Protein 6Y06 (pdb70)

Nearest PDB structures (foldseek):
  6y06-assembly1_A  TM=9.045E-01  e=9.200E-12  synthetic construct
  2qup-assembly1_A  TM=9.082E-01  e=1.782E-07  Halalkalibacterium halodurans
  1szi-assembly1_A  TM=5.233E-01  e=1.046E+00  Mus musculus
  6y06-assembly1_A  TM=8.522E-01  e=1.232E-11  synthetic construct
  2qup-assembly1_A  TM=9.115E-01  e=1.710E-07  Halalkalibacterium halodurans

Foldseek 3Di:
DDFDPDPVRRLVVVLVVLVVVLVVLLVVCQVVVAVVSLVVSLVSVVVSLCSVLVVQVVCCVVPNDGPDDSVLLVVLVVVLVVLSVVSVVVSVVVDPGSPVVNVSSVVNVVCSVVSRD

Secondary structure (DSSP, 8-state):
------HHHHHHHHHHHHHHHHHHHHHHHHH---HHHHHHHHHHHHHHHHHHHHHHHHHHHTT---SS-HHHHHHHHHHHHHHHHHHHHHHHSS---HHHHHHHHHHHHHHHHHHH-

Structure (mmCIF, N/CA/C/O backbone):
data_6Y06
#
_entry.id   6Y06
#
loop_
_atom_site.group_PDB
_atom_site.id
_atom_site.type_symbol
_atom_site.label_atom_id
_atom_site.label_alt_id
_atom_site.label_comp_id
_atom_site.label_asym_id
_atom_site.label_entity_id
_atom_site.label_seq_id
_atom_site.pdbx_PDB_ins_code
_atom_site.Cartn_x
_atom_site.Cartn_y
_atom_site.Cartn_z
_atom_site.occupancy
_atom_site.B_iso_or_equiv
_atom_site.auth_seq_id
_atom_site.auth_comp_id
_atom_site.auth_asym_id
_atom_site.auth_atom_id
_atom_site.pdbx_PDB_model_num
ATOM 1 N N . GLU A 1 22 ? 0.318 -8.491 7.112 1.00 0.00 1 GLU A N 1
ATOM 2 C CA . GLU A 1 22 ? 1.274 -7.396 7.221 1.00 0.00 1 GLU A CA 1
ATOM 3 C C . GLU A 1 22 ? 2.528 -7.851 7.958 1.00 0.00 1 GLU A C 1
ATOM 4 O O . GLU A 1 22 ? 2.447 -8.537 8.978 1.00 0.00 1 GLU A O 1
ATOM 16 N N . ALA A 1 23 ? 3.689 -7.464 7.439 1.00 0.00 2 ALA A N 1
ATOM 17 C CA . ALA A 1 23 ? 4.954 -7.835 8.059 1.00 0.00 2 ALA A CA 1
ATOM 18 C C . ALA A 1 23 ? 5.048 -7.259 9.469 1.00 0.00 2 ALA A C 1
ATOM 19 O O . ALA A 1 23 ? 4.532 -6.175 9.741 1.00 0.00 2 ALA A O 1
ATOM 26 N N . ALA A 1 24 ? 5.708 -7.991 10.360 1.00 0.00 3 ALA A N 1
ATOM 27 C CA . ALA A 1 24 ? 5.857 -7.543 11.740 1.00 0.00 3 ALA A CA 1
ATOM 28 C C . ALA A 1 24 ? 6.588 -6.206 11.794 1.00 0.00 3 ALA A C 1
ATOM 29 O O . ALA A 1 24 ? 7.485 -5.945 10.992 1.00 0.00 3 ALA A O 1
ATOM 36 N N . ALA A 1 25 ? 6.198 -5.361 12.744 1.00 0.00 4 ALA A N 1
ATOM 37 C CA . ALA A 1 25 ? 6.810 -4.044 12.887 1.00 0.00 4 ALA A CA 1
ATOM 38 C C . ALA A 1 25 ? 7.769 -4.022 14.071 1.00 0.00 4 ALA A C 1
ATOM 39 O O . ALA A 1 25 ? 7.564 -4.722 15.063 1.00 0.00 4 ALA A O 1
ATOM 46 N N . ALA A 1 26 ? 8.817 -3.210 13.960 1.00 0.00 5 ALA A N 1
ATOM 47 C CA . ALA A 1 26 ? 9.805 -3.094 15.028 1.00 0.00 5 ALA A CA 1
ATOM 48 C C . ALA A 1 26 ? 9.564 -1.827 15.840 1.00 0.00 5 ALA A C 1
ATOM 49 O O . ALA A 1 26 ? 8.951 -0.875 15.355 1.00 0.00 5 ALA A O 1
ATOM 56 N N . ALA A 1 27 ? 10.052 -1.819 17.076 1.00 0.00 6 ALA A N 1
ATOM 57 C CA . ALA A 1 27 ? 9.887 -0.661 17.951 1.00 0.00 6 ALA A CA 1
ATOM 58 C C . ALA A 1 27 ? 10.426 0.602 17.285 1.00 0.00 6 ALA A C 1
ATOM 59 O O . ALA A 1 27 ? 11.344 0.541 16.467 1.00 0.00 6 ALA A O 1
ATOM 66 N N . ARG A 1 28 ? 9.848 1.748 17.641 1.00 0.00 7 ARG A N 1
ATOM 67 C CA . ARG A 1 28 ? 10.238 3.016 17.031 1.00 0.00 7 ARG A CA 1
ATOM 68 C C . ARG A 1 28 ? 11.743 3.246 17.156 1.00 0.00 7 ARG A C 1
ATOM 69 O O . ARG A 1 28 ? 12.385 3.709 16.214 1.00 0.00 7 ARG A O 1
ATOM 90 N N . ASP A 1 29 ? 12.296 2.919 18.319 1.00 0.00 8 ASP A N 1
ATOM 91 C CA . ASP A 1 29 ? 13.726 3.103 18.542 1.00 0.00 8 ASP A CA 1
ATOM 92 C C . ASP A 1 29 ? 14.537 2.230 17.589 1.00 0.00 8 ASP A C 1
ATOM 93 O O . ASP A 1 29 ? 15.559 2.662 17.057 1.00 0.00 8 ASP A O 1
ATOM 102 N N . GLU A 1 30 ? 14.077 0.999 17.380 1.00 0.00 9 GLU A N 1
ATOM 103 C CA . GLU A 1 30 ? 14.756 0.083 16.473 1.00 0.00 9 GLU A CA 1
ATOM 104 C C . GLU A 1 30 ? 14.533 0.482 15.017 1.00 0.00 9 GLU A C 1
ATOM 105 O O . GLU A 1 30 ? 15.446 0.403 14.197 1.00 0.00 9 GLU A O 1
ATOM 117 N N . SER A 1 31 ? 13.315 0.915 14.702 1.00 0.00 10 SER A N 1
ATOM 118 C CA . SER A 1 31 ? 12.974 1.276 13.331 1.00 0.00 10 SER A CA 1
ATOM 119 C C . SER A 1 31 ? 13.842 2.429 12.836 1.00 0.00 10 SER A C 1
ATOM 120 O O . SER A 1 31 ? 14.262 2.447 11.678 1.00 0.00 10 SER A O 1
ATOM 128 N N . ALA A 1 32 ? 14.103 3.391 13.713 1.00 0.00 11 ALA A N 1
ATOM 129 C CA . ALA A 1 32 ? 14.954 4.521 13.359 1.00 0.00 11 ALA A CA 1
ATOM 130 C C . ALA A 1 32 ? 16.402 4.072 13.172 1.00 0.00 11 ALA A C 1
ATOM 131 O O . ALA A 1 32 ? 17.094 4.539 12.269 1.00 0.00 11 ALA A O 1
ATOM 138 N N . TYR A 1 33 ? 16.849 3.158 14.029 1.00 0.00 12 TYR A N 1
ATOM 139 C CA . TYR A 1 33 ? 18.217 2.659 13.962 1.00 0.00 12 TYR A CA 1
ATOM 140 C C . TYR A 1 33 ? 18.497 2.021 12.604 1.00 0.00 12 TYR A C 1
ATOM 141 O O . TYR A 1 33 ? 19.513 2.306 11.974 1.00 0.00 12 TYR A O 1
ATOM 159 N N . LEU A 1 34 ? 17.575 1.179 12.148 1.00 0.00 13 LEU A N 1
ATOM 160 C CA . LEU A 1 34 ? 17.773 0.448 10.900 1.00 0.00 13 LEU A CA 1
ATOM 161 C C . LEU A 1 34 ? 17.942 1.391 9.712 1.00 0.00 13 LEU A C 1
ATOM 162 O O . LEU A 1 34 ? 18.872 1.235 8.920 1.00 0.00 13 LEU A O 1
ATOM 178 N N . LYS A 1 35 ? 17.047 2.368 9.589 1.00 0.00 14 LYS A N 1
ATOM 179 C CA . LYS A 1 35 ? 17.086 3.277 8.447 1.00 0.00 14 LYS A CA 1
ATOM 180 C C . LYS A 1 35 ? 18.363 4.110 8.433 1.00 0.00 14 LYS A C 1
ATOM 181 O O . LYS A 1 35 ? 18.898 4.413 7.364 1.00 0.00 14 LYS A O 1
ATOM 200 N N . LEU A 1 36 ? 18.855 4.479 9.613 1.00 0.00 15 LEU A N 1
ATOM 201 C CA . LEU A 1 36 ? 20.093 5.246 9.703 1.00 0.00 15 LEU A CA 1
ATOM 202 C C . LEU A 1 36 ? 21.239 4.504 9.017 1.00 0.00 15 LEU A C 1
ATOM 203 O O . LEU A 1 36 ? 22.076 5.118 8.355 1.00 0.00 15 LEU A O 1
ATOM 219 N N . GLN A 1 37 ? 21.269 3.184 9.176 1.00 0.00 16 GLN A N 1
ATOM 220 C CA . GLN A 1 37 ? 22.279 2.368 8.512 1.00 0.00 16 GLN A CA 1
ATOM 221 C C . GLN A 1 37 ? 22.204 2.551 6.998 1.00 0.00 16 GLN A C 1
ATOM 222 O O . GLN A 1 37 ? 23.230 2.642 6.324 1.00 0.00 16 GLN A O 1
ATOM 236 N N . GLU A 1 38 ? 20.986 2.599 6.471 1.00 0.00 17 GLU A N 1
ATOM 237 C CA . GLU A 1 38 ? 20.795 2.776 5.036 1.00 0.00 17 GLU A CA 1
ATOM 238 C C . GLU A 1 38 ? 21.336 4.126 4.573 1.00 0.00 17 GLU A C 1
ATOM 239 O O . GLU A 1 38 ? 21.905 4.232 3.486 1.00 0.00 17 GLU A O 1
ATOM 251 N N . GLN A 1 39 ? 21.163 5.156 5.398 1.00 0.00 18 GLN A N 1
ATOM 252 C CA . GLN A 1 39 ? 21.672 6.481 5.062 1.00 0.00 18 GLN A CA 1
ATOM 253 C C . GLN A 1 39 ? 23.184 6.448 4.860 1.00 0.00 18 GLN A C 1
ATOM 254 O O . GLN A 1 39 ? 23.715 7.117 3.974 1.00 0.00 18 GLN A O 1
ATOM 268 N N . MET A 1 40 ? 23.873 5.663 5.682 1.00 0.00 19 MET A N 1
ATOM 269 C CA . MET A 1 40 ? 25.325 5.584 5.611 1.00 0.00 19 MET A CA 1
ATOM 270 C C . MET A 1 40 ? 25.782 5.084 4.244 1.00 0.00 19 MET A C 1
ATOM 271 O O . MET A 1 40 ? 26.778 5.565 3.703 1.00 0.00 19 MET A O 1
ATOM 285 N N . ARG A 1 41 ? 25.052 4.120 3.690 1.00 0.00 20 ARG A N 1
ATOM 286 C CA . ARG A 1 41 ? 25.424 3.548 2.400 1.00 0.00 20 ARG A CA 1
ATOM 287 C C . ARG A 1 41 ? 25.499 4.635 1.332 1.00 0.00 20 ARG A C 1
ATOM 288 O O . ARG A 1 41 ? 26.406 4.638 0.500 1.00 0.00 20 ARG A O 1
ATOM 309 N N . LYS A 1 42 ? 24.538 5.553 1.360 1.00 0.00 21 LYS A N 1
ATOM 310 C CA . LYS A 1 42 ? 24.533 6.659 0.410 1.00 0.00 21 LYS A CA 1
ATOM 311 C C . LYS A 1 42 ? 25.782 7.515 0.590 1.00 0.00 21 LYS A C 1
ATOM 312 O O . LYS A 1 42 ? 26.404 7.936 -0.385 1.00 0.00 21 LYS A O 1
ATOM 331 N N . ILE A 1 43 ? 26.140 7.776 1.845 1.00 0.00 22 ILE A N 1
ATOM 332 C CA . ILE A 1 43 ? 27.352 8.537 2.138 1.00 0.00 22 ILE A CA 1
ATOM 333 C C . ILE A 1 43 ? 28.565 7.775 1.613 1.00 0.00 22 ILE A C 1
ATOM 334 O O . ILE A 1 43 ? 29.464 8.360 1.007 1.00 0.00 22 ILE A O 1
ATOM 350 N N . ASP A 1 44 ? 28.586 6.466 1.852 1.00 0.00 23 ASP A N 1
ATOM 351 C CA . ASP A 1 44 ? 29.667 5.623 1.356 1.00 0.00 23 ASP A CA 1
ATOM 352 C C . ASP A 1 44 ? 29.732 5.682 -0.168 1.00 0.00 23 ASP A C 1
ATOM 353 O O . ASP A 1 44 ? 30.815 5.748 -0.750 1.00 0.00 23 ASP A O 1
ATOM 362 N N . ALA A 1 45 ? 28.566 5.657 -0.808 1.00 0.00 24 ALA A N 1
ATOM 363 C CA . ALA A 1 45 ? 28.504 5.753 -2.261 1.00 0.00 24 ALA A CA 1
ATOM 364 C C . ALA A 1 45 ? 28.984 7.126 -2.719 1.00 0.00 24 ALA A C 1
ATOM 365 O O . ALA A 1 45 ? 29.736 7.243 -3.687 1.00 0.00 24 ALA A O 1
ATOM 372 N N . ASP A 1 46 ? 28.541 8.163 -2.014 1.00 0.00 25 ASP A N 1
ATOM 373 C CA . ASP A 1 46 ? 28.982 9.521 -2.312 1.00 0.00 25 ASP A CA 1
ATOM 374 C C . ASP A 1 46 ? 30.497 9.643 -2.148 1.00 0.00 25 ASP A C 1
ATOM 375 O O . ASP A 1 46 ? 31.161 10.317 -2.935 1.00 0.00 25 ASP A O 1
ATOM 384 N N . ALA A 1 47 ? 31.040 8.979 -1.131 1.00 0.00 26 ALA A N 1
ATOM 385 C CA . ALA A 1 47 ? 32.480 9.013 -0.895 1.00 0.00 26 ALA A CA 1
ATOM 386 C C . ALA A 1 47 ? 33.236 8.493 -2.116 1.00 0.00 26 ALA A C 1
ATOM 387 O O . ALA A 1 47 ? 34.282 9.029 -2.480 1.00 0.00 26 ALA A O 1
ATOM 394 N N . ALA A 1 48 ? 32.703 7.447 -2.743 1.00 0.00 27 ALA A N 1
ATOM 395 C CA . ALA A 1 48 ? 33.303 6.918 -3.962 1.00 0.00 27 ALA A CA 1
ATOM 396 C C . ALA A 1 48 ? 33.218 7.951 -5.083 1.00 0.00 27 ALA A C 1
ATOM 397 O O . ALA A 1 48 ? 34.169 8.132 -5.845 1.00 0.00 27 ALA A O 1
ATOM 404 N N . ALA A 1 49 ? 32.076 8.626 -5.179 1.00 0.00 28 ALA A N 1
ATOM 405 C CA . ALA A 1 49 ? 31.895 9.659 -6.191 1.00 0.00 28 ALA A CA 1
ATOM 406 C C . ALA A 1 49 ? 32.838 10.828 -5.931 1.00 0.00 28 ALA A C 1
ATOM 407 O O . ALA A 1 49 ? 33.454 11.357 -6.855 1.00 0.00 28 ALA A O 1
ATOM 414 N N . LEU A 1 50 ? 32.955 11.221 -4.666 1.00 0.00 29 LEU A N 1
ATOM 415 C CA . LEU A 1 50 ? 33.857 12.309 -4.297 1.00 0.00 29 LEU A CA 1
ATOM 416 C C . LEU A 1 50 ? 35.287 11.977 -4.723 1.00 0.00 29 LEU A C 1
ATOM 417 O O . LEU A 1 50 ? 36.022 12.848 -5.185 1.00 0.00 29 LEU A O 1
ATOM 433 N N . SER A 1 51 ? 35.687 10.723 -4.538 1.00 0.00 30 SER A N 1
ATOM 434 C CA . SER A 1 51 ? 36.987 10.273 -5.023 1.00 0.00 30 SER A CA 1
ATOM 435 C C . SER A 1 51 ? 37.028 10.291 -6.550 1.00 0.00 30 SER A C 1
ATOM 436 O O . SER A 1 51 ? 38.029 10.685 -7.150 1.00 0.00 30 SER A O 1
ATOM 444 N N . GLU A 1 52 ? 35.932 9.864 -7.170 1.00 0.00 31 GLU A N 1
ATOM 445 C CA . GLU A 1 52 ? 35.862 9.767 -8.623 1.00 0.00 31 GLU A CA 1
ATOM 446 C C . GLU A 1 52 ? 35.898 11.139 -9.293 1.00 0.00 31 GLU A C 1
ATOM 447 O O . GLU A 1 52 ? 36.474 11.291 -10.370 1.00 0.00 31 GLU A O 1
ATOM 459 N N . THR A 1 53 ? 35.285 12.140 -8.660 1.00 0.00 32 THR A N 1
ATOM 460 C CA . THR A 1 53 ? 35.179 13.468 -9.268 1.00 0.00 32 THR A CA 1
ATOM 461 C C . THR A 1 53 ? 35.685 14.558 -8.328 1.00 0.00 32 THR A C 1
ATOM 462 O O . THR A 1 53 ? 35.649 14.412 -7.108 1.00 0.00 32 THR A O 1
ATOM 473 N N . ARG A 1 54 ? 36.148 15.660 -8.910 1.00 0.00 33 ARG A N 1
ATOM 474 C CA . ARG A 1 54 ? 36.687 16.769 -8.118 1.00 0.00 33 ARG A CA 1
ATOM 475 C C . ARG A 1 54 ? 35.692 17.928 -7.951 1.00 0.00 33 ARG A C 1
ATOM 476 O O . ARG A 1 54 ? 36.024 18.930 -7.317 1.00 0.00 33 ARG A O 1
ATOM 497 N N . THR A 1 55 ? 34.485 17.808 -8.508 1.00 0.00 34 THR A N 1
ATOM 498 C CA . THR A 1 55 ? 33.518 18.901 -8.462 1.00 0.00 34 THR A CA 1
ATOM 499 C C . THR A 1 55 ? 33.011 19.140 -7.042 1.00 0.00 34 THR A C 1
ATOM 500 O O . THR A 1 55 ? 32.594 18.210 -6.351 1.00 0.00 34 THR A O 1
ATOM 511 N N . ILE A 1 56 ? 33.071 20.396 -6.611 1.00 0.00 35 ILE A N 1
ATOM 512 C CA . ILE A 1 56 ? 32.555 20.778 -5.298 1.00 0.00 35 ILE A CA 1
ATOM 513 C C . ILE A 1 56 ? 31.030 20.650 -5.210 1.00 0.00 35 ILE A C 1
ATOM 514 O O . ILE A 1 56 ? 30.484 20.473 -4.121 1.00 0.00 35 ILE A O 1
ATOM 530 N N . GLU A 1 57 ? 30.341 20.743 -6.347 1.00 0.00 36 GLU A N 1
ATOM 531 C CA . GLU A 1 57 ? 28.882 20.741 -6.349 1.00 0.00 36 GLU A CA 1
ATOM 532 C C . GLU A 1 57 ? 28.335 19.502 -5.645 1.00 0.00 36 GLU A C 1
ATOM 533 O O . GLU A 1 57 ? 27.336 19.579 -4.930 1.00 0.00 36 GLU A O 1
ATOM 545 N N . GLU A 1 58 ? 28.991 18.365 -5.850 1.00 0.00 37 GLU A N 1
ATOM 546 C CA . GLU A 1 58 ? 28.594 17.139 -5.166 1.00 0.00 37 GLU A CA 1
ATOM 547 C C . GLU A 1 58 ? 28.844 17.255 -3.663 1.00 0.00 37 GLU A C 1
ATOM 548 O O . GLU A 1 58 ? 28.046 16.779 -2.855 1.00 0.00 37 GLU A O 1
ATOM 560 N N . LEU A 1 59 ? 29.952 17.893 -3.293 1.00 0.00 38 LEU A N 1
ATOM 561 C CA . LEU A 1 59 ? 30.285 18.083 -1.885 1.00 0.00 38 LEU A CA 1
ATOM 562 C C . LEU A 1 59 ? 29.224 18.926 -1.179 1.00 0.00 38 LEU A C 1
ATOM 563 O O . LEU A 1 59 ? 28.898 18.676 -0.018 1.00 0.00 38 LEU A O 1
ATOM 579 N N . ASP A 1 60 ? 28.688 19.924 -1.877 1.00 0.00 39 ASP A N 1
ATOM 580 C CA . ASP A 1 60 ? 27.699 20.818 -1.281 1.00 0.00 39 ASP A CA 1
ATOM 581 C C . ASP A 1 60 ? 26.522 20.029 -0.717 1.00 0.00 39 ASP A C 1
ATOM 582 O O . ASP A 1 60 ? 26.015 20.339 0.361 1.00 0.00 39 ASP A O 1
ATOM 591 N N . THR A 1 61 ? 26.093 19.010 -1.451 1.00 0.00 40 THR A N 1
ATOM 592 C CA . THR A 1 61 ? 25.010 18.151 -0.983 1.00 0.00 40 THR A CA 1
ATOM 593 C C . THR A 1 61 ? 25.482 17.241 0.148 1.00 0.00 40 THR A C 1
ATOM 594 O O . THR A 1 61 ? 24.738 16.978 1.092 1.00 0.00 40 THR A O 1
ATOM 605 N N . PHE A 1 62 ? 26.722 16.767 0.055 1.00 0.00 41 PHE A N 1
ATOM 606 C CA . PHE A 1 62 ? 27.261 15.865 1.066 1.00 0.00 41 PHE A CA 1
ATOM 607 C C . PHE A 1 62 ? 27.261 16.522 2.440 1.00 0.00 41 PHE A C 1
ATOM 608 O O . PHE A 1 62 ? 26.825 15.917 3.420 1.00 0.00 41 PHE A O 1
ATOM 625 N N . LYS A 1 63 ? 27.744 17.758 2.511 1.00 0.00 42 LYS A N 1
ATOM 626 C CA . LYS A 1 63 ? 27.809 18.461 3.787 1.00 0.00 42 LYS A CA 1
ATOM 627 C C . LYS A 1 63 ? 26.419 18.577 4.404 1.00 0.00 42 LYS A C 1
ATOM 628 O O . LYS A 1 63 ? 26.248 18.390 5.609 1.00 0.00 42 LYS A O 1
ATOM 647 N N . LEU A 1 64 ? 25.430 18.883 3.571 1.00 0.00 43 LEU A N 1
ATOM 648 C CA . LEU A 1 64 ? 24.055 18.995 4.042 1.00 0.00 43 LEU A CA 1
ATOM 649 C C . LEU A 1 64 ? 23.492 17.626 4.416 1.00 0.00 43 LEU A C 1
ATOM 650 O O . LEU A 1 64 ? 22.776 17.489 5.408 1.00 0.00 43 LEU A O 1
ATOM 666 N N . ASP A 1 65 ? 23.818 16.614 3.615 1.00 0.00 44 ASP A N 1
ATOM 667 C CA . ASP A 1 65 ? 23.303 15.268 3.847 1.00 0.00 44 ASP A CA 1
ATOM 668 C C . ASP A 1 65 ? 23.711 14.756 5.224 1.00 0.00 44 ASP A C 1
ATOM 669 O O . ASP A 1 65 ? 22.917 14.121 5.919 1.00 0.00 44 ASP A O 1
ATOM 678 N N . VAL A 1 66 ? 24.951 15.030 5.613 1.00 0.00 45 VAL A N 1
ATOM 679 C CA . VAL A 1 66 ? 25.436 14.607 6.924 1.00 0.00 45 VAL A CA 1
ATOM 680 C C . VAL A 1 66 ? 24.616 15.278 8.028 1.00 0.00 45 VAL A C 1
ATOM 681 O O . VAL A 1 66 ? 24.297 14.650 9.038 1.00 0.00 45 VAL A O 1
ATOM 694 N N . ALA A 1 67 ? 24.270 16.548 7.831 1.00 0.00 46 ALA A N 1
ATOM 695 C CA . ALA A 1 67 ? 23.487 17.276 8.822 1.00 0.00 46 ALA A CA 1
ATOM 696 C C . ALA A 1 67 ? 22.171 16.556 9.100 1.00 0.00 46 ALA A C 1
ATOM 697 O O . ALA A 1 67 ? 21.736 16.468 10.247 1.00 0.00 46 ALA A O 1
ATOM 704 N N . ASP A 1 68 ? 21.544 16.038 8.048 1.00 0.00 47 ASP A N 1
ATOM 705 C CA . ASP A 1 68 ? 20.304 15.290 8.210 1.00 0.00 47 ASP A CA 1
ATOM 706 C C . ASP A 1 68 ? 20.546 14.040 9.050 1.00 0.00 47 ASP A C 1
ATOM 707 O O . ASP A 1 68 ? 19.762 13.717 9.942 1.00 0.00 47 ASP A O 1
ATOM 716 N N . PHE A 1 69 ? 21.643 13.346 8.763 1.00 0.00 48 PHE A N 1
ATOM 717 C CA . PHE A 1 69 ? 22.010 12.163 9.531 1.00 0.00 48 PHE A CA 1
ATOM 718 C C . PHE A 1 69 ? 22.310 12.539 10.978 1.00 0.00 48 PHE A C 1
ATOM 719 O O . PHE A 1 69 ? 21.847 11.880 11.910 1.00 0.00 48 PHE A O 1
ATOM 736 N N . VAL A 1 70 ? 23.088 13.602 11.159 1.00 0.00 49 VAL A N 1
ATOM 737 C CA . VAL A 1 70 ? 23.448 14.050 12.500 1.00 0.00 49 VAL A CA 1
ATOM 738 C C . VAL A 1 70 ? 22.197 14.503 13.252 1.00 0.00 49 VAL A C 1
ATOM 739 O O . VAL A 1 70 ? 21.988 14.122 14.404 1.00 0.00 49 VAL A O 1
ATOM 752 N N . THR A 1 71 ? 21.362 15.304 12.596 1.00 0.00 50 THR A N 1
ATOM 753 C CA . THR A 1 71 ? 20.157 15.819 13.238 1.00 0.00 50 THR A CA 1
ATOM 754 C C . THR A 1 71 ? 19.260 14.670 13.686 1.00 0.00 50 THR A C 1
ATOM 755 O O . THR A 1 71 ? 18.700 14.702 14.781 1.00 0.00 50 THR A O 1
ATOM 766 N N . THR A 1 72 ? 19.124 13.659 12.835 1.00 0.00 51 THR A N 1
ATOM 767 C CA . THR A 1 72 ? 18.298 12.505 13.167 1.00 0.00 51 THR A CA 1
ATOM 768 C C . THR A 1 72 ? 18.870 11.766 14.374 1.00 0.00 51 THR A C 1
ATOM 769 O O . THR A 1 72 ? 18.133 11.374 15.277 1.00 0.00 51 THR A O 1
ATOM 780 N N . VAL A 1 73 ? 20.187 11.581 14.380 1.00 0.00 52 VAL A N 1
ATOM 781 C CA . VAL A 1 73 ? 20.844 10.884 15.483 1.00 0.00 52 VAL A CA 1
ATOM 782 C C . VAL A 1 73 ? 20.765 11.729 16.754 1.00 0.00 52 VAL A C 1
ATOM 783 O O . VAL A 1 73 ? 20.453 11.217 17.830 1.00 0.00 52 VAL A O 1
ATOM 796 N N . VAL A 1 74 ? 21.049 13.022 16.626 1.00 0.00 53 VAL A N 1
ATOM 797 C CA . VAL A 1 74 ? 21.002 13.917 17.778 1.00 0.00 53 VAL A CA 1
ATOM 798 C C . VAL A 1 74 ? 19.569 14.009 18.294 1.00 0.00 53 VAL A C 1
ATOM 799 O O . VAL A 1 74 ? 19.325 13.906 19.497 1.00 0.00 53 VAL A O 1
ATOM 812 N N . GLN A 1 75 ? 18.623 14.201 17.379 1.00 0.00 54 GLN A N 1
ATOM 813 C CA . GLN A 1 75 ? 17.215 14.249 17.756 1.00 0.00 54 GLN A CA 1
ATOM 814 C C . GLN A 1 75 ? 16.788 12.917 18.363 1.00 0.00 54 GLN A C 1
ATOM 815 O O . GLN A 1 75 ? 16.076 12.884 19.367 1.00 0.00 54 GLN A O 1
ATOM 829 N N . LEU A 1 76 ? 17.230 11.822 17.752 1.00 0.00 55 LEU A N 1
ATOM 830 C CA . LEU A 1 76 ? 16.932 10.497 18.280 1.00 0.00 55 LEU A CA 1
ATOM 831 C C . LEU A 1 76 ? 17.478 10.363 19.698 1.00 0.00 55 LEU A C 1
ATOM 832 O O . LEU A 1 76 ? 16.813 9.823 20.580 1.00 0.00 55 LEU A O 1
ATOM 848 N N . ALA A 1 77 ? 18.689 10.868 19.913 1.00 0.00 56 ALA A N 1
ATOM 849 C CA . ALA A 1 77 ? 19.296 10.829 21.239 1.00 0.00 56 ALA A CA 1
ATOM 850 C C . ALA A 1 77 ? 18.461 11.630 22.236 1.00 0.00 56 ALA A C 1
ATOM 851 O O . ALA A 1 77 ? 18.285 11.217 23.382 1.00 0.00 56 ALA A O 1
ATOM 858 N N . GLU A 1 78 ? 17.949 12.774 21.790 1.00 0.00 57 GLU A N 1
ATOM 859 C CA . GLU A 1 78 ? 17.124 13.618 22.645 1.00 0.00 57 GLU A CA 1
ATOM 860 C C . GLU A 1 78 ? 15.842 12.895 23.048 1.00 0.00 57 GLU A C 1
ATOM 861 O O . GLU A 1 78 ? 15.399 12.990 24.193 1.00 0.00 57 GLU A O 1
ATOM 873 N N . GLU A 1 79 ? 15.249 12.173 22.102 1.00 0.00 58 GLU A N 1
ATOM 874 C CA . GLU A 1 79 ? 14.012 11.450 22.372 1.00 0.00 58 GLU A CA 1
ATOM 875 C C . GLU A 1 79 ? 14.238 10.309 23.361 1.00 0.00 58 GLU A C 1
ATOM 876 O O . GLU A 1 79 ? 13.373 10.022 24.187 1.00 0.00 58 GLU A O 1
ATOM 888 N N . LEU A 1 80 ? 15.398 9.661 23.278 1.00 0.00 59 LEU A N 1
ATOM 889 C CA . LEU A 1 80 ? 15.689 8.532 24.157 1.00 0.00 59 LEU A CA 1
ATOM 890 C C . LEU A 1 80 ? 15.567 8.931 25.624 1.00 0.00 59 LEU A C 1
ATOM 891 O O . LEU A 1 80 ? 14.997 8.191 26.424 1.00 0.00 59 LEU A O 1
ATOM 907 N N . GLU A 1 81 ? 16.103 10.096 25.975 1.00 0.00 60 GLU A N 1
ATOM 908 C CA . GLU A 1 81 ? 16.027 10.569 27.353 1.00 0.00 60 GLU A CA 1
ATOM 909 C C . GLU A 1 81 ? 14.599 10.960 27.722 1.00 0.00 60 GLU A C 1
ATOM 910 O O . GLU A 1 81 ? 14.131 10.666 28.822 1.00 0.00 60 GLU A O 1
ATOM 922 N N . HIS A 1 82 ? 13.912 11.618 26.795 1.00 0.00 61 HIS A N 1
ATOM 923 C CA . HIS A 1 82 ? 12.573 12.130 27.069 1.00 0.00 61 HIS A CA 1
ATOM 924 C C . HIS A 1 82 ? 11.529 11.017 27.109 1.00 0.00 61 HIS A C 1
ATOM 925 O O . HIS A 1 82 ? 10.674 10.993 27.995 1.00 0.00 61 HIS A O 1
ATOM 939 N N . ARG A 1 83 ? 11.597 10.097 26.149 1.00 0.00 62 ARG A N 1
ATOM 940 C CA . ARG A 1 83 ? 10.527 9.117 25.975 1.00 0.00 62 ARG A CA 1
ATOM 941 C C . ARG A 1 83 ? 10.828 7.811 26.725 1.00 0.00 62 ARG A C 1
ATOM 942 O O . ARG A 1 83 ? 10.318 7.601 27.825 1.00 0.00 62 ARG A O 1
ATOM 963 N N . PHE A 1 84 ? 11.650 6.939 26.142 1.00 0.00 63 PHE A N 1
ATOM 964 C CA . PHE A 1 84 ? 11.919 5.634 26.742 1.00 0.00 63 PHE A CA 1
ATOM 965 C C . PHE A 1 84 ? 12.701 5.753 28.048 1.00 0.00 63 PHE A C 1
ATOM 966 O O . PHE A 1 84 ? 12.510 4.957 28.968 1.00 0.00 63 PHE A O 1
ATOM 983 N N . GLY A 1 85 ? 13.582 6.744 28.124 1.00 0.00 64 GLY A N 1
ATOM 984 C CA . GLY A 1 85 ? 14.444 6.906 29.292 1.00 0.00 64 GLY A CA 1
ATOM 985 C C . GLY A 1 85 ? 15.691 6.020 29.218 1.00 0.00 64 GLY A C 1
ATOM 986 O O . GLY A 1 85 ? 16.258 5.659 30.250 1.00 0.00 64 GLY A O 1
ATOM 990 N N . ARG A 1 86 ? 16.124 5.672 28.005 1.00 0.00 65 ARG A N 1
ATOM 991 C CA . ARG A 1 86 ? 17.326 4.862 27.826 1.00 0.00 65 ARG A CA 1
ATOM 992 C C . ARG A 1 86 ? 18.304 5.562 26.888 1.00 0.00 65 ARG A C 1
ATOM 993 O O . ARG A 1 86 ? 18.220 5.411 25.669 1.00 0.00 65 ARG A O 1
ATOM 1014 N N . ASN A 1 87 ? 19.233 6.326 27.457 1.00 0.00 66 ASN A N 1
ATOM 1015 C CA . ASN A 1 87 ? 20.251 7.005 26.658 1.00 0.00 66 ASN A CA 1
ATOM 1016 C C . ASN A 1 87 ? 21.638 6.473 27.004 1.00 0.00 66 ASN A C 1
ATOM 1017 O O . ASN A 1 87 ? 22.070 6.533 28.156 1.00 0.00 66 ASN A O 1
ATOM 1028 N N . ARG A 1 88 ? 22.328 5.952 25.995 1.00 0.00 67 ARG A N 1
ATOM 1029 C CA . ARG A 1 88 ? 23.641 5.348 26.200 1.00 0.00 67 ARG A CA 1
ATOM 1030 C C . ARG A 1 88 ? 24.637 6.346 26.787 1.00 0.00 67 ARG A C 1
ATOM 1031 O O . ARG A 1 88 ? 25.492 5.972 27.590 1.00 0.00 67 ARG A O 1
ATOM 1052 N N . ARG A 1 89 ? 24.524 7.613 26.395 1.00 0.00 68 ARG A N 1
ATOM 1053 C CA . ARG A 1 89 ? 25.475 8.624 26.849 1.00 0.00 68 ARG A CA 1
ATOM 1054 C C . ARG A 1 89 ? 24.803 9.986 27.002 1.00 0.00 68 ARG A C 1
ATOM 1055 O O . ARG A 1 89 ? 23.691 10.198 26.520 1.00 0.00 68 ARG A O 1
ATOM 1076 N N . GLY A 1 90 ? 25.490 10.903 27.676 1.00 0.00 69 GLY A N 1
ATOM 1077 C CA . GLY A 1 90 ? 24.939 12.230 27.933 1.00 0.00 69 GLY A CA 1
ATOM 1078 C C . GLY A 1 90 ? 24.987 13.108 26.687 1.00 0.00 69 GLY A C 1
ATOM 1079 O O . GLY A 1 90 ? 25.666 12.788 25.711 1.00 0.00 69 GLY A O 1
ATOM 1083 N N . ARG A 1 91 ? 24.261 14.219 26.734 1.00 0.00 70 ARG A N 1
ATOM 1084 C CA . ARG A 1 91 ? 24.191 15.135 25.599 1.00 0.00 70 ARG A CA 1
ATOM 1085 C C . ARG A 1 91 ? 25.561 15.727 25.276 1.00 0.00 70 ARG A C 1
ATOM 1086 O O . ARG A 1 91 ? 25.899 15.924 24.109 1.00 0.00 70 ARG A O 1
ATOM 1107 N N . THR A 1 92 ? 26.348 16.009 26.312 1.00 0.00 71 THR A N 1
ATOM 1108 C CA . THR A 1 92 ? 27.629 16.680 26.121 1.00 0.00 71 THR A CA 1
ATOM 1109 C C . THR A 1 92 ? 28.568 15.852 25.251 1.00 0.00 71 THR A C 1
ATOM 1110 O O . THR A 1 92 ? 29.244 16.390 24.374 1.00 0.00 71 THR A O 1
ATOM 1121 N N . GLU A 1 93 ? 28.606 14.546 25.494 1.00 0.00 72 GLU A N 1
ATOM 1122 C CA . GLU A 1 93 ? 29.472 13.666 24.716 1.00 0.00 72 GLU A CA 1
ATOM 1123 C C . GLU A 1 93 ? 29.041 13.630 23.251 1.00 0.00 72 GLU A C 1
ATOM 1124 O O . GLU A 1 93 ? 29.881 13.579 22.353 1.00 0.00 72 GLU A O 1
ATOM 1136 N N . ILE A 1 94 ? 27.733 13.655 23.015 1.00 0.00 73 ILE A N 1
ATOM 1137 C CA . ILE A 1 94 ? 27.213 13.634 21.653 1.00 0.00 73 ILE A CA 1
ATOM 1138 C C . ILE A 1 94 ? 27.628 14.904 20.911 1.00 0.00 73 ILE A C 1
ATOM 1139 O O . ILE A 1 94 ? 28.027 14.849 19.749 1.00 0.00 73 ILE A O 1
ATOM 1155 N N . TYR A 1 95 ? 27.537 16.044 21.592 1.00 0.00 74 TYR A N 1
ATOM 1156 C CA . TYR A 1 95 ? 27.863 17.322 20.968 1.00 0.00 74 TYR A CA 1
ATOM 1157 C C . TYR A 1 95 ? 29.333 17.383 20.573 1.00 0.00 74 TYR A C 1
ATOM 1158 O O . TYR A 1 95 ? 29.674 17.898 19.507 1.00 0.00 74 TYR A O 1
ATOM 1176 N N . LYS A 1 96 ? 30.201 16.842 21.421 1.00 0.00 75 LYS A N 1
ATOM 1177 C CA . LYS A 1 96 ? 31.635 16.853 21.145 1.00 0.00 75 LYS A CA 1
ATOM 1178 C C . LYS A 1 96 ? 31.929 16.198 19.796 1.00 0.00 75 LYS A C 1
ATOM 1179 O O . LYS A 1 96 ? 32.755 16.682 19.021 1.00 0.00 75 LYS A O 1
ATOM 1198 N N . ILE A 1 97 ? 31.241 15.094 19.531 1.00 0.00 76 ILE A N 1
ATOM 1199 C CA . ILE A 1 97 ? 31.434 14.350 18.293 1.00 0.00 76 ILE A CA 1
ATOM 1200 C C . ILE A 1 97 ? 30.978 15.177 17.090 1.00 0.00 76 ILE A C 1
ATOM 1201 O O . ILE A 1 97 ? 31.627 15.177 16.044 1.00 0.00 76 ILE A O 1
ATOM 1217 N N . VAL A 1 98 ? 29.863 15.887 17.246 1.00 0.00 77 VAL A N 1
ATOM 1218 C CA . VAL A 1 98 ? 29.293 16.652 16.140 1.00 0.00 77 VAL A CA 1
ATOM 1219 C C . VAL A 1 98 ? 30.265 17.737 15.678 1.00 0.00 77 VAL A C 1
ATOM 1220 O O . VAL A 1 98 ? 30.470 17.922 14.479 1.00 0.00 77 VAL A O 1
ATOM 1233 N N . LYS A 1 99 ? 30.861 18.450 16.630 1.00 0.00 78 LYS A N 1
ATOM 1234 C CA . LYS A 1 99 ? 31.774 19.537 16.290 1.00 0.00 78 LYS A CA 1
ATOM 1235 C C . LYS A 1 99 ? 32.944 19.026 15.453 1.00 0.00 78 LYS A C 1
ATOM 1236 O O . LYS A 1 99 ? 33.387 19.697 14.521 1.00 0.00 78 LYS A O 1
ATOM 1255 N N . GLU A 1 100 ? 33.442 17.840 15.789 1.00 0.00 79 GLU A N 1
ATOM 1256 C CA . GLU A 1 100 ? 34.559 17.259 15.051 1.00 0.00 79 GLU A CA 1
ATOM 1257 C C . GLU A 1 100 ? 34.161 16.929 13.613 1.00 0.00 79 GLU A C 1
ATOM 1258 O O . GLU A 1 100 ? 34.961 17.086 12.692 1.00 0.00 79 GLU A O 1
ATOM 1270 N N . VAL A 1 101 ? 32.925 16.473 13.426 1.00 0.00 80 VAL A N 1
ATOM 1271 C CA . VAL A 1 101 ? 32.448 16.098 12.098 1.00 0.00 80 VAL A CA 1
ATOM 1272 C C . VAL A 1 101 ? 32.437 17.321 11.181 1.00 0.00 80 VAL A C 1
ATOM 1273 O O . VAL A 1 101 ? 32.840 17.242 10.021 1.00 0.00 80 VAL A O 1
ATOM 1286 N N . ASP A 1 102 ? 31.972 18.446 11.711 1.00 0.00 81 ASP A N 1
ATOM 1287 C CA . ASP A 1 102 ? 31.834 19.654 10.907 1.00 0.00 81 ASP A CA 1
ATOM 1288 C C . ASP A 1 102 ? 33.178 20.088 10.335 1.00 0.00 81 ASP A C 1
ATOM 1289 O O . ASP A 1 102 ? 33.267 20.495 9.177 1.00 0.00 81 ASP A O 1
ATOM 1298 N N . ARG A 1 103 ? 34.223 20.004 11.153 1.00 0.00 82 ARG A N 1
ATOM 1299 C CA . ARG A 1 103 ? 35.546 20.444 10.727 1.00 0.00 82 ARG A CA 1
ATOM 1300 C C . ARG A 1 103 ? 36.044 19.624 9.538 1.00 0.00 82 ARG A C 1
ATOM 1301 O O . ARG A 1 103 ? 36.636 20.168 8.606 1.00 0.00 82 ARG A O 1
ATOM 1322 N N . LYS A 1 104 ? 35.803 18.315 9.573 1.00 0.00 83 LYS A N 1
ATOM 1323 C CA . LYS A 1 104 ? 36.274 17.438 8.503 1.00 0.00 83 LYS A CA 1
ATOM 1324 C C . LYS A 1 104 ? 35.662 17.825 7.160 1.00 0.00 83 LYS A C 1
ATOM 1325 O O . LYS A 1 104 ? 36.371 17.930 6.159 1.00 0.00 83 LYS A O 1
ATOM 1344 N N . LEU A 1 105 ? 34.349 18.032 7.140 1.00 0.00 84 LEU A N 1
ATOM 1345 C CA . LEU A 1 105 ? 33.677 18.443 5.912 1.00 0.00 84 LEU A CA 1
ATOM 1346 C C . LEU A 1 105 ? 34.161 19.821 5.468 1.00 0.00 84 LEU A C 1
ATOM 1347 O O . LEU A 1 105 ? 34.341 20.071 4.276 1.00 0.00 84 LEU A O 1
ATOM 1363 N N . LEU A 1 106 ? 34.368 20.715 6.432 1.00 0.00 85 LEU A N 1
ATOM 1364 C CA . LEU A 1 106 ? 34.865 22.052 6.129 1.00 0.00 85 LEU A CA 1
ATOM 1365 C C . LEU A 1 106 ? 36.272 21.975 5.547 1.00 0.00 85 LEU A C 1
ATOM 1366 O O . LEU A 1 106 ? 36.592 22.668 4.581 1.00 0.00 85 LEU A O 1
ATOM 1382 N N . ASP A 1 107 ? 37.112 21.131 6.142 1.00 0.00 86 ASP A N 1
ATOM 1383 C CA . ASP A 1 107 ? 38.475 20.961 5.648 1.00 0.00 86 ASP A CA 1
ATOM 1384 C C . ASP A 1 107 ? 38.468 20.385 4.236 1.00 0.00 86 ASP A C 1
ATOM 1385 O O . ASP A 1 107 ? 39.247 20.804 3.380 1.00 0.00 86 ASP A O 1
ATOM 1394 N N . LEU A 1 108 ? 37.584 19.420 4.001 1.00 0.00 87 LEU A N 1
ATOM 1395 C CA . LEU A 1 108 ? 37.478 18.801 2.686 1.00 0.00 87 LEU A CA 1
ATOM 1396 C C . LEU A 1 108 ? 37.111 19.840 1.629 1.00 0.00 87 LEU A C 1
ATOM 1397 O O . LEU A 1 108 ? 37.627 19.804 0.512 1.00 0.00 87 LEU A O 1
ATOM 1413 N N . THR A 1 109 ? 36.225 20.765 1.986 1.00 0.00 88 THR A N 1
ATOM 1414 C CA . THR A 1 109 ? 35.829 21.820 1.060 1.00 0.00 88 THR A CA 1
ATOM 1415 C C . THR A 1 109 ? 37.048 22.624 0.616 1.00 0.00 88 THR A C 1
ATOM 1416 O O . THR A 1 109 ? 37.181 22.968 -0.558 1.00 0.00 88 THR A O 1
ATOM 1427 N N . ASP A 1 110 ? 37.936 22.914 1.562 1.00 0.00 89 ASP A N 1
ATOM 1428 C CA . ASP A 1 110 ? 39.152 23.658 1.255 1.00 0.00 89 ASP A CA 1
ATOM 1429 C C . ASP A 1 110 ? 40.009 22.905 0.242 1.00 0.00 89 ASP A C 1
ATOM 1430 O O . ASP A 1 110 ? 40.599 23.509 -0.655 1.00 0.00 89 ASP A O 1
ATOM 1439 N N . ALA A 1 111 ? 40.078 21.585 0.388 1.00 0.00 90 ALA A N 1
ATOM 1440 C CA . ALA A 1 111 ? 40.874 20.768 -0.521 1.00 0.00 90 ALA A CA 1
ATOM 1441 C C . ALA A 1 111 ? 40.329 20.856 -1.944 1.00 0.00 90 ALA A C 1
ATOM 1442 O O . ALA A 1 111 ? 41.095 20.924 -2.905 1.00 0.00 90 ALA A O 1
ATOM 1449 N N . VAL A 1 112 ? 39.006 20.855 -2.071 1.00 0.00 91 VAL A N 1
ATOM 1450 C CA . VAL A 1 112 ? 38.377 20.941 -3.386 1.00 0.00 91 VAL A CA 1
ATOM 1451 C C . VAL A 1 112 ? 38.726 22.277 -4.039 1.00 0.00 91 VAL A C 1
ATOM 1452 O O . VAL A 1 112 ? 39.037 22.339 -5.227 1.00 0.00 91 VAL A O 1
ATOM 1465 N N . LEU A 1 113 ? 38.654 23.348 -3.255 1.00 0.00 92 LEU A N 1
ATOM 1466 C CA . LEU A 1 113 ? 39.024 24.672 -3.747 1.00 0.00 92 LEU A CA 1
ATOM 1467 C C . LEU A 1 113 ? 40.517 24.747 -4.075 1.00 0.00 92 LEU A C 1
ATOM 1468 O O . LEU A 1 113 ? 40.918 25.465 -4.992 1.00 0.00 92 LEU A O 1
ATOM 1484 N N . ALA A 1 114 ? 41.339 24.013 -3.327 1.00 0.00 93 ALA A N 1
ATOM 1485 C CA . ALA A 1 114 ? 42.785 24.051 -3.527 1.00 0.00 93 ALA A CA 1
ATOM 1486 C C . ALA A 1 114 ? 43.142 23.711 -4.971 1.00 0.00 93 ALA A C 1
ATOM 1487 O O . ALA A 1 114 ? 42.499 22.871 -5.600 1.00 0.00 93 ALA A O 1
ATOM 1494 N N . LYS A 1 115 ? 44.175 24.370 -5.482 1.00 0.00 94 LYS A N 1
ATOM 1495 C CA . LYS A 1 115 ? 44.590 24.181 -6.869 1.00 0.00 94 LYS A CA 1
ATOM 1496 C C . LYS A 1 115 ? 44.981 22.731 -7.139 1.00 0.00 94 LYS A C 1
ATOM 1497 O O . LYS A 1 115 ? 44.680 22.193 -8.203 1.00 0.00 94 LYS A O 1
ATOM 1516 N N . GLU A 1 116 ? 45.650 22.100 -6.177 1.00 0.00 95 GLU A N 1
ATOM 1517 C CA . GLU A 1 116 ? 46.106 20.721 -6.352 1.00 0.00 95 GLU A CA 1
ATOM 1518 C C . GLU A 1 116 ? 45.288 19.762 -5.493 1.00 0.00 95 GLU A C 1
ATOM 1519 O O . GLU A 1 116 ? 44.933 20.080 -4.357 1.00 0.00 95 GLU A O 1
ATOM 1531 N N . LYS A 1 117 ? 45.006 18.582 -6.039 1.00 0.00 96 LYS A N 1
ATOM 1532 C CA . LYS A 1 117 ? 44.231 17.576 -5.320 1.00 0.00 96 LYS A CA 1
ATOM 1533 C C . LYS A 1 117 ? 44.218 16.256 -6.088 1.00 0.00 96 LYS A C 1
ATOM 1534 O O . LYS A 1 117 ? 44.319 16.245 -7.315 1.00 0.00 96 LYS A O 1
ATOM 1553 N N . LYS A 1 118 ? 44.094 15.144 -5.365 1.00 0.00 97 LYS A N 1
ATOM 1554 C CA . LYS A 1 118 ? 44.006 13.832 -6.001 1.00 0.00 97 LYS A CA 1
ATOM 1555 C C . LYS A 1 118 ? 42.939 12.968 -5.328 1.00 0.00 97 LYS A C 1
ATOM 1556 O O . LYS A 1 118 ? 42.512 13.249 -4.209 1.00 0.00 97 LYS A O 1
ATOM 1575 N N . GLY A 1 119 ? 42.519 11.915 -6.022 1.00 0.00 98 GLY A N 1
ATOM 1576 C CA . GLY A 1 119 ? 41.398 11.101 -5.564 1.00 0.00 98 GLY A CA 1
ATOM 1577 C C . GLY A 1 119 ? 41.605 10.570 -4.149 1.00 0.00 98 GLY A C 1
ATOM 1578 O O . GLY A 1 119 ? 40.678 10.591 -3.338 1.00 0.00 98 GLY A O 1
ATOM 1582 N N . GLU A 1 120 ? 42.813 10.099 -3.849 1.00 0.00 99 GLU A N 1
ATOM 1583 C CA . GLU A 1 120 ? 43.075 9.496 -2.546 1.00 0.00 99 GLU A CA 1
ATOM 1584 C C . GLU A 1 120 ? 42.925 10.516 -1.420 1.00 0.00 99 GLU A C 1
ATOM 1585 O O . GLU A 1 120 ? 42.428 10.185 -0.344 1.00 0.00 99 GLU A O 1
ATOM 1597 N N . ASP A 1 121 ? 43.352 11.751 -1.668 1.00 0.00 100 ASP A N 1
ATOM 1598 C CA . ASP A 1 121 ? 43.223 12.803 -0.662 1.00 0.00 100 ASP A CA 1
ATOM 1599 C C . ASP A 1 121 ? 41.759 13.020 -0.292 1.00 0.00 100 ASP A C 1
ATOM 1600 O O . ASP A 1 121 ? 41.427 13.214 0.877 1.00 0.00 100 ASP A O 1
ATOM 1609 N N . ILE A 1 122 ? 40.890 12.991 -1.296 1.00 0.00 101 ILE A N 1
ATOM 1610 C CA . ILE A 1 122 ? 39.467 13.211 -1.067 1.00 0.00 101 ILE A CA 1
ATOM 1611 C C . ILE A 1 122 ? 38.886 12.100 -0.194 1.00 0.00 101 ILE A C 1
ATOM 1612 O O . ILE A 1 122 ? 38.201 12.365 0.794 1.00 0.00 101 ILE A O 1
ATOM 1628 N N . LEU A 1 123 ? 39.166 10.856 -0.570 1.00 0.00 102 LEU A N 1
ATOM 1629 C CA . LEU A 1 123 ? 38.587 9.709 0.120 1.00 0.00 102 LEU A CA 1
ATOM 1630 C C . LEU A 1 123 ? 39.085 9.609 1.559 1.00 0.00 102 LEU A C 1
ATOM 1631 O O . LEU A 1 123 ? 38.315 9.289 2.464 1.00 0.00 102 LEU A O 1
ATOM 1647 N N . ASN A 1 124 ? 40.371 9.881 1.767 1.00 0.00 103 ASN A N 1
ATOM 1648 C CA . ASN A 1 124 ? 40.952 9.766 3.102 1.00 0.00 103 ASN A CA 1
ATOM 1649 C C . ASN A 1 124 ? 40.208 10.650 4.097 1.00 0.00 103 ASN A C 1
ATOM 1650 O O . ASN A 1 124 ? 39.969 10.251 5.236 1.00 0.00 103 ASN A O 1
ATOM 1661 N N . MET A 1 125 ? 39.844 11.851 3.661 1.00 0.00 104 MET A N 1
ATOM 1662 C CA . MET A 1 125 ? 39.108 12.770 4.522 1.00 0.00 104 MET A CA 1
ATOM 1663 C C . MET A 1 125 ? 37.732 12.200 4.856 1.00 0.00 104 MET A C 1
ATOM 1664 O O . MET A 1 125 ? 37.275 12.285 5.994 1.00 0.00 104 MET A O 1
ATOM 1678 N N . VAL A 1 126 ? 37.081 11.612 3.856 1.00 0.00 105 VAL A N 1
ATOM 1679 C CA . VAL A 1 126 ? 35.739 11.063 4.041 1.00 0.00 105 VAL A CA 1
ATOM 1680 C C . VAL A 1 126 ? 35.771 9.834 4.950 1.00 0.00 105 VAL A C 1
ATOM 1681 O O . VAL A 1 126 ? 34.864 9.629 5.757 1.00 0.00 105 VAL A O 1
ATOM 1694 N N . ALA A 1 127 ? 36.813 9.020 4.816 1.00 0.00 106 ALA A N 1
ATOM 1695 C CA . ALA A 1 127 ? 36.905 7.780 5.580 1.00 0.00 106 ALA A CA 1
ATOM 1696 C C . ALA A 1 127 ? 36.802 8.046 7.080 1.00 0.00 106 ALA A C 1
ATOM 1697 O O . ALA A 1 127 ? 36.212 7.251 7.813 1.00 0.00 106 ALA A O 1
ATOM 1704 N N . GLU A 1 128 ? 37.376 9.158 7.533 1.00 0.00 107 GLU A N 1
ATOM 1705 C CA . GLU A 1 128 ? 37.327 9.493 8.957 1.00 0.00 107 GLU A CA 1
ATOM 1706 C C . GLU A 1 128 ? 35.977 10.092 9.354 1.00 0.00 107 GLU A C 1
ATOM 1707 O O . GLU A 1 128 ? 35.556 9.953 10.503 1.00 0.00 107 GLU A O 1
ATOM 1719 N N . ILE A 1 129 ? 35.294 10.759 8.422 1.00 0.00 108 ILE A N 1
ATOM 1720 C CA . ILE A 1 129 ? 33.945 11.257 8.690 1.00 0.00 108 ILE A CA 1
ATOM 1721 C C . ILE A 1 129 ? 33.031 10.096 9.088 1.00 0.00 108 ILE A C 1
ATOM 1722 O O . ILE A 1 129 ? 32.225 10.220 10.008 1.00 0.00 108 ILE A O 1
ATOM 1738 N N . LYS A 1 130 ? 33.174 8.969 8.399 1.00 0.00 109 LYS A N 1
ATOM 1739 C CA . LYS A 1 130 ? 32.346 7.804 8.686 1.00 0.00 109 LYS A CA 1
ATOM 1740 C C . LYS A 1 130 ? 32.520 7.366 10.136 1.00 0.00 109 LYS A C 1
ATOM 1741 O O . LYS A 1 130 ? 31.544 7.081 10.828 1.00 0.00 109 LYS A O 1
ATOM 1760 N N . ALA A 1 131 ? 33.764 7.356 10.605 1.00 0.00 110 ALA A N 1
ATOM 1761 C CA . ALA A 1 131 ? 34.054 6.878 11.953 1.00 0.00 110 ALA A CA 1
ATOM 1762 C C . ALA A 1 131 ? 33.294 7.696 12.991 1.00 0.00 110 ALA A C 1
ATOM 1763 O O . ALA A 1 131 ? 32.759 7.150 13.955 1.00 0.00 110 ALA A O 1
ATOM 1770 N N . LEU A 1 132 ? 33.244 9.006 12.783 1.00 0.00 111 LEU A N 1
ATOM 1771 C CA . LEU A 1 132 ? 32.535 9.892 13.701 1.00 0.00 111 LEU A CA 1
ATOM 1772 C C . LEU A 1 132 ? 31.035 9.593 13.711 1.00 0.00 111 LEU A C 1
ATOM 1773 O O . LEU A 1 132 ? 30.375 9.719 14.742 1.00 0.00 111 LEU A O 1
ATOM 1789 N N . LEU A 1 133 ? 30.490 9.230 12.553 1.00 0.00 112 LEU A N 1
ATOM 1790 C CA . LEU A 1 133 ? 29.070 8.906 12.449 1.00 0.00 112 LEU A CA 1
ATOM 1791 C C . LEU A 1 133 ? 28.740 7.562 13.104 1.00 0.00 112 LEU A C 1
ATOM 1792 O O . LEU A 1 133 ? 27.623 7.364 13.582 1.00 0.00 112 LEU A O 1
ATOM 1808 N N . ILE A 1 134 ? 29.689 6.626 13.097 1.00 0.00 113 ILE A N 1
ATOM 1809 C CA . ILE A 1 134 ? 29.442 5.301 13.664 1.00 0.00 113 ILE A CA 1
ATOM 1810 C C . ILE A 1 134 ? 29.229 5.415 15.181 1.00 0.00 113 ILE A C 1
ATOM 1811 O O . ILE A 1 134 ? 28.219 4.936 15.696 1.00 0.00 113 ILE A O 1
ATOM 1827 N N . ASN A 1 135 ? 30.172 6.030 15.892 1.00 0.00 114 ASN A N 1
ATOM 1828 C CA . ASN A 1 135 ? 30.100 6.047 17.354 1.00 0.00 114 ASN A CA 1
ATOM 1829 C C . ASN A 1 135 ? 28.876 6.812 17.875 1.00 0.00 114 ASN A C 1
ATOM 1830 O O . ASN A 1 135 ? 28.483 6.619 19.027 1.00 0.00 114 ASN A O 1
ATOM 1841 N N . ILE A 1 136 ? 28.277 7.680 17.055 1.00 0.00 115 ILE A N 1
ATOM 1842 C CA . ILE A 1 136 ? 26.995 8.289 17.421 1.00 0.00 115 ILE A CA 1
ATOM 1843 C C . ILE A 1 136 ? 25.818 7.375 17.061 1.00 0.00 115 ILE A C 1
ATOM 1844 O O . ILE A 1 136 ? 24.782 7.404 17.726 1.00 0.00 115 ILE A O 1
ATOM 1860 N N . TYR A 1 137 ? 25.973 6.568 16.012 1.00 0.00 116 TYR A N 1
ATOM 1861 C CA . TYR A 1 137 ? 24.936 5.615 15.620 1.00 0.00 116 TYR A CA 1
ATOM 1862 C C . TYR A 1 137 ? 24.655 4.631 16.754 1.00 0.00 116 TYR A C 1
ATOM 1863 O O . TYR A 1 137 ? 23.506 4.267 17.001 1.00 0.00 116 TYR A O 1
ATOM 1881 N N . LYS A 1 138 ? 25.713 4.202 17.439 1.00 0.00 117 LYS A N 1
ATOM 1882 C CA . LYS A 1 138 ? 25.577 3.296 18.578 1.00 0.00 117 LYS A CA 1
ATOM 1883 C C . LYS A 1 138 ? 26.220 3.894 19.827 1.00 0.00 117 LYS A C 1
ATOM 1884 O O . LYS A 1 138 ? 26.632 5.042 19.771 1.00 0.00 117 LYS A O 1
ATOM 1904 N N . GLU A 1 22 ? -1.338 -5.207 10.210 1.00 0.00 1 GLU A N 2
ATOM 1905 C CA . GLU A 1 22 ? -0.764 -6.489 9.816 1.00 0.00 1 GLU A CA 2
ATOM 1906 C C . GLU A 1 22 ? 0.583 -6.705 10.499 1.00 0.00 1 GLU A C 2
ATOM 1907 O O . GLU A 1 22 ? 0.820 -7.748 11.108 1.00 0.00 1 GLU A O 2
ATOM 1919 N N . ALA A 1 23 ? 1.460 -5.713 10.392 1.00 0.00 2 ALA A N 2
ATOM 1920 C CA . ALA A 1 23 ? 2.781 -5.801 11.005 1.00 0.00 2 ALA A CA 2
ATOM 1921 C C . ALA A 1 23 ? 2.817 -5.008 12.308 1.00 0.00 2 ALA A C 2
ATOM 1922 O O . ALA A 1 23 ? 2.183 -3.959 12.424 1.00 0.00 2 ALA A O 2
ATOM 1929 N N . ALA A 1 24 ? 3.561 -5.515 13.285 1.00 0.00 3 ALA A N 2
ATOM 1930 C CA . ALA A 1 24 ? 3.662 -4.848 14.577 1.00 0.00 3 ALA A CA 2
ATOM 1931 C C . ALA A 1 24 ? 4.272 -3.459 14.416 1.00 0.00 3 ALA A C 2
ATOM 1932 O O . ALA A 1 24 ? 5.179 -3.259 13.608 1.00 0.00 3 ALA A O 2
ATOM 1939 N N . ALA A 1 25 ? 3.768 -2.504 15.191 1.00 0.00 4 ALA A N 2
ATOM 1940 C CA . ALA A 1 25 ? 4.279 -1.139 15.132 1.00 0.00 4 ALA A CA 2
ATOM 1941 C C . ALA A 1 25 ? 5.728 -1.092 15.604 1.00 0.00 4 ALA A C 2
ATOM 1942 O O . ALA A 1 25 ? 6.125 -1.843 16.495 1.00 0.00 4 ALA A O 2
ATOM 1949 N N . ALA A 1 26 ? 6.514 -0.206 15.002 1.00 0.00 5 ALA A N 2
ATOM 1950 C CA . ALA A 1 26 ? 7.921 -0.076 15.368 1.00 0.00 5 ALA A CA 2
ATOM 1951 C C . ALA A 1 26 ? 8.122 1.096 16.322 1.00 0.00 5 ALA A C 2
ATOM 1952 O O . ALA A 1 26 ? 7.533 2.163 16.144 1.00 0.00 5 ALA A O 2
ATOM 1959 N N . ALA A 1 27 ? 8.955 0.890 17.336 1.00 0.00 6 ALA A N 2
ATOM 1960 C CA . ALA A 1 27 ? 9.239 1.940 18.307 1.00 0.00 6 ALA A CA 2
ATOM 1961 C C . ALA A 1 27 ? 9.978 3.094 17.639 1.00 0.00 6 ALA A C 2
ATOM 1962 O O . ALA A 1 27 ? 10.711 2.896 16.670 1.00 0.00 6 ALA A O 2
ATOM 1969 N N . ARG A 1 28 ? 9.785 4.300 18.164 1.00 0.00 7 ARG A N 2
ATOM 1970 C CA . ARG A 1 28 ? 10.416 5.481 17.586 1.00 0.00 7 ARG A CA 2
ATOM 1971 C C . ARG A 1 28 ? 11.931 5.317 17.531 1.00 0.00 7 ARG A C 2
ATOM 1972 O O . ARG A 1 28 ? 12.570 5.695 16.549 1.00 0.00 7 ARG A O 2
ATOM 1993 N N . ASP A 1 29 ? 12.502 4.752 18.589 1.00 0.00 8 ASP A N 2
ATOM 1994 C CA . ASP A 1 29 ? 13.945 4.549 18.645 1.00 0.00 8 ASP A CA 2
ATOM 1995 C C . ASP A 1 29 ? 14.394 3.505 17.624 1.00 0.00 8 ASP A C 2
ATOM 1996 O O . ASP A 1 29 ? 15.432 3.660 16.981 1.00 0.00 8 ASP A O 2
ATOM 2005 N N . GLU A 1 30 ? 13.607 2.443 17.479 1.00 0.00 9 GLU A N 2
ATOM 2006 C CA . GLU A 1 30 ? 13.956 1.371 16.553 1.00 0.00 9 GLU A CA 2
ATOM 2007 C C . GLU A 1 30 ? 13.838 1.837 15.105 1.00 0.00 9 GLU A C 2
ATOM 2008 O O . GLU A 1 30 ? 14.672 1.499 14.266 1.00 0.00 9 GLU A O 2
ATOM 2020 N N . SER A 1 31 ? 12.802 2.618 14.820 1.00 0.00 10 SER A N 2
ATOM 2021 C CA . SER A 1 31 ? 12.567 3.088 13.459 1.00 0.00 10 SER A CA 2
ATOM 2022 C C . SER A 1 31 ? 13.733 3.938 12.967 1.00 0.00 10 SER A C 2
ATOM 2023 O O . SER A 1 31 ? 14.149 3.831 11.814 1.00 0.00 10 SER A O 2
ATOM 2031 N N . ALA A 1 32 ? 14.254 4.785 13.849 1.00 0.00 11 ALA A N 2
ATOM 2032 C CA . ALA A 1 32 ? 15.344 5.680 13.479 1.00 0.00 11 ALA A CA 2
ATOM 2033 C C . ALA A 1 32 ? 16.659 4.920 13.332 1.00 0.00 11 ALA A C 2
ATOM 2034 O O . ALA A 1 32 ? 17.414 5.151 12.389 1.00 0.00 11 ALA A O 2
ATOM 2041 N N . TYR A 1 33 ? 16.925 4.010 14.264 1.00 0.00 12 TYR A N 2
ATOM 2042 C CA . TYR A 1 33 ? 18.189 3.282 14.262 1.00 0.00 12 TYR A CA 2
ATOM 2043 C C . TYR A 1 33 ? 18.387 2.525 12.953 1.00 0.00 12 TYR A C 2
ATOM 2044 O O . TYR A 1 33 ? 19.451 2.602 12.339 1.00 0.00 12 TYR A O 2
ATOM 2062 N N . LEU A 1 34 ? 17.357 1.804 12.524 1.00 0.00 13 LEU A N 2
ATOM 2063 C CA . LEU A 1 34 ? 17.446 1.026 11.291 1.00 0.00 13 LEU A CA 2
ATOM 2064 C C . LEU A 1 34 ? 17.684 1.932 10.084 1.00 0.00 13 LEU A C 2
ATOM 2065 O O . LEU A 1 34 ? 18.420 1.573 9.165 1.00 0.00 13 LEU A O 2
ATOM 2081 N N . LYS A 1 35 ? 17.058 3.105 10.091 1.00 0.00 14 LYS A N 2
ATOM 2082 C CA . LYS A 1 35 ? 17.187 4.036 8.978 1.00 0.00 14 LYS A CA 2
ATOM 2083 C C . LYS A 1 35 ? 18.647 4.417 8.755 1.00 0.00 14 LYS A C 2
ATOM 2084 O O . LYS A 1 35 ? 19.104 4.512 7.616 1.00 0.00 14 LYS A O 2
ATOM 2103 N N . LEU A 1 36 ? 19.373 4.634 9.847 1.00 0.00 15 LEU A N 2
ATOM 2104 C CA . LEU A 1 36 ? 20.758 5.080 9.745 1.00 0.00 15 LEU A CA 2
ATOM 2105 C C . LEU A 1 36 ? 21.613 4.063 8.997 1.00 0.00 15 LEU A C 2
ATOM 2106 O O . LEU A 1 36 ? 22.341 4.427 8.073 1.00 0.00 15 LEU A O 2
ATOM 2122 N N . GLN A 1 37 ? 21.499 2.790 9.366 1.00 0.00 16 GLN A N 2
ATOM 2123 C CA . GLN A 1 37 ? 22.323 1.757 8.744 1.00 0.00 16 GLN A CA 2
ATOM 2124 C C . GLN A 1 37 ? 22.110 1.729 7.235 1.00 0.00 16 GLN A C 2
ATOM 2125 O O . GLN A 1 37 ? 23.060 1.561 6.469 1.00 0.00 16 GLN A O 2
ATOM 2139 N N . GLU A 1 38 ? 20.863 1.894 6.812 1.00 0.00 17 GLU A N 2
ATOM 2140 C CA . GLU A 1 38 ? 20.549 1.917 5.387 1.00 0.00 17 GLU A CA 2
ATOM 2141 C C . GLU A 1 38 ? 21.210 3.107 4.691 1.00 0.00 17 GLU A C 2
ATOM 2142 O O . GLU A 1 38 ? 21.594 3.015 3.527 1.00 0.00 17 GLU A O 2
ATOM 2154 N N . GLN A 1 39 ? 21.313 4.231 5.395 1.00 0.00 18 GLN A N 2
ATOM 2155 C CA . GLN A 1 39 ? 21.890 5.440 4.819 1.00 0.00 18 GLN A CA 2
ATOM 2156 C C . GLN A 1 39 ? 23.404 5.329 4.641 1.00 0.00 18 GLN A C 2
ATOM 2157 O O . GLN A 1 39 ? 23.940 5.733 3.609 1.00 0.00 18 GLN A O 2
ATOM 2171 N N . MET A 1 40 ? 24.088 4.752 5.627 1.00 0.00 19 MET A N 2
ATOM 2172 C CA . MET A 1 40 ? 25.550 4.804 5.664 1.00 0.00 19 MET A CA 2
ATOM 2173 C C . MET A 1 40 ? 26.177 4.329 4.356 1.00 0.00 19 MET A C 2
ATOM 2174 O O . MET A 1 40 ? 27.134 4.937 3.876 1.00 0.00 19 MET A O 2
ATOM 2188 N N . ARG A 1 41 ? 25.646 3.253 3.782 1.00 0.00 20 ARG A N 2
ATOM 2189 C CA . ARG A 1 41 ? 26.198 2.726 2.538 1.00 0.00 20 ARG A CA 2
ATOM 2190 C C . ARG A 1 41 ? 26.101 3.768 1.424 1.00 0.00 20 ARG A C 2
ATOM 2191 O O . ARG A 1 41 ? 27.028 3.931 0.632 1.00 0.00 20 ARG A O 2
ATOM 2212 N N . LYS A 1 42 ? 24.974 4.472 1.374 1.00 0.00 21 LYS A N 2
ATOM 2213 C CA . LYS A 1 42 ? 24.773 5.506 0.365 1.00 0.00 21 LYS A CA 2
ATOM 2214 C C . LYS A 1 42 ? 25.779 6.640 0.542 1.00 0.00 21 LYS A C 2
ATOM 2215 O O . LYS A 1 42 ? 26.299 7.174 -0.438 1.00 0.00 21 LYS A O 2
ATOM 2234 N N . ILE A 1 43 ? 26.053 7.007 1.793 1.00 0.00 22 ILE A N 2
ATOM 2235 C CA . ILE A 1 43 ? 26.987 8.096 2.066 1.00 0.00 22 ILE A CA 2
ATOM 2236 C C . ILE A 1 43 ? 28.354 7.772 1.472 1.00 0.00 22 ILE A C 2
ATOM 2237 O O . ILE A 1 43 ? 28.966 8.607 0.806 1.00 0.00 22 ILE A O 2
ATOM 2253 N N . ASP A 1 44 ? 28.826 6.554 1.716 1.00 0.00 23 ASP A N 2
ATOM 2254 C CA . ASP A 1 44 ? 30.123 6.133 1.200 1.00 0.00 23 ASP A CA 2
ATOM 2255 C C . ASP A 1 44 ? 30.144 6.195 -0.324 1.00 0.00 23 ASP A C 2
ATOM 2256 O O . ASP A 1 44 ? 31.132 6.619 -0.924 1.00 0.00 23 ASP A O 2
ATOM 2265 N N . ALA A 1 45 ? 29.046 5.776 -0.945 1.00 0.00 24 ALA A N 2
ATOM 2266 C CA . ALA A 1 45 ? 28.958 5.781 -2.400 1.00 0.00 24 ALA A CA 2
ATOM 2267 C C . ALA A 1 45 ? 28.994 7.208 -2.934 1.00 0.00 24 ALA A C 2
ATOM 2268 O O . ALA A 1 45 ? 29.701 7.503 -3.897 1.00 0.00 24 ALA A O 2
ATOM 2275 N N . ASP A 1 46 ? 28.228 8.092 -2.302 1.00 0.00 25 ASP A N 2
ATOM 2276 C CA . ASP A 1 46 ? 28.193 9.489 -2.718 1.00 0.00 25 ASP A CA 2
ATOM 2277 C C . ASP A 1 46 ? 29.562 10.139 -2.545 1.00 0.00 25 ASP A C 2
ATOM 2278 O O . ASP A 1 46 ? 30.007 10.907 -3.398 1.00 0.00 25 ASP A O 2
ATOM 2287 N N . ALA A 1 47 ? 30.225 9.826 -1.436 1.00 0.00 26 ALA A N 2
ATOM 2288 C CA . ALA A 1 47 ? 31.541 10.391 -1.158 1.00 0.00 26 ALA A CA 2
ATOM 2289 C C . ALA A 1 47 ? 32.568 9.904 -2.175 1.00 0.00 26 ALA A C 2
ATOM 2290 O O . ALA A 1 47 ? 33.429 10.666 -2.614 1.00 0.00 26 ALA A O 2
ATOM 2297 N N . ALA A 1 48 ? 32.480 8.629 -2.537 1.00 0.00 27 ALA A N 2
ATOM 2298 C CA . ALA A 1 48 ? 33.401 8.057 -3.511 1.00 0.00 27 ALA A CA 2
ATOM 2299 C C . ALA A 1 48 ? 33.191 8.671 -4.894 1.00 0.00 27 ALA A C 2
ATOM 2300 O O . ALA A 1 48 ? 34.150 8.910 -5.627 1.00 0.00 27 ALA A O 2
ATOM 2307 N N . ALA A 1 49 ? 31.934 8.926 -5.245 1.00 0.00 28 ALA A N 2
ATOM 2308 C CA . ALA A 1 49 ? 31.612 9.444 -6.570 1.00 0.00 28 ALA A CA 2
ATOM 2309 C C . ALA A 1 49 ? 32.177 10.847 -6.770 1.00 0.00 28 ALA A C 2
ATOM 2310 O O . ALA A 1 49 ? 32.801 11.132 -7.792 1.00 0.00 28 ALA A O 2
ATOM 2317 N N . LEU A 1 50 ? 31.960 11.721 -5.791 1.00 0.00 29 LEU A N 2
ATOM 2318 C CA . LEU A 1 50 ? 32.418 13.103 -5.904 1.00 0.00 29 LEU A CA 2
ATOM 2319 C C . LEU A 1 50 ? 33.935 13.216 -5.740 1.00 0.00 29 LEU A C 2
ATOM 2320 O O . LEU A 1 50 ? 34.559 14.098 -6.328 1.00 0.00 29 LEU A O 2
ATOM 2336 N N . SER A 1 51 ? 34.526 12.331 -4.941 1.00 0.00 30 SER A N 2
ATOM 2337 C CA . SER A 1 51 ? 35.961 12.392 -4.679 1.00 0.00 30 SER A CA 2
ATOM 2338 C C . SER A 1 51 ? 36.773 12.212 -5.961 1.00 0.00 30 SER A C 2
ATOM 2339 O O . SER A 1 51 ? 37.830 12.823 -6.120 1.00 0.00 30 SER A O 2
ATOM 2347 N N . GLU A 1 52 ? 36.282 11.374 -6.871 1.00 0.00 31 GLU A N 2
ATOM 2348 C CA . GLU A 1 52 ? 36.996 11.117 -8.118 1.00 0.00 31 GLU A CA 2
ATOM 2349 C C . GLU A 1 52 ? 37.035 12.366 -8.994 1.00 0.00 31 GLU A C 2
ATOM 2350 O O . GLU A 1 52 ? 38.053 12.666 -9.617 1.00 0.00 31 GLU A O 2
ATOM 2362 N N . THR A 1 53 ? 35.921 13.090 -9.036 1.00 0.00 32 THR A N 2
ATOM 2363 C CA . THR A 1 53 ? 35.835 14.302 -9.852 1.00 0.00 32 THR A CA 2
ATOM 2364 C C . THR A 1 53 ? 36.246 15.567 -9.089 1.00 0.00 32 THR A C 2
ATOM 2365 O O . THR A 1 53 ? 36.520 16.595 -9.707 1.00 0.00 32 THR A O 2
ATOM 2376 N N . ARG A 1 54 ? 36.283 15.505 -7.758 1.00 0.00 33 ARG A N 2
ATOM 2377 C CA . ARG A 1 54 ? 36.645 16.668 -6.954 1.00 0.00 33 ARG A CA 2
ATOM 2378 C C . ARG A 1 54 ? 35.720 17.847 -7.261 1.00 0.00 33 ARG A C 2
ATOM 2379 O O . ARG A 1 54 ? 36.156 18.998 -7.317 1.00 0.00 33 ARG A O 2
ATOM 2400 N N . THR A 1 55 ? 34.434 17.557 -7.443 1.00 0.00 34 THR A N 2
ATOM 2401 C CA . THR A 1 55 ? 33.467 18.602 -7.765 1.00 0.00 34 THR A CA 2
ATOM 2402 C C . THR A 1 55 ? 32.825 19.162 -6.498 1.00 0.00 34 THR A C 2
ATOM 2403 O O . THR A 1 55 ? 32.378 18.417 -5.627 1.00 0.00 34 THR A O 2
ATOM 2414 N N . ILE A 1 56 ? 32.820 20.487 -6.387 1.00 0.00 35 ILE A N 2
ATOM 2415 C CA . ILE A 1 56 ? 32.226 21.148 -5.229 1.00 0.00 35 ILE A CA 2
ATOM 2416 C C . ILE A 1 56 ? 30.696 21.177 -5.305 1.00 0.00 35 ILE A C 2
ATOM 2417 O O . ILE A 1 56 ? 30.024 21.163 -4.274 1.00 0.00 35 ILE A O 2
ATOM 2433 N N . GLU A 1 57 ? 30.149 21.220 -6.519 1.00 0.00 36 GLU A N 2
ATOM 2434 C CA . GLU A 1 57 ? 28.703 21.331 -6.686 1.00 0.00 36 GLU A CA 2
ATOM 2435 C C . GLU A 1 57 ? 27.989 20.178 -5.987 1.00 0.00 36 GLU A C 2
ATOM 2436 O O . GLU A 1 57 ? 26.945 20.372 -5.362 1.00 0.00 36 GLU A O 2
ATOM 2448 N N . GLU A 1 58 ? 28.554 18.981 -6.096 1.00 0.00 37 GLU A N 2
ATOM 2449 C CA . GLU A 1 58 ? 27.994 17.819 -5.413 1.00 0.00 37 GLU A CA 2
ATOM 2450 C C . GLU A 1 58 ? 28.178 17.929 -3.899 1.00 0.00 37 GLU A C 2
ATOM 2451 O O . GLU A 1 58 ? 27.311 17.514 -3.131 1.00 0.00 37 GLU A O 2
ATOM 2463 N N . LEU A 1 59 ? 29.306 18.494 -3.476 1.00 0.00 38 LEU A N 2
ATOM 2464 C CA . LEU A 1 59 ? 29.600 18.631 -2.055 1.00 0.00 38 LEU A CA 2
ATOM 2465 C C . LEU A 1 59 ? 28.491 19.399 -1.340 1.00 0.00 38 LEU A C 2
ATOM 2466 O O . LEU A 1 59 ? 28.135 19.073 -0.208 1.00 0.00 38 LEU A O 2
ATOM 2482 N N . ASP A 1 60 ? 27.952 20.421 -1.999 1.00 0.00 39 ASP A N 2
ATOM 2483 C CA . ASP A 1 60 ? 26.871 21.205 -1.410 1.00 0.00 39 ASP A CA 2
ATOM 2484 C C . ASP A 1 60 ? 25.684 20.305 -1.082 1.00 0.00 39 ASP A C 2
ATOM 2485 O O . ASP A 1 60 ? 25.076 20.425 -0.019 1.00 0.00 39 ASP A O 2
ATOM 2494 N N . THR A 1 61 ? 25.364 19.401 -2.003 1.00 0.00 40 THR A N 2
ATOM 2495 C CA . THR A 1 61 ? 24.294 18.436 -1.776 1.00 0.00 40 THR A CA 2
ATOM 2496 C C . THR A 1 61 ? 24.665 17.473 -0.650 1.00 0.00 40 THR A C 2
ATOM 2497 O O . THR A 1 61 ? 23.822 17.111 0.172 1.00 0.00 40 THR A O 2
ATOM 2508 N N . PHE A 1 62 ? 25.929 17.061 -0.618 1.00 0.00 41 PHE A N 2
ATOM 2509 C CA . PHE A 1 62 ? 26.401 16.136 0.406 1.00 0.00 41 PHE A CA 2
ATOM 2510 C C . PHE A 1 62 ? 26.140 16.695 1.802 1.00 0.00 41 PHE A C 2
ATOM 2511 O O . PHE A 1 62 ? 25.643 15.984 2.676 1.00 0.00 41 PHE A O 2
ATOM 2528 N N . LYS A 1 63 ? 26.471 17.966 2.005 1.00 0.00 42 LYS A N 2
ATOM 2529 C CA . LYS A 1 63 ? 26.263 18.593 3.306 1.00 0.00 42 LYS A CA 2
ATOM 2530 C C . LYS A 1 63 ? 24.794 18.518 3.709 1.00 0.00 42 LYS A C 2
ATOM 2531 O O . LYS A 1 63 ? 24.473 18.268 4.871 1.00 0.00 42 LYS A O 2
ATOM 2550 N N . LEU A 1 64 ? 23.905 18.734 2.744 1.00 0.00 43 LEU A N 2
ATOM 2551 C CA . LEU A 1 64 ? 22.474 18.636 3.007 1.00 0.00 43 LEU A CA 2
ATOM 2552 C C . LEU A 1 64 ? 22.100 17.208 3.395 1.00 0.00 43 LEU A C 2
ATOM 2553 O O . LEU A 1 64 ? 21.303 16.992 4.308 1.00 0.00 43 LEU A O 2
ATOM 2569 N N . ASP A 1 65 ? 22.678 16.237 2.694 1.00 0.00 44 ASP A N 2
ATOM 2570 C CA . ASP A 1 65 ? 22.419 14.834 2.994 1.00 0.00 44 ASP A CA 2
ATOM 2571 C C . ASP A 1 65 ? 22.950 14.478 4.379 1.00 0.00 44 ASP A C 2
ATOM 2572 O O . ASP A 1 65 ? 22.292 13.774 5.146 1.00 0.00 44 ASP A O 2
ATOM 2581 N N . VAL A 1 66 ? 24.146 14.968 4.690 1.00 0.00 45 VAL A N 2
ATOM 2582 C CA . VAL A 1 66 ? 24.741 14.732 6.001 1.00 0.00 45 VAL A CA 2
ATOM 2583 C C . VAL A 1 66 ? 23.921 15.437 7.084 1.00 0.00 45 VAL A C 2
ATOM 2584 O O . VAL A 1 66 ? 23.708 14.887 8.164 1.00 0.00 45 VAL A O 2
ATOM 2597 N N . ALA A 1 67 ? 23.458 16.649 6.788 1.00 0.00 46 ALA A N 2
ATOM 2598 C CA . ALA A 1 67 ? 22.674 17.409 7.755 1.00 0.00 46 ALA A CA 2
ATOM 2599 C C . ALA A 1 67 ? 21.435 16.623 8.168 1.00 0.00 46 ALA A C 2
ATOM 2600 O O . ALA A 1 67 ? 21.084 16.579 9.347 1.00 0.00 46 ALA A O 2
ATOM 2607 N N . ASP A 1 68 ? 20.778 16.001 7.195 1.00 0.00 47 ASP A N 2
ATOM 2608 C CA . ASP A 1 68 ? 19.638 15.142 7.494 1.00 0.00 47 ASP A CA 2
ATOM 2609 C C . ASP A 1 68 ? 20.072 13.978 8.381 1.00 0.00 47 ASP A C 2
ATOM 2610 O O . ASP A 1 68 ? 19.376 13.613 9.329 1.00 0.00 47 ASP A O 2
ATOM 2619 N N . PHE A 1 69 ? 21.230 13.403 8.068 1.00 0.00 48 PHE A N 2
ATOM 2620 C CA . PHE A 1 69 ? 21.759 12.291 8.847 1.00 0.00 48 PHE A CA 2
ATOM 2621 C C . PHE A 1 69 ? 22.052 12.727 10.279 1.00 0.00 48 PHE A C 2
ATOM 2622 O O . PHE A 1 69 ? 21.695 12.037 11.234 1.00 0.00 48 PHE A O 2
ATOM 2639 N N . VAL A 1 70 ? 22.706 13.876 10.422 1.00 0.00 49 VAL A N 2
ATOM 2640 C CA . VAL A 1 70 ? 23.059 14.382 11.744 1.00 0.00 49 VAL A CA 2
ATOM 2641 C C . VAL A 1 70 ? 21.790 14.666 12.545 1.00 0.00 49 VAL A C 2
ATOM 2642 O O . VAL A 1 70 ? 21.699 14.310 13.719 1.00 0.00 49 VAL A O 2
ATOM 2655 N N . THR A 1 71 ? 20.810 15.294 11.904 1.00 0.00 50 THR A N 2
ATOM 2656 C CA . THR A 1 71 ? 19.558 15.614 12.582 1.00 0.00 50 THR A CA 2
ATOM 2657 C C . THR A 1 71 ? 18.849 14.344 13.045 1.00 0.00 50 THR A C 2
ATOM 2658 O O . THR A 1 71 ? 18.263 14.313 14.127 1.00 0.00 50 THR A O 2
ATOM 2669 N N . THR A 1 72 ? 18.908 13.297 12.228 1.00 0.00 51 THR A N 2
ATOM 2670 C CA . THR A 1 72 ? 18.234 12.047 12.558 1.00 0.00 51 THR A CA 2
ATOM 2671 C C . THR A 1 72 ? 18.834 11.408 13.808 1.00 0.00 51 THR A C 2
ATOM 2672 O O . THR A 1 72 ? 18.105 11.001 14.712 1.00 0.00 51 THR A O 2
ATOM 2683 N N . VAL A 1 73 ? 20.162 11.326 13.860 1.00 0.00 52 VAL A N 2
ATOM 2684 C CA . VAL A 1 73 ? 20.827 10.691 14.993 1.00 0.00 52 VAL A CA 2
ATOM 2685 C C . VAL A 1 73 ? 20.718 11.544 16.256 1.00 0.00 52 VAL A C 2
ATOM 2686 O O . VAL A 1 73 ? 20.618 11.009 17.360 1.00 0.00 52 VAL A O 2
ATOM 2699 N N . VAL A 1 74 ? 20.754 12.866 16.099 1.00 0.00 53 VAL A N 2
ATOM 2700 C CA . VAL A 1 74 ? 20.562 13.756 17.240 1.00 0.00 53 VAL A CA 2
ATOM 2701 C C . VAL A 1 74 ? 19.176 13.514 17.843 1.00 0.00 53 VAL A C 2
ATOM 2702 O O . VAL A 1 74 ? 19.023 13.463 19.063 1.00 0.00 53 VAL A O 2
ATOM 2715 N N . GLN A 1 75 ? 18.173 13.363 16.981 1.00 0.00 54 GLN A N 2
ATOM 2716 C CA . GLN A 1 75 ? 16.829 13.028 17.440 1.00 0.00 54 GLN A CA 2
ATOM 2717 C C . GLN A 1 75 ? 16.828 11.661 18.128 1.00 0.00 54 GLN A C 2
ATOM 2718 O O . GLN A 1 75 ? 16.133 11.466 19.125 1.00 0.00 54 GLN A O 2
ATOM 2732 N N . LEU A 1 76 ? 17.605 10.718 17.596 1.00 0.00 55 LEU A N 2
ATOM 2733 C CA . LEU A 1 76 ? 17.709 9.396 18.207 1.00 0.00 55 LEU A CA 2
ATOM 2734 C C . LEU A 1 76 ? 18.207 9.510 19.646 1.00 0.00 55 LEU A C 2
ATOM 2735 O O . LEU A 1 76 ? 17.739 8.790 20.528 1.00 0.00 55 LEU A O 2
ATOM 2751 N N . ALA A 1 77 ? 19.150 10.419 19.882 1.00 0.00 56 ALA A N 2
ATOM 2752 C CA . ALA A 1 77 ? 19.670 10.629 21.229 1.00 0.00 56 ALA A CA 2
ATOM 2753 C C . ALA A 1 77 ? 18.536 10.992 22.186 1.00 0.00 56 ALA A C 2
ATOM 2754 O O . ALA A 1 77 ? 18.499 10.523 23.324 1.00 0.00 56 ALA A O 2
ATOM 2761 N N . GLU A 1 78 ? 17.615 11.830 21.718 1.00 0.00 57 GLU A N 2
ATOM 2762 C CA . GLU A 1 78 ? 16.439 12.179 22.509 1.00 0.00 57 GLU A CA 2
ATOM 2763 C C . GLU A 1 78 ? 15.561 10.953 22.746 1.00 0.00 57 GLU A C 2
ATOM 2764 O O . GLU A 1 78 ? 15.002 10.782 23.829 1.00 0.00 57 GLU A O 2
ATOM 2776 N N . GLU A 1 79 ? 15.441 10.102 21.729 1.00 0.00 58 GLU A N 2
ATOM 2777 C CA . GLU A 1 79 ? 14.618 8.903 21.844 1.00 0.00 58 GLU A CA 2
ATOM 2778 C C . GLU A 1 79 ? 15.174 7.968 22.913 1.00 0.00 58 GLU A C 2
ATOM 2779 O O . GLU A 1 79 ? 14.420 7.372 23.682 1.00 0.00 58 GLU A O 2
ATOM 2791 N N . LEU A 1 80 ? 16.497 7.841 22.957 1.00 0.00 59 LEU A N 2
ATOM 2792 C CA . LEU A 1 80 ? 17.140 7.008 23.967 1.00 0.00 59 LEU A CA 2
ATOM 2793 C C . LEU A 1 80 ? 16.904 7.571 25.367 1.00 0.00 59 LEU A C 2
ATOM 2794 O O . LEU A 1 80 ? 16.705 6.820 26.321 1.00 0.00 59 LEU A O 2
ATOM 2810 N N . GLU A 1 81 ? 16.926 8.897 25.486 1.00 0.00 60 GLU A N 2
ATOM 2811 C CA . GLU A 1 81 ? 16.721 9.540 26.779 1.00 0.00 60 GLU A CA 2
ATOM 2812 C C . GLU A 1 81 ? 15.346 9.193 27.340 1.00 0.00 60 GLU A C 2
ATOM 2813 O O . GLU A 1 81 ? 15.201 8.930 28.533 1.00 0.00 60 GLU A O 2
ATOM 2825 N N . HIS A 1 82 ? 14.337 9.202 26.475 1.00 0.00 61 HIS A N 2
ATOM 2826 C CA . HIS A 1 82 ? 12.980 8.883 26.900 1.00 0.00 61 HIS A CA 2
ATOM 2827 C C . HIS A 1 82 ? 12.877 7.427 27.343 1.00 0.00 61 HIS A C 2
ATOM 2828 O O . HIS A 1 82 ? 12.317 7.126 28.396 1.00 0.00 61 HIS A O 2
ATOM 2842 N N . ARG A 1 83 ? 13.421 6.529 26.528 1.00 0.00 62 ARG A N 2
ATOM 2843 C CA . ARG A 1 83 ? 13.343 5.101 26.814 1.00 0.00 62 ARG A CA 2
ATOM 2844 C C . ARG A 1 83 ? 14.013 4.767 28.144 1.00 0.00 62 ARG A C 2
ATOM 2845 O O . ARG A 1 83 ? 13.480 3.992 28.938 1.00 0.00 62 ARG A O 2
ATOM 2866 N N . PHE A 1 84 ? 15.183 5.353 28.381 1.00 0.00 63 PHE A N 2
ATOM 2867 C CA . PHE A 1 84 ? 15.948 5.059 29.595 1.00 0.00 63 PHE A CA 2
ATOM 2868 C C . PHE A 1 84 ? 15.835 6.156 30.662 1.00 0.00 63 PHE A C 2
ATOM 2869 O O . PHE A 1 84 ? 16.547 6.105 31.666 1.00 0.00 63 PHE A O 2
ATOM 2886 N N . GLY A 1 85 ? 14.956 7.138 30.465 1.00 0.00 64 GLY A N 2
ATOM 2887 C CA . GLY A 1 85 ? 14.878 8.274 31.378 1.00 0.00 64 GLY A CA 2
ATOM 2888 C C . GLY A 1 85 ? 16.046 9.219 31.120 1.00 0.00 64 GLY A C 2
ATOM 2889 O O . GLY A 1 85 ? 15.856 10.400 30.830 1.00 0.00 64 GLY A O 2
ATOM 2893 N N . ARG A 1 86 ? 17.257 8.681 31.230 1.00 0.00 65 ARG A N 2
ATOM 2894 C CA . ARG A 1 86 ? 18.462 9.418 30.866 1.00 0.00 65 ARG A CA 2
ATOM 2895 C C . ARG A 1 86 ? 19.262 8.611 29.850 1.00 0.00 65 ARG A C 2
ATOM 2896 O O . ARG A 1 86 ? 19.331 7.385 29.939 1.00 0.00 65 ARG A O 2
ATOM 2917 N N . ASN A 1 87 ? 19.862 9.300 28.886 1.00 0.00 66 ASN A N 2
ATOM 2918 C CA . ASN A 1 87 ? 20.626 8.622 27.846 1.00 0.00 66 ASN A CA 2
ATOM 2919 C C . ASN A 1 87 ? 21.997 8.210 28.373 1.00 0.00 66 ASN A C 2
ATOM 2920 O O . ASN A 1 87 ? 22.728 9.026 28.935 1.00 0.00 66 ASN A O 2
ATOM 2931 N N . ARG A 1 88 ? 22.342 6.939 28.185 1.00 0.00 67 ARG A N 2
ATOM 2932 C CA . ARG A 1 88 ? 23.627 6.425 28.654 1.00 0.00 67 ARG A CA 2
ATOM 2933 C C . ARG A 1 88 ? 24.796 7.277 28.155 1.00 0.00 67 ARG A C 2
ATOM 2934 O O . ARG A 1 88 ? 25.819 7.387 28.832 1.00 0.00 67 ARG A O 2
ATOM 2955 N N . ARG A 1 89 ? 24.654 7.874 26.972 1.00 0.00 68 ARG A N 2
ATOM 2956 C CA . ARG A 1 89 ? 25.608 8.887 26.514 1.00 0.00 68 ARG A CA 2
ATOM 2957 C C . ARG A 1 89 ? 24.933 10.255 26.534 1.00 0.00 68 ARG A C 2
ATOM 2958 O O . ARG A 1 89 ? 23.857 10.435 25.965 1.00 0.00 68 ARG A O 2
ATOM 2979 N N . GLY A 1 90 ? 25.576 11.217 27.189 1.00 0.00 69 GLY A N 2
ATOM 2980 C CA . GLY A 1 90 ? 24.960 12.520 27.413 1.00 0.00 69 GLY A CA 2
ATOM 2981 C C . GLY A 1 90 ? 24.924 13.362 26.142 1.00 0.00 69 GLY A C 2
ATOM 2982 O O . GLY A 1 90 ? 25.539 13.018 25.134 1.00 0.00 69 GLY A O 2
ATOM 2986 N N . ARG A 1 91 ? 24.196 14.472 26.211 1.00 0.00 70 ARG A N 2
ATOM 2987 C CA . ARG A 1 91 ? 24.062 15.372 25.070 1.00 0.00 70 ARG A CA 2
ATOM 2988 C C . ARG A 1 91 ? 25.422 15.902 24.626 1.00 0.00 70 ARG A C 2
ATOM 2989 O O . ARG A 1 91 ? 25.681 16.047 23.431 1.00 0.00 70 ARG A O 2
ATOM 3010 N N . THR A 1 92 ? 26.288 16.190 25.592 1.00 0.00 71 THR A N 2
ATOM 3011 C CA . THR A 1 92 ? 27.599 16.751 25.289 1.00 0.00 71 THR A CA 2
ATOM 3012 C C . THR A 1 92 ? 28.378 15.842 24.344 1.00 0.00 71 THR A C 2
ATOM 3013 O O . THR A 1 92 ? 28.995 16.313 23.389 1.00 0.00 71 THR A O 2
ATOM 3024 N N . GLU A 1 93 ? 28.338 14.540 24.606 1.00 0.00 72 GLU A N 2
ATOM 3025 C CA . GLU A 1 93 ? 29.064 13.587 23.776 1.00 0.00 72 GLU A CA 2
ATOM 3026 C C . GLU A 1 93 ? 28.510 13.578 22.353 1.00 0.00 72 GLU A C 2
ATOM 3027 O O . GLU A 1 93 ? 29.268 13.503 21.388 1.00 0.00 72 GLU A O 2
ATOM 3039 N N . ILE A 1 94 ? 27.189 13.670 22.228 1.00 0.00 73 ILE A N 2
ATOM 3040 C CA . ILE A 1 94 ? 26.554 13.646 20.913 1.00 0.00 73 ILE A CA 2
ATOM 3041 C C . ILE A 1 94 ? 26.955 14.873 20.097 1.00 0.00 73 ILE A C 2
ATOM 3042 O O . ILE A 1 94 ? 27.291 14.759 18.918 1.00 0.00 73 ILE A O 2
ATOM 3058 N N . TYR A 1 95 ? 26.922 16.043 20.728 1.00 0.00 74 TYR A N 2
ATOM 3059 C CA . TYR A 1 95 ? 27.219 17.285 20.020 1.00 0.00 74 TYR A CA 2
ATOM 3060 C C . TYR A 1 95 ? 28.675 17.331 19.565 1.00 0.00 74 TYR A C 2
ATOM 3061 O O . TYR A 1 95 ? 28.973 17.799 18.466 1.00 0.00 74 TYR A O 2
ATOM 3079 N N . LYS A 1 96 ? 29.577 16.842 20.411 1.00 0.00 75 LYS A N 2
ATOM 3080 C CA . LYS A 1 96 ? 31.002 16.926 20.112 1.00 0.00 75 LYS A CA 2
ATOM 3081 C C . LYS A 1 96 ? 31.325 16.218 18.800 1.00 0.00 75 LYS A C 2
ATOM 3082 O O . LYS A 1 96 ? 32.090 16.734 17.985 1.00 0.00 75 LYS A O 2
ATOM 3101 N N . ILE A 1 97 ? 30.734 15.044 18.592 1.00 0.00 76 ILE A N 2
ATOM 3102 C CA . ILE A 1 97 ? 30.964 14.300 17.359 1.00 0.00 76 ILE A CA 2
ATOM 3103 C C . ILE A 1 97 ? 30.507 15.122 16.158 1.00 0.00 76 ILE A C 2
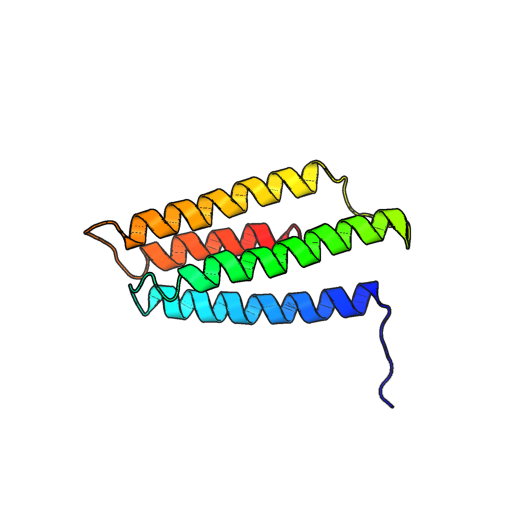ATOM 3104 O O . ILE A 1 97 ? 31.197 15.190 15.142 1.00 0.00 76 ILE A O 2
ATOM 3120 N N . VAL A 1 98 ? 29.347 15.758 16.287 1.00 0.00 77 VAL A N 2
ATOM 3121 C CA . VAL A 1 98 ? 28.819 16.583 15.206 1.00 0.00 77 VAL A CA 2
ATOM 3122 C C . VAL A 1 98 ? 29.795 17.715 14.890 1.00 0.00 77 VAL A C 2
ATOM 3123 O O . VAL A 1 98 ? 30.042 18.027 13.726 1.00 0.00 77 VAL A O 2
ATOM 3136 N N . LYS A 1 99 ? 30.346 18.326 15.935 1.00 0.00 78 LYS A N 2
ATOM 3137 C CA . LYS A 1 99 ? 31.309 19.405 15.754 1.00 0.00 78 LYS A CA 2
ATOM 3138 C C . LYS A 1 99 ? 32.517 18.911 14.965 1.00 0.00 78 LYS A C 2
ATOM 3139 O O . LYS A 1 99 ? 33.007 19.600 14.070 1.00 0.00 78 LYS A O 2
ATOM 3158 N N . GLU A 1 100 ? 32.992 17.713 15.296 1.00 0.00 79 GLU A N 2
ATOM 3159 C CA . GLU A 1 100 ? 34.149 17.149 14.609 1.00 0.00 79 GLU A CA 2
ATOM 3160 C C . GLU A 1 100 ? 33.831 16.881 13.141 1.00 0.00 79 GLU A C 2
ATOM 3161 O O . GLU A 1 100 ? 34.662 17.120 12.266 1.00 0.00 79 GLU A O 2
ATOM 3173 N N . VAL A 1 101 ? 32.621 16.399 12.874 1.00 0.00 80 VAL A N 2
ATOM 3174 C CA . VAL A 1 101 ? 32.213 16.108 11.503 1.00 0.00 80 VAL A CA 2
ATOM 3175 C C . VAL A 1 101 ? 32.245 17.390 10.670 1.00 0.00 80 VAL A C 2
ATOM 3176 O O . VAL A 1 101 ? 32.692 17.382 9.523 1.00 0.00 80 VAL A O 2
ATOM 3189 N N . ASP A 1 102 ? 31.768 18.488 11.250 1.00 0.00 81 ASP A N 2
ATOM 3190 C CA . ASP A 1 102 ? 31.752 19.763 10.544 1.00 0.00 81 ASP A CA 2
ATOM 3191 C C . ASP A 1 102 ? 33.165 20.178 10.148 1.00 0.00 81 ASP A C 2
ATOM 3192 O O . ASP A 1 102 ? 33.386 20.678 9.045 1.00 0.00 81 ASP A O 2
ATOM 3201 N N . ARG A 1 103 ? 34.118 19.974 11.053 1.00 0.00 82 ARG A N 2
ATOM 3202 C CA . ARG A 1 103 ? 35.500 20.352 10.784 1.00 0.00 82 ARG A CA 2
ATOM 3203 C C . ARG A 1 103 ? 36.075 19.533 9.633 1.00 0.00 82 ARG A C 2
ATOM 3204 O O . ARG A 1 103 ? 36.697 20.081 8.724 1.00 0.00 82 ARG A O 2
ATOM 3225 N N . LYS A 1 104 ? 35.859 18.222 9.673 1.00 0.00 83 LYS A N 2
ATOM 3226 C CA . LYS A 1 104 ? 36.359 17.348 8.618 1.00 0.00 83 LYS A CA 2
ATOM 3227 C C . LYS A 1 104 ? 35.683 17.667 7.289 1.00 0.00 83 LYS A C 2
ATOM 3228 O O . LYS A 1 104 ? 36.342 17.732 6.251 1.00 0.00 83 LYS A O 2
ATOM 3247 N N . LEU A 1 105 ? 34.369 17.866 7.323 1.00 0.00 84 LEU A N 2
ATOM 3248 C CA . LEU A 1 105 ? 33.638 18.241 6.117 1.00 0.00 84 LEU A CA 2
ATOM 3249 C C . LEU A 1 105 ? 34.089 19.614 5.626 1.00 0.00 84 LEU A C 2
ATOM 3250 O O . LEU A 1 105 ? 34.231 19.836 4.424 1.00 0.00 84 LEU A O 2
ATOM 3266 N N . LEU A 1 106 ? 34.306 20.535 6.561 1.00 0.00 85 LEU A N 2
ATOM 3267 C CA . LEU A 1 106 ? 34.798 21.862 6.210 1.00 0.00 85 LEU A CA 2
ATOM 3268 C C . LEU A 1 106 ? 36.204 21.767 5.625 1.00 0.00 85 LEU A C 2
ATOM 3269 O O . LEU A 1 106 ? 36.524 22.432 4.640 1.00 0.00 85 LEU A O 2
ATOM 3285 N N . ASP A 1 107 ? 37.040 20.935 6.240 1.00 0.00 86 ASP A N 2
ATOM 3286 C CA . ASP A 1 107 ? 38.397 20.731 5.746 1.00 0.00 86 ASP A CA 2
ATOM 3287 C C . ASP A 1 107 ? 38.372 20.135 4.342 1.00 0.00 86 ASP A C 2
ATOM 3288 O O . ASP A 1 107 ? 39.157 20.524 3.478 1.00 0.00 86 ASP A O 2
ATOM 3297 N N . LEU A 1 108 ? 37.465 19.188 4.122 1.00 0.00 87 LEU A N 2
ATOM 3298 C CA . LEU A 1 108 ? 37.317 18.574 2.807 1.00 0.00 87 LEU A CA 2
ATOM 3299 C C . LEU A 1 108 ? 36.933 19.624 1.768 1.00 0.00 87 LEU A C 2
ATOM 3300 O O . LEU A 1 108 ? 37.430 19.604 0.642 1.00 0.00 87 LEU A O 2
ATOM 3316 N N . THR A 1 109 ? 36.051 20.543 2.152 1.00 0.00 88 THR A N 2
ATOM 3317 C CA . THR A 1 109 ? 35.626 21.603 1.246 1.00 0.00 88 THR A CA 2
ATOM 3318 C C . THR A 1 109 ? 36.829 22.417 0.781 1.00 0.00 88 THR A C 2
ATOM 3319 O O . THR A 1 109 ? 36.938 22.764 -0.395 1.00 0.00 88 THR A O 2
ATOM 3330 N N . ASP A 1 110 ? 37.728 22.718 1.712 1.00 0.00 89 ASP A N 2
ATOM 3331 C CA . ASP A 1 110 ? 38.939 23.460 1.379 1.00 0.00 89 ASP A CA 2
ATOM 3332 C C . ASP A 1 110 ? 39.764 22.706 0.339 1.00 0.00 89 ASP A C 2
ATOM 3333 O O . ASP A 1 110 ? 40.327 23.308 -0.574 1.00 0.00 89 ASP A O 2
ATOM 3342 N N . ALA A 1 111 ? 39.834 21.386 0.487 1.00 0.00 90 ALA A N 2
ATOM 3343 C CA . ALA A 1 111 ? 40.579 20.559 -0.456 1.00 0.00 90 ALA A CA 2
ATOM 3344 C C . ALA A 1 111 ? 39.930 20.597 -1.837 1.00 0.00 90 ALA A C 2
ATOM 3345 O O . ALA A 1 111 ? 40.620 20.656 -2.854 1.00 0.00 90 ALA A O 2
ATOM 3352 N N . VAL A 1 112 ? 38.600 20.562 -1.866 1.00 0.00 91 VAL A N 2
ATOM 3353 C CA . VAL A 1 112 ? 37.878 20.593 -3.133 1.00 0.00 91 VAL A CA 2
ATOM 3354 C C . VAL A 1 112 ? 38.154 21.913 -3.851 1.00 0.00 91 VAL A C 2
ATOM 3355 O O . VAL A 1 112 ? 38.393 21.932 -5.058 1.00 0.00 91 VAL A O 2
ATOM 3368 N N . LEU A 1 113 ? 38.118 23.014 -3.105 1.00 0.00 92 LEU A N 2
ATOM 3369 C CA . LEU A 1 113 ? 38.415 24.321 -3.684 1.00 0.00 92 LEU A CA 2
ATOM 3370 C C . LEU A 1 113 ? 39.850 24.358 -4.203 1.00 0.00 92 LEU A C 2
ATOM 3371 O O . LEU A 1 113 ? 40.119 24.886 -5.283 1.00 0.00 92 LEU A O 2
ATOM 3387 N N . ALA A 1 114 ? 40.767 23.791 -3.425 1.00 0.00 93 ALA A N 2
ATOM 3388 C CA . ALA A 1 114 ? 42.175 23.748 -3.814 1.00 0.00 93 ALA A CA 2
ATOM 3389 C C . ALA A 1 114 ? 42.464 22.695 -4.892 1.00 0.00 93 ALA A C 2
ATOM 3390 O O . ALA A 1 114 ? 43.528 22.730 -5.509 1.00 0.00 93 ALA A O 2
ATOM 3397 N N . LYS A 1 115 ? 41.543 21.751 -5.104 1.00 0.00 94 LYS A N 2
ATOM 3398 C CA . LYS A 1 115 ? 41.763 20.677 -6.068 1.00 0.00 94 LYS A CA 2
ATOM 3399 C C . LYS A 1 115 ? 42.974 19.845 -5.647 1.00 0.00 94 LYS A C 2
ATOM 3400 O O . LYS A 1 115 ? 43.922 19.653 -6.411 1.00 0.00 94 LYS A O 2
ATOM 3419 N N . GLU A 1 116 ? 42.931 19.345 -4.415 1.00 0.00 95 GLU A N 2
ATOM 3420 C CA . GLU A 1 116 ? 44.054 18.597 -3.856 1.00 0.00 95 GLU A CA 2
ATOM 3421 C C . GLU A 1 116 ? 44.452 17.439 -4.767 1.00 0.00 95 GLU A C 2
ATOM 3422 O O . GLU A 1 116 ? 43.752 16.430 -4.854 1.00 0.00 95 GLU A O 2
ATOM 3434 N N . LYS A 1 117 ? 45.585 17.599 -5.444 1.00 0.00 96 LYS A N 2
ATOM 3435 C CA . LYS A 1 117 ? 46.093 16.559 -6.333 1.00 0.00 96 LYS A CA 2
ATOM 3436 C C . LYS A 1 117 ? 46.355 15.260 -5.574 1.00 0.00 96 LYS A C 2
ATOM 3437 O O . LYS A 1 117 ? 46.143 14.170 -6.106 1.00 0.00 96 LYS A O 2
ATOM 3456 N N . LYS A 1 118 ? 46.817 15.377 -4.332 1.00 0.00 97 LYS A N 2
ATOM 3457 C CA . LYS A 1 118 ? 47.128 14.200 -3.530 1.00 0.00 97 LYS A CA 2
ATOM 3458 C C . LYS A 1 118 ? 45.868 13.380 -3.274 1.00 0.00 97 LYS A C 2
ATOM 3459 O O . LYS A 1 118 ? 45.029 13.749 -2.453 1.00 0.00 97 LYS A O 2
ATOM 3478 N N . GLY A 1 119 ? 45.746 12.263 -3.984 1.00 0.00 98 GLY A N 2
ATOM 3479 C CA . GLY A 1 119 ? 44.591 11.386 -3.824 1.00 0.00 98 GLY A CA 2
ATOM 3480 C C . GLY A 1 119 ? 44.475 10.864 -2.394 1.00 0.00 98 GLY A C 2
ATOM 3481 O O . GLY A 1 119 ? 43.373 10.705 -1.871 1.00 0.00 98 GLY A O 2
ATOM 3485 N N . GLU A 1 120 ? 45.617 10.598 -1.765 1.00 0.00 99 GLU A N 2
ATOM 3486 C CA . GLU A 1 120 ? 45.624 10.045 -0.416 1.00 0.00 99 GLU A CA 2
ATOM 3487 C C . GLU A 1 120 ? 44.951 10.989 0.577 1.00 0.00 99 GLU A C 2
ATOM 3488 O O . GLU A 1 120 ? 44.275 10.539 1.502 1.00 0.00 99 GLU A O 2
ATOM 3500 N N . ASP A 1 121 ? 45.136 12.293 0.385 1.00 0.00 100 ASP A N 2
ATOM 3501 C CA . ASP A 1 121 ? 44.564 13.270 1.304 1.00 0.00 100 ASP A CA 2
ATOM 3502 C C . ASP A 1 121 ? 43.046 13.135 1.363 1.00 0.00 100 ASP A C 2
ATOM 3503 O O . ASP A 1 121 ? 42.457 13.144 2.442 1.00 0.00 100 ASP A O 2
ATOM 3512 N N . ILE A 1 122 ? 42.419 12.997 0.201 1.00 0.00 101 ILE A N 2
ATOM 3513 C CA . ILE A 1 122 ? 40.967 12.849 0.142 1.00 0.00 101 ILE A CA 2
ATOM 3514 C C . ILE A 1 122 ? 40.531 11.532 0.784 1.00 0.00 101 ILE A C 2
ATOM 3515 O O . ILE A 1 122 ? 39.506 11.474 1.464 1.00 0.00 101 ILE A O 2
ATOM 3531 N N . LEU A 1 123 ? 41.311 10.477 0.565 1.00 0.00 102 LEU A N 2
ATOM 3532 C CA . LEU A 1 123 ? 40.940 9.150 1.045 1.00 0.00 102 LEU A CA 2
ATOM 3533 C C . LEU A 1 123 ? 40.807 9.115 2.566 1.00 0.00 102 LEU A C 2
ATOM 3534 O O . LEU A 1 123 ? 39.884 8.492 3.092 1.00 0.00 102 LEU A O 2
ATOM 3550 N N . ASN A 1 124 ? 41.721 9.782 3.270 1.00 0.00 103 ASN A N 2
ATOM 3551 C CA . ASN A 1 124 ? 41.722 9.722 4.729 1.00 0.00 103 ASN A CA 2
ATOM 3552 C C . ASN A 1 124 ? 40.707 10.693 5.331 1.00 0.00 103 ASN A C 2
ATOM 3553 O O . ASN A 1 124 ? 40.090 10.392 6.354 1.00 0.00 103 ASN A O 2
ATOM 3564 N N . MET A 1 125 ? 40.533 11.852 4.699 1.00 0.00 104 MET A N 2
ATOM 3565 C CA . MET A 1 125 ? 39.569 12.832 5.190 1.00 0.00 104 MET A CA 2
ATOM 3566 C C . MET A 1 125 ? 38.158 12.256 5.161 1.00 0.00 104 MET A C 2
ATOM 3567 O O . MET A 1 125 ? 37.378 12.465 6.088 1.00 0.00 104 MET A O 2
ATOM 3581 N N . VAL A 1 126 ? 37.837 11.522 4.101 1.00 0.00 105 VAL A N 2
ATOM 3582 C CA . VAL A 1 126 ? 36.530 10.880 3.999 1.00 0.00 105 VAL A CA 2
ATOM 3583 C C . VAL A 1 126 ? 36.393 9.787 5.061 1.00 0.00 105 VAL A C 2
ATOM 3584 O O . VAL A 1 126 ? 35.332 9.628 5.663 1.00 0.00 105 VAL A O 2
ATOM 3597 N N . ALA A 1 127 ? 37.471 9.042 5.291 1.00 0.00 106 ALA A N 2
ATOM 3598 C CA . ALA A 1 127 ? 37.435 7.935 6.240 1.00 0.00 106 ALA A CA 2
ATOM 3599 C C . ALA A 1 127 ? 37.141 8.433 7.651 1.00 0.00 106 ALA A C 2
ATOM 3600 O O . ALA A 1 127 ? 36.374 7.811 8.387 1.00 0.00 106 ALA A O 2
ATOM 3607 N N . GLU A 1 128 ? 37.757 9.550 8.028 1.00 0.00 107 GLU A N 2
ATOM 3608 C CA . GLU A 1 128 ? 37.540 10.111 9.357 1.00 0.00 107 GLU A CA 2
ATOM 3609 C C . GLU A 1 128 ? 36.091 10.561 9.523 1.00 0.00 107 GLU A C 2
ATOM 3610 O O . GLU A 1 128 ? 35.495 10.373 10.583 1.00 0.00 107 GLU A O 2
ATOM 3622 N N . ILE A 1 129 ? 35.529 11.153 8.473 1.00 0.00 108 ILE A N 2
ATOM 3623 C CA . ILE A 1 129 ? 34.136 11.583 8.513 1.00 0.00 108 ILE A CA 2
ATOM 3624 C C . ILE A 1 129 ? 33.230 10.374 8.732 1.00 0.00 108 ILE A C 2
ATOM 3625 O O . ILE A 1 129 ? 32.326 10.409 9.567 1.00 0.00 108 ILE A O 2
ATOM 3641 N N . LYS A 1 130 ? 33.487 9.302 7.991 1.00 0.00 109 LYS A N 2
ATOM 3642 C CA . LYS A 1 130 ? 32.681 8.093 8.114 1.00 0.00 109 LYS A CA 2
ATOM 3643 C C . LYS A 1 130 ? 32.737 7.543 9.535 1.00 0.00 109 LYS A C 2
ATOM 3644 O O . LYS A 1 130 ? 31.727 7.094 10.074 1.00 0.00 109 LYS A O 2
ATOM 3663 N N . ALA A 1 131 ? 33.916 7.596 10.146 1.00 0.00 110 ALA A N 2
ATOM 3664 C CA . ALA A 1 131 ? 34.096 7.040 11.482 1.00 0.00 110 ALA A CA 2
ATOM 3665 C C . ALA A 1 131 ? 33.186 7.736 12.489 1.00 0.00 110 ALA A C 2
ATOM 3666 O O . ALA A 1 131 ? 32.595 7.090 13.354 1.00 0.00 110 ALA A O 2
ATOM 3673 N N . LEU A 1 132 ? 33.078 9.055 12.373 1.00 0.00 111 LEU A N 2
ATOM 3674 C CA . LEU A 1 132 ? 32.253 9.826 13.296 1.00 0.00 111 LEU A CA 2
ATOM 3675 C C . LEU A 1 132 ? 30.775 9.483 13.130 1.00 0.00 111 LEU A C 2
ATOM 3676 O O . LEU A 1 132 ? 30.038 9.396 14.112 1.00 0.00 111 LEU A O 2
ATOM 3692 N N . LEU A 1 133 ? 30.347 9.289 11.886 1.00 0.00 112 LEU A N 2
ATOM 3693 C CA . LEU A 1 133 ? 28.946 8.980 11.615 1.00 0.00 112 LEU A CA 2
ATOM 3694 C C . LEU A 1 133 ? 28.562 7.626 12.204 1.00 0.00 112 LEU A C 2
ATOM 3695 O O . LEU A 1 133 ? 27.459 7.458 12.722 1.00 0.00 112 LEU A O 2
ATOM 3711 N N . ILE A 1 134 ? 29.470 6.658 12.112 1.00 0.00 113 ILE A N 2
ATOM 3712 C CA . ILE A 1 134 ? 29.208 5.330 12.656 1.00 0.00 113 ILE A CA 2
ATOM 3713 C C . ILE A 1 134 ? 29.122 5.389 14.181 1.00 0.00 113 ILE A C 2
ATOM 3714 O O . ILE A 1 134 ? 28.172 4.885 14.780 1.00 0.00 113 ILE A O 2
ATOM 3730 N N . ASN A 1 135 ? 30.119 6.015 14.796 1.00 0.00 114 ASN A N 2
ATOM 3731 C CA . ASN A 1 135 ? 30.216 6.055 16.252 1.00 0.00 114 ASN A CA 2
ATOM 3732 C C . ASN A 1 135 ? 29.047 6.807 16.887 1.00 0.00 114 ASN A C 2
ATOM 3733 O O . ASN A 1 135 ? 28.599 6.460 17.980 1.00 0.00 114 ASN A O 2
ATOM 3744 N N . ILE A 1 136 ? 28.556 7.834 16.203 1.00 0.00 115 ILE A N 2
ATOM 3745 C CA . ILE A 1 136 ? 27.568 8.729 16.798 1.00 0.00 115 ILE A CA 2
ATOM 3746 C C . ILE A 1 136 ? 26.297 7.996 17.231 1.00 0.00 115 ILE A C 2
ATOM 3747 O O . ILE A 1 136 ? 25.615 8.443 18.154 1.00 0.00 115 ILE A O 2
ATOM 3763 N N . TYR A 1 137 ? 25.970 6.880 16.579 1.00 0.00 116 TYR A N 2
ATOM 3764 C CA . TYR A 1 137 ? 24.763 6.123 16.935 1.00 0.00 116 TYR A CA 2
ATOM 3765 C C . TYR A 1 137 ? 25.077 4.803 17.645 1.00 0.00 116 TYR A C 2
ATOM 3766 O O . TYR A 1 137 ? 24.234 3.906 17.676 1.00 0.00 116 TYR A O 2
ATOM 3784 N N . LYS A 1 138 ? 26.268 4.683 18.231 1.00 0.00 117 LYS A N 2
ATOM 3785 C CA . LYS A 1 138 ? 26.624 3.476 18.973 1.00 0.00 117 LYS A CA 2
ATOM 3786 C C . LYS A 1 138 ? 26.194 3.597 20.432 1.00 0.00 117 LYS A C 2
ATOM 3787 O O . LYS A 1 138 ? 25.423 4.495 20.730 1.00 0.00 117 LYS A O 2
ATOM 3807 N N . GLU A 1 22 ? 1.096 3.813 5.880 1.00 0.00 1 GLU A N 3
ATOM 3808 C CA . GLU A 1 22 ? 1.216 5.262 6.011 1.00 0.00 1 GLU A CA 3
ATOM 3809 C C . GLU A 1 22 ? 1.938 5.623 7.306 1.00 0.00 1 GLU A C 3
ATOM 3810 O O . GLU A 1 22 ? 2.956 6.316 7.287 1.00 0.00 1 GLU A O 3
ATOM 3822 N N . ALA A 1 23 ? 1.403 5.152 8.429 1.00 0.00 2 ALA A N 3
ATOM 3823 C CA . ALA A 1 23 ? 2.002 5.431 9.729 1.00 0.00 2 ALA A CA 3
ATOM 3824 C C . ALA A 1 23 ? 2.782 4.219 10.231 1.00 0.00 2 ALA A C 3
ATOM 3825 O O . ALA A 1 23 ? 2.369 3.077 10.034 1.00 0.00 2 ALA A O 3
ATOM 3832 N N . ALA A 1 24 ? 3.912 4.479 10.880 1.00 0.00 3 ALA A N 3
ATOM 3833 C CA . ALA A 1 24 ? 4.741 3.403 11.413 1.00 0.00 3 ALA A CA 3
ATOM 3834 C C . ALA A 1 24 ? 4.025 2.688 12.554 1.00 0.00 3 ALA A C 3
ATOM 3835 O O . ALA A 1 24 ? 3.301 3.309 13.331 1.00 0.00 3 ALA A O 3
ATOM 3842 N N . ALA A 1 25 ? 4.232 1.377 12.647 1.00 0.00 4 ALA A N 3
ATOM 3843 C CA . ALA A 1 25 ? 3.609 0.582 13.703 1.00 0.00 4 ALA A CA 3
ATOM 3844 C C . ALA A 1 25 ? 4.612 0.229 14.804 1.00 0.00 4 ALA A C 3
ATOM 3845 O O . ALA A 1 25 ? 4.530 -0.839 15.411 1.00 0.00 4 ALA A O 3
ATOM 3852 N N . ALA A 1 26 ? 5.555 1.131 15.067 1.00 0.00 5 ALA A N 3
ATOM 3853 C CA . ALA A 1 26 ? 6.566 0.892 16.090 1.00 0.00 5 ALA A CA 3
ATOM 3854 C C . ALA A 1 26 ? 6.994 2.207 16.734 1.00 0.00 5 ALA A C 3
ATOM 3855 O O . ALA A 1 26 ? 6.762 3.283 16.182 1.00 0.00 5 ALA A O 3
ATOM 3862 N N . ALA A 1 27 ? 7.620 2.114 17.902 1.00 0.00 6 ALA A N 3
ATOM 3863 C CA . ALA A 1 27 ? 8.084 3.305 18.609 1.00 0.00 6 ALA A CA 3
ATOM 3864 C C . ALA A 1 27 ? 9.020 4.123 17.723 1.00 0.00 6 ALA A C 3
ATOM 3865 O O . ALA A 1 27 ? 9.763 3.568 16.914 1.00 0.00 6 ALA A O 3
ATOM 3872 N N . ARG A 1 28 ? 8.978 5.442 17.881 1.00 0.00 7 ARG A N 3
ATOM 3873 C CA . ARG A 1 28 ? 9.794 6.324 17.054 1.00 0.00 7 ARG A CA 3
ATOM 3874 C C . ARG A 1 28 ? 11.272 5.961 17.154 1.00 0.00 7 ARG A C 3
ATOM 3875 O O . ARG A 1 28 ? 12.000 6.019 16.162 1.00 0.00 7 ARG A O 3
ATOM 3896 N N . ASP A 1 29 ? 11.714 5.587 18.352 1.00 0.00 8 ASP A N 3
ATOM 3897 C CA . ASP A 1 29 ? 13.110 5.214 18.551 1.00 0.00 8 ASP A CA 3
ATOM 3898 C C . ASP A 1 29 ? 13.468 3.999 17.700 1.00 0.00 8 ASP A C 3
ATOM 3899 O O . ASP A 1 29 ? 14.550 3.940 17.116 1.00 0.00 8 ASP A O 3
ATOM 3908 N N . GLU A 1 30 ? 12.555 3.036 17.631 1.00 0.00 9 GLU A N 3
ATOM 3909 C CA . GLU A 1 30 ? 12.776 1.851 16.810 1.00 0.00 9 GLU A CA 3
ATOM 3910 C C . GLU A 1 30 ? 12.731 2.208 15.327 1.00 0.00 9 GLU A C 3
ATOM 3911 O O . GLU A 1 30 ? 13.532 1.714 14.535 1.00 0.00 9 GLU A O 3
ATOM 3923 N N . SER A 1 31 ? 11.787 3.070 14.961 1.00 0.00 10 SER A N 3
ATOM 3924 C CA . SER A 1 31 ? 11.634 3.476 13.569 1.00 0.00 10 SER A CA 3
ATOM 3925 C C . SER A 1 31 ? 12.870 4.224 13.081 1.00 0.00 10 SER A C 3
ATOM 3926 O O . SER A 1 31 ? 13.329 4.015 11.958 1.00 0.00 10 SER A O 3
ATOM 3934 N N . ALA A 1 32 ? 13.413 5.086 13.934 1.00 0.00 11 ALA A N 3
ATOM 3935 C CA . ALA A 1 32 ? 14.569 5.890 13.557 1.00 0.00 11 ALA A CA 3
ATOM 3936 C C . ALA A 1 32 ? 15.774 5.008 13.242 1.00 0.00 11 ALA A C 3
ATOM 3937 O O . ALA A 1 32 ? 16.538 5.295 12.321 1.00 0.00 11 ALA A O 3
ATOM 3944 N N . TYR A 1 33 ? 15.941 3.935 14.010 1.00 0.00 12 TYR A N 3
ATOM 3945 C CA . TYR A 1 33 ? 17.064 3.030 13.801 1.00 0.00 12 TYR A CA 3
ATOM 3946 C C . TYR A 1 33 ? 17.014 2.427 12.400 1.00 0.00 12 TYR A C 3
ATOM 3947 O O . TYR A 1 33 ? 18.037 2.332 11.720 1.00 0.00 12 TYR A O 3
ATOM 3965 N N . LEU A 1 34 ? 15.821 2.028 11.971 1.00 0.00 13 LEU A N 3
ATOM 3966 C CA . LEU A 1 34 ? 15.660 1.407 10.661 1.00 0.00 13 LEU A CA 3
ATOM 3967 C C . LEU A 1 34 ? 16.017 2.387 9.546 1.00 0.00 13 LEU A C 3
ATOM 3968 O O . LEU A 1 34 ? 16.714 2.030 8.596 1.00 0.00 13 LEU A O 3
ATOM 3984 N N . LYS A 1 35 ? 15.533 3.619 9.663 1.00 0.00 14 LYS A N 3
ATOM 3985 C CA . LYS A 1 35 ? 15.809 4.634 8.649 1.00 0.00 14 LYS A CA 3
ATOM 3986 C C . LYS A 1 35 ? 17.304 4.937 8.569 1.00 0.00 14 LYS A C 3
ATOM 3987 O O . LYS A 1 35 ? 17.842 5.151 7.484 1.00 0.00 14 LYS A O 3
ATOM 4006 N N . LEU A 1 36 ? 17.970 4.950 9.719 1.00 0.00 15 LEU A N 3
ATOM 4007 C CA . LEU A 1 36 ? 19.391 5.273 9.762 1.00 0.00 15 LEU A CA 3
ATOM 4008 C C . LEU A 1 36 ? 20.195 4.312 8.891 1.00 0.00 15 LEU A C 3
ATOM 4009 O O . LEU A 1 36 ? 21.140 4.719 8.216 1.00 0.00 15 LEU A O 3
ATOM 4025 N N . GLN A 1 37 ? 19.817 3.037 8.909 1.00 0.00 16 GLN A N 3
ATOM 4026 C CA . GLN A 1 37 ? 20.536 2.031 8.136 1.00 0.00 16 GLN A CA 3
ATOM 4027 C C . GLN A 1 37 ? 20.476 2.340 6.645 1.00 0.00 16 GLN A C 3
ATOM 4028 O O . GLN A 1 37 ? 21.475 2.211 5.938 1.00 0.00 16 GLN A O 3
ATOM 4042 N N . GLU A 1 38 ? 19.302 2.743 6.169 1.00 0.00 17 GLU A N 3
ATOM 4043 C CA . GLU A 1 38 ? 19.141 3.077 4.758 1.00 0.00 17 GLU A CA 3
ATOM 4044 C C . GLU A 1 38 ? 19.879 4.370 4.424 1.00 0.00 17 GLU A C 3
ATOM 4045 O O . GLU A 1 38 ? 20.528 4.476 3.384 1.00 0.00 17 GLU A O 3
ATOM 4057 N N . GLN A 1 39 ? 19.773 5.350 5.317 1.00 0.00 18 GLN A N 3
ATOM 4058 C CA . GLN A 1 39 ? 20.424 6.639 5.108 1.00 0.00 18 GLN A CA 3
ATOM 4059 C C . GLN A 1 39 ? 21.940 6.478 5.013 1.00 0.00 18 GLN A C 3
ATOM 4060 O O . GLN A 1 39 ? 22.593 7.142 4.208 1.00 0.00 18 GLN A O 3
ATOM 4074 N N . MET A 1 40 ? 22.491 5.593 5.838 1.00 0.00 19 MET A N 3
ATOM 4075 C CA . MET A 1 40 ? 23.933 5.369 5.859 1.00 0.00 19 MET A CA 3
ATOM 4076 C C . MET A 1 40 ? 24.445 4.947 4.483 1.00 0.00 19 MET A C 3
ATOM 4077 O O . MET A 1 40 ? 25.526 5.358 4.062 1.00 0.00 19 MET A O 3
ATOM 4091 N N . ARG A 1 41 ? 23.664 4.126 3.787 1.00 0.00 20 ARG A N 3
ATOM 4092 C CA . ARG A 1 41 ? 24.084 3.611 2.489 1.00 0.00 20 ARG A CA 3
ATOM 4093 C C . ARG A 1 41 ? 24.342 4.751 1.505 1.00 0.00 20 ARG A C 3
ATOM 4094 O O . ARG A 1 41 ? 25.284 4.695 0.716 1.00 0.00 20 ARG A O 3
ATOM 4115 N N . LYS A 1 42 ? 23.504 5.783 1.559 1.00 0.00 21 LYS A N 3
ATOM 4116 C CA . LYS A 1 42 ? 23.652 6.914 0.650 1.00 0.00 21 LYS A CA 3
ATOM 4117 C C . LYS A 1 42 ? 25.013 7.576 0.837 1.00 0.00 21 LYS A C 3
ATOM 4118 O O . LYS A 1 42 ? 25.706 7.878 -0.134 1.00 0.00 21 LYS A O 3
ATOM 4137 N N . ILE A 1 43 ? 25.392 7.796 2.092 1.00 0.00 22 ILE A N 3
ATOM 4138 C CA . ILE A 1 43 ? 26.682 8.407 2.394 1.00 0.00 22 ILE A CA 3
ATOM 4139 C C . ILE A 1 43 ? 27.814 7.477 1.964 1.00 0.00 22 ILE A C 3
ATOM 4140 O O . ILE A 1 43 ? 28.801 7.913 1.372 1.00 0.00 22 ILE A O 3
ATOM 4156 N N . ASP A 1 44 ? 27.660 6.193 2.270 1.00 0.00 23 ASP A N 3
ATOM 4157 C CA . ASP A 1 44 ? 28.675 5.205 1.923 1.00 0.00 23 ASP A CA 3
ATOM 4158 C C . ASP A 1 44 ? 28.902 5.164 0.415 1.00 0.00 23 ASP A C 3
ATOM 4159 O O . ASP A 1 44 ? 30.035 5.029 -0.046 1.00 0.00 23 ASP A O 3
ATOM 4168 N N . ALA A 1 45 ? 27.821 5.279 -0.351 1.00 0.00 24 ALA A N 3
ATOM 4169 C CA . ALA A 1 45 ? 27.925 5.252 -1.806 1.00 0.00 24 ALA A CA 3
ATOM 4170 C C . ALA A 1 45 ? 28.713 6.457 -2.310 1.00 0.00 24 ALA A C 3
ATOM 4171 O O . ALA A 1 45 ? 29.584 6.327 -3.169 1.00 0.00 24 ALA A O 3
ATOM 4178 N N . ASP A 1 46 ? 28.399 7.630 -1.768 1.00 0.00 25 ASP A N 3
ATOM 4179 C CA . ASP A 1 46 ? 29.098 8.851 -2.155 1.00 0.00 25 ASP A CA 3
ATOM 4180 C C . ASP A 1 46 ? 30.576 8.773 -1.782 1.00 0.00 25 ASP A C 3
ATOM 4181 O O . ASP A 1 46 ? 31.440 9.220 -2.537 1.00 0.00 25 ASP A O 3
ATOM 4190 N N . ALA A 1 47 ? 30.861 8.201 -0.615 1.00 0.00 26 ALA A N 3
ATOM 4191 C CA . ALA A 1 47 ? 32.239 8.080 -0.148 1.00 0.00 26 ALA A CA 3
ATOM 4192 C C . ALA A 1 47 ? 33.076 7.211 -1.088 1.00 0.00 26 ALA A C 3
ATOM 4193 O O . ALA A 1 47 ? 34.270 7.452 -1.264 1.00 0.00 26 ALA A O 3
ATOM 4200 N N . ALA A 1 48 ? 32.450 6.202 -1.690 1.00 0.00 27 ALA A N 3
ATOM 4201 C CA . ALA A 1 48 ? 33.167 5.294 -2.578 1.00 0.00 27 ALA A CA 3
ATOM 4202 C C . ALA A 1 48 ? 33.796 6.052 -3.745 1.00 0.00 27 ALA A C 3
ATOM 4203 O O . ALA A 1 48 ? 34.906 5.736 -4.171 1.00 0.00 27 ALA A O 3
ATOM 4210 N N . ALA A 1 49 ? 33.085 7.052 -4.260 1.00 0.00 28 ALA A N 3
ATOM 4211 C CA . ALA A 1 49 ? 33.589 7.848 -5.380 1.00 0.00 28 ALA A CA 3
ATOM 4212 C C . ALA A 1 49 ? 33.909 9.288 -4.969 1.00 0.00 28 ALA A C 3
ATOM 4213 O O . ALA A 1 49 ? 33.872 10.191 -5.806 1.00 0.00 28 ALA A O 3
ATOM 4220 N N . LEU A 1 50 ? 34.221 9.507 -3.692 1.00 0.00 29 LEU A N 3
ATOM 4221 C CA . LEU A 1 50 ? 34.568 10.846 -3.223 1.00 0.00 29 LEU A CA 3
ATOM 4222 C C . LEU A 1 50 ? 35.834 11.341 -3.924 1.00 0.00 29 LEU A C 3
ATOM 4223 O O . LEU A 1 50 ? 35.930 12.508 -4.302 1.00 0.00 29 LEU A O 3
ATOM 4239 N N . SER A 1 51 ? 36.799 10.443 -4.110 1.00 0.00 30 SER A N 3
ATOM 4240 C CA . SER A 1 51 ? 38.042 10.794 -4.786 1.00 0.00 30 SER A CA 3
ATOM 4241 C C . SER A 1 51 ? 37.769 11.314 -6.197 1.00 0.00 30 SER A C 3
ATOM 4242 O O . SER A 1 51 ? 38.435 12.238 -6.664 1.00 0.00 30 SER A O 3
ATOM 4250 N N . GLU A 1 52 ? 36.791 10.715 -6.870 1.00 0.00 31 GLU A N 3
ATOM 4251 C CA . GLU A 1 52 ? 36.445 11.127 -8.227 1.00 0.00 31 GLU A CA 3
ATOM 4252 C C . GLU A 1 52 ? 35.964 12.578 -8.260 1.00 0.00 31 GLU A C 3
ATOM 4253 O O . GLU A 1 52 ? 36.241 13.306 -9.213 1.00 0.00 31 GLU A O 3
ATOM 4265 N N . THR A 1 53 ? 35.247 12.994 -7.220 1.00 0.00 32 THR A N 3
ATOM 4266 C CA . THR A 1 53 ? 34.724 14.355 -7.161 1.00 0.00 32 THR A CA 3
ATOM 4267 C C . THR A 1 53 ? 35.808 15.326 -6.704 1.00 0.00 32 THR A C 3
ATOM 4268 O O . THR A 1 53 ? 36.524 15.061 -5.738 1.00 0.00 32 THR A O 3
ATOM 4279 N N . ARG A 1 54 ? 35.924 16.453 -7.402 1.00 0.00 33 ARG A N 3
ATOM 4280 C CA . ARG A 1 54 ? 36.915 17.470 -7.051 1.00 0.00 33 ARG A CA 3
ATOM 4281 C C . ARG A 1 54 ? 36.310 18.877 -7.086 1.00 0.00 33 ARG A C 3
ATOM 4282 O O . ARG A 1 54 ? 37.007 19.848 -7.383 1.00 0.00 33 ARG A O 3
ATOM 4303 N N . THR A 1 55 ? 35.020 18.994 -6.775 1.00 0.00 34 THR A N 3
ATOM 4304 C CA . THR A 1 55 ? 34.348 20.292 -6.807 1.00 0.00 34 THR A CA 3
ATOM 4305 C C . THR A 1 55 ? 33.460 20.483 -5.577 1.00 0.00 34 THR A C 3
ATOM 4306 O O . THR A 1 55 ? 33.003 19.514 -4.973 1.00 0.00 34 THR A O 3
ATOM 4317 N N . ILE A 1 56 ? 33.221 21.742 -5.218 1.00 0.00 35 ILE A N 3
ATOM 4318 C CA . ILE A 1 56 ? 32.423 22.057 -4.034 1.00 0.00 35 ILE A CA 3
ATOM 4319 C C . ILE A 1 56 ? 30.918 22.029 -4.315 1.00 0.00 35 ILE A C 3
ATOM 4320 O O . ILE A 1 56 ? 30.123 21.793 -3.406 1.00 0.00 35 ILE A O 3
ATOM 4336 N N . GLU A 1 57 ? 30.525 22.268 -5.565 1.00 0.00 36 GLU A N 3
ATOM 4337 C CA . GLU A 1 57 ? 29.110 22.320 -5.914 1.00 0.00 36 GLU A CA 3
ATOM 4338 C C . GLU A 1 57 ? 28.432 20.970 -5.693 1.00 0.00 36 GLU A C 3
ATOM 4339 O O . GLU A 1 57 ? 27.279 20.911 -5.267 1.00 0.00 36 GLU A O 3
ATOM 4351 N N . GLU A 1 58 ? 29.146 19.887 -5.983 1.00 0.00 37 GLU A N 3
ATOM 4352 C CA . GLU A 1 58 ? 28.602 18.547 -5.774 1.00 0.00 37 GLU A CA 3
ATOM 4353 C C . GLU A 1 58 ? 28.434 18.231 -4.287 1.00 0.00 37 GLU A C 3
ATOM 4354 O O . GLU A 1 58 ? 27.502 17.527 -3.899 1.00 0.00 37 GLU A O 3
ATOM 4366 N N . LEU A 1 59 ? 29.335 18.755 -3.458 1.00 0.00 38 LEU A N 3
ATOM 4367 C CA . LEU A 1 59 ? 29.296 18.485 -2.023 1.00 0.00 38 LEU A CA 3
ATOM 4368 C C . LEU A 1 59 ? 27.957 18.885 -1.402 1.00 0.00 38 LEU A C 3
ATOM 4369 O O . LEU A 1 59 ? 27.529 18.289 -0.412 1.00 0.00 38 LEU A O 3
ATOM 4385 N N . ASP A 1 60 ? 27.293 19.890 -1.971 1.00 0.00 39 ASP A N 3
ATOM 4386 C CA . ASP A 1 60 ? 26.032 20.382 -1.417 1.00 0.00 39 ASP A CA 3
ATOM 4387 C C . ASP A 1 60 ? 25.033 19.244 -1.216 1.00 0.00 39 ASP A C 3
ATOM 4388 O O . ASP A 1 60 ? 24.298 19.223 -0.228 1.00 0.00 39 ASP A O 3
ATOM 4397 N N . THR A 1 61 ? 25.008 18.303 -2.154 1.00 0.00 40 THR A N 3
ATOM 4398 C CA . THR A 1 61 ? 24.131 17.142 -2.029 1.00 0.00 40 THR A CA 3
ATOM 4399 C C . THR A 1 61 ? 24.577 16.251 -0.872 1.00 0.00 40 THR A C 3
ATOM 4400 O O . THR A 1 61 ? 23.750 15.713 -0.136 1.00 0.00 40 THR A O 3
ATOM 4411 N N . PHE A 1 62 ? 25.890 16.096 -0.721 1.00 0.00 41 PHE A N 3
ATOM 4412 C CA . PHE A 1 62 ? 26.442 15.292 0.363 1.00 0.00 41 PHE A CA 3
ATOM 4413 C C . PHE A 1 62 ? 26.078 15.881 1.724 1.00 0.00 41 PHE A C 3
ATOM 4414 O O . PHE A 1 62 ? 25.674 15.156 2.633 1.00 0.00 41 PHE A O 3
ATOM 4431 N N . LYS A 1 63 ? 26.219 17.196 1.857 1.00 0.00 42 LYS A N 3
ATOM 4432 C CA . LYS A 1 63 ? 25.987 17.847 3.141 1.00 0.00 42 LYS A CA 3
ATOM 4433 C C . LYS A 1 63 ? 24.583 17.554 3.658 1.00 0.00 42 LYS A C 3
ATOM 4434 O O . LYS A 1 63 ? 24.390 17.331 4.855 1.00 0.00 42 LYS A O 3
ATOM 4453 N N . LEU A 1 64 ? 23.605 17.556 2.758 1.00 0.00 43 LEU A N 3
ATOM 4454 C CA . LEU A 1 64 ? 22.229 17.269 3.146 1.00 0.00 43 LEU A CA 3
ATOM 4455 C C . LEU A 1 64 ? 22.092 15.828 3.633 1.00 0.00 43 LEU A C 3
ATOM 4456 O O . LEU A 1 64 ? 21.374 15.557 4.595 1.00 0.00 43 LEU A O 3
ATOM 4472 N N . ASP A 1 65 ? 22.782 14.908 2.966 1.00 0.00 44 ASP A N 3
ATOM 4473 C CA . ASP A 1 65 ? 22.735 13.504 3.356 1.00 0.00 44 ASP A CA 3
ATOM 4474 C C . ASP A 1 65 ? 23.269 13.321 4.774 1.00 0.00 44 ASP A C 3
ATOM 4475 O O . ASP A 1 65 ? 22.715 12.552 5.559 1.00 0.00 44 ASP A O 3
ATOM 4484 N N . VAL A 1 66 ? 24.344 14.033 5.093 1.00 0.00 45 VAL A N 3
ATOM 4485 C CA . VAL A 1 66 ? 24.927 13.962 6.431 1.00 0.00 45 VAL A CA 3
ATOM 4486 C C . VAL A 1 66 ? 23.944 14.510 7.464 1.00 0.00 45 VAL A C 3
ATOM 4487 O O . VAL A 1 66 ? 23.808 13.957 8.555 1.00 0.00 45 VAL A O 3
ATOM 4500 N N . ALA A 1 67 ? 23.261 15.598 7.116 1.00 0.00 46 ALA A N 3
ATOM 4501 C CA . ALA A 1 67 ? 22.303 16.207 8.030 1.00 0.00 46 ALA A CA 3
ATOM 4502 C C . ALA A 1 67 ? 21.226 15.202 8.423 1.00 0.00 46 ALA A C 3
ATOM 4503 O O . ALA A 1 67 ? 20.825 15.133 9.585 1.00 0.00 46 ALA A O 3
ATOM 4510 N N . ASP A 1 68 ? 20.763 14.423 7.451 1.00 0.00 47 ASP A N 3
ATOM 4511 C CA . ASP A 1 68 ? 19.770 13.392 7.727 1.00 0.00 47 ASP A CA 3
ATOM 4512 C C . ASP A 1 68 ? 20.323 12.372 8.717 1.00 0.00 47 ASP A C 3
ATOM 4513 O O . ASP A 1 68 ? 19.624 11.941 9.635 1.00 0.00 47 ASP A O 3
ATOM 4522 N N . PHE A 1 69 ? 21.583 11.994 8.530 1.00 0.00 48 PHE A N 3
ATOM 4523 C CA . PHE A 1 69 ? 22.230 11.049 9.432 1.00 0.00 48 PHE A CA 3
ATOM 4524 C C . PHE A 1 69 ? 22.333 11.631 10.837 1.00 0.00 48 PHE A C 3
ATOM 4525 O O . PHE A 1 69 ? 22.018 10.960 11.819 1.00 0.00 48 PHE A O 3
ATOM 4542 N N . VAL A 1 70 ? 22.776 12.882 10.926 1.00 0.00 49 VAL A N 3
ATOM 4543 C CA . VAL A 1 70 ? 22.907 13.547 12.218 1.00 0.00 49 VAL A CA 3
ATOM 4544 C C . VAL A 1 70 ? 21.530 13.734 12.852 1.00 0.00 49 VAL A C 3
ATOM 4545 O O . VAL A 1 70 ? 21.359 13.535 14.055 1.00 0.00 49 VAL A O 3
ATOM 4558 N N . THR A 1 71 ? 20.555 14.135 12.042 1.00 0.00 50 THR A N 3
ATOM 4559 C CA . THR A 1 71 ? 19.200 14.330 12.541 1.00 0.00 50 THR A CA 3
ATOM 4560 C C . THR A 1 71 ? 18.619 13.012 13.045 1.00 0.00 50 THR A C 3
ATOM 4561 O O . THR A 1 71 ? 17.978 12.966 14.095 1.00 0.00 50 THR A O 3
ATOM 4572 N N . THR A 1 72 ? 18.845 11.944 12.287 1.00 0.00 51 THR A N 3
ATOM 4573 C CA . THR A 1 72 ? 18.299 10.638 12.641 1.00 0.00 51 THR A CA 3
ATOM 4574 C C . THR A 1 72 ? 18.968 10.071 13.892 1.00 0.00 51 THR A C 3
ATOM 4575 O O . THR A 1 72 ? 18.286 9.598 14.802 1.00 0.00 51 THR A O 3
ATOM 4586 N N . VAL A 1 73 ? 20.298 10.116 13.935 1.00 0.00 52 VAL A N 3
ATOM 4587 C CA . VAL A 1 73 ? 21.026 9.535 15.058 1.00 0.00 52 VAL A CA 3
ATOM 4588 C C . VAL A 1 73 ? 20.745 10.300 16.351 1.00 0.00 52 VAL A C 3
ATOM 4589 O O . VAL A 1 73 ? 20.555 9.697 17.407 1.00 0.00 52 VAL A O 3
ATOM 4602 N N . VAL A 1 74 ? 20.720 11.627 16.263 1.00 0.00 53 VAL A N 3
ATOM 4603 C CA . VAL A 1 74 ? 20.417 12.451 17.429 1.00 0.00 53 VAL A CA 3
ATOM 4604 C C . VAL A 1 74 ? 18.976 12.205 17.877 1.00 0.00 53 VAL A C 3
ATOM 4605 O O . VAL A 1 74 ? 18.698 12.098 19.071 1.00 0.00 53 VAL A O 3
ATOM 4618 N N . GLN A 1 75 ? 18.064 12.111 16.911 1.00 0.00 54 GLN A N 3
ATOM 4619 C CA . GLN A 1 75 ? 16.661 11.850 17.219 1.00 0.00 54 GLN A CA 3
ATOM 4620 C C . GLN A 1 75 ? 16.516 10.565 18.029 1.00 0.00 54 GLN A C 3
ATOM 4621 O O . GLN A 1 75 ? 15.715 10.494 18.961 1.00 0.00 54 GLN A O 3
ATOM 4635 N N . LEU A 1 76 ? 17.294 9.550 17.665 1.00 0.00 55 LEU A N 3
ATOM 4636 C CA . LEU A 1 76 ? 17.290 8.292 18.404 1.00 0.00 55 LEU A CA 3
ATOM 4637 C C . LEU A 1 76 ? 17.686 8.524 19.861 1.00 0.00 55 LEU A C 3
ATOM 4638 O O . LEU A 1 76 ? 17.122 7.915 20.770 1.00 0.00 55 LEU A O 3
ATOM 4654 N N . ALA A 1 77 ? 18.661 9.402 20.075 1.00 0.00 56 ALA A N 3
ATOM 4655 C CA . ALA A 1 77 ? 19.132 9.700 21.422 1.00 0.00 56 ALA A CA 3
ATOM 4656 C C . ALA A 1 77 ? 18.029 10.342 22.262 1.00 0.00 56 ALA A C 3
ATOM 4657 O O . ALA A 1 77 ? 17.896 10.054 23.449 1.00 0.00 56 ALA A O 3
ATOM 4664 N N . GLU A 1 78 ? 17.234 11.206 21.638 1.00 0.00 57 GLU A N 3
ATOM 4665 C CA . GLU A 1 78 ? 16.207 11.945 22.365 1.00 0.00 57 GLU A CA 3
ATOM 4666 C C . GLU A 1 78 ? 15.153 11.010 22.952 1.00 0.00 57 GLU A C 3
ATOM 4667 O O . GLU A 1 78 ? 14.719 11.191 24.089 1.00 0.00 57 GLU A O 3
ATOM 4679 N N . GLU A 1 79 ? 14.747 10.012 22.175 1.00 0.00 58 GLU A N 3
ATOM 4680 C CA . GLU A 1 79 ? 13.684 9.109 22.604 1.00 0.00 58 GLU A CA 3
ATOM 4681 C C . GLU A 1 79 ? 14.151 8.179 23.720 1.00 0.00 58 GLU A C 3
ATOM 4682 O O . GLU A 1 79 ? 13.413 7.916 24.669 1.00 0.00 58 GLU A O 3
ATOM 4694 N N . LEU A 1 80 ? 15.378 7.680 23.602 1.00 0.00 59 LEU A N 3
ATOM 4695 C CA . LEU A 1 80 ? 15.893 6.709 24.561 1.00 0.00 59 LEU A CA 3
ATOM 4696 C C . LEU A 1 80 ? 16.089 7.329 25.942 1.00 0.00 59 LEU A C 3
ATOM 4697 O O . LEU A 1 80 ? 15.794 6.697 26.957 1.00 0.00 59 LEU A O 3
ATOM 4713 N N . GLU A 1 81 ? 16.585 8.562 25.982 1.00 0.00 60 GLU A N 3
ATOM 4714 C CA . GLU A 1 81 ? 16.837 9.228 27.257 1.00 0.00 60 GLU A CA 3
ATOM 4715 C C . GLU A 1 81 ? 15.544 9.476 28.033 1.00 0.00 60 GLU A C 3
ATOM 4716 O O . GLU A 1 81 ? 15.543 9.451 29.263 1.00 0.00 60 GLU A O 3
ATOM 4728 N N . HIS A 1 82 ? 14.445 9.710 27.321 1.00 0.00 61 HIS A N 3
ATOM 4729 C CA . HIS A 1 82 ? 13.165 9.976 27.973 1.00 0.00 61 HIS A CA 3
ATOM 4730 C C . HIS A 1 82 ? 12.805 8.849 28.941 1.00 0.00 61 HIS A C 3
ATOM 4731 O O . HIS A 1 82 ? 12.309 9.097 30.040 1.00 0.00 61 HIS A O 3
ATOM 4745 N N . ARG A 1 83 ? 13.065 7.614 28.525 1.00 0.00 62 ARG A N 3
ATOM 4746 C CA . ARG A 1 83 ? 12.784 6.457 29.368 1.00 0.00 62 ARG A CA 3
ATOM 4747 C C . ARG A 1 83 ? 14.044 5.977 30.083 1.00 0.00 62 ARG A C 3
ATOM 4748 O O . ARG A 1 83 ? 14.156 6.090 31.303 1.00 0.00 62 ARG A O 3
ATOM 4769 N N . PHE A 1 84 ? 14.989 5.439 29.318 1.00 0.00 63 PHE A N 3
ATOM 4770 C CA . PHE A 1 84 ? 16.218 4.902 29.897 1.00 0.00 63 PHE A CA 3
ATOM 4771 C C . PHE A 1 84 ? 16.975 5.963 30.695 1.00 0.00 63 PHE A C 3
ATOM 4772 O O . PHE A 1 84 ? 17.609 5.651 31.703 1.00 0.00 63 PHE A O 3
ATOM 4789 N N . GLY A 1 85 ? 16.910 7.214 30.247 1.00 0.00 64 GLY A N 3
ATOM 4790 C CA . GLY A 1 85 ? 17.637 8.292 30.909 1.00 0.00 64 GLY A CA 3
ATOM 4791 C C . GLY A 1 85 ? 18.851 8.707 30.086 1.00 0.00 64 GLY A C 3
ATOM 4792 O O . GLY A 1 85 ? 18.842 9.745 29.425 1.00 0.00 64 GLY A O 3
ATOM 4796 N N . ARG A 1 86 ? 19.902 7.895 30.137 1.00 0.00 65 ARG A N 3
ATOM 4797 C CA . ARG A 1 86 ? 21.120 8.176 29.383 1.00 0.00 65 ARG A CA 3
ATOM 4798 C C . ARG A 1 86 ? 21.582 6.929 28.634 1.00 0.00 65 ARG A C 3
ATOM 4799 O O . ARG A 1 86 ? 21.385 5.806 29.098 1.00 0.00 65 ARG A O 3
ATOM 4820 N N . ASN A 1 87 ? 22.207 7.135 27.477 1.00 0.00 66 ASN A N 3
ATOM 4821 C CA . ASN A 1 87 ? 22.646 6.024 26.634 1.00 0.00 66 ASN A CA 3
ATOM 4822 C C . ASN A 1 87 ? 24.162 6.038 26.468 1.00 0.00 66 ASN A C 3
ATOM 4823 O O . ASN A 1 87 ? 24.852 6.876 27.050 1.00 0.00 66 ASN A O 3
ATOM 4834 N N . ARG A 1 88 ? 24.678 5.107 25.667 1.00 0.00 67 ARG A N 3
ATOM 4835 C CA . ARG A 1 88 ? 26.111 5.066 25.370 1.00 0.00 67 ARG A CA 3
ATOM 4836 C C . ARG A 1 88 ? 26.589 6.414 24.824 1.00 0.00 67 ARG A C 3
ATOM 4837 O O . ARG A 1 88 ? 27.703 6.851 25.113 1.00 0.00 67 ARG A O 3
ATOM 4858 N N . ARG A 1 89 ? 25.743 7.060 24.024 1.00 0.00 68 ARG A N 3
ATOM 4859 C CA . ARG A 1 89 ? 26.016 8.412 23.546 1.00 0.00 68 ARG A CA 3
ATOM 4860 C C . ARG A 1 89 ? 24.900 9.346 24.007 1.00 0.00 68 ARG A C 3
ATOM 4861 O O . ARG A 1 89 ? 23.734 9.147 23.664 1.00 0.00 68 ARG A O 3
ATOM 4882 N N . GLY A 1 90 ? 25.258 10.365 24.782 1.00 0.00 69 GLY A N 3
ATOM 4883 C CA . GLY A 1 90 ? 24.269 11.318 25.278 1.00 0.00 69 GLY A CA 3
ATOM 4884 C C . GLY A 1 90 ? 23.857 12.286 24.177 1.00 0.00 69 GLY A C 3
ATOM 4885 O O . GLY A 1 90 ? 24.646 12.587 23.283 1.00 0.00 69 GLY A O 3
ATOM 4889 N N . ARG A 1 91 ? 22.627 12.793 24.252 1.00 0.00 70 ARG A N 3
ATOM 4890 C CA . ARG A 1 91 ? 22.126 13.707 23.226 1.00 0.00 70 ARG A CA 3
ATOM 4891 C C . ARG A 1 91 ? 23.067 14.893 23.035 1.00 0.00 70 ARG A C 3
ATOM 4892 O O . ARG A 1 91 ? 23.320 15.318 21.908 1.00 0.00 70 ARG A O 3
ATOM 4913 N N . THR A 1 92 ? 23.584 15.419 24.140 1.00 0.00 71 THR A N 3
ATOM 4914 C CA . THR A 1 92 ? 24.523 16.532 24.072 1.00 0.00 71 THR A CA 3
ATOM 4915 C C . THR A 1 92 ? 25.840 16.087 23.443 1.00 0.00 71 THR A C 3
ATOM 4916 O O . THR A 1 92 ? 26.416 16.798 22.621 1.00 0.00 71 THR A O 3
ATOM 4927 N N . GLU A 1 93 ? 26.297 14.895 23.817 1.00 0.00 72 GLU A N 3
ATOM 4928 C CA . GLU A 1 93 ? 27.580 14.393 23.341 1.00 0.00 72 GLU A CA 3
ATOM 4929 C C . GLU A 1 93 ? 27.614 14.315 21.818 1.00 0.00 72 GLU A C 3
ATOM 4930 O O . GLU A 1 93 ? 28.639 14.604 21.200 1.00 0.00 72 GLU A O 3
ATOM 4942 N N . ILE A 1 94 ? 26.494 13.925 21.215 1.00 0.00 73 ILE A N 3
ATOM 4943 C CA . ILE A 1 94 ? 26.432 13.800 19.762 1.00 0.00 73 ILE A CA 3
ATOM 4944 C C . ILE A 1 94 ? 26.729 15.146 19.104 1.00 0.00 73 ILE A C 3
ATOM 4945 O O . ILE A 1 94 ? 27.484 15.217 18.136 1.00 0.00 73 ILE A O 3
ATOM 4961 N N . TYR A 1 95 ? 26.143 16.214 19.638 1.00 0.00 74 TYR A N 3
ATOM 4962 C CA . TYR A 1 95 ? 26.347 17.542 19.070 1.00 0.00 74 TYR A CA 3
ATOM 4963 C C . TYR A 1 95 ? 27.815 17.955 19.148 1.00 0.00 74 TYR A C 3
ATOM 4964 O O . TYR A 1 95 ? 28.331 18.600 18.234 1.00 0.00 74 TYR A O 3
ATOM 4982 N N . LYS A 1 96 ? 28.486 17.585 20.236 1.00 0.00 75 LYS A N 3
ATOM 4983 C CA . LYS A 1 96 ? 29.889 17.949 20.413 1.00 0.00 75 LYS A CA 3
ATOM 4984 C C . LYS A 1 96 ? 30.761 17.326 19.325 1.00 0.00 75 LYS A C 3
ATOM 4985 O O . LYS A 1 96 ? 31.576 18.015 18.708 1.00 0.00 75 LYS A O 3
ATOM 5004 N N . ILE A 1 97 ? 30.592 16.026 19.091 1.00 0.00 76 ILE A N 3
ATOM 5005 C CA . ILE A 1 97 ? 31.428 15.327 18.119 1.00 0.00 76 ILE A CA 3
ATOM 5006 C C . ILE A 1 97 ? 31.075 15.721 16.684 1.00 0.00 76 ILE A C 3
ATOM 5007 O O . ILE A 1 97 ? 31.961 15.820 15.835 1.00 0.00 76 ILE A O 3
ATOM 5023 N N . VAL A 1 98 ? 29.793 15.965 16.418 1.00 0.00 77 VAL A N 3
ATOM 5024 C CA . VAL A 1 98 ? 29.366 16.340 15.072 1.00 0.00 77 VAL A CA 3
ATOM 5025 C C . VAL A 1 98 ? 30.075 17.625 14.641 1.00 0.00 77 VAL A C 3
ATOM 5026 O O . VAL A 1 98 ? 30.482 17.750 13.485 1.00 0.00 77 VAL A O 3
ATOM 5039 N N . LYS A 1 99 ? 30.218 18.574 15.563 1.00 0.00 78 LYS A N 3
ATOM 5040 C CA . LYS A 1 99 ? 30.930 19.811 15.253 1.00 0.00 78 LYS A CA 3
ATOM 5041 C C . LYS A 1 99 ? 32.353 19.512 14.785 1.00 0.00 78 LYS A C 3
ATOM 5042 O O . LYS A 1 99 ? 32.866 20.175 13.884 1.00 0.00 78 LYS A O 3
ATOM 5061 N N . GLU A 1 100 ? 32.990 18.519 15.401 1.00 0.00 79 GLU A N 3
ATOM 5062 C CA . GLU A 1 100 ? 34.330 18.116 14.985 1.00 0.00 79 GLU A CA 3
ATOM 5063 C C . GLU A 1 100 ? 34.299 17.512 13.583 1.00 0.00 79 GLU A C 3
ATOM 5064 O O . GLU A 1 100 ? 35.193 17.758 12.773 1.00 0.00 79 GLU A O 3
ATOM 5076 N N . VAL A 1 101 ? 33.270 16.717 13.305 1.00 0.00 80 VAL A N 3
ATOM 5077 C CA . VAL A 1 101 ? 33.101 16.137 11.977 1.00 0.00 80 VAL A CA 3
ATOM 5078 C C . VAL A 1 101 ? 32.838 17.237 10.948 1.00 0.00 80 VAL A C 3
ATOM 5079 O O . VAL A 1 101 ? 33.341 17.180 9.827 1.00 0.00 80 VAL A O 3
ATOM 5092 N N . ASP A 1 102 ? 32.049 18.238 11.333 1.00 0.00 81 ASP A N 3
ATOM 5093 C CA . ASP A 1 102 ? 31.730 19.336 10.427 1.00 0.00 81 ASP A CA 3
ATOM 5094 C C . ASP A 1 102 ? 33.004 20.004 9.920 1.00 0.00 81 ASP A C 3
ATOM 5095 O O . ASP A 1 102 ? 33.116 20.327 8.738 1.00 0.00 81 ASP A O 3
ATOM 5104 N N . ARG A 1 103 ? 33.967 20.194 10.817 1.00 0.00 82 ARG A N 3
ATOM 5105 C CA . ARG A 1 103 ? 35.248 20.770 10.427 1.00 0.00 82 ARG A CA 3
ATOM 5106 C C . ARG A 1 103 ? 35.926 19.895 9.375 1.00 0.00 82 ARG A C 3
ATOM 5107 O O . ARG A 1 103 ? 36.545 20.409 8.444 1.00 0.00 82 ARG A O 3
ATOM 5128 N N . LYS A 1 104 ? 35.823 18.577 9.530 1.00 0.00 83 LYS A N 3
ATOM 5129 C CA . LYS A 1 104 ? 36.399 17.661 8.552 1.00 0.00 83 LYS A CA 3
ATOM 5130 C C . LYS A 1 104 ? 35.748 17.861 7.187 1.00 0.00 83 LYS A C 3
ATOM 5131 O O . LYS A 1 104 ? 36.426 17.854 6.159 1.00 0.00 83 LYS A O 3
ATOM 5150 N N . LEU A 1 105 ? 34.430 18.038 7.183 1.00 0.00 84 LEU A N 3
ATOM 5151 C CA . LEU A 1 105 ? 33.703 18.245 5.935 1.00 0.00 84 LEU A CA 3
ATOM 5152 C C . LEU A 1 105 ? 34.050 19.600 5.324 1.00 0.00 84 LEU A C 3
ATOM 5153 O O . LEU A 1 105 ? 34.249 19.710 4.113 1.00 0.00 84 LEU A O 3
ATOM 5169 N N . LEU A 1 106 ? 34.120 20.631 6.163 1.00 0.00 85 LEU A N 3
ATOM 5170 C CA . LEU A 1 106 ? 34.484 21.961 5.687 1.00 0.00 85 LEU A CA 3
ATOM 5171 C C . LEU A 1 106 ? 35.936 21.983 5.221 1.00 0.00 85 LEU A C 3
ATOM 5172 O O . LEU A 1 106 ? 36.257 22.587 4.198 1.00 0.00 85 LEU A O 3
ATOM 5188 N N . ASP A 1 107 ? 36.810 21.327 5.979 1.00 0.00 86 ASP A N 3
ATOM 5189 C CA . ASP A 1 107 ? 38.201 21.189 5.563 1.00 0.00 86 ASP A CA 3
ATOM 5190 C C . ASP A 1 107 ? 38.276 20.450 4.231 1.00 0.00 86 ASP A C 3
ATOM 5191 O O . ASP A 1 107 ? 39.053 20.819 3.349 1.00 0.00 86 ASP A O 3
ATOM 5200 N N . LEU A 1 108 ? 37.464 19.406 4.092 1.00 0.00 87 LEU A N 3
ATOM 5201 C CA . LEU A 1 108 ? 37.375 18.682 2.832 1.00 0.00 87 LEU A CA 3
ATOM 5202 C C . LEU A 1 108 ? 36.928 19.629 1.724 1.00 0.00 87 LEU A C 3
ATOM 5203 O O . LEU A 1 108 ? 37.499 19.640 0.635 1.00 0.00 87 LEU A O 3
ATOM 5219 N N . THR A 1 109 ? 35.925 20.451 2.022 1.00 0.00 88 THR A N 3
ATOM 5220 C CA . THR A 1 109 ? 35.444 21.430 1.054 1.00 0.00 88 THR A CA 3
ATOM 5221 C C . THR A 1 109 ? 36.579 22.364 0.642 1.00 0.00 88 THR A C 3
ATOM 5222 O O . THR A 1 109 ? 36.733 22.690 -0.535 1.00 0.00 88 THR A O 3
ATOM 5233 N N . ASP A 1 110 ? 37.367 22.792 1.622 1.00 0.00 89 ASP A N 3
ATOM 5234 C CA . ASP A 1 110 ? 38.514 23.650 1.352 1.00 0.00 89 ASP A CA 3
ATOM 5235 C C . ASP A 1 110 ? 39.560 22.906 0.527 1.00 0.00 89 ASP A C 3
ATOM 5236 O O . ASP A 1 110 ? 40.159 23.471 -0.387 1.00 0.00 89 ASP A O 3
ATOM 5245 N N . ALA A 1 111 ? 39.777 21.636 0.857 1.00 0.00 90 ALA A N 3
ATOM 5246 C CA . ALA A 1 111 ? 40.771 20.833 0.152 1.00 0.00 90 ALA A CA 3
ATOM 5247 C C . ALA A 1 111 ? 40.347 20.583 -1.292 1.00 0.00 90 ALA A C 3
ATOM 5248 O O . ALA A 1 111 ? 41.165 20.645 -2.207 1.00 0.00 90 ALA A O 3
ATOM 5255 N N . VAL A 1 112 ? 39.062 20.309 -1.491 1.00 0.00 91 VAL A N 3
ATOM 5256 C CA . VAL A 1 112 ? 38.545 20.056 -2.832 1.00 0.00 91 VAL A CA 3
ATOM 5257 C C . VAL A 1 112 ? 38.805 21.273 -3.723 1.00 0.00 91 VAL A C 3
ATOM 5258 O O . VAL A 1 112 ? 39.275 21.136 -4.853 1.00 0.00 91 VAL A O 3
ATOM 5271 N N . LEU A 1 113 ? 38.497 22.457 -3.208 1.00 0.00 92 LEU A N 3
ATOM 5272 C CA . LEU A 1 113 ? 38.725 23.687 -3.959 1.00 0.00 92 LEU A CA 3
ATOM 5273 C C . LEU A 1 113 ? 40.213 24.018 -4.026 1.00 0.00 92 LEU A C 3
ATOM 5274 O O . LEU A 1 113 ? 40.724 24.426 -5.068 1.00 0.00 92 LEU A O 3
ATOM 5290 N N . ALA A 1 114 ? 40.901 23.833 -2.903 1.00 0.00 93 ALA A N 3
ATOM 5291 C CA . ALA A 1 114 ? 42.301 24.231 -2.788 1.00 0.00 93 ALA A CA 3
ATOM 5292 C C . ALA A 1 114 ? 43.224 23.338 -3.612 1.00 0.00 93 ALA A C 3
ATOM 5293 O O . ALA A 1 114 ? 44.174 23.823 -4.228 1.00 0.00 93 ALA A O 3
ATOM 5300 N N . LYS A 1 115 ? 42.949 22.037 -3.622 1.00 0.00 94 LYS A N 3
ATOM 5301 C CA . LYS A 1 115 ? 43.848 21.089 -4.274 1.00 0.00 94 LYS A CA 3
ATOM 5302 C C . LYS A 1 115 ? 43.517 20.935 -5.754 1.00 0.00 94 LYS A C 3
ATOM 5303 O O . LYS A 1 115 ? 42.540 20.282 -6.121 1.00 0.00 94 LYS A O 3
ATOM 5322 N N . GLU A 1 116 ? 44.341 21.547 -6.597 1.00 0.00 95 GLU A N 3
ATOM 5323 C CA . GLU A 1 116 ? 44.194 21.399 -8.041 1.00 0.00 95 GLU A CA 3
ATOM 5324 C C . GLU A 1 116 ? 44.619 20.002 -8.496 1.00 0.00 95 GLU A C 3
ATOM 5325 O O . GLU A 1 116 ? 44.016 19.428 -9.403 1.00 0.00 95 GLU A O 3
ATOM 5337 N N . LYS A 1 117 ? 45.657 19.459 -7.862 1.00 0.00 96 LYS A N 3
ATOM 5338 C CA . LYS A 1 117 ? 46.160 18.135 -8.216 1.00 0.00 96 LYS A CA 3
ATOM 5339 C C . LYS A 1 117 ? 45.656 17.086 -7.230 1.00 0.00 96 LYS A C 3
ATOM 5340 O O . LYS A 1 117 ? 45.491 17.366 -6.043 1.00 0.00 96 LYS A O 3
ATOM 5359 N N . LYS A 1 118 ? 45.415 15.877 -7.728 1.00 0.00 97 LYS A N 3
ATOM 5360 C CA . LYS A 1 118 ? 44.935 14.792 -6.878 1.00 0.00 97 LYS A CA 3
ATOM 5361 C C . LYS A 1 118 ? 46.065 14.267 -6.000 1.00 0.00 97 LYS A C 3
ATOM 5362 O O . LYS A 1 118 ? 47.218 14.204 -6.428 1.00 0.00 97 LYS A O 3
ATOM 5381 N N . GLY A 1 119 ? 45.731 13.889 -4.769 1.00 0.00 98 GLY A N 3
ATOM 5382 C CA . GLY A 1 119 ? 46.734 13.368 -3.846 1.00 0.00 98 GLY A CA 3
ATOM 5383 C C . GLY A 1 119 ? 46.088 12.614 -2.688 1.00 0.00 98 GLY A C 3
ATOM 5384 O O . GLY A 1 119 ? 44.864 12.545 -2.580 1.00 0.00 98 GLY A O 3
ATOM 5388 N N . GLU A 1 120 ? 46.928 12.052 -1.825 1.00 0.00 99 GLU A N 3
ATOM 5389 C CA . GLU A 1 120 ? 46.450 11.291 -0.673 1.00 0.00 99 GLU A CA 3
ATOM 5390 C C . GLU A 1 120 ? 45.685 12.166 0.323 1.00 0.00 99 GLU A C 3
ATOM 5391 O O . GLU A 1 120 ? 44.816 11.674 1.041 1.00 0.00 99 GLU A O 3
ATOM 5403 N N . ASP A 1 121 ? 46.007 13.458 0.372 1.00 0.00 100 ASP A N 3
ATOM 5404 C CA . ASP A 1 121 ? 45.410 14.351 1.362 1.00 0.00 100 ASP A CA 3
ATOM 5405 C C . ASP A 1 121 ? 43.885 14.285 1.331 1.00 0.00 100 ASP A C 3
ATOM 5406 O O . ASP A 1 121 ? 43.244 14.274 2.382 1.00 0.00 100 ASP A O 3
ATOM 5415 N N . ILE A 1 122 ? 43.308 14.241 0.131 1.00 0.00 101 ILE A N 3
ATOM 5416 C CA . ILE A 1 122 ? 41.858 14.129 0.009 1.00 0.00 101 ILE A CA 3
ATOM 5417 C C . ILE A 1 122 ? 41.393 12.777 0.548 1.00 0.00 101 ILE A C 3
ATOM 5418 O O . ILE A 1 122 ? 40.471 12.708 1.359 1.00 0.00 101 ILE A O 3
ATOM 5434 N N . LEU A 1 123 ? 42.052 11.709 0.110 1.00 0.00 102 LEU A N 3
ATOM 5435 C CA . LEU A 1 123 ? 41.644 10.361 0.490 1.00 0.00 102 LEU A CA 3
ATOM 5436 C C . LEU A 1 123 ? 41.746 10.150 1.998 1.00 0.00 102 LEU A C 3
ATOM 5437 O O . LEU A 1 123 ? 40.880 9.516 2.601 1.00 0.00 102 LEU A O 3
ATOM 5453 N N . ASN A 1 124 ? 42.803 10.683 2.603 1.00 0.00 103 ASN A N 3
ATOM 5454 C CA . ASN A 1 124 ? 43.027 10.488 4.031 1.00 0.00 103 ASN A CA 3
ATOM 5455 C C . ASN A 1 124 ? 41.860 11.035 4.846 1.00 0.00 103 ASN A C 3
ATOM 5456 O O . ASN A 1 124 ? 41.406 10.403 5.801 1.00 0.00 103 ASN A O 3
ATOM 5467 N N . MET A 1 125 ? 41.381 12.214 4.466 1.00 0.00 104 MET A N 3
ATOM 5468 C CA . MET A 1 125 ? 40.288 12.849 5.192 1.00 0.00 104 MET A CA 3
ATOM 5469 C C . MET A 1 125 ? 38.978 12.092 4.996 1.00 0.00 104 MET A C 3
ATOM 5470 O O . MET A 1 125 ? 38.205 11.926 5.938 1.00 0.00 104 MET A O 3
ATOM 5484 N N . VAL A 1 126 ? 38.744 11.608 3.779 1.00 0.00 105 VAL A N 3
ATOM 5485 C CA . VAL A 1 126 ? 37.497 10.911 3.475 1.00 0.00 105 VAL A CA 3
ATOM 5486 C C . VAL A 1 126 ? 37.334 9.703 4.399 1.00 0.00 105 VAL A C 3
ATOM 5487 O O . VAL A 1 126 ? 36.233 9.424 4.874 1.00 0.00 105 VAL A O 3
ATOM 5500 N N . ALA A 1 127 ? 38.428 8.988 4.645 1.00 0.00 106 ALA A N 3
ATOM 5501 C CA . ALA A 1 127 ? 38.384 7.835 5.536 1.00 0.00 106 ALA A CA 3
ATOM 5502 C C . ALA A 1 127 ? 38.014 8.266 6.952 1.00 0.00 106 ALA A C 3
ATOM 5503 O O . ALA A 1 127 ? 37.239 7.593 7.631 1.00 0.00 106 ALA A O 3
ATOM 5510 N N . GLU A 1 128 ? 38.568 9.393 7.393 1.00 0.00 107 GLU A N 3
ATOM 5511 C CA . GLU A 1 128 ? 38.296 9.886 8.739 1.00 0.00 107 GLU A CA 3
ATOM 5512 C C . GLU A 1 128 ? 36.843 10.333 8.875 1.00 0.00 107 GLU A C 3
ATOM 5513 O O . GLU A 1 128 ? 36.192 10.046 9.880 1.00 0.00 107 GLU A O 3
ATOM 5525 N N . ILE A 1 129 ? 36.336 11.029 7.861 1.00 0.00 108 ILE A N 3
ATOM 5526 C CA . ILE A 1 129 ? 34.948 11.481 7.882 1.00 0.00 108 ILE A CA 3
ATOM 5527 C C . ILE A 1 129 ? 34.018 10.275 7.990 1.00 0.00 108 ILE A C 3
ATOM 5528 O O . ILE A 1 129 ? 33.095 10.261 8.804 1.00 0.00 108 ILE A O 3
ATOM 5544 N N . LYS A 1 130 ? 34.270 9.267 7.164 1.00 0.00 109 LYS A N 3
ATOM 5545 C CA . LYS A 1 130 ? 33.476 8.044 7.198 1.00 0.00 109 LYS A CA 3
ATOM 5546 C C . LYS A 1 130 ? 33.593 7.362 8.559 1.00 0.00 109 LYS A C 3
ATOM 5547 O O . LYS A 1 130 ? 32.610 6.852 9.095 1.00 0.00 109 LYS A O 3
ATOM 5566 N N . ALA A 1 131 ? 34.802 7.360 9.115 1.00 0.00 110 ALA A N 3
ATOM 5567 C CA . ALA A 1 131 ? 35.051 6.696 10.389 1.00 0.00 110 ALA A CA 3
ATOM 5568 C C . ALA A 1 131 ? 34.311 7.387 11.531 1.00 0.00 110 ALA A C 3
ATOM 5569 O O . ALA A 1 131 ? 33.759 6.726 12.411 1.00 0.00 110 ALA A O 3
ATOM 5576 N N . LEU A 1 132 ? 34.302 8.717 11.517 1.00 0.00 111 LEU A N 3
ATOM 5577 C CA . LEU A 1 132 ? 33.662 9.474 12.586 1.00 0.00 111 LEU A CA 3
ATOM 5578 C C . LEU A 1 132 ? 32.175 9.146 12.671 1.00 0.00 111 LEU A C 3
ATOM 5579 O O . LEU A 1 132 ? 31.622 9.023 13.764 1.00 0.00 111 LEU A O 3
ATOM 5595 N N . LEU A 1 133 ? 31.533 9.000 11.516 1.00 0.00 112 LEU A N 3
ATOM 5596 C CA . LEU A 1 133 ? 30.118 8.646 11.487 1.00 0.00 112 LEU A CA 3
ATOM 5597 C C . LEU A 1 133 ? 29.891 7.302 12.173 1.00 0.00 112 LEU A C 3
ATOM 5598 O O . LEU A 1 133 ? 28.915 7.126 12.904 1.00 0.00 112 LEU A O 3
ATOM 5614 N N . ILE A 1 134 ? 30.794 6.355 11.933 1.00 0.00 113 ILE A N 3
ATOM 5615 C CA . ILE A 1 134 ? 30.706 5.046 12.571 1.00 0.00 113 ILE A CA 3
ATOM 5616 C C . ILE A 1 134 ? 30.844 5.192 14.086 1.00 0.00 113 ILE A C 3
ATOM 5617 O O . ILE A 1 134 ? 30.129 4.541 14.848 1.00 0.00 113 ILE A O 3
ATOM 5633 N N . ASN A 1 135 ? 31.769 6.047 14.515 1.00 0.00 114 ASN A N 3
ATOM 5634 C CA . ASN A 1 135 ? 31.984 6.276 15.940 1.00 0.00 114 ASN A CA 3
ATOM 5635 C C . ASN A 1 135 ? 30.689 6.721 16.614 1.00 0.00 114 ASN A C 3
ATOM 5636 O O . ASN A 1 135 ? 30.366 6.273 17.714 1.00 0.00 114 ASN A O 3
ATOM 5647 N N . ILE A 1 136 ? 29.953 7.602 15.947 1.00 0.00 115 ILE A N 3
ATOM 5648 C CA . ILE A 1 136 ? 28.667 8.054 16.470 1.00 0.00 115 ILE A CA 3
ATOM 5649 C C . ILE A 1 136 ? 27.686 6.884 16.546 1.00 0.00 115 ILE A C 3
ATOM 5650 O O . ILE A 1 136 ? 26.919 6.769 17.502 1.00 0.00 115 ILE A O 3
ATOM 5666 N N . TYR A 1 137 ? 27.709 6.019 15.534 1.00 0.00 116 TYR A N 3
ATOM 5667 C CA . TYR A 1 137 ? 26.821 4.862 15.513 1.00 0.00 116 TYR A CA 3
ATOM 5668 C C . TYR A 1 137 ? 27.051 3.998 16.750 1.00 0.00 116 TYR A C 3
ATOM 5669 O O . TYR A 1 137 ? 26.101 3.516 17.367 1.00 0.00 116 TYR A O 3
ATOM 5687 N N . LYS A 1 138 ? 28.317 3.804 17.107 1.00 0.00 117 LYS A N 3
ATOM 5688 C CA . LYS A 1 138 ? 28.655 3.113 18.347 1.00 0.00 117 LYS A CA 3
ATOM 5689 C C . LYS A 1 138 ? 28.483 4.053 19.535 1.00 0.00 117 LYS A C 3
ATOM 5690 O O . LYS A 1 138 ? 29.409 4.797 19.818 1.00 0.00 117 LYS A O 3
ATOM 5710 N N . GLU A 1 22 ? -3.018 -9.505 20.253 1.00 0.00 1 GLU A N 4
ATOM 5711 C CA . GLU A 1 22 ? -2.211 -8.388 20.732 1.00 0.00 1 GLU A CA 4
ATOM 5712 C C . GLU A 1 22 ? -0.726 -8.676 20.533 1.00 0.00 1 GLU A C 4
ATOM 5713 O O . GLU A 1 22 ? -0.301 -9.832 20.540 1.00 0.00 1 GLU A O 4
ATOM 5725 N N . ALA A 1 23 ? 0.058 -7.617 20.359 1.00 0.00 2 ALA A N 4
ATOM 5726 C CA . ALA A 1 23 ? 1.494 -7.765 20.158 1.00 0.00 2 ALA A CA 4
ATOM 5727 C C . ALA A 1 23 ? 2.245 -6.616 20.823 1.00 0.00 2 ALA A C 4
ATOM 5728 O O . ALA A 1 23 ? 1.680 -5.549 21.061 1.00 0.00 2 ALA A O 4
ATOM 5735 N N . ALA A 1 24 ? 3.521 -6.841 21.120 1.00 0.00 3 ALA A N 4
ATOM 5736 C CA . ALA A 1 24 ? 4.334 -5.813 21.760 1.00 0.00 3 ALA A CA 4
ATOM 5737 C C . ALA A 1 24 ? 4.370 -4.553 20.903 1.00 0.00 3 ALA A C 4
ATOM 5738 O O . ALA A 1 24 ? 4.388 -4.626 19.674 1.00 0.00 3 ALA A O 4
ATOM 5745 N N . ALA A 1 25 ? 4.377 -3.397 21.559 1.00 0.00 4 ALA A N 4
ATOM 5746 C CA . ALA A 1 25 ? 4.400 -2.126 20.844 1.00 0.00 4 ALA A CA 4
ATOM 5747 C C . ALA A 1 25 ? 5.690 -1.985 20.043 1.00 0.00 4 ALA A C 4
ATOM 5748 O O . ALA A 1 25 ? 6.763 -2.376 20.500 1.00 0.00 4 ALA A O 4
ATOM 5755 N N . ALA A 1 26 ? 5.574 -1.423 18.844 1.00 0.00 5 ALA A N 4
ATOM 5756 C CA . ALA A 1 26 ? 6.739 -1.226 17.989 1.00 0.00 5 ALA A CA 4
ATOM 5757 C C . ALA A 1 26 ? 7.670 -0.177 18.586 1.00 0.00 5 ALA A C 4
ATOM 5758 O O . ALA A 1 26 ? 7.219 0.785 19.207 1.00 0.00 5 ALA A O 4
ATOM 5765 N N . ALA A 1 27 ? 8.971 -0.369 18.396 1.00 0.00 6 ALA A N 4
ATOM 5766 C CA . ALA A 1 27 ? 9.954 0.578 18.910 1.00 0.00 6 ALA A CA 4
ATOM 5767 C C . ALA A 1 27 ? 10.090 1.767 17.962 1.00 0.00 6 ALA A C 4
ATOM 5768 O O . ALA A 1 27 ? 10.622 1.635 16.860 1.00 0.00 6 ALA A O 4
ATOM 5775 N N . ARG A 1 28 ? 9.605 2.924 18.400 1.00 0.00 7 ARG A N 4
ATOM 5776 C CA . ARG A 1 28 ? 9.653 4.122 17.570 1.00 0.00 7 ARG A CA 4
ATOM 5777 C C . ARG A 1 28 ? 11.092 4.460 17.192 1.00 0.00 7 ARG A C 4
ATOM 5778 O O . ARG A 1 28 ? 11.374 4.814 16.047 1.00 0.00 7 ARG A O 4
ATOM 5799 N N . ASP A 1 29 ? 11.998 4.352 18.158 1.00 0.00 8 ASP A N 4
ATOM 5800 C CA . ASP A 1 29 ? 13.406 4.641 17.903 1.00 0.00 8 ASP A CA 4
ATOM 5801 C C . ASP A 1 29 ? 14.005 3.640 16.916 1.00 0.00 8 ASP A C 4
ATOM 5802 O O . ASP A 1 29 ? 14.832 4.004 16.079 1.00 0.00 8 ASP A O 4
ATOM 5811 N N . GLU A 1 30 ? 13.586 2.382 17.014 1.00 0.00 9 GLU A N 4
ATOM 5812 C CA . GLU A 1 30 ? 14.104 1.345 16.129 1.00 0.00 9 GLU A CA 4
ATOM 5813 C C . GLU A 1 30 ? 13.803 1.672 14.670 1.00 0.00 9 GLU A C 4
ATOM 5814 O O . GLU A 1 30 ? 14.632 1.434 13.791 1.00 0.00 9 GLU A O 4
ATOM 5826 N N . SER A 1 31 ? 12.618 2.220 14.414 1.00 0.00 10 SER A N 4
ATOM 5827 C CA . SER A 1 31 ? 12.228 2.561 13.049 1.00 0.00 10 SER A CA 4
ATOM 5828 C C . SER A 1 31 ? 13.167 3.607 12.458 1.00 0.00 10 SER A C 4
ATOM 5829 O O . SER A 1 31 ? 13.506 3.550 11.275 1.00 0.00 10 SER A O 4
ATOM 5837 N N . ALA A 1 32 ? 13.585 4.565 13.281 1.00 0.00 11 ALA A N 4
ATOM 5838 C CA . ALA A 1 32 ? 14.506 5.600 12.827 1.00 0.00 11 ALA A CA 4
ATOM 5839 C C . ALA A 1 32 ? 15.892 5.018 12.565 1.00 0.00 11 ALA A C 4
ATOM 5840 O O . ALA A 1 32 ? 16.556 5.384 11.596 1.00 0.00 11 ALA A O 4
ATOM 5847 N N . TYR A 1 33 ? 16.323 4.108 13.435 1.00 0.00 12 TYR A N 4
ATOM 5848 C CA . TYR A 1 33 ? 17.637 3.491 13.297 1.00 0.00 12 TYR A CA 4
ATOM 5849 C C . TYR A 1 33 ? 17.756 2.762 11.963 1.00 0.00 12 TYR A C 4
ATOM 5850 O O . TYR A 1 33 ? 18.774 2.864 11.279 1.00 0.00 12 TYR A O 4
ATOM 5868 N N . LEU A 1 34 ? 16.710 2.027 11.599 1.00 0.00 13 LEU A N 4
ATOM 5869 C CA . LEU A 1 34 ? 16.715 1.282 10.345 1.00 0.00 13 LEU A CA 4
ATOM 5870 C C . LEU A 1 34 ? 16.812 2.231 9.154 1.00 0.00 13 LEU A C 4
ATOM 5871 O O . LEU A 1 34 ? 17.528 1.961 8.190 1.00 0.00 13 LEU A O 4
ATOM 5887 N N . LYS A 1 35 ? 16.087 3.342 9.228 1.00 0.00 14 LYS A N 4
ATOM 5888 C CA . LYS A 1 35 ? 16.083 4.312 8.139 1.00 0.00 14 LYS A CA 4
ATOM 5889 C C . LYS A 1 35 ? 17.479 4.886 7.919 1.00 0.00 14 LYS A C 4
ATOM 5890 O O . LYS A 1 35 ? 17.916 5.055 6.781 1.00 0.00 14 LYS A O 4
ATOM 5909 N N . LEU A 1 36 ? 18.172 5.187 9.012 1.00 0.00 15 LEU A N 4
ATOM 5910 C CA . LEU A 1 36 ? 19.505 5.771 8.917 1.00 0.00 15 LEU A CA 4
ATOM 5911 C C . LEU A 1 36 ? 20.458 4.829 8.185 1.00 0.00 15 LEU A C 4
ATOM 5912 O O . LEU A 1 36 ? 21.290 5.272 7.394 1.00 0.00 15 LEU A O 4
ATOM 5928 N N . GLN A 1 37 ? 20.335 3.531 8.454 1.00 0.00 16 GLN A N 4
ATOM 5929 C CA . GLN A 1 37 ? 21.172 2.546 7.779 1.00 0.00 16 GLN A CA 4
ATOM 5930 C C . GLN A 1 37 ? 20.920 2.574 6.275 1.00 0.00 16 GLN A C 4
ATOM 5931 O O . GLN A 1 37 ? 21.855 2.486 5.478 1.00 0.00 16 GLN A O 4
ATOM 5945 N N . GLU A 1 38 ? 19.652 2.695 5.891 1.00 0.00 17 GLU A N 4
ATOM 5946 C CA . GLU A 1 38 ? 19.302 2.815 4.481 1.00 0.00 17 GLU A CA 4
ATOM 5947 C C . GLU A 1 38 ? 19.818 4.137 3.918 1.00 0.00 17 GLU A C 4
ATOM 5948 O O . GLU A 1 38 ? 20.338 4.188 2.804 1.00 0.00 17 GLU A O 4
ATOM 5960 N N . GLN A 1 39 ? 19.670 5.203 4.700 1.00 0.00 18 GLN A N 4
ATOM 5961 C CA . GLN A 1 39 ? 20.184 6.511 4.306 1.00 0.00 18 GLN A CA 4
ATOM 5962 C C . GLN A 1 39 ? 21.700 6.466 4.115 1.00 0.00 18 GLN A C 4
ATOM 5963 O O . GLN A 1 39 ? 22.239 7.116 3.219 1.00 0.00 18 GLN A O 4
ATOM 5977 N N . MET A 1 40 ? 22.384 5.699 4.962 1.00 0.00 19 MET A N 4
ATOM 5978 C CA . MET A 1 40 ? 23.837 5.585 4.881 1.00 0.00 19 MET A CA 4
ATOM 5979 C C . MET A 1 40 ? 24.276 5.149 3.485 1.00 0.00 19 MET A C 4
ATOM 5980 O O . MET A 1 40 ? 25.294 5.617 2.975 1.00 0.00 19 MET A O 4
ATOM 5994 N N . ARG A 1 41 ? 23.508 4.254 2.872 1.00 0.00 20 ARG A N 4
ATOM 5995 C CA . ARG A 1 41 ? 23.817 3.801 1.519 1.00 0.00 20 ARG A CA 4
ATOM 5996 C C . ARG A 1 41 ? 23.870 4.984 0.557 1.00 0.00 20 ARG A C 4
ATOM 5997 O O . ARG A 1 41 ? 24.723 5.035 -0.330 1.00 0.00 20 ARG A O 4
ATOM 6018 N N . LYS A 1 42 ? 22.955 5.933 0.734 1.00 0.00 21 LYS A N 4
ATOM 6019 C CA . LYS A 1 42 ? 22.931 7.124 -0.105 1.00 0.00 21 LYS A CA 4
ATOM 6020 C C . LYS A 1 42 ? 24.222 7.915 0.083 1.00 0.00 21 LYS A C 4
ATOM 6021 O O . LYS A 1 42 ? 24.865 8.316 -0.887 1.00 0.00 21 LYS A O 4
ATOM 6040 N N . ILE A 1 43 ? 24.607 8.120 1.339 1.00 0.00 22 ILE A N 4
ATOM 6041 C CA . ILE A 1 43 ? 25.843 8.836 1.638 1.00 0.00 22 ILE A CA 4
ATOM 6042 C C . ILE A 1 43 ? 27.038 8.061 1.090 1.00 0.00 22 ILE A C 4
ATOM 6043 O O . ILE A 1 43 ? 27.950 8.641 0.502 1.00 0.00 22 ILE A O 4
ATOM 6059 N N . ASP A 1 44 ? 27.023 6.747 1.292 1.00 0.00 23 ASP A N 4
ATOM 6060 C CA . ASP A 1 44 ? 28.102 5.895 0.809 1.00 0.00 23 ASP A CA 4
ATOM 6061 C C . ASP A 1 44 ? 28.242 6.009 -0.706 1.00 0.00 23 ASP A C 4
ATOM 6062 O O . ASP A 1 44 ? 29.354 6.051 -1.232 1.00 0.00 23 ASP A O 4
ATOM 6071 N N . ALA A 1 45 ? 27.111 6.059 -1.402 1.00 0.00 24 ALA A N 4
ATOM 6072 C CA . ALA A 1 45 ? 27.129 6.179 -2.855 1.00 0.00 24 ALA A CA 4
ATOM 6073 C C . ALA A 1 45 ? 27.738 7.513 -3.269 1.00 0.00 24 ALA A C 4
ATOM 6074 O O . ALA A 1 45 ? 28.589 7.570 -4.157 1.00 0.00 24 ALA A O 4
ATOM 6081 N N . ASP A 1 46 ? 27.295 8.585 -2.619 1.00 0.00 25 ASP A N 4
ATOM 6082 C CA . ASP A 1 46 ? 27.842 9.909 -2.891 1.00 0.00 25 ASP A CA 4
ATOM 6083 C C . ASP A 1 46 ? 29.322 9.962 -2.525 1.00 0.00 25 ASP A C 4
ATOM 6084 O O . ASP A 1 46 ? 30.129 10.544 -3.249 1.00 0.00 25 ASP A O 4
ATOM 6093 N N . ALA A 1 47 ? 29.671 9.350 -1.396 1.00 0.00 26 ALA A N 4
ATOM 6094 C CA . ALA A 1 47 ? 31.062 9.306 -0.961 1.00 0.00 26 ALA A CA 4
ATOM 6095 C C . ALA A 1 47 ? 31.906 8.489 -1.934 1.00 0.00 26 ALA A C 4
ATOM 6096 O O . ALA A 1 47 ? 33.040 8.854 -2.245 1.00 0.00 26 ALA A O 4
ATOM 6103 N N . ALA A 1 48 ? 31.347 7.381 -2.413 1.00 0.00 27 ALA A N 4
ATOM 6104 C CA . ALA A 1 48 ? 32.052 6.533 -3.367 1.00 0.00 27 ALA A CA 4
ATOM 6105 C C . ALA A 1 48 ? 32.317 7.290 -4.667 1.00 0.00 27 ALA A C 4
ATOM 6106 O O . ALA A 1 48 ? 33.386 7.158 -5.263 1.00 0.00 27 ALA A O 4
ATOM 6113 N N . ALA A 1 49 ? 31.341 8.081 -5.102 1.00 0.00 28 ALA A N 4
ATOM 6114 C CA . ALA A 1 49 ? 31.496 8.867 -6.319 1.00 0.00 28 ALA A CA 4
ATOM 6115 C C . ALA A 1 49 ? 32.595 9.909 -6.143 1.00 0.00 28 ALA A C 4
ATOM 6116 O O . ALA A 1 49 ? 33.407 10.126 -7.042 1.00 0.00 28 ALA A O 4
ATOM 6123 N N . LEU A 1 50 ? 32.614 10.553 -4.980 1.00 0.00 29 LEU A N 4
ATOM 6124 C CA . LEU A 1 50 ? 33.633 11.554 -4.690 1.00 0.00 29 LEU A CA 4
ATOM 6125 C C . LEU A 1 50 ? 35.019 10.917 -4.704 1.00 0.00 29 LEU A C 4
ATOM 6126 O O . LEU A 1 50 ? 35.964 11.483 -5.251 1.00 0.00 29 LEU A O 4
ATOM 6142 N N . SER A 1 51 ? 35.133 9.738 -4.101 1.00 0.00 30 SER A N 4
ATOM 6143 C CA . SER A 1 51 ? 36.418 9.051 -4.034 1.00 0.00 30 SER A CA 4
ATOM 6144 C C . SER A 1 51 ? 36.786 8.424 -5.376 1.00 0.00 30 SER A C 4
ATOM 6145 O O . SER A 1 51 ? 37.955 8.410 -5.762 1.00 0.00 30 SER A O 4
ATOM 6153 N N . GLU A 1 52 ? 35.788 7.908 -6.088 1.00 0.00 31 GLU A N 4
ATOM 6154 C CA . GLU A 1 52 ? 36.037 7.239 -7.359 1.00 0.00 31 GLU A CA 4
ATOM 6155 C C . GLU A 1 52 ? 36.534 8.225 -8.412 1.00 0.00 31 GLU A C 4
ATOM 6156 O O . GLU A 1 52 ? 37.489 7.943 -9.137 1.00 0.00 31 GLU A O 4
ATOM 6168 N N . THR A 1 53 ? 35.882 9.380 -8.493 1.00 0.00 32 THR A N 4
ATOM 6169 C CA . THR A 1 53 ? 36.245 10.385 -9.490 1.00 0.00 32 THR A CA 4
ATOM 6170 C C . THR A 1 53 ? 37.163 11.473 -8.923 1.00 0.00 32 THR A C 4
ATOM 6171 O O . THR A 1 53 ? 37.861 12.145 -9.684 1.00 0.00 32 THR A O 4
ATOM 6182 N N . ARG A 1 54 ? 37.169 11.654 -7.603 1.00 0.00 33 ARG A N 4
ATOM 6183 C CA . ARG A 1 54 ? 37.980 12.701 -6.988 1.00 0.00 33 ARG A CA 4
ATOM 6184 C C . ARG A 1 54 ? 37.620 14.066 -7.574 1.00 0.00 33 ARG A C 4
ATOM 6185 O O . ARG A 1 54 ? 38.491 14.889 -7.857 1.00 0.00 33 ARG A O 4
ATOM 6206 N N . THR A 1 55 ? 36.320 14.296 -7.746 1.00 0.00 34 THR A N 4
ATOM 6207 C CA . THR A 1 55 ? 35.840 15.554 -8.306 1.00 0.00 34 THR A CA 4
ATOM 6208 C C . THR A 1 55 ? 35.619 16.586 -7.204 1.00 0.00 34 THR A C 4
ATOM 6209 O O . THR A 1 55 ? 35.626 16.254 -6.018 1.00 0.00 34 THR A O 4
ATOM 6220 N N . ILE A 1 56 ? 35.426 17.838 -7.605 1.00 0.00 35 ILE A N 4
ATOM 6221 C CA . ILE A 1 56 ? 35.273 18.938 -6.649 1.00 0.00 35 ILE A CA 4
ATOM 6222 C C . ILE A 1 56 ? 33.916 19.643 -6.766 1.00 0.00 35 ILE A C 4
ATOM 6223 O O . ILE A 1 56 ? 33.468 20.289 -5.819 1.00 0.00 35 ILE A O 4
ATOM 6239 N N . GLU A 1 57 ? 33.264 19.522 -7.921 1.00 0.00 36 GLU A N 4
ATOM 6240 C CA . GLU A 1 57 ? 32.029 20.253 -8.182 1.00 0.00 36 GLU A CA 4
ATOM 6241 C C . GLU A 1 57 ? 30.894 19.833 -7.248 1.00 0.00 36 GLU A C 4
ATOM 6242 O O . GLU A 1 57 ? 30.118 20.675 -6.795 1.00 0.00 36 GLU A O 4
ATOM 6254 N N . GLU A 1 58 ? 30.797 18.539 -6.958 1.00 0.00 37 GLU A N 4
ATOM 6255 C CA . GLU A 1 58 ? 29.650 18.022 -6.209 1.00 0.00 37 GLU A CA 4
ATOM 6256 C C . GLU A 1 58 ? 29.860 18.017 -4.691 1.00 0.00 37 GLU A C 4
ATOM 6257 O O . GLU A 1 58 ? 29.094 17.375 -3.971 1.00 0.00 37 GLU A O 4
ATOM 6269 N N . LEU A 1 59 ? 30.888 18.707 -4.199 1.00 0.00 38 LEU A N 4
ATOM 6270 C CA . LEU A 1 59 ? 31.131 18.770 -2.760 1.00 0.00 38 LEU A CA 4
ATOM 6271 C C . LEU A 1 59 ? 30.012 19.526 -2.045 1.00 0.00 38 LEU A C 4
ATOM 6272 O O . LEU A 1 59 ? 29.612 19.158 -0.941 1.00 0.00 38 LEU A O 4
ATOM 6288 N N . ASP A 1 60 ? 29.512 20.582 -2.679 1.00 0.00 39 ASP A N 4
ATOM 6289 C CA . ASP A 1 60 ? 28.533 21.459 -2.042 1.00 0.00 39 ASP A CA 4
ATOM 6290 C C . ASP A 1 60 ? 27.256 20.713 -1.662 1.00 0.00 39 ASP A C 4
ATOM 6291 O O . ASP A 1 60 ? 26.672 20.975 -0.610 1.00 0.00 39 ASP A O 4
ATOM 6300 N N . THR A 1 61 ? 26.825 19.787 -2.512 1.00 0.00 40 THR A N 4
ATOM 6301 C CA . THR A 1 61 ? 25.582 19.059 -2.262 1.00 0.00 40 THR A CA 4
ATOM 6302 C C . THR A 1 61 ? 25.723 18.076 -1.099 1.00 0.00 40 THR A C 4
ATOM 6303 O O . THR A 1 61 ? 24.760 17.833 -0.371 1.00 0.00 40 THR A O 4
ATOM 6314 N N . PHE A 1 62 ? 26.915 17.512 -0.924 1.00 0.00 41 PHE A N 4
ATOM 6315 C CA . PHE A 1 62 ? 27.135 16.529 0.131 1.00 0.00 41 PHE A CA 4
ATOM 6316 C C . PHE A 1 62 ? 26.865 17.127 1.510 1.00 0.00 41 PHE A C 4
ATOM 6317 O O . PHE A 1 62 ? 26.215 16.499 2.347 1.00 0.00 41 PHE A O 4
ATOM 6334 N N . LYS A 1 63 ? 27.364 18.336 1.744 1.00 0.00 42 LYS A N 4
ATOM 6335 C CA . LYS A 1 63 ? 27.239 18.956 3.059 1.00 0.00 42 LYS A CA 4
ATOM 6336 C C . LYS A 1 63 ? 25.776 19.057 3.479 1.00 0.00 42 LYS A C 4
ATOM 6337 O O . LYS A 1 63 ? 25.442 18.843 4.645 1.00 0.00 42 LYS A O 4
ATOM 6356 N N . LEU A 1 64 ? 24.907 19.383 2.527 1.00 0.00 43 LEU A N 4
ATOM 6357 C CA . LEU A 1 64 ? 23.485 19.517 2.825 1.00 0.00 43 LEU A CA 4
ATOM 6358 C C . LEU A 1 64 ? 22.887 18.176 3.239 1.00 0.00 43 LEU A C 4
ATOM 6359 O O . LEU A 1 64 ? 22.064 18.111 4.153 1.00 0.00 43 LEU A O 4
ATOM 6375 N N . ASP A 1 65 ? 23.304 17.108 2.566 1.00 0.00 44 ASP A N 4
ATOM 6376 C CA . ASP A 1 65 ? 22.786 15.779 2.869 1.00 0.00 44 ASP A CA 4
ATOM 6377 C C . ASP A 1 65 ? 23.153 15.365 4.289 1.00 0.00 44 ASP A C 4
ATOM 6378 O O . ASP A 1 65 ? 22.335 14.792 5.009 1.00 0.00 44 ASP A O 4
ATOM 6387 N N . VAL A 1 66 ? 24.386 15.656 4.687 1.00 0.00 45 VAL A N 4
ATOM 6388 C CA . VAL A 1 66 ? 24.847 15.312 6.028 1.00 0.00 45 VAL A CA 4
ATOM 6389 C C . VAL A 1 66 ? 24.085 16.120 7.080 1.00 0.00 45 VAL A C 4
ATOM 6390 O O . VAL A 1 66 ? 23.763 15.604 8.149 1.00 0.00 45 VAL A O 4
ATOM 6403 N N . ALA A 1 67 ? 23.798 17.385 6.777 1.00 0.00 46 ALA A N 4
ATOM 6404 C CA . ALA A 1 67 ? 23.077 18.237 7.717 1.00 0.00 46 ALA A CA 4
ATOM 6405 C C . ALA A 1 67 ? 21.730 17.614 8.069 1.00 0.00 46 ALA A C 4
ATOM 6406 O O . ALA A 1 67 ? 21.326 17.601 9.232 1.00 0.00 46 ALA A O 4
ATOM 6413 N N . ASP A 1 68 ? 21.042 17.097 7.057 1.00 0.00 47 ASP A N 4
ATOM 6414 C CA . ASP A 1 68 ? 19.786 16.389 7.285 1.00 0.00 47 ASP A CA 4
ATOM 6415 C C . ASP A 1 68 ? 20.026 15.115 8.093 1.00 0.00 47 ASP A C 4
ATOM 6416 O O . ASP A 1 68 ? 19.241 14.774 8.978 1.00 0.00 47 ASP A O 4
ATOM 6425 N N . PHE A 1 69 ? 21.115 14.417 7.782 1.00 0.00 48 PHE A N 4
ATOM 6426 C CA . PHE A 1 69 ? 21.456 13.185 8.485 1.00 0.00 48 PHE A CA 4
ATOM 6427 C C . PHE A 1 69 ? 21.638 13.447 9.977 1.00 0.00 48 PHE A C 4
ATOM 6428 O O . PHE A 1 69 ? 21.112 12.714 10.814 1.00 0.00 48 PHE A O 4
ATOM 6445 N N . VAL A 1 70 ? 22.380 14.500 10.302 1.00 0.00 49 VAL A N 4
ATOM 6446 C CA . VAL A 1 70 ? 22.663 14.827 11.695 1.00 0.00 49 VAL A CA 4
ATOM 6447 C C . VAL A 1 70 ? 21.370 15.173 12.434 1.00 0.00 49 VAL A C 4
ATOM 6448 O O . VAL A 1 70 ? 21.177 14.773 13.580 1.00 0.00 49 VAL A O 4
ATOM 6461 N N . THR A 1 71 ? 20.482 15.909 11.769 1.00 0.00 50 THR A N 4
ATOM 6462 C CA . THR A 1 71 ? 19.243 16.355 12.399 1.00 0.00 50 THR A CA 4
ATOM 6463 C C . THR A 1 71 ? 18.463 15.175 12.972 1.00 0.00 50 THR A C 4
ATOM 6464 O O . THR A 1 71 ? 17.939 15.246 14.083 1.00 0.00 50 THR A O 4
ATOM 6475 N N . THR A 1 72 ? 18.392 14.092 12.206 1.00 0.00 51 THR A N 4
ATOM 6476 C CA . THR A 1 72 ? 17.710 12.888 12.665 1.00 0.00 51 THR A CA 4
ATOM 6477 C C . THR A 1 72 ? 18.428 12.280 13.868 1.00 0.00 51 THR A C 4
ATOM 6478 O O . THR A 1 72 ? 17.789 11.799 14.804 1.00 0.00 51 THR A O 4
ATOM 6489 N N . VAL A 1 73 ? 19.757 12.302 13.835 1.00 0.00 52 VAL A N 4
ATOM 6490 C CA . VAL A 1 73 ? 20.553 11.693 14.894 1.00 0.00 52 VAL A CA 4
ATOM 6491 C C . VAL A 1 73 ? 20.289 12.390 16.229 1.00 0.00 52 VAL A C 4
ATOM 6492 O O . VAL A 1 73 ? 20.189 11.732 17.266 1.00 0.00 52 VAL A O 4
ATOM 6505 N N . VAL A 1 74 ? 20.179 13.716 16.204 1.00 0.00 53 VAL A N 4
ATOM 6506 C CA . VAL A 1 74 ? 19.967 14.473 17.435 1.00 0.00 53 VAL A CA 4
ATOM 6507 C C . VAL A 1 74 ? 18.686 14.005 18.124 1.00 0.00 53 VAL A C 4
ATOM 6508 O O . VAL A 1 74 ? 18.669 13.795 19.338 1.00 0.00 53 VAL A O 4
ATOM 6521 N N . GLN A 1 75 ? 17.618 13.849 17.349 1.00 0.00 54 GLN A N 4
ATOM 6522 C CA . GLN A 1 75 ? 16.356 13.366 17.902 1.00 0.00 54 GLN A CA 4
ATOM 6523 C C . GLN A 1 75 ? 16.522 11.956 18.462 1.00 0.00 54 GLN A C 4
ATOM 6524 O O . GLN A 1 75 ? 15.997 11.635 19.529 1.00 0.00 54 GLN A O 4
ATOM 6538 N N . LEU A 1 76 ? 17.256 11.120 17.734 1.00 0.00 55 LEU A N 4
ATOM 6539 C CA . LEU A 1 76 ? 17.491 9.743 18.157 1.00 0.00 55 LEU A CA 4
ATOM 6540 C C . LEU A 1 76 ? 18.342 9.688 19.423 1.00 0.00 55 LEU A C 4
ATOM 6541 O O . LEU A 1 76 ? 18.113 8.851 20.296 1.00 0.00 55 LEU A O 4
ATOM 6557 N N . ALA A 1 77 ? 19.314 10.588 19.525 1.00 0.00 56 ALA A N 4
ATOM 6558 C CA . ALA A 1 77 ? 20.261 10.551 20.635 1.00 0.00 56 ALA A CA 4
ATOM 6559 C C . ALA A 1 77 ? 19.541 10.582 21.979 1.00 0.00 56 ALA A C 4
ATOM 6560 O O . ALA A 1 77 ? 19.889 9.836 22.895 1.00 0.00 56 ALA A O 4
ATOM 6567 N N . GLU A 1 78 ? 18.538 11.445 22.093 1.00 0.00 57 GLU A N 4
ATOM 6568 C CA . GLU A 1 78 ? 17.789 11.563 23.340 1.00 0.00 57 GLU A CA 4
ATOM 6569 C C . GLU A 1 78 ? 16.997 10.290 23.630 1.00 0.00 57 GLU A C 4
ATOM 6570 O O . GLU A 1 78 ? 16.890 9.866 24.781 1.00 0.00 57 GLU A O 4
ATOM 6582 N N . GLU A 1 79 ? 16.444 9.683 22.584 1.00 0.00 58 GLU A N 4
ATOM 6583 C CA . GLU A 1 79 ? 15.601 8.504 22.752 1.00 0.00 58 GLU A CA 4
ATOM 6584 C C . GLU A 1 79 ? 16.398 7.312 23.277 1.00 0.00 58 GLU A C 4
ATOM 6585 O O . GLU A 1 79 ? 15.912 6.557 24.120 1.00 0.00 58 GLU A O 4
ATOM 6597 N N . LEU A 1 80 ? 17.618 7.145 22.779 1.00 0.00 59 LEU A N 4
ATOM 6598 C CA . LEU A 1 80 ? 18.439 6.000 23.167 1.00 0.00 59 LEU A CA 4
ATOM 6599 C C . LEU A 1 80 ? 18.789 6.045 24.651 1.00 0.00 59 LEU A C 4
ATOM 6600 O O . LEU A 1 80 ? 18.829 5.010 25.317 1.00 0.00 59 LEU A O 4
ATOM 6616 N N . GLU A 1 81 ? 19.042 7.244 25.167 1.00 0.00 60 GLU A N 4
ATOM 6617 C CA . GLU A 1 81 ? 19.436 7.392 26.564 1.00 0.00 60 GLU A CA 4
ATOM 6618 C C . GLU A 1 81 ? 18.326 6.923 27.500 1.00 0.00 60 GLU A C 4
ATOM 6619 O O . GLU A 1 81 ? 18.593 6.309 28.533 1.00 0.00 60 GLU A O 4
ATOM 6631 N N . HIS A 1 82 ? 17.081 7.215 27.138 1.00 0.00 61 HIS A N 4
ATOM 6632 C CA . HIS A 1 82 ? 15.945 6.825 27.966 1.00 0.00 61 HIS A CA 4
ATOM 6633 C C . HIS A 1 82 ? 15.885 5.309 28.133 1.00 0.00 61 HIS A C 4
ATOM 6634 O O . HIS A 1 82 ? 15.610 4.808 29.223 1.00 0.00 61 HIS A O 4
ATOM 6648 N N . ARG A 1 83 ? 16.145 4.585 27.050 1.00 0.00 62 ARG A N 4
ATOM 6649 C CA . ARG A 1 83 ? 16.077 3.127 27.087 1.00 0.00 62 ARG A CA 4
ATOM 6650 C C . ARG A 1 83 ? 17.066 2.568 28.108 1.00 0.00 62 ARG A C 4
ATOM 6651 O O . ARG A 1 83 ? 16.748 1.635 28.846 1.00 0.00 62 ARG A O 4
ATOM 6672 N N . PHE A 1 84 ? 18.262 3.144 28.144 1.00 0.00 63 PHE A N 4
ATOM 6673 C CA . PHE A 1 84 ? 19.291 2.699 29.079 1.00 0.00 63 PHE A CA 4
ATOM 6674 C C . PHE A 1 84 ? 18.855 2.874 30.534 1.00 0.00 63 PHE A C 4
ATOM 6675 O O . PHE A 1 84 ? 19.240 2.089 31.401 1.00 0.00 63 PHE A O 4
ATOM 6692 N N . GLY A 1 85 ? 18.054 3.902 30.800 1.00 0.00 64 GLY A N 4
ATOM 6693 C CA . GLY A 1 85 ? 17.685 4.240 32.176 1.00 0.00 64 GLY A CA 4
ATOM 6694 C C . GLY A 1 85 ? 18.538 5.375 32.766 1.00 0.00 64 GLY A C 4
ATOM 6695 O O . GLY A 1 85 ? 18.316 5.782 33.906 1.00 0.00 64 GLY A O 4
ATOM 6699 N N . ARG A 1 86 ? 19.507 5.886 32.004 1.00 0.00 65 ARG A N 4
ATOM 6700 C CA . ARG A 1 86 ? 20.348 6.987 32.458 1.00 0.00 65 ARG A CA 4
ATOM 6701 C C . ARG A 1 86 ? 20.738 7.871 31.276 1.00 0.00 65 ARG A C 4
ATOM 6702 O O . ARG A 1 86 ? 20.756 7.415 30.132 1.00 0.00 65 ARG A O 4
ATOM 6723 N N . ASN A 1 87 ? 21.053 9.134 31.553 1.00 0.00 66 ASN A N 4
ATOM 6724 C CA . ASN A 1 87 ? 21.371 10.089 30.491 1.00 0.00 66 ASN A CA 4
ATOM 6725 C C . ASN A 1 87 ? 22.868 10.397 30.482 1.00 0.00 66 ASN A C 4
ATOM 6726 O O . ASN A 1 87 ? 23.339 11.256 31.228 1.00 0.00 66 ASN A O 4
ATOM 6737 N N . ARG A 1 88 ? 23.610 9.691 29.633 1.00 0.00 67 ARG A N 4
ATOM 6738 C CA . ARG A 1 88 ? 25.052 9.893 29.542 1.00 0.00 67 ARG A CA 4
ATOM 6739 C C . ARG A 1 88 ? 25.383 11.304 29.060 1.00 0.00 67 ARG A C 4
ATOM 6740 O O . ARG A 1 88 ? 26.332 11.924 29.539 1.00 0.00 67 ARG A O 4
ATOM 6761 N N . ARG A 1 89 ? 24.596 11.808 28.112 1.00 0.00 68 ARG A N 4
ATOM 6762 C CA . ARG A 1 89 ? 24.841 13.133 27.546 1.00 0.00 68 ARG A CA 4
ATOM 6763 C C . ARG A 1 89 ? 23.574 13.979 27.599 1.00 0.00 68 ARG A C 4
ATOM 6764 O O . ARG A 1 89 ? 22.468 13.469 27.427 1.00 0.00 68 ARG A O 4
ATOM 6785 N N . GLY A 1 90 ? 23.739 15.279 27.825 1.00 0.00 69 GLY A N 4
ATOM 6786 C CA . GLY A 1 90 ? 22.597 16.183 27.884 1.00 0.00 69 GLY A CA 4
ATOM 6787 C C . GLY A 1 90 ? 22.224 16.685 26.492 1.00 0.00 69 GLY A C 4
ATOM 6788 O O . GLY A 1 90 ? 22.935 16.430 25.519 1.00 0.00 69 GLY A O 4
ATOM 6792 N N . ARG A 1 91 ? 21.107 17.401 26.404 1.00 0.00 70 ARG A N 4
ATOM 6793 C CA . ARG A 1 91 ? 20.658 17.947 25.125 1.00 0.00 70 ARG A CA 4
ATOM 6794 C C . ARG A 1 91 ? 21.687 18.908 24.535 1.00 0.00 70 ARG A C 4
ATOM 6795 O O . ARG A 1 91 ? 21.836 18.991 23.318 1.00 0.00 70 ARG A O 4
ATOM 6816 N N . THR A 1 92 ? 22.368 19.659 25.395 1.00 0.00 71 THR A N 4
ATOM 6817 C CA . THR A 1 92 ? 23.388 20.596 24.934 1.00 0.00 71 THR A CA 4
ATOM 6818 C C . THR A 1 92 ? 24.671 19.870 24.531 1.00 0.00 71 THR A C 4
ATOM 6819 O O . THR A 1 92 ? 25.348 20.272 23.584 1.00 0.00 71 THR A O 4
ATOM 6830 N N . GLU A 1 93 ? 25.001 18.799 25.248 1.00 0.00 72 GLU A N 4
ATOM 6831 C CA . GLU A 1 93 ? 26.251 18.084 25.013 1.00 0.00 72 GLU A CA 4
ATOM 6832 C C . GLU A 1 93 ? 26.273 17.403 23.648 1.00 0.00 72 GLU A C 4
ATOM 6833 O O . GLU A 1 93 ? 27.330 17.288 23.032 1.00 0.00 72 GLU A O 4
ATOM 6845 N N . ILE A 1 94 ? 25.118 16.935 23.184 1.00 0.00 73 ILE A N 4
ATOM 6846 C CA . ILE A 1 94 ? 25.061 16.199 21.922 1.00 0.00 73 ILE A CA 4
ATOM 6847 C C . ILE A 1 94 ? 25.465 17.072 20.726 1.00 0.00 73 ILE A C 4
ATOM 6848 O O . ILE A 1 94 ? 26.024 16.573 19.749 1.00 0.00 73 ILE A O 4
ATOM 6864 N N . TYR A 1 95 ? 25.183 18.369 20.810 1.00 0.00 74 TYR A N 4
ATOM 6865 C CA . TYR A 1 95 ? 25.394 19.268 19.678 1.00 0.00 74 TYR A CA 4
ATOM 6866 C C . TYR A 1 95 ? 26.869 19.399 19.300 1.00 0.00 74 TYR A C 4
ATOM 6867 O O . TYR A 1 95 ? 27.200 19.385 18.114 1.00 0.00 74 TYR A O 4
ATOM 6885 N N . LYS A 1 96 ? 27.750 19.543 20.290 1.00 0.00 75 LYS A N 4
ATOM 6886 C CA . LYS A 1 96 ? 29.172 19.713 19.996 1.00 0.00 75 LYS A CA 4
ATOM 6887 C C . LYS A 1 96 ? 29.777 18.427 19.429 1.00 0.00 75 LYS A C 4
ATOM 6888 O O . LYS A 1 96 ? 30.637 18.473 18.550 1.00 0.00 75 LYS A O 4
ATOM 6907 N N . ILE A 1 97 ? 29.325 17.282 19.935 1.00 0.00 76 ILE A N 4
ATOM 6908 C CA . ILE A 1 97 ? 29.820 15.998 19.450 1.00 0.00 76 ILE A CA 4
ATOM 6909 C C . ILE A 1 97 ? 29.520 15.845 17.960 1.00 0.00 76 ILE A C 4
ATOM 6910 O O . ILE A 1 97 ? 30.392 15.456 17.183 1.00 0.00 76 ILE A O 4
ATOM 6926 N N . VAL A 1 98 ? 28.287 16.151 17.568 1.00 0.00 77 VAL A N 4
ATOM 6927 C CA . VAL A 1 98 ? 27.914 16.088 16.156 1.00 0.00 77 VAL A CA 4
ATOM 6928 C C . VAL A 1 98 ? 28.560 17.221 15.352 1.00 0.00 77 VAL A C 4
ATOM 6929 O O . VAL A 1 98 ? 28.823 17.064 14.160 1.00 0.00 77 VAL A O 4
ATOM 6942 N N . LYS A 1 99 ? 28.818 18.357 15.998 1.00 0.00 78 LYS A N 4
ATOM 6943 C CA . LYS A 1 99 ? 29.490 19.473 15.336 1.00 0.00 78 LYS A CA 4
ATOM 6944 C C . LYS A 1 99 ? 30.825 19.026 14.740 1.00 0.00 78 LYS A C 4
ATOM 6945 O O . LYS A 1 99 ? 31.216 19.486 13.666 1.00 0.00 78 LYS A O 4
ATOM 6964 N N . GLU A 1 100 ? 31.522 18.132 15.438 1.00 0.00 79 GLU A N 4
ATOM 6965 C CA . GLU A 1 100 ? 32.786 17.599 14.937 1.00 0.00 79 GLU A CA 4
ATOM 6966 C C . GLU A 1 100 ? 32.611 16.954 13.561 1.00 0.00 79 GLU A C 4
ATOM 6967 O O . GLU A 1 100 ? 33.524 16.993 12.736 1.00 0.00 79 GLU A O 4
ATOM 6979 N N . VAL A 1 101 ? 31.443 16.363 13.311 1.00 0.00 80 VAL A N 4
ATOM 6980 C CA . VAL A 1 101 ? 31.166 15.746 12.015 1.00 0.00 80 VAL A CA 4
ATOM 6981 C C . VAL A 1 101 ? 31.324 16.783 10.906 1.00 0.00 80 VAL A C 4
ATOM 6982 O O . VAL A 1 101 ? 31.939 16.517 9.873 1.00 0.00 80 VAL A O 4
ATOM 6995 N N . ASP A 1 102 ? 30.761 17.965 11.130 1.00 0.00 81 ASP A N 4
ATOM 6996 C CA . ASP A 1 102 ? 30.913 19.068 10.187 1.00 0.00 81 ASP A CA 4
ATOM 6997 C C . ASP A 1 102 ? 32.375 19.504 10.093 1.00 0.00 81 ASP A C 4
ATOM 6998 O O . ASP A 1 102 ? 32.869 19.822 9.012 1.00 0.00 81 ASP A O 4
ATOM 7007 N N . ARG A 1 103 ? 33.061 19.517 11.235 1.00 0.00 82 ARG A N 4
ATOM 7008 C CA . ARG A 1 103 ? 34.450 19.959 11.280 1.00 0.00 82 ARG A CA 4
ATOM 7009 C C . ARG A 1 103 ? 35.305 19.149 10.312 1.00 0.00 82 ARG A C 4
ATOM 7010 O O . ARG A 1 103 ? 36.128 19.706 9.585 1.00 0.00 82 ARG A O 4
ATOM 7031 N N . LYS A 1 104 ? 35.108 17.834 10.304 1.00 0.00 83 LYS A N 4
ATOM 7032 C CA . LYS A 1 104 ? 35.848 16.970 9.391 1.00 0.00 83 LYS A CA 4
ATOM 7033 C C . LYS A 1 104 ? 35.508 17.313 7.944 1.00 0.00 83 LYS A C 4
ATOM 7034 O O . LYS A 1 104 ? 36.388 17.368 7.087 1.00 0.00 83 LYS A O 4
ATOM 7053 N N . LEU A 1 105 ? 34.224 17.542 7.681 1.00 0.00 84 LEU A N 4
ATOM 7054 C CA . LEU A 1 105 ? 33.793 17.948 6.347 1.00 0.00 84 LEU A CA 4
ATOM 7055 C C . LEU A 1 105 ? 34.402 19.299 5.973 1.00 0.00 84 LEU A C 4
ATOM 7056 O O . LEU A 1 105 ? 34.794 19.513 4.826 1.00 0.00 84 LEU A O 4
ATOM 7072 N N . LEU A 1 106 ? 34.478 20.206 6.943 1.00 0.00 85 LEU A N 4
ATOM 7073 C CA . LEU A 1 106 ? 35.083 21.511 6.706 1.00 0.00 85 LEU A CA 4
ATOM 7074 C C . LEU A 1 106 ? 36.528 21.346 6.241 1.00 0.00 85 LEU A C 4
ATOM 7075 O O . LEU A 1 106 ? 36.980 22.040 5.331 1.00 0.00 85 LEU A O 4
ATOM 7091 N N . ASP A 1 107 ? 37.247 20.423 6.873 1.00 0.00 86 ASP A N 4
ATOM 7092 C CA . ASP A 1 107 ? 38.620 20.135 6.474 1.00 0.00 86 ASP A CA 4
ATOM 7093 C C . ASP A 1 107 ? 38.662 19.622 5.037 1.00 0.00 86 ASP A C 4
ATOM 7094 O O . ASP A 1 107 ? 39.546 19.988 4.263 1.00 0.00 86 ASP A O 4
ATOM 7103 N N . LEU A 1 108 ? 37.702 18.769 4.689 1.00 0.00 87 LEU A N 4
ATOM 7104 C CA . LEU A 1 108 ? 37.609 18.247 3.329 1.00 0.00 87 LEU A CA 4
ATOM 7105 C C . LEU A 1 108 ? 37.448 19.387 2.327 1.00 0.00 87 LEU A C 4
ATOM 7106 O O . LEU A 1 108 ? 38.031 19.359 1.243 1.00 0.00 87 LEU A O 4
ATOM 7122 N N . THR A 1 109 ? 36.656 20.391 2.695 1.00 0.00 88 THR A N 4
ATOM 7123 C CA . THR A 1 109 ? 36.442 21.542 1.827 1.00 0.00 88 THR A CA 4
ATOM 7124 C C . THR A 1 109 ? 37.768 22.219 1.497 1.00 0.00 88 THR A C 4
ATOM 7125 O O . THR A 1 109 ? 37.999 22.628 0.359 1.00 0.00 88 THR A O 4
ATOM 7136 N N . ASP A 1 110 ? 38.639 22.331 2.495 1.00 0.00 89 ASP A N 4
ATOM 7137 C CA . ASP A 1 110 ? 39.942 22.953 2.289 1.00 0.00 89 ASP A CA 4
ATOM 7138 C C . ASP A 1 110 ? 40.730 22.209 1.215 1.00 0.00 89 ASP A C 4
ATOM 7139 O O . ASP A 1 110 ? 41.394 22.825 0.382 1.00 0.00 89 ASP A O 4
ATOM 7148 N N . ALA A 1 111 ? 40.655 20.882 1.241 1.00 0.00 90 ALA A N 4
ATOM 7149 C CA . ALA A 1 111 ? 41.354 20.069 0.252 1.00 0.00 90 ALA A CA 4
ATOM 7150 C C . ALA A 1 111 ? 40.737 20.259 -1.129 1.00 0.00 90 ALA A C 4
ATOM 7151 O O . ALA A 1 111 ? 41.446 20.385 -2.127 1.00 0.00 90 ALA A O 4
ATOM 7158 N N . VAL A 1 112 ? 39.409 20.281 -1.177 1.00 0.00 91 VAL A N 4
ATOM 7159 C CA . VAL A 1 112 ? 38.700 20.471 -2.439 1.00 0.00 91 VAL A CA 4
ATOM 7160 C C . VAL A 1 112 ? 38.997 21.862 -3.001 1.00 0.00 91 VAL A C 4
ATOM 7161 O O . VAL A 1 112 ? 39.178 22.023 -4.207 1.00 0.00 91 VAL A O 4
ATOM 7174 N N . LEU A 1 113 ? 39.036 22.864 -2.129 1.00 0.00 92 LEU A N 4
ATOM 7175 C CA . LEU A 1 113 ? 39.298 24.237 -2.571 1.00 0.00 92 LEU A CA 4
ATOM 7176 C C . LEU A 1 113 ? 40.794 24.571 -2.653 1.00 0.00 92 LEU A C 4
ATOM 7177 O O . LEU A 1 113 ? 41.150 25.692 -3.018 1.00 0.00 92 LEU A O 4
ATOM 7193 N N . ALA A 1 114 ? 41.671 23.620 -2.329 1.00 0.00 93 ALA A N 4
ATOM 7194 C CA . ALA A 1 114 ? 43.109 23.866 -2.379 1.00 0.00 93 ALA A CA 4
ATOM 7195 C C . ALA A 1 114 ? 43.526 24.311 -3.777 1.00 0.00 93 ALA A C 4
ATOM 7196 O O . ALA A 1 114 ? 42.919 23.911 -4.771 1.00 0.00 93 ALA A O 4
ATOM 7203 N N . LYS A 1 115 ? 44.563 25.142 -3.849 1.00 0.00 94 LYS A N 4
ATOM 7204 C CA . LYS A 1 115 ? 45.046 25.633 -5.137 1.00 0.00 94 LYS A CA 4
ATOM 7205 C C . LYS A 1 115 ? 45.405 24.471 -6.058 1.00 0.00 94 LYS A C 4
ATOM 7206 O O . LYS A 1 115 ? 45.127 24.508 -7.257 1.00 0.00 94 LYS A O 4
ATOM 7225 N N . GLU A 1 116 ? 46.022 23.438 -5.489 1.00 0.00 95 GLU A N 4
ATOM 7226 C CA . GLU A 1 116 ? 46.361 22.238 -6.246 1.00 0.00 95 GLU A CA 4
ATOM 7227 C C . GLU A 1 116 ? 45.570 21.048 -5.717 1.00 0.00 95 GLU A C 4
ATOM 7228 O O . GLU A 1 116 ? 45.311 20.947 -4.518 1.00 0.00 95 GLU A O 4
ATOM 7240 N N . LYS A 1 117 ? 45.191 20.148 -6.616 1.00 0.00 96 LYS A N 4
ATOM 7241 C CA . LYS A 1 117 ? 44.434 18.966 -6.223 1.00 0.00 96 LYS A CA 4
ATOM 7242 C C . LYS A 1 117 ? 45.380 17.801 -5.959 1.00 0.00 96 LYS A C 4
ATOM 7243 O O . LYS A 1 117 ? 46.252 17.500 -6.775 1.00 0.00 96 LYS A O 4
ATOM 7262 N N . LYS A 1 118 ? 45.199 17.144 -4.817 1.00 0.00 97 LYS A N 4
ATOM 7263 C CA . LYS A 1 118 ? 46.051 16.019 -4.443 1.00 0.00 97 LYS A CA 4
ATOM 7264 C C . LYS A 1 118 ? 45.196 14.822 -4.039 1.00 0.00 97 LYS A C 4
ATOM 7265 O O . LYS A 1 118 ? 44.304 14.937 -3.198 1.00 0.00 97 LYS A O 4
ATOM 7284 N N . GLY A 1 119 ? 45.480 13.676 -4.646 1.00 0.00 98 GLY A N 4
ATOM 7285 C CA . GLY A 1 119 ? 44.689 12.474 -4.413 1.00 0.00 98 GLY A CA 4
ATOM 7286 C C . GLY A 1 119 ? 44.716 12.041 -2.950 1.00 0.00 98 GLY A C 4
ATOM 7287 O O . GLY A 1 119 ? 43.705 11.590 -2.411 1.00 0.00 98 GLY A O 4
ATOM 7291 N N . GLU A 1 120 ? 45.872 12.180 -2.308 1.00 0.00 99 GLU A N 4
ATOM 7292 C CA . GLU A 1 120 ? 46.032 11.700 -0.939 1.00 0.00 99 GLU A CA 4
ATOM 7293 C C . GLU A 1 120 ? 45.062 12.396 0.010 1.00 0.00 99 GLU A C 4
AT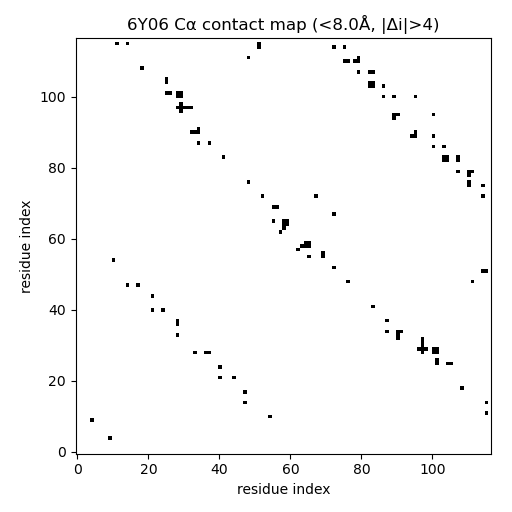OM 7294 O O . GLU A 1 120 ? 44.516 11.772 0.921 1.00 0.00 99 GLU A O 4
ATOM 7306 N N . ASP A 1 121 ? 44.847 13.689 -0.206 1.00 0.00 100 ASP A N 4
ATOM 7307 C CA . ASP A 1 121 ? 43.969 14.463 0.666 1.00 0.00 100 ASP A CA 4
ATOM 7308 C C . ASP A 1 121 ? 42.531 13.956 0.600 1.00 0.00 100 ASP A C 4
ATOM 7309 O O . ASP A 1 121 ? 41.841 13.889 1.617 1.00 0.00 100 ASP A O 4
ATOM 7318 N N . ILE A 1 122 ? 42.085 13.602 -0.600 1.00 0.00 101 ILE A N 4
ATOM 7319 C CA . ILE A 1 122 ? 40.696 13.198 -0.801 1.00 0.00 101 ILE A CA 4
ATOM 7320 C C . ILE A 1 122 ? 40.375 11.915 -0.035 1.00 0.00 101 ILE A C 4
ATOM 7321 O O . ILE A 1 122 ? 39.447 11.881 0.772 1.00 0.00 101 ILE A O 4
ATOM 7337 N N . LEU A 1 123 ? 41.151 10.866 -0.285 1.00 0.00 102 LEU A N 4
ATOM 7338 C CA . LEU A 1 123 ? 40.831 9.546 0.249 1.00 0.00 102 LEU A CA 4
ATOM 7339 C C . LEU A 1 123 ? 40.861 9.538 1.776 1.00 0.00 102 LEU A C 4
ATOM 7340 O O . LEU A 1 123 ? 39.981 8.960 2.415 1.00 0.00 102 LEU A O 4
ATOM 7356 N N . ASN A 1 124 ? 41.868 10.179 2.359 1.00 0.00 103 ASN A N 4
ATOM 7357 C CA . ASN A 1 124 ? 42.062 10.113 3.805 1.00 0.00 103 ASN A CA 4
ATOM 7358 C C . ASN A 1 124 ? 40.897 10.740 4.566 1.00 0.00 103 ASN A C 4
ATOM 7359 O O . ASN A 1 124 ? 40.395 10.162 5.531 1.00 0.00 103 ASN A O 4
ATOM 7370 N N . MET A 1 125 ? 40.470 11.920 4.133 1.00 0.00 104 MET A N 4
ATOM 7371 C CA . MET A 1 125 ? 39.423 12.650 4.843 1.00 0.00 104 MET A CA 4
ATOM 7372 C C . MET A 1 125 ? 38.069 11.957 4.707 1.00 0.00 104 MET A C 4
ATOM 7373 O O . MET A 1 125 ? 37.281 11.931 5.651 1.00 0.00 104 MET A O 4
ATOM 7387 N N . VAL A 1 126 ? 37.803 11.397 3.532 1.00 0.00 105 VAL A N 4
ATOM 7388 C CA . VAL A 1 126 ? 36.511 10.766 3.271 1.00 0.00 105 VAL A CA 4
ATOM 7389 C C . VAL A 1 126 ? 36.291 9.579 4.214 1.00 0.00 105 VAL A C 4
ATOM 7390 O O . VAL A 1 126 ? 35.167 9.327 4.648 1.00 0.00 105 VAL A O 4
ATOM 7403 N N . ALA A 1 127 ? 37.355 8.836 4.506 1.00 0.00 106 ALA A N 4
ATOM 7404 C CA . ALA A 1 127 ? 37.244 7.677 5.385 1.00 0.00 106 ALA A CA 4
ATOM 7405 C C . ALA A 1 127 ? 36.849 8.088 6.802 1.00 0.00 106 ALA A C 4
ATOM 7406 O O . ALA A 1 127 ? 36.091 7.384 7.470 1.00 0.00 106 ALA A O 4
ATOM 7413 N N . GLU A 1 128 ? 37.359 9.229 7.258 1.00 0.00 107 GLU A N 4
ATOM 7414 C CA . GLU A 1 128 ? 37.131 9.661 8.632 1.00 0.00 107 GLU A CA 4
ATOM 7415 C C . GLU A 1 128 ? 35.666 10.014 8.887 1.00 0.00 107 GLU A C 4
ATOM 7416 O O . GLU A 1 128 ? 35.093 9.603 9.896 1.00 0.00 107 GLU A O 4
ATOM 7428 N N . ILE A 1 129 ? 35.063 10.771 7.975 1.00 0.00 108 ILE A N 4
ATOM 7429 C CA . ILE A 1 129 ? 33.686 11.219 8.165 1.00 0.00 108 ILE A CA 4
ATOM 7430 C C . ILE A 1 129 ? 32.701 10.051 8.125 1.00 0.00 108 ILE A C 4
ATOM 7431 O O . ILE A 1 129 ? 31.699 10.056 8.839 1.00 0.00 108 ILE A O 4
ATOM 7447 N N . LYS A 1 130 ? 32.987 9.052 7.296 1.00 0.00 109 LYS A N 4
ATOM 7448 C CA . LYS A 1 130 ? 32.068 7.932 7.124 1.00 0.00 109 LYS A CA 4
ATOM 7449 C C . LYS A 1 130 ? 31.882 7.161 8.428 1.00 0.00 109 LYS A C 4
ATOM 7450 O O . LYS A 1 130 ? 30.760 6.826 8.808 1.00 0.00 109 LYS A O 4
ATOM 7469 N N . ALA A 1 131 ? 32.988 6.885 9.112 1.00 0.00 110 ALA A N 4
ATOM 7470 C CA . ALA A 1 131 ? 32.944 6.094 10.339 1.00 0.00 110 ALA A CA 4
ATOM 7471 C C . ALA A 1 131 ? 32.376 6.886 11.517 1.00 0.00 110 ALA A C 4
ATOM 7472 O O . ALA A 1 131 ? 31.733 6.319 12.399 1.00 0.00 110 ALA A O 4
ATOM 7479 N N . LEU A 1 132 ? 32.627 8.191 11.540 1.00 0.00 111 LEU A N 4
ATOM 7480 C CA . LEU A 1 132 ? 32.229 9.014 12.678 1.00 0.00 111 LEU A CA 4
ATOM 7481 C C . LEU A 1 132 ? 30.715 9.018 12.877 1.00 0.00 111 LEU A C 4
ATOM 7482 O O . LEU A 1 132 ? 30.236 8.989 14.011 1.00 0.00 111 LEU A O 4
ATOM 7498 N N . LEU A 1 133 ? 29.964 9.052 11.780 1.00 0.00 112 LEU A N 4
ATOM 7499 C CA . LEU A 1 133 ? 28.511 9.176 11.869 1.00 0.00 112 LEU A CA 4
ATOM 7500 C C . LEU A 1 133 ? 27.905 8.084 12.746 1.00 0.00 112 LEU A C 4
ATOM 7501 O O . LEU A 1 133 ? 27.146 8.377 13.671 1.00 0.00 112 LEU A O 4
ATOM 7517 N N . ILE A 1 134 ? 28.237 6.831 12.456 1.00 0.00 113 ILE A N 4
ATOM 7518 C CA . ILE A 1 134 ? 27.676 5.714 13.212 1.00 0.00 113 ILE A CA 4
ATOM 7519 C C . ILE A 1 134 ? 28.166 5.703 14.664 1.00 0.00 113 ILE A C 4
ATOM 7520 O O . ILE A 1 134 ? 27.445 5.267 15.561 1.00 0.00 113 ILE A O 4
ATOM 7536 N N . ASN A 1 135 ? 29.386 6.180 14.892 1.00 0.00 114 ASN A N 4
ATOM 7537 C CA . ASN A 1 135 ? 29.955 6.191 16.238 1.00 0.00 114 ASN A CA 4
ATOM 7538 C C . ASN A 1 135 ? 29.082 6.980 17.211 1.00 0.00 114 ASN A C 4
ATOM 7539 O O . ASN A 1 135 ? 28.975 6.624 18.385 1.00 0.00 114 ASN A O 4
ATOM 7550 N N . ILE A 1 136 ? 28.459 8.049 16.724 1.00 0.00 115 ILE A N 4
ATOM 7551 C CA . ILE A 1 136 ? 27.656 8.913 17.584 1.00 0.00 115 ILE A CA 4
ATOM 7552 C C . ILE A 1 136 ? 26.565 8.112 18.291 1.00 0.00 115 ILE A C 4
ATOM 7553 O O . ILE A 1 136 ? 26.311 8.313 19.478 1.00 0.00 115 ILE A O 4
ATOM 7569 N N . TYR A 1 137 ? 25.919 7.204 17.561 1.00 0.00 116 TYR A N 4
ATOM 7570 C CA . TYR A 1 137 ? 24.828 6.408 18.123 1.00 0.00 116 TYR A CA 4
ATOM 7571 C C . TYR A 1 137 ? 25.172 4.919 18.141 1.00 0.00 116 TYR A C 4
ATOM 7572 O O . TYR A 1 137 ? 24.306 4.067 17.938 1.00 0.00 116 TYR A O 4
ATOM 7590 N N . LYS A 1 138 ? 26.440 4.605 18.400 1.00 0.00 117 LYS A N 4
ATOM 7591 C CA . LYS A 1 138 ? 26.878 3.214 18.492 1.00 0.00 117 LYS A CA 4
ATOM 7592 C C . LYS A 1 138 ? 27.618 2.978 19.806 1.00 0.00 117 LYS A C 4
ATOM 7593 O O . LYS A 1 138 ? 28.630 3.626 20.017 1.00 0.00 117 LYS A O 4
ATOM 7613 N N . GLU A 1 22 ? -0.609 -4.281 13.557 1.00 0.00 1 GLU A N 5
ATOM 7614 C CA . GLU A 1 22 ? -0.670 -3.973 14.981 1.00 0.00 1 GLU A CA 5
ATOM 7615 C C . GLU A 1 22 ? -1.080 -2.520 15.198 1.00 0.00 1 GLU A C 5
ATOM 7616 O O . GLU A 1 22 ? -2.155 -2.241 15.727 1.00 0.00 1 GLU A O 5
ATOM 7628 N N . ALA A 1 23 ? -0.217 -1.597 14.784 1.00 0.00 2 ALA A N 5
ATOM 7629 C CA . ALA A 1 23 ? -0.507 -0.175 14.932 1.00 0.00 2 ALA A CA 5
ATOM 7630 C C . ALA A 1 23 ? -1.042 0.400 13.625 1.00 0.00 2 ALA A C 5
ATOM 7631 O O . ALA A 1 23 ? -0.515 0.118 12.549 1.00 0.00 2 ALA A O 5
ATOM 7638 N N . ALA A 1 24 ? -2.092 1.209 13.726 1.00 0.00 3 ALA A N 5
ATOM 7639 C CA . ALA A 1 24 ? -2.698 1.806 12.541 1.00 0.00 3 ALA A CA 5
ATOM 7640 C C . ALA A 1 24 ? -1.726 2.763 11.857 1.00 0.00 3 ALA A C 5
ATOM 7641 O O . ALA A 1 24 ? -1.644 2.804 10.629 1.00 0.00 3 ALA A O 5
ATOM 7648 N N . ALA A 1 25 ? -0.991 3.531 12.657 1.00 0.00 4 ALA A N 5
ATOM 7649 C CA . ALA A 1 25 ? -0.030 4.491 12.119 1.00 0.00 4 ALA A CA 5
ATOM 7650 C C . ALA A 1 25 ? 1.398 4.026 12.379 1.00 0.00 4 ALA A C 5
ATOM 7651 O O . ALA A 1 25 ? 1.688 3.429 13.416 1.00 0.00 4 ALA A O 5
ATOM 7658 N N . ALA A 1 26 ? 2.287 4.300 11.428 1.00 0.00 5 ALA A N 5
ATOM 7659 C CA . ALA A 1 26 ? 3.687 3.919 11.573 1.00 0.00 5 ALA A CA 5
ATOM 7660 C C . ALA A 1 26 ? 4.413 4.886 12.501 1.00 0.00 5 ALA A C 5
ATOM 7661 O O . ALA A 1 26 ? 4.192 6.097 12.450 1.00 0.00 5 ALA A O 5
ATOM 7668 N N . ALA A 1 27 ? 5.280 4.345 13.351 1.00 0.00 6 ALA A N 5
ATOM 7669 C CA . ALA A 1 27 ? 6.041 5.168 14.283 1.00 0.00 6 ALA A CA 5
ATOM 7670 C C . ALA A 1 27 ? 7.379 5.574 13.668 1.00 0.00 6 ALA A C 5
ATOM 7671 O O . ALA A 1 27 ? 8.210 4.721 13.354 1.00 0.00 6 ALA A O 5
ATOM 7678 N N . ARG A 1 28 ? 7.580 6.877 13.498 1.00 0.00 7 ARG A N 5
ATOM 7679 C CA . ARG A 1 28 ? 8.811 7.377 12.894 1.00 0.00 7 ARG A CA 5
ATOM 7680 C C . ARG A 1 28 ? 10.026 7.057 13.760 1.00 0.00 7 ARG A C 5
ATOM 7681 O O . ARG A 1 28 ? 11.074 6.665 13.247 1.00 0.00 7 ARG A O 5
ATOM 7702 N N . ASP A 1 29 ? 9.884 7.225 15.072 1.00 0.00 8 ASP A N 5
ATOM 7703 C CA . ASP A 1 29 ? 11.003 6.993 15.981 1.00 0.00 8 ASP A CA 5
ATOM 7704 C C . ASP A 1 29 ? 11.437 5.530 15.947 1.00 0.00 8 ASP A C 5
ATOM 7705 O O . ASP A 1 29 ? 12.629 5.228 15.987 1.00 0.00 8 ASP A O 5
ATOM 7714 N N . GLU A 1 30 ? 10.465 4.626 15.876 1.00 0.00 9 GLU A N 5
ATOM 7715 C CA . GLU A 1 30 ? 10.766 3.201 15.796 1.00 0.00 9 GLU A CA 5
ATOM 7716 C C . GLU A 1 30 ? 11.352 2.851 14.432 1.00 0.00 9 GLU A C 5
ATOM 7717 O O . GLU A 1 30 ? 12.300 2.072 14.333 1.00 0.00 9 GLU A O 5
ATOM 7729 N N . SER A 1 31 ? 10.778 3.432 13.384 1.00 0.00 10 SER A N 5
ATOM 7730 C CA . SER A 1 31 ? 11.248 3.183 12.024 1.00 0.00 10 SER A CA 5
ATOM 7731 C C . SER A 1 31 ? 12.642 3.763 11.782 1.00 0.00 10 SER A C 5
ATOM 7732 O O . SER A 1 31 ? 13.398 3.239 10.966 1.00 0.00 10 SER A O 5
ATOM 7740 N N . ALA A 1 32 ? 12.987 4.836 12.493 1.00 0.00 11 ALA A N 5
ATOM 7741 C CA . ALA A 1 32 ? 14.268 5.502 12.277 1.00 0.00 11 ALA A CA 5
ATOM 7742 C C . ALA A 1 32 ? 15.432 4.542 12.506 1.00 0.00 11 ALA A C 5
ATOM 7743 O O . ALA A 1 32 ? 16.374 4.506 11.716 1.00 0.00 11 ALA A O 5
ATOM 7750 N N . TYR A 1 33 ? 15.353 3.752 13.573 1.00 0.00 12 TYR A N 5
ATOM 7751 C CA . TYR A 1 33 ? 16.432 2.827 13.898 1.00 0.00 12 TYR A CA 5
ATOM 7752 C C . TYR A 1 33 ? 16.639 1.811 12.779 1.00 0.00 12 TYR A C 5
ATOM 7753 O O . TYR A 1 33 ? 17.771 1.468 12.438 1.00 0.00 12 TYR A O 5
ATOM 7771 N N . LEU A 1 34 ? 15.538 1.331 12.212 1.00 0.00 13 LEU A N 5
ATOM 7772 C CA . LEU A 1 34 ? 15.611 0.325 11.160 1.00 0.00 13 LEU A CA 5
ATOM 7773 C C . LEU A 1 34 ? 16.274 0.884 9.903 1.00 0.00 13 LEU A C 5
ATOM 7774 O O . LEU A 1 34 ? 17.021 0.182 9.223 1.00 0.00 13 LEU A O 5
ATOM 7790 N N . LYS A 1 35 ? 15.982 2.142 9.585 1.00 0.00 14 LYS A N 5
ATOM 7791 C CA . LYS A 1 35 ? 16.558 2.775 8.401 1.00 0.00 14 LYS A CA 5
ATOM 7792 C C . LYS A 1 35 ? 18.048 3.073 8.570 1.00 0.00 14 LYS A C 5
ATOM 7793 O O . LYS A 1 35 ? 18.802 3.016 7.600 1.00 0.00 14 LYS A O 5
ATOM 7812 N N . LEU A 1 36 ? 18.472 3.397 9.789 1.00 0.00 15 LEU A N 5
ATOM 7813 C CA . LEU A 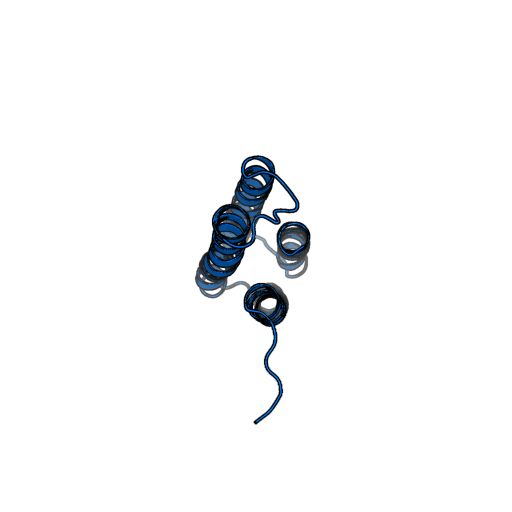1 36 ? 19.845 3.847 10.009 1.00 0.00 15 LEU A CA 5
ATOM 7814 C C . LEU A 1 36 ? 20.884 2.827 9.546 1.00 0.00 15 LEU A C 5
ATOM 7815 O O . LEU A 1 36 ? 21.872 3.205 8.913 1.00 0.00 15 LEU A O 5
ATOM 7831 N N . GLN A 1 37 ? 20.674 1.549 9.854 1.00 0.00 16 GLN A N 5
ATOM 7832 C CA . GLN A 1 37 ? 21.653 0.528 9.489 1.00 0.00 16 GLN A CA 5
ATOM 7833 C C . GLN A 1 37 ? 21.836 0.474 7.973 1.00 0.00 16 GLN A C 5
ATOM 7834 O O . GLN A 1 37 ? 22.960 0.374 7.481 1.00 0.00 16 GLN A O 5
ATOM 7848 N N . GLU A 1 38 ? 20.732 0.550 7.236 1.00 0.00 17 GLU A N 5
ATOM 7849 C CA . GLU A 1 38 ? 20.799 0.554 5.778 1.00 0.00 17 GLU A CA 5
ATOM 7850 C C . GLU A 1 38 ? 21.287 1.903 5.256 1.00 0.00 17 GLU A C 5
ATOM 7851 O O . GLU A 1 38 ? 22.076 1.970 4.314 1.00 0.00 17 GLU A O 5
ATOM 7863 N N . GLN A 1 39 ? 20.809 2.975 5.881 1.00 0.00 18 GLN A N 5
ATOM 7864 C CA . GLN A 1 39 ? 21.169 4.328 5.470 1.00 0.00 18 GLN A CA 5
ATOM 7865 C C . GLN A 1 39 ? 22.677 4.550 5.556 1.00 0.00 18 GLN A C 5
ATOM 7866 O O . GLN A 1 39 ? 23.259 5.222 4.704 1.00 0.00 18 GLN A O 5
ATOM 7880 N N . MET A 1 40 ? 23.307 3.974 6.578 1.00 0.00 19 MET A N 5
ATOM 7881 C CA . MET A 1 40 ? 24.746 4.145 6.784 1.00 0.00 19 MET A CA 5
ATOM 7882 C C . MET A 1 40 ? 25.520 3.739 5.528 1.00 0.00 19 MET A C 5
ATOM 7883 O O . MET A 1 40 ? 26.483 4.400 5.140 1.00 0.00 19 MET A O 5
ATOM 7897 N N . ARG A 1 41 ? 25.088 2.654 4.898 1.00 0.00 20 ARG A N 5
ATOM 7898 C CA . ARG A 1 41 ? 25.741 2.183 3.681 1.00 0.00 20 ARG A CA 5
ATOM 7899 C C . ARG A 1 41 ? 25.658 3.229 2.571 1.00 0.00 20 ARG A C 5
ATOM 7900 O O . ARG A 1 41 ? 26.595 3.381 1.786 1.00 0.00 20 ARG A O 5
ATOM 7921 N N . LYS A 1 42 ? 24.540 3.949 2.504 1.00 0.00 21 LYS A N 5
ATOM 7922 C CA . LYS A 1 42 ? 24.339 4.925 1.441 1.00 0.00 21 LYS A CA 5
ATOM 7923 C C . LYS A 1 42 ? 25.435 5.989 1.466 1.00 0.00 21 LYS A C 5
ATOM 7924 O O . LYS A 1 42 ? 25.991 6.337 0.425 1.00 0.00 21 LYS A O 5
ATOM 7943 N N . ILE A 1 43 ? 25.740 6.501 2.656 1.00 0.00 22 ILE A N 5
ATOM 7944 C CA . ILE A 1 43 ? 26.806 7.491 2.792 1.00 0.00 22 ILE A CA 5
ATOM 7945 C C . ILE A 1 43 ? 28.147 6.868 2.404 1.00 0.00 22 ILE A C 5
ATOM 7946 O O . ILE A 1 43 ? 28.967 7.507 1.745 1.00 0.00 22 ILE A O 5
ATOM 7962 N N . ASP A 1 44 ? 28.370 5.621 2.818 1.00 0.00 23 ASP A N 5
ATOM 7963 C CA . ASP A 1 44 ? 29.603 4.923 2.467 1.00 0.00 23 ASP A CA 5
ATOM 7964 C C . ASP A 1 44 ? 29.767 4.859 0.952 1.00 0.00 23 ASP A C 5
ATOM 7965 O O . ASP A 1 44 ? 30.867 5.046 0.430 1.00 0.00 23 ASP A O 5
ATOM 7974 N N . ALA A 1 45 ? 28.670 4.591 0.251 1.00 0.00 24 ALA A N 5
ATOM 7975 C CA . ALA A 1 45 ? 28.701 4.533 -1.205 1.00 0.00 24 ALA A CA 5
ATOM 7976 C C . ALA A 1 45 ? 28.898 5.927 -1.792 1.00 0.00 24 ALA A C 5
ATOM 7977 O O . ALA A 1 45 ? 29.717 6.124 -2.691 1.00 0.00 24 ALA A O 5
ATOM 7984 N N . ASP A 1 46 ? 28.139 6.890 -1.280 1.00 0.00 25 ASP A N 5
ATOM 7985 C CA . ASP A 1 46 ? 28.233 8.265 -1.758 1.00 0.00 25 ASP A CA 5
ATOM 7986 C C . ASP A 1 46 ? 29.632 8.828 -1.522 1.00 0.00 25 ASP A C 5
ATOM 7987 O O . ASP A 1 46 ? 30.173 9.542 -2.366 1.00 0.00 25 ASP A O 5
ATOM 7996 N N . ALA A 1 47 ? 30.210 8.505 -0.370 1.00 0.00 26 ALA A N 5
ATOM 7997 C CA . ALA A 1 47 ? 31.544 8.990 -0.033 1.00 0.00 26 ALA A CA 5
ATOM 7998 C C . ALA A 1 47 ? 32.581 8.467 -1.022 1.00 0.00 26 ALA A C 5
ATOM 7999 O O . ALA A 1 47 ? 33.504 9.186 -1.406 1.00 0.00 26 ALA A O 5
ATOM 8006 N N . ALA A 1 48 ? 32.427 7.212 -1.433 1.00 0.00 27 ALA A N 5
ATOM 8007 C CA . ALA A 1 48 ? 33.358 6.611 -2.381 1.00 0.00 27 ALA A CA 5
ATOM 8008 C C . ALA A 1 48 ? 33.316 7.340 -3.722 1.00 0.00 27 ALA A C 5
ATOM 8009 O O . ALA A 1 48 ? 34.350 7.539 -4.360 1.00 0.00 27 ALA A O 5
ATOM 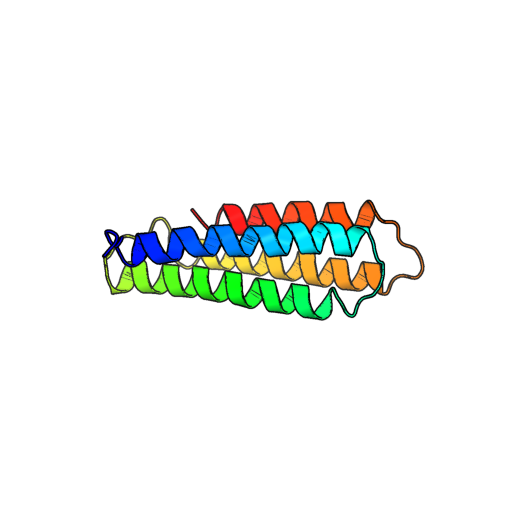8016 N N . ALA A 1 49 ? 32.120 7.744 -4.143 1.00 0.00 28 ALA A N 5
ATOM 8017 C CA . ALA A 1 49 ? 31.966 8.430 -5.420 1.00 0.00 28 ALA A CA 5
ATOM 8018 C C . ALA A 1 49 ? 32.677 9.779 -5.403 1.00 0.00 28 ALA A C 5
ATOM 8019 O O . ALA A 1 49 ? 33.357 10.143 -6.362 1.00 0.00 28 ALA A O 5
ATOM 8026 N N . LEU A 1 50 ? 32.527 10.513 -4.304 1.00 0.00 29 LEU A N 5
ATOM 8027 C CA . LEU A 1 50 ? 33.144 11.831 -4.193 1.00 0.00 29 LEU A CA 5
ATOM 8028 C C . LEU A 1 50 ? 34.656 11.726 -4.358 1.00 0.00 29 LEU A C 5
ATOM 8029 O O . LEU A 1 50 ? 35.272 12.546 -5.040 1.00 0.00 29 LEU A O 5
ATOM 8045 N N . SER A 1 51 ? 35.249 10.713 -3.735 1.00 0.00 30 SER A N 5
ATOM 8046 C CA . SER A 1 51 ? 36.691 10.521 -3.821 1.00 0.00 30 SER A CA 5
ATOM 8047 C C . SER A 1 51 ? 37.116 10.272 -5.265 1.00 0.00 30 SER A C 5
ATOM 8048 O O . SER A 1 51 ? 38.139 10.785 -5.717 1.00 0.00 30 SER A O 5
ATOM 8056 N N . GLU A 1 52 ? 36.326 9.483 -5.986 1.00 0.00 31 GLU A N 5
ATOM 8057 C CA . GLU A 1 52 ? 36.653 9.154 -7.369 1.00 0.00 31 GLU A CA 5
ATOM 8058 C C . GLU A 1 52 ? 36.431 10.351 -8.288 1.00 0.00 31 GLU A C 5
ATOM 8059 O O . GLU A 1 52 ? 37.253 10.632 -9.161 1.00 0.00 31 GLU A O 5
ATOM 8071 N N . THR A 1 53 ? 35.321 11.056 -8.089 1.00 0.00 32 THR A N 5
ATOM 8072 C CA . THR A 1 53 ? 34.975 12.173 -8.962 1.00 0.00 32 THR A CA 5
ATOM 8073 C C . THR A 1 53 ? 35.790 13.418 -8.624 1.00 0.00 32 THR A C 5
ATOM 8074 O O . THR A 1 53 ? 36.202 14.158 -9.517 1.00 0.00 32 THR A O 5
ATOM 8085 N N . ARG A 1 54 ? 36.025 13.646 -7.335 1.00 0.00 33 ARG A N 5
ATOM 8086 C CA . ARG A 1 54 ? 36.750 14.836 -6.902 1.00 0.00 33 ARG A CA 5
ATOM 8087 C C . ARG A 1 54 ? 36.068 16.105 -7.421 1.00 0.00 33 ARG A C 5
ATOM 8088 O O . ARG A 1 54 ? 36.722 17.025 -7.915 1.00 0.00 33 ARG A O 5
ATOM 8109 N N . THR A 1 55 ? 34.741 16.158 -7.301 1.00 0.00 34 THR A N 5
ATOM 8110 C CA . THR A 1 55 ? 33.980 17.311 -7.779 1.00 0.00 34 THR A CA 5
ATOM 8111 C C . THR A 1 55 ? 33.059 17.855 -6.688 1.00 0.00 34 THR A C 5
ATOM 8112 O O . THR A 1 55 ? 32.501 17.100 -5.892 1.00 0.00 34 THR A O 5
ATOM 8123 N N . ILE A 1 56 ? 32.907 19.175 -6.668 1.00 0.00 35 ILE A N 5
ATOM 8124 C CA . ILE A 1 56 ? 32.067 19.833 -5.673 1.00 0.00 35 ILE A CA 5
ATOM 8125 C C . ILE A 1 56 ? 30.582 19.504 -5.860 1.00 0.00 35 ILE A C 5
ATOM 8126 O O . ILE A 1 56 ? 29.824 19.500 -4.890 1.00 0.00 35 ILE A O 5
ATOM 8142 N N . GLU A 1 57 ? 30.168 19.231 -7.096 1.00 0.00 36 GLU A N 5
ATOM 8143 C CA . GLU A 1 57 ? 28.755 18.985 -7.376 1.00 0.00 36 GLU A CA 5
ATOM 8144 C C . GLU A 1 57 ? 28.228 17.834 -6.526 1.00 0.00 36 GLU A C 5
ATOM 8145 O O . GLU A 1 57 ? 27.108 17.888 -6.019 1.00 0.00 36 GLU A O 5
ATOM 8157 N N . GLU A 1 58 ? 29.040 16.793 -6.373 1.00 0.00 37 GLU A N 5
ATOM 8158 C CA . GLU A 1 58 ? 28.668 15.671 -5.520 1.00 0.00 37 GLU A CA 5
ATOM 8159 C C . GLU A 1 58 ? 28.665 16.085 -4.050 1.00 0.00 37 GLU A C 5
ATOM 8160 O O . GLU A 1 58 ? 27.803 15.660 -3.280 1.00 0.00 37 GLU A O 5
ATOM 8172 N N . LEU A 1 59 ? 29.630 16.917 -3.667 1.00 0.00 38 LEU A N 5
ATOM 8173 C CA . LEU A 1 59 ? 29.742 17.360 -2.282 1.00 0.00 38 LEU A CA 5
ATOM 8174 C C . LEU A 1 59 ? 28.513 18.164 -1.868 1.00 0.00 38 LEU A C 5
ATOM 8175 O O . LEU A 1 59 ? 28.019 18.021 -0.750 1.00 0.00 38 LEU A O 5
ATOM 8191 N N . ASP A 1 60 ? 28.017 19.002 -2.774 1.00 0.00 39 ASP A N 5
ATOM 8192 C CA . ASP A 1 60 ? 26.866 19.842 -2.467 1.00 0.00 39 ASP A CA 5
ATOM 8193 C C . ASP A 1 60 ? 25.666 18.983 -2.083 1.00 0.00 39 ASP A C 5
ATOM 8194 O O . ASP A 1 60 ? 24.988 19.254 -1.092 1.00 0.00 39 ASP A O 5
ATOM 8203 N N . THR A 1 61 ? 25.409 17.944 -2.871 1.00 0.00 40 THR A N 5
ATOM 8204 C CA . THR A 1 61 ? 24.333 17.007 -2.563 1.00 0.00 40 THR A CA 5
ATOM 8205 C C . THR A 1 61 ? 24.654 16.200 -1.304 1.00 0.00 40 THR A C 5
ATOM 8206 O O . THR A 1 61 ? 23.768 15.908 -0.499 1.00 0.00 40 THR A O 5
ATOM 8217 N N . PHE A 1 62 ? 25.925 15.841 -1.142 1.00 0.00 41 PHE A N 5
ATOM 8218 C CA . PHE A 1 62 ? 26.354 15.032 -0.009 1.00 0.00 41 PHE A CA 5
ATOM 8219 C C . PHE A 1 62 ? 25.967 15.678 1.321 1.00 0.00 41 PHE A C 5
ATOM 8220 O O . PHE A 1 62 ? 25.424 15.010 2.201 1.00 0.00 41 PHE A O 5
ATOM 8237 N N . LYS A 1 63 ? 26.238 16.973 1.465 1.00 0.00 42 LYS A N 5
ATOM 8238 C CA . LYS A 1 63 ? 25.975 17.654 2.729 1.00 0.00 42 LYS A CA 5
ATOM 8239 C C . LYS A 1 63 ? 24.510 17.524 3.133 1.00 0.00 42 LYS A C 5
ATOM 8240 O O . LYS A 1 63 ? 24.199 17.371 4.315 1.00 0.00 42 LYS A O 5
ATOM 8259 N N . LEU A 1 64 ? 23.613 17.581 2.153 1.00 0.00 43 LEU A N 5
ATOM 8260 C CA . LEU A 1 64 ? 22.187 17.475 2.436 1.00 0.00 43 LEU A CA 5
ATOM 8261 C C . LEU A 1 64 ? 21.867 16.141 3.105 1.00 0.00 43 LEU A C 5
ATOM 8262 O O . LEU A 1 64 ? 21.092 16.085 4.059 1.00 0.00 43 LEU A O 5
ATOM 8278 N N . ASP A 1 65 ? 22.466 15.069 2.596 1.00 0.00 44 ASP A N 5
ATOM 8279 C CA . ASP A 1 65 ? 22.241 13.741 3.156 1.00 0.00 44 ASP A CA 5
ATOM 8280 C C . ASP A 1 65 ? 22.860 13.621 4.546 1.00 0.00 44 ASP A C 5
ATOM 8281 O O . ASP A 1 65 ? 22.272 13.024 5.449 1.00 0.00 44 ASP A O 5
ATOM 8290 N N . VAL A 1 66 ? 24.049 14.192 4.710 1.00 0.00 45 VAL A N 5
ATOM 8291 C CA . VAL A 1 66 ? 24.755 14.114 5.986 1.00 0.00 45 VAL A CA 5
ATOM 8292 C C . VAL A 1 66 ? 23.947 14.811 7.081 1.00 0.00 45 VAL A C 5
ATOM 8293 O O . VAL A 1 66 ? 23.857 14.318 8.205 1.00 0.00 45 VAL A O 5
ATOM 8306 N N . ALA A 1 67 ? 23.354 15.953 6.745 1.00 0.00 46 ALA A N 5
ATOM 8307 C CA . ALA A 1 67 ? 22.603 16.726 7.726 1.00 0.00 46 ALA A CA 5
ATOM 8308 C C . ALA A 1 67 ? 21.482 15.885 8.329 1.00 0.00 46 ALA A C 5
ATOM 8309 O O . ALA A 1 67 ? 21.245 15.922 9.536 1.00 0.00 46 ALA A O 5
ATOM 8316 N N . ASP A 1 68 ? 20.797 15.124 7.481 1.00 0.00 47 ASP A N 5
ATOM 8317 C CA . ASP A 1 68 ? 19.716 14.263 7.949 1.00 0.00 47 ASP A CA 5
ATOM 8318 C C . ASP A 1 68 ? 20.245 13.201 8.908 1.00 0.00 47 ASP A C 5
ATOM 8319 O O . ASP A 1 68 ? 19.606 12.887 9.913 1.00 0.00 47 ASP A O 5
ATOM 8328 N N . PHE A 1 69 ? 21.413 12.649 8.594 1.00 0.00 48 PHE A N 5
ATOM 8329 C CA . PHE A 1 69 ? 22.008 11.613 9.431 1.00 0.00 48 PHE A CA 5
ATOM 8330 C C . PHE A 1 69 ? 22.296 12.147 10.830 1.00 0.00 48 PHE A C 5
ATOM 8331 O O . PHE A 1 69 ? 21.986 11.495 11.826 1.00 0.00 48 PHE A O 5
ATOM 8348 N N . VAL A 1 70 ? 22.889 13.335 10.898 1.00 0.00 49 VAL A N 5
ATOM 8349 C CA . VAL A 1 70 ? 23.223 13.934 12.185 1.00 0.00 49 VAL A CA 5
ATOM 8350 C C . VAL A 1 70 ? 21.949 14.236 12.972 1.00 0.00 49 VAL A C 5
ATOM 8351 O O . VAL A 1 70 ? 21.852 13.925 14.158 1.00 0.00 49 VAL A O 5
ATOM 8364 N N . THR A 1 71 ? 20.974 14.840 12.301 1.00 0.00 50 THR A N 5
ATOM 8365 C CA . THR A 1 71 ? 19.720 15.195 12.956 1.00 0.00 50 THR A CA 5
ATOM 8366 C C . THR A 1 71 ? 19.017 13.945 13.478 1.00 0.00 50 THR A C 5
ATOM 8367 O O . THR A 1 71 ? 18.485 13.938 14.588 1.00 0.00 50 THR A O 5
ATOM 8378 N N . THR A 1 72 ? 19.016 12.893 12.667 1.00 0.00 51 THR A N 5
ATOM 8379 C CA . THR A 1 72 ? 18.328 11.661 13.029 1.00 0.00 51 THR A CA 5
ATOM 8380 C C . THR A 1 72 ? 19.018 10.952 14.191 1.00 0.00 51 THR A C 5
ATOM 8381 O O . THR A 1 72 ? 18.363 10.519 15.138 1.00 0.00 51 THR A O 5
ATOM 8392 N N . VAL A 1 73 ? 20.341 10.838 14.118 1.00 0.00 52 VAL A N 5
ATOM 8393 C CA . VAL A 1 73 ? 21.086 10.075 15.117 1.00 0.00 52 VAL A CA 5
ATOM 8394 C C . VAL A 1 73 ? 21.219 10.833 16.439 1.00 0.00 52 VAL A C 5
ATOM 8395 O O . VAL A 1 73 ? 21.060 10.247 17.510 1.00 0.00 52 VAL A O 5
ATOM 8408 N N . VAL A 1 74 ? 21.511 12.128 16.364 1.00 0.00 53 VAL A N 5
ATOM 8409 C CA . VAL A 1 74 ? 21.735 12.916 17.571 1.00 0.00 53 VAL A CA 5
ATOM 8410 C C . VAL A 1 74 ? 20.452 12.986 18.399 1.00 0.00 53 VAL A C 5
ATOM 8411 O O . VAL A 1 74 ? 20.485 12.848 19.622 1.00 0.00 53 VAL A O 5
ATOM 8424 N N . GLN A 1 75 ? 19.325 13.191 17.726 1.00 0.00 54 GLN A N 5
ATOM 8425 C CA . GLN A 1 75 ? 18.055 13.356 18.423 1.00 0.00 54 GLN A CA 5
ATOM 8426 C C . GLN A 1 75 ? 17.753 12.131 19.283 1.00 0.00 54 GLN A C 5
ATOM 8427 O O . GLN A 1 75 ? 17.281 12.257 20.414 1.00 0.00 54 GLN A O 5
ATOM 8441 N N . LEU A 1 76 ? 18.031 10.946 18.743 1.00 0.00 55 LEU A N 5
ATOM 8442 C CA . LEU A 1 76 ? 17.771 9.703 19.464 1.00 0.00 55 LEU A CA 5
ATOM 8443 C C . LEU A 1 76 ? 18.660 9.586 20.699 1.00 0.00 55 LEU A C 5
ATOM 8444 O O . LEU A 1 76 ? 18.217 9.136 21.755 1.00 0.00 55 LEU A O 5
ATOM 8460 N N . ALA A 1 77 ? 19.915 9.999 20.559 1.00 0.00 56 ALA A N 5
ATOM 8461 C CA . ALA A 1 77 ? 20.869 9.917 21.660 1.00 0.00 56 ALA A CA 5
ATOM 8462 C C . ALA A 1 77 ? 20.404 10.748 22.853 1.00 0.00 56 ALA A C 5
ATOM 8463 O O . ALA A 1 77 ? 20.554 10.339 24.004 1.00 0.00 56 ALA A O 5
ATOM 8470 N N . GLU A 1 78 ? 19.846 11.919 22.567 1.00 0.00 57 GLU A N 5
ATOM 8471 C CA . GLU A 1 78 ? 19.468 12.855 23.618 1.00 0.00 57 GLU A CA 5
ATOM 8472 C C . GLU A 1 78 ? 18.218 12.410 24.373 1.00 0.00 57 GLU A C 5
ATOM 8473 O O . GLU A 1 78 ? 18.168 12.507 25.600 1.00 0.00 57 GLU A O 5
ATOM 8485 N N . GLU A 1 79 ? 17.208 11.919 23.655 1.00 0.00 58 GLU A N 5
ATOM 8486 C CA . GLU A 1 79 ? 15.907 11.657 24.273 1.00 0.00 58 GLU A CA 5
ATOM 8487 C C . GLU A 1 79 ? 15.685 10.171 24.581 1.00 0.00 58 GLU A C 5
ATOM 8488 O O . GLU A 1 79 ? 15.847 9.751 25.725 1.00 0.00 58 GLU A O 5
ATOM 8500 N N . LEU A 1 80 ? 15.345 9.371 23.571 1.00 0.00 59 LEU A N 5
ATOM 8501 C CA . LEU A 1 80 ? 14.914 7.998 23.815 1.00 0.00 59 LEU A CA 5
ATOM 8502 C C . LEU A 1 80 ? 15.987 7.192 24.537 1.00 0.00 59 LEU A C 5
ATOM 8503 O O . LEU A 1 80 ? 15.696 6.472 25.493 1.00 0.00 59 LEU A O 5
ATOM 8519 N N . GLU A 1 81 ? 17.227 7.317 24.082 1.00 0.00 60 GLU A N 5
ATOM 8520 C CA . GLU A 1 81 ? 18.326 6.565 24.678 1.00 0.00 60 GLU A CA 5
ATOM 8521 C C . GLU A 1 81 ? 18.615 7.034 26.104 1.00 0.00 60 GLU A C 5
ATOM 8522 O O . GLU A 1 81 ? 18.967 6.231 26.969 1.00 0.00 60 GLU A O 5
ATOM 8534 N N . HIS A 1 82 ? 18.467 8.335 26.343 1.00 0.00 61 HIS A N 5
ATOM 8535 C CA . HIS A 1 82 ? 18.792 8.911 27.644 1.00 0.00 61 HIS A CA 5
ATOM 8536 C C . HIS A 1 82 ? 17.905 8.356 28.755 1.00 0.00 61 HIS A C 5
ATOM 8537 O O . HIS A 1 82 ? 18.398 8.012 29.830 1.00 0.00 61 HIS A O 5
ATOM 8551 N N . ARG A 1 83 ? 16.603 8.262 28.499 1.00 0.00 62 ARG A N 5
ATOM 8552 C CA . ARG A 1 83 ? 15.660 7.884 29.550 1.00 0.00 62 ARG A CA 5
ATOM 8553 C C . ARG A 1 83 ? 16.047 6.548 30.180 1.00 0.00 62 ARG A C 5
ATOM 8554 O O . ARG A 1 83 ? 16.190 6.449 31.399 1.00 0.00 62 ARG A O 5
ATOM 8575 N N . PHE A 1 84 ? 16.218 5.527 29.349 1.00 0.00 63 PHE A N 5
ATOM 8576 C CA . PHE A 1 84 ? 16.614 4.213 29.847 1.00 0.00 63 PHE A CA 5
ATOM 8577 C C . PHE A 1 84 ? 18.073 4.202 30.306 1.00 0.00 63 PHE A C 5
ATOM 8578 O O . PHE A 1 84 ? 18.421 3.514 31.265 1.00 0.00 63 PHE A O 5
ATOM 8595 N N . GLY A 1 85 ? 18.920 4.963 29.619 1.00 0.00 64 GLY A N 5
ATOM 8596 C CA . GLY A 1 85 ? 20.347 4.992 29.938 1.00 0.00 64 GLY A CA 5
ATOM 8597 C C . GLY A 1 85 ? 21.162 3.963 29.140 1.00 0.00 64 GLY A C 5
ATOM 8598 O O . GLY A 1 85 ? 22.312 3.689 29.482 1.00 0.00 64 GLY A O 5
ATOM 8602 N N . ARG A 1 86 ? 20.579 3.393 28.086 1.00 0.00 65 ARG A N 5
ATOM 8603 C CA . ARG A 1 86 ? 21.281 2.416 27.256 1.00 0.00 65 ARG A CA 5
ATOM 8604 C C . ARG A 1 86 ? 22.533 3.017 26.618 1.00 0.00 65 ARG A C 5
ATOM 8605 O O . ARG A 1 86 ? 23.527 2.320 26.414 1.00 0.00 65 ARG A O 5
ATOM 8626 N N . ASN A 1 87 ? 22.481 4.306 26.296 1.00 0.00 66 ASN A N 5
ATOM 8627 C CA . ASN A 1 87 ? 23.595 4.968 25.627 1.00 0.00 66 ASN A CA 5
ATOM 8628 C C . ASN A 1 87 ? 24.890 4.797 26.414 1.00 0.00 66 ASN A C 5
ATOM 8629 O O . ASN A 1 87 ? 24.947 5.092 27.608 1.00 0.00 66 ASN A O 5
ATOM 8640 N N . ARG A 1 88 ? 25.925 4.315 25.734 1.00 0.00 67 ARG A N 5
ATOM 8641 C CA . ARG A 1 88 ? 27.248 4.199 26.348 1.00 0.00 67 ARG A CA 5
ATOM 8642 C C . ARG A 1 88 ? 28.164 5.386 26.010 1.00 0.00 67 ARG A C 5
ATOM 8643 O O . ARG A 1 88 ? 29.363 5.335 26.281 1.00 0.00 67 ARG A O 5
ATOM 8664 N N . ARG A 1 89 ? 27.614 6.452 25.423 1.00 0.00 68 ARG A N 5
ATOM 8665 C CA . ARG A 1 89 ? 28.392 7.647 25.119 1.00 0.00 68 ARG A CA 5
ATOM 8666 C C . ARG A 1 89 ? 27.903 8.813 25.969 1.00 0.00 68 ARG A C 5
ATOM 8667 O O . ARG A 1 89 ? 26.697 9.018 26.118 1.00 0.00 68 ARG A O 5
ATOM 8688 N N . GLY A 1 90 ? 28.839 9.574 26.523 1.00 0.00 69 GLY A N 5
ATOM 8689 C CA . GLY A 1 90 ? 28.480 10.729 27.337 1.00 0.00 69 GLY A CA 5
ATOM 8690 C C . GLY A 1 90 ? 27.709 11.747 26.504 1.00 0.00 69 GLY A C 5
ATOM 8691 O O . GLY A 1 90 ? 27.988 11.927 25.319 1.00 0.00 69 GLY A O 5
ATOM 8695 N N . ARG A 1 91 ? 26.740 12.412 27.126 1.00 0.00 70 ARG A N 5
ATOM 8696 C CA . ARG A 1 91 ? 25.939 13.407 26.418 1.00 0.00 70 ARG A CA 5
ATOM 8697 C C . ARG A 1 91 ? 26.830 14.483 25.800 1.00 0.00 70 ARG A C 5
ATOM 8698 O O . ARG A 1 91 ? 26.575 14.946 24.688 1.00 0.00 70 ARG A O 5
ATOM 8719 N N . THR A 1 92 ? 27.876 14.873 26.523 1.00 0.00 71 THR A N 5
ATOM 8720 C CA . THR A 1 92 ? 28.828 15.847 26.004 1.00 0.00 71 THR A CA 5
ATOM 8721 C C . THR A 1 92 ? 29.468 15.334 24.717 1.00 0.00 71 THR A C 5
ATOM 8722 O O . THR A 1 92 ? 29.666 16.092 23.767 1.00 0.00 71 THR A O 5
ATOM 8733 N N . GLU A 1 93 ? 29.794 14.044 24.693 1.00 0.00 72 GLU A N 5
ATOM 8734 C CA . GLU A 1 93 ? 30.403 13.443 23.511 1.00 0.00 72 GLU A CA 5
ATOM 8735 C C . GLU A 1 93 ? 29.457 13.513 22.313 1.00 0.00 72 GLU A C 5
ATOM 8736 O O . GLU A 1 93 ? 29.896 13.730 21.185 1.00 0.00 72 GLU A O 5
ATOM 8748 N N . ILE A 1 94 ? 28.159 13.344 22.560 1.00 0.00 73 ILE A N 5
ATOM 8749 C CA . ILE A 1 94 ? 27.172 13.395 21.484 1.00 0.00 73 ILE A CA 5
ATOM 8750 C C . ILE A 1 94 ? 27.270 14.728 20.741 1.00 0.00 73 ILE A C 5
ATOM 8751 O O . ILE A 1 94 ? 27.341 14.761 19.513 1.00 0.00 73 ILE A O 5
ATOM 8767 N N . TYR A 1 95 ? 27.283 15.821 21.498 1.00 0.00 74 TYR A N 5
ATOM 8768 C CA . TYR A 1 95 ? 27.359 17.152 20.903 1.00 0.00 74 TYR A CA 5
ATOM 8769 C C . TYR A 1 95 ? 28.713 17.392 20.242 1.00 0.00 74 TYR A C 5
ATOM 8770 O O . TYR A 1 95 ? 28.794 18.036 19.196 1.00 0.00 74 TYR A O 5
ATOM 8788 N N . LYS A 1 96 ? 29.774 16.871 20.852 1.00 0.00 75 LYS A N 5
ATOM 8789 C CA . LYS A 1 96 ? 31.119 17.086 20.331 1.00 0.00 75 LYS A CA 5
ATOM 8790 C C . LYS A 1 96 ? 31.226 16.590 18.893 1.00 0.00 75 LYS A C 5
ATOM 8791 O O . LYS A 1 96 ? 31.800 17.264 18.037 1.00 0.00 75 LYS A O 5
ATOM 8810 N N . ILE A 1 97 ? 30.661 15.417 18.630 1.00 0.00 76 ILE A N 5
ATOM 8811 C CA . ILE A 1 97 ? 30.710 14.844 17.290 1.00 0.00 76 ILE A CA 5
ATOM 8812 C C . ILE A 1 97 ? 30.023 15.775 16.292 1.00 0.00 76 ILE A C 5
ATOM 8813 O O . ILE A 1 97 ? 30.551 16.029 15.210 1.00 0.00 76 ILE A O 5
ATOM 8829 N N . VAL A 1 98 ? 28.867 16.314 16.673 1.00 0.00 77 VAL A N 5
ATOM 8830 C CA . VAL A 1 98 ? 28.100 17.170 15.770 1.00 0.00 77 VAL A CA 5
ATOM 8831 C C . VAL A 1 98 ? 28.958 18.344 15.299 1.00 0.00 77 VAL A C 5
ATOM 8832 O O . VAL A 1 98 ? 28.948 18.699 14.120 1.00 0.00 77 VAL A O 5
ATOM 8845 N N . LYS A 1 99 ? 29.697 18.939 16.228 1.00 0.00 78 LYS A N 5
ATOM 8846 C CA . LYS A 1 99 ? 30.611 20.019 15.878 1.00 0.00 78 LYS A CA 5
ATOM 8847 C C . LYS A 1 99 ? 31.664 19.522 14.890 1.00 0.00 78 LYS A C 5
ATOM 8848 O O . LYS A 1 99 ? 32.008 20.215 13.933 1.00 0.00 78 LYS A O 5
ATOM 8867 N N . GLU A 1 100 ? 32.173 18.314 15.129 1.00 0.00 79 GLU A N 5
ATOM 8868 C CA . GLU A 1 100 ? 33.196 17.744 14.261 1.00 0.00 79 GLU A CA 5
ATOM 8869 C C . GLU A 1 100 ? 32.644 17.452 12.870 1.00 0.00 79 GLU A C 5
ATOM 8870 O O . GLU A 1 100 ? 33.331 17.667 11.871 1.00 0.00 79 GLU A O 5
ATOM 8882 N N . VAL A 1 101 ? 31.401 16.980 12.800 1.00 0.00 80 VAL A N 5
ATOM 8883 C CA . VAL A 1 101 ? 30.797 16.654 11.510 1.00 0.00 80 VAL A CA 5
ATOM 8884 C C . VAL A 1 101 ? 30.788 17.891 10.614 1.00 0.00 80 VAL A C 5
ATOM 8885 O O . VAL A 1 101 ? 31.280 17.848 9.490 1.00 0.00 80 VAL A O 5
ATOM 8898 N N . ASP A 1 102 ? 30.261 18.996 11.129 1.00 0.00 81 ASP A N 5
ATOM 8899 C CA . ASP A 1 102 ? 30.242 20.242 10.370 1.00 0.00 81 ASP A CA 5
ATOM 8900 C C . ASP A 1 102 ? 31.662 20.723 10.076 1.00 0.00 81 ASP A C 5
ATOM 8901 O O . ASP A 1 102 ? 31.945 21.221 8.987 1.00 0.00 81 ASP A O 5
ATOM 8910 N N . ARG A 1 103 ? 32.550 20.568 11.053 1.00 0.00 82 ARG A N 5
ATOM 8911 C CA . ARG A 1 103 ? 33.917 21.060 10.922 1.00 0.00 82 ARG A CA 5
ATOM 8912 C C . ARG A 1 103 ? 34.650 20.376 9.770 1.00 0.00 82 ARG A C 5
ATOM 8913 O O . ARG A 1 103 ? 35.215 21.042 8.903 1.00 0.00 82 ARG A O 5
ATOM 8934 N N . LYS A 1 104 ? 34.634 19.045 9.760 1.00 0.00 83 LYS A N 5
ATOM 8935 C CA . LYS A 1 104 ? 35.386 18.287 8.762 1.00 0.00 83 LYS A CA 5
ATOM 8936 C C . LYS A 1 104 ? 34.766 18.398 7.371 1.00 0.00 83 LYS A C 5
ATOM 8937 O O . LYS A 1 104 ? 35.481 18.572 6.385 1.00 0.00 83 LYS A O 5
ATOM 8956 N N . LEU A 1 105 ? 33.442 18.294 7.290 1.00 0.00 84 LEU A N 5
ATOM 8957 C CA . LEU A 1 105 ? 32.763 18.356 5.996 1.00 0.00 84 LEU A CA 5
ATOM 8958 C C . LEU A 1 105 ? 33.082 19.682 5.304 1.00 0.00 84 LEU A C 5
ATOM 8959 O O . LEU A 1 105 ? 33.330 19.719 4.100 1.00 0.00 84 LEU A O 5
ATOM 8975 N N . LEU A 1 106 ? 33.076 20.766 6.073 1.00 0.00 85 LEU A N 5
ATOM 8976 C CA . LEU A 1 106 ? 33.444 22.071 5.535 1.00 0.00 85 LEU A CA 5
ATOM 8977 C C . LEU A 1 106 ? 34.897 22.062 5.067 1.00 0.00 85 LEU A C 5
ATOM 8978 O O . LEU A 1 106 ? 35.226 22.622 4.022 1.00 0.00 85 LEU A O 5
ATOM 8994 N N . ASP A 1 107 ? 35.765 21.425 5.852 1.00 0.00 86 ASP A N 5
ATOM 8995 C CA . ASP A 1 107 ? 37.174 21.317 5.489 1.00 0.00 86 ASP A CA 5
ATOM 8996 C C . ASP A 1 107 ? 37.336 20.552 4.179 1.00 0.00 86 ASP A C 5
ATOM 8997 O O . ASP A 1 107 ? 38.153 20.916 3.334 1.00 0.00 86 ASP A O 5
ATOM 9006 N N . LEU A 1 108 ? 36.550 19.490 4.016 1.00 0.00 87 LEU A N 5
ATOM 9007 C CA . LEU A 1 108 ? 36.594 18.705 2.789 1.00 0.00 87 LEU A CA 5
ATOM 9008 C C . LEU A 1 108 ? 36.279 19.582 1.580 1.00 0.00 87 LEU A C 5
ATOM 9009 O O . LEU A 1 108 ? 36.895 19.442 0.523 1.00 0.00 87 LEU A O 5
ATOM 9025 N N . THR A 1 109 ? 35.317 20.488 1.740 1.00 0.00 88 THR A N 5
ATOM 9026 C CA . THR A 1 109 ? 34.967 21.409 0.665 1.00 0.00 88 THR A CA 5
ATOM 9027 C C . THR A 1 109 ? 36.178 22.251 0.276 1.00 0.00 88 THR A C 5
ATOM 9028 O O . THR A 1 109 ? 36.442 22.468 -0.906 1.00 0.00 88 THR A O 5
ATOM 9039 N N . ASP A 1 110 ? 36.909 22.722 1.281 1.00 0.00 89 ASP A N 5
ATOM 9040 C CA . ASP A 1 110 ? 38.107 23.517 1.033 1.00 0.00 89 ASP A CA 5
ATOM 9041 C C . ASP A 1 110 ? 39.131 22.723 0.226 1.00 0.00 89 ASP A C 5
ATOM 9042 O O . ASP A 1 110 ? 39.800 23.271 -0.651 1.00 0.00 89 ASP A O 5
ATOM 9051 N N . ALA A 1 111 ? 39.252 21.434 0.526 1.00 0.00 90 ALA A N 5
ATOM 9052 C CA . ALA A 1 111 ? 40.204 20.582 -0.177 1.00 0.00 90 ALA A CA 5
ATOM 9053 C C . ALA A 1 111 ? 39.871 20.515 -1.665 1.00 0.00 90 ALA A C 5
ATOM 9054 O O . ALA A 1 111 ? 40.764 20.547 -2.512 1.00 0.00 90 ALA A O 5
ATOM 9061 N N . VAL A 1 112 ? 38.582 20.422 -1.977 1.00 0.00 91 VAL A N 5
ATOM 9062 C CA . VAL A 1 112 ? 38.145 20.383 -3.369 1.00 0.00 91 VAL A CA 5
ATOM 9063 C C . VAL A 1 112 ? 38.478 21.704 -4.061 1.00 0.00 91 VAL A C 5
ATOM 9064 O O . VAL A 1 112 ? 38.940 21.720 -5.201 1.00 0.00 91 VAL A O 5
ATOM 9077 N N . LEU A 1 113 ? 38.245 22.809 -3.359 1.00 0.00 92 LEU A N 5
ATOM 9078 C CA . LEU A 1 113 ? 38.526 24.137 -3.910 1.00 0.00 92 LEU A CA 5
ATOM 9079 C C . LEU A 1 113 ? 39.936 24.640 -3.565 1.00 0.00 92 LEU A C 5
ATOM 9080 O O . LEU A 1 113 ? 40.229 25.819 -3.763 1.00 0.00 92 LEU A O 5
ATOM 9096 N N . ALA A 1 114 ? 40.806 23.768 -3.053 1.00 0.00 93 ALA A N 5
ATOM 9097 C CA . ALA A 1 114 ? 42.152 24.177 -2.670 1.00 0.00 93 ALA A CA 5
ATOM 9098 C C . ALA A 1 114 ? 42.900 24.762 -3.864 1.00 0.00 93 ALA A C 5
ATOM 9099 O O . ALA A 1 114 ? 42.730 24.311 -4.998 1.00 0.00 93 ALA A O 5
ATOM 9106 N N . LYS A 1 115 ? 43.726 25.768 -3.601 1.00 0.00 94 LYS A N 5
ATOM 9107 C CA . LYS A 1 115 ? 44.501 26.409 -4.660 1.00 0.00 94 LYS A CA 5
ATOM 9108 C C . LYS A 1 115 ? 45.395 25.398 -5.373 1.00 0.00 94 LYS A C 5
ATOM 9109 O O . LYS A 1 115 ? 45.571 25.464 -6.591 1.00 0.00 94 LYS A O 5
ATOM 9128 N N . GLU A 1 116 ? 45.955 24.461 -4.613 1.00 0.00 95 GLU A N 5
ATOM 9129 C CA . GLU A 1 116 ? 46.834 23.446 -5.183 1.00 0.00 95 GLU A CA 5
ATOM 9130 C C . GLU A 1 116 ? 46.088 22.126 -5.346 1.00 0.00 95 GLU A C 5
ATOM 9131 O O . GLU A 1 116 ? 45.053 21.907 -4.716 1.00 0.00 95 GLU A O 5
ATOM 9143 N N . LYS A 1 117 ? 46.619 21.248 -6.190 1.00 0.00 96 LYS A N 5
ATOM 9144 C CA . LYS A 1 117 ? 45.982 19.960 -6.437 1.00 0.00 96 LYS A CA 5
ATOM 9145 C C . LYS A 1 117 ? 46.157 19.042 -5.234 1.00 0.00 96 LYS A C 5
ATOM 9146 O O . LYS A 1 117 ? 47.238 18.964 -4.650 1.00 0.00 96 LYS A O 5
ATOM 9165 N N . LYS A 1 118 ? 45.085 18.342 -4.872 1.00 0.00 97 LYS A N 5
ATOM 9166 C CA . LYS A 1 118 ? 45.110 17.437 -3.725 1.00 0.00 97 LYS A CA 5
ATOM 9167 C C . LYS A 1 118 ? 44.872 16.000 -4.177 1.00 0.00 97 LYS A C 5
ATOM 9168 O O . LYS A 1 118 ? 44.190 15.756 -5.173 1.00 0.00 97 LYS A O 5
ATOM 9187 N N . GLY A 1 119 ? 45.440 15.051 -3.438 1.00 0.00 98 GLY A N 5
ATOM 9188 C CA . GLY A 1 119 ? 45.291 13.637 -3.773 1.00 0.00 98 GLY A CA 5
ATOM 9189 C C . GLY A 1 119 ? 44.938 12.819 -2.535 1.00 0.00 98 GLY A C 5
ATOM 9190 O O . GLY A 1 119 ? 43.769 12.703 -2.166 1.00 0.00 98 GLY A O 5
ATOM 9194 N N . GLU A 1 120 ? 45.958 12.251 -1.898 1.00 0.00 99 GLU A N 5
ATOM 9195 C CA . GLU A 1 120 ? 45.748 11.441 -0.701 1.00 0.00 99 GLU A CA 5
ATOM 9196 C C . GLU A 1 120 ? 45.105 12.251 0.425 1.00 0.00 99 GLU A C 5
ATOM 9197 O O . GLU A 1 120 ? 44.346 11.707 1.228 1.00 0.00 99 GLU A O 5
ATOM 9209 N N . ASP A 1 121 ? 45.404 13.547 0.486 1.00 0.00 100 ASP A N 5
ATOM 9210 C CA . ASP A 1 121 ? 44.880 14.396 1.551 1.00 0.00 100 ASP A CA 5
ATOM 9211 C C . ASP A 1 121 ? 43.356 14.322 1.611 1.00 0.00 100 ASP A C 5
ATOM 9212 O O . ASP A 1 121 ? 42.776 14.248 2.694 1.00 0.00 100 ASP A O 5
ATOM 9221 N N . ILE A 1 122 ? 42.713 14.341 0.447 1.00 0.00 101 ILE A N 5
ATOM 9222 C CA . ILE A 1 122 ? 41.258 14.247 0.394 1.00 0.00 101 ILE A CA 5
ATOM 9223 C C . ILE A 1 122 ? 40.805 12.904 0.959 1.00 0.00 101 ILE A C 5
ATOM 9224 O O . ILE A 1 122 ? 39.867 12.837 1.751 1.00 0.00 101 ILE A O 5
ATOM 9240 N N . LEU A 1 123 ? 41.486 11.838 0.548 1.00 0.00 102 LEU A N 5
ATOM 9241 C CA . LEU A 1 123 ? 41.138 10.499 1.010 1.00 0.00 102 LEU A CA 5
ATOM 9242 C C . LEU A 1 123 ? 41.246 10.408 2.529 1.00 0.00 102 LEU A C 5
ATOM 9243 O O . LEU A 1 123 ? 40.414 9.777 3.181 1.00 0.00 102 LEU A O 5
ATOM 9259 N N . ASN A 1 124 ? 42.274 11.041 3.090 1.00 0.00 103 ASN A N 5
ATOM 9260 C CA . ASN A 1 124 ? 42.459 11.034 4.537 1.00 0.00 103 ASN A CA 5
ATOM 9261 C C . ASN A 1 124 ? 41.256 11.662 5.234 1.00 0.00 103 ASN A C 5
ATOM 9262 O O . ASN A 1 124 ? 40.797 11.165 6.263 1.00 0.00 103 ASN A O 5
ATOM 9273 N N . MET A 1 125 ? 40.750 12.754 4.669 1.00 0.00 104 MET A N 5
ATOM 9274 C CA . MET A 1 125 ? 39.589 13.425 5.241 1.00 0.00 104 MET A CA 5
ATOM 9275 C C . MET A 1 125 ? 38.364 12.517 5.174 1.00 0.00 104 MET A C 5
ATOM 9276 O O . MET A 1 125 ? 37.593 12.430 6.129 1.00 0.00 104 MET A O 5
ATOM 9290 N N . VAL A 1 126 ? 38.200 11.826 4.050 1.00 0.00 105 VAL A N 5
ATOM 9291 C CA . VAL A 1 126 ? 37.056 10.938 3.876 1.00 0.00 105 VAL A CA 5
ATOM 9292 C C . VAL A 1 126 ? 37.081 9.844 4.943 1.00 0.00 105 VAL A C 5
ATOM 9293 O O . VAL A 1 126 ? 36.046 9.499 5.515 1.00 0.00 105 VAL A O 5
ATOM 9306 N N . ALA A 1 127 ? 38.266 9.301 5.206 1.00 0.00 106 ALA A N 5
ATOM 9307 C CA . ALA A 1 127 ? 38.404 8.243 6.197 1.00 0.00 106 ALA A CA 5
ATOM 9308 C C . ALA A 1 127 ? 38.042 8.752 7.589 1.00 0.00 106 ALA A C 5
ATOM 9309 O O . ALA A 1 127 ? 37.359 8.064 8.348 1.00 0.00 106 ALA A O 5
ATOM 9316 N N . GLU A 1 128 ? 38.499 9.957 7.918 1.00 0.00 107 GLU A N 5
ATOM 9317 C CA . GLU A 1 128 ? 38.239 10.518 9.240 1.00 0.00 107 GLU A CA 5
ATOM 9318 C C . GLU A 1 128 ? 36.761 10.857 9.406 1.00 0.00 107 GLU A C 5
ATOM 9319 O O . GLU A 1 128 ? 36.149 10.502 10.412 1.00 0.00 107 GLU A O 5
ATOM 9331 N N . ILE A 1 129 ? 36.189 11.534 8.414 1.00 0.00 108 ILE A N 5
ATOM 9332 C CA . ILE A 1 129 ? 34.768 11.873 8.457 1.00 0.00 108 ILE A CA 5
ATOM 9333 C C . ILE A 1 129 ? 33.930 10.598 8.576 1.00 0.00 108 ILE A C 5
ATOM 9334 O O . ILE A 1 129 ? 32.952 10.558 9.321 1.00 0.00 108 ILE A O 5
ATOM 9350 N N . LYS A 1 130 ? 34.320 9.564 7.839 1.00 0.00 109 LYS A N 5
ATOM 9351 C CA . LYS A 1 130 ? 33.611 8.291 7.890 1.00 0.00 109 LYS A CA 5
ATOM 9352 C C . LYS A 1 130 ? 33.590 7.752 9.318 1.00 0.00 109 LYS A C 5
ATOM 9353 O O . LYS A 1 130 ? 32.568 7.255 9.786 1.00 0.00 109 LYS A O 5
ATOM 9372 N N . ALA A 1 131 ? 34.720 7.871 10.009 1.00 0.00 110 ALA A N 5
ATOM 9373 C CA . ALA A 1 131 ? 34.828 7.366 11.374 1.00 0.00 110 ALA A CA 5
ATOM 9374 C C . ALA A 1 131 ? 33.861 8.089 12.309 1.00 0.00 110 ALA A C 5
ATOM 9375 O O . ALA A 1 131 ? 33.295 7.479 13.217 1.00 0.00 110 ALA A O 5
ATOM 9382 N N . LEU A 1 132 ? 33.673 9.387 12.087 1.00 0.00 111 LEU A N 5
ATOM 9383 C CA . LEU A 1 132 ? 32.790 10.176 12.938 1.00 0.00 111 LEU A CA 5
ATOM 9384 C C . LEU A 1 132 ? 31.368 9.623 12.922 1.00 0.00 111 LEU A C 5
ATOM 9385 O O . LEU A 1 132 ? 30.684 9.625 13.946 1.00 0.00 111 LEU A O 5
ATOM 9401 N N . LEU A 1 133 ? 30.921 9.162 11.760 1.00 0.00 112 LEU A N 5
ATOM 9402 C CA . LEU A 1 133 ? 29.554 8.671 11.619 1.00 0.00 112 LEU A CA 5
ATOM 9403 C C . LEU A 1 133 ? 29.351 7.337 12.339 1.00 0.00 112 LEU A C 5
ATOM 9404 O O . LEU A 1 133 ? 28.274 7.074 12.874 1.00 0.00 112 LEU A O 5
ATOM 9420 N N . ILE A 1 134 ? 30.377 6.490 12.333 1.00 0.00 113 ILE A N 5
ATOM 9421 C CA . ILE A 1 134 ? 30.248 5.151 12.906 1.00 0.00 113 ILE A CA 5
ATOM 9422 C C . ILE A 1 134 ? 30.144 5.189 14.431 1.00 0.00 113 ILE A C 5
ATOM 9423 O O . ILE A 1 134 ? 29.261 4.549 15.002 1.00 0.00 113 ILE A O 5
ATOM 9439 N N . ASN A 1 135 ? 31.049 5.910 15.093 1.00 0.00 114 ASN A N 5
ATOM 9440 C CA . ASN A 1 135 ? 31.053 5.928 16.556 1.00 0.00 114 ASN A CA 5
ATOM 9441 C C . ASN A 1 135 ? 29.740 6.489 17.094 1.00 0.00 114 ASN A C 5
ATOM 9442 O O . ASN A 1 135 ? 29.216 6.000 18.096 1.00 0.00 114 ASN A O 5
ATOM 9453 N N . ILE A 1 136 ? 29.211 7.514 16.433 1.00 0.00 115 ILE A N 5
ATOM 9454 C CA . ILE A 1 136 ? 27.930 8.087 16.840 1.00 0.00 115 ILE A CA 5
ATOM 9455 C C . ILE A 1 136 ? 26.762 7.136 16.552 1.00 0.00 115 ILE A C 5
ATOM 9456 O O . ILE A 1 136 ? 25.770 7.128 17.283 1.00 0.00 115 ILE A O 5
ATOM 9472 N N . TYR A 1 137 ? 26.884 6.330 15.499 1.00 0.00 116 TYR A N 5
ATOM 9473 C CA . TYR A 1 137 ? 25.814 5.415 15.111 1.00 0.00 116 TYR A CA 5
ATOM 9474 C C . TYR A 1 137 ? 25.417 4.508 16.274 1.00 0.00 116 TYR A C 5
ATOM 9475 O O . TYR A 1 137 ? 24.233 4.250 16.490 1.00 0.00 116 TYR A O 5
ATOM 9493 N N . LYS A 1 138 ? 26.409 4.020 17.011 1.00 0.00 117 LYS A N 5
ATOM 9494 C CA . LYS A 1 138 ? 26.137 3.141 18.142 1.00 0.00 117 LYS A CA 5
ATOM 9495 C C . LYS A 1 138 ? 27.384 2.974 19.005 1.00 0.00 117 LYS A C 5
ATOM 9496 O O . LYS A 1 138 ? 28.418 2.633 18.456 1.00 0.00 117 LYS A O 5
ATOM 9516 N N . GLU A 1 22 ? 3.750 2.410 22.168 1.00 0.00 1 GLU A N 6
ATOM 9517 C CA . GLU A 1 22 ? 3.286 1.846 20.905 1.00 0.00 1 GLU A CA 6
ATOM 9518 C C . GLU A 1 22 ? 2.958 0.366 21.069 1.00 0.00 1 GLU A C 6
ATOM 9519 O O . GLU A 1 22 ? 3.487 -0.304 21.956 1.00 0.00 1 GLU A O 6
ATOM 9531 N N . ALA A 1 23 ? 2.081 -0.140 20.207 1.00 0.00 2 ALA A N 6
ATOM 9532 C CA . ALA A 1 23 ? 1.677 -1.542 20.271 1.00 0.00 2 ALA A CA 6
ATOM 9533 C C . ALA A 1 23 ? 2.409 -2.389 19.228 1.00 0.00 2 ALA A C 6
ATOM 9534 O O . ALA A 1 23 ? 1.858 -3.363 18.712 1.00 0.00 2 ALA A O 6
ATOM 9541 N N . ALA A 1 24 ? 3.651 -2.023 18.918 1.00 0.00 3 ALA A N 6
ATOM 9542 C CA . ALA A 1 24 ? 4.440 -2.773 17.946 1.00 0.00 3 ALA A CA 6
ATOM 9543 C C . ALA A 1 24 ? 5.456 -3.662 18.656 1.00 0.00 3 ALA A C 6
ATOM 9544 O O . ALA A 1 24 ? 6.042 -3.267 19.663 1.00 0.00 3 ALA A O 6
ATOM 9551 N N . ALA A 1 25 ? 5.657 -4.865 18.128 1.00 0.00 4 ALA A N 6
ATOM 9552 C CA . ALA A 1 25 ? 6.599 -5.804 18.727 1.00 0.00 4 ALA A CA 6
ATOM 9553 C C . ALA A 1 25 ? 8.019 -5.244 18.685 1.00 0.00 4 ALA A C 6
ATOM 9554 O O . ALA A 1 25 ? 8.780 -5.388 19.641 1.00 0.00 4 ALA A O 6
ATOM 9561 N N . ALA A 1 26 ? 8.369 -4.609 17.572 1.00 0.00 5 ALA A N 6
ATOM 9562 C CA . ALA A 1 26 ? 9.695 -4.020 17.424 1.00 0.00 5 ALA A CA 6
ATOM 9563 C C . ALA A 1 26 ? 9.818 -2.757 18.270 1.00 0.00 5 ALA A C 6
ATOM 9564 O O . ALA A 1 26 ? 8.847 -2.023 18.451 1.00 0.00 5 ALA A O 6
ATOM 9571 N N . ALA A 1 27 ? 11.017 -2.511 18.786 1.00 0.00 6 ALA A N 6
ATOM 9572 C CA . ALA A 1 27 ? 11.261 -1.319 19.591 1.00 0.00 6 ALA A CA 6
ATOM 9573 C C . ALA A 1 27 ? 11.805 -0.194 18.717 1.00 0.00 6 ALA A C 6
ATOM 9574 O O . ALA A 1 27 ? 12.603 -0.432 17.810 1.00 0.00 6 ALA A O 6
ATOM 9581 N N . ARG A 1 28 ? 11.371 1.031 18.995 1.00 0.00 7 ARG A N 6
ATOM 9582 C CA . ARG A 1 28 ? 11.768 2.174 18.180 1.00 0.00 7 ARG A CA 6
ATOM 9583 C C . ARG A 1 28 ? 13.288 2.298 18.105 1.00 0.00 7 ARG A C 6
ATOM 9584 O O . ARG A 1 28 ? 13.833 2.628 17.052 1.00 0.00 7 ARG A O 6
ATOM 9605 N N . ASP A 1 29 ? 13.967 2.034 19.218 1.00 0.00 8 ASP A N 6
ATOM 9606 C CA . ASP A 1 29 ? 15.420 2.165 19.254 1.00 0.00 8 ASP A CA 6
ATOM 9607 C C . ASP A 1 29 ? 16.069 1.268 18.202 1.00 0.00 8 ASP A C 6
ATOM 9608 O O . ASP A 1 29 ? 17.033 1.663 17.548 1.00 0.00 8 ASP A O 6
ATOM 9617 N N . GLU A 1 30 ? 15.536 0.062 18.043 1.00 0.00 9 GLU A N 6
ATOM 9618 C CA . GLU A 1 30 ? 16.038 -0.854 17.026 1.00 0.00 9 GLU A CA 6
ATOM 9619 C C . GLU A 1 30 ? 15.578 -0.423 15.635 1.00 0.00 9 GLU A C 6
ATOM 9620 O O . GLU A 1 30 ? 16.339 -0.492 14.671 1.00 0.00 9 GLU A O 6
ATOM 9632 N N . SER A 1 31 ? 14.328 0.025 15.540 1.00 0.00 10 SER A N 6
ATOM 9633 C CA . SER A 1 31 ? 13.761 0.427 14.257 1.00 0.00 10 SER A CA 6
ATOM 9634 C C . SER A 1 31 ? 14.535 1.596 13.657 1.00 0.00 10 SER A C 6
ATOM 9635 O O . SER A 1 31 ? 14.767 1.642 12.448 1.00 0.00 10 SER A O 6
ATOM 9643 N N . ALA A 1 32 ? 14.932 2.541 14.503 1.00 0.00 11 ALA A N 6
ATOM 9644 C CA . ALA A 1 32 ? 15.675 3.707 14.036 1.00 0.00 11 ALA A CA 6
ATOM 9645 C C . ALA A 1 32 ? 17.040 3.302 13.483 1.00 0.00 11 ALA A C 6
ATOM 9646 O O . ALA A 1 32 ? 17.507 3.864 12.492 1.00 0.00 11 ALA A O 6
ATOM 9653 N N . TYR A 1 33 ? 17.674 2.328 14.127 1.00 0.00 12 TYR A N 6
ATOM 9654 C CA . TYR A 1 33 ? 18.988 1.863 13.699 1.00 0.00 12 TYR A CA 6
ATOM 9655 C C . TYR A 1 33 ? 18.949 1.356 12.260 1.00 0.00 12 TYR A C 6
ATOM 9656 O O . TYR A 1 33 ? 19.858 1.624 11.473 1.00 0.00 12 TYR A O 6
ATOM 9674 N N . LEU A 1 34 ? 17.890 0.629 11.920 1.00 0.00 13 LEU A N 6
ATOM 9675 C CA . LEU A 1 34 ? 17.782 0.017 10.599 1.00 0.00 13 LEU A CA 6
ATOM 9676 C C . LEU A 1 34 ? 17.777 1.067 9.491 1.00 0.00 13 LEU A C 6
ATOM 9677 O O . LEU A 1 34 ? 18.360 0.851 8.429 1.00 0.00 13 LEU A O 6
ATOM 9693 N N . LYS A 1 35 ? 17.094 2.184 9.722 1.00 0.00 14 LYS A N 6
ATOM 9694 C CA . LYS A 1 35 ? 16.986 3.220 8.698 1.00 0.00 14 LYS A CA 6
ATOM 9695 C C . LYS A 1 35 ? 18.288 4.002 8.549 1.00 0.00 14 LYS A C 6
ATOM 9696 O O . LYS A 1 35 ? 18.726 4.280 7.432 1.00 0.00 14 LYS A O 6
ATOM 9715 N N . LEU A 1 36 ? 18.905 4.354 9.672 1.00 0.00 15 LEU A N 6
ATOM 9716 C CA . LEU A 1 36 ? 20.089 5.207 9.642 1.00 0.00 15 LEU A CA 6
ATOM 9717 C C . LEU A 1 36 ? 21.245 4.542 8.899 1.00 0.00 15 LEU A C 6
ATOM 9718 O O . LEU A 1 36 ? 21.952 5.201 8.135 1.00 0.00 15 LEU A O 6
ATOM 9734 N N . GLN A 1 37 ? 21.436 3.245 9.119 1.00 0.00 16 GLN A N 6
ATOM 9735 C CA . GLN A 1 37 ? 22.525 2.530 8.460 1.00 0.00 16 GLN A CA 6
ATOM 9736 C C . GLN A 1 37 ? 22.323 2.497 6.944 1.00 0.00 16 GLN A C 6
ATOM 9737 O O . GLN A 1 37 ? 23.288 2.589 6.186 1.00 0.00 16 GLN A O 6
ATOM 9751 N N . GLU A 1 38 ? 21.074 2.365 6.506 1.00 0.00 17 GLU A N 6
ATOM 9752 C CA . GLU A 1 38 ? 20.772 2.387 5.077 1.00 0.00 17 GLU A CA 6
ATOM 9753 C C . GLU A 1 38 ? 21.069 3.761 4.484 1.00 0.00 17 GLU A C 6
ATOM 9754 O O . GLU A 1 38 ? 21.592 3.870 3.375 1.00 0.00 17 GLU A O 6
ATOM 9766 N N . GLN A 1 39 ? 20.728 4.808 5.231 1.00 0.00 18 GLN A N 6
ATOM 9767 C CA . GLN A 1 39 ? 21.017 6.172 4.801 1.00 0.00 18 GLN A CA 6
ATOM 9768 C C . GLN A 1 39 ? 22.518 6.384 4.629 1.00 0.00 18 GLN A C 6
ATOM 9769 O O . GLN A 1 39 ? 22.952 7.063 3.699 1.00 0.00 18 GLN A O 6
ATOM 9783 N N . MET A 1 40 ? 23.310 5.792 5.518 1.00 0.00 19 MET A N 6
ATOM 9784 C CA . MET A 1 40 ? 24.759 5.951 5.459 1.00 0.00 19 MET A CA 6
ATOM 9785 C C . MET A 1 40 ? 25.300 5.514 4.101 1.00 0.00 19 MET A C 6
ATOM 9786 O O . MET A 1 40 ? 26.214 6.140 3.563 1.00 0.00 19 MET A O 6
ATOM 9800 N N . ARG A 1 41 ? 24.740 4.440 3.552 1.00 0.00 20 ARG A N 6
ATOM 9801 C CA . ARG A 1 41 ? 25.161 3.964 2.240 1.00 0.00 20 ARG A CA 6
ATOM 9802 C C . ARG A 1 41 ? 24.952 5.049 1.187 1.00 0.00 20 ARG A C 6
ATOM 9803 O O . ARG A 1 41 ? 25.789 5.235 0.304 1.00 0.00 20 ARG A O 6
ATOM 9824 N N . LYS A 1 42 ? 23.833 5.763 1.283 1.00 0.00 21 LYS A N 6
ATOM 9825 C CA . LYS A 1 42 ? 23.570 6.867 0.368 1.00 0.00 21 LYS A CA 6
ATOM 9826 C C . LYS A 1 42 ? 24.647 7.938 0.517 1.00 0.00 21 LYS A C 6
ATOM 9827 O O . LYS A 1 42 ? 25.131 8.486 -0.473 1.00 0.00 21 LYS A O 6
ATOM 9846 N N . ILE A 1 43 ? 25.014 8.233 1.762 1.00 0.00 22 ILE A N 6
ATOM 9847 C CA . ILE A 1 43 ? 26.074 9.199 2.024 1.00 0.00 22 ILE A CA 6
ATOM 9848 C C . ILE A 1 43 ? 27.385 8.701 1.429 1.00 0.00 22 ILE A C 6
ATOM 9849 O O . ILE A 1 43 ? 28.103 9.447 0.763 1.00 0.00 22 ILE A O 6
ATOM 9865 N N . ASP A 1 44 ? 27.688 7.430 1.674 1.00 0.00 23 ASP A N 6
ATOM 9866 C CA . ASP A 1 44 ? 28.916 6.832 1.166 1.00 0.00 23 ASP A CA 6
ATOM 9867 C C . ASP A 1 44 ? 28.938 6.857 -0.359 1.00 0.00 23 ASP A C 6
ATOM 9868 O O . ASP A 1 44 ? 29.971 7.130 -0.968 1.00 0.00 23 ASP A O 6
ATOM 9877 N N . ALA A 1 45 ? 27.791 6.575 -0.971 1.00 0.00 24 ALA A N 6
ATOM 9878 C CA . ALA A 1 45 ? 27.700 6.569 -2.426 1.00 0.00 24 ALA A CA 6
ATOM 9879 C C . ALA A 1 45 ? 27.978 7.962 -2.977 1.00 0.00 24 ALA A C 6
ATOM 9880 O O . ALA A 1 45 ? 28.737 8.124 -3.933 1.00 0.00 24 ALA A O 6
ATOM 9887 N N . ASP A 1 46 ? 27.356 8.967 -2.368 1.00 0.00 25 ASP A N 6
ATOM 9888 C CA . ASP A 1 46 ? 27.583 10.349 -2.772 1.00 0.00 25 ASP A CA 6
ATOM 9889 C C . ASP A 1 46 ? 29.031 10.757 -2.515 1.00 0.00 25 ASP A C 6
ATOM 9890 O O . ASP A 1 46 ? 29.647 11.444 -3.330 1.00 0.00 25 ASP A O 6
ATOM 9899 N N . ALA A 1 47 ? 29.572 10.322 -1.380 1.00 0.00 26 ALA A N 6
ATOM 9900 C CA . ALA A 1 47 ? 30.946 10.654 -1.020 1.00 0.00 26 ALA A CA 6
ATOM 9901 C C . ALA A 1 47 ? 31.923 10.082 -2.041 1.00 0.00 26 ALA A C 6
ATOM 9902 O O . ALA A 1 47 ? 32.894 10.735 -2.421 1.00 0.00 26 ALA A O 6
ATOM 9909 N N . ALA A 1 48 ? 31.664 8.853 -2.477 1.00 0.00 27 ALA A N 6
ATOM 9910 C CA . ALA A 1 48 ? 32.512 8.215 -3.476 1.00 0.00 27 ALA A CA 6
ATOM 9911 C C . ALA A 1 48 ? 32.411 8.933 -4.820 1.00 0.00 27 ALA A C 6
ATOM 9912 O O . ALA A 1 48 ? 33.408 9.081 -5.528 1.00 0.00 27 ALA A O 6
ATOM 9919 N N . ALA A 1 49 ? 31.207 9.379 -5.166 1.00 0.00 28 ALA A N 6
ATOM 9920 C CA . ALA A 1 49 ? 30.982 10.027 -6.453 1.00 0.00 28 ALA A CA 6
ATOM 9921 C C . ALA A 1 49 ? 31.710 11.364 -6.538 1.00 0.00 28 ALA A C 6
ATOM 9922 O O . ALA A 1 49 ? 32.390 11.644 -7.526 1.00 0.00 28 ALA A O 6
ATOM 9929 N N . LEU A 1 50 ? 31.568 12.188 -5.503 1.00 0.00 29 LEU A N 6
ATOM 9930 C CA . LEU A 1 50 ? 32.203 13.504 -5.502 1.00 0.00 29 LEU A CA 6
ATOM 9931 C C . LEU A 1 50 ? 33.721 13.400 -5.342 1.00 0.00 29 LEU A C 6
ATOM 9932 O O . LEU A 1 50 ? 34.461 14.230 -5.869 1.00 0.00 29 LEU A O 6
ATOM 9948 N N . SER A 1 51 ? 34.187 12.384 -4.616 1.00 0.00 30 SER A N 6
ATOM 9949 C CA . SER A 1 51 ? 35.618 12.220 -4.381 1.00 0.00 30 SER A CA 6
ATOM 9950 C C . SER A 1 51 ? 36.387 12.164 -5.700 1.00 0.00 30 SER A C 6
ATOM 9951 O O . SER A 1 51 ? 37.486 12.707 -5.809 1.00 0.00 30 SER A O 6
ATOM 9959 N N . GLU A 1 52 ? 35.804 11.508 -6.699 1.00 0.00 31 GLU A N 6
ATOM 9960 C CA . GLU A 1 52 ? 36.430 11.435 -8.015 1.00 0.00 31 GLU A CA 6
ATOM 9961 C C . GLU A 1 52 ? 36.389 12.794 -8.711 1.00 0.00 31 GLU A C 6
ATOM 9962 O O . GLU A 1 52 ? 37.352 13.196 -9.363 1.00 0.00 31 GLU A O 6
ATOM 9974 N N . THR A 1 53 ? 35.268 13.497 -8.563 1.00 0.00 32 THR A N 6
ATOM 9975 C CA . THR A 1 53 ? 35.098 14.799 -9.202 1.00 0.00 32 THR A CA 6
ATOM 9976 C C . THR A 1 53 ? 35.980 15.857 -8.544 1.00 0.00 32 THR A C 6
ATOM 9977 O O . THR A 1 53 ? 36.511 16.736 -9.221 1.00 0.00 32 THR A O 6
ATOM 9988 N N . ARG A 1 54 ? 36.130 15.773 -7.225 1.00 0.00 33 ARG A N 6
ATOM 9989 C CA . ARG A 1 54 ? 36.941 16.742 -6.496 1.00 0.00 33 ARG A CA 6
ATOM 9990 C C . ARG A 1 54 ? 36.434 18.164 -6.746 1.00 0.00 33 ARG A C 6
ATOM 9991 O O . ARG A 1 54 ? 37.216 19.098 -6.928 1.00 0.00 33 ARG A O 6
ATOM 10012 N N . THR A 1 55 ? 35.110 18.328 -6.751 1.00 0.00 34 THR A N 6
ATOM 10013 C CA . THR A 1 55 ? 34.504 19.631 -7.026 1.00 0.00 34 THR A CA 6
ATOM 10014 C C . THR A 1 55 ? 33.530 20.030 -5.922 1.00 0.00 34 THR A C 6
ATOM 10015 O O . THR A 1 55 ? 32.872 19.184 -5.315 1.00 0.00 34 THR A O 6
ATOM 10026 N N . ILE A 1 56 ? 33.451 21.333 -5.667 1.00 0.00 35 ILE A N 6
ATOM 10027 C CA . ILE A 1 56 ? 32.600 21.855 -4.603 1.00 0.00 35 ILE A CA 6
ATOM 10028 C C . ILE A 1 56 ? 31.113 21.791 -4.962 1.00 0.00 35 ILE A C 6
ATOM 10029 O O . ILE A 1 56 ? 30.268 21.656 -4.078 1.00 0.00 35 ILE A O 6
ATOM 10045 N N . GLU A 1 57 ? 30.794 21.886 -6.253 1.00 0.00 36 GLU A N 6
ATOM 10046 C CA . GLU A 1 57 ? 29.397 21.949 -6.675 1.00 0.00 36 GLU A CA 6
ATOM 10047 C C . GLU A 1 57 ? 28.625 20.734 -6.174 1.00 0.00 36 GLU A C 6
ATOM 10048 O O . GLU A 1 57 ? 27.496 20.857 -5.700 1.00 0.00 36 GLU A O 6
ATOM 10060 N N . GLU A 1 58 ? 29.237 19.559 -6.283 1.00 0.00 37 GLU A N 6
ATOM 10061 C CA . GLU A 1 58 ? 28.627 18.344 -5.755 1.00 0.00 37 GLU A CA 6
ATOM 10062 C C . GLU A 1 58 ? 28.677 18.324 -4.228 1.00 0.00 37 GLU A C 6
ATOM 10063 O O . GLU A 1 58 ? 27.743 17.860 -3.575 1.00 0.00 37 GLU A O 6
ATOM 10075 N N . LEU A 1 59 ? 29.771 18.831 -3.664 1.00 0.00 38 LEU A N 6
ATOM 10076 C CA . LEU A 1 59 ? 29.931 18.873 -2.214 1.00 0.00 38 LEU A CA 6
ATOM 10077 C C . LEU A 1 59 ? 28.810 19.677 -1.558 1.00 0.00 38 LEU A C 6
ATOM 10078 O O . LEU A 1 59 ? 28.346 19.330 -0.472 1.00 0.00 38 LEU A O 6
ATOM 10094 N N . ASP A 1 60 ? 28.375 20.749 -2.219 1.00 0.00 39 ASP A N 6
ATOM 10095 C CA . ASP A 1 60 ? 27.332 21.609 -1.663 1.00 0.00 39 ASP A CA 6
ATOM 10096 C C . ASP A 1 60 ? 26.086 20.799 -1.315 1.00 0.00 39 ASP A C 6
ATOM 10097 O O . ASP A 1 60 ? 25.473 21.008 -0.270 1.00 0.00 39 ASP A O 6
ATOM 10106 N N . THR A 1 61 ? 25.720 19.874 -2.196 1.00 0.00 40 THR A N 6
ATOM 10107 C CA . THR A 1 61 ? 24.584 18.994 -1.936 1.00 0.00 40 THR A CA 6
ATOM 10108 C C . THR A 1 61 ? 24.916 17.976 -0.843 1.00 0.00 40 THR A C 6
ATOM 10109 O O . THR A 1 61 ? 24.059 17.625 -0.033 1.00 0.00 40 THR A O 6
ATOM 10120 N N . PHE A 1 62 ? 26.161 17.508 -0.825 1.00 0.00 41 PHE A N 6
ATOM 10121 C CA . PHE A 1 62 ? 26.593 16.529 0.164 1.00 0.00 41 PHE A CA 6
ATOM 10122 C C . PHE A 1 62 ? 26.432 17.074 1.582 1.00 0.00 41 PHE A C 6
ATOM 10123 O O . PHE A 1 62 ? 25.843 16.417 2.440 1.00 0.00 41 PHE A O 6
ATOM 10140 N N . LYS A 1 63 ? 26.946 18.277 1.821 1.00 0.00 42 LYS A N 6
ATOM 10141 C CA . LYS A 1 63 ? 26.895 18.857 3.159 1.00 0.00 42 LYS A CA 6
ATOM 10142 C C . LYS A 1 63 ? 25.454 18.972 3.646 1.00 0.00 42 LYS A C 6
ATOM 10143 O O . LYS A 1 63 ? 25.167 18.718 4.816 1.00 0.00 42 LYS A O 6
ATOM 10162 N N . LEU A 1 64 ? 24.552 19.353 2.747 1.00 0.00 43 LEU A N 6
ATOM 10163 C CA . LEU A 1 64 ? 23.138 19.432 3.095 1.00 0.00 43 LEU A CA 6
ATOM 10164 C C . LEU A 1 64 ? 22.598 18.046 3.439 1.00 0.00 43 LEU A C 6
ATOM 10165 O O . LEU A 1 64 ? 21.828 17.888 4.386 1.00 0.00 43 LEU A O 6
ATOM 10181 N N . ASP A 1 65 ? 23.005 17.046 2.662 1.00 0.00 44 ASP A N 6
ATOM 10182 C CA . ASP A 1 65 ? 22.597 15.671 2.927 1.00 0.00 44 ASP A CA 6
ATOM 10183 C C . ASP A 1 65 ? 23.149 15.200 4.269 1.00 0.00 44 ASP A C 6
ATOM 10184 O O . ASP A 1 65 ? 22.457 14.532 5.038 1.00 0.00 44 ASP A O 6
ATOM 10193 N N . VAL A 1 66 ? 24.403 15.551 4.543 1.00 0.00 45 VAL A N 6
ATOM 10194 C CA . VAL A 1 66 ? 25.024 15.196 5.814 1.00 0.00 45 VAL A CA 6
ATOM 10195 C C . VAL A 1 66 ? 24.292 15.894 6.962 1.00 0.00 45 VAL A C 6
ATOM 10196 O O . VAL A 1 66 ? 24.056 15.293 8.010 1.00 0.00 45 VAL A O 6
ATOM 10209 N N . ALA A 1 67 ? 23.928 17.157 6.757 1.00 0.00 46 ALA A N 6
ATOM 10210 C CA . ALA A 1 67 ? 23.235 17.915 7.794 1.00 0.00 46 ALA A CA 6
ATOM 10211 C C . ALA A 1 67 ? 21.943 17.209 8.192 1.00 0.00 46 ALA A C 6
ATOM 10212 O O . ALA A 1 67 ? 21.695 16.975 9.375 1.00 0.00 46 ALA A O 6
ATOM 10219 N N . ASP A 1 68 ? 21.132 16.862 7.200 1.00 0.00 47 ASP A N 6
ATOM 10220 C CA . ASP A 1 68 ? 19.906 16.114 7.459 1.00 0.00 47 ASP A CA 6
ATOM 10221 C C . ASP A 1 68 ? 20.227 14.758 8.083 1.00 0.00 47 ASP A C 6
ATOM 10222 O O . ASP A 1 68 ? 19.540 14.306 8.997 1.00 0.00 47 ASP A O 6
ATOM 10231 N N . PHE A 1 69 ? 21.280 14.117 7.581 1.00 0.00 48 PHE A N 6
ATOM 10232 C CA . PHE A 1 69 ? 21.714 12.830 8.114 1.00 0.00 48 PHE A CA 6
ATOM 10233 C C . PHE A 1 69 ? 22.047 12.954 9.597 1.00 0.00 48 PHE A C 6
ATOM 10234 O O . PHE A 1 69 ? 21.716 12.076 10.393 1.00 0.00 48 PHE A O 6
ATOM 10251 N N . VAL A 1 70 ? 22.723 14.040 9.960 1.00 0.00 49 VAL A N 6
ATOM 10252 C CA . VAL A 1 70 ? 23.043 14.300 11.360 1.00 0.00 49 VAL A CA 6
ATOM 10253 C C . VAL A 1 70 ? 21.777 14.688 12.130 1.00 0.00 49 VAL A C 6
ATOM 10254 O O . VAL A 1 70 ? 21.589 14.273 13.273 1.00 0.00 49 VAL A O 6
ATOM 10267 N N . THR A 1 71 ? 20.912 15.479 11.498 1.00 0.00 50 THR A N 6
ATOM 10268 C CA . THR A 1 71 ? 19.726 15.996 12.177 1.00 0.00 50 THR A CA 6
ATOM 10269 C C . THR A 1 71 ? 18.894 14.867 12.780 1.00 0.00 50 THR A C 6
ATOM 10270 O O . THR A 1 71 ? 18.441 14.967 13.921 1.00 0.00 50 THR A O 6
ATOM 10281 N N . THR A 1 72 ? 18.700 13.793 12.020 1.00 0.00 51 THR A N 6
ATOM 10282 C CA . THR A 1 72 ? 17.910 12.664 12.509 1.00 0.00 51 THR A CA 6
ATOM 10283 C C . THR A 1 72 ? 18.569 12.027 13.729 1.00 0.00 51 THR A C 6
ATOM 10284 O O . THR A 1 72 ? 17.884 11.609 14.663 1.00 0.00 51 THR A O 6
ATOM 10295 N N . VAL A 1 73 ? 19.897 11.950 13.722 1.00 0.00 52 VAL A N 6
ATOM 10296 C CA . VAL A 1 73 ? 20.624 11.371 14.845 1.00 0.00 52 VAL A CA 6
ATOM 10297 C C . VAL A 1 73 ? 20.465 12.252 16.084 1.00 0.00 52 VAL A C 6
ATOM 10298 O O . VAL A 1 73 ? 20.236 11.752 17.185 1.00 0.00 52 VAL A O 6
ATOM 10311 N N . VAL A 1 74 ? 20.587 13.563 15.896 1.00 0.00 53 VAL A N 6
ATOM 10312 C CA . VAL A 1 74 ? 20.469 14.494 17.013 1.00 0.00 53 VAL A CA 6
ATOM 10313 C C . VAL A 1 74 ? 19.063 14.420 17.608 1.00 0.00 53 VAL A C 6
ATOM 10314 O O . VAL A 1 74 ? 18.900 14.330 18.824 1.00 0.00 53 VAL A O 6
ATOM 10327 N N . GLN A 1 75 ? 18.054 14.457 16.743 1.00 0.00 54 GLN A N 6
ATOM 10328 C CA . GLN A 1 75 ? 16.671 14.360 17.200 1.00 0.00 54 GLN A CA 6
ATOM 10329 C C . GLN A 1 75 ? 16.427 13.031 17.910 1.00 0.00 54 GLN A C 6
ATOM 10330 O O . GLN A 1 75 ? 15.717 12.977 18.915 1.00 0.00 54 GLN A O 6
ATOM 10344 N N . LEU A 1 76 ? 17.015 11.963 17.380 1.00 0.00 55 LEU A N 6
ATOM 10345 C CA . LEU A 1 76 ? 16.875 10.644 17.988 1.00 0.00 55 LEU A CA 6
ATOM 10346 C C . LEU A 1 76 ? 17.455 10.629 19.402 1.00 0.00 55 LEU A C 6
ATOM 10347 O O . LEU A 1 76 ? 16.911 9.980 20.295 1.00 0.00 55 LEU A O 6
ATOM 10363 N N . ALA A 1 77 ? 18.557 11.346 19.602 1.00 0.00 56 ALA A N 6
ATOM 10364 C CA . ALA A 1 77 ? 19.196 11.398 20.913 1.00 0.00 56 ALA A CA 6
ATOM 10365 C C . ALA A 1 77 ? 18.218 11.911 21.965 1.00 0.00 56 ALA A C 6
ATOM 10366 O O . ALA A 1 77 ? 18.135 11.370 23.066 1.00 0.00 56 ALA A O 6
ATOM 10373 N N . GLU A 1 78 ? 17.485 12.963 21.616 1.00 0.00 57 GLU A N 6
ATOM 10374 C CA . GLU A 1 78 ? 16.523 13.554 22.539 1.00 0.00 57 GLU A CA 6
ATOM 10375 C C . GLU A 1 78 ? 15.290 12.667 22.698 1.00 0.00 57 GLU A C 6
ATOM 10376 O O . GLU A 1 78 ? 14.757 12.526 23.798 1.00 0.00 57 GLU A O 6
ATOM 10388 N N . GLU A 1 79 ? 14.839 12.074 21.596 1.00 0.00 58 GLU A N 6
ATOM 10389 C CA . GLU A 1 79 ? 13.613 11.284 21.619 1.00 0.00 58 GLU A CA 6
ATOM 10390 C C . GLU A 1 79 ? 13.768 10.036 22.482 1.00 0.00 58 GLU A C 6
ATOM 10391 O O . GLU A 1 79 ? 12.888 9.716 23.282 1.00 0.00 58 GLU A O 6
ATOM 10403 N N . LEU A 1 80 ? 14.885 9.332 22.320 1.00 0.00 59 LEU A N 6
ATOM 10404 C CA . LEU A 1 80 ? 15.133 8.128 23.109 1.00 0.00 59 LEU A CA 6
ATOM 10405 C C . LEU A 1 80 ? 15.226 8.464 24.596 1.00 0.00 59 LEU A C 6
ATOM 10406 O O . LEU A 1 80 ? 14.732 7.719 25.441 1.00 0.00 59 LEU A O 6
ATOM 10422 N N . GLU A 1 81 ? 15.861 9.590 24.908 1.00 0.00 60 GLU A N 6
ATOM 10423 C CA . GLU A 1 81 ? 15.996 10.023 26.294 1.00 0.00 60 GLU A CA 6
ATOM 10424 C C . GLU A 1 81 ? 14.631 10.285 26.929 1.00 0.00 60 GLU A C 6
ATOM 10425 O O . GLU A 1 81 ? 14.434 10.030 28.115 1.00 0.00 60 GLU A O 6
ATOM 10437 N N . HIS A 1 82 ? 13.696 10.810 26.142 1.00 0.00 61 HIS A N 6
ATOM 10438 C CA . HIS A 1 82 ? 12.370 11.138 26.654 1.00 0.00 61 HIS A CA 6
ATOM 10439 C C . HIS A 1 82 ? 11.605 9.888 27.083 1.00 0.00 61 HIS A C 6
ATOM 10440 O O . HIS A 1 82 ? 11.024 9.849 28.168 1.00 0.00 61 HIS A O 6
ATOM 10454 N N . ARG A 1 83 ? 11.605 8.868 26.229 1.00 0.00 62 ARG A N 6
ATOM 10455 C CA . ARG A 1 83 ? 10.807 7.671 26.484 1.00 0.00 62 ARG A CA 6
ATOM 10456 C C . ARG A 1 83 ? 11.221 6.985 27.783 1.00 0.00 62 ARG A C 6
ATOM 10457 O O . ARG A 1 83 ? 10.374 6.615 28.594 1.00 0.00 62 ARG A O 6
ATOM 10478 N N . PHE A 1 84 ? 12.524 6.815 27.977 1.00 0.00 63 PHE A N 6
ATOM 10479 C CA . PHE A 1 84 ? 13.024 6.120 29.165 1.00 0.00 63 PHE A CA 6
ATOM 10480 C C . PHE A 1 84 ? 13.455 7.072 30.286 1.00 0.00 63 PHE A C 6
ATOM 10481 O O . PHE A 1 84 ? 13.661 6.634 31.419 1.00 0.00 63 PHE A O 6
ATOM 10498 N N . GLY A 1 85 ? 13.594 8.362 29.987 1.00 0.00 64 GLY A N 6
ATOM 10499 C CA . GLY A 1 85 ? 14.121 9.314 30.965 1.00 0.00 64 GLY A CA 6
ATOM 10500 C C . GLY A 1 85 ? 15.658 9.313 31.030 1.00 0.00 64 GLY A C 6
ATOM 10501 O O . GLY A 1 85 ? 16.237 9.965 31.897 1.00 0.00 64 GLY A O 6
ATOM 10505 N N . ARG A 1 86 ? 16.319 8.589 30.123 1.00 0.00 65 ARG A N 6
ATOM 10506 C CA . ARG A 1 86 ? 17.774 8.525 30.105 1.00 0.00 65 ARG A CA 6
ATOM 10507 C C . ARG A 1 86 ? 18.276 8.094 28.728 1.00 0.00 65 ARG A C 6
ATOM 10508 O O . ARG A 1 86 ? 17.537 7.488 27.951 1.00 0.00 65 ARG A O 6
ATOM 10529 N N . ASN A 1 87 ? 19.532 8.410 28.431 1.00 0.00 66 ASN A N 6
ATOM 10530 C CA . ASN A 1 87 ? 20.133 8.023 27.157 1.00 0.00 66 ASN A CA 6
ATOM 10531 C C . ASN A 1 87 ? 21.507 7.403 27.386 1.00 0.00 66 ASN A C 6
ATOM 10532 O O . ASN A 1 87 ? 22.338 7.963 28.102 1.00 0.00 66 ASN A O 6
ATOM 10543 N N . ARG A 1 88 ? 21.744 6.247 26.772 1.00 0.00 67 ARG A N 6
ATOM 10544 C CA . ARG A 1 88 ? 23.033 5.571 26.906 1.00 0.00 67 ARG A CA 6
ATOM 10545 C C . ARG A 1 88 ? 24.192 6.501 26.532 1.00 0.00 67 ARG A C 6
ATOM 10546 O O . ARG A 1 88 ? 25.280 6.397 27.098 1.00 0.00 67 ARG A O 6
ATOM 10567 N N . ARG A 1 89 ? 23.961 7.408 25.582 1.00 0.00 68 ARG A N 6
ATOM 10568 C CA . ARG A 1 89 ? 24.936 8.455 25.282 1.00 0.00 68 ARG A CA 6
ATOM 10569 C C . ARG A 1 89 ? 24.438 9.788 25.834 1.00 0.00 68 ARG A C 6
ATOM 10570 O O . ARG A 1 89 ? 23.260 10.121 25.700 1.00 0.00 68 ARG A O 6
ATOM 10591 N N . GLY A 1 90 ? 25.337 10.548 26.452 1.00 0.00 69 GLY A N 6
ATOM 10592 C CA . GLY A 1 90 ? 24.968 11.842 27.013 1.00 0.00 69 GLY A CA 6
ATOM 10593 C C . GLY A 1 90 ? 24.848 12.892 25.914 1.00 0.00 69 GLY A C 6
ATOM 10594 O O . GLY A 1 90 ? 25.495 12.786 24.873 1.00 0.00 69 GLY A O 6
ATOM 10598 N N . ARG A 1 91 ? 24.034 13.916 26.159 1.00 0.00 70 ARG A N 6
ATOM 10599 C CA . ARG A 1 91 ? 23.826 14.966 25.165 1.00 0.00 70 ARG A CA 6
ATOM 10600 C C . ARG A 1 91 ? 25.152 15.586 24.729 1.00 0.00 70 ARG A C 6
ATOM 10601 O O . ARG A 1 91 ? 25.333 15.921 23.557 1.00 0.00 70 ARG A O 6
ATOM 10622 N N . THR A 1 92 ? 26.075 15.734 25.673 1.00 0.00 71 THR A N 6
ATOM 10623 C CA . THR A 1 92 ? 27.376 16.320 25.371 1.00 0.00 71 THR A CA 6
ATOM 10624 C C . THR A 1 92 ? 28.133 15.489 24.338 1.00 0.00 71 THR A C 6
ATOM 10625 O O . THR A 1 92 ? 28.834 16.037 23.486 1.00 0.00 71 THR A O 6
ATOM 10636 N N . GLU A 1 93 ? 27.988 14.169 24.411 1.00 0.00 72 GLU A N 6
ATOM 10637 C CA . GLU A 1 93 ? 28.714 13.282 23.509 1.00 0.00 72 GLU A CA 6
ATOM 10638 C C . GLU A 1 93 ? 28.275 13.480 22.060 1.00 0.00 72 GLU A C 6
ATOM 10639 O O . GLU A 1 93 ? 29.114 13.525 21.161 1.00 0.00 72 GLU A O 6
ATOM 10651 N N . ILE A 1 94 ? 26.969 13.607 21.833 1.00 0.00 73 ILE A N 6
ATOM 10652 C CA . ILE A 1 94 ? 26.468 13.823 20.478 1.00 0.00 73 ILE A CA 6
ATOM 10653 C C . ILE A 1 94 ? 26.959 15.168 19.940 1.00 0.00 73 ILE A C 6
ATOM 10654 O O . ILE A 1 94 ? 27.325 15.274 18.771 1.00 0.00 73 ILE A O 6
ATOM 10670 N N . TYR A 1 95 ? 26.972 16.188 20.794 1.00 0.00 74 TYR A N 6
ATOM 10671 C CA . TYR A 1 95 ? 27.387 17.520 20.363 1.00 0.00 74 TYR A CA 6
ATOM 10672 C C . TYR A 1 95 ? 28.854 17.531 19.938 1.00 0.00 74 TYR A C 6
ATOM 10673 O O . TYR A 1 95 ? 29.209 18.133 18.925 1.00 0.00 74 TYR A O 6
ATOM 10691 N N . LYS A 1 96 ? 29.701 16.863 20.715 1.00 0.00 75 LYS A N 6
ATOM 10692 C CA . LYS A 1 96 ? 31.136 16.874 20.452 1.00 0.00 75 LYS A CA 6
ATOM 10693 C C . LYS A 1 96 ? 31.475 16.164 19.142 1.00 0.00 75 LYS A C 6
ATOM 10694 O O . LYS A 1 96 ? 32.208 16.698 18.310 1.00 0.00 75 LYS A O 6
ATOM 10713 N N . ILE A 1 97 ? 30.935 14.962 18.963 1.00 0.00 76 ILE A N 6
ATOM 10714 C CA . ILE A 1 97 ? 31.272 14.149 17.797 1.00 0.00 76 ILE A CA 6
ATOM 10715 C C . ILE A 1 97 ? 30.858 14.851 16.503 1.00 0.00 76 ILE A C 6
ATOM 10716 O O . ILE A 1 97 ? 31.579 14.798 15.507 1.00 0.00 76 ILE A O 6
ATOM 10732 N N . VAL A 1 98 ? 29.704 15.510 16.521 1.00 0.00 77 VAL A N 6
ATOM 10733 C CA . VAL A 1 98 ? 29.212 16.197 15.330 1.00 0.00 77 VAL A CA 6
ATOM 10734 C C . VAL A 1 98 ? 30.237 17.235 14.863 1.00 0.00 77 VAL A C 6
ATOM 10735 O O . VAL A 1 98 ? 30.461 17.397 13.664 1.00 0.00 77 VAL A O 6
ATOM 10748 N N . LYS A 1 99 ? 30.836 17.948 15.812 1.00 0.00 78 LYS A N 6
ATOM 10749 C CA . LYS A 1 99 ? 31.872 18.917 15.476 1.00 0.00 78 LYS A CA 6
ATOM 10750 C C . LYS A 1 99 ? 33.090 18.221 14.875 1.00 0.00 78 LYS A C 6
ATOM 10751 O O . LYS A 1 99 ? 33.698 18.725 13.929 1.00 0.00 78 LYS A O 6
ATOM 10770 N N . GLU A 1 100 ? 33.445 17.062 15.425 1.00 0.00 79 GLU A N 6
ATOM 10771 C CA . GLU A 1 100 ? 34.626 16.342 14.960 1.00 0.00 79 GLU A CA 6
ATOM 10772 C C . GLU A 1 100 ? 34.469 15.921 13.502 1.00 0.00 79 GLU A C 6
ATOM 10773 O O . GLU A 1 100 ? 35.386 16.093 12.699 1.00 0.00 79 GLU A O 6
ATOM 10785 N N . VAL A 1 101 ? 33.306 15.373 13.167 1.00 0.00 80 VAL A N 6
ATOM 10786 C CA . VAL A 1 101 ? 33.029 14.998 11.784 1.00 0.00 80 VAL A CA 6
ATOM 10787 C C . VAL A 1 101 ? 32.829 16.243 10.917 1.00 0.00 80 VAL A C 6
ATOM 10788 O O . VAL A 1 101 ? 33.241 16.268 9.758 1.00 0.00 80 VAL A O 6
ATOM 10801 N N . ASP A 1 102 ? 32.195 17.269 11.479 1.00 0.00 81 ASP A N 6
ATOM 10802 C CA . ASP A 1 102 ? 31.993 18.516 10.754 1.00 0.00 81 ASP A CA 6
ATOM 10803 C C . ASP A 1 102 ? 33.333 19.125 10.349 1.00 0.00 81 ASP A C 6
ATOM 10804 O O . ASP A 1 102 ? 33.478 19.641 9.241 1.00 0.00 81 ASP A O 6
ATOM 10813 N N . ARG A 1 103 ? 34.305 19.064 11.252 1.00 0.00 82 ARG A N 6
ATOM 10814 C CA . ARG A 1 103 ? 35.626 19.614 10.971 1.00 0.00 82 ARG A CA 6
ATOM 10815 C C . ARG A 1 103 ? 36.227 18.937 9.745 1.00 0.00 82 ARG A C 6
ATOM 10816 O O . ARG A 1 103 ? 36.813 19.596 8.886 1.00 0.00 82 ARG A O 6
ATOM 10837 N N . LYS A 1 104 ? 36.078 17.618 9.666 1.00 0.00 83 LYS A N 6
ATOM 10838 C CA . LYS A 1 104 ? 36.583 16.874 8.518 1.00 0.00 83 LYS A CA 6
ATOM 10839 C C . LYS A 1 104 ? 35.864 17.308 7.244 1.00 0.00 83 LYS A C 6
ATOM 10840 O O . LYS A 1 104 ? 36.484 17.445 6.189 1.00 0.00 83 LYS A O 6
ATOM 10859 N N . LEU A 1 105 ? 34.554 17.522 7.343 1.00 0.00 84 LEU A N 6
ATOM 10860 C CA . LEU A 1 105 ? 33.781 17.986 6.195 1.00 0.00 84 LEU A CA 6
ATOM 10861 C C . LEU A 1 105 ? 34.295 19.343 5.723 1.00 0.00 84 LEU A C 6
ATOM 10862 O O . LEU A 1 105 ? 34.409 19.589 4.522 1.00 0.00 84 LEU A O 6
ATOM 10878 N N . LEU A 1 106 ? 34.602 20.220 6.673 1.00 0.00 85 LEU A N 6
ATOM 10879 C CA . LEU A 1 106 ? 35.176 21.520 6.339 1.00 0.00 85 LEU A CA 6
ATOM 10880 C C . LEU A 1 106 ? 36.579 21.353 5.766 1.00 0.00 85 LEU A C 6
ATOM 10881 O O . LEU A 1 106 ? 36.954 22.037 4.814 1.00 0.00 85 LEU A O 6
ATOM 10897 N N . ASP A 1 107 ? 37.352 20.441 6.349 1.00 0.00 86 ASP A N 6
ATOM 10898 C CA . ASP A 1 107 ? 38.695 20.167 5.853 1.00 0.00 86 ASP A CA 6
ATOM 10899 C C . ASP A 1 107 ? 38.640 19.690 4.404 1.00 0.00 86 ASP A C 6
ATOM 10900 O O . ASP A 1 107 ? 39.461 20.088 3.578 1.00 0.00 86 ASP A O 6
ATOM 10909 N N . LEU A 1 108 ? 37.665 18.835 4.105 1.00 0.00 87 LEU A N 6
ATOM 10910 C CA . LEU A 1 108 ? 37.471 18.362 2.739 1.00 0.00 87 LEU A CA 6
ATOM 10911 C C . LEU A 1 108 ? 37.143 19.531 1.814 1.00 0.00 87 LEU A C 6
ATOM 10912 O O . LEU A 1 108 ? 37.640 19.600 0.690 1.00 0.00 87 LEU A O 6
ATOM 10928 N N . THR A 1 109 ? 36.315 20.455 2.296 1.00 0.00 88 THR A N 6
ATOM 10929 C CA . THR A 1 109 ? 35.935 21.616 1.500 1.00 0.00 88 THR A CA 6
ATOM 10930 C C . THR A 1 109 ? 37.175 22.399 1.081 1.00 0.00 88 THR A C 6
ATOM 10931 O O . THR A 1 109 ? 37.288 22.835 -0.064 1.00 0.00 88 THR A O 6
ATOM 10942 N N . ASP A 1 110 ? 38.103 22.569 2.016 1.00 0.00 89 ASP A N 6
ATOM 10943 C CA . ASP A 1 110 ? 39.357 23.249 1.715 1.00 0.00 89 ASP A CA 6
ATOM 10944 C C . ASP A 1 110 ? 40.127 22.495 0.634 1.00 0.00 89 ASP A C 6
ATOM 10945 O O . ASP A 1 110 ? 40.711 23.102 -0.264 1.00 0.00 89 ASP A O 6
ATOM 10954 N N . ALA A 1 111 ? 40.124 21.168 0.727 1.00 0.00 90 ALA A N 6
ATOM 10955 C CA . ALA A 1 111 ? 40.803 20.339 -0.262 1.00 0.00 90 ALA A CA 6
ATOM 10956 C C . ALA A 1 111 ? 40.134 20.474 -1.629 1.00 0.00 90 ALA A C 6
ATOM 10957 O O . ALA A 1 111 ? 40.810 20.524 -2.656 1.00 0.00 90 ALA A O 6
ATOM 10964 N N . VAL A 1 112 ? 38.805 20.526 -1.635 1.00 0.00 91 VAL A N 6
ATOM 10965 C CA . VAL A 1 112 ? 38.066 20.664 -2.886 1.00 0.00 91 VAL A CA 6
ATOM 10966 C C . VAL A 1 112 ? 38.398 22.008 -3.533 1.00 0.00 91 VAL A C 6
ATOM 10967 O O . VAL A 1 112 ? 38.671 22.075 -4.732 1.00 0.00 91 VAL A O 6
ATOM 10980 N N . LEU A 1 113 ? 38.371 23.075 -2.739 1.00 0.00 92 LEU A N 6
ATOM 10981 C CA . LEU A 1 113 ? 38.741 24.393 -3.243 1.00 0.00 92 LEU A CA 6
ATOM 10982 C C . LEU A 1 113 ? 40.208 24.412 -3.664 1.00 0.00 92 LEU A C 6
ATOM 10983 O O . LEU A 1 113 ? 40.563 24.979 -4.698 1.00 0.00 92 LEU A O 6
ATOM 10999 N N . ALA A 1 114 ? 41.052 23.785 -2.852 1.00 0.00 93 ALA A N 6
ATOM 11000 C CA . ALA A 1 114 ? 42.485 23.724 -3.136 1.00 0.00 93 ALA A CA 6
ATOM 11001 C C . ALA A 1 114 ? 42.816 22.799 -4.314 1.00 0.00 93 ALA A C 6
ATOM 11002 O O . ALA A 1 114 ? 43.895 22.911 -4.894 1.00 0.00 93 ALA A O 6
ATOM 11009 N N . LYS A 1 115 ? 41.912 21.876 -4.651 1.00 0.00 94 LYS A N 6
ATOM 11010 C CA . LYS A 1 115 ? 42.175 20.906 -5.709 1.00 0.00 94 LYS A CA 6
ATOM 11011 C C . LYS A 1 115 ? 43.377 20.043 -5.319 1.00 0.00 94 LYS A C 6
ATOM 11012 O O . LYS A 1 115 ? 44.378 19.969 -6.035 1.00 0.00 94 LYS A O 6
ATOM 11031 N N . GLU A 1 116 ? 43.264 19.386 -4.167 1.00 0.00 95 GLU A N 6
ATOM 11032 C CA . GLU A 1 116 ? 44.375 18.616 -3.615 1.00 0.00 95 GLU A CA 6
ATOM 11033 C C . GLU A 1 116 ? 44.913 17.611 -4.630 1.00 0.00 95 GLU A C 6
ATOM 11034 O O . GLU A 1 116 ? 44.187 16.739 -5.106 1.00 0.00 95 GLU A O 6
ATOM 11046 N N . LYS A 1 117 ? 46.195 17.749 -4.956 1.00 0.00 96 LYS A N 6
ATOM 11047 C CA . LYS A 1 117 ? 46.840 16.852 -5.910 1.00 0.00 96 LYS A CA 6
ATOM 11048 C C . LYS A 1 117 ? 46.876 15.419 -5.382 1.00 0.00 96 LYS A C 6
ATOM 11049 O O . LYS A 1 117 ? 46.723 14.466 -6.146 1.00 0.00 96 LYS A O 6
ATOM 11068 N N . LYS A 1 118 ? 47.082 15.271 -4.077 1.00 0.00 97 LYS A N 6
ATOM 11069 C CA . LYS A 1 118 ? 47.197 13.947 -3.476 1.00 0.00 97 LYS A CA 6
ATOM 11070 C C . LYS A 1 118 ? 45.843 13.246 -3.436 1.00 0.00 97 LYS A C 6
ATOM 11071 O O . LYS A 1 118 ? 44.969 13.605 -2.648 1.00 0.00 97 LYS A O 6
ATOM 11090 N N . GLY A 1 119 ? 45.679 12.244 -4.294 1.00 0.00 98 GLY A N 6
ATOM 11091 C CA . GLY A 1 119 ? 44.451 11.455 -4.308 1.00 0.00 98 GLY A CA 6
ATOM 11092 C C . GLY A 1 119 ? 44.281 10.667 -3.011 1.00 0.00 98 GLY A C 6
ATOM 11093 O O . GLY A 1 119 ? 43.165 10.507 -2.516 1.00 0.00 98 GLY A O 6
ATOM 11097 N N . GLU A 1 120 ? 45.391 10.176 -2.465 1.00 0.00 99 GLU A N 6
ATOM 11098 C CA . GLU A 1 120 ? 45.345 9.367 -1.252 1.00 0.00 99 GLU A CA 6
ATOM 11099 C C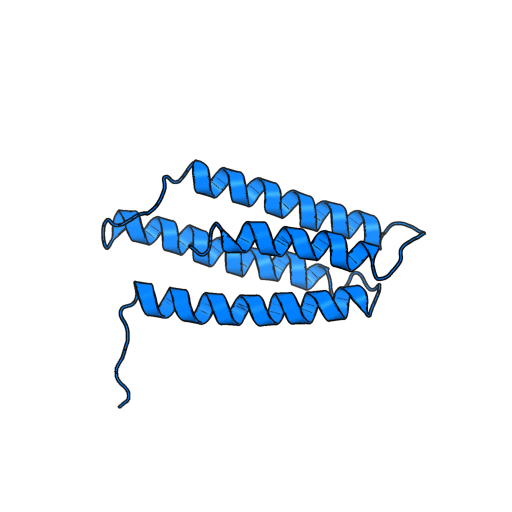 . GLU A 1 120 ? 44.653 10.117 -0.116 1.00 0.00 99 GLU A C 6
ATOM 11100 O O . GLU A 1 120 ? 43.914 9.520 0.667 1.00 0.00 99 GLU A O 6
ATOM 11112 N N . ASP A 1 121 ? 44.893 11.422 -0.029 1.00 0.00 100 ASP A N 6
ATOM 11113 C CA . ASP A 1 121 ? 44.270 12.231 1.014 1.00 0.00 100 ASP A CA 6
ATOM 11114 C C . ASP A 1 121 ? 42.750 12.162 0.917 1.00 0.00 100 ASP A C 6
ATOM 11115 O O . ASP A 1 121 ? 42.059 12.093 1.934 1.00 0.00 100 ASP A O 6
ATOM 11124 N N . ILE A 1 122 ? 42.231 12.177 -0.308 1.00 0.00 101 ILE A N 6
ATOM 11125 C CA . ILE A 1 122 ? 40.790 12.093 -0.513 1.00 0.00 101 ILE A CA 6
ATOM 11126 C C . ILE A 1 122 ? 40.247 10.804 0.102 1.00 0.00 101 ILE A C 6
ATOM 11127 O O . ILE A 1 122 ? 39.291 10.831 0.876 1.00 0.00 101 ILE A O 6
ATOM 11143 N N . LEU A 1 123 ? 40.867 9.680 -0.240 1.00 0.00 102 LEU A N 6
ATOM 11144 C CA . LEU A 1 123 ? 40.395 8.385 0.239 1.00 0.00 102 LEU A CA 6
ATOM 11145 C C . LEU A 1 123 ? 40.486 8.294 1.760 1.00 0.00 102 LEU A C 6
ATOM 11146 O O . LEU A 1 123 ? 39.547 7.847 2.419 1.00 0.00 102 LEU A O 6
ATOM 11162 N N . ASN A 1 124 ? 41.619 8.720 2.313 1.00 0.00 103 ASN A N 6
ATOM 11163 C CA . ASN A 1 124 ? 41.819 8.654 3.757 1.00 0.00 103 ASN A CA 6
ATOM 11164 C C . ASN A 1 124 ? 40.868 9.596 4.489 1.00 0.00 103 ASN A C 6
ATOM 11165 O O . ASN A 1 124 ? 40.311 9.243 5.528 1.00 0.00 103 ASN A O 6
ATOM 11176 N N . MET A 1 125 ? 40.687 10.794 3.942 1.00 0.00 104 MET A N 6
ATOM 11177 C CA . MET A 1 125 ? 39.845 11.793 4.589 1.00 0.00 104 MET A CA 6
ATOM 11178 C C . MET A 1 125 ? 38.388 11.343 4.625 1.00 0.00 104 MET A C 6
ATOM 11179 O O . MET A 1 125 ? 37.726 11.444 5.657 1.00 0.00 104 MET A O 6
ATOM 11193 N N . VAL A 1 126 ? 37.898 10.824 3.504 1.00 0.00 105 VAL A N 6
ATOM 11194 C CA . VAL A 1 126 ? 36.505 10.392 3.417 1.00 0.00 105 VAL A CA 6
ATOM 11195 C C . VAL A 1 126 ? 36.230 9.292 4.444 1.00 0.00 105 VAL A C 6
ATOM 11196 O O . VAL A 1 126 ? 35.176 9.278 5.081 1.00 0.00 105 VAL A O 6
ATOM 11209 N N . ALA A 1 127 ? 37.179 8.375 4.602 1.00 0.00 106 ALA A N 6
ATOM 11210 C CA . ALA A 1 127 ? 37.006 7.264 5.531 1.00 0.00 106 ALA A CA 6
ATOM 11211 C C . ALA A 1 127 ? 36.797 7.772 6.954 1.00 0.00 106 ALA A C 6
ATOM 11212 O O . ALA A 1 127 ? 35.980 7.232 7.700 1.00 0.00 106 ALA A O 6
ATOM 11219 N N . GLU A 1 128 ? 37.536 8.812 7.327 1.00 0.00 107 GLU A N 6
ATOM 11220 C CA . GLU A 1 128 ? 37.417 9.374 8.668 1.00 0.00 107 GLU A CA 6
ATOM 11221 C C . GLU A 1 128 ? 36.034 9.983 8.884 1.00 0.00 107 GLU A C 6
ATOM 11222 O O . GLU A 1 128 ? 35.455 9.861 9.962 1.00 0.00 107 GLU A O 6
ATOM 11234 N N . ILE A 1 129 ? 35.504 10.632 7.852 1.00 0.00 108 ILE A N 6
ATOM 11235 C CA . ILE A 1 129 ? 34.191 11.259 7.950 1.00 0.00 108 ILE A CA 6
ATOM 11236 C C . ILE A 1 129 ? 33.138 10.210 8.299 1.00 0.00 108 ILE A C 6
ATOM 11237 O O . ILE A 1 129 ? 32.333 10.402 9.210 1.00 0.00 108 ILE A O 6
ATOM 11253 N N . LYS A 1 130 ? 33.149 9.103 7.564 1.00 0.00 109 LYS A N 6
ATOM 11254 C CA . LYS A 1 130 ? 32.197 8.025 7.807 1.00 0.00 109 LYS A CA 6
ATOM 11255 C C . LYS A 1 130 ? 32.398 7.413 9.192 1.00 0.00 109 LYS A C 6
ATOM 11256 O O . LYS A 1 130 ? 31.432 7.072 9.875 1.00 0.00 109 LYS A O 6
ATOM 11275 N N . ALA A 1 131 ? 33.656 7.279 9.600 1.00 0.00 110 ALA A N 6
ATOM 11276 C CA . ALA A 1 131 ? 33.979 6.620 10.862 1.00 0.00 110 ALA A CA 6
ATOM 11277 C C . ALA A 1 131 ? 33.481 7.428 12.058 1.00 0.00 110 ALA A C 6
ATOM 11278 O O . ALA A 1 131 ? 32.937 6.870 13.011 1.00 0.00 110 ALA A O 6
ATOM 11285 N N . LEU A 1 132 ? 33.690 8.738 12.017 1.00 0.00 111 LEU A N 6
ATOM 11286 C CA . LEU A 1 132 ? 33.282 9.601 13.120 1.00 0.00 111 LEU A CA 6
ATOM 11287 C C . LEU A 1 132 ? 31.763 9.735 13.189 1.00 0.00 111 LEU A C 6
ATOM 11288 O O . LEU A 1 132 ? 31.184 9.771 14.274 1.00 0.00 111 LEU A O 6
ATOM 11304 N N . LEU A 1 133 ? 31.123 9.814 12.027 1.00 0.00 112 LEU A N 6
ATOM 11305 C CA . LEU A 1 133 ? 29.684 10.047 11.973 1.00 0.00 112 LEU A CA 6
ATOM 11306 C C . LEU A 1 133 ? 28.904 8.802 12.387 1.00 0.00 112 LEU A C 6
ATOM 11307 O O . LEU A 1 133 ? 27.909 8.896 13.107 1.00 0.00 112 LEU A O 6
ATOM 11323 N N . ILE A 1 134 ? 29.354 7.637 11.931 1.00 0.00 113 ILE A N 6
ATOM 11324 C CA . ILE A 1 134 ? 28.611 6.401 12.159 1.00 0.00 113 ILE A CA 6
ATOM 11325 C C . ILE A 1 134 ? 28.476 6.068 13.646 1.00 0.00 113 ILE A C 6
ATOM 11326 O O . ILE A 1 134 ? 27.488 5.464 14.059 1.00 0.00 113 ILE A O 6
ATOM 11342 N N . ASN A 1 135 ? 29.460 6.468 14.449 1.00 0.00 114 ASN A N 6
ATOM 11343 C CA . ASN A 1 135 ? 29.473 6.090 15.863 1.00 0.00 114 ASN A CA 6
ATOM 11344 C C . ASN A 1 135 ? 28.641 7.016 16.758 1.00 0.00 114 ASN A C 6
ATOM 11345 O O . ASN A 1 135 ? 28.579 6.797 17.968 1.00 0.00 114 ASN A O 6
ATOM 11356 N N . ILE A 1 136 ? 28.004 8.039 16.187 1.00 0.00 115 ILE A N 6
ATOM 11357 C CA . ILE A 1 136 ? 27.180 8.949 16.979 1.00 0.00 115 ILE A CA 6
ATOM 11358 C C . ILE A 1 136 ? 25.988 8.201 17.570 1.00 0.00 115 ILE A C 6
ATOM 11359 O O . ILE A 1 136 ? 25.650 8.378 18.740 1.00 0.00 115 ILE A O 6
ATOM 11375 N N . TYR A 1 137 ? 25.350 7.368 16.753 1.00 0.00 116 TYR A N 6
ATOM 11376 C CA . TYR A 1 137 ? 24.171 6.628 17.198 1.00 0.00 116 TYR A CA 6
ATOM 11377 C C . TYR A 1 137 ? 24.515 5.250 17.776 1.00 0.00 116 TYR A C 6
ATOM 11378 O O . TYR A 1 137 ? 23.705 4.666 18.495 1.00 0.00 116 TYR A O 6
ATOM 11396 N N . LYS A 1 138 ? 25.704 4.723 17.473 1.00 0.00 117 LYS A N 6
ATOM 11397 C CA . LYS A 1 138 ? 26.119 3.429 18.010 1.00 0.00 117 LYS A CA 6
ATOM 11398 C C . LYS A 1 138 ? 27.528 3.515 18.592 1.00 0.00 117 LYS A C 6
ATOM 11399 O O . LYS A 1 138 ? 27.771 2.872 19.600 1.00 0.00 117 LYS A O 6
ATOM 11419 N N . GLU A 1 22 ? 4.200 -10.177 12.151 1.00 0.00 1 GLU A N 7
ATOM 11420 C CA . GLU A 1 22 ? 5.383 -9.501 12.673 1.00 0.00 1 GLU A CA 7
ATOM 11421 C C . GLU A 1 22 ? 6.270 -9.019 11.529 1.00 0.00 1 GLU A C 7
ATOM 11422 O O . GLU A 1 22 ? 6.081 -9.412 10.378 1.00 0.00 1 GLU A O 7
ATOM 11434 N N . ALA A 1 23 ? 7.236 -8.166 11.852 1.00 0.00 2 ALA A N 7
ATOM 11435 C CA . ALA A 1 23 ? 8.145 -7.639 10.840 1.00 0.00 2 ALA A CA 7
ATOM 11436 C C . ALA A 1 23 ? 9.549 -7.475 11.413 1.00 0.00 2 ALA A C 7
ATOM 11437 O O . ALA A 1 23 ? 9.718 -7.246 12.611 1.00 0.00 2 ALA A O 7
ATOM 11444 N N . ALA A 1 24 ? 10.553 -7.593 10.550 1.00 0.00 3 ALA A N 7
ATOM 11445 C CA . ALA A 1 24 ? 11.937 -7.448 10.980 1.00 0.00 3 ALA A CA 7
ATOM 11446 C C . ALA A 1 24 ? 12.234 -5.997 11.342 1.00 0.00 3 ALA A C 7
ATOM 11447 O O . ALA A 1 24 ? 11.736 -5.073 10.698 1.00 0.00 3 ALA A O 7
ATOM 11454 N N . ALA A 1 25 ? 13.048 -5.803 12.375 1.00 0.00 4 ALA A N 7
ATOM 11455 C CA . ALA A 1 25 ? 13.410 -4.456 12.809 1.00 0.00 4 ALA A CA 7
ATOM 11456 C C . ALA A 1 25 ? 12.175 -3.662 13.235 1.00 0.00 4 ALA A C 7
ATOM 11457 O O . ALA A 1 25 ? 12.100 -2.452 13.020 1.00 0.00 4 ALA A O 7
ATOM 11464 N N . ALA A 1 26 ? 11.212 -4.341 13.853 1.00 0.00 5 ALA A N 7
ATOM 11465 C CA . ALA A 1 26 ? 9.985 -3.683 14.288 1.00 0.00 5 ALA A CA 7
ATOM 11466 C C . ALA A 1 26 ? 10.276 -2.599 15.323 1.00 0.00 5 ALA A C 7
ATOM 11467 O O . ALA A 1 26 ? 9.631 -1.550 15.329 1.00 0.00 5 ALA A O 7
ATOM 11474 N N . ALA A 1 27 ? 11.246 -2.851 16.196 1.00 0.00 6 ALA A N 7
ATOM 11475 C CA . ALA A 1 27 ? 11.597 -1.887 17.232 1.00 0.00 6 ALA A CA 7
ATOM 11476 C C . ALA A 1 27 ? 12.055 -0.573 16.609 1.00 0.00 6 ALA A C 7
ATOM 11477 O O . ALA A 1 27 ? 12.742 -0.565 15.588 1.00 0.00 6 ALA A O 7
ATOM 11484 N N . ARG A 1 28 ? 11.670 0.537 17.231 1.00 0.00 7 ARG A N 7
ATOM 11485 C CA . ARG A 1 28 ? 12.015 1.857 16.710 1.00 0.00 7 ARG A CA 7
ATOM 11486 C C . ARG A 1 28 ? 13.526 2.018 16.580 1.00 0.00 7 ARG A C 7
ATOM 11487 O O . ARG A 1 28 ? 14.013 2.589 15.604 1.00 0.00 7 ARG A O 7
ATOM 11508 N N . ASP A 1 29 ? 14.267 1.514 17.565 1.00 0.00 8 ASP A N 7
ATOM 11509 C CA . ASP A 1 29 ? 15.719 1.661 17.556 1.00 0.00 8 ASP A CA 7
ATOM 11510 C C . ASP A 1 29 ? 16.321 0.993 16.323 1.00 0.00 8 ASP A C 7
ATOM 11511 O O . ASP A 1 29 ? 17.242 1.528 15.707 1.00 0.00 8 ASP A O 7
ATOM 11520 N N . GLU A 1 30 ? 15.798 -0.175 15.968 1.00 0.00 9 GLU A N 7
ATOM 11521 C CA . GLU A 1 30 ? 16.266 -0.878 14.779 1.00 0.00 9 GLU A CA 7
ATOM 11522 C C . GLU A 1 30 ? 15.661 -0.265 13.519 1.00 0.00 9 GLU A C 7
ATOM 11523 O O . GLU A 1 30 ? 16.342 -0.097 12.509 1.00 0.00 9 GLU A O 7
ATOM 11535 N N . SER A 1 31 ? 14.374 0.065 13.589 1.00 0.00 10 SER A N 7
ATOM 11536 C CA . SER A 1 31 ? 13.677 0.631 12.438 1.00 0.00 10 SER A CA 7
ATOM 11537 C C . SER A 1 31 ? 14.293 1.966 12.033 1.00 0.00 10 SER A C 7
ATOM 11538 O O . SER A 1 31 ? 14.545 2.210 10.852 1.00 0.00 10 SER A O 7
ATOM 11546 N N . ALA A 1 32 ? 14.534 2.826 13.017 1.00 0.00 11 ALA A N 7
ATOM 11547 C CA . ALA A 1 32 ? 15.133 4.127 12.749 1.00 0.00 11 ALA A CA 7
ATOM 11548 C C . ALA A 1 32 ? 16.579 3.961 12.298 1.00 0.00 11 ALA A C 7
ATOM 11549 O O . ALA A 1 32 ? 17.026 4.613 11.355 1.00 0.00 11 ALA A O 7
ATOM 11556 N N . TYR A 1 33 ? 17.305 3.086 12.986 1.00 0.00 12 TYR A N 7
ATOM 11557 C CA . TYR A 1 33 ? 18.696 2.826 12.638 1.00 0.00 12 TYR A CA 7
ATOM 11558 C C . TYR A 1 33 ? 18.794 2.249 11.231 1.00 0.00 12 TYR A C 7
ATOM 11559 O O . TYR A 1 33 ? 19.673 2.627 10.457 1.00 0.00 12 TYR A O 7
ATOM 11577 N N . LEU A 1 34 ? 17.887 1.332 10.902 1.00 0.00 13 LEU A N 7
ATOM 11578 C CA . LEU A 1 34 ? 17.875 0.728 9.574 1.00 0.00 13 LEU A CA 7
ATOM 11579 C C . LEU A 1 34 ? 17.722 1.810 8.510 1.00 0.00 13 LEU A C 7
ATOM 11580 O O . LEU A 1 34 ? 18.454 1.829 7.521 1.00 0.00 13 LEU A O 7
ATOM 11596 N N . LYS A 1 35 ? 16.771 2.712 8.725 1.00 0.00 14 LYS A N 7
ATOM 11597 C CA . LYS A 1 35 ? 16.586 3.842 7.822 1.00 0.00 14 LYS A CA 7
ATOM 11598 C C . LYS A 1 35 ? 17.808 4.756 7.849 1.00 0.00 14 LYS A C 7
ATOM 11599 O O . LYS A 1 35 ? 18.237 5.263 6.813 1.00 0.00 14 LYS A O 7
ATOM 11618 N N . LEU A 1 36 ? 18.368 4.960 9.039 1.00 0.00 15 LEU A N 7
ATOM 11619 C CA . LEU A 1 36 ? 19.547 5.807 9.178 1.00 0.00 15 LEU A CA 7
ATOM 11620 C C . LEU A 1 36 ? 20.721 5.219 8.402 1.00 0.00 15 LEU A C 7
ATOM 11621 O O . LEU A 1 36 ? 21.475 5.946 7.756 1.00 0.00 15 LEU A O 7
ATOM 11637 N N . GLN A 1 37 ? 20.873 3.899 8.468 1.00 0.00 16 GLN A N 7
ATOM 11638 C CA . GLN A 1 37 ? 21.960 3.229 7.762 1.00 0.00 16 GLN A CA 7
ATOM 11639 C C . GLN A 1 37 ? 21.861 3.472 6.260 1.00 0.00 16 GLN A C 7
ATOM 11640 O O . GLN A 1 37 ? 22.875 3.678 5.593 1.00 0.00 16 GLN A O 7
ATOM 11654 N N . GLU A 1 38 ? 20.640 3.454 5.732 1.00 0.00 17 GLU A N 7
ATOM 11655 C CA . GLU A 1 38 ? 20.437 3.730 4.313 1.00 0.00 17 GLU A CA 7
ATOM 11656 C C . GLU A 1 38 ? 20.937 5.130 3.966 1.00 0.00 17 GLU A C 7
ATOM 11657 O O . GLU A 1 38 ? 21.538 5.341 2.913 1.00 0.00 17 GLU A O 7
ATOM 11669 N N . GLN A 1 39 ? 20.692 6.084 4.861 1.00 0.00 18 GLN A N 7
ATOM 11670 C CA . GLN A 1 39 ? 21.202 7.437 4.678 1.00 0.00 18 GLN A CA 7
ATOM 11671 C C . GLN A 1 39 ? 22.726 7.425 4.601 1.00 0.00 18 GLN A C 7
ATOM 11672 O O . GLN A 1 39 ? 23.318 8.158 3.808 1.00 0.00 18 GLN A O 7
ATOM 11686 N N . MET A 1 40 ? 23.360 6.596 5.428 1.00 0.00 19 MET A N 7
ATOM 11687 C CA . MET A 1 40 ? 24.816 6.507 5.431 1.00 0.00 19 MET A CA 7
ATOM 11688 C C . MET A 1 40 ? 25.320 6.015 4.078 1.00 0.00 19 MET A C 7
ATOM 11689 O O . MET A 1 40 ? 26.313 6.523 3.557 1.00 0.00 19 MET A O 7
ATOM 11703 N N . ARG A 1 41 ? 24.628 5.032 3.507 1.00 0.00 20 ARG A N 7
ATOM 11704 C CA . ARG A 1 41 ? 25.011 4.512 2.197 1.00 0.00 20 ARG A CA 7
ATOM 11705 C C . ARG A 1 41 ? 24.978 5.619 1.148 1.00 0.00 20 ARG A C 7
ATOM 11706 O O . ARG A 1 41 ? 25.828 5.666 0.260 1.00 0.00 20 ARG A O 7
ATOM 11727 N N . LYS A 1 42 ? 23.992 6.506 1.247 1.00 0.00 21 LYS A N 7
ATOM 11728 C CA . LYS A 1 42 ? 23.915 7.649 0.344 1.00 0.00 21 LYS A CA 7
ATOM 11729 C C . LYS A 1 42 ? 25.182 8.493 0.463 1.00 0.00 21 LYS A C 7
ATOM 11730 O O . LYS A 1 42 ? 25.739 8.940 -0.539 1.00 0.00 21 LYS A O 7
ATOM 11749 N N . ILE A 1 43 ? 25.627 8.707 1.699 1.00 0.00 22 ILE A N 7
ATOM 11750 C CA . ILE A 1 43 ? 26.858 9.450 1.943 1.00 0.00 22 ILE A CA 7
ATOM 11751 C C . ILE A 1 43 ? 28.045 8.683 1.367 1.00 0.00 22 ILE A C 7
ATOM 11752 O O . ILE A 1 43 ? 28.919 9.263 0.722 1.00 0.00 22 ILE A O 7
ATOM 11768 N N . ASP A 1 44 ? 28.070 7.377 1.611 1.00 0.00 23 ASP A N 7
ATOM 11769 C CA . ASP A 1 44 ? 29.146 6.535 1.101 1.00 0.00 23 ASP A CA 7
ATOM 11770 C C . ASP A 1 44 ? 29.167 6.555 -0.424 1.00 0.00 23 ASP A C 7
ATOM 11771 O O . ASP A 1 44 ? 30.230 6.616 -1.039 1.00 0.00 23 ASP A O 7
ATOM 11780 N N . ALA A 1 45 ? 27.983 6.501 -1.028 1.00 0.00 24 ALA A N 7
ATOM 11781 C CA . ALA A 1 45 ? 27.879 6.547 -2.482 1.00 0.00 24 ALA A CA 7
ATOM 11782 C C . ALA A 1 45 ? 28.326 7.909 -3.000 1.00 0.00 24 ALA A C 7
ATOM 11783 O O . ALA A 1 45 ? 29.053 7.999 -3.989 1.00 0.00 24 ALA A O 7
ATOM 11790 N N . ASP A 1 46 ? 27.889 8.964 -2.321 1.00 0.00 25 ASP A N 7
ATOM 11791 C CA . ASP A 1 46 ? 28.295 10.316 -2.686 1.00 0.00 25 ASP A CA 7
ATOM 11792 C C . ASP A 1 46 ? 29.809 10.474 -2.563 1.00 0.00 25 ASP A C 7
ATOM 11793 O O . ASP A 1 46 ? 30.443 11.117 -3.398 1.00 0.00 25 ASP A O 7
ATOM 11802 N N . ALA A 1 47 ? 30.385 9.879 -1.521 1.00 0.00 26 ALA A N 7
ATOM 11803 C CA . ALA A 1 47 ? 31.824 9.958 -1.310 1.00 0.00 26 ALA A CA 7
ATOM 11804 C C . ALA A 1 47 ? 32.570 9.315 -2.474 1.00 0.00 26 ALA A C 7
ATOM 11805 O O . ALA A 1 47 ? 33.538 9.875 -2.988 1.00 0.00 26 ALA A O 7
ATOM 11812 N N . ALA A 1 48 ? 32.107 8.142 -2.892 1.00 0.00 27 ALA A N 7
ATOM 11813 C CA . ALA A 1 48 ? 32.721 7.450 -4.020 1.00 0.00 27 ALA A CA 7
ATOM 11814 C C . ALA A 1 48 ? 32.506 8.233 -5.313 1.00 0.00 27 ALA A C 7
ATOM 11815 O O . ALA A 1 48 ? 33.405 8.332 -6.147 1.00 0.00 27 ALA A O 7
ATOM 11822 N N . ALA A 1 49 ? 31.305 8.781 -5.476 1.00 0.00 28 ALA A N 7
ATOM 11823 C CA . ALA A 1 49 ? 30.979 9.535 -6.679 1.00 0.00 28 ALA A CA 7
ATOM 11824 C C . ALA A 1 49 ? 31.764 10.843 -6.738 1.00 0.00 28 ALA A C 7
ATOM 11825 O O . ALA A 1 49 ? 32.330 11.186 -7.776 1.00 0.00 28 ALA A O 7
ATOM 11832 N N . LEU A 1 50 ? 31.799 11.567 -5.624 1.00 0.00 29 LEU A N 7
ATOM 11833 C CA . LEU A 1 50 ? 32.494 12.852 -5.589 1.00 0.00 29 LEU A CA 7
ATOM 11834 C C . LEU A 1 50 ? 34.017 12.681 -5.596 1.00 0.00 29 LEU A C 7
ATOM 11835 O O . LEU A 1 50 ? 34.735 13.563 -6.063 1.00 0.00 29 LEU A O 7
ATOM 11851 N N . SER A 1 51 ? 34.511 11.558 -5.077 1.00 0.00 30 SER A N 7
ATOM 11852 C CA . SER A 1 51 ? 35.951 11.313 -5.042 1.00 0.00 30 SER A CA 7
ATOM 11853 C C . SER A 1 51 ? 36.574 11.409 -6.436 1.00 0.00 30 SER A C 7
ATOM 11854 O O . SER A 1 51 ? 37.744 11.771 -6.567 1.00 0.00 30 SER A O 7
ATOM 11862 N N . GLU A 1 52 ? 35.810 11.061 -7.470 1.00 0.00 31 GLU A N 7
ATOM 11863 C CA . GLU A 1 52 ? 36.323 11.110 -8.835 1.00 0.00 31 GLU A CA 7
ATOM 11864 C C . GLU A 1 52 ? 36.363 12.542 -9.364 1.00 0.00 31 GLU A C 7
ATOM 11865 O O . GLU A 1 52 ? 37.382 12.990 -9.891 1.00 0.00 31 GLU A O 7
ATOM 11877 N N . THR A 1 53 ? 35.251 13.260 -9.221 1.00 0.00 32 THR A N 7
ATOM 11878 C CA . THR A 1 53 ? 35.155 14.619 -9.747 1.00 0.00 32 THR A CA 7
ATOM 11879 C C . THR A 1 53 ? 35.936 15.603 -8.883 1.00 0.00 32 THR A C 7
ATOM 11880 O O . THR A 1 53 ? 36.591 16.510 -9.395 1.00 0.00 32 THR A O 7
ATOM 11891 N N . ARG A 1 54 ? 35.858 15.416 -7.570 1.00 0.00 33 ARG A N 7
ATOM 11892 C CA . ARG A 1 54 ? 36.546 16.293 -6.629 1.00 0.00 33 ARG A CA 7
ATOM 11893 C C . ARG A 1 54 ? 36.160 17.755 -6.866 1.00 0.00 33 ARG A C 7
ATOM 11894 O O . ARG A 1 54 ? 37.007 18.609 -7.142 1.00 0.00 33 ARG A O 7
ATOM 11915 N N . THR A 1 55 ? 34.862 18.041 -6.778 1.00 0.00 34 THR A N 7
ATOM 11916 C CA . THR A 1 55 ? 34.373 19.400 -7.004 1.00 0.00 34 THR A CA 7
ATOM 11917 C C . THR A 1 55 ? 33.306 19.787 -5.981 1.00 0.00 34 THR A C 7
ATOM 11918 O O . THR A 1 55 ? 32.590 18.933 -5.456 1.00 0.00 34 THR A O 7
ATOM 11929 N N . ILE A 1 56 ? 33.208 21.086 -5.715 1.00 0.00 35 ILE A N 7
ATOM 11930 C CA . ILE A 1 56 ? 32.236 21.601 -4.752 1.00 0.00 35 ILE A CA 7
ATOM 11931 C C . ILE A 1 56 ? 30.803 21.493 -5.294 1.00 0.00 35 ILE A C 7
ATOM 11932 O O . ILE A 1 56 ? 29.860 21.375 -4.511 1.00 0.00 35 ILE A O 7
ATOM 11948 N N . GLU A 1 57 ? 30.632 21.532 -6.617 1.00 0.00 36 GLU A N 7
ATOM 11949 C CA . GLU A 1 57 ? 29.294 21.491 -7.203 1.00 0.00 36 GLU A CA 7
ATOM 11950 C C . GLU A 1 57 ? 28.540 20.251 -6.734 1.00 0.00 36 GLU A C 7
ATOM 11951 O O . GLU A 1 57 ? 27.357 20.322 -6.402 1.00 0.00 36 GLU A O 7
ATOM 11963 N N . GLU A 1 58 ? 29.228 19.114 -6.714 1.00 0.00 37 GLU A N 7
ATOM 11964 C CA . GLU A 1 58 ? 28.643 17.888 -6.175 1.00 0.00 37 GLU A CA 7
ATOM 11965 C C . GLU A 1 58 ? 28.630 17.907 -4.644 1.00 0.00 37 GLU A C 7
ATOM 11966 O O . GLU A 1 58 ? 27.713 17.374 -4.019 1.00 0.00 37 GLU A O 7
ATOM 11978 N N . LEU A 1 59 ? 29.647 18.525 -4.045 1.00 0.00 38 LEU A N 7
ATOM 11979 C CA . LEU A 1 59 ? 29.764 18.572 -2.591 1.00 0.00 38 LEU A CA 7
ATOM 11980 C C . LEU A 1 59 ? 28.502 19.139 -1.944 1.00 0.00 38 LEU A C 7
ATOM 11981 O O . LEU A 1 59 ? 28.126 18.729 -0.847 1.00 0.00 38 LEU A O 7
ATOM 11997 N N . ASP A 1 60 ? 27.848 20.084 -2.617 1.00 0.00 39 ASP A N 7
ATOM 11998 C CA . ASP A 1 60 ? 26.661 20.727 -2.058 1.00 0.00 39 ASP A CA 7
ATOM 11999 C C . ASP A 1 60 ? 25.621 19.693 -1.632 1.00 0.00 39 ASP A C 7
ATOM 12000 O O . ASP A 1 60 ? 24.963 19.849 -0.605 1.00 0.00 39 ASP A O 7
ATOM 12009 N N . THR A 1 61 ? 25.475 18.639 -2.430 1.00 0.00 40 THR A N 7
ATOM 12010 C CA . THR A 1 61 ? 24.555 17.560 -2.089 1.00 0.00 40 THR A CA 7
ATOM 12011 C C . THR A 1 61 ? 25.006 16.847 -0.816 1.00 0.00 40 THR A C 7
ATOM 12012 O O . THR A 1 61 ? 24.185 16.493 0.031 1.00 0.00 40 THR A O 7
ATOM 12023 N N . PHE A 1 62 ? 26.314 16.639 -0.690 1.00 0.00 41 PHE A N 7
ATOM 12024 C CA . PHE A 1 62 ? 26.861 15.945 0.471 1.00 0.00 41 PHE A CA 7
ATOM 12025 C C . PHE A 1 62 ? 26.508 16.675 1.762 1.00 0.00 41 PHE A C 7
ATOM 12026 O O . PHE A 1 62 ? 26.042 16.063 2.722 1.00 0.00 41 PHE A O 7
ATOM 12043 N N . LYS A 1 63 ? 26.718 17.988 1.775 1.00 0.00 42 LYS A N 7
ATOM 12044 C CA . LYS A 1 63 ? 26.481 18.774 2.982 1.00 0.00 42 LYS A CA 7
ATOM 12045 C C . LYS A 1 63 ? 25.032 18.645 3.440 1.00 0.00 42 LYS A C 7
ATOM 12046 O O . LYS A 1 63 ? 24.760 18.523 4.635 1.00 0.00 42 LYS A O 7
ATOM 12065 N N . LEU A 1 64 ? 24.104 18.670 2.489 1.00 0.00 43 LEU A N 7
ATOM 12066 C CA . LEU A 1 64 ? 22.689 18.539 2.819 1.00 0.00 43 LEU A CA 7
ATOM 12067 C C . LEU A 1 64 ? 22.400 17.170 3.430 1.00 0.00 43 LEU A C 7
ATOM 12068 O O . LEU A 1 64 ? 21.611 17.055 4.368 1.00 0.00 43 LEU A O 7
ATOM 12084 N N . ASP A 1 65 ? 23.041 16.135 2.895 1.00 0.00 44 ASP A N 7
ATOM 12085 C CA . ASP A 1 65 ? 22.850 14.784 3.409 1.00 0.00 44 ASP A CA 7
ATOM 12086 C C . ASP A 1 65 ? 23.312 14.689 4.860 1.00 0.00 44 ASP A C 7
ATOM 12087 O O . ASP A 1 65 ? 22.638 14.088 5.697 1.00 0.00 44 ASP A O 7
ATOM 12096 N N . VAL A 1 66 ? 24.463 15.285 5.152 1.00 0.00 45 VAL A N 7
ATOM 12097 C CA . VAL A 1 66 ? 24.998 15.268 6.510 1.00 0.00 45 VAL A CA 7
ATOM 12098 C C . VAL A 1 66 ? 24.120 16.116 7.427 1.00 0.00 45 VAL A C 7
ATOM 12099 O O . VAL A 1 66 ? 23.809 15.718 8.550 1.00 0.00 45 VAL A O 7
ATOM 12112 N N . ALA A 1 67 ? 23.711 17.282 6.937 1.00 0.00 46 ALA A N 7
ATOM 12113 C CA . ALA A 1 67 ? 22.914 18.199 7.742 1.00 0.00 46 ALA A CA 7
ATOM 12114 C C . ALA A 1 67 ? 21.631 17.521 8.211 1.00 0.00 46 ALA A C 7
ATOM 12115 O O . ALA A 1 67 ? 21.220 17.678 9.360 1.00 0.00 46 ALA A O 7
ATOM 12122 N N . ASP A 1 68 ? 21.001 16.773 7.313 1.00 0.00 47 ASP A N 7
ATOM 12123 C CA . ASP A 1 68 ? 19.811 16.011 7.672 1.00 0.00 47 ASP A CA 7
ATOM 12124 C C . ASP A 1 68 ? 20.148 14.945 8.714 1.00 0.00 47 ASP A C 7
ATOM 12125 O O . ASP A 1 68 ? 19.368 14.698 9.634 1.00 0.00 47 ASP A O 7
ATOM 12134 N N . PHE A 1 69 ? 21.311 14.315 8.563 1.00 0.00 48 PHE A N 7
ATOM 12135 C CA . PHE A 1 69 ? 21.734 13.277 9.496 1.00 0.00 48 PHE A CA 7
ATOM 12136 C C . PHE A 1 69 ? 21.857 13.833 10.910 1.00 0.00 48 PHE A C 7
ATOM 12137 O O . PHE A 1 69 ? 21.375 13.223 11.863 1.00 0.00 48 PHE A O 7
ATOM 12154 N N . VAL A 1 70 ? 22.496 14.993 11.043 1.00 0.00 49 VAL A N 7
ATOM 12155 C CA . VAL A 1 70 ? 22.707 15.586 12.360 1.00 0.00 49 VAL A CA 7
ATOM 12156 C C . VAL A 1 70 ? 21.363 15.857 13.036 1.00 0.00 49 VAL A C 7
ATOM 12157 O O . VAL A 1 70 ? 21.185 15.561 14.216 1.00 0.00 49 VAL A O 7
ATOM 12170 N N . THR A 1 71 ? 20.424 16.421 12.284 1.00 0.00 50 THR A N 7
ATOM 12171 C CA . THR A 1 71 ? 19.109 16.725 12.834 1.00 0.00 50 THR A CA 7
ATOM 12172 C C . THR A 1 71 ? 18.414 15.448 13.298 1.00 0.00 50 THR A C 7
ATOM 12173 O O . THR A 1 71 ? 17.807 15.415 14.367 1.00 0.00 50 THR A O 7
ATOM 12184 N N . THR A 1 72 ? 18.508 14.400 12.487 1.00 0.00 51 THR A N 7
ATOM 12185 C CA . THR A 1 72 ? 17.845 13.141 12.802 1.00 0.00 51 THR A CA 7
ATOM 12186 C C . THR A 1 72 ? 18.555 12.393 13.930 1.00 0.00 51 THR A C 7
ATOM 12187 O O . THR A 1 72 ? 17.914 11.922 14.868 1.00 0.00 51 THR A O 7
ATOM 12198 N N . VAL A 1 73 ? 19.878 12.287 13.838 1.00 0.00 52 VAL A N 7
ATOM 12199 C CA . VAL A 1 73 ? 20.637 11.500 14.806 1.00 0.00 52 VAL A CA 7
ATOM 12200 C C . VAL A 1 73 ? 20.593 12.129 16.200 1.00 0.00 52 VAL A C 7
ATOM 12201 O O . VAL A 1 73 ? 20.420 11.426 17.195 1.00 0.00 52 VAL A O 7
ATOM 12214 N N . VAL A 1 74 ? 20.741 13.451 16.270 1.00 0.00 53 VAL A N 7
ATOM 12215 C CA . VAL A 1 74 ? 20.707 14.141 17.555 1.00 0.00 53 VAL A CA 7
ATOM 12216 C C . VAL A 1 74 ? 19.340 13.939 18.211 1.00 0.00 53 VAL A C 7
ATOM 12217 O O . VAL A 1 74 ? 19.252 13.706 19.416 1.00 0.00 53 VAL A O 7
ATOM 12230 N N . GLN A 1 75 ? 18.279 14.033 17.414 1.00 0.00 54 GLN A N 7
ATOM 12231 C CA . GLN A 1 75 ? 16.938 13.763 17.919 1.00 0.00 54 GLN A CA 7
ATOM 12232 C C . GLN A 1 75 ? 16.860 12.329 18.441 1.00 0.00 54 GLN A C 7
ATOM 12233 O O . GLN A 1 75 ? 16.254 12.072 19.479 1.00 0.00 54 GLN A O 7
ATOM 12247 N N . LEU A 1 76 ? 17.468 11.397 17.711 1.00 0.00 55 LEU A N 7
ATOM 12248 C CA . LEU A 1 76 ? 17.545 10.015 18.168 1.00 0.00 55 LEU A CA 7
ATOM 12249 C C . LEU A 1 76 ? 18.336 9.932 19.473 1.00 0.00 55 LEU A C 7
ATOM 12250 O O . LEU A 1 76 ? 17.972 9.186 20.382 1.00 0.00 55 LEU A O 7
ATOM 12266 N N . ALA A 1 77 ? 19.418 10.703 19.559 1.00 0.00 56 ALA A N 7
ATOM 12267 C CA . ALA A 1 77 ? 20.218 10.751 20.777 1.00 0.00 56 ALA A CA 7
ATOM 12268 C C . ALA A 1 77 ? 19.372 11.254 21.943 1.00 0.00 56 ALA A C 7
ATOM 12269 O O . ALA A 1 77 ? 19.436 10.716 23.049 1.00 0.00 56 ALA A O 7
ATOM 12276 N N . GLU A 1 78 ? 18.579 12.289 21.685 1.00 0.00 57 GLU A N 7
ATOM 12277 C CA . GLU A 1 78 ? 17.704 12.847 22.710 1.00 0.00 57 GLU A CA 7
ATOM 12278 C C . GLU A 1 78 ? 16.566 11.886 23.038 1.00 0.00 57 GLU A C 7
ATOM 12279 O O . GLU A 1 78 ? 16.238 11.669 24.203 1.00 0.00 57 GLU A O 7
ATOM 12291 N N . GLU A 1 79 ? 15.965 11.313 21.999 1.00 0.00 58 GLU A N 7
ATOM 12292 C CA . GLU A 1 79 ? 14.859 10.379 22.183 1.00 0.00 58 GLU A CA 7
ATOM 12293 C C . GLU A 1 79 ? 15.324 9.117 22.903 1.00 0.00 58 GLU A C 7
ATOM 12294 O O . GLU A 1 79 ? 14.616 8.584 23.758 1.00 0.00 58 GLU A O 7
ATOM 12306 N N . LEU A 1 80 ? 16.513 8.643 22.551 1.00 0.00 59 LEU A N 7
ATOM 12307 C CA . LEU A 1 80 ? 17.035 7.414 23.136 1.00 0.00 59 LEU A CA 7
ATOM 12308 C C . LEU A 1 80 ? 17.124 7.540 24.654 1.00 0.00 59 LEU A C 7
ATOM 12309 O O . LEU A 1 80 ? 16.809 6.597 25.377 1.00 0.00 59 LEU A O 7
ATOM 12325 N N . GLU A 1 81 ? 17.545 8.708 25.134 1.00 0.00 60 GLU A N 7
ATOM 12326 C CA . GLU A 1 81 ? 17.641 8.939 26.573 1.00 0.00 60 GLU A CA 7
ATOM 12327 C C . GLU A 1 81 ? 16.260 8.994 27.215 1.00 0.00 60 GLU A C 7
ATOM 12328 O O . GLU A 1 81 ? 16.035 8.416 28.279 1.00 0.00 60 GLU A O 7
ATOM 12340 N N . HIS A 1 82 ? 15.338 9.693 26.563 1.00 0.00 61 HIS A N 7
ATOM 12341 C CA . HIS A 1 82 ? 14.005 9.885 27.117 1.00 0.00 61 HIS A CA 7
ATOM 12342 C C . HIS A 1 82 ? 13.259 8.562 27.254 1.00 0.00 61 HIS A C 7
ATOM 12343 O O . HIS A 1 82 ? 12.591 8.323 28.261 1.00 0.00 61 HIS A O 7
ATOM 12357 N N . ARG A 1 83 ? 13.369 7.703 26.242 1.00 0.00 62 ARG A N 7
ATOM 12358 C CA . ARG A 1 83 ? 12.571 6.479 26.213 1.00 0.00 62 ARG A CA 7
ATOM 12359 C C . ARG A 1 83 ? 13.344 5.295 26.802 1.00 0.00 62 ARG A C 7
ATOM 12360 O O . ARG A 1 83 ? 13.098 4.902 27.941 1.00 0.00 62 ARG A O 7
ATOM 12381 N N . PHE A 1 84 ? 14.272 4.725 26.034 1.00 0.00 63 PHE A N 7
ATOM 12382 C CA . PHE A 1 84 ? 15.004 3.545 26.484 1.00 0.00 63 PHE A CA 7
ATOM 12383 C C . PHE A 1 84 ? 15.979 3.882 27.609 1.00 0.00 63 PHE A C 7
ATOM 12384 O O . PHE A 1 84 ? 16.133 3.115 28.559 1.00 0.00 63 PHE A O 7
ATOM 12401 N N . GLY A 1 85 ? 16.633 5.035 27.500 1.00 0.00 64 GLY A N 7
ATOM 12402 C CA . GLY A 1 85 ? 17.634 5.438 28.484 1.00 0.00 64 GLY A CA 7
ATOM 12403 C C . GLY A 1 85 ? 18.936 4.661 28.294 1.00 0.00 64 GLY A C 7
ATOM 12404 O O . GLY A 1 85 ? 19.595 4.295 29.268 1.00 0.00 64 GLY A O 7
ATOM 12408 N N . ARG A 1 86 ? 19.304 4.413 27.038 1.00 0.00 65 ARG A N 7
ATOM 12409 C CA . ARG A 1 86 ? 20.492 3.613 26.732 1.00 0.00 65 ARG A CA 7
ATOM 12410 C C . ARG A 1 86 ? 21.642 4.440 26.143 1.00 0.00 65 ARG A C 7
ATOM 12411 O O . ARG A 1 86 ? 22.576 3.868 25.580 1.00 0.00 65 ARG A O 7
ATOM 12432 N N . ASN A 1 87 ? 21.585 5.766 26.262 1.00 0.00 66 ASN A N 7
ATOM 12433 C CA . ASN A 1 87 ? 22.636 6.615 25.705 1.00 0.00 66 ASN A CA 7
ATOM 12434 C C . ASN A 1 87 ? 23.725 6.874 26.743 1.00 0.00 66 ASN A C 7
ATOM 12435 O O . ASN A 1 87 ? 23.439 7.302 27.862 1.00 0.00 66 ASN A O 7
ATOM 12446 N N . ARG A 1 88 ? 24.971 6.617 26.363 1.00 0.00 67 ARG A N 7
ATOM 12447 C CA . ARG A 1 88 ? 26.100 6.854 27.262 1.00 0.00 67 ARG A CA 7
ATOM 12448 C C . ARG A 1 88 ? 26.743 8.232 27.046 1.00 0.00 67 ARG A C 7
ATOM 12449 O O . ARG A 1 88 ? 27.894 8.443 27.426 1.00 0.00 67 ARG A O 7
ATOM 12470 N N . ARG A 1 89 ? 26.007 9.170 26.447 1.00 0.00 68 ARG A N 7
ATOM 12471 C CA . ARG A 1 89 ? 26.552 10.494 26.151 1.00 0.00 68 ARG A CA 7
ATOM 12472 C C . ARG A 1 89 ? 25.673 11.585 26.755 1.00 0.00 68 ARG A C 7
ATOM 12473 O O . ARG A 1 89 ? 24.446 11.492 26.729 1.00 0.00 68 ARG A O 7
ATOM 12494 N N . GLY A 1 90 ? 26.308 12.620 27.297 1.00 0.00 69 GLY A N 7
ATOM 12495 C CA . GLY A 1 90 ? 25.570 13.758 27.835 1.00 0.00 69 GLY A CA 7
ATOM 12496 C C . GLY A 1 90 ? 25.240 14.751 26.726 1.00 0.00 69 GLY A C 7
ATOM 12497 O O . GLY A 1 90 ? 25.894 14.760 25.684 1.00 0.00 69 GLY A O 7
ATOM 12501 N N . ARG A 1 91 ? 24.244 15.601 26.959 1.00 0.00 70 ARG A N 7
ATOM 12502 C CA . ARG A 1 91 ? 23.817 16.557 25.940 1.00 0.00 70 ARG A CA 7
ATOM 12503 C C . ARG A 1 91 ? 24.987 17.422 25.474 1.00 0.00 70 ARG A C 7
ATOM 12504 O O . ARG A 1 91 ? 25.089 17.749 24.292 1.00 0.00 70 ARG A O 7
ATOM 12525 N N . THR A 1 92 ? 25.861 17.794 26.404 1.00 0.00 71 THR A N 7
ATOM 12526 C CA . THR A 1 92 ? 27.051 18.558 26.048 1.00 0.00 71 THR A CA 7
ATOM 12527 C C . THR A 1 92 ? 27.950 17.744 25.121 1.00 0.00 71 THR A C 7
ATOM 12528 O O . THR A 1 92 ? 28.517 18.277 24.167 1.00 0.00 71 THR A O 7
ATOM 12539 N N . GLU A 1 93 ? 28.076 16.450 25.405 1.00 0.00 72 GLU A N 7
ATOM 12540 C CA . GLU A 1 93 ? 28.915 15.579 24.591 1.00 0.00 72 GLU A CA 7
ATOM 12541 C C . GLU A 1 93 ? 28.360 15.452 23.176 1.00 0.00 72 GLU A C 7
ATOM 12542 O O . GLU A 1 93 ? 29.122 15.424 22.210 1.00 0.00 72 GLU A O 7
ATOM 12554 N N . ILE A 1 94 ? 27.036 15.389 23.048 1.00 0.00 73 ILE A N 7
ATOM 12555 C CA . ILE A 1 94 ? 26.411 15.305 21.728 1.00 0.00 73 ILE A CA 7
ATOM 12556 C C . ILE A 1 94 ? 26.822 16.510 20.882 1.00 0.00 73 ILE A C 7
ATOM 12557 O O . ILE A 1 94 ? 27.206 16.361 19.722 1.00 0.00 73 ILE A O 7
ATOM 12573 N N . TYR A 1 95 ? 26.752 17.695 21.478 1.00 0.00 74 TYR A N 7
ATOM 12574 C CA . TYR A 1 95 ? 27.038 18.928 20.753 1.00 0.00 74 TYR A CA 7
ATOM 12575 C C . TYR A 1 95 ? 28.508 19.020 20.358 1.00 0.00 74 TYR A C 7
ATOM 12576 O O . TYR A 1 95 ? 28.832 19.458 19.254 1.00 0.00 74 TYR A O 7
ATOM 12594 N N . LYS A 1 96 ? 29.396 18.605 21.257 1.00 0.00 75 LYS A N 7
ATOM 12595 C CA . LYS A 1 96 ? 30.828 18.731 21.008 1.00 0.00 75 LYS A CA 7
ATOM 12596 C C . LYS A 1 96 ? 31.223 17.980 19.742 1.00 0.00 75 LYS A C 7
ATOM 12597 O O . LYS A 1 96 ? 31.997 18.484 18.928 1.00 0.00 75 LYS A O 7
ATOM 12616 N N . ILE A 1 97 ? 30.686 16.775 19.578 1.00 0.00 76 ILE A N 7
ATOM 12617 C CA . ILE A 1 97 ? 30.983 15.976 18.394 1.00 0.00 76 ILE A CA 7
ATOM 12618 C C . ILE A 1 97 ? 30.490 16.669 17.121 1.00 0.00 76 ILE A C 7
ATOM 12619 O O . ILE A 1 97 ? 31.101 16.519 16.062 1.00 0.00 76 ILE A O 7
ATOM 12635 N N . VAL A 1 98 ? 29.393 17.425 17.213 1.00 0.00 77 VAL A N 7
ATOM 12636 C CA . VAL A 1 98 ? 28.886 18.151 16.049 1.00 0.00 77 VAL A CA 7
ATOM 12637 C C . VAL A 1 98 ? 29.962 19.102 15.529 1.00 0.00 77 VAL A C 7
ATOM 12638 O O . VAL A 1 98 ? 30.204 19.187 14.325 1.00 0.00 77 VAL A O 7
ATOM 12651 N N . LYS A 1 99 ? 30.605 19.811 16.451 1.00 0.00 78 LYS A N 7
ATOM 12652 C CA . LYS A 1 99 ? 31.714 20.686 16.089 1.00 0.00 78 LYS A CA 7
ATOM 12653 C C . LYS A 1 99 ? 32.866 19.877 15.497 1.00 0.00 78 LYS A C 7
ATOM 12654 O O . LYS A 1 99 ? 33.515 20.313 14.546 1.00 0.00 78 LYS A O 7
ATOM 12673 N N . GLU A 1 100 ? 33.119 18.698 16.065 1.00 0.00 79 GLU A N 7
ATOM 12674 C CA . GLU A 1 100 ? 34.170 17.828 15.550 1.00 0.00 79 GLU A CA 7
ATOM 12675 C C . GLU A 1 100 ? 33.867 17.422 14.112 1.00 0.00 79 GLU A C 7
ATOM 12676 O O . GLU A 1 100 ? 34.756 17.400 13.266 1.00 0.00 79 GLU A O 7
ATOM 12688 N N . VAL A 1 101 ? 32.604 17.111 13.839 1.00 0.00 80 VAL A N 7
ATOM 12689 C CA . VAL A 1 101 ? 32.199 16.719 12.494 1.00 0.00 80 VAL A CA 7
ATOM 12690 C C . VAL A 1 101 ? 32.340 17.907 11.541 1.00 0.00 80 VAL A C 7
ATOM 12691 O O . VAL A 1 101 ? 32.816 17.758 10.416 1.00 0.00 80 VAL A O 7
ATOM 12704 N N . ASP A 1 102 ? 31.924 19.084 12.000 1.00 0.00 81 ASP A N 7
ATOM 12705 C CA . ASP A 1 102 ? 31.907 20.262 11.141 1.00 0.00 81 ASP A CA 7
ATOM 12706 C C . ASP A 1 102 ? 33.302 20.605 10.627 1.00 0.00 81 ASP A C 7
ATOM 12707 O O . ASP A 1 102 ? 33.485 20.836 9.431 1.00 0.00 81 ASP A O 7
ATOM 12716 N N . ARG A 1 103 ? 34.283 20.635 11.526 1.00 0.00 82 ARG A N 7
ATOM 12717 C CA . ARG A 1 103 ? 35.635 21.023 11.141 1.00 0.00 82 ARG A CA 7
ATOM 12718 C C . ARG A 1 103 ? 36.256 20.018 10.177 1.00 0.00 82 ARG A C 7
ATOM 12719 O O . ARG A 1 103 ? 36.925 20.407 9.219 1.00 0.00 82 ARG A O 7
ATOM 12740 N N . LYS A 1 104 ? 36.042 18.728 10.428 1.00 0.00 83 LYS A N 7
ATOM 12741 C CA . LYS A 1 104 ? 36.520 17.700 9.509 1.00 0.00 83 LYS A CA 7
ATOM 12742 C C . LYS A 1 104 ? 35.867 17.867 8.139 1.00 0.00 83 LYS A C 7
ATOM 12743 O O . LYS A 1 104 ? 36.519 17.697 7.109 1.00 0.00 83 LYS A O 7
ATOM 12762 N N . LEU A 1 105 ? 34.576 18.195 8.129 1.00 0.00 84 LEU A N 7
ATOM 12763 C CA . LEU A 1 105 ? 33.887 18.480 6.874 1.00 0.00 84 LEU A CA 7
ATOM 12764 C C . LEU A 1 105 ? 34.467 19.730 6.217 1.00 0.00 84 LEU A C 7
ATOM 12765 O O . LEU A 1 105 ? 34.593 19.792 4.994 1.00 0.00 84 LEU A O 7
ATOM 12781 N N . LEU A 1 106 ? 34.810 20.729 7.028 1.00 0.00 85 LEU A N 7
ATOM 12782 C CA . LEU A 1 106 ? 35.475 21.919 6.507 1.00 0.00 85 LEU A CA 7
ATOM 12783 C C . LEU A 1 106 ? 36.794 21.531 5.844 1.00 0.00 85 LEU A C 7
ATOM 12784 O O . LEU A 1 106 ? 37.136 22.040 4.777 1.00 0.00 85 LEU A O 7
ATOM 12800 N N . ASP A 1 107 ? 37.529 20.623 6.484 1.00 0.00 86 ASP A N 7
ATOM 12801 C CA . ASP A 1 107 ? 38.772 20.119 5.911 1.00 0.00 86 ASP A CA 7
ATOM 12802 C C . ASP A 1 107 ? 38.503 19.429 4.575 1.00 0.00 86 ASP A C 7
ATOM 12803 O O . ASP A 1 107 ? 39.281 19.564 3.630 1.00 0.00 86 ASP A O 7
ATOM 12812 N N . LEU A 1 108 ? 37.401 18.686 4.503 1.00 0.00 87 LEU A N 7
ATOM 12813 C CA . LEU A 1 108 ? 37.019 18.018 3.264 1.00 0.00 87 LEU A CA 7
ATOM 12814 C C . LEU A 1 108 ? 36.853 19.039 2.145 1.00 0.00 87 LEU A C 7
ATOM 12815 O O . LEU A 1 108 ? 37.286 18.812 1.014 1.00 0.00 87 LEU A O 7
ATOM 12831 N N . THR A 1 109 ? 36.223 20.167 2.463 1.00 0.00 88 THR A N 7
ATOM 12832 C CA . THR A 1 109 ? 36.095 21.251 1.497 1.00 0.00 88 THR A CA 7
ATOM 12833 C C . THR A 1 109 ? 37.476 21.778 1.117 1.00 0.00 88 THR A C 7
ATOM 12834 O O . THR A 1 109 ? 37.760 22.018 -0.056 1.00 0.00 88 THR A O 7
ATOM 12845 N N . ASP A 1 110 ? 38.331 21.945 2.121 1.00 0.00 89 ASP A N 7
ATOM 12846 C CA . ASP A 1 110 ? 39.694 22.412 1.893 1.00 0.00 89 ASP A CA 7
ATOM 12847 C C . ASP A 1 110 ? 40.463 21.442 0.998 1.00 0.00 89 ASP A C 7
ATOM 12848 O O . ASP A 1 110 ? 41.264 21.863 0.163 1.00 0.00 89 ASP A O 7
ATOM 12857 N N . ALA A 1 111 ? 40.221 20.146 1.176 1.00 0.00 90 ALA A N 7
ATOM 12858 C CA . ALA A 1 111 ? 40.924 19.134 0.395 1.00 0.00 90 ALA A CA 7
ATOM 12859 C C . ALA A 1 111 ? 40.622 19.290 -1.092 1.00 0.00 90 ALA A C 7
ATOM 12860 O O . ALA A 1 111 ? 41.525 19.211 -1.925 1.00 0.00 90 ALA A O 7
ATOM 12867 N N . VAL A 1 112 ? 39.352 19.509 -1.421 1.00 0.00 91 VAL A N 7
ATOM 12868 C CA . VAL A 1 112 ? 38.963 19.703 -2.813 1.00 0.00 91 VAL A CA 7
ATOM 12869 C C . VAL A 1 112 ? 39.580 20.993 -3.348 1.00 0.00 91 VAL A C 7
ATOM 12870 O O . VAL A 1 112 ? 40.086 21.031 -4.470 1.00 0.00 91 VAL A O 7
ATOM 12883 N N . LEU A 1 113 ? 39.535 22.049 -2.539 1.00 0.00 92 LEU A N 7
ATOM 12884 C CA . LEU A 1 113 ? 40.171 23.310 -2.909 1.00 0.00 92 LEU A CA 7
ATOM 12885 C C . LEU A 1 113 ? 41.679 23.124 -3.087 1.00 0.00 92 LEU A C 7
ATOM 12886 O O . LEU A 1 113 ? 42.286 23.737 -3.964 1.00 0.00 92 LEU A O 7
ATOM 12902 N N . ALA A 1 114 ? 42.279 22.283 -2.247 1.00 0.00 93 ALA A N 7
ATOM 12903 C CA . ALA A 1 114 ? 43.699 21.956 -2.379 1.00 0.00 93 ALA A CA 7
ATOM 12904 C C . ALA A 1 114 ? 44.019 21.237 -3.698 1.00 0.00 93 ALA A C 7
ATOM 12905 O O . ALA A 1 114 ? 45.182 21.174 -4.095 1.00 0.00 93 ALA A O 7
ATOM 12912 N N . LYS A 1 115 ? 43.000 20.677 -4.354 1.00 0.00 94 LYS A N 7
ATOM 12913 C CA . LYS A 1 115 ? 43.172 19.973 -5.622 1.00 0.00 94 LYS A CA 7
ATOM 12914 C C . LYS A 1 115 ? 43.937 18.665 -5.413 1.00 0.00 94 LYS A C 7
ATOM 12915 O O . LYS A 1 115 ? 44.893 18.357 -6.129 1.00 0.00 94 LYS A O 7
ATOM 12934 N N . GLU A 1 116 ? 43.500 17.890 -4.424 1.00 0.00 95 GLU A N 7
ATOM 12935 C CA . GLU A 1 116 ? 44.106 16.590 -4.167 1.00 0.00 95 GLU A CA 7
ATOM 12936 C C . GLU A 1 116 ? 43.808 15.642 -5.326 1.00 0.00 95 GLU A C 7
ATOM 12937 O O . GLU A 1 116 ? 42.669 15.221 -5.519 1.00 0.00 95 GLU A O 7
ATOM 12949 N N . LYS A 1 117 ? 44.841 15.310 -6.093 1.00 0.00 96 LYS A N 7
ATOM 12950 C CA . LYS A 1 117 ? 44.666 14.500 -7.295 1.00 0.00 96 LYS A CA 7
ATOM 12951 C C . LYS A 1 117 ? 44.178 13.092 -6.962 1.00 0.00 96 LYS A C 7
ATOM 12952 O O . LYS A 1 117 ? 43.370 12.522 -7.693 1.00 0.00 96 LYS A O 7
ATOM 12971 N N . LYS A 1 118 ? 44.673 12.533 -5.861 1.00 0.00 97 LYS A N 7
ATOM 12972 C CA . LYS A 1 118 ? 44.353 11.151 -5.516 1.00 0.00 97 LYS A CA 7
ATOM 12973 C C . LYS A 1 118 ? 42.977 11.057 -4.862 1.00 0.00 97 LYS A C 7
ATOM 12974 O O . LYS A 1 118 ? 42.704 11.727 -3.866 1.00 0.00 97 LYS A O 7
ATOM 12993 N N . GLY A 1 119 ? 42.114 10.221 -5.433 1.00 0.00 98 GLY A N 7
ATOM 12994 C CA . GLY A 1 119 ? 40.759 10.050 -4.916 1.00 0.00 98 GLY A CA 7
ATOM 12995 C C . GLY A 1 119 ? 40.761 9.478 -3.500 1.00 0.00 98 GLY A C 7
ATOM 12996 O O . GLY A 1 119 ? 39.916 9.833 -2.678 1.00 0.00 98 GLY A O 7
ATOM 13000 N N . GLU A 1 120 ? 41.708 8.588 -3.224 1.00 0.00 99 GLU A N 7
ATOM 13001 C CA . GLU A 1 120 ? 41.795 7.955 -1.911 1.00 0.00 99 GLU A CA 7
ATOM 13002 C C . GLU A 1 120 ? 41.871 8.990 -0.789 1.00 0.00 99 GLU A C 7
ATOM 13003 O O . GLU A 1 120 ? 41.389 8.744 0.316 1.00 0.00 99 GLU A O 7
ATOM 13015 N N . ASP A 1 121 ? 42.479 10.144 -1.065 1.00 0.00 100 ASP A N 7
ATOM 13016 C CA . ASP A 1 121 ? 42.604 11.191 -0.055 1.00 0.00 100 ASP A CA 7
ATOM 13017 C C . ASP A 1 121 ? 41.236 11.571 0.505 1.00 0.00 100 ASP A C 7
ATOM 13018 O O . ASP A 1 121 ? 41.089 11.776 1.711 1.00 0.00 100 ASP A O 7
ATOM 13027 N N . ILE A 1 122 ? 40.238 11.663 -0.371 1.00 0.00 101 ILE A N 7
ATOM 13028 C CA . ILE A 1 122 ? 38.880 11.952 0.075 1.00 0.00 101 ILE A CA 7
ATOM 13029 C C . ILE A 1 122 ? 38.351 10.789 0.913 1.00 0.00 101 ILE A C 7
ATOM 13030 O O . ILE A 1 122 ? 37.890 10.984 2.037 1.00 0.00 101 ILE A O 7
ATOM 13046 N N . LEU A 1 123 ? 38.451 9.577 0.375 1.00 0.00 102 LEU A N 7
ATOM 13047 C CA . LEU A 1 123 ? 37.891 8.408 1.046 1.00 0.00 102 LEU A CA 7
ATOM 13048 C C . LEU A 1 123 ? 38.458 8.263 2.455 1.00 0.00 102 LEU A C 7
ATOM 13049 O O . LEU A 1 123 ? 37.730 7.941 3.393 1.00 0.00 102 LEU A O 7
ATOM 13065 N N . ASN A 1 124 ? 39.757 8.504 2.595 1.00 0.00 103 ASN A N 7
ATOM 13066 C CA . ASN A 1 124 ? 40.403 8.386 3.898 1.00 0.00 103 ASN A CA 7
ATOM 13067 C C . ASN A 1 124 ? 39.807 9.380 4.890 1.00 0.00 103 ASN A C 7
ATOM 13068 O O . ASN A 1 124 ? 39.577 9.045 6.052 1.00 0.00 103 ASN A O 7
ATOM 13079 N N . MET A 1 125 ? 39.557 10.604 4.431 1.00 0.00 104 MET A N 7
ATOM 13080 C CA . MET A 1 125 ? 38.991 11.631 5.299 1.00 0.00 104 MET A CA 7
ATOM 13081 C C . MET A 1 125 ? 37.532 11.326 5.626 1.00 0.00 104 MET A C 7
ATOM 13082 O O . MET A 1 125 ? 37.088 11.526 6.757 1.00 0.00 104 MET A O 7
ATOM 13096 N N . VAL A 1 126 ? 36.791 10.837 4.636 1.00 0.00 105 VAL A N 7
ATOM 13097 C CA . VAL A 1 126 ? 35.379 10.516 4.838 1.00 0.00 105 VAL A CA 7
ATOM 13098 C C . VAL A 1 126 ? 35.228 9.497 5.971 1.00 0.00 105 VAL A C 7
ATOM 13099 O O . VAL A 1 126 ? 34.289 9.580 6.762 1.00 0.00 105 VAL A O 7
ATOM 13112 N N . ALA A 1 127 ? 36.149 8.539 6.046 1.00 0.00 106 ALA A N 7
ATOM 13113 C CA . ALA A 1 127 ? 36.111 7.540 7.108 1.00 0.00 106 ALA A CA 7
ATOM 13114 C C . ALA A 1 127 ? 36.118 8.210 8.480 1.00 0.00 106 ALA A C 7
ATOM 13115 O O . ALA A 1 127 ? 35.424 7.770 9.397 1.00 0.00 106 ALA A O 7
ATOM 13122 N N . GLU A 1 128 ? 36.904 9.273 8.616 1.00 0.00 107 GLU A N 7
ATOM 13123 C CA . GLU A 1 128 ? 36.943 10.029 9.864 1.00 0.00 107 GLU A CA 7
ATOM 13124 C C . GLU A 1 128 ? 35.595 10.690 10.142 1.00 0.00 107 GLU A C 7
ATOM 13125 O O . GLU A 1 128 ? 35.145 10.742 11.287 1.00 0.00 107 GLU A O 7
ATOM 13137 N N . ILE A 1 129 ? 34.955 11.195 9.090 1.00 0.00 108 ILE A N 7
ATOM 13138 C CA . ILE A 1 129 ? 33.658 11.846 9.235 1.00 0.00 108 ILE A CA 7
ATOM 13139 C C . ILE A 1 129 ? 32.638 10.862 9.803 1.00 0.00 108 ILE A C 7
ATOM 13140 O O . ILE A 1 129 ? 31.935 11.168 10.765 1.00 0.00 108 ILE A O 7
ATOM 13156 N N . LYS A 1 130 ? 32.571 9.677 9.205 1.00 0.00 109 LYS A N 7
ATOM 13157 C CA . LYS A 1 130 ? 31.633 8.654 9.658 1.00 0.00 109 LYS A CA 7
ATOM 13158 C C . LYS A 1 130 ? 31.912 8.248 11.104 1.00 0.00 109 LYS A C 7
ATOM 13159 O O . LYS A 1 130 ? 30.984 7.980 11.868 1.00 0.00 109 LYS A O 7
ATOM 13178 N N . ALA A 1 131 ? 33.187 8.204 11.476 1.00 0.00 110 ALA A N 7
ATOM 13179 C CA . ALA A 1 131 ? 33.561 7.834 12.837 1.00 0.00 110 ALA A CA 7
ATOM 13180 C C . ALA A 1 131 ? 32.951 8.801 13.848 1.00 0.00 110 ALA A C 7
ATOM 13181 O O . ALA A 1 131 ? 32.512 8.393 14.923 1.00 0.00 110 ALA A O 7
ATOM 13188 N N . LEU A 1 132 ? 32.941 10.085 13.505 1.00 0.00 111 LEU A N 7
ATOM 13189 C CA . LEU A 1 132 ? 32.351 11.095 14.377 1.00 0.00 111 LEU A CA 7
ATOM 13190 C C . LEU A 1 132 ? 30.830 10.959 14.423 1.00 0.00 111 LEU A C 7
ATOM 13191 O O . LEU A 1 132 ? 30.215 11.140 15.474 1.00 0.00 111 LEU A O 7
ATOM 13207 N N . LEU A 1 133 ? 30.227 10.644 13.279 1.00 0.00 112 LEU A N 7
ATOM 13208 C CA . LEU A 1 133 ? 28.775 10.529 13.195 1.00 0.00 112 LEU A CA 7
ATOM 13209 C C . LEU A 1 133 ? 28.260 9.369 14.041 1.00 0.00 112 LEU A C 7
ATOM 13210 O O . LEU A 1 133 ? 27.275 9.510 14.766 1.00 0.00 112 LEU A O 7
ATOM 13226 N N . ILE A 1 134 ? 28.927 8.223 13.944 1.00 0.00 113 ILE A N 7
ATOM 13227 C CA . ILE A 1 134 ? 28.517 7.049 14.712 1.00 0.00 113 ILE A CA 7
ATOM 13228 C C . ILE A 1 134 ? 28.655 7.280 16.219 1.00 0.00 113 ILE A C 7
ATOM 13229 O O . ILE A 1 134 ? 27.901 6.706 17.005 1.00 0.00 113 ILE A O 7
ATOM 13245 N N . ASN A 1 135 ? 29.609 8.116 16.623 1.00 0.00 114 ASN A N 7
ATOM 13246 C CA . ASN A 1 135 ? 29.779 8.437 18.037 1.00 0.00 114 ASN A CA 7
ATOM 13247 C C . ASN A 1 135 ? 28.491 9.006 18.630 1.00 0.00 114 ASN A C 7
ATOM 13248 O O . ASN A 1 135 ? 28.174 8.753 19.792 1.00 0.00 114 ASN A O 7
ATOM 13259 N N . ILE A 1 136 ? 27.752 9.779 17.835 1.00 0.00 115 ILE A N 7
ATOM 13260 C CA . ILE A 1 136 ? 26.508 10.376 18.312 1.00 0.00 115 ILE A CA 7
ATOM 13261 C C . ILE A 1 136 ? 25.547 9.283 18.770 1.00 0.00 115 ILE A C 7
ATOM 13262 O O . ILE A 1 136 ? 25.004 9.338 19.874 1.00 0.00 115 ILE A O 7
ATOM 13278 N N . TYR A 1 137 ? 25.348 8.293 17.908 1.00 0.00 116 TYR A N 7
ATOM 13279 C CA . TYR A 1 137 ? 24.452 7.185 18.216 1.00 0.00 116 TYR A CA 7
ATOM 13280 C C . TYR A 1 137 ? 24.945 6.413 19.436 1.00 0.00 116 TYR A C 7
ATOM 13281 O O . TYR A 1 137 ? 24.155 6.003 20.285 1.00 0.00 116 TYR A O 7
ATOM 13299 N N . LYS A 1 138 ? 26.259 6.216 19.515 1.00 0.00 117 LYS A N 7
ATOM 13300 C CA . LYS A 1 138 ? 26.853 5.460 20.614 1.00 0.00 117 LYS A CA 7
ATOM 13301 C C . LYS A 1 138 ? 27.984 6.255 21.261 1.00 0.00 117 LYS A C 7
ATOM 13302 O O . LYS A 1 138 ? 27.813 6.674 22.393 1.00 0.00 117 LYS A O 7
ATOM 13322 N N . GLU A 1 22 ? 10.433 -1.606 1.089 1.00 0.00 1 GLU A N 8
ATOM 13323 C CA . GLU A 1 22 ? 9.297 -2.125 1.841 1.00 0.00 1 GLU A CA 8
ATOM 13324 C C . GLU A 1 22 ? 9.179 -1.424 3.190 1.00 0.00 1 GLU A C 8
ATOM 13325 O O . GLU A 1 22 ? 10.133 -0.809 3.667 1.00 0.00 1 GLU A O 8
ATOM 13337 N N . ALA A 1 23 ? 8.002 -1.521 3.800 1.00 0.00 2 ALA A N 8
ATOM 13338 C CA . ALA A 1 23 ? 7.766 -0.897 5.098 1.00 0.00 2 ALA A CA 8
ATOM 13339 C C . ALA A 1 23 ? 7.812 -1.942 6.208 1.00 0.00 2 ALA A C 8
ATOM 13340 O O . ALA A 1 23 ? 7.437 -3.095 6.003 1.00 0.00 2 ALA A O 8
ATOM 13347 N N . ALA A 1 24 ? 8.273 -1.529 7.385 1.00 0.00 3 ALA A N 8
ATOM 13348 C CA . ALA A 1 24 ? 8.370 -2.440 8.521 1.00 0.00 3 ALA A CA 8
ATOM 13349 C C . ALA A 1 24 ? 7.935 -1.742 9.805 1.00 0.00 3 ALA A C 8
ATOM 13350 O O . ALA A 1 24 ? 8.041 -0.522 9.926 1.00 0.00 3 ALA A O 8
ATOM 13357 N N . ALA A 1 25 ? 7.449 -2.524 10.763 1.00 0.00 4 ALA A N 8
ATOM 13358 C CA . ALA A 1 25 ? 6.989 -1.971 12.033 1.00 0.00 4 ALA A CA 8
ATOM 13359 C C . ALA A 1 25 ? 8.023 -2.204 13.129 1.00 0.00 4 ALA A C 8
ATOM 13360 O O . ALA A 1 25 ? 8.642 -3.265 13.199 1.00 0.00 4 ALA A O 8
ATOM 13367 N N . ALA A 1 26 ? 8.202 -1.202 13.983 1.00 0.00 5 ALA A N 8
ATOM 13368 C CA . ALA A 1 26 ? 9.157 -1.305 15.080 1.00 0.00 5 ALA A CA 8
ATOM 13369 C C . ALA A 1 26 ? 8.866 -0.246 16.139 1.00 0.00 5 ALA A C 8
ATOM 13370 O O . ALA A 1 26 ? 8.098 0.688 15.901 1.00 0.00 5 ALA A O 8
ATOM 13377 N N . ALA A 1 27 ? 9.481 -0.394 17.310 1.00 0.00 6 ALA A N 8
ATOM 13378 C CA . ALA A 1 27 ? 9.320 0.587 18.380 1.00 0.00 6 ALA A CA 8
ATOM 13379 C C . ALA A 1 27 ? 9.730 1.972 17.891 1.00 0.00 6 ALA A C 8
ATOM 13380 O O . ALA A 1 27 ? 10.497 2.093 16.939 1.00 0.00 6 ALA A O 8
ATOM 13387 N N . ARG A 1 28 ? 9.222 3.016 18.540 1.00 0.00 7 ARG A N 8
ATOM 13388 C CA . ARG A 1 28 ? 9.502 4.385 18.106 1.00 0.00 7 ARG A CA 8
ATOM 13389 C C . ARG A 1 28 ? 11.005 4.633 17.996 1.00 0.00 7 ARG A C 8
ATOM 13390 O O . ARG A 1 28 ? 11.462 5.331 17.092 1.00 0.00 7 ARG A O 8
ATOM 13411 N N . ASP A 1 29 ? 11.768 4.068 18.926 1.00 0.00 8 ASP A N 8
ATOM 13412 C CA . ASP A 1 29 ? 13.220 4.184 18.876 1.00 0.00 8 ASP A CA 8
ATOM 13413 C C . ASP A 1 29 ? 13.773 3.448 17.659 1.00 0.00 8 ASP A C 8
ATOM 13414 O O . ASP A 1 29 ? 14.663 3.946 16.970 1.00 0.00 8 ASP A O 8
ATOM 13423 N N . GLU A 1 30 ? 13.238 2.257 17.405 1.00 0.00 9 GLU A N 8
ATOM 13424 C CA . GLU A 1 30 ? 13.715 1.433 16.301 1.00 0.00 9 GLU A CA 8
ATOM 13425 C C . GLU A 1 30 ? 13.305 2.014 14.951 1.00 0.00 9 GLU A C 8
ATOM 13426 O O . GLU A 1 30 ? 14.090 2.004 14.002 1.00 0.00 9 GLU A O 8
ATOM 13438 N N . SER A 1 31 ? 12.081 2.526 14.869 1.00 0.00 10 SER A N 8
ATOM 13439 C CA . SER A 1 31 ? 11.565 3.030 13.601 1.00 0.00 10 SER A CA 8
ATOM 13440 C C . SER A 1 31 ? 12.431 4.173 13.091 1.00 0.00 10 SER A C 8
ATOM 13441 O O . SER A 1 31 ? 12.732 4.245 11.901 1.00 0.00 10 SER A O 8
ATOM 13449 N N . ALA A 1 32 ? 12.842 5.058 13.994 1.00 0.00 11 ALA A N 8
ATOM 13450 C CA . ALA A 1 32 ? 13.758 6.132 13.628 1.00 0.00 11 ALA A CA 8
ATOM 13451 C C . ALA A 1 32 ? 15.143 5.572 13.305 1.00 0.00 11 ALA A C 8
ATOM 13452 O O . ALA A 1 32 ? 15.801 6.017 12.366 1.00 0.00 11 ALA A O 8
ATOM 13459 N N . TYR A 1 33 ? 15.573 4.590 14.093 1.00 0.00 12 TYR A N 8
ATOM 13460 C CA . TYR A 1 33 ? 16.882 3.976 13.905 1.00 0.00 12 TYR A CA 8
ATOM 13461 C C . TYR A 1 33 ? 16.989 3.339 12.521 1.00 0.00 12 TYR A C 8
ATOM 13462 O O . TYR A 1 33 ? 18.030 3.425 11.870 1.00 0.00 12 TYR A O 8
ATOM 13480 N N . LEU A 1 34 ? 15.910 2.702 12.076 1.00 0.00 13 LEU A N 8
ATOM 13481 C CA . LEU A 1 34 ? 15.900 2.057 10.766 1.00 0.00 13 LEU A CA 8
ATOM 13482 C C . LEU A 1 34 ? 16.143 3.073 9.653 1.00 0.00 13 LEU A C 8
ATOM 13483 O O . LEU A 1 34 ? 16.856 2.788 8.691 1.00 0.00 13 LEU A O 8
ATOM 13499 N N . LYS A 1 35 ? 15.547 4.254 9.785 1.00 0.00 14 LYS A N 8
ATOM 13500 C CA . LYS A 1 35 ? 15.742 5.307 8.793 1.00 0.00 14 LYS A CA 8
ATOM 13501 C C . LYS A 1 35 ? 17.219 5.668 8.669 1.00 0.00 14 LYS A C 8
ATOM 13502 O O . LYS A 1 35 ? 17.715 5.914 7.570 1.00 0.00 14 LYS A O 8
ATOM 13521 N N . LEU A 1 36 ? 17.914 5.706 9.800 1.00 0.00 15 LEU A N 8
ATOM 13522 C CA . LEU A 1 36 ? 19.328 6.061 9.800 1.00 0.00 15 LEU A CA 8
ATOM 13523 C C . LEU A 1 36 ? 20.135 5.051 8.986 1.00 0.00 15 LEU A C 8
ATOM 13524 O O . LEU A 1 36 ? 21.047 5.423 8.248 1.00 0.00 15 LEU A O 8
ATOM 13540 N N . GLN A 1 37 ? 19.787 3.773 9.122 1.00 0.00 16 GLN A N 8
ATOM 13541 C CA . GLN A 1 37 ? 20.527 2.708 8.453 1.00 0.00 16 GLN A CA 8
ATOM 13542 C C . GLN A 1 37 ? 20.438 2.828 6.935 1.00 0.00 16 GLN A C 8
ATOM 13543 O O . GLN A 1 37 ? 21.442 2.693 6.237 1.00 0.00 16 GLN A O 8
ATOM 13557 N N . GLU A 1 38 ? 19.235 3.081 6.430 1.00 0.00 17 GLU A N 8
ATOM 13558 C CA . GLU A 1 38 ? 19.027 3.140 4.988 1.00 0.00 17 GLU A CA 8
ATOM 13559 C C . GLU A 1 38 ? 19.777 4.318 4.377 1.00 0.00 17 GLU A C 8
ATOM 13560 O O . GLU A 1 38 ? 20.388 4.193 3.316 1.00 0.00 17 GLU A O 8
ATOM 13572 N N . GLN A 1 39 ? 19.726 5.460 5.053 1.00 0.00 18 GLN A N 8
ATOM 13573 C CA . GLN A 1 39 ? 20.407 6.651 4.562 1.00 0.00 18 GLN A CA 8
ATOM 13574 C C . GLN A 1 39 ? 21.921 6.488 4.642 1.00 0.00 18 GLN A C 8
ATOM 13575 O O . GLN A 1 39 ? 22.648 6.900 3.739 1.00 0.00 18 GLN A O 8
ATOM 13589 N N . MET A 1 40 ? 22.392 5.883 5.730 1.00 0.00 19 MET A N 8
ATOM 13590 C CA . MET A 1 40 ? 23.827 5.717 5.933 1.00 0.00 19 MET A CA 8
ATOM 13591 C C . MET A 1 40 ? 24.452 4.931 4.785 1.00 0.00 19 MET A C 8
ATOM 13592 O O . MET A 1 40 ? 25.556 5.244 4.338 1.00 0.00 19 MET A O 8
ATOM 13606 N N . ARG A 1 41 ? 23.743 3.911 4.307 1.00 0.00 20 ARG A N 8
ATOM 13607 C CA . ARG A 1 41 ? 24.233 3.118 3.184 1.00 0.00 20 ARG A CA 8
ATOM 13608 C C . ARG A 1 41 ? 24.463 4.016 1.970 1.00 0.00 20 ARG A C 8
ATOM 13609 O O . ARG A 1 41 ? 25.478 3.901 1.283 1.00 0.00 20 ARG A O 8
ATOM 13630 N N . LYS A 1 42 ? 23.523 4.925 1.730 1.00 0.00 21 LYS A N 8
ATOM 13631 C CA . LYS A 1 42 ? 23.643 5.864 0.622 1.00 0.00 21 LYS A CA 8
ATOM 13632 C C . LYS A 1 42 ? 24.900 6.713 0.780 1.00 0.00 21 LYS A C 8
ATOM 13633 O O . LYS A 1 42 ? 25.624 6.953 -0.186 1.00 0.00 21 LYS A O 8
ATOM 13652 N N . ILE A 1 43 ? 25.152 7.165 2.005 1.00 0.00 22 ILE A N 8
ATOM 13653 C CA . ILE A 1 43 ? 26.347 7.951 2.288 1.00 0.00 22 ILE A CA 8
ATOM 13654 C C . ILE A 1 43 ? 27.599 7.121 2.012 1.00 0.00 22 ILE A C 8
ATOM 13655 O O . ILE A 1 43 ? 28.566 7.616 1.431 1.00 0.00 22 ILE A O 8
ATOM 13671 N N . ASP A 1 44 ? 27.575 5.860 2.431 1.00 0.00 23 ASP A N 8
ATOM 13672 C CA . ASP A 1 44 ? 28.723 4.983 2.236 1.00 0.00 23 ASP A CA 8
ATOM 13673 C C . ASP A 1 44 ? 29.060 4.862 0.753 1.00 0.00 23 ASP A C 8
ATOM 13674 O O . ASP A 1 44 ? 30.230 4.866 0.372 1.00 0.00 23 ASP A O 8
ATOM 13683 N N . ALA A 1 45 ? 28.029 4.752 -0.078 1.00 0.00 24 ALA A N 8
ATOM 13684 C CA . ALA A 1 45 ? 28.229 4.662 -1.520 1.00 0.00 24 ALA A CA 8
ATOM 13685 C C . ALA A 1 45 ? 28.693 6.003 -2.082 1.00 0.00 24 ALA A C 8
ATOM 13686 O O . ALA A 1 45 ? 29.637 6.066 -2.869 1.00 0.00 24 ALA A O 8
ATOM 13693 N N . ASP A 1 46 ? 28.021 7.073 -1.671 1.00 0.00 25 ASP A N 8
ATOM 13694 C CA . ASP A 1 46 ? 28.367 8.410 -2.140 1.00 0.00 25 ASP A CA 8
ATOM 13695 C C . ASP A 1 46 ? 29.791 8.783 -1.737 1.00 0.00 25 ASP A C 8
ATOM 13696 O O . ASP A 1 46 ? 30.513 9.423 -2.502 1.00 0.00 25 ASP A O 8
ATOM 13705 N N . ALA A 1 47 ? 30.192 8.383 -0.534 1.00 0.00 26 ALA A N 8
ATOM 13706 C CA . ALA A 1 47 ? 31.524 8.713 -0.038 1.00 0.00 26 ALA A CA 8
ATOM 13707 C C . ALA A 1 47 ? 32.597 8.136 -0.955 1.00 0.00 26 ALA A C 8
ATOM 13708 O O . ALA A 1 47 ? 33.605 8.788 -1.231 1.00 0.00 26 ALA A O 8
ATOM 13715 N N . ALA A 1 48 ? 32.378 6.912 -1.425 1.00 0.00 27 ALA A N 8
ATOM 13716 C CA . ALA A 1 48 ? 33.320 6.280 -2.341 1.00 0.00 27 ALA A CA 8
ATOM 13717 C C . ALA A 1 48 ? 33.354 7.021 -3.675 1.00 0.00 27 ALA A C 8
ATOM 13718 O O . ALA A 1 48 ? 34.419 7.219 -4.260 1.00 0.00 27 ALA A O 8
ATOM 13725 N N . ALA A 1 49 ? 32.181 7.428 -4.150 1.00 0.00 28 ALA A N 8
ATOM 13726 C CA . ALA A 1 49 ? 32.084 8.141 -5.420 1.00 0.00 28 ALA A CA 8
ATOM 13727 C C . ALA A 1 49 ? 32.768 9.503 -5.341 1.00 0.00 28 ALA A C 8
ATOM 13728 O O . ALA A 1 49 ? 33.405 9.940 -6.299 1.00 0.00 28 ALA A O 8
ATOM 13735 N N . LEU A 1 50 ? 32.635 10.170 -4.198 1.00 0.00 29 LEU A N 8
ATOM 13736 C CA . LEU A 1 50 ? 33.209 11.503 -4.036 1.00 0.00 29 LEU A CA 8
ATOM 13737 C C . LEU A 1 50 ? 34.717 11.462 -4.267 1.00 0.00 29 LEU A C 8
ATOM 13738 O O . LEU A 1 50 ? 35.277 12.350 -4.910 1.00 0.00 29 LEU A O 8
ATOM 13754 N N . SER A 1 51 ? 35.369 10.426 -3.749 1.00 0.00 30 SER A N 8
ATOM 13755 C CA . SER A 1 51 ? 36.813 10.291 -3.912 1.00 0.00 30 SER A CA 8
ATOM 13756 C C . SER A 1 51 ? 37.181 10.109 -5.382 1.00 0.00 30 SER A C 8
ATOM 13757 O O . SER A 1 51 ? 38.178 10.655 -5.853 1.00 0.00 30 SER A O 8
ATOM 13765 N N . GLU A 1 52 ? 36.371 9.338 -6.103 1.00 0.00 31 GLU A N 8
ATOM 13766 C CA . GLU A 1 52 ? 36.632 9.087 -7.516 1.00 0.00 31 GLU A CA 8
ATOM 13767 C C . GLU A 1 52 ? 36.335 10.322 -8.361 1.00 0.00 31 GLU A C 8
ATOM 13768 O O . GLU A 1 52 ? 37.108 10.677 -9.250 1.00 0.00 31 GLU A O 8
ATOM 13780 N N . THR A 1 53 ? 35.211 10.973 -8.078 1.00 0.00 32 THR A N 8
ATOM 13781 C CA . THR A 1 53 ? 34.783 12.121 -8.871 1.00 0.00 32 THR A CA 8
ATOM 13782 C C . THR A 1 53 ? 35.605 13.365 -8.548 1.00 0.00 32 THR A C 8
ATOM 13783 O O . THR A 1 53 ? 35.900 14.165 -9.434 1.00 0.00 32 THR A O 8
ATOM 13794 N N . ARG A 1 54 ? 35.974 13.528 -7.279 1.00 0.00 33 ARG A N 8
ATOM 13795 C CA . ARG A 1 54 ? 36.702 14.723 -6.853 1.00 0.00 33 ARG A CA 8
ATOM 13796 C C . ARG A 1 54 ? 35.924 15.988 -7.225 1.00 0.00 33 ARG A C 8
ATOM 13797 O O . ARG A 1 54 ? 36.501 16.990 -7.654 1.00 0.00 33 ARG A O 8
ATOM 13818 N N . THR A 1 55 ? 34.608 15.941 -7.047 1.00 0.00 34 THR A N 8
ATOM 13819 C CA . THR A 1 55 ? 33.754 17.056 -7.441 1.00 0.00 34 THR A CA 8
ATOM 13820 C C . THR A 1 55 ? 33.478 17.980 -6.258 1.00 0.00 34 THR A C 8
ATOM 13821 O O . THR A 1 55 ? 33.741 17.629 -5.108 1.00 0.00 34 THR A O 8
ATOM 13832 N N . ILE A 1 56 ? 32.941 19.163 -6.552 1.00 0.00 35 ILE A N 8
ATOM 13833 C CA . ILE A 1 56 ? 32.675 20.162 -5.519 1.00 0.00 35 ILE A CA 8
ATOM 13834 C C . ILE A 1 56 ? 31.225 20.646 -5.582 1.00 0.00 35 ILE A C 8
ATOM 13835 O O . ILE A 1 56 ? 30.584 20.833 -4.548 1.00 0.00 35 ILE A O 8
ATOM 13851 N N . GLU A 1 57 ? 30.713 20.851 -6.794 1.00 0.00 36 GLU A N 8
ATOM 13852 C CA . GLU A 1 57 ? 29.346 21.335 -6.958 1.00 0.00 36 GLU A CA 8
ATOM 13853 C C . GLU A 1 57 ? 28.349 20.321 -6.406 1.00 0.00 36 GLU A C 8
ATOM 13854 O O . GLU A 1 57 ? 27.372 20.687 -5.752 1.00 0.00 36 GLU A O 8
ATOM 13866 N N . GLU A 1 58 ? 28.602 19.045 -6.677 1.00 0.00 37 GLU A N 8
ATOM 13867 C CA . GLU A 1 58 ? 27.764 17.975 -6.141 1.00 0.00 37 GLU A CA 8
ATOM 13868 C C . GLU A 1 58 ? 27.878 17.880 -4.617 1.00 0.00 37 GLU A C 8
ATOM 13869 O O . GLU A 1 58 ? 26.922 17.503 -3.940 1.00 0.00 37 GLU A O 8
ATOM 13881 N N . LEU A 1 59 ? 29.049 18.224 -4.079 1.00 0.00 38 LEU A N 8
ATOM 13882 C CA . LEU A 1 59 ? 29.297 18.125 -2.644 1.00 0.00 38 LEU A CA 8
ATOM 13883 C C . LEU A 1 59 ? 28.208 18.828 -1.834 1.00 0.00 38 LEU A C 8
ATOM 13884 O O . LEU A 1 59 ? 27.879 18.401 -0.727 1.00 0.00 38 LEU A O 8
ATOM 13900 N N . ASP A 1 60 ? 27.656 19.913 -2.374 1.00 0.00 39 ASP A N 8
ATOM 13901 C CA . ASP A 1 60 ? 26.608 20.655 -1.676 1.00 0.00 39 ASP A CA 8
ATOM 13902 C C . ASP A 1 60 ? 25.448 19.735 -1.298 1.00 0.00 39 ASP A C 8
ATOM 13903 O O . ASP A 1 60 ? 24.885 19.849 -0.210 1.00 0.00 39 ASP A O 8
ATOM 13912 N N . THR A 1 61 ? 25.098 18.826 -2.203 1.00 0.00 40 THR A N 8
ATOM 13913 C CA . THR A 1 61 ? 24.042 17.858 -1.928 1.00 0.00 40 THR A CA 8
ATOM 13914 C C . THR A 1 61 ? 24.444 16.932 -0.783 1.00 0.00 40 THR A C 8
ATOM 13915 O O . THR A 1 61 ? 23.630 16.607 0.081 1.00 0.00 40 THR A O 8
ATOM 13926 N N . PHE A 1 62 ? 25.707 16.514 -0.784 1.00 0.00 41 PHE A N 8
ATOM 13927 C CA . PHE A 1 62 ? 26.213 15.621 0.253 1.00 0.00 41 PHE A CA 8
ATOM 13928 C C . PHE A 1 62 ? 26.061 16.250 1.635 1.00 0.00 41 PHE A C 8
ATOM 13929 O O . PHE A 1 62 ? 25.666 15.580 2.589 1.00 0.00 41 PHE A O 8
ATOM 13946 N N . LYS A 1 63 ? 26.371 17.539 1.738 1.00 0.00 42 LYS A N 8
ATOM 13947 C CA . LYS A 1 63 ? 26.316 18.221 3.026 1.00 0.00 42 LYS A CA 8
ATOM 13948 C C . LYS A 1 63 ? 24.924 18.112 3.640 1.00 0.00 42 LYS A C 8
ATOM 13949 O O . LYS A 1 63 ? 24.784 17.925 4.848 1.00 0.00 42 LYS A O 8
ATOM 13968 N N . LEU A 1 64 ? 23.897 18.234 2.804 1.00 0.00 43 LEU A N 8
ATOM 13969 C CA . LEU A 1 64 ? 22.524 18.134 3.283 1.00 0.00 43 LEU A CA 8
ATOM 13970 C C . LEU A 1 64 ? 22.224 16.724 3.784 1.00 0.00 43 LEU A C 8
ATOM 13971 O O . LEU A 1 64 ? 21.553 16.547 4.801 1.00 0.00 43 LEU A O 8
ATOM 13987 N N . ASP A 1 65 ? 22.723 15.725 3.065 1.00 0.00 44 ASP A N 8
ATOM 13988 C CA . ASP A 1 65 ? 22.483 14.336 3.437 1.00 0.00 44 ASP A CA 8
ATOM 13989 C C . ASP A 1 65 ? 23.125 14.011 4.781 1.00 0.00 44 ASP A C 8
ATOM 13990 O O . ASP A 1 65 ? 22.517 13.357 5.629 1.00 0.00 44 ASP A O 8
ATOM 13999 N N . VAL A 1 66 ? 24.358 14.470 4.969 1.00 0.00 45 VAL A N 8
ATOM 14000 C CA . VAL A 1 66 ? 25.077 14.210 6.212 1.00 0.00 45 VAL A CA 8
ATOM 14001 C C . VAL A 1 66 ? 24.433 14.976 7.366 1.00 0.00 45 VAL A C 8
ATOM 14002 O O . VAL A 1 66 ? 24.296 14.449 8.470 1.00 0.00 45 VAL A O 8
ATOM 14015 N N . ALA A 1 67 ? 24.038 16.219 7.105 1.00 0.00 46 ALA A N 8
ATOM 14016 C CA . ALA A 1 67 ? 23.461 17.057 8.149 1.00 0.00 46 ALA A CA 8
ATOM 14017 C C . ALA A 1 67 ? 22.232 16.388 8.754 1.00 0.00 46 ALA A C 8
ATOM 14018 O O . ALA A 1 67 ? 22.039 16.406 9.970 1.00 0.00 46 ALA A O 8
ATOM 14025 N N . ASP A 1 68 ? 21.403 15.798 7.900 1.00 0.00 47 ASP A N 8
ATOM 14026 C CA . ASP A 1 68 ? 20.231 15.073 8.373 1.00 0.00 47 ASP A CA 8
ATOM 14027 C C . ASP A 1 68 ? 20.653 13.878 9.220 1.00 0.00 47 ASP A C 8
ATOM 14028 O O . ASP A 1 68 ? 20.062 13.612 10.266 1.00 0.00 47 ASP A O 8
ATOM 14037 N N . PHE A 1 69 ? 21.689 13.169 8.777 1.00 0.00 48 PHE A N 8
ATOM 14038 C CA . PHE A 1 69 ? 22.207 12.039 9.543 1.00 0.00 48 PHE A CA 8
ATOM 14039 C C . PHE A 1 69 ? 22.636 12.500 10.931 1.00 0.00 48 PHE A C 8
ATOM 14040 O O . PHE A 1 69 ? 22.346 11.845 11.931 1.00 0.00 48 PHE A O 8
ATOM 14057 N N . VAL A 1 70 ? 23.329 13.634 10.977 1.00 0.00 49 VAL A N 8
ATOM 14058 C CA . VAL A 1 70 ? 23.741 14.219 12.248 1.00 0.00 49 VAL A CA 8
ATOM 14059 C C . VAL A 1 70 ? 22.510 14.611 13.068 1.00 0.00 49 VAL A C 8
ATOM 14060 O O . VAL A 1 70 ? 22.491 14.453 14.288 1.00 0.00 49 VAL A O 8
ATOM 14073 N N . THR A 1 71 ? 21.493 15.147 12.399 1.00 0.00 50 THR A N 8
ATOM 14074 C CA . THR A 1 71 ? 20.261 15.530 13.078 1.00 0.00 50 THR A CA 8
ATOM 14075 C C . THR A 1 71 ? 19.551 14.304 13.649 1.00 0.00 50 THR A C 8
ATOM 14076 O O . THR A 1 71 ? 19.060 14.330 14.777 1.00 0.00 50 THR A O 8
ATOM 14087 N N . THR A 1 72 ? 19.503 13.231 12.864 1.00 0.00 51 THR A N 8
ATOM 14088 C CA . THR A 1 72 ? 18.800 12.021 13.279 1.00 0.00 51 THR A CA 8
ATOM 14089 C C . THR A 1 72 ? 19.445 11.403 14.519 1.00 0.00 51 THR A C 8
ATOM 14090 O O . THR A 1 72 ? 18.744 10.978 15.438 1.00 0.00 51 THR A O 8
ATOM 14101 N N . VAL A 1 73 ? 20.776 11.355 14.543 1.00 0.00 52 VAL A N 8
ATOM 14102 C CA . VAL A 1 73 ? 21.477 10.736 15.665 1.00 0.00 52 VAL A CA 8
ATOM 14103 C C . VAL A 1 73 ? 21.304 11.549 16.950 1.00 0.00 52 VAL A C 8
ATOM 14104 O O . VAL A 1 73 ? 21.257 10.981 18.041 1.00 0.00 52 VAL A O 8
ATOM 14117 N N . VAL A 1 74 ? 21.214 12.872 16.825 1.00 0.00 53 VAL A N 8
ATOM 14118 C CA . VAL A 1 74 ? 21.018 13.726 17.992 1.00 0.00 53 VAL A CA 8
ATOM 14119 C C . VAL A 1 74 ? 19.649 13.445 18.616 1.00 0.00 53 VAL A C 8
ATOM 14120 O O . VAL A 1 74 ? 19.524 13.360 19.838 1.00 0.00 53 VAL A O 8
ATOM 14133 N N . GLN A 1 75 ? 18.628 13.306 17.775 1.00 0.00 54 GLN A N 8
ATOM 14134 C CA . GLN A 1 75 ? 17.284 13.019 18.270 1.00 0.00 54 GLN A CA 8
ATOM 14135 C C . GLN A 1 75 ? 17.268 11.715 19.063 1.00 0.00 54 GLN A C 8
ATOM 14136 O O . GLN A 1 75 ? 16.589 11.609 20.084 1.00 0.00 54 GLN A O 8
ATOM 14150 N N . LEU A 1 76 ? 18.011 10.720 18.584 1.00 0.00 55 LEU A N 8
ATOM 14151 C CA . LEU A 1 76 ? 18.099 9.445 19.285 1.00 0.00 55 LEU A CA 8
ATOM 14152 C C . LEU A 1 76 ? 18.716 9.637 20.666 1.00 0.00 55 LEU A C 8
ATOM 14153 O O . LEU A 1 76 ? 18.227 9.091 21.653 1.00 0.00 55 LEU A O 8
ATOM 14169 N N . ALA A 1 77 ? 19.775 10.437 20.727 1.00 0.00 56 ALA A N 8
ATOM 14170 C CA . ALA A 1 77 ? 20.492 10.659 21.979 1.00 0.00 56 ALA A CA 8
ATOM 14171 C C . ALA A 1 77 ? 19.656 11.470 22.965 1.00 0.00 56 ALA A C 8
ATOM 14172 O O . ALA A 1 77 ? 19.421 11.045 24.096 1.00 0.00 56 ALA A O 8
ATOM 14179 N N . GLU A 1 78 ? 19.210 12.642 22.525 1.00 0.00 57 GLU A N 8
ATOM 14180 C CA . GLU A 1 78 ? 18.540 13.580 23.416 1.00 0.00 57 GLU A CA 8
ATOM 14181 C C . GLU A 1 78 ? 17.110 13.161 23.754 1.00 0.00 57 GLU A C 8
ATOM 14182 O O . GLU A 1 78 ? 16.687 13.281 24.903 1.00 0.00 57 GLU A O 8
ATOM 14194 N N . GLU A 1 79 ? 16.361 12.677 22.763 1.00 0.00 58 GLU A N 8
ATOM 14195 C CA . GLU A 1 79 ? 14.925 12.454 22.950 1.00 0.00 58 GLU A CA 8
ATOM 14196 C C . GLU A 1 79 ? 14.571 10.970 23.088 1.00 0.00 58 GLU A C 8
ATOM 14197 O O . GLU A 1 79 ? 14.327 10.493 24.194 1.00 0.00 58 GLU A O 8
ATOM 14209 N N . LEU A 1 80 ? 14.563 10.235 21.978 1.00 0.00 59 LEU A N 8
ATOM 14210 C CA . LEU A 1 80 ? 14.003 8.886 21.975 1.00 0.00 59 LEU A CA 8
ATOM 14211 C C . LEU A 1 80 ? 14.645 7.985 23.026 1.00 0.00 59 LEU A C 8
ATOM 14212 O O . LEU A 1 80 ? 13.943 7.407 23.858 1.00 0.00 59 LEU A O 8
ATOM 14228 N N . GLU A 1 81 ? 15.968 7.859 22.992 1.00 0.00 60 GLU A N 8
ATOM 14229 C CA . GLU A 1 81 ? 16.661 6.991 23.943 1.00 0.00 60 GLU A CA 8
ATOM 14230 C C . GLU A 1 81 ? 16.603 7.554 25.363 1.00 0.00 60 GLU A C 8
ATOM 14231 O O . GLU A 1 81 ? 16.525 6.800 26.333 1.00 0.00 60 GLU A O 8
ATOM 14243 N N . HIS A 1 82 ? 16.644 8.878 25.482 1.00 0.00 61 HIS A N 8
ATOM 14244 C CA . HIS A 1 82 ? 16.697 9.521 26.790 1.00 0.00 61 HIS A CA 8
ATOM 14245 C C . HIS A 1 82 ? 15.468 9.185 27.633 1.00 0.00 61 HIS A C 8
ATOM 14246 O O . HIS A 1 82 ? 15.596 8.832 28.806 1.00 0.00 61 HIS A O 8
ATOM 14260 N N . ARG A 1 83 ? 14.282 9.295 27.038 1.00 0.00 62 ARG A N 8
ATOM 14261 C CA . ARG A 1 83 ? 13.049 9.035 27.777 1.00 0.00 62 ARG A CA 8
ATOM 14262 C C . ARG A 1 83 ? 13.040 7.604 28.307 1.00 0.00 62 ARG A C 8
ATOM 14263 O O . ARG A 1 83 ? 12.715 7.365 29.470 1.00 0.00 62 ARG A O 8
ATOM 14284 N N . PHE A 1 84 ? 13.400 6.658 27.448 1.00 0.00 63 PHE A N 8
ATOM 14285 C CA . PHE A 1 84 ? 13.510 5.263 27.867 1.00 0.00 63 PHE A CA 8
ATOM 14286 C C . PHE A 1 84 ? 14.614 5.067 28.909 1.00 0.00 63 PHE A C 8
ATOM 14287 O O . PHE A 1 84 ? 14.525 4.173 29.751 1.00 0.00 63 PHE A O 8
ATOM 14304 N N . GLY A 1 85 ? 15.650 5.901 28.857 1.00 0.00 64 GLY A N 8
ATOM 14305 C CA . GLY A 1 85 ? 16.804 5.741 29.738 1.00 0.00 64 GLY A CA 8
ATOM 14306 C C . GLY A 1 85 ? 17.916 4.929 29.069 1.00 0.00 64 GLY A C 8
ATOM 14307 O O . GLY A 1 85 ? 18.656 4.211 29.742 1.00 0.00 64 GLY A O 8
ATOM 14311 N N . ARG A 1 86 ? 18.031 5.043 27.746 1.00 0.00 65 ARG A N 8
ATOM 14312 C CA . ARG A 1 86 ? 19.067 4.325 27.000 1.00 0.00 65 ARG A CA 8
ATOM 14313 C C . ARG A 1 86 ? 20.149 5.277 26.476 1.00 0.00 65 ARG A C 8
ATOM 14314 O O . ARG A 1 86 ? 20.790 4.990 25.464 1.00 0.00 65 ARG A O 8
ATOM 14335 N N . ASN A 1 87 ? 20.356 6.405 27.156 1.00 0.00 66 ASN A N 8
ATOM 14336 C CA . ASN A 1 87 ? 21.314 7.404 26.694 1.00 0.00 66 ASN A CA 8
ATOM 14337 C C . ASN A 1 87 ? 22.728 7.048 27.144 1.00 0.00 66 ASN A C 8
ATOM 14338 O O . ASN A 1 87 ? 23.153 7.409 28.242 1.00 0.00 66 ASN A O 8
ATOM 14349 N N . ARG A 1 88 ? 23.449 6.335 26.283 1.00 0.00 67 ARG A N 8
ATOM 14350 C CA . ARG A 1 88 ? 24.811 5.911 26.594 1.00 0.00 67 ARG A CA 8
ATOM 14351 C C . ARG A 1 88 ? 25.757 7.102 26.718 1.00 0.00 67 ARG A C 8
ATOM 14352 O O . ARG A 1 88 ? 26.668 7.094 27.546 1.00 0.00 67 ARG A O 8
ATOM 14373 N N . ARG A 1 89 ? 25.540 8.127 25.895 1.00 0.00 68 ARG A N 8
ATOM 14374 C CA . ARG A 1 89 ? 26.449 9.273 25.849 1.00 0.00 68 ARG A CA 8
ATOM 14375 C C . ARG A 1 89 ? 25.719 10.542 26.284 1.00 0.00 68 ARG A C 8
ATOM 14376 O O . ARG A 1 89 ? 24.552 10.738 25.949 1.00 0.00 68 ARG A O 8
ATOM 14397 N N . GLY A 1 90 ? 26.416 11.407 27.015 1.00 0.00 69 GLY A N 8
ATOM 14398 C CA . GLY A 1 90 ? 25.806 12.634 27.521 1.00 0.00 69 GLY A CA 8
ATOM 14399 C C . GLY A 1 90 ? 25.579 13.646 26.402 1.00 0.00 69 GLY A C 8
ATOM 14400 O O . GLY A 1 90 ? 26.239 13.595 25.364 1.00 0.00 69 GLY A O 8
ATOM 14404 N N . ARG A 1 91 ? 24.662 14.584 26.634 1.00 0.00 70 ARG A N 8
ATOM 14405 C CA . ARG A 1 91 ? 24.302 15.573 25.618 1.00 0.00 70 ARG A CA 8
ATOM 14406 C C . ARG A 1 91 ? 25.538 16.303 25.099 1.00 0.00 70 ARG A C 8
ATOM 14407 O O . ARG A 1 91 ? 25.671 16.539 23.899 1.00 0.00 70 ARG A O 8
ATOM 14428 N N . THR A 1 92 ? 26.434 16.666 26.010 1.00 0.00 71 THR A N 8
ATOM 14429 C CA . THR A 1 92 ? 27.634 17.402 25.629 1.00 0.00 71 THR A CA 8
ATOM 14430 C C . THR A 1 92 ? 28.450 16.620 24.604 1.00 0.00 71 THR A C 8
ATOM 14431 O O . THR A 1 92 ? 29.002 17.195 23.665 1.00 0.00 71 THR A O 8
ATOM 14442 N N . GLU A 1 93 ? 28.523 15.305 24.787 1.00 0.00 72 GLU A N 8
ATOM 14443 C CA . GLU A 1 93 ? 29.326 14.465 23.909 1.00 0.00 72 GLU A CA 8
ATOM 14444 C C . GLU A 1 93 ? 28.789 14.467 22.480 1.00 0.00 72 GLU A C 8
ATOM 14445 O O . GLU A 1 93 ? 29.569 14.507 21.529 1.00 0.00 72 GLU A O 8
ATOM 14457 N N . ILE A 1 94 ? 27.464 14.432 22.325 1.00 0.00 73 ILE A N 8
ATOM 14458 C CA . ILE A 1 94 ? 26.870 14.495 20.991 1.00 0.00 73 ILE A CA 8
ATOM 14459 C C . ILE A 1 94 ? 27.271 15.811 20.314 1.00 0.00 73 ILE A C 8
ATOM 14460 O O . ILE A 1 94 ? 27.604 15.821 19.129 1.00 0.00 73 ILE A O 8
ATOM 14476 N N . TYR A 1 95 ? 27.256 16.908 21.068 1.00 0.00 74 TYR A N 8
ATOM 14477 C CA . TYR A 1 95 ? 27.583 18.211 20.494 1.00 0.00 74 TYR A CA 8
ATOM 14478 C C . TYR A 1 95 ? 28.989 18.212 19.904 1.00 0.00 74 TYR A C 8
ATOM 14479 O O . TYR A 1 95 ? 29.227 18.825 18.862 1.00 0.00 74 TYR A O 8
ATOM 14497 N N . LYS A 1 96 ? 29.918 17.530 20.568 1.00 0.00 75 LYS A N 8
ATOM 14498 C CA . LYS A 1 96 ? 31.275 17.417 20.048 1.00 0.00 75 LYS A CA 8
ATOM 14499 C C . LYS A 1 96 ? 31.264 16.715 18.693 1.00 0.00 75 LYS A C 8
ATOM 14500 O O . LYS A 1 96 ? 31.954 17.131 17.764 1.00 0.00 75 LYS A O 8
ATOM 14519 N N . ILE A 1 97 ? 30.471 15.653 18.583 1.00 0.00 76 ILE A N 8
ATOM 14520 C CA . ILE A 1 97 ? 30.375 14.913 17.330 1.00 0.00 76 ILE A CA 8
ATOM 14521 C C . ILE A 1 97 ? 29.776 15.791 16.234 1.00 0.00 76 ILE A C 8
ATOM 14522 O O . ILE A 1 97 ? 30.275 15.822 15.110 1.00 0.00 76 ILE A O 8
ATOM 14538 N N . VAL A 1 98 ? 28.716 16.518 16.571 1.00 0.00 77 VAL A N 8
ATOM 14539 C CA . VAL A 1 98 ? 28.023 17.337 15.583 1.00 0.00 77 VAL A CA 8
ATOM 14540 C C . VAL A 1 98 ? 28.987 18.358 14.978 1.00 0.00 77 VAL A C 8
ATOM 14541 O O . VAL A 1 98 ? 29.046 18.523 13.760 1.00 0.00 77 VAL A O 8
ATOM 14554 N N . LYS A 1 99 ? 29.743 19.037 15.835 1.00 0.00 78 LYS A N 8
ATOM 14555 C CA . LYS A 1 99 ? 30.665 20.068 15.371 1.00 0.00 78 LYS A CA 8
ATOM 14556 C C . LYS A 1 99 ? 31.815 19.471 14.562 1.00 0.00 78 LYS A C 8
ATOM 14557 O O . LYS A 1 99 ? 32.153 19.973 13.490 1.00 0.00 78 LYS A O 8
ATOM 14576 N N . GLU A 1 100 ? 32.416 18.402 15.078 1.00 0.00 79 GLU A N 8
ATOM 14577 C CA . GLU A 1 100 ? 33.579 17.807 14.426 1.00 0.00 79 GLU A CA 8
ATOM 14578 C C . GLU A 1 100 ? 33.225 17.199 13.072 1.00 0.00 79 GLU A C 8
ATOM 14579 O O . GLU A 1 100 ? 33.989 17.331 12.115 1.00 0.00 79 GLU A O 8
ATOM 14591 N N . VAL A 1 101 ? 32.066 16.548 12.984 1.00 0.00 80 VAL A N 8
ATOM 14592 C CA . VAL A 1 101 ? 31.642 15.949 11.723 1.00 0.00 80 VAL A CA 8
ATOM 14593 C C . VAL A 1 101 ? 31.514 17.041 10.660 1.00 0.00 80 VAL A C 8
ATOM 14594 O O . VAL A 1 101 ? 31.959 16.866 9.527 1.00 0.00 80 VAL A O 8
ATOM 14607 N N . ASP A 1 102 ? 30.912 18.165 11.035 1.00 0.00 81 ASP A N 8
ATOM 14608 C CA . ASP A 1 102 ? 30.845 19.313 10.137 1.00 0.00 81 ASP A CA 8
ATOM 14609 C C . ASP A 1 102 ? 32.251 19.792 9.771 1.00 0.00 81 ASP A C 8
ATOM 14610 O O . ASP A 1 102 ? 32.509 20.171 8.629 1.00 0.00 81 ASP A O 8
ATOM 14619 N N . ARG A 1 103 ? 33.155 19.761 10.750 1.00 0.00 82 ARG A N 8
ATOM 14620 C CA . ARG A 1 103 ? 34.538 20.171 10.532 1.00 0.00 82 ARG A CA 8
ATOM 14621 C C . ARG A 1 103 ? 35.156 19.355 9.398 1.00 0.00 82 ARG A C 8
ATOM 14622 O O . ARG A 1 103 ? 35.710 19.910 8.448 1.00 0.00 82 ARG A O 8
ATOM 14643 N N . LYS A 1 104 ? 35.026 18.034 9.483 1.00 0.00 83 LYS A N 8
ATOM 14644 C CA . LYS A 1 104 ? 35.578 17.156 8.456 1.00 0.00 83 LYS A CA 8
ATOM 14645 C C . LYS A 1 104 ? 34.941 17.446 7.100 1.00 0.00 83 LYS A C 8
ATOM 14646 O O . LYS A 1 104 ? 35.632 17.515 6.083 1.00 0.00 83 LYS A O 8
ATOM 14665 N N . LEU A 1 105 ? 33.623 17.617 7.091 1.00 0.00 84 LEU A N 8
ATOM 14666 C CA . LEU A 1 105 ? 32.913 17.905 5.848 1.00 0.00 84 LEU A CA 8
ATOM 14667 C C . LEU A 1 105 ? 33.366 19.242 5.269 1.00 0.00 84 LEU A C 8
ATOM 14668 O O . LEU A 1 105 ? 33.545 19.373 4.057 1.00 0.00 84 LEU A O 8
ATOM 14684 N N . LEU A 1 106 ? 33.549 20.230 6.139 1.00 0.00 85 LEU A N 8
ATOM 14685 C CA . LEU A 1 106 ? 33.995 21.548 5.700 1.00 0.00 85 LEU A CA 8
ATOM 14686 C C . LEU A 1 106 ? 35.401 21.473 5.111 1.00 0.00 85 LEU A C 8
ATOM 14687 O O . LEU A 1 106 ? 35.695 22.111 4.100 1.00 0.00 85 LEU A O 8
ATOM 14703 N N . ASP A 1 107 ? 36.264 20.691 5.751 1.00 0.00 86 ASP A N 8
ATOM 14704 C CA . ASP A 1 107 ? 37.630 20.518 5.269 1.00 0.00 86 ASP A CA 8
ATOM 14705 C C . ASP A 1 107 ? 37.639 19.905 3.870 1.00 0.00 86 ASP A C 8
ATOM 14706 O O . ASP A 1 107 ? 38.449 20.284 3.024 1.00 0.00 86 ASP A O 8
ATOM 14715 N N . LEU A 1 108 ? 36.734 18.960 3.631 1.00 0.00 87 LEU A N 8
ATOM 14716 C CA . LEU A 1 108 ? 36.654 18.301 2.332 1.00 0.00 87 LEU A CA 8
ATOM 14717 C C . LEU A 1 108 ? 36.448 19.328 1.223 1.00 0.00 87 LEU A C 8
ATOM 14718 O O . LEU A 1 108 ? 37.048 19.228 0.153 1.00 0.00 87 LEU A O 8
ATOM 14734 N N . THR A 1 109 ? 35.594 20.314 1.483 1.00 0.00 88 THR A N 8
ATOM 14735 C CA . THR A 1 109 ? 35.366 21.383 0.518 1.00 0.00 88 THR A CA 8
ATOM 14736 C C . THR A 1 109 ? 36.651 22.173 0.293 1.00 0.00 88 THR A C 8
ATOM 14737 O O . THR A 1 109 ? 37.003 22.501 -0.840 1.00 0.00 88 THR A O 8
ATOM 14748 N N . ASP A 1 110 ? 37.352 22.467 1.384 1.00 0.00 89 ASP A N 8
ATOM 14749 C CA . ASP A 1 110 ? 38.599 23.221 1.308 1.00 0.00 89 ASP A CA 8
ATOM 14750 C C . ASP A 1 110 ? 39.652 22.469 0.499 1.00 0.00 89 ASP A C 8
ATOM 14751 O O . ASP A 1 110 ? 40.424 23.075 -0.244 1.00 0.00 89 ASP A O 8
ATOM 14760 N N . ALA A 1 111 ? 39.687 21.148 0.649 1.00 0.00 90 ALA A N 8
ATOM 14761 C CA . ALA A 1 111 ? 40.696 20.340 -0.024 1.00 0.00 90 ALA A CA 8
ATOM 14762 C C . ALA A 1 111 ? 40.563 20.446 -1.540 1.00 0.00 90 ALA A C 8
ATOM 14763 O O . ALA A 1 111 ? 41.554 20.627 -2.247 1.00 0.00 90 ALA A O 8
ATOM 14770 N N . VAL A 1 112 ? 39.334 20.332 -2.035 1.00 0.00 91 VAL A N 8
ATOM 14771 C CA . VAL A 1 112 ? 39.093 20.423 -3.472 1.00 0.00 91 VAL A CA 8
ATOM 14772 C C . VAL A 1 112 ? 39.423 21.829 -3.969 1.00 0.00 91 VAL A C 8
ATOM 14773 O O . VAL A 1 112 ? 40.080 21.999 -4.996 1.00 0.00 91 VAL A O 8
ATOM 14786 N N . LEU A 1 113 ? 38.955 22.831 -3.232 1.00 0.00 92 LEU A N 8
ATOM 14787 C CA . LEU A 1 113 ? 39.208 24.227 -3.587 1.00 0.00 92 LEU A CA 8
ATOM 14788 C C . LEU A 1 113 ? 40.688 24.596 -3.454 1.00 0.00 92 LEU A C 8
ATOM 14789 O O . LEU A 1 113 ? 41.173 25.481 -4.161 1.00 0.00 92 LEU A O 8
ATOM 14805 N N . ALA A 1 114 ? 41.405 23.925 -2.552 1.00 0.00 93 ALA A N 8
ATOM 14806 C CA . ALA A 1 114 ? 42.800 24.260 -2.275 1.00 0.00 93 ALA A CA 8
ATOM 14807 C C . ALA A 1 114 ? 43.628 24.339 -3.556 1.00 0.00 93 ALA A C 8
ATOM 14808 O O . ALA A 1 114 ? 43.423 23.566 -4.491 1.00 0.00 93 ALA A O 8
ATOM 14815 N N . LYS A 1 115 ? 44.563 25.283 -3.581 1.00 0.00 94 LYS A N 8
ATOM 14816 C CA . LYS A 1 115 ? 45.413 25.486 -4.752 1.00 0.00 94 LYS A CA 8
ATOM 14817 C C . LYS A 1 115 ? 46.226 24.232 -5.063 1.00 0.00 94 LYS A C 8
ATOM 14818 O O . LYS A 1 115 ? 46.429 23.886 -6.228 1.00 0.00 94 LYS A O 8
ATOM 14837 N N . GLU A 1 116 ? 46.693 23.556 -4.017 1.00 0.00 95 GLU A N 8
ATOM 14838 C CA . GLU A 1 116 ? 47.532 22.374 -4.185 1.00 0.00 95 GLU A CA 8
ATOM 14839 C C . GLU A 1 116 ? 46.713 21.097 -3.996 1.00 0.00 95 GLU A C 8
ATOM 14840 O O . GLU A 1 116 ? 47.127 20.168 -3.299 1.00 0.00 95 GLU A O 8
ATOM 14852 N N . LYS A 1 117 ? 45.542 21.052 -4.627 1.00 0.00 96 LYS A N 8
ATOM 14853 C CA . LYS A 1 117 ? 44.666 19.890 -4.510 1.00 0.00 96 LYS A CA 8
ATOM 14854 C C . LYS A 1 117 ? 45.396 18.599 -4.888 1.00 0.00 96 LYS A C 8
ATOM 14855 O O . LYS A 1 117 ? 46.071 18.534 -5.915 1.00 0.00 96 LYS A O 8
ATOM 14874 N N . LYS A 1 118 ? 45.254 17.579 -4.047 1.00 0.00 97 LYS A N 8
ATOM 14875 C CA . LYS A 1 118 ? 45.877 16.285 -4.304 1.00 0.00 97 LYS A CA 8
ATOM 14876 C C . LYS A 1 118 ? 44.883 15.156 -4.038 1.00 0.00 97 LYS A C 8
ATOM 14877 O O . LYS A 1 118 ? 44.222 15.131 -3.001 1.00 0.00 97 LYS A O 8
ATOM 14896 N N . GLY A 1 119 ? 44.789 14.221 -4.981 1.00 0.00 98 GLY A N 8
ATOM 14897 C CA . GLY A 1 119 ? 43.799 13.152 -4.894 1.00 0.00 98 GLY A CA 8
ATOM 14898 C C . GLY A 1 119 ? 43.880 12.410 -3.563 1.00 0.00 98 GLY A C 8
ATOM 14899 O O . GLY A 1 119 ? 42.855 12.052 -2.983 1.00 0.00 98 GLY A O 8
ATOM 14903 N N . GLU A 1 120 ? 45.097 12.181 -3.081 1.00 0.00 99 GLU A N 8
ATOM 14904 C CA . GLU A 1 120 ? 45.285 11.460 -1.825 1.00 0.00 99 GLU A CA 8
ATOM 14905 C C . GLU A 1 120 ? 44.616 12.186 -0.657 1.00 0.00 99 GLU A C 8
ATOM 14906 O O . GLU A 1 120 ? 44.120 11.547 0.271 1.00 0.00 99 GLU A O 8
ATOM 14918 N N . ASP A 1 121 ? 44.602 13.516 -0.700 1.00 0.00 100 ASP A N 8
ATOM 14919 C CA . ASP A 1 121 ? 44.037 14.298 0.394 1.00 0.00 100 ASP A CA 8
ATOM 14920 C C . ASP A 1 121 ? 42.587 13.906 0.667 1.00 0.00 100 ASP A C 8
ATOM 14921 O O . ASP A 1 121 ? 42.174 13.815 1.822 1.00 0.00 100 ASP A O 8
ATOM 14930 N N . ILE A 1 122 ? 41.819 13.677 -0.396 1.00 0.00 101 ILE A N 8
ATOM 14931 C CA . ILE A 1 122 ? 40.416 13.304 -0.236 1.00 0.00 101 ILE A CA 8
ATOM 14932 C C . ILE A 1 122 ? 40.309 11.959 0.479 1.00 0.00 101 ILE A C 8
ATOM 14933 O O . ILE A 1 122 ? 39.512 11.802 1.404 1.00 0.00 101 ILE A O 8
ATOM 14949 N N . LEU A 1 123 ? 41.126 10.997 0.062 1.00 0.00 102 LEU A N 8
ATOM 14950 C CA . LEU A 1 123 ? 41.067 9.660 0.641 1.00 0.00 102 LEU A CA 8
ATOM 14951 C C . LEU A 1 123 ? 41.299 9.710 2.149 1.00 0.00 102 LEU A C 8
ATOM 14952 O O . LEU A 1 123 ? 40.618 9.023 2.912 1.00 0.00 102 LEU A O 8
ATOM 14968 N N . ASN A 1 124 ? 42.257 10.526 2.574 1.00 0.00 103 ASN A N 8
ATOM 14969 C CA . ASN A 1 124 ? 42.585 10.623 3.992 1.00 0.00 103 ASN A CA 8
ATOM 14970 C C . ASN A 1 124 ? 41.420 11.207 4.787 1.00 0.00 103 ASN A C 8
ATOM 14971 O O . ASN A 1 124 ? 41.084 10.713 5.864 1.00 0.00 103 ASN A O 8
ATOM 14982 N N . MET A 1 125 ? 40.815 12.264 4.256 1.00 0.00 104 MET A N 8
ATOM 14983 C CA . MET A 1 125 ? 39.730 12.938 4.959 1.00 0.00 104 MET A CA 8
ATOM 14984 C C . MET A 1 125 ? 38.457 12.098 4.949 1.00 0.00 104 MET A C 8
ATOM 14985 O O . MET A 1 125 ? 37.817 11.925 5.985 1.00 0.00 104 MET A O 8
ATOM 14999 N N . VAL A 1 126 ? 38.113 11.547 3.789 1.00 0.00 105 VAL A N 8
ATOM 15000 C CA . VAL A 1 126 ? 36.860 10.811 3.650 1.00 0.00 105 VAL A CA 8
ATOM 15001 C C . VAL A 1 126 ? 36.817 9.649 4.644 1.00 0.00 105 VAL A C 8
ATOM 15002 O O . VAL A 1 126 ? 35.769 9.367 5.226 1.00 0.00 105 VAL A O 8
ATOM 15015 N N . ALA A 1 127 ? 37.950 8.978 4.834 1.00 0.00 106 ALA A N 8
ATOM 15016 C CA . ALA A 1 127 ? 38.011 7.863 5.773 1.00 0.00 106 ALA A CA 8
ATOM 15017 C C . ALA A 1 127 ? 37.653 8.330 7.183 1.00 0.00 106 ALA A C 8
ATOM 15018 O O . ALA A 1 127 ? 36.951 7.633 7.916 1.00 0.00 106 ALA A O 8
ATOM 15025 N N . GLU A 1 128 ? 38.134 9.512 7.555 1.00 0.00 107 GLU A N 8
ATOM 15026 C CA . GLU A 1 128 ? 37.867 10.052 8.884 1.00 0.00 107 GLU A CA 8
ATOM 15027 C C . GLU A 1 128 ? 36.389 10.386 9.063 1.00 0.00 107 GLU A C 8
ATOM 15028 O O . GLU A 1 128 ? 35.831 10.193 10.144 1.00 0.00 107 GLU A O 8
ATOM 15040 N N . ILE A 1 129 ? 35.757 10.889 8.006 1.00 0.00 108 ILE A N 8
ATOM 15041 C CA . ILE A 1 129 ? 34.349 11.269 8.086 1.00 0.00 108 ILE A CA 8
ATOM 15042 C C . ILE A 1 129 ? 33.503 10.062 8.489 1.00 0.00 108 ILE A C 8
ATOM 15043 O O . ILE A 1 129 ? 32.740 10.126 9.452 1.00 0.00 108 ILE A O 8
ATOM 15059 N N . LYS A 1 130 ? 33.653 8.961 7.759 1.00 0.00 109 LYS A N 8
ATOM 15060 C CA . LYS A 1 130 ? 32.887 7.754 8.056 1.00 0.00 109 LYS A CA 8
ATOM 15061 C C . LYS A 1 130 ? 33.177 7.248 9.467 1.00 0.00 109 LYS A C 8
ATOM 15062 O O . LYS A 1 130 ? 32.278 6.772 10.158 1.00 0.00 109 LYS A O 8
ATOM 15081 N N . ALA A 1 131 ? 34.432 7.357 9.890 1.00 0.00 110 ALA A N 8
ATOM 15082 C CA . ALA A 1 131 ? 34.835 6.842 11.194 1.00 0.00 110 ALA A CA 8
ATOM 15083 C C . ALA A 1 131 ? 34.032 7.495 12.315 1.00 0.00 110 ALA A C 8
ATOM 15084 O O . ALA A 1 131 ? 33.673 6.839 13.293 1.00 0.00 110 ALA A O 8
ATOM 15091 N N . LEU A 1 132 ? 33.770 8.791 12.181 1.00 0.00 111 LEU A N 8
ATOM 15092 C CA . LEU A 1 132 ? 32.993 9.507 13.186 1.00 0.00 111 LEU A CA 8
ATOM 15093 C C . LEU A 1 132 ? 31.531 9.074 13.152 1.00 0.00 111 LEU A C 8
ATOM 15094 O O . LEU A 1 132 ? 30.896 8.918 14.195 1.00 0.00 111 LEU A O 8
ATOM 15110 N N . LEU A 1 133 ? 30.999 8.889 11.947 1.00 0.00 112 LEU A N 8
ATOM 15111 C CA . LEU A 1 133 ? 29.593 8.534 11.789 1.00 0.00 112 LEU A CA 8
ATOM 15112 C C . LEU A 1 133 ? 29.330 7.105 12.254 1.00 0.00 112 LEU A C 8
ATOM 15113 O O . LEU A 1 133 ? 28.310 6.828 12.886 1.00 0.00 112 LEU A O 8
ATOM 15129 N N . ILE A 1 134 ? 30.244 6.197 11.928 1.00 0.00 113 ILE A N 8
ATOM 15130 C CA . ILE A 1 134 ? 30.080 4.796 12.307 1.00 0.00 113 ILE A CA 8
ATOM 15131 C C . ILE A 1 134 ? 30.227 4.593 13.818 1.00 0.00 113 ILE A C 8
ATOM 15132 O O . ILE A 1 134 ? 29.593 3.707 14.392 1.00 0.00 113 ILE A O 8
ATOM 15148 N N . ASN A 1 135 ? 31.070 5.403 14.456 1.00 0.00 114 ASN A N 8
ATOM 15149 C CA . ASN A 1 135 ? 31.291 5.272 15.894 1.00 0.00 114 ASN A CA 8
ATOM 15150 C C . ASN A 1 135 ? 29.975 5.418 16.653 1.00 0.00 114 ASN A C 8
ATOM 15151 O O . ASN A 1 135 ? 29.659 4.612 17.528 1.00 0.00 114 ASN A O 8
ATOM 15162 N N . ILE A 1 136 ? 29.211 6.451 16.310 1.00 0.00 115 ILE A N 8
ATOM 15163 C CA . ILE A 1 136 ? 27.899 6.652 16.918 1.00 0.00 115 ILE A CA 8
ATOM 15164 C C . ILE A 1 136 ? 26.873 5.629 16.419 1.00 0.00 115 ILE A C 8
ATOM 15165 O O . ILE A 1 136 ? 25.944 5.272 17.143 1.00 0.00 115 ILE A O 8
ATOM 15181 N N . TYR A 1 137 ? 27.041 5.159 15.184 1.00 0.00 116 TYR A N 8
ATOM 15182 C CA . TYR A 1 137 ? 26.114 4.192 14.605 1.00 0.00 116 TYR A CA 8
ATOM 15183 C C . TYR A 1 137 ? 25.992 2.955 15.490 1.00 0.00 116 TYR A C 8
ATOM 15184 O O . TYR A 1 137 ? 24.898 2.421 15.674 1.00 0.00 116 TYR A O 8
ATOM 15202 N N . LYS A 1 138 ? 27.116 2.502 16.035 1.00 0.00 117 LYS A N 8
ATOM 15203 C CA . LYS A 1 138 ? 27.114 1.313 16.878 1.00 0.00 117 LYS A CA 8
ATOM 15204 C C . LYS A 1 138 ? 26.857 1.689 18.333 1.00 0.00 117 LYS A C 8
ATOM 15205 O O . LYS A 1 138 ? 27.760 2.225 18.955 1.00 0.00 117 LYS A O 8
ATOM 15225 N N . GLU A 1 22 ? 6.126 11.768 20.451 1.00 0.00 1 GLU A N 9
ATOM 15226 C CA . GLU A 1 22 ? 5.097 10.824 20.035 1.00 0.00 1 GLU A CA 9
ATOM 15227 C C . GLU A 1 22 ? 5.117 9.586 20.926 1.00 0.00 1 GLU A C 9
ATOM 15228 O O . GLU A 1 22 ? 6.064 9.372 21.684 1.00 0.00 1 GLU A O 9
ATOM 15240 N N . ALA A 1 23 ? 4.069 8.774 20.831 1.00 0.00 2 ALA A N 9
ATOM 15241 C CA . ALA A 1 23 ? 3.990 7.553 21.623 1.00 0.00 2 ALA A CA 9
ATOM 15242 C C . ALA A 1 23 ? 5.162 6.632 21.299 1.00 0.00 2 ALA A C 9
ATOM 15243 O O . ALA A 1 23 ? 5.622 6.578 20.158 1.00 0.00 2 ALA A O 9
ATOM 15250 N N . ALA A 1 24 ? 5.643 5.914 22.306 1.00 0.00 3 ALA A N 9
ATOM 15251 C CA . ALA A 1 24 ? 6.769 5.007 22.113 1.00 0.00 3 ALA A CA 9
ATOM 15252 C C . ALA A 1 24 ? 6.290 3.644 21.626 1.00 0.00 3 ALA A C 9
ATOM 15253 O O . ALA A 1 24 ? 5.322 3.092 22.148 1.00 0.00 3 ALA A O 9
ATOM 15260 N N . ALA A 1 25 ? 6.974 3.107 20.620 1.00 0.00 4 ALA A N 9
ATOM 15261 C CA . ALA A 1 25 ? 6.632 1.791 20.092 1.00 0.00 4 ALA A CA 9
ATOM 15262 C C . ALA A 1 25 ? 7.879 1.090 19.563 1.00 0.00 4 ALA A C 9
ATOM 15263 O O . ALA A 1 25 ? 8.809 1.737 19.082 1.00 0.00 4 ALA A O 9
ATOM 15270 N N . ALA A 1 26 ? 7.893 -0.235 19.661 1.00 0.00 5 ALA A N 9
ATOM 15271 C CA . ALA A 1 26 ? 9.035 -1.015 19.196 1.00 0.00 5 ALA A CA 9
ATOM 15272 C C . ALA A 1 26 ? 9.191 -0.920 17.680 1.00 0.00 5 ALA A C 9
ATOM 15273 O O . ALA A 1 26 ? 10.309 -0.872 17.166 1.00 0.00 5 ALA A O 9
ATOM 15280 N N . ALA A 1 27 ? 8.069 -0.893 16.967 1.00 0.00 6 ALA A N 9
ATOM 15281 C CA . ALA A 1 27 ? 8.102 -0.874 15.510 1.00 0.00 6 ALA A CA 9
ATOM 15282 C C . ALA A 1 27 ? 8.727 0.415 14.986 1.00 0.00 6 ALA A C 9
ATOM 15283 O O . ALA A 1 27 ? 9.630 0.378 14.151 1.00 0.00 6 ALA A O 9
ATOM 15290 N N . ARG A 1 28 ? 8.243 1.551 15.477 1.00 0.00 7 ARG A N 9
ATOM 15291 C CA . ARG A 1 28 ? 8.749 2.841 15.017 1.00 0.00 7 ARG A CA 9
ATOM 15292 C C . ARG A 1 28 ? 10.215 3.028 15.402 1.00 0.00 7 ARG A C 9
ATOM 15293 O O . ARG A 1 28 ? 10.992 3.608 14.643 1.00 0.00 7 ARG A O 9
ATOM 15314 N N . ASP A 1 29 ? 10.588 2.550 16.586 1.00 0.00 8 ASP A N 9
ATOM 15315 C CA . ASP A 1 29 ? 11.972 2.655 17.035 1.00 0.00 8 ASP A CA 9
ATOM 15316 C C . ASP A 1 29 ? 12.908 1.933 16.069 1.00 0.00 8 ASP A C 9
ATOM 15317 O O . ASP A 1 29 ? 13.991 2.425 15.755 1.00 0.00 8 ASP A O 9
ATOM 15326 N N . GLU A 1 30 ? 12.481 0.764 15.602 1.00 0.00 9 GLU A N 9
ATOM 15327 C CA . GLU A 1 30 ? 13.294 -0.025 14.683 1.00 0.00 9 GLU A CA 9
ATOM 15328 C C . GLU A 1 30 ? 13.492 0.701 13.355 1.00 0.00 9 GLU A C 9
ATOM 15329 O O . GLU A 1 30 ? 14.570 0.639 12.763 1.00 0.00 9 GLU A O 9
ATOM 15341 N N . SER A 1 31 ? 12.455 1.393 12.892 1.00 0.00 10 SER A N 9
ATOM 15342 C CA . SER A 1 31 ? 12.534 2.097 11.615 1.00 0.00 10 SER A CA 9
ATOM 15343 C C . SER A 1 31 ? 13.641 3.151 11.634 1.00 0.00 10 SER A C 9
ATOM 15344 O O . SER A 1 31 ? 14.304 3.377 10.622 1.00 0.00 10 SER A O 9
ATOM 15352 N N . ALA A 1 32 ? 13.839 3.793 12.783 1.00 0.00 11 ALA A N 9
ATOM 15353 C CA . ALA A 1 32 ? 14.905 4.779 12.918 1.00 0.00 11 ALA A CA 9
ATOM 15354 C C . ALA A 1 32 ? 16.270 4.118 12.744 1.00 0.00 11 ALA A C 9
ATOM 15355 O O . ALA A 1 32 ? 17.163 4.674 12.104 1.00 0.00 11 ALA A O 9
ATOM 15362 N N . TYR A 1 33 ? 16.423 2.929 13.319 1.00 0.00 12 TYR A N 9
ATOM 15363 C CA . TYR A 1 33 ? 17.672 2.185 13.200 1.00 0.00 12 TYR A CA 9
ATOM 15364 C C . TYR A 1 33 ? 17.963 1.860 11.737 1.00 0.00 12 TYR A C 9
ATOM 15365 O O . TYR A 1 33 ? 19.097 1.988 11.275 1.00 0.00 12 TYR A O 9
ATOM 15383 N N . LEU A 1 34 ? 16.929 1.439 11.015 1.00 0.00 13 LEU A N 9
ATOM 15384 C CA . LEU A 1 34 ? 17.076 1.116 9.598 1.00 0.00 13 LEU A CA 9
ATOM 15385 C C . LEU A 1 34 ? 17.490 2.346 8.795 1.00 0.00 13 LEU A C 9
ATOM 15386 O O . LEU A 1 34 ? 18.284 2.247 7.860 1.00 0.00 13 LEU A O 9
ATOM 15402 N N . LYS A 1 35 ? 16.949 3.505 9.161 1.00 0.00 14 LYS A N 9
ATOM 15403 C CA . LYS A 1 35 ? 17.286 4.744 8.470 1.00 0.00 14 LYS A CA 9
ATOM 15404 C C . LYS A 1 35 ? 18.791 4.991 8.515 1.00 0.00 14 LYS A C 9
ATOM 15405 O O . LYS A 1 35 ? 19.389 5.426 7.530 1.00 0.00 14 LYS A O 9
ATOM 15424 N N . LEU A 1 36 ? 19.397 4.717 9.666 1.00 0.00 15 LEU A N 9
ATOM 15425 C CA . LEU A 1 36 ? 20.839 4.884 9.818 1.00 0.00 15 LEU A CA 9
ATOM 15426 C C . LEU A 1 36 ? 21.605 3.926 8.905 1.00 0.00 15 LEU A C 9
ATOM 15427 O O . LEU A 1 36 ? 22.669 4.273 8.393 1.00 0.00 15 LEU A O 9
ATOM 15443 N N . GLN A 1 37 ? 21.065 2.725 8.695 1.00 0.00 16 GLN A N 9
ATOM 15444 C CA . GLN A 1 37 ? 21.728 1.737 7.847 1.00 0.00 16 GLN A CA 9
ATOM 15445 C C . GLN A 1 37 ? 21.889 2.259 6.422 1.00 0.00 16 GLN A C 9
ATOM 15446 O O . GLN A 1 37 ? 22.936 2.077 5.802 1.00 0.00 16 GLN A O 9
ATOM 15460 N N . GLU A 1 38 ? 20.846 2.901 5.908 1.00 0.00 17 GLU A N 9
ATOM 15461 C CA . GLU A 1 38 ? 20.903 3.466 4.563 1.00 0.00 17 GLU A CA 9
ATOM 15462 C C . GLU A 1 38 ? 22.031 4.488 4.456 1.00 0.00 17 GLU A C 9
ATOM 15463 O O . GLU A 1 38 ? 22.767 4.523 3.471 1.00 0.00 17 GLU A O 9
ATOM 15475 N N . GLN A 1 39 ? 22.158 5.306 5.494 1.00 0.00 18 GLN A N 9
ATOM 15476 C CA . GLN A 1 39 ? 23.157 6.362 5.534 1.00 0.00 18 GLN A CA 9
ATOM 15477 C C . GLN A 1 39 ? 24.575 5.806 5.454 1.00 0.00 18 GLN A C 9
ATOM 15478 O O . GLN A 1 39 ? 25.441 6.391 4.801 1.00 0.00 18 GLN A O 9
ATOM 15492 N N . MET A 1 40 ? 24.810 4.675 6.112 1.00 0.00 19 MET A N 9
ATOM 15493 C CA . MET A 1 40 ? 26.150 4.100 6.159 1.00 0.00 19 MET A CA 9
ATOM 15494 C C . MET A 1 40 ? 26.684 3.847 4.753 1.00 0.00 19 MET A C 9
ATOM 15495 O O . MET A 1 40 ? 27.863 4.072 4.481 1.00 0.00 19 MET A O 9
ATOM 15509 N N . ARG A 1 41 ? 25.813 3.382 3.864 1.00 0.00 20 ARG A N 9
ATOM 15510 C CA . ARG A 1 41 ? 26.230 3.053 2.506 1.00 0.00 20 ARG A CA 9
ATOM 15511 C C . ARG A 1 41 ? 25.946 4.209 1.548 1.00 0.00 20 ARG A C 9
ATOM 15512 O O . ARG A 1 41 ? 26.751 4.509 0.665 1.00 0.00 20 ARG A O 9
ATOM 15533 N N . LYS A 1 42 ? 24.798 4.855 1.730 1.00 0.00 21 LYS A N 9
ATOM 15534 C CA . LYS A 1 42 ? 24.419 5.975 0.877 1.00 0.00 21 LYS A CA 9
ATOM 15535 C C . LYS A 1 42 ? 25.479 7.071 0.945 1.00 0.00 21 LYS A C 9
ATOM 15536 O O . LYS A 1 42 ? 25.890 7.619 -0.077 1.00 0.00 21 LYS A O 9
ATOM 15555 N N . ILE A 1 43 ? 25.914 7.384 2.161 1.00 0.00 22 ILE A N 9
ATOM 15556 C CA . ILE A 1 43 ? 26.948 8.396 2.365 1.00 0.00 22 ILE A CA 9
ATOM 15557 C C . ILE A 1 43 ? 28.296 7.910 1.824 1.00 0.00 22 ILE A C 9
ATOM 15558 O O . ILE A 1 43 ? 29.086 8.704 1.318 1.00 0.00 22 ILE A O 9
ATOM 15574 N N . ASP A 1 44 ? 28.563 6.610 1.943 1.00 0.00 23 ASP A N 9
ATOM 15575 C CA . ASP A 1 44 ? 29.811 6.047 1.438 1.00 0.00 23 ASP A CA 9
ATOM 15576 C C . ASP A 1 44 ? 29.889 6.154 -0.083 1.00 0.00 23 ASP A C 9
ATOM 15577 O O . ASP A 1 44 ? 30.923 6.534 -0.634 1.00 0.00 23 ASP A O 9
ATOM 15586 N N . ALA A 1 45 ? 28.793 5.821 -0.760 1.00 0.00 24 ALA A N 9
ATOM 15587 C CA . ALA A 1 45 ? 28.780 5.830 -2.219 1.00 0.00 24 ALA A CA 9
ATOM 15588 C C . ALA A 1 45 ? 28.910 7.252 -2.758 1.00 0.00 24 ALA A C 9
ATOM 15589 O O . ALA A 1 45 ? 29.683 7.509 -3.681 1.00 0.00 24 ALA A O 9
ATOM 15596 N N . ASP A 1 46 ? 28.145 8.169 -2.177 1.00 0.00 25 ASP A N 9
ATOM 15597 C CA . ASP A 1 46 ? 28.164 9.559 -2.619 1.00 0.00 25 ASP A CA 9
ATOM 15598 C C . ASP A 1 46 ? 29.548 10.177 -2.431 1.00 0.00 25 ASP A C 9
ATOM 15599 O O . ASP A 1 46 ? 30.015 10.941 -3.275 1.00 0.00 25 ASP A O 9
ATOM 15608 N N . ALA A 1 47 ? 30.199 9.840 -1.322 1.00 0.00 26 ALA A N 9
ATOM 15609 C CA . ALA A 1 47 ? 31.505 10.409 -1.010 1.00 0.00 26 ALA A CA 9
ATOM 15610 C C . ALA A 1 47 ? 32.549 9.988 -2.040 1.00 0.00 26 ALA A C 9
ATOM 15611 O O . ALA A 1 47 ? 33.376 10.796 -2.463 1.00 0.00 26 ALA A O 9
ATOM 15618 N N . ALA A 1 48 ? 32.516 8.720 -2.430 1.00 0.00 27 ALA A N 9
ATOM 15619 C CA . ALA A 1 48 ? 33.472 8.207 -3.406 1.00 0.00 27 ALA A CA 9
ATOM 15620 C C . ALA A 1 48 ? 33.202 8.766 -4.802 1.00 0.00 27 ALA A C 9
ATOM 15621 O O . ALA A 1 48 ? 34.133 9.028 -5.563 1.00 0.00 27 ALA A O 9
ATOM 15628 N N . ALA A 1 49 ? 31.926 8.947 -5.133 1.00 0.00 28 ALA A N 9
ATOM 15629 C CA . ALA A 1 49 ? 31.548 9.384 -6.474 1.00 0.00 28 ALA A CA 9
ATOM 15630 C C . ALA A 1 49 ? 32.071 10.784 -6.779 1.00 0.00 28 ALA A C 9
ATOM 15631 O O . ALA A 1 49 ? 32.597 11.031 -7.865 1.00 0.00 28 ALA A O 9
ATOM 15638 N N . LEU A 1 50 ? 31.925 11.698 -5.825 1.00 0.00 29 LEU A N 9
ATOM 15639 C CA . LEU A 1 50 ? 32.336 13.083 -6.045 1.00 0.00 29 LEU A CA 9
ATOM 15640 C C . LEU A 1 50 ? 33.859 13.221 -6.087 1.00 0.00 29 LEU A C 9
ATOM 15641 O O . LEU A 1 50 ? 34.391 14.046 -6.829 1.00 0.00 29 LEU A O 9
ATOM 15657 N N . SER A 1 51 ? 34.554 12.415 -5.291 1.00 0.00 30 SER A N 9
ATOM 15658 C CA . SER A 1 51 ? 36.008 12.498 -5.219 1.00 0.00 30 SER A CA 9
ATOM 15659 C C . SER A 1 51 ? 36.652 12.238 -6.579 1.00 0.00 30 SER A C 9
ATOM 15660 O O . SER A 1 51 ? 37.672 12.840 -6.912 1.00 0.00 30 SER A O 9
ATOM 15668 N N . GLU A 1 52 ? 36.055 11.343 -7.367 1.00 0.00 31 GLU A N 9
ATOM 15669 C CA . GLU A 1 52 ? 36.608 11.009 -8.675 1.00 0.00 31 GLU A CA 9
ATOM 15670 C C . GLU A 1 52 ? 36.552 12.213 -9.613 1.00 0.00 31 GLU A C 9
ATOM 15671 O O . GLU A 1 52 ? 37.508 12.492 -10.336 1.00 0.00 31 GLU A O 9
ATOM 15683 N N . THR A 1 53 ? 35.428 12.922 -9.589 1.00 0.00 32 THR A N 9
ATOM 15684 C CA . THR A 1 53 ? 35.248 14.088 -10.453 1.00 0.00 32 THR A CA 9
ATOM 15685 C C . THR A 1 53 ? 35.840 15.360 -9.842 1.00 0.00 32 THR A C 9
ATOM 15686 O O . THR A 1 53 ? 36.236 16.270 -10.570 1.00 0.00 32 THR A O 9
ATOM 15697 N N . ARG A 1 54 ? 35.898 15.428 -8.513 1.00 0.00 33 ARG A N 9
ATOM 15698 C CA . ARG A 1 54 ? 36.401 16.616 -7.834 1.00 0.00 33 ARG A CA 9
ATOM 15699 C C . ARG A 1 54 ? 35.591 17.850 -8.233 1.00 0.00 33 ARG A C 9
ATOM 15700 O O . ARG A 1 54 ? 36.075 18.736 -8.941 1.00 0.00 33 ARG A O 9
ATOM 15721 N N . THR A 1 55 ? 34.341 17.896 -7.778 1.00 0.00 34 THR A N 9
ATOM 15722 C CA . THR A 1 55 ? 33.477 19.045 -8.033 1.00 0.00 34 THR A CA 9
ATOM 15723 C C . THR A 1 55 ? 32.759 19.468 -6.754 1.00 0.00 34 THR A C 9
ATOM 15724 O O . THR A 1 55 ? 32.305 18.626 -5.980 1.00 0.00 34 THR A O 9
ATOM 15735 N N . ILE A 1 56 ? 32.661 20.776 -6.541 1.00 0.00 35 ILE A N 9
ATOM 15736 C CA . ILE A 1 56 ? 32.032 21.304 -5.334 1.00 0.00 35 ILE A CA 9
ATOM 15737 C C . ILE A 1 56 ? 30.512 21.108 -5.341 1.00 0.00 35 ILE A C 9
ATOM 15738 O O . ILE A 1 56 ? 29.902 20.949 -4.284 1.00 0.00 35 ILE A O 9
ATOM 15754 N N . GLU A 1 57 ? 29.905 21.114 -6.526 1.00 0.00 36 GLU A N 9
ATOM 15755 C CA . GLU A 1 57 ? 28.450 21.041 -6.623 1.00 0.00 36 GLU A CA 9
ATOM 15756 C C . GLU A 1 57 ? 27.911 19.806 -5.908 1.00 0.00 36 GLU A C 9
ATOM 15757 O O . GLU A 1 57 ? 26.944 19.894 -5.151 1.00 0.00 36 GLU A O 9
ATOM 15769 N N . GLU A 1 58 ? 28.537 18.658 -6.146 1.00 0.00 37 GLU A N 9
ATOM 15770 C CA . GLU A 1 58 ? 28.107 17.420 -5.502 1.00 0.00 37 GLU A CA 9
ATOM 15771 C C . GLU A 1 58 ? 28.361 17.457 -3.994 1.00 0.00 37 GLU A C 9
ATOM 15772 O O . GLU A 1 58 ? 27.594 16.891 -3.216 1.00 0.00 37 GLU A O 9
ATOM 15784 N N . LEU A 1 59 ? 29.441 18.113 -3.585 1.00 0.00 38 LEU A N 9
ATOM 15785 C CA . LEU A 1 59 ? 29.765 18.223 -2.166 1.00 0.00 38 LEU A CA 9
ATOM 15786 C C . LEU A 1 59 ? 28.609 18.847 -1.385 1.00 0.00 38 LEU A C 9
ATOM 15787 O O . LEU A 1 59 ? 28.340 18.460 -0.249 1.00 0.00 38 LEU A O 9
ATOM 15803 N N . ASP A 1 60 ? 27.926 19.811 -1.998 1.00 0.00 39 ASP A N 9
ATOM 15804 C CA . ASP A 1 60 ? 26.847 20.521 -1.321 1.00 0.00 39 ASP A CA 9
ATOM 15805 C C . ASP A 1 60 ? 25.787 19.551 -0.807 1.00 0.00 39 ASP A C 9
ATOM 15806 O O . ASP A 1 60 ? 25.275 19.717 0.300 1.00 0.00 39 ASP A O 9
ATOM 15815 N N . THR A 1 61 ? 25.458 18.542 -1.610 1.00 0.00 40 THR A N 9
ATOM 15816 C CA . THR A 1 61 ? 24.455 17.561 -1.204 1.00 0.00 40 THR A CA 9
ATOM 15817 C C . THR A 1 61 ? 24.975 16.659 -0.084 1.00 0.00 40 THR A C 9
ATOM 15818 O O . THR A 1 61 ? 24.201 16.222 0.769 1.00 0.00 40 THR A O 9
ATOM 15829 N N . PHE A 1 62 ? 26.277 16.379 -0.086 1.00 0.00 41 PHE A N 9
ATOM 15830 C CA . PHE A 1 62 ? 26.859 15.516 0.936 1.00 0.00 41 PHE A CA 9
ATOM 15831 C C . PHE A 1 62 ? 26.597 16.078 2.330 1.00 0.00 41 PHE A C 9
ATOM 15832 O O . PHE A 1 62 ? 26.214 15.344 3.240 1.00 0.00 41 PHE A O 9
ATOM 15849 N N . LYS A 1 63 ? 26.782 17.386 2.488 1.00 0.00 42 LYS A N 9
ATOM 15850 C CA . LYS A 1 63 ? 26.547 18.023 3.780 1.00 0.00 42 LYS A CA 9
ATOM 15851 C C . LYS A 1 63 ? 25.116 17.776 4.250 1.00 0.00 42 LYS A C 9
ATOM 15852 O O . LYS A 1 63 ? 24.877 17.533 5.434 1.00 0.00 42 LYS A O 9
ATOM 15871 N N . LEU A 1 64 ? 24.170 17.837 3.319 1.00 0.00 43 LEU A N 9
ATOM 15872 C CA . LEU A 1 64 ? 22.774 17.568 3.647 1.00 0.00 43 LEU A CA 9
ATOM 15873 C C . LEU A 1 64 ? 22.603 16.130 4.124 1.00 0.00 43 LEU A C 9
ATOM 15874 O O . LEU A 1 64 ? 21.861 15.864 5.070 1.00 0.00 43 LEU A O 9
ATOM 15890 N N . ASP A 1 65 ? 23.293 15.204 3.465 1.00 0.00 44 ASP A N 9
ATOM 15891 C CA . ASP A 1 65 ? 23.234 13.800 3.852 1.00 0.00 44 ASP A CA 9
ATOM 15892 C C . ASP A 1 65 ? 23.777 13.613 5.266 1.00 0.00 44 ASP A C 9
ATOM 15893 O O . ASP A 1 65 ? 23.219 12.857 6.060 1.00 0.00 44 ASP A O 9
ATOM 15902 N N . VAL A 1 66 ? 24.869 14.308 5.573 1.00 0.00 45 VAL A N 9
ATOM 15903 C CA . VAL A 1 66 ? 25.453 14.242 6.906 1.00 0.00 45 VAL A CA 9
ATOM 15904 C C . VAL A 1 66 ? 24.493 14.859 7.920 1.00 0.00 45 VAL A C 9
ATOM 15905 O O . VAL A 1 66 ? 24.288 14.312 9.004 1.00 0.00 45 VAL A O 9
ATOM 15918 N N . ALA A 1 67 ? 23.902 15.995 7.560 1.00 0.00 46 ALA A N 9
ATOM 15919 C CA . ALA A 1 67 ? 22.965 16.667 8.454 1.00 0.00 46 ALA A CA 9
ATOM 15920 C C . ALA A 1 67 ? 21.798 15.742 8.771 1.00 0.00 46 ALA A C 9
ATOM 15921 O O . ALA A 1 67 ? 21.440 15.556 9.933 1.00 0.00 46 ALA A O 9
ATOM 15928 N N . ASP A 1 68 ? 21.222 15.144 7.732 1.00 0.00 47 ASP A N 9
ATOM 15929 C CA . ASP A 1 68 ? 20.169 14.155 7.928 1.00 0.00 47 ASP A CA 9
ATOM 15930 C C . ASP A 1 68 ? 20.688 12.991 8.771 1.00 0.00 47 ASP A C 9
ATOM 15931 O O . ASP A 1 68 ? 19.985 12.485 9.646 1.00 0.00 47 ASP A O 9
ATOM 15940 N N . PHE A 1 69 ? 21.922 12.572 8.502 1.00 0.00 48 PHE A N 9
ATOM 15941 C CA . PHE A 1 69 ? 22.517 11.465 9.240 1.00 0.00 48 PHE A CA 9
ATOM 15942 C C . PHE A 1 69 ? 22.644 11.819 10.719 1.00 0.00 48 PHE A C 9
ATOM 15943 O O . PHE A 1 69 ? 22.385 10.988 11.588 1.00 0.00 48 PHE A O 9
ATOM 15960 N N . VAL A 1 70 ? 23.060 13.051 10.995 1.00 0.00 49 VAL A N 9
ATOM 15961 C CA . VAL A 1 70 ? 23.188 13.512 12.372 1.00 0.00 49 VAL A CA 9
ATOM 15962 C C . VAL A 1 70 ? 21.804 13.707 12.995 1.00 0.00 49 VAL A C 9
ATOM 15963 O O . VAL A 1 70 ? 21.579 13.345 14.149 1.00 0.00 49 VAL A O 9
ATOM 15976 N N . THR A 1 71 ? 20.878 14.272 12.221 1.00 0.00 50 THR A N 9
ATOM 15977 C CA . THR A 1 71 ? 19.544 14.575 12.732 1.00 0.00 50 THR A CA 9
ATOM 15978 C C . THR A 1 71 ? 18.886 13.328 13.317 1.00 0.00 50 THR A C 9
ATOM 15979 O O . THR A 1 71 ? 18.243 13.389 14.366 1.00 0.00 50 THR A O 9
ATOM 15990 N N . THR A 1 72 ? 19.045 12.201 12.633 1.00 0.00 51 THR A N 9
ATOM 15991 C CA . THR A 1 72 ? 18.459 10.950 13.099 1.00 0.00 51 THR A CA 9
ATOM 15992 C C . THR A 1 72 ? 19.081 10.524 14.426 1.00 0.00 51 THR A C 9
ATOM 15993 O O . THR A 1 72 ? 18.383 10.058 15.326 1.00 0.00 51 THR A O 9
ATOM 16004 N N . VAL A 1 73 ? 20.395 10.689 14.541 1.00 0.00 52 VAL A N 9
ATOM 16005 C CA . VAL A 1 73 ? 21.106 10.272 15.745 1.00 0.00 52 VAL A CA 9
ATOM 16006 C C . VAL A 1 73 ? 20.657 11.112 16.941 1.00 0.00 52 VAL A C 9
ATOM 16007 O O . VAL A 1 73 ? 20.362 10.575 18.010 1.00 0.00 52 VAL A O 9
ATOM 16020 N N . VAL A 1 74 ? 20.610 12.428 16.757 1.00 0.00 53 VAL A N 9
ATOM 16021 C CA . VAL A 1 74 ? 20.231 13.324 17.847 1.00 0.00 53 VAL A CA 9
ATOM 16022 C C . VAL A 1 74 ? 18.762 13.149 18.230 1.00 0.00 53 VAL A C 9
ATOM 16023 O O . VAL A 1 74 ? 18.404 13.285 19.399 1.00 0.00 53 VAL A O 9
ATOM 16036 N N . GLN A 1 75 ? 17.912 12.847 17.248 1.00 0.00 54 GLN A N 9
ATOM 16037 C CA . GLN A 1 75 ? 16.495 12.621 17.525 1.00 0.00 54 GLN A CA 9
ATOM 16038 C C . GLN A 1 75 ? 16.331 11.495 18.540 1.00 0.00 54 GLN A C 9
ATOM 16039 O O . GLN A 1 75 ? 15.526 11.590 19.466 1.00 0.00 54 GLN A O 9
ATOM 16053 N N . LEU A 1 76 ? 17.100 10.426 18.356 1.00 0.00 55 LEU A N 9
ATOM 16054 C CA . LEU A 1 76 ? 17.107 9.328 19.316 1.00 0.00 55 LEU A CA 9
ATOM 16055 C C . LEU A 1 76 ? 17.677 9.783 20.660 1.00 0.00 55 LEU A C 9
ATOM 16056 O O . LEU A 1 76 ? 17.207 9.359 21.716 1.00 0.00 55 LEU A O 9
ATOM 16072 N N . ALA A 1 77 ? 18.687 10.650 20.615 1.00 0.00 56 ALA A N 9
ATOM 16073 C CA . ALA A 1 77 ? 19.313 11.144 21.836 1.00 0.00 56 ALA A CA 9
ATOM 16074 C C . ALA A 1 77 ? 18.307 11.924 22.676 1.00 0.00 56 ALA A C 9
ATOM 16075 O O . ALA A 1 77 ? 18.225 11.738 23.891 1.00 0.00 56 ALA A O 9
ATOM 16082 N N . GLU A 1 78 ? 17.549 12.800 22.024 1.00 0.00 57 GLU A N 9
ATOM 16083 C CA . GLU A 1 78 ? 16.522 13.570 22.718 1.00 0.00 57 GLU A CA 9
ATOM 16084 C C . GLU A 1 78 ? 15.369 12.670 23.150 1.00 0.00 57 GLU A C 9
ATOM 16085 O O . GLU A 1 78 ? 14.842 12.807 24.253 1.00 0.00 57 GLU A O 9
ATOM 16097 N N . GLU A 1 79 ? 14.984 11.750 22.272 1.00 0.00 58 GLU A N 9
ATOM 16098 C CA . GLU A 1 79 ? 13.851 10.874 22.548 1.00 0.00 58 GLU A CA 9
ATOM 16099 C C . GLU A 1 79 ? 14.084 10.050 23.812 1.00 0.00 58 GLU A C 9
ATOM 16100 O O . GLU A 1 79 ? 13.157 9.810 24.586 1.00 0.00 58 GLU A O 9
ATOM 16112 N N . LEU A 1 80 ? 15.325 9.618 24.021 1.00 0.00 59 LEU A N 9
ATOM 16113 C CA . LEU A 1 80 ? 15.651 8.793 25.177 1.00 0.00 59 LEU A CA 9
ATOM 16114 C C . LEU A 1 80 ? 15.335 9.521 26.482 1.00 0.00 59 LEU A C 9
ATOM 16115 O O . LEU A 1 80 ? 14.867 8.911 27.443 1.00 0.00 59 LEU A O 9
ATOM 16131 N N . GLU A 1 81 ? 15.590 10.828 26.512 1.00 0.00 60 GLU A N 9
ATOM 16132 C CA . GLU A 1 81 ? 15.372 11.610 27.724 1.00 0.00 60 GLU A CA 9
ATOM 16133 C C . GLU A 1 81 ? 13.902 11.610 28.129 1.00 0.00 60 GLU A C 9
ATOM 16134 O O . GLU A 1 81 ? 13.577 11.534 29.315 1.00 0.00 60 GLU A O 9
ATOM 16146 N N . HIS A 1 82 ? 13.015 11.696 27.144 1.00 0.00 61 HIS A N 9
ATOM 16147 C CA . HIS A 1 82 ? 11.586 11.775 27.424 1.00 0.00 61 HIS A CA 9
ATOM 16148 C C . HIS A 1 82 ? 11.091 10.520 28.137 1.00 0.00 61 HIS A C 9
ATOM 16149 O O . HIS A 1 82 ? 10.399 10.608 29.151 1.00 0.00 61 HIS A O 9
ATOM 16163 N N . ARG A 1 83 ? 11.448 9.353 27.607 1.00 0.00 62 ARG A N 9
ATOM 16164 C CA . ARG A 1 83 ? 10.998 8.095 28.191 1.00 0.00 62 ARG A CA 9
ATOM 16165 C C . ARG A 1 83 ? 11.519 7.936 29.616 1.00 0.00 62 ARG A C 9
ATOM 16166 O O . ARG A 1 83 ? 10.773 7.565 30.521 1.00 0.00 62 ARG A O 9
ATOM 16187 N N . PHE A 1 84 ? 12.802 8.222 29.808 1.00 0.00 63 PHE A N 9
ATOM 16188 C CA . PHE A 1 84 ? 13.409 8.121 31.132 1.00 0.00 63 PHE A CA 9
ATOM 16189 C C . PHE A 1 84 ? 12.771 9.103 32.114 1.00 0.00 63 PHE A C 9
ATOM 16190 O O . PHE A 1 84 ? 12.597 8.789 33.291 1.00 0.00 63 PHE A O 9
ATOM 16207 N N . GLY A 1 85 ? 12.424 10.288 31.622 1.00 0.00 64 GLY A N 9
ATOM 16208 C CA . GLY A 1 85 ? 11.885 11.337 32.486 1.00 0.00 64 GLY A CA 9
ATOM 16209 C C . GLY A 1 85 ? 12.987 12.074 33.258 1.00 0.00 64 GLY A C 9
ATOM 16210 O O . GLY A 1 85 ? 12.730 12.630 34.326 1.00 0.00 64 GLY A O 9
ATOM 16214 N N . ARG A 1 86 ? 14.207 12.081 32.720 1.00 0.00 65 ARG A N 9
ATOM 16215 C CA . ARG A 1 86 ? 15.327 12.756 33.365 1.00 0.00 65 ARG A CA 9
ATOM 16216 C C . ARG A 1 86 ? 16.079 13.606 32.347 1.00 0.00 65 ARG A C 9
ATOM 16217 O O . ARG A 1 86 ? 15.976 13.382 31.141 1.00 0.00 65 ARG A O 9
ATOM 16238 N N . ASN A 1 87 ? 16.833 14.584 32.837 1.00 0.00 66 ASN A N 9
ATOM 16239 C CA . ASN A 1 87 ? 17.553 15.493 31.954 1.00 0.00 66 ASN A CA 9
ATOM 16240 C C . ASN A 1 87 ? 18.992 15.035 31.738 1.00 0.00 66 ASN A C 9
ATOM 16241 O O . ASN A 1 87 ? 19.607 14.437 32.621 1.00 0.00 66 ASN A O 9
ATOM 16252 N N . ARG A 1 88 ? 19.511 15.315 30.545 1.00 0.00 67 ARG A N 9
ATOM 16253 C CA . ARG A 1 88 ? 20.902 15.017 30.207 1.00 0.00 67 ARG A CA 9
ATOM 16254 C C . ARG A 1 88 ? 21.154 13.514 30.125 1.00 0.00 67 ARG A C 9
ATOM 16255 O O . ARG A 1 88 ? 21.665 12.901 31.061 1.00 0.00 67 ARG A O 9
ATOM 16276 N N . ARG A 1 89 ? 20.790 12.926 28.989 1.00 0.00 68 ARG A N 9
ATOM 16277 C CA . ARG A 1 89 ? 21.129 11.536 28.706 1.00 0.00 68 ARG A CA 9
ATOM 16278 C C . ARG A 1 89 ? 21.610 11.413 27.265 1.00 0.00 68 ARG A C 9
ATOM 16279 O O . ARG A 1 89 ? 20.863 11.708 26.330 1.00 0.00 68 ARG A O 9
ATOM 16300 N N . GLY A 1 90 ? 22.855 10.981 27.086 1.00 0.00 69 GLY A N 9
ATOM 16301 C CA . GLY A 1 90 ? 23.418 10.862 25.746 1.00 0.00 69 GLY A CA 9
ATOM 16302 C C . GLY A 1 90 ? 23.407 12.214 25.039 1.00 0.00 69 GLY A C 9
ATOM 16303 O O . GLY A 1 90 ? 22.715 12.393 24.038 1.00 0.00 69 GLY A O 9
ATOM 16307 N N . ARG A 1 91 ? 24.155 13.171 25.583 1.00 0.00 70 ARG A N 9
ATOM 16308 C CA . ARG A 1 91 ? 24.232 14.509 24.997 1.00 0.00 70 ARG A CA 9
ATOM 16309 C C . ARG A 1 91 ? 25.680 14.912 24.737 1.00 0.00 70 ARG A C 9
ATOM 16310 O O . ARG A 1 91 ? 26.048 15.223 23.605 1.00 0.00 70 ARG A O 9
ATOM 16331 N N . THR A 1 92 ? 26.497 14.907 25.785 1.00 0.00 71 THR A N 9
ATOM 16332 C CA . THR A 1 92 ? 27.895 15.303 25.647 1.00 0.00 71 THR A CA 9
ATOM 16333 C C . THR A 1 92 ? 28.600 14.437 24.609 1.00 0.00 71 THR A C 9
ATOM 16334 O O . THR A 1 92 ? 29.383 14.932 23.798 1.00 0.00 71 THR A O 9
ATOM 16345 N N . GLU A 1 93 ? 28.314 13.140 24.641 1.00 0.00 72 GLU A N 9
ATOM 16346 C CA . GLU A 1 93 ? 28.914 12.208 23.695 1.00 0.00 72 GLU A CA 9
ATOM 16347 C C . GLU A 1 93 ? 28.422 12.470 22.272 1.00 0.00 72 GLU A C 9
ATOM 16348 O O . GLU A 1 93 ? 29.183 12.345 21.314 1.00 0.00 72 GLU A O 9
ATOM 16360 N N . ILE A 1 94 ? 27.149 12.830 22.137 1.00 0.00 73 ILE A N 9
ATOM 16361 C CA . ILE A 1 94 ? 26.569 13.066 20.818 1.00 0.00 73 ILE A CA 9
ATOM 16362 C C . ILE A 1 94 ? 27.232 14.261 20.139 1.00 0.00 73 ILE A C 9
ATOM 16363 O O . ILE A 1 94 ? 27.615 14.193 18.971 1.00 0.00 73 ILE A O 9
ATOM 16379 N N . TYR A 1 95 ? 27.361 15.353 20.884 1.00 0.00 74 TYR A N 9
ATOM 16380 C CA . TYR A 1 95 ? 27.804 16.617 20.307 1.00 0.00 74 TYR A CA 9
ATOM 16381 C C . TYR A 1 95 ? 29.274 16.591 19.897 1.00 0.00 74 TYR A C 9
ATOM 16382 O O . TYR A 1 95 ? 29.632 17.151 18.863 1.00 0.00 74 TYR A O 9
ATOM 16400 N N . LYS A 1 96 ? 30.123 15.949 20.695 1.00 0.00 75 LYS A N 9
ATOM 16401 C CA . LYS A 1 96 ? 31.557 15.947 20.409 1.00 0.00 75 LYS A CA 9
ATOM 16402 C C . LYS A 1 96 ? 31.850 15.275 19.069 1.00 0.00 75 LYS A C 9
ATOM 16403 O O . LYS A 1 96 ? 32.647 15.780 18.277 1.00 0.00 75 LYS A O 9
ATOM 16422 N N . ILE A 1 97 ? 31.205 14.140 18.815 1.00 0.00 76 ILE A N 9
ATOM 16423 C CA . ILE A 1 97 ? 31.461 13.387 17.590 1.00 0.00 76 ILE A CA 9
ATOM 16424 C C . ILE A 1 97 ? 31.049 14.187 16.354 1.00 0.00 76 ILE A C 9
ATOM 16425 O O . ILE A 1 97 ? 31.783 14.226 15.367 1.00 0.00 76 ILE A O 9
ATOM 16441 N N . VAL A 1 98 ? 29.881 14.821 16.409 1.00 0.00 77 VAL A N 9
ATOM 16442 C CA . VAL A 1 98 ? 29.386 15.578 15.260 1.00 0.00 77 VAL A CA 9
ATOM 16443 C C . VAL A 1 98 ? 30.239 16.821 14.993 1.00 0.00 77 VAL A C 9
ATOM 16444 O O . VAL A 1 98 ? 30.371 17.246 13.846 1.00 0.00 77 VAL A O 9
ATOM 16457 N N . LYS A 1 99 ? 30.808 17.410 16.044 1.00 0.00 78 LYS A N 9
ATOM 16458 C CA . LYS A 1 99 ? 31.733 18.528 15.871 1.00 0.00 78 LYS A CA 9
ATOM 16459 C C . LYS A 1 99 ? 32.929 18.119 15.021 1.00 0.00 78 LYS A C 9
ATOM 16460 O O . LYS A 1 99 ? 33.401 18.898 14.192 1.00 0.00 78 LYS A O 9
ATOM 16479 N N . GLU A 1 100 ? 33.418 16.899 15.229 1.00 0.00 79 GLU A N 9
ATOM 16480 C CA . GLU A 1 100 ? 34.562 16.416 14.464 1.00 0.00 79 GLU A CA 9
ATOM 16481 C C . GLU A 1 100 ? 34.202 16.259 12.989 1.00 0.00 79 GLU A C 9
ATOM 16482 O O . GLU A 1 100 ? 35.004 16.573 12.113 1.00 0.00 79 GLU A O 9
ATOM 16494 N N . VAL A 1 101 ? 32.986 15.795 12.716 1.00 0.00 80 VAL A N 9
ATOM 16495 C CA . VAL A 1 101 ? 32.570 15.530 11.341 1.00 0.00 80 VAL A CA 9
ATOM 16496 C C . VAL A 1 101 ? 32.517 16.824 10.528 1.00 0.00 80 VAL A C 9
ATOM 16497 O O . VAL A 1 101 ? 32.963 16.859 9.381 1.00 0.00 80 VAL A O 9
ATOM 16510 N N . ASP A 1 102 ? 31.973 17.881 11.123 1.00 0.00 81 ASP A N 9
ATOM 16511 C CA . ASP A 1 102 ? 31.757 19.123 10.387 1.00 0.00 81 ASP A CA 9
ATOM 16512 C C . ASP A 1 102 ? 33.067 19.713 9.870 1.00 0.00 81 ASP A C 9
ATOM 16513 O O . ASP A 1 102 ? 33.170 20.053 8.690 1.00 0.00 81 ASP A O 9
ATOM 16522 N N . ARG A 1 103 ? 34.069 19.815 10.739 1.00 0.00 82 ARG A N 9
ATOM 16523 C CA . ARG A 1 103 ? 35.333 20.433 10.352 1.00 0.00 82 ARG A CA 9
ATOM 16524 C C . ARG A 1 103 ? 36.018 19.661 9.228 1.00 0.00 82 ARG A C 9
ATOM 16525 O O . ARG A 1 103 ? 36.581 20.266 8.315 1.00 0.00 82 ARG A O 9
ATOM 16546 N N . LYS A 1 104 ? 35.971 18.333 9.291 1.00 0.00 83 LYS A N 9
ATOM 16547 C CA . LYS A 1 104 ? 36.553 17.517 8.229 1.00 0.00 83 LYS A CA 9
ATOM 16548 C C . LYS A 1 104 ? 35.878 17.816 6.894 1.00 0.00 83 LYS A C 9
ATOM 16549 O O . LYS A 1 104 ? 36.540 17.869 5.857 1.00 0.00 83 LYS A O 9
ATOM 16568 N N . LEU A 1 105 ? 34.561 18.006 6.918 1.00 0.00 84 LEU A N 9
ATOM 16569 C CA . LEU A 1 105 ? 33.837 18.380 5.709 1.00 0.00 84 LEU A CA 9
ATOM 16570 C C . LEU A 1 105 ? 34.283 19.759 5.227 1.00 0.00 84 LEU A C 9
ATOM 16571 O O . LEU A 1 105 ? 34.448 19.981 4.028 1.00 0.00 84 LEU A O 9
ATOM 16587 N N . LEU A 1 106 ? 34.479 20.682 6.166 1.00 0.00 85 LEU A N 9
ATOM 16588 C CA . LEU A 1 106 ? 34.972 22.010 5.819 1.00 0.00 85 LEU A CA 9
ATOM 16589 C C . LEU A 1 106 ? 36.375 21.910 5.231 1.00 0.00 85 LEU A C 9
ATOM 16590 O O . LEU A 1 106 ? 36.688 22.557 4.232 1.00 0.00 85 LEU A O 9
ATOM 16606 N N . ASP A 1 107 ? 37.215 21.092 5.858 1.00 0.00 86 ASP A N 9
ATOM 16607 C CA . ASP A 1 107 ? 38.555 20.848 5.338 1.00 0.00 86 ASP A CA 9
ATOM 16608 C C . ASP A 1 107 ? 38.475 20.187 3.965 1.00 0.00 86 ASP A C 9
ATOM 16609 O O . ASP A 1 107 ? 39.222 20.534 3.052 1.00 0.00 86 ASP A O 9
ATOM 16618 N N . LEU A 1 108 ? 37.559 19.230 3.830 1.00 0.00 87 LEU A N 9
ATOM 16619 C CA . LEU A 1 108 ? 37.330 18.579 2.546 1.00 0.00 87 LEU A CA 9
ATOM 16620 C C . LEU A 1 108 ? 36.887 19.603 1.505 1.00 0.00 87 LEU A C 9
ATOM 16621 O O . LEU A 1 108 ? 37.319 19.557 0.353 1.00 0.00 87 LEU A O 9
ATOM 16637 N N . THR A 1 109 ? 36.023 20.528 1.916 1.00 0.00 88 THR A N 9
ATOM 16638 C CA . THR A 1 109 ? 35.563 21.582 1.022 1.00 0.00 88 THR A CA 9
ATOM 16639 C C . THR A 1 109 ? 36.748 22.409 0.537 1.00 0.00 88 THR A C 9
ATOM 16640 O O . THR A 1 109 ? 36.858 22.722 -0.648 1.00 0.00 88 THR A O 9
ATOM 16651 N N . ASP A 1 110 ? 37.636 22.750 1.464 1.00 0.00 89 ASP A N 9
ATOM 16652 C CA . ASP A 1 110 ? 38.832 23.514 1.125 1.00 0.00 89 ASP A CA 9
ATOM 16653 C C . ASP A 1 110 ? 39.714 22.742 0.147 1.00 0.00 89 ASP A C 9
ATOM 16654 O O . ASP A 1 110 ? 40.307 23.327 -0.761 1.00 0.00 89 ASP A O 9
ATOM 16663 N N . ALA A 1 111 ? 39.798 21.428 0.333 1.00 0.00 90 ALA A N 9
ATOM 16664 C CA . ALA A 1 111 ? 40.635 20.595 -0.522 1.00 0.00 90 ALA A CA 9
ATOM 16665 C C . ALA A 1 111 ? 40.204 20.718 -1.979 1.00 0.00 90 ALA A C 9
ATOM 16666 O O . ALA A 1 111 ? 41.040 20.855 -2.870 1.00 0.00 90 ALA A O 9
ATOM 16673 N N . VAL A 1 112 ? 38.896 20.673 -2.211 1.00 0.00 91 VAL A N 9
ATOM 16674 C CA . VAL A 1 112 ? 38.370 20.798 -3.566 1.00 0.00 91 VAL A CA 9
ATOM 16675 C C . VAL A 1 112 ? 38.703 22.181 -4.126 1.00 0.00 91 VAL A C 9
ATOM 16676 O O . VAL A 1 112 ? 39.109 22.314 -5.280 1.00 0.00 91 VAL A O 9
ATOM 16689 N N . LEU A 1 113 ? 38.522 23.205 -3.296 1.00 0.00 92 LEU A N 9
ATOM 16690 C CA . LEU A 1 113 ? 38.826 24.577 -3.698 1.00 0.00 92 LEU A CA 9
ATOM 16691 C C . LEU A 1 113 ? 40.320 24.778 -3.952 1.00 0.00 92 LEU A C 9
ATOM 16692 O O . LEU A 1 113 ? 40.705 25.588 -4.795 1.00 0.00 92 LEU A O 9
ATOM 16708 N N . ALA A 1 114 ? 41.163 24.043 -3.226 1.00 0.00 93 ALA A N 9
ATOM 16709 C CA . ALA A 1 114 ? 42.612 24.212 -3.327 1.00 0.00 93 ALA A CA 9
ATOM 16710 C C . ALA A 1 114 ? 43.084 24.147 -4.777 1.00 0.00 93 ALA A C 9
ATOM 16711 O O . ALA A 1 114 ? 42.542 23.394 -5.586 1.00 0.00 93 ALA A O 9
ATOM 16718 N N . LYS A 1 115 ? 44.099 24.945 -5.095 1.00 0.00 94 LYS A N 9
ATOM 16719 C CA . LYS A 1 115 ? 44.612 25.011 -6.459 1.00 0.00 94 LYS A CA 9
ATOM 16720 C C . LYS A 1 115 ? 45.080 23.636 -6.921 1.00 0.00 94 LYS A C 9
ATOM 16721 O O . LYS A 1 115 ? 44.813 23.224 -8.050 1.00 0.00 94 LYS A O 9
ATOM 16740 N N . GLU A 1 116 ? 45.780 22.927 -6.039 1.00 0.00 95 GLU A N 9
ATOM 16741 C CA . GLU A 1 116 ? 46.262 21.584 -6.349 1.00 0.00 95 GLU A CA 9
ATOM 16742 C C . GLU A 1 116 ? 45.966 20.633 -5.193 1.00 0.00 95 GLU A C 9
ATOM 16743 O O . GLU A 1 116 ? 46.199 20.964 -4.031 1.00 0.00 95 GLU A O 9
ATOM 16755 N N . LYS A 1 117 ? 45.453 19.449 -5.519 1.00 0.00 96 LYS A N 9
ATOM 16756 C CA . LYS A 1 117 ? 45.111 18.467 -4.496 1.00 0.00 96 LYS A CA 9
ATOM 16757 C C . LYS A 1 117 ? 45.565 17.070 -4.911 1.00 0.00 96 LYS A C 9
ATOM 16758 O O . LYS A 1 117 ? 45.679 16.775 -6.101 1.00 0.00 96 LYS A O 9
ATOM 16777 N N . LYS A 1 118 ? 45.823 16.215 -3.927 1.00 0.00 97 LYS A N 9
ATOM 16778 C CA . LYS A 1 118 ? 46.162 14.823 -4.205 1.00 0.00 97 LYS A CA 9
ATOM 16779 C C . LYS A 1 118 ? 44.944 13.934 -3.983 1.00 0.00 97 LYS A C 9
ATOM 16780 O O . LYS A 1 118 ? 44.195 14.121 -3.024 1.00 0.00 97 LYS A O 9
ATOM 16799 N N . GLY A 1 119 ? 44.753 12.966 -4.872 1.00 0.00 98 GLY A N 9
ATOM 16800 C CA . GLY A 1 119 ? 43.596 12.082 -4.785 1.00 0.00 98 GLY A CA 9
ATOM 16801 C C . GLY A 1 119 ? 43.538 11.377 -3.434 1.00 0.00 98 GLY A C 9
ATOM 16802 O O . GLY A 1 119 ? 42.461 11.195 -2.866 1.00 0.00 98 GLY A O 9
ATOM 16806 N N . GLU A 1 120 ? 44.699 10.980 -2.925 1.00 0.00 99 GLU A N 9
ATOM 16807 C CA . GLU A 1 120 ? 44.757 10.255 -1.660 1.00 0.00 99 GLU A CA 9
ATOM 16808 C C . GLU A 1 120 ? 44.340 11.145 -0.491 1.00 0.00 99 GLU A C 9
ATOM 16809 O O . GLU A 1 120 ? 43.671 10.687 0.435 1.00 0.00 99 GLU A O 9
ATOM 16821 N N . ASP A 1 121 ? 44.736 12.414 -0.536 1.00 0.00 100 ASP A N 9
ATOM 16822 C CA . ASP A 1 121 ? 44.419 13.336 0.550 1.00 0.00 100 ASP A CA 9
ATOM 16823 C C . ASP A 1 121 ? 42.911 13.459 0.737 1.00 0.00 100 ASP A C 9
ATOM 16824 O O . ASP A 1 121 ? 42.419 13.497 1.865 1.00 0.00 100 ASP A O 9
ATOM 16833 N N . ILE A 1 122 ? 42.181 13.521 -0.372 1.00 0.00 101 ILE A N 9
ATOM 16834 C CA . ILE A 1 122 ? 40.729 13.650 -0.309 1.00 0.00 101 ILE A CA 9
ATOM 16835 C C . ILE A 1 122 ? 40.121 12.423 0.368 1.00 0.00 101 ILE A C 9
ATOM 16836 O O . ILE A 1 122 ? 39.267 12.547 1.246 1.00 0.00 101 ILE A O 9
ATOM 16852 N N . LEU A 1 123 ? 40.573 11.243 -0.041 1.00 0.00 102 LEU A N 9
ATOM 16853 C CA . LEU A 1 123 ? 40.040 10.001 0.507 1.00 0.00 102 LEU A CA 9
ATOM 16854 C C . LEU A 1 123 ? 40.309 9.903 2.005 1.00 0.00 102 LEU A C 9
ATOM 16855 O O . LEU A 1 123 ? 39.464 9.428 2.764 1.00 0.00 102 LEU A O 9
ATOM 16871 N N . ASN A 1 124 ? 41.489 10.352 2.428 1.00 0.00 103 ASN A N 9
ATOM 16872 C CA . ASN A 1 124 ? 41.847 10.297 3.841 1.00 0.00 103 ASN A CA 9
ATOM 16873 C C . ASN A 1 124 ? 40.844 11.082 4.679 1.00 0.00 103 ASN A C 9
ATOM 16874 O O . ASN A 1 124 ? 40.444 10.641 5.757 1.00 0.00 103 ASN A O 9
ATOM 16885 N N . MET A 1 125 ? 40.441 12.245 4.179 1.00 0.00 104 MET A N 9
ATOM 16886 C CA . MET A 1 125 ? 39.452 13.059 4.878 1.00 0.00 104 MET A CA 9
ATOM 16887 C C . MET A 1 125 ? 38.107 12.341 4.939 1.00 0.00 104 MET A C 9
ATOM 16888 O O . MET A 1 125 ? 37.416 12.385 5.956 1.00 0.00 104 MET A O 9
ATOM 16902 N N . VAL A 1 126 ? 37.744 11.677 3.845 1.00 0.00 105 VAL A N 9
ATOM 16903 C CA . VAL A 1 126 ? 36.488 10.937 3.795 1.00 0.00 105 VAL A CA 9
ATOM 16904 C C . VAL A 1 126 ? 36.504 9.796 4.813 1.00 0.00 105 VAL A C 9
ATOM 16905 O O . VAL A 1 126 ? 35.502 9.532 5.475 1.00 0.00 105 VAL A O 9
ATOM 16918 N N . ALA A 1 127 ? 37.647 9.126 4.935 1.00 0.00 106 ALA A N 9
ATOM 16919 C CA . ALA A 1 127 ? 37.774 8.016 5.873 1.00 0.00 106 ALA A CA 9
ATOM 16920 C C . ALA A 1 127 ? 37.501 8.478 7.303 1.00 0.00 106 ALA A C 9
ATOM 16921 O O . ALA A 1 127 ? 36.873 7.764 8.083 1.00 0.00 106 ALA A O 9
ATOM 16928 N N . GLU A 1 128 ? 37.975 9.674 7.640 1.00 0.00 107 GLU A N 9
ATOM 16929 C CA . GLU A 1 128 ? 37.753 10.219 8.975 1.00 0.00 107 GLU A CA 9
ATOM 16930 C C . GLU A 1 128 ? 36.262 10.414 9.245 1.00 0.00 107 GLU A C 9
ATOM 16931 O O . GLU A 1 128 ? 35.789 10.182 10.356 1.00 0.00 107 GLU A O 9
ATOM 16943 N N . ILE A 1 129 ? 35.522 10.839 8.222 1.00 0.00 108 ILE A N 9
ATOM 16944 C CA . ILE A 1 129 ? 34.082 11.022 8.356 1.00 0.00 108 ILE A CA 9
ATOM 16945 C C . ILE A 1 129 ? 33.427 9.706 8.772 1.00 0.00 108 ILE A C 9
ATOM 16946 O O . ILE A 1 129 ? 32.579 9.676 9.663 1.00 0.00 108 ILE A O 9
ATOM 16962 N N . LYS A 1 130 ? 33.831 8.622 8.118 1.00 0.00 109 LYS A N 9
ATOM 16963 C CA . LYS A 1 130 ? 33.287 7.303 8.423 1.00 0.00 109 LYS A CA 9
ATOM 16964 C C . LYS A 1 130 ? 33.650 6.871 9.842 1.00 0.00 109 LYS A C 9
ATOM 16965 O O . LYS A 1 130 ? 32.840 6.263 10.540 1.00 0.00 109 LYS A O 9
ATOM 16984 N N . ALA A 1 131 ? 34.871 7.189 10.264 1.00 0.00 110 ALA A N 9
ATOM 16985 C CA . ALA A 1 131 ? 35.347 6.774 11.581 1.00 0.00 110 ALA A CA 9
ATOM 16986 C C . ALA A 1 131 ? 34.519 7.417 12.689 1.00 0.00 110 ALA A C 9
ATOM 16987 O O . ALA A 1 131 ? 34.173 6.767 13.675 1.00 0.00 110 ALA A O 9
ATOM 16994 N N . LEU A 1 132 ? 34.220 8.700 12.529 1.00 0.00 111 LEU A N 9
ATOM 16995 C CA . LEU A 1 132 ? 33.418 9.418 13.514 1.00 0.00 111 LEU A CA 9
ATOM 16996 C C . LEU A 1 132 ? 31.986 8.895 13.546 1.00 0.00 111 LEU A C 9
ATOM 16997 O O . LEU A 1 132 ? 31.386 8.748 14.612 1.00 0.00 111 LEU A O 9
ATOM 17013 N N . LEU A 1 133 ? 31.448 8.615 12.366 1.00 0.00 112 LEU A N 9
ATOM 17014 C CA . LEU A 1 133 ? 30.039 8.269 12.234 1.00 0.00 112 LEU A CA 9
ATOM 17015 C C . LEU A 1 133 ? 29.717 6.868 12.742 1.00 0.00 112 LEU A C 9
ATOM 17016 O O . LEU A 1 133 ? 28.690 6.668 13.392 1.00 0.00 112 LEU A O 9
ATOM 17032 N N . ILE A 1 134 ? 30.560 5.895 12.411 1.00 0.00 113 ILE A N 9
ATOM 17033 C CA . ILE A 1 134 ? 30.302 4.524 12.846 1.00 0.00 113 ILE A CA 9
ATOM 17034 C C . ILE A 1 134 ? 30.205 4.439 14.376 1.00 0.00 113 ILE A C 9
ATOM 17035 O O . ILE A 1 134 ? 29.504 3.579 14.910 1.00 0.00 113 ILE A O 9
ATOM 17051 N N . ASN A 1 135 ? 30.913 5.322 15.082 1.00 0.00 114 ASN A N 9
ATOM 17052 C CA . ASN A 1 135 ? 30.837 5.365 16.538 1.00 0.00 114 ASN A CA 9
ATOM 17053 C C . ASN A 1 135 ? 29.402 5.621 16.993 1.00 0.00 114 ASN A C 9
ATOM 17054 O O . ASN A 1 135 ? 28.916 4.982 17.926 1.00 0.00 114 ASN A O 9
ATOM 17065 N N . ILE A 1 136 ? 28.727 6.554 16.327 1.00 0.00 115 ILE A N 9
ATOM 17066 C CA . ILE A 1 136 ? 27.328 6.846 16.647 1.00 0.00 115 ILE A CA 9
ATOM 17067 C C . ILE A 1 136 ? 26.339 5.924 15.915 1.00 0.00 115 ILE A C 9
ATOM 17068 O O . ILE A 1 136 ? 25.142 5.962 16.200 1.00 0.00 115 ILE A O 9
ATOM 17084 N N . TYR A 1 137 ? 26.820 5.102 14.981 1.00 0.00 116 TYR A N 9
ATOM 17085 C CA . TYR A 1 137 ? 25.955 4.150 14.290 1.00 0.00 116 TYR A CA 9
ATOM 17086 C C . TYR A 1 137 ? 25.275 3.221 15.291 1.00 0.00 116 TYR A C 9
ATOM 17087 O O . TYR A 1 137 ? 24.088 2.920 15.164 1.00 0.00 116 TYR A O 9
ATOM 17105 N N . LYS A 1 138 ? 26.031 2.772 16.287 1.00 0.00 117 LYS A N 9
ATOM 17106 C CA . LYS A 1 138 ? 25.490 1.872 17.298 1.00 0.00 117 LYS A CA 9
ATOM 17107 C C . LYS A 1 138 ? 26.518 1.615 18.394 1.00 0.00 117 LYS A C 9
ATOM 17108 O O . LYS A 1 138 ? 26.152 1.706 19.555 1.00 0.00 117 LYS A O 9
ATOM 17128 N N . GLU A 1 22 ? -2.976 -6.211 12.714 1.00 0.00 1 GLU A N 10
ATOM 17129 C CA . GLU A 1 22 ? -2.190 -4.997 12.526 1.00 0.00 1 GLU A CA 10
ATOM 17130 C C . GLU A 1 22 ? -1.833 -4.374 13.871 1.00 0.00 1 GLU A C 10
ATOM 17131 O O . GLU A 1 22 ? -2.413 -4.721 14.900 1.00 0.00 1 GLU A O 10
ATOM 17143 N N . ALA A 1 23 ? -0.874 -3.453 13.856 1.00 0.00 2 ALA A N 10
ATOM 17144 C CA . ALA A 1 23 ? -0.445 -2.792 15.082 1.00 0.00 2 ALA A CA 10
ATOM 17145 C C . ALA A 1 23 ? -0.024 -1.353 14.800 1.00 0.00 2 ALA A C 10
ATOM 17146 O O . ALA A 1 23 ? 0.267 -0.993 13.660 1.00 0.00 2 ALA A O 10
ATOM 17153 N N . ALA A 1 24 ? 0.006 -0.537 15.849 1.00 0.00 3 ALA A N 10
ATOM 17154 C CA . ALA A 1 24 ? 0.400 0.860 15.710 1.00 0.00 3 ALA A CA 10
ATOM 17155 C C . ALA A 1 24 ? 1.800 0.964 15.113 1.00 0.00 3 ALA A C 10
ATOM 17156 O O . ALA A 1 24 ? 2.562 -0.003 15.121 1.00 0.00 3 ALA A O 10
ATOM 17163 N N . ALA A 1 25 ? 2.133 2.142 14.592 1.00 0.00 4 ALA A N 10
ATOM 17164 C CA . ALA A 1 25 ? 3.439 2.357 13.976 1.00 0.00 4 ALA A CA 10
ATOM 17165 C C . ALA A 1 25 ? 4.564 1.999 14.943 1.00 0.00 4 ALA A C 10
ATOM 17166 O O . ALA A 1 25 ? 4.422 2.135 16.157 1.00 0.00 4 ALA A O 10
ATOM 17173 N N . ALA A 1 26 ? 5.683 1.540 14.390 1.00 0.00 5 ALA A N 10
ATOM 17174 C CA . ALA A 1 26 ? 6.822 1.131 15.205 1.00 0.00 5 ALA A CA 10
ATOM 17175 C C . ALA A 1 26 ? 7.270 2.263 16.123 1.00 0.00 5 ALA A C 10
ATOM 17176 O O . ALA A 1 26 ? 7.014 3.436 15.851 1.00 0.00 5 ALA A O 10
ATOM 17183 N N . ALA A 1 27 ? 7.944 1.899 17.211 1.00 0.00 6 ALA A N 10
ATOM 17184 C CA . ALA A 1 27 ? 8.416 2.880 18.183 1.00 0.00 6 ALA A CA 10
ATOM 17185 C C . ALA A 1 27 ? 9.258 3.959 17.507 1.00 0.00 6 ALA A C 10
ATOM 17186 O O . ALA A 1 27 ? 9.933 3.701 16.510 1.00 0.00 6 ALA A O 10
ATOM 17193 N N . ARG A 1 28 ? 9.214 5.168 18.058 1.00 0.00 7 ARG A N 10
ATOM 17194 C CA . ARG A 1 28 ? 9.943 6.294 17.482 1.00 0.00 7 ARG A CA 10
ATOM 17195 C C . ARG A 1 28 ? 11.426 5.964 17.329 1.00 0.00 7 ARG A C 10
ATOM 17196 O O . ARG A 1 28 ? 12.043 6.300 16.318 1.00 0.00 7 ARG A O 10
ATOM 17217 N N . ASP A 1 29 ? 11.992 5.308 18.337 1.00 0.00 8 ASP A N 10
ATOM 17218 C CA . ASP A 1 29 ? 13.402 4.934 18.290 1.00 0.00 8 ASP A CA 10
ATOM 17219 C C . ASP A 1 29 ? 13.657 3.887 17.208 1.00 0.00 8 ASP A C 10
ATOM 17220 O O . ASP A 1 29 ? 14.678 3.930 16.522 1.00 0.00 8 ASP A O 10
ATOM 17229 N N . GLU A 1 30 ? 12.728 2.947 17.064 1.00 0.00 9 GLU A N 10
ATOM 17230 C CA . GLU A 1 30 ? 12.878 1.887 16.074 1.00 0.00 9 GLU A CA 10
ATOM 17231 C C . GLU A 1 30 ? 12.829 2.456 14.660 1.00 0.00 9 GLU A C 10
ATOM 17232 O O . GLU A 1 30 ? 13.603 2.055 13.792 1.00 0.00 9 GLU A O 10
ATOM 17244 N N . SER A 1 31 ? 11.911 3.391 14.435 1.00 0.00 10 SER A N 10
ATOM 17245 C CA . SER A 1 31 ? 11.768 4.004 13.119 1.00 0.00 10 SER A CA 10
ATOM 17246 C C . SER A 1 31 ? 13.009 4.810 12.743 1.00 0.00 10 SER A C 10
ATOM 17247 O O . SER A 1 31 ? 13.409 4.840 11.580 1.00 0.00 10 SER A O 10
ATOM 17255 N N . ALA A 1 32 ? 13.618 5.463 13.731 1.00 0.00 11 ALA A N 10
ATOM 17256 C CA . ALA A 1 32 ? 14.805 6.271 13.479 1.00 0.00 11 ALA A CA 10
ATOM 17257 C C . ALA A 1 32 ? 15.979 5.391 13.064 1.00 0.00 11 ALA A C 10
ATOM 17258 O O . ALA A 1 32 ? 16.708 5.714 12.129 1.00 0.00 11 ALA A O 10
ATOM 17265 N N . TYR A 1 33 ? 16.150 4.272 13.762 1.00 0.00 12 TYR A N 10
ATOM 17266 C CA . TYR A 1 33 ? 17.253 3.365 13.468 1.00 0.00 12 TYR A CA 10
ATOM 17267 C C . TYR A 1 33 ? 17.162 2.858 12.032 1.00 0.00 12 TYR A C 10
ATOM 17268 O O . TYR A 1 33 ? 18.167 2.782 11.325 1.00 0.00 12 TYR A O 10
ATOM 17286 N N . LEU A 1 34 ? 15.951 2.512 11.607 1.00 0.00 13 LEU A N 10
ATOM 17287 C CA . LEU A 1 34 ? 15.741 2.027 10.248 1.00 0.00 13 LEU A CA 10
ATOM 17288 C C . LEU A 1 34 ? 16.127 3.097 9.231 1.00 0.00 13 LEU A C 10
ATOM 17289 O O . LEU A 1 34 ? 16.726 2.796 8.199 1.00 0.00 13 LEU A O 10
ATOM 17305 N N . LYS A 1 35 ? 15.780 4.347 9.527 1.00 0.00 14 LYS A N 10
ATOM 17306 C CA . LYS A 1 35 ? 16.082 5.443 8.615 1.00 0.00 14 LYS A CA 10
ATOM 17307 C C . LYS A 1 35 ? 17.587 5.564 8.394 1.00 0.00 14 LYS A C 10
ATOM 17308 O O . LYS A 1 35 ? 18.041 5.822 7.278 1.00 0.00 14 LYS A O 10
ATOM 17327 N N . LEU A 1 36 ? 18.359 5.383 9.462 1.00 0.00 15 LEU A N 10
ATOM 17328 C CA . LEU A 1 36 ? 19.811 5.481 9.367 1.00 0.00 15 LEU A CA 10
ATOM 17329 C C . LEU A 1 36 ? 20.364 4.443 8.395 1.00 0.00 15 LEU A C 10
ATOM 17330 O O . LEU A 1 36 ? 21.294 4.726 7.640 1.00 0.00 15 LEU A O 10
ATOM 17346 N N . GLN A 1 37 ? 19.793 3.241 8.418 1.00 0.00 16 GLN A N 10
ATOM 17347 C CA . GLN A 1 37 ? 20.236 2.186 7.512 1.00 0.00 16 GLN A CA 10
ATOM 17348 C C . GLN A 1 37 ? 20.057 2.619 6.062 1.00 0.00 16 GLN A C 10
ATOM 17349 O O . GLN A 1 37 ? 20.916 2.363 5.218 1.00 0.00 16 GLN A O 10
ATOM 17363 N N . GLU A 1 38 ? 18.933 3.271 5.776 1.00 0.00 17 GLU A N 10
ATOM 17364 C CA . GLU A 1 38 ? 18.687 3.786 4.435 1.00 0.00 17 GLU A CA 10
ATOM 17365 C C . GLU A 1 38 ? 19.610 4.965 4.134 1.00 0.00 17 GLU A C 10
ATOM 17366 O O . GLU A 1 38 ? 20.110 5.099 3.017 1.00 0.00 17 GLU A O 10
ATOM 17378 N N . GLN A 1 39 ? 19.835 5.819 5.133 1.00 0.00 18 GLN A N 10
ATOM 17379 C CA . GLN A 1 39 ? 20.757 6.937 4.964 1.00 0.00 18 GLN A CA 10
ATOM 17380 C C . GLN A 1 39 ? 22.174 6.444 4.692 1.00 0.00 18 GLN A C 10
ATOM 17381 O O . GLN A 1 39 ? 22.832 6.926 3.772 1.00 0.00 18 GLN A O 10
ATOM 17395 N N . MET A 1 40 ? 22.618 5.449 5.457 1.00 0.00 19 MET A N 10
ATOM 17396 C CA . MET A 1 40 ? 24.024 5.049 5.430 1.00 0.00 19 MET A CA 10
ATOM 17397 C C . MET A 1 40 ? 24.483 4.723 4.014 1.00 0.00 19 MET A C 10
ATOM 17398 O O . MET A 1 40 ? 25.574 5.117 3.605 1.00 0.00 19 MET A O 10
ATOM 17412 N N . ARG A 1 41 ? 23.651 3.999 3.273 1.00 0.00 20 ARG A N 10
ATOM 17413 C CA . ARG A 1 41 ? 23.984 3.658 1.894 1.00 0.00 20 ARG A CA 10
ATOM 17414 C C . ARG A 1 41 ? 24.190 4.920 1.056 1.00 0.00 20 ARG A C 10
ATOM 17415 O O . ARG A 1 41 ? 25.065 4.961 0.191 1.00 0.00 20 ARG A O 10
ATOM 17436 N N . LYS A 1 42 ? 23.382 5.946 1.316 1.00 0.00 21 LYS A N 10
ATOM 17437 C CA . LYS A 1 42 ? 23.470 7.187 0.554 1.00 0.00 21 LYS A CA 10
ATOM 17438 C C . LYS A 1 42 ? 24.856 7.811 0.702 1.00 0.00 21 LYS A C 10
ATOM 17439 O O . LYS A 1 42 ? 25.477 8.198 -0.289 1.00 0.00 21 LYS A O 10
ATOM 17458 N N . ILE A 1 43 ? 25.340 7.909 1.938 1.00 0.00 22 ILE A N 10
ATOM 17459 C CA . ILE A 1 43 ? 26.687 8.424 2.176 1.00 0.00 22 ILE A CA 10
ATOM 17460 C C . ILE A 1 43 ? 27.722 7.468 1.586 1.00 0.00 22 ILE A C 10
ATOM 17461 O O . ILE A 1 43 ? 28.714 7.903 1.001 1.00 0.00 22 ILE A O 10
ATOM 17477 N N . ASP A 1 44 ? 27.494 6.167 1.749 1.00 0.00 23 ASP A N 10
ATOM 17478 C CA . ASP A 1 44 ? 28.408 5.170 1.201 1.00 0.00 23 ASP A CA 10
ATOM 17479 C C . ASP A 1 44 ? 28.518 5.318 -0.313 1.00 0.00 23 ASP A C 10
ATOM 17480 O O . ASP A 1 44 ? 29.606 5.206 -0.879 1.00 0.00 23 ASP A O 10
ATOM 17489 N N . ALA A 1 45 ? 27.385 5.562 -0.965 1.00 0.00 24 ALA A N 10
ATOM 17490 C CA . ALA A 1 45 ? 27.372 5.740 -2.412 1.00 0.00 24 ALA A CA 10
ATOM 17491 C C . ALA A 1 45 ? 28.065 7.043 -2.797 1.00 0.00 24 ALA A C 10
ATOM 17492 O O . ALA A 1 45 ? 28.911 7.068 -3.691 1.00 0.00 24 ALA A O 10
ATOM 17499 N N . ASP A 1 46 ? 27.701 8.123 -2.113 1.00 0.00 25 ASP A N 10
ATOM 17500 C CA . ASP A 1 46 ? 28.310 9.424 -2.368 1.00 0.00 25 ASP A CA 10
ATOM 17501 C C . ASP A 1 46 ? 29.812 9.388 -2.091 1.00 0.00 25 ASP A C 10
ATOM 17502 O O . ASP A 1 46 ? 30.597 10.004 -2.811 1.00 0.00 25 ASP A O 10
ATOM 17511 N N . ALA A 1 47 ? 30.205 8.664 -1.048 1.00 0.00 26 ALA A N 10
ATOM 17512 C CA . ALA A 1 47 ? 31.616 8.557 -0.689 1.00 0.00 26 ALA A CA 10
ATOM 17513 C C . ALA A 1 47 ? 32.433 7.992 -1.849 1.00 0.00 26 ALA A C 10
ATOM 17514 O O . ALA A 1 47 ? 33.574 8.401 -2.066 1.00 0.00 26 ALA A O 10
ATOM 17521 N N . ALA A 1 48 ? 31.851 7.053 -2.591 1.00 0.00 27 ALA A N 10
ATOM 17522 C CA . ALA A 1 48 ? 32.532 6.477 -3.744 1.00 0.00 27 ALA A CA 10
ATOM 17523 C C . ALA A 1 48 ? 32.857 7.560 -4.772 1.00 0.00 27 ALA A C 10
ATOM 17524 O O . ALA A 1 48 ? 33.924 7.542 -5.384 1.00 0.00 27 ALA A O 10
ATOM 17531 N N . ALA A 1 49 ? 31.934 8.500 -4.957 1.00 0.00 28 ALA A N 10
ATOM 17532 C CA . ALA A 1 49 ? 32.165 9.608 -5.876 1.00 0.00 28 ALA A CA 10
ATOM 17533 C C . ALA A 1 49 ? 33.329 10.463 -5.384 1.00 0.00 28 ALA A C 10
ATOM 17534 O O . ALA A 1 49 ? 34.183 10.875 -6.170 1.00 0.00 28 ALA A O 10
ATOM 17541 N N . LEU A 1 50 ? 33.358 10.727 -4.081 1.00 0.00 29 LEU A N 10
ATOM 17542 C CA . LEU A 1 50 ? 34.465 11.474 -3.488 1.00 0.00 29 LEU A CA 10
ATOM 17543 C C . LEU A 1 50 ? 35.771 10.687 -3.603 1.00 0.00 29 LEU A C 10
ATOM 17544 O O . LEU A 1 50 ? 36.832 11.264 -3.842 1.00 0.00 29 LEU A O 10
ATOM 17560 N N . SER A 1 51 ? 35.688 9.370 -3.434 1.00 0.00 30 SER A N 10
ATOM 17561 C CA . SER A 1 51 ? 36.870 8.517 -3.534 1.00 0.00 30 SER A CA 10
ATOM 17562 C C . SER A 1 51 ? 37.565 8.678 -4.887 1.00 0.00 30 SER A C 10
ATOM 17563 O O . SER A 1 51 ? 38.785 8.544 -4.979 1.00 0.00 30 SER A O 10
ATOM 17571 N N . GLU A 1 52 ? 36.791 8.946 -5.937 1.00 0.00 31 GLU A N 10
ATOM 17572 C CA . GLU A 1 52 ? 37.367 9.185 -7.261 1.00 0.00 31 GLU A CA 10
ATOM 17573 C C . GLU A 1 52 ? 38.401 10.318 -7.235 1.00 0.00 31 GLU A C 10
ATOM 17574 O O . GLU A 1 52 ? 39.279 10.366 -8.094 1.00 0.00 31 GLU A O 10
ATOM 17586 N N . THR A 1 53 ? 38.259 11.246 -6.286 1.00 0.00 32 THR A N 10
ATOM 17587 C CA . THR A 1 53 ? 39.224 12.332 -6.072 1.00 0.00 32 THR A CA 10
ATOM 17588 C C . THR A 1 53 ? 39.133 13.395 -7.168 1.00 0.00 32 THR A C 10
ATOM 17589 O O . THR A 1 53 ? 40.125 14.059 -7.476 1.00 0.00 32 THR A O 10
ATOM 17600 N N . ARG A 1 54 ? 37.942 13.592 -7.732 1.00 0.00 33 ARG A N 10
ATOM 17601 C CA . ARG A 1 54 ? 37.772 14.556 -8.817 1.00 0.00 33 ARG A CA 10
ATOM 17602 C C . ARG A 1 54 ? 36.490 15.367 -8.649 1.00 0.00 33 ARG A C 10
ATOM 17603 O O . ARG A 1 54 ? 36.535 16.577 -8.424 1.00 0.00 33 ARG A O 10
ATOM 17624 N N . THR A 1 55 ? 35.347 14.694 -8.755 1.00 0.00 34 THR A N 10
ATOM 17625 C CA . THR A 1 55 ? 34.055 15.377 -8.739 1.00 0.00 34 THR A CA 10
ATOM 17626 C C . THR A 1 55 ? 33.913 16.286 -7.521 1.00 0.00 34 THR A C 10
ATOM 17627 O O . THR A 1 55 ? 34.395 15.970 -6.435 1.00 0.00 34 THR A O 10
ATOM 17638 N N . ILE A 1 56 ? 33.238 17.417 -7.719 1.00 0.00 35 ILE A N 10
ATOM 17639 C CA . ILE A 1 56 ? 33.031 18.396 -6.646 1.00 0.00 35 ILE A CA 10
ATOM 17640 C C . ILE A 1 56 ? 31.568 18.851 -6.553 1.00 0.00 35 ILE A C 10
ATOM 17641 O O . ILE A 1 56 ? 31.119 19.275 -5.489 1.00 0.00 35 ILE A O 10
ATOM 17657 N N . GLU A 1 57 ? 30.827 18.767 -7.657 1.00 0.00 36 GLU A N 10
ATOM 17658 C CA . GLU A 1 57 ? 29.434 19.206 -7.667 1.00 0.00 36 GLU A CA 10
ATOM 17659 C C . GLU A 1 57 ? 28.596 18.418 -6.660 1.00 0.00 36 GLU A C 10
ATOM 17660 O O . GLU A 1 57 ? 27.688 18.966 -6.035 1.00 0.00 36 GLU A O 10
ATOM 17672 N N . GLU A 1 58 ? 28.903 17.133 -6.506 1.00 0.00 37 GLU A N 10
ATOM 17673 C CA . GLU A 1 58 ? 28.192 16.293 -5.546 1.00 0.00 37 GLU A CA 10
ATOM 17674 C C . GLU A 1 58 ? 28.332 16.823 -4.116 1.00 0.00 37 GLU A C 10
ATOM 17675 O O . GLU A 1 58 ? 27.431 16.646 -3.295 1.00 0.00 37 GLU A O 10
ATOM 17687 N N . LEU A 1 59 ? 29.456 17.473 -3.819 1.00 0.00 38 LEU A N 10
ATOM 17688 C CA . LEU A 1 59 ? 29.722 17.974 -2.473 1.00 0.00 38 LEU A CA 10
ATOM 17689 C C . LEU A 1 59 ? 28.568 18.835 -1.963 1.00 0.00 38 LEU A C 10
ATOM 17690 O O . LEU A 1 59 ? 28.190 18.745 -0.796 1.00 0.00 38 LEU A O 10
ATOM 17706 N N . ASP A 1 60 ? 28.009 19.663 -2.841 1.00 0.00 39 ASP A N 10
ATOM 17707 C CA . ASP A 1 60 ? 26.911 20.540 -2.449 1.00 0.00 39 ASP A CA 10
ATOM 17708 C C . ASP A 1 60 ? 25.732 19.724 -1.926 1.00 0.00 39 ASP A C 10
ATOM 17709 O O . ASP A 1 60 ? 25.121 20.075 -0.918 1.00 0.00 39 ASP A O 10
ATOM 17718 N N . THR A 1 61 ? 25.422 18.632 -2.618 1.00 0.00 40 THR A N 10
ATOM 17719 C CA . THR A 1 61 ? 24.350 17.740 -2.183 1.00 0.00 40 THR A CA 10
ATOM 17720 C C . THR A 1 61 ? 24.800 16.821 -1.043 1.00 0.00 40 THR A C 10
ATOM 17721 O O . THR A 1 61 ? 23.990 16.423 -0.206 1.00 0.00 40 THR A O 10
ATOM 17732 N N . PHE A 1 62 ? 26.089 16.487 -1.010 1.00 0.00 41 PHE A N 10
ATOM 17733 C CA . PHE A 1 62 ? 26.614 15.581 0.004 1.00 0.00 41 PHE A CA 10
ATOM 17734 C C . PHE A 1 62 ? 26.289 16.077 1.411 1.00 0.00 41 PHE A C 10
ATOM 17735 O O . PHE A 1 62 ? 25.758 15.326 2.230 1.00 0.00 41 PHE A O 10
ATOM 17752 N N . LYS A 1 63 ? 26.599 17.339 1.687 1.00 0.00 42 LYS A N 10
ATOM 17753 C CA . LYS A 1 63 ? 26.401 17.885 3.025 1.00 0.00 42 LYS A CA 10
ATOM 17754 C C . LYS A 1 63 ? 24.940 17.786 3.454 1.00 0.00 42 LYS A C 10
ATOM 17755 O O . LYS A 1 63 ? 24.649 17.527 4.622 1.00 0.00 42 LYS A O 10
ATOM 17774 N N . LEU A 1 64 ? 24.025 17.997 2.512 1.00 0.00 43 LEU A N 10
ATOM 17775 C CA . LEU A 1 64 ? 22.602 17.936 2.826 1.00 0.00 43 LEU A CA 10
ATOM 17776 C C . LEU A 1 64 ? 22.225 16.547 3.335 1.00 0.00 43 LEU A C 10
ATOM 17777 O O . LEU A 1 64 ? 21.455 16.413 4.286 1.00 0.00 43 LEU A O 10
ATOM 17793 N N . ASP A 1 65 ? 22.772 15.517 2.698 1.00 0.00 44 ASP A N 10
ATOM 17794 C CA . ASP A 1 65 ? 22.489 14.144 3.101 1.00 0.00 44 ASP A CA 10
ATOM 17795 C C . ASP A 1 65 ? 23.035 13.866 4.498 1.00 0.00 44 ASP A C 10
ATOM 17796 O O . ASP A 1 65 ? 22.385 13.204 5.308 1.00 0.00 44 ASP A O 10
ATOM 17805 N N . VAL A 1 66 ? 24.232 14.374 4.774 1.00 0.00 45 VAL A N 10
ATOM 17806 C CA . VAL A 1 66 ? 24.858 14.167 6.076 1.00 0.00 45 VAL A CA 10
ATOM 17807 C C . VAL A 1 66 ? 24.028 14.824 7.178 1.00 0.00 45 VAL A C 10
ATOM 17808 O O . VAL A 1 66 ? 23.884 14.271 8.268 1.00 0.00 45 VAL A O 10
ATOM 17821 N N . ALA A 1 67 ? 23.485 16.005 6.893 1.00 0.00 46 ALA A N 10
ATOM 17822 C CA . ALA A 1 67 ? 22.688 16.725 7.880 1.00 0.00 46 ALA A CA 10
ATOM 17823 C C . ALA A 1 67 ? 21.516 15.868 8.347 1.00 0.00 46 ALA A C 10
ATOM 17824 O O . ALA A 1 67 ? 21.209 15.811 9.536 1.00 0.00 46 ALA A O 10
ATOM 17831 N N . ASP A 1 68 ? 20.864 15.201 7.401 1.00 0.00 47 ASP A N 10
ATOM 17832 C CA . ASP A 1 68 ? 19.762 14.306 7.735 1.00 0.00 47 ASP A CA 10
ATOM 17833 C C . ASP A 1 68 ? 20.257 13.125 8.570 1.00 0.00 47 ASP A C 10
ATOM 17834 O O . ASP A 1 68 ? 19.588 12.693 9.507 1.00 0.00 47 ASP A O 10
ATOM 17843 N N . PHE A 1 69 ? 21.433 12.608 8.220 1.00 0.00 48 PHE A N 10
ATOM 17844 C CA . PHE A 1 69 ? 21.997 11.463 8.929 1.00 0.00 48 PHE A CA 10
ATOM 17845 C C . PHE A 1 69 ? 22.279 11.801 10.389 1.00 0.00 48 PHE A C 10
ATOM 17846 O O . PHE A 1 69 ? 21.887 11.058 11.289 1.00 0.00 48 PHE A O 10
ATOM 17863 N N . VAL A 1 70 ? 22.954 12.922 10.622 1.00 0.00 49 VAL A N 10
ATOM 17864 C CA . VAL A 1 70 ? 23.321 13.307 11.981 1.00 0.00 49 VAL A CA 10
ATOM 17865 C C . VAL A 1 70 ? 22.092 13.714 12.789 1.00 0.00 49 VAL A C 10
ATOM 17866 O O . VAL A 1 70 ? 21.990 13.392 13.973 1.00 0.00 49 VAL A O 10
ATOM 17879 N N . THR A 1 71 ? 21.160 14.414 12.149 1.00 0.00 50 THR A N 10
ATOM 17880 C CA . THR A 1 71 ? 19.949 14.850 12.834 1.00 0.00 50 THR A CA 10
ATOM 17881 C C . THR A 1 71 ? 19.137 13.647 13.307 1.00 0.00 50 THR A C 10
ATOM 17882 O O . THR A 1 71 ? 18.603 13.646 14.415 1.00 0.00 50 THR A O 10
ATOM 17893 N N . THR A 1 72 ? 19.051 12.626 12.461 1.00 0.00 51 THR A N 10
ATOM 17894 C CA . THR A 1 72 ? 18.301 11.423 12.806 1.00 0.00 51 THR A CA 10
ATOM 17895 C C . THR A 1 72 ? 18.877 10.765 14.057 1.00 0.00 51 THR A C 10
ATOM 17896 O O . THR A 1 72 ? 18.136 10.283 14.914 1.00 0.00 51 THR A O 10
ATOM 17907 N N . VAL A 1 73 ? 20.203 10.749 14.157 1.00 0.00 52 VAL A N 10
ATOM 17908 C CA . VAL A 1 73 ? 20.866 10.140 15.305 1.00 0.00 52 VAL A CA 10
ATOM 17909 C C . VAL A 1 73 ? 20.476 10.880 16.585 1.00 0.00 52 VAL A C 10
ATOM 17910 O O . VAL A 1 73 ? 20.219 10.257 17.616 1.00 0.00 52 VAL A O 10
ATOM 17923 N N . VAL A 1 74 ? 20.433 12.206 16.513 1.00 0.00 53 VAL A N 10
ATOM 17924 C CA . VAL A 1 74 ? 20.078 13.011 17.676 1.00 0.00 53 VAL A CA 10
ATOM 17925 C C . VAL A 1 74 ? 18.676 12.638 18.156 1.00 0.00 53 VAL A C 10
ATOM 17926 O O . VAL A 1 74 ? 18.442 12.481 19.354 1.00 0.00 53 VAL A O 10
ATOM 17939 N N . GLN A 1 75 ? 17.748 12.498 17.214 1.00 0.00 54 GLN A N 10
ATOM 17940 C CA . GLN A 1 75 ? 16.381 12.121 17.560 1.00 0.00 54 GLN A CA 10
ATOM 17941 C C . GLN A 1 75 ? 16.356 10.758 18.244 1.00 0.00 54 GLN A C 10
ATOM 17942 O O . GLN A 1 75 ? 15.619 10.549 19.209 1.00 0.00 54 GLN A O 10
ATOM 17956 N N . LEU A 1 76 ? 17.167 9.833 17.739 1.00 0.00 55 LEU A N 10
ATOM 17957 C CA . LEU A 1 76 ? 17.251 8.498 18.320 1.00 0.00 55 LEU A CA 10
ATOM 17958 C C . LEU A 1 76 ? 17.788 8.566 19.747 1.00 0.00 55 LEU A C 10
ATOM 17959 O O . LEU A 1 76 ? 17.283 7.895 20.646 1.00 0.00 55 LEU A O 10
ATOM 17975 N N . ALA A 1 77 ? 18.800 9.404 19.948 1.00 0.00 56 ALA A N 10
ATOM 17976 C CA . ALA A 1 77 ? 19.420 9.546 21.262 1.00 0.00 56 ALA A CA 10
ATOM 17977 C C . ALA A 1 77 ? 18.430 10.072 22.299 1.00 0.00 56 ALA A C 10
ATOM 17978 O O . ALA A 1 77 ? 18.490 9.695 23.469 1.00 0.00 56 ALA A O 10
ATOM 17985 N N . GLU A 1 78 ? 17.522 10.945 21.872 1.00 0.00 57 GLU A N 10
ATOM 17986 C CA . GLU A 1 78 ? 16.562 11.546 22.791 1.00 0.00 57 GLU A CA 10
ATOM 17987 C C . GLU A 1 78 ? 15.767 10.474 23.528 1.00 0.00 57 GLU A C 10
ATOM 17988 O O . GLU A 1 78 ? 15.513 10.593 24.726 1.00 0.00 57 GLU A O 10
ATOM 18000 N N . GLU A 1 79 ? 15.375 9.429 22.807 1.00 0.00 58 GLU A N 10
ATOM 18001 C CA . GLU A 1 79 ? 14.609 8.346 23.411 1.00 0.00 58 GLU A CA 10
ATOM 18002 C C . GLU A 1 79 ? 15.463 7.559 24.402 1.00 0.00 58 GLU A C 10
ATOM 18003 O O . GLU A 1 79 ? 14.988 7.158 25.464 1.00 0.00 58 GLU A O 10
ATOM 18015 N N . LEU A 1 80 ? 16.727 7.341 24.047 1.00 0.00 59 LEU A N 10
ATOM 18016 C CA . LEU A 1 80 ? 17.623 6.550 24.885 1.00 0.00 59 LEU A CA 10
ATOM 18017 C C . LEU A 1 80 ? 17.929 7.255 26.205 1.00 0.00 59 LEU A C 10
ATOM 18018 O O . LEU A 1 80 ? 18.067 6.605 27.241 1.00 0.00 59 LEU A O 10
ATOM 18034 N N . GLU A 1 81 ? 18.028 8.581 26.168 1.00 0.00 60 GLU A N 10
ATOM 18035 C CA . GLU A 1 81 ? 18.416 9.338 27.356 1.00 0.00 60 GLU A CA 10
ATOM 18036 C C . GLU A 1 81 ? 17.488 9.036 28.528 1.00 0.00 60 GLU A C 10
ATOM 18037 O O . GLU A 1 81 ? 17.940 8.865 29.660 1.00 0.00 60 GLU A O 10
ATOM 18049 N N . HIS A 1 82 ? 16.190 8.971 28.251 1.00 0.00 61 HIS A N 10
ATOM 18050 C CA . HIS A 1 82 ? 15.213 8.687 29.295 1.00 0.00 61 HIS A CA 10
ATOM 18051 C C . HIS A 1 82 ? 15.171 7.194 29.604 1.00 0.00 61 HIS A C 10
ATOM 18052 O O . HIS A 1 82 ? 15.130 6.790 30.766 1.00 0.00 61 HIS A O 10
ATOM 18066 N N . ARG A 1 83 ? 15.179 6.381 28.553 1.00 0.00 62 ARG A N 10
ATOM 18067 C CA . ARG A 1 83 ? 15.106 4.932 28.713 1.00 0.00 62 ARG A CA 10
ATOM 18068 C C . ARG A 1 83 ? 16.271 4.413 29.553 1.00 0.00 62 ARG A C 10
ATOM 18069 O O . ARG A 1 83 ? 16.103 3.499 30.362 1.00 0.00 62 ARG A O 10
ATOM 18090 N N . PHE A 1 84 ? 17.452 4.994 29.356 1.00 0.00 63 PHE A N 10
ATOM 18091 C CA . PHE A 1 84 ? 18.645 4.562 30.079 1.00 0.00 63 PHE A CA 10
ATOM 18092 C C . PHE A 1 84 ? 19.070 5.614 31.100 1.00 0.00 63 PHE A C 10
ATOM 18093 O O . PHE A 1 84 ? 18.650 6.770 31.030 1.00 0.00 63 PHE A O 10
ATOM 18110 N N . GLY A 1 85 ? 19.903 5.201 32.050 1.00 0.00 64 GLY A N 10
ATOM 18111 C CA . GLY A 1 85 ? 20.307 6.080 33.143 1.00 0.00 64 GLY A CA 10
ATOM 18112 C C . GLY A 1 85 ? 21.401 7.054 32.717 1.00 0.00 64 GLY A C 10
ATOM 18113 O O . GLY A 1 85 ? 21.805 7.091 31.554 1.00 0.00 64 GLY A O 10
ATOM 18117 N N . ARG A 1 86 ? 21.873 7.839 33.680 1.00 0.00 65 ARG A N 10
ATOM 18118 C CA . ARG A 1 86 ? 22.882 8.863 33.420 1.00 0.00 65 ARG A CA 10
ATOM 18119 C C . ARG A 1 86 ? 24.176 8.277 32.847 1.00 0.00 65 ARG A C 10
ATOM 18120 O O . ARG A 1 86 ? 24.899 8.962 32.123 1.00 0.00 65 ARG A O 10
ATOM 18141 N N . ASN A 1 87 ? 24.471 7.020 33.169 1.00 0.00 66 ASN A N 10
ATOM 18142 C CA . ASN A 1 87 ? 25.735 6.412 32.753 1.00 0.00 66 ASN A CA 10
ATOM 18143 C C . ASN A 1 87 ? 25.839 6.189 31.238 1.00 0.00 66 ASN A C 10
ATOM 18144 O O . ASN A 1 87 ? 26.846 5.665 30.765 1.00 0.00 66 ASN A O 10
ATOM 18155 N N . ARG A 1 88 ? 24.818 6.578 30.471 1.00 0.00 67 ARG A N 10
ATOM 18156 C CA . ARG A 1 88 ? 24.881 6.481 29.014 1.00 0.00 67 ARG A CA 10
ATOM 18157 C C . ARG A 1 88 ? 24.983 7.875 28.408 1.00 0.00 67 ARG A C 10
ATOM 18158 O O . ARG A 1 88 ? 24.604 8.864 29.036 1.00 0.00 67 ARG A O 10
ATOM 18179 N N . ARG A 1 89 ? 25.498 7.952 27.185 1.00 0.00 68 ARG A N 10
ATOM 18180 C CA . ARG A 1 89 ? 25.730 9.244 26.549 1.00 0.00 68 ARG A CA 10
ATOM 18181 C C . ARG A 1 89 ? 24.442 10.058 26.482 1.00 0.00 68 ARG A C 10
ATOM 18182 O O . ARG A 1 89 ? 23.376 9.530 26.166 1.00 0.00 68 ARG A O 10
ATOM 18203 N N . GLY A 1 90 ? 24.552 11.350 26.781 1.00 0.00 69 GLY A N 10
ATOM 18204 C CA . GLY A 1 90 ? 23.399 12.240 26.735 1.00 0.00 69 GLY A CA 10
ATOM 18205 C C . GLY A 1 90 ? 23.297 12.923 25.377 1.00 0.00 69 GLY A C 10
ATOM 18206 O O . GLY A 1 90 ? 24.238 12.888 24.587 1.00 0.00 69 GLY A O 10
ATOM 18210 N N . ARG A 1 91 ? 22.167 13.576 25.130 1.00 0.00 70 ARG A N 10
ATOM 18211 C CA . ARG A 1 91 ? 21.926 14.221 23.841 1.00 0.00 70 ARG A CA 10
ATOM 18212 C C . ARG A 1 91 ? 23.051 15.190 23.486 1.00 0.00 70 ARG A C 10
ATOM 18213 O O . ARG A 1 91 ? 23.446 15.295 22.325 1.00 0.00 70 ARG A O 10
ATOM 18234 N N . THR A 1 92 ? 23.566 15.890 24.491 1.00 0.00 71 THR A N 10
ATOM 18235 C CA . THR A 1 92 ? 24.585 16.908 24.257 1.00 0.00 71 THR A CA 10
ATOM 18236 C C . THR A 1 92 ? 25.871 16.299 23.709 1.00 0.00 71 THR A C 10
ATOM 18237 O O . THR A 1 92 ? 26.542 16.907 22.875 1.00 0.00 71 THR A O 10
ATOM 18248 N N . GLU A 1 93 ? 26.214 15.099 24.172 1.00 0.00 72 GLU A N 10
ATOM 18249 C CA . GLU A 1 93 ? 27.468 14.473 23.768 1.00 0.00 72 GLU A CA 10
ATOM 18250 C C . GLU A 1 93 ? 27.490 14.187 22.268 1.00 0.00 72 GLU A C 10
ATOM 18251 O O . GLU A 1 93 ? 28.525 14.346 21.621 1.00 0.00 72 GLU A O 10
ATOM 18263 N N . ILE A 1 94 ? 26.352 13.767 21.720 1.00 0.00 73 ILE A N 10
ATOM 18264 C CA . ILE A 1 94 ? 26.265 13.522 20.281 1.00 0.00 73 ILE A CA 10
ATOM 18265 C C . ILE A 1 94 ? 26.460 14.830 19.513 1.00 0.00 73 ILE A C 10
ATOM 18266 O O . ILE A 1 94 ? 27.118 14.850 18.472 1.00 0.00 73 ILE A O 10
ATOM 18282 N N . TYR A 1 95 ? 25.897 15.920 20.030 1.00 0.00 74 TYR A N 10
ATOM 18283 C CA . TYR A 1 95 ? 26.015 17.212 19.363 1.00 0.00 74 TYR A CA 10
ATOM 18284 C C . TYR A 1 95 ? 27.478 17.602 19.186 1.00 0.00 74 TYR A C 10
ATOM 18285 O O . TYR A 1 95 ? 27.871 18.085 18.126 1.00 0.00 74 TYR A O 10
ATOM 18303 N N . LYS A 1 96 ? 28.285 17.374 20.220 1.00 0.00 75 LYS A N 10
ATOM 18304 C CA . LYS A 1 96 ? 29.703 17.718 20.151 1.00 0.00 75 LYS A CA 10
ATOM 18305 C C . LYS A 1 96 ? 30.370 17.012 18.975 1.00 0.00 75 LYS A C 10
ATOM 18306 O O . LYS A 1 96 ? 31.208 17.594 18.285 1.00 0.00 75 LYS A O 10
ATOM 18325 N N . ILE A 1 97 ? 29.996 15.756 18.748 1.00 0.00 76 ILE A N 10
ATOM 18326 C CA . ILE A 1 97 ? 30.504 15.020 17.599 1.00 0.00 76 ILE A CA 10
ATOM 18327 C C . ILE A 1 97 ? 30.111 15.731 16.308 1.00 0.00 76 ILE A C 10
ATOM 18328 O O . ILE A 1 97 ? 30.926 15.880 15.398 1.00 0.00 76 ILE A O 10
ATOM 18344 N N . VAL A 1 98 ? 28.865 16.189 16.246 1.00 0.00 77 VAL A N 10
ATOM 18345 C CA . VAL A 1 98 ? 28.366 16.864 15.053 1.00 0.00 77 VAL A CA 10
ATOM 18346 C C . VAL A 1 98 ? 29.207 18.105 14.762 1.00 0.00 77 VAL A C 10
ATOM 18347 O O . VAL A 1 98 ? 29.542 18.379 13.609 1.00 0.00 77 VAL A O 10
ATOM 18360 N N . LYS A 1 99 ? 29.553 18.850 15.809 1.00 0.00 78 LYS A N 10
ATOM 18361 C CA . LYS A 1 99 ? 30.403 20.026 15.646 1.00 0.00 78 LYS A CA 10
ATOM 18362 C C . LYS A 1 99 ? 31.721 19.649 14.972 1.00 0.00 78 LYS A C 10
ATOM 18363 O O . LYS A 1 99 ? 32.230 20.388 14.130 1.00 0.00 78 LYS A O 10
ATOM 18382 N N . GLU A 1 100 ? 32.266 18.494 15.344 1.00 0.00 79 GLU A N 10
ATOM 18383 C CA . GLU A 1 100 ? 33.512 18.027 14.753 1.00 0.00 79 GLU A CA 10
ATOM 18384 C C . GLU A 1 100 ? 33.290 17.588 13.310 1.00 0.00 79 GLU A C 10
ATOM 18385 O O . GLU A 1 100 ? 34.019 18.001 12.411 1.00 0.00 79 GLU A O 10
ATOM 18397 N N . VAL A 1 101 ? 32.250 16.790 13.086 1.00 0.00 80 VAL A N 10
ATOM 18398 C CA . VAL A 1 101 ? 31.989 16.254 11.752 1.00 0.00 80 VAL A CA 10
ATOM 18399 C C . VAL A 1 101 ? 31.796 17.400 10.761 1.00 0.00 80 VAL A C 10
ATOM 18400 O O . VAL A 1 101 ? 32.315 17.361 9.645 1.00 0.00 80 VAL A O 10
ATOM 18413 N N . ASP A 1 102 ? 31.059 18.425 11.178 1.00 0.00 81 ASP A N 10
ATOM 18414 C CA . ASP A 1 102 ? 30.794 19.563 10.307 1.00 0.00 81 ASP A CA 10
ATOM 18415 C C . ASP A 1 102 ? 32.097 20.189 9.822 1.00 0.00 81 ASP A C 10
ATOM 18416 O O . ASP A 1 102 ? 32.226 20.546 8.652 1.00 0.00 81 ASP A O 10
ATOM 18425 N N . ARG A 1 103 ? 33.061 20.317 10.728 1.00 0.00 82 ARG A N 10
ATOM 18426 C CA . ARG A 1 103 ? 34.345 20.911 10.378 1.00 0.00 82 ARG A CA 10
ATOM 18427 C C . ARG A 1 103 ? 35.093 20.038 9.374 1.00 0.00 82 ARG A C 10
ATOM 18428 O O . ARG A 1 103 ? 35.672 20.544 8.412 1.00 0.00 82 ARG A O 10
ATOM 18449 N N . LYS A 1 104 ? 35.079 18.727 9.599 1.00 0.00 83 LYS A N 10
ATOM 18450 C CA . LYS A 1 104 ? 35.774 17.806 8.706 1.00 0.00 83 LYS A CA 10
ATOM 18451 C C . LYS A 1 104 ? 35.195 17.882 7.298 1.00 0.00 83 LYS A C 10
ATOM 18452 O O . LYS A 1 104 ? 35.937 17.872 6.315 1.00 0.00 83 LYS A O 10
ATOM 18471 N N . LEU A 1 105 ? 33.869 17.960 7.202 1.00 0.00 84 LEU A N 10
ATOM 18472 C CA . LEU A 1 105 ? 33.222 18.091 5.902 1.00 0.00 84 LEU A CA 10
ATOM 18473 C C . LEU A 1 105 ? 33.703 19.360 5.205 1.00 0.00 84 LEU A C 10
ATOM 18474 O O . LEU A 1 105 ? 33.985 19.354 4.006 1.00 0.00 84 LEU A O 10
ATOM 18490 N N . LEU A 1 106 ? 33.793 20.448 5.964 1.00 0.00 85 LEU A N 10
ATOM 18491 C CA . LEU A 1 106 ? 34.315 21.700 5.428 1.00 0.00 85 LEU A CA 10
ATOM 18492 C C . LEU A 1 106 ? 35.797 21.567 5.085 1.00 0.00 85 LEU A C 10
ATOM 18493 O O . LEU A 1 106 ? 36.260 22.109 4.082 1.00 0.00 85 LEU A O 10
ATOM 18509 N N . ASP A 1 107 ? 36.538 20.843 5.922 1.00 0.00 86 ASP A N 10
ATOM 18510 C CA . ASP A 1 107 ? 37.960 20.631 5.679 1.00 0.00 86 ASP A CA 10
ATOM 18511 C C . ASP A 1 107 ? 38.178 19.967 4.322 1.00 0.00 86 ASP A C 10
ATOM 18512 O O . ASP A 1 107 ? 39.106 20.318 3.593 1.00 0.00 86 ASP A O 10
ATOM 18521 N N . LEU A 1 108 ? 37.324 19.003 3.990 1.00 0.00 87 LEU A N 10
ATOM 18522 C CA . LEU A 1 108 ? 37.386 18.367 2.679 1.00 0.00 87 LEU A CA 10
ATOM 18523 C C . LEU A 1 108 ? 37.132 19.398 1.582 1.00 0.00 87 LEU A C 10
ATOM 18524 O O . LEU A 1 108 ? 37.794 19.387 0.543 1.00 0.00 87 LEU A O 10
ATOM 18540 N N . THR A 1 109 ? 36.169 20.287 1.818 1.00 0.00 88 THR A N 10
ATOM 18541 C CA . THR A 1 109 ? 35.849 21.331 0.850 1.00 0.00 88 THR A CA 10
ATOM 18542 C C . THR A 1 109 ? 37.060 22.228 0.615 1.00 0.00 88 THR A C 10
ATOM 18543 O O . THR A 1 109 ? 37.357 22.602 -0.519 1.00 0.00 88 THR A O 10
ATOM 18554 N N . ASP A 1 110 ? 37.752 22.570 1.697 1.00 0.00 89 ASP A N 10
ATOM 18555 C CA . ASP A 1 110 ? 38.926 23.428 1.600 1.00 0.00 89 ASP A CA 10
ATOM 18556 C C . ASP A 1 110 ? 40.000 22.776 0.739 1.00 0.00 89 ASP A C 10
ATOM 18557 O O . ASP A 1 110 ? 40.637 23.439 -0.076 1.00 0.00 89 ASP A O 10
ATOM 18566 N N . ALA A 1 111 ? 40.191 21.473 0.922 1.00 0.00 90 ALA A N 10
ATOM 18567 C CA . ALA A 1 111 ? 41.193 20.744 0.155 1.00 0.00 90 ALA A CA 10
ATOM 18568 C C . ALA A 1 111 ? 40.815 20.707 -1.322 1.00 0.00 90 ALA A C 10
ATOM 18569 O O . ALA A 1 111 ? 41.665 20.878 -2.196 1.00 0.00 90 ALA A O 10
ATOM 18576 N N . VAL A 1 112 ? 39.534 20.479 -1.592 1.00 0.00 91 VAL A N 10
ATOM 18577 C CA . VAL A 1 112 ? 39.048 20.427 -2.967 1.00 0.00 91 VAL A CA 10
ATOM 18578 C C . VAL A 1 112 ? 39.168 21.808 -3.613 1.00 0.00 91 VAL A C 10
ATOM 18579 O O . VAL A 1 112 ? 39.581 21.929 -4.767 1.00 0.00 91 VAL A O 10
ATOM 18592 N N . LEU A 1 113 ? 38.808 22.845 -2.863 1.00 0.00 92 LEU A N 10
ATOM 18593 C CA . LEU A 1 113 ? 38.854 24.211 -3.386 1.00 0.00 92 LEU A CA 10
ATOM 18594 C C . LEU A 1 113 ? 40.235 24.869 -3.240 1.00 0.00 92 LEU A C 10
ATOM 18595 O O . LEU A 1 113 ? 40.445 25.966 -3.758 1.00 0.00 92 LEU A O 10
ATOM 18611 N N . ALA A 1 114 ? 41.172 24.220 -2.547 1.00 0.00 93 ALA A N 10
ATOM 18612 C CA . ALA A 1 114 ? 42.509 24.781 -2.371 1.00 0.00 93 ALA A CA 10
ATOM 18613 C C . ALA A 1 114 ? 43.149 25.069 -3.725 1.00 0.00 93 ALA A C 10
ATOM 18614 O O . ALA A 1 114 ? 42.811 24.437 -4.726 1.00 0.00 93 ALA A O 10
ATOM 18621 N N . LYS A 1 115 ? 44.073 26.027 -3.755 1.00 0.00 94 LYS A N 10
ATOM 18622 C CA . LYS A 1 115 ? 44.767 26.370 -4.994 1.00 0.00 94 LYS A CA 10
ATOM 18623 C C . LYS A 1 115 ? 45.437 25.133 -5.590 1.00 0.00 94 LYS A C 10
ATOM 18624 O O . LYS A 1 115 ? 45.396 24.913 -6.800 1.00 0.00 94 LYS A O 10
ATOM 18643 N N . GLU A 1 116 ? 46.051 24.329 -4.726 1.00 0.00 95 GLU A N 10
ATOM 18644 C CA . GLU A 1 116 ? 46.610 23.044 -5.136 1.00 0.00 95 GLU A CA 10
ATOM 18645 C C . GLU A 1 116 ? 45.952 21.926 -4.335 1.00 0.00 95 GLU A C 10
ATOM 18646 O O . GLU A 1 116 ? 45.721 22.065 -3.135 1.00 0.00 95 GLU A O 10
ATOM 18658 N N . LYS A 1 117 ? 45.653 20.815 -5.004 1.00 0.00 96 LYS A N 10
ATOM 18659 C CA . LYS A 1 117 ? 44.935 19.716 -4.362 1.00 0.00 96 LYS A CA 10
ATOM 18660 C C . LYS A 1 117 ? 45.637 18.385 -4.603 1.00 0.00 96 LYS A C 10
ATOM 18661 O O . LYS A 1 117 ? 46.141 18.124 -5.697 1.00 0.00 96 LYS A O 10
ATOM 18680 N N . LYS A 1 118 ? 45.655 17.547 -3.572 1.00 0.00 97 LYS A N 10
ATOM 18681 C CA . LYS A 1 118 ? 46.233 16.213 -3.683 1.00 0.00 97 LYS A CA 10
ATOM 18682 C C . LYS A 1 118 ? 45.128 15.163 -3.666 1.00 0.00 97 LYS A C 10
ATOM 18683 O O . LYS A 1 118 ? 44.211 15.230 -2.847 1.00 0.00 97 LYS A O 10
ATOM 18702 N N . GLY A 1 119 ? 45.219 14.194 -4.570 1.00 0.00 98 GLY A N 10
ATOM 18703 C CA . GLY A 1 119 ? 44.221 13.132 -4.633 1.00 0.00 98 GLY A CA 10
ATOM 18704 C C . GLY A 1 119 ? 44.159 12.353 -3.322 1.00 0.00 98 GLY A C 10
ATOM 18705 O O . GLY A 1 119 ? 43.081 11.962 -2.873 1.00 0.00 98 GLY A O 10
ATOM 18709 N N . GLU A 1 120 ? 45.319 12.132 -2.711 1.00 0.00 99 GLU A N 10
ATOM 18710 C CA . GLU A 1 120 ? 45.394 11.353 -1.481 1.00 0.00 99 GLU A CA 10
ATOM 18711 C C . GLU A 1 120 ? 44.619 12.022 -0.349 1.00 0.00 99 GLU A C 10
ATOM 18712 O O . GLU A 1 120 ? 43.991 11.343 0.464 1.00 0.00 99 GLU A O 10
ATOM 18724 N N . ASP A 1 121 ? 44.664 13.351 -0.298 1.00 0.00 100 ASP A N 10
ATOM 18725 C CA . ASP A 1 121 ? 44.004 14.081 0.780 1.00 0.00 100 ASP A CA 10
ATOM 18726 C C . ASP A 1 121 ? 42.518 13.741 0.837 1.00 0.00 100 ASP A C 10
ATOM 18727 O O . ASP A 1 121 ? 41.960 13.551 1.916 1.00 0.00 100 ASP A O 10
ATOM 18736 N N . ILE A 1 122 ? 41.884 13.648 -0.329 1.00 0.00 101 ILE A N 10
ATOM 18737 C CA . ILE A 1 122 ? 40.457 13.350 -0.382 1.00 0.00 101 ILE A CA 10
ATOM 18738 C C . ILE A 1 122 ? 40.172 11.992 0.261 1.00 0.00 101 ILE A C 10
ATOM 18739 O O . ILE A 1 122 ? 39.177 11.841 0.970 1.00 0.00 101 ILE A O 10
ATOM 18755 N N . LEU A 1 123 ? 41.042 11.013 0.025 1.00 0.00 102 LEU A N 10
ATOM 18756 C CA . LEU A 1 123 ? 40.854 9.690 0.615 1.00 0.00 102 LEU A CA 10
ATOM 18757 C C . LEU A 1 123 ? 40.997 9.740 2.134 1.00 0.00 102 LEU A C 10
ATOM 18758 O O . LEU A 1 123 ? 40.199 9.147 2.860 1.00 0.00 102 LEU A O 10
ATOM 18774 N N . ASN A 1 124 ? 42.015 10.450 2.609 1.00 0.00 103 ASN A N 10
ATOM 18775 C CA . ASN A 1 124 ? 42.289 10.507 4.042 1.00 0.00 103 ASN A CA 10
ATOM 18776 C C . ASN A 1 124 ? 41.169 11.215 4.798 1.00 0.00 103 ASN A C 10
ATOM 18777 O O . ASN A 1 124 ? 40.728 10.745 5.847 1.00 0.00 103 ASN A O 10
ATOM 18788 N N . MET A 1 125 ? 40.711 12.343 4.263 1.00 0.00 104 MET A N 10
ATOM 18789 C CA . MET A 1 125 ? 39.698 13.139 4.949 1.00 0.00 104 MET A CA 10
ATOM 18790 C C . MET A 1 125 ? 38.366 12.396 5.014 1.00 0.00 104 MET A C 10
ATOM 18791 O O . MET A 1 125 ? 37.730 12.352 6.065 1.00 0.00 104 MET A O 10
ATOM 18805 N N . VAL A 1 126 ? 37.963 11.787 3.903 1.00 0.00 105 VAL A N 10
ATOM 18806 C CA . VAL A 1 126 ? 36.675 11.097 3.852 1.00 0.00 105 VAL A CA 10
ATOM 18807 C C . VAL A 1 126 ? 36.636 9.982 4.897 1.00 0.00 105 VAL A C 10
ATOM 18808 O O . VAL A 1 126 ? 35.618 9.784 5.562 1.00 0.00 105 VAL A O 10
ATOM 18821 N N . ALA A 1 127 ? 37.743 9.262 5.041 1.00 0.00 106 ALA A N 10
ATOM 18822 C CA . ALA A 1 127 ? 37.805 8.170 6.006 1.00 0.00 106 ALA A CA 10
ATOM 18823 C C . ALA A 1 127 ? 37.546 8.686 7.418 1.00 0.00 106 ALA A C 10
ATOM 18824 O O . ALA A 1 127 ? 36.856 8.038 8.207 1.00 0.00 106 ALA A O 10
ATOM 18831 N N . GLU A 1 128 ? 38.099 9.853 7.735 1.00 0.00 107 GLU A N 10
ATOM 18832 C CA . GLU A 1 128 ? 37.915 10.439 9.058 1.00 0.00 107 GLU A CA 10
ATOM 18833 C C . GLU A 1 128 ? 36.466 10.872 9.272 1.00 0.00 107 GLU A C 10
ATOM 18834 O O . GLU A 1 128 ? 35.904 10.667 10.347 1.00 0.00 107 GLU A O 10
ATOM 18846 N N . ILE A 1 129 ? 35.867 11.469 8.245 1.00 0.00 108 ILE A N 10
ATOM 18847 C CA . ILE A 1 129 ? 34.483 11.922 8.346 1.00 0.00 108 ILE A CA 10
ATOM 18848 C C . ILE A 1 129 ? 33.564 10.730 8.602 1.00 0.00 108 ILE A C 10
ATOM 18849 O O . ILE A 1 129 ? 32.681 10.788 9.457 1.00 0.00 108 ILE A O 10
ATOM 18865 N N . LYS A 1 130 ? 33.780 9.653 7.855 1.00 0.00 109 LYS A N 10
ATOM 18866 C CA . LYS A 1 130 ? 32.957 8.460 8.005 1.00 0.00 109 LYS A CA 10
ATOM 18867 C C . LYS A 1 130 ? 33.082 7.892 9.414 1.00 0.00 109 LYS A C 10
ATOM 18868 O O . LYS A 1 130 ? 32.079 7.625 10.074 1.00 0.00 109 LYS A O 10
ATOM 18887 N N . ALA A 1 131 ? 34.317 7.774 9.894 1.00 0.00 110 ALA A N 10
ATOM 18888 C CA . ALA A 1 131 ? 34.575 7.129 11.180 1.00 0.00 110 ALA A CA 10
ATOM 18889 C C . ALA A 1 131 ? 33.739 7.755 12.292 1.00 0.00 110 ALA A C 10
ATOM 18890 O O . ALA A 1 131 ? 33.242 7.057 13.177 1.00 0.00 110 ALA A O 10
ATOM 18897 N N . LEU A 1 132 ? 33.587 9.073 12.243 1.00 0.00 111 LEU A N 10
ATOM 18898 C CA . LEU A 1 132 ? 32.767 9.773 13.226 1.00 0.00 111 LEU A CA 10
ATOM 18899 C C . LEU A 1 132 ? 31.306 9.334 13.129 1.00 0.00 111 LEU A C 10
ATOM 18900 O O . LEU A 1 132 ? 30.615 9.224 14.142 1.00 0.00 111 LEU A O 10
ATOM 18916 N N . LEU A 1 133 ? 30.833 9.094 11.907 1.00 0.00 112 LEU A N 10
ATOM 18917 C CA . LEU A 1 133 ? 29.448 8.685 11.702 1.00 0.00 112 LEU A CA 10
ATOM 18918 C C . LEU A 1 133 ? 29.174 7.341 12.375 1.00 0.00 112 LEU A C 10
ATOM 18919 O O . LEU A 1 133 ? 28.128 7.154 12.997 1.00 0.00 112 LEU A O 10
ATOM 18935 N N . ILE A 1 134 ? 30.115 6.411 12.251 1.00 0.00 113 ILE A N 10
ATOM 18936 C CA . ILE A 1 134 ? 29.982 5.116 12.913 1.00 0.00 113 ILE A CA 10
ATOM 18937 C C . ILE A 1 134 ? 30.031 5.296 14.436 1.00 0.00 113 ILE A C 10
ATOM 18938 O O . ILE A 1 134 ? 29.323 4.602 15.166 1.00 0.00 113 ILE A O 10
ATOM 18954 N N . ASN A 1 135 ? 30.857 6.225 14.914 1.00 0.00 114 ASN A N 10
ATOM 18955 C CA . ASN A 1 135 ? 30.982 6.453 16.351 1.00 0.00 114 ASN A CA 10
ATOM 18956 C C . ASN A 1 135 ? 29.626 6.764 16.977 1.00 0.00 114 ASN A C 10
ATOM 18957 O O . ASN A 1 135 ? 29.344 6.342 18.099 1.00 0.00 114 ASN A O 10
ATOM 18968 N N . ILE A 1 136 ? 28.789 7.507 16.256 1.00 0.00 115 ILE A N 10
ATOM 18969 C CA . ILE A 1 136 ? 27.461 7.849 16.761 1.00 0.00 115 ILE A CA 10
ATOM 18970 C C . ILE A 1 136 ? 26.401 6.860 16.273 1.00 0.00 115 ILE A C 10
ATOM 18971 O O . ILE A 1 136 ? 25.432 6.590 16.982 1.00 0.00 115 ILE A O 10
ATOM 18987 N N . TYR A 1 137 ? 26.581 6.319 15.068 1.00 0.00 116 TYR A N 10
ATOM 18988 C CA . TYR A 1 137 ? 25.638 5.343 14.532 1.00 0.00 116 TYR A CA 10
ATOM 18989 C C . TYR A 1 137 ? 25.678 4.053 15.344 1.00 0.00 116 TYR A C 10
ATOM 18990 O O . TYR A 1 137 ? 24.642 3.455 15.631 1.00 0.00 116 TYR A O 10
ATOM 19008 N N . LYS A 1 138 ? 26.884 3.629 15.708 1.00 0.00 117 LYS A N 10
ATOM 19009 C CA . LYS A 1 138 ? 27.058 2.407 16.485 1.00 0.00 117 LYS A CA 10
ATOM 19010 C C . LYS A 1 138 ? 27.299 2.756 17.952 1.00 0.00 117 LYS A C 10
ATOM 19011 O O . LYS A 1 138 ? 26.513 2.325 18.780 1.00 0.00 117 LYS A O 10
ATOM 19031 N N . GLU A 1 22 ? 15.157 -11.044 2.820 1.00 0.00 1 GLU A N 11
ATOM 19032 C CA . GLU A 1 22 ? 14.439 -9.824 2.464 1.00 0.00 1 GLU A CA 11
ATOM 19033 C C . GLU A 1 22 ? 14.315 -8.904 3.673 1.00 0.00 1 GLU A C 11
ATOM 19034 O O . GLU A 1 22 ? 14.845 -9.195 4.745 1.00 0.00 1 GLU A O 11
ATOM 19046 N N . ALA A 1 23 ? 13.610 -7.791 3.492 1.00 0.00 2 ALA A N 11
ATOM 19047 C CA . ALA A 1 23 ? 13.417 -6.831 4.574 1.00 0.00 2 ALA A CA 11
ATOM 19048 C C . ALA A 1 23 ? 12.024 -6.979 5.176 1.00 0.00 2 ALA A C 11
ATOM 19049 O O . ALA A 1 23 ? 11.065 -7.299 4.474 1.00 0.00 2 ALA A O 11
ATOM 19056 N N . ALA A 1 24 ? 11.919 -6.745 6.480 1.00 0.00 3 ALA A N 11
ATOM 19057 C CA . ALA A 1 24 ? 10.638 -6.871 7.168 1.00 0.00 3 ALA A CA 11
ATOM 19058 C C . ALA A 1 24 ? 10.488 -5.788 8.231 1.00 0.00 3 ALA A C 11
ATOM 19059 O O . ALA A 1 24 ? 11.477 -5.225 8.702 1.00 0.00 3 ALA A O 11
ATOM 19066 N N . ALA A 1 25 ? 9.245 -5.502 8.603 1.00 0.00 4 ALA A N 11
ATOM 19067 C CA . ALA A 1 25 ? 8.972 -4.481 9.607 1.00 0.00 4 ALA A CA 11
ATOM 19068 C C . ALA A 1 25 ? 9.646 -4.832 10.929 1.00 0.00 4 ALA A C 11
ATOM 19069 O O . ALA A 1 25 ? 9.815 -6.007 11.258 1.00 0.00 4 ALA A O 11
ATOM 19076 N N . ALA A 1 26 ? 10.030 -3.806 11.681 1.00 0.00 5 ALA A N 11
ATOM 19077 C CA . ALA A 1 26 ? 10.705 -4.013 12.958 1.00 0.00 5 ALA A CA 11
ATOM 19078 C C . ALA A 1 26 ? 10.187 -3.030 14.004 1.00 0.00 5 ALA A C 11
ATOM 19079 O O . ALA A 1 26 ? 9.493 -2.068 13.676 1.00 0.00 5 ALA A O 11
ATOM 19086 N N . ALA A 1 27 ? 10.532 -3.279 15.265 1.00 0.00 6 ALA A N 11
ATOM 19087 C CA . ALA A 1 27 ? 10.101 -2.412 16.358 1.00 0.00 6 ALA A CA 11
ATOM 19088 C C . ALA A 1 27 ? 10.508 -0.965 16.096 1.00 0.00 6 ALA A C 11
ATOM 19089 O O . ALA A 1 27 ? 11.462 -0.701 15.364 1.00 0.00 6 ALA A O 11
ATOM 19096 N N . ARG A 1 28 ? 9.777 -0.028 16.696 1.00 0.00 7 ARG A N 11
ATOM 19097 C CA . ARG A 1 28 ? 10.037 1.393 16.480 1.00 0.00 7 ARG A CA 11
ATOM 19098 C C . ARG A 1 28 ? 11.491 1.738 16.787 1.00 0.00 7 ARG A C 11
ATOM 19099 O O . ARG A 1 28 ? 12.112 2.531 16.078 1.00 0.00 7 ARG A O 11
ATOM 19120 N N . ASP A 1 29 ? 12.032 1.138 17.844 1.00 0.00 8 ASP A N 11
ATOM 19121 C CA . ASP A 1 29 ? 13.422 1.380 18.211 1.00 0.00 8 ASP A CA 11
ATOM 19122 C C . ASP A 1 29 ? 14.358 0.911 17.103 1.00 0.00 8 ASP A C 11
ATOM 19123 O O . ASP A 1 29 ? 15.306 1.608 16.740 1.00 0.00 8 ASP A O 11
ATOM 19132 N N . GLU A 1 30 ? 14.082 -0.274 16.568 1.00 0.00 9 GLU A N 11
ATOM 19133 C CA . GLU A 1 30 ? 14.900 -0.826 15.495 1.00 0.00 9 GLU A CA 11
ATOM 19134 C C . GLU A 1 30 ? 14.683 -0.066 14.188 1.00 0.00 9 GLU A C 11
ATOM 19135 O O . GLU A 1 30 ? 15.627 0.169 13.434 1.00 0.00 9 GLU A O 11
ATOM 19147 N N . SER A 1 31 ? 13.439 0.328 13.932 1.00 0.00 10 SER A N 11
ATOM 19148 C CA . SER A 1 31 ? 13.103 0.996 12.679 1.00 0.00 10 SER A CA 11
ATOM 19149 C C . SER A 1 31 ? 13.947 2.250 12.482 1.00 0.00 10 SER A C 11
ATOM 19150 O O . SER A 1 31 ? 14.375 2.549 11.367 1.00 0.00 10 SER A O 11
ATOM 19158 N N . ALA A 1 32 ? 14.183 2.983 13.565 1.00 0.00 11 ALA A N 11
ATOM 19159 C CA . ALA A 1 32 ? 14.970 4.209 13.486 1.00 0.00 11 ALA A CA 11
ATOM 19160 C C . ALA A 1 32 ? 16.418 3.903 13.118 1.00 0.00 11 ALA A C 11
ATOM 19161 O O . ALA A 1 32 ? 17.033 4.626 12.335 1.00 0.00 11 ALA A O 11
ATOM 19168 N N . TYR A 1 33 ? 16.959 2.832 13.689 1.00 0.00 12 TYR A N 11
ATOM 19169 C CA . TYR A 1 33 ? 18.350 2.470 13.444 1.00 0.00 12 TYR A CA 11
ATOM 19170 C C . TYR A 1 33 ? 18.561 2.024 12.001 1.00 0.00 12 TYR A C 11
ATOM 19171 O O . TYR A 1 33 ? 19.553 2.391 11.369 1.00 0.00 12 TYR A O 11
ATOM 19189 N N . LEU A 1 34 ? 17.627 1.234 11.482 1.00 0.00 13 LEU A N 11
ATOM 19190 C CA . LEU A 1 34 ? 17.769 0.689 10.136 1.00 0.00 13 LEU A CA 11
ATOM 19191 C C . LEU A 1 34 ? 17.813 1.801 9.093 1.00 0.00 13 LEU A C 11
ATOM 19192 O O . LEU A 1 34 ? 18.627 1.759 8.169 1.00 0.00 13 LEU A O 11
ATOM 19208 N N . LYS A 1 35 ? 16.943 2.795 9.244 1.00 0.00 14 LYS A N 11
ATOM 19209 C CA . LYS A 1 35 ? 16.895 3.897 8.289 1.00 0.00 14 LYS A CA 11
ATOM 19210 C C . LYS A 1 35 ? 18.221 4.649 8.278 1.00 0.00 14 LYS A C 11
ATOM 19211 O O . LYS A 1 35 ? 18.726 5.015 7.217 1.00 0.00 14 LYS A O 11
ATOM 19230 N N . LEU A 1 36 ? 18.778 4.876 9.463 1.00 0.00 15 LEU A N 11
ATOM 19231 C CA . LEU A 1 36 ? 20.076 5.534 9.564 1.00 0.00 15 LEU A CA 11
ATOM 19232 C C . LEU A 1 36 ? 21.167 4.666 8.943 1.00 0.00 15 LEU A C 11
ATOM 19233 O O . LEU A 1 36 ? 22.062 5.171 8.265 1.00 0.00 15 LEU A O 11
ATOM 19249 N N . GLN A 1 37 ? 21.087 3.359 9.178 1.00 0.00 16 GLN A N 11
ATOM 19250 C CA . GLN A 1 37 ? 22.065 2.431 8.620 1.00 0.00 16 GLN A CA 11
ATOM 19251 C C . GLN A 1 37 ? 21.997 2.432 7.096 1.00 0.00 16 GLN A C 11
ATOM 19252 O O . GLN A 1 37 ? 23.025 2.481 6.420 1.00 0.00 16 GLN A O 11
ATOM 19266 N N . GLU A 1 38 ? 20.781 2.374 6.560 1.00 0.00 17 GLU A N 11
ATOM 19267 C CA . GLU A 1 38 ? 20.595 2.400 5.113 1.00 0.00 17 GLU A CA 11
ATOM 19268 C C . GLU A 1 38 ? 20.964 3.768 4.547 1.00 0.00 17 GLU A C 11
ATOM 19269 O O . GLU A 1 38 ? 21.581 3.864 3.485 1.00 0.00 17 GLU A O 11
ATOM 19281 N N . GLN A 1 39 ? 20.582 4.822 5.261 1.00 0.00 18 GLN A N 11
ATOM 19282 C CA . GLN A 1 39 ? 20.897 6.180 4.831 1.00 0.00 18 GLN A CA 11
ATOM 19283 C C . GLN A 1 39 ? 22.406 6.392 4.752 1.00 0.00 18 GLN A C 11
ATOM 19284 O O . GLN A 1 39 ? 22.899 7.072 3.853 1.00 0.00 18 GLN A O 11
ATOM 19298 N N . MET A 1 40 ? 23.139 5.809 5.698 1.00 0.00 19 MET A N 11
ATOM 19299 C CA . MET A 1 40 ? 24.589 5.957 5.728 1.00 0.00 19 MET A CA 11
ATOM 19300 C C . MET A 1 40 ? 25.210 5.495 4.413 1.00 0.00 19 MET A C 11
ATOM 19301 O O . MET A 1 40 ? 26.153 6.110 3.915 1.00 0.00 19 MET A O 11
ATOM 19315 N N . ARG A 1 41 ? 24.680 4.410 3.856 1.00 0.00 20 ARG A N 11
ATOM 19316 C CA . ARG A 1 41 ? 25.179 3.903 2.581 1.00 0.00 20 ARG A CA 11
ATOM 19317 C C . ARG A 1 41 ? 25.026 4.959 1.489 1.00 0.00 20 ARG A C 11
ATOM 19318 O O . ARG A 1 41 ? 25.905 5.120 0.643 1.00 0.00 20 ARG A O 11
ATOM 19339 N N . LYS A 1 42 ? 23.907 5.679 1.512 1.00 0.00 21 LYS A N 11
ATOM 19340 C CA . LYS A 1 42 ? 23.687 6.754 0.552 1.00 0.00 21 LYS A CA 11
ATOM 19341 C C . LYS A 1 42 ? 24.795 7.796 0.668 1.00 0.00 21 LYS A C 11
ATOM 19342 O O . LYS A 1 42 ? 25.293 8.300 -0.338 1.00 0.00 21 LYS A O 11
ATOM 19361 N N . ILE A 1 43 ? 25.176 8.119 1.902 1.00 0.00 22 ILE A N 11
ATOM 19362 C CA . ILE A 1 43 ? 26.252 9.076 2.128 1.00 0.00 22 ILE A CA 11
ATOM 19363 C C . ILE A 1 43 ? 27.550 8.547 1.524 1.00 0.00 22 ILE A C 11
ATOM 19364 O O . ILE A 1 43 ? 28.276 9.276 0.848 1.00 0.00 22 ILE A O 11
ATOM 19380 N N . ASP A 1 44 ? 27.833 7.273 1.779 1.00 0.00 23 ASP A N 11
ATOM 19381 C CA . ASP A 1 44 ? 29.033 6.642 1.243 1.00 0.00 23 ASP A CA 11
ATOM 19382 C C . ASP A 1 44 ? 29.011 6.650 -0.282 1.00 0.00 23 ASP A C 11
ATOM 19383 O O . ASP A 1 44 ? 30.033 6.894 -0.925 1.00 0.00 23 ASP A O 11
ATOM 19392 N N . ALA A 1 45 ? 27.841 6.389 -0.859 1.00 0.00 24 ALA A N 11
ATOM 19393 C CA . ALA A 1 45 ? 27.708 6.370 -2.312 1.00 0.00 24 ALA A CA 11
ATOM 19394 C C . ALA A 1 45 ? 27.982 7.753 -2.891 1.00 0.00 24 ALA A C 11
ATOM 19395 O O . ALA A 1 45 ? 28.685 7.889 -3.893 1.00 0.00 24 ALA A O 11
ATOM 19402 N N . ASP A 1 46 ? 27.421 8.775 -2.255 1.00 0.00 25 ASP A N 11
ATOM 19403 C CA . ASP A 1 46 ? 27.636 10.147 -2.700 1.00 0.00 25 ASP A CA 11
ATOM 19404 C C . ASP A 1 46 ? 29.110 10.522 -2.588 1.00 0.00 25 ASP A C 11
ATOM 19405 O O . ASP A 1 46 ? 29.667 11.160 -3.480 1.00 0.00 25 ASP A O 11
ATOM 19414 N N . ALA A 1 47 ? 29.738 10.113 -1.490 1.00 0.00 26 ALA A N 11
ATOM 19415 C CA . ALA A 1 47 ? 31.150 10.408 -1.277 1.00 0.00 26 ALA A CA 11
ATOM 19416 C C . ALA A 1 47 ? 32.002 9.716 -2.334 1.00 0.00 26 ALA A C 11
ATOM 19417 O O . ALA A 1 47 ? 32.924 10.313 -2.890 1.00 0.00 26 ALA A O 11
ATOM 19424 N N . ALA A 1 48 ? 31.682 8.457 -2.610 1.00 0.00 27 ALA A N 11
ATOM 19425 C CA . ALA A 1 48 ? 32.409 7.700 -3.623 1.00 0.00 27 ALA A CA 11
ATOM 19426 C C . ALA A 1 48 ? 32.193 8.299 -5.011 1.00 0.00 27 ALA A C 11
ATOM 19427 O O . ALA A 1 48 ? 33.117 8.353 -5.823 1.00 0.00 27 ALA A O 11
ATOM 19434 N N . ALA A 1 49 ? 30.970 8.747 -5.278 1.00 0.00 28 ALA A N 11
ATOM 19435 C CA . ALA A 1 49 ? 30.640 9.306 -6.584 1.00 0.00 28 ALA A CA 11
ATOM 19436 C C . ALA A 1 49 ? 31.396 10.609 -6.829 1.00 0.00 28 ALA A C 11
ATOM 19437 O O . ALA A 1 49 ? 31.989 10.796 -7.891 1.00 0.00 28 ALA A O 11
ATOM 19444 N N . LEU A 1 50 ? 31.371 11.506 -5.847 1.00 0.00 29 LEU A N 11
ATOM 19445 C CA . LEU A 1 50 ? 32.045 12.792 -5.994 1.00 0.00 29 LEU A CA 11
ATOM 19446 C C . LEU A 1 50 ? 33.563 12.647 -5.871 1.00 0.00 29 LEU A C 11
ATOM 19447 O O . LEU A 1 50 ? 34.310 13.378 -6.518 1.00 0.00 29 LEU A O 11
ATOM 19463 N N . SER A 1 51 ? 34.017 11.712 -5.038 1.00 0.00 30 SER A N 11
ATOM 19464 C CA . SER A 1 51 ? 35.450 11.516 -4.836 1.00 0.00 30 SER A CA 11
ATOM 19465 C C . SER A 1 51 ? 36.145 11.095 -6.129 1.00 0.00 30 SER A C 11
ATOM 19466 O O . SER A 1 51 ? 37.292 11.473 -6.372 1.00 0.00 30 SER A O 11
ATOM 19474 N N . GLU A 1 52 ? 35.455 10.314 -6.956 1.00 0.00 31 GLU A N 11
ATOM 19475 C CA . GLU A 1 52 ? 36.036 9.850 -8.211 1.00 0.00 31 GLU A CA 11
ATOM 19476 C C . GLU A 1 52 ? 36.356 11.031 -9.123 1.00 0.00 31 GLU A C 11
ATOM 19477 O O . GLU A 1 52 ? 37.412 11.071 -9.755 1.00 0.00 31 GLU A O 11
ATOM 19489 N N . THR A 1 53 ? 35.438 11.990 -9.184 1.00 0.00 32 THR A N 11
ATOM 19490 C CA . THR A 1 53 ? 35.634 13.178 -10.014 1.00 0.00 32 THR A CA 11
ATOM 19491 C C . THR A 1 53 ? 36.395 14.287 -9.279 1.00 0.00 32 THR A C 11
ATOM 19492 O O . THR A 1 53 ? 37.028 15.130 -9.913 1.00 0.00 32 THR A O 11
ATOM 19503 N N . ARG A 1 54 ? 36.335 14.290 -7.948 1.00 0.00 33 ARG A N 11
ATOM 19504 C CA . ARG A 1 54 ? 36.986 15.328 -7.159 1.00 0.00 33 ARG A CA 11
ATOM 19505 C C . ARG A 1 54 ? 36.471 16.710 -7.567 1.00 0.00 33 ARG A C 11
ATOM 19506 O O . ARG A 1 54 ? 37.242 17.606 -7.916 1.00 0.00 33 ARG A O 11
ATOM 19527 N N . THR A 1 55 ? 35.151 16.879 -7.514 1.00 0.00 34 THR A N 11
ATOM 19528 C CA . THR A 1 55 ? 34.527 18.152 -7.873 1.00 0.00 34 THR A CA 11
ATOM 19529 C C . THR A 1 55 ? 33.732 18.713 -6.697 1.00 0.00 34 THR A C 11
ATOM 19530 O O . THR A 1 55 ? 32.960 18.000 -6.056 1.00 0.00 34 THR A O 11
ATOM 19541 N N . ILE A 1 56 ? 33.931 19.998 -6.424 1.00 0.00 35 ILE A N 11
ATOM 19542 C CA . ILE A 1 56 ? 33.259 20.656 -5.308 1.00 0.00 35 ILE A CA 11
ATOM 19543 C C . ILE A 1 56 ? 31.756 20.830 -5.547 1.00 0.00 35 ILE A C 11
ATOM 19544 O O . ILE A 1 56 ? 30.980 20.879 -4.593 1.00 0.00 35 ILE A O 11
ATOM 19560 N N . GLU A 1 57 ? 31.345 20.921 -6.812 1.00 0.00 36 GLU A N 11
ATOM 19561 C CA . GLU A 1 57 ? 29.946 21.201 -7.126 1.00 0.00 36 GLU A CA 11
ATOM 19562 C C . GLU A 1 57 ? 29.026 20.166 -6.487 1.00 0.00 36 GLU A C 11
ATOM 19563 O O . GLU A 1 57 ? 27.975 20.509 -5.944 1.00 0.00 36 GLU A O 11
ATOM 19575 N N . GLU A 1 58 ? 29.421 18.899 -6.554 1.00 0.00 37 GLU A N 11
ATOM 19576 C CA . GLU A 1 58 ? 28.644 17.834 -5.927 1.00 0.00 37 GLU A CA 11
ATOM 19577 C C . GLU A 1 58 ? 28.737 17.898 -4.401 1.00 0.00 37 GLU A C 11
ATOM 19578 O O . GLU A 1 58 ? 27.774 17.586 -3.701 1.00 0.00 37 GLU A O 11
ATOM 19590 N N . LEU A 1 59 ? 29.895 18.307 -3.891 1.00 0.00 38 LEU A N 11
ATOM 19591 C CA . LEU A 1 59 ? 30.117 18.366 -2.450 1.00 0.00 38 LEU A CA 11
ATOM 19592 C C . LEU A 1 59 ? 29.051 19.214 -1.757 1.00 0.00 38 LEU A C 11
ATOM 19593 O O . LEU A 1 59 ? 28.633 18.902 -0.642 1.00 0.00 38 LEU A O 11
ATOM 19609 N N . ASP A 1 60 ? 28.614 20.283 -2.416 1.00 0.00 39 ASP A N 11
ATOM 19610 C CA . ASP A 1 60 ? 27.636 21.191 -1.821 1.00 0.00 39 ASP A CA 11
ATOM 19611 C C . ASP A 1 60 ? 26.387 20.439 -1.372 1.00 0.00 39 ASP A C 11
ATOM 19612 O O . ASP A 1 60 ? 25.827 20.728 -0.314 1.00 0.00 39 ASP A O 11
ATOM 19621 N N . THR A 1 61 ? 25.955 19.473 -2.176 1.00 0.00 40 THR A N 11
ATOM 19622 C CA . THR A 1 61 ? 24.781 18.677 -1.829 1.00 0.00 40 THR A CA 11
ATOM 19623 C C . THR A 1 61 ? 25.068 17.767 -0.636 1.00 0.00 40 THR A C 11
ATOM 19624 O O . THR A 1 61 ? 24.200 17.553 0.210 1.00 0.00 40 THR A O 11
ATOM 19635 N N . PHE A 1 62 ? 26.286 17.235 -0.569 1.00 0.00 41 PHE A N 11
ATOM 19636 C CA . PHE A 1 62 ? 26.661 16.351 0.528 1.00 0.00 41 PHE A CA 11
ATOM 19637 C C . PHE A 1 62 ? 26.562 17.079 1.864 1.00 0.00 41 PHE A C 11
ATOM 19638 O O . PHE A 1 62 ? 26.000 16.550 2.823 1.00 0.00 41 PHE A O 11
ATOM 19655 N N . LYS A 1 63 ? 27.087 18.299 1.920 1.00 0.00 42 LYS A N 11
ATOM 19656 C CA . LYS A 1 63 ? 27.076 19.064 3.162 1.00 0.00 42 LYS A CA 11
ATOM 19657 C C . LYS A 1 63 ? 25.648 19.241 3.669 1.00 0.00 42 LYS A C 11
ATOM 19658 O O . LYS A 1 63 ? 25.388 19.132 4.868 1.00 0.00 42 LYS A O 11
ATOM 19677 N N . LEU A 1 64 ? 24.727 19.517 2.752 1.00 0.00 43 LEU A N 11
ATOM 19678 C CA . LEU A 1 64 ? 23.318 19.638 3.112 1.00 0.00 43 LEU A CA 11
ATOM 19679 C C . LEU A 1 64 ? 22.742 18.282 3.518 1.00 0.00 43 LEU A C 11
ATOM 19680 O O . LEU A 1 64 ? 21.929 18.196 4.438 1.00 0.00 43 LEU A O 11
ATOM 19696 N N . ASP A 1 65 ? 23.165 17.225 2.827 1.00 0.00 44 ASP A N 11
ATOM 19697 C CA . ASP A 1 65 ? 22.677 15.883 3.123 1.00 0.00 44 ASP A CA 11
ATOM 19698 C C . ASP A 1 65 ? 22.991 15.502 4.566 1.00 0.00 44 ASP A C 11
ATOM 19699 O O . ASP A 1 65 ? 22.166 14.898 5.251 1.00 0.00 44 ASP A O 11
ATOM 19708 N N . VAL A 1 66 ? 24.189 15.855 5.022 1.00 0.00 45 VAL A N 11
ATOM 19709 C CA . VAL A 1 66 ? 24.578 15.572 6.400 1.00 0.00 45 VAL A CA 11
ATOM 19710 C C . VAL A 1 66 ? 23.677 16.337 7.369 1.00 0.00 45 VAL A C 11
ATOM 19711 O O . VAL A 1 66 ? 23.274 15.800 8.400 1.00 0.00 45 VAL A O 11
ATOM 19724 N N . ALA A 1 67 ? 23.342 17.579 7.028 1.00 0.00 46 ALA A N 11
ATOM 19725 C CA . ALA A 1 67 ? 22.508 18.401 7.901 1.00 0.00 46 ALA A CA 11
ATOM 19726 C C . ALA A 1 67 ? 21.189 17.695 8.203 1.00 0.00 46 ALA A C 11
ATOM 19727 O O . ALA A 1 67 ? 20.711 17.707 9.337 1.00 0.00 46 ALA A O 11
ATOM 19734 N N . ASP A 1 68 ? 20.608 17.079 7.179 1.00 0.00 47 ASP A N 11
ATOM 19735 C CA . ASP A 1 68 ? 19.395 16.288 7.363 1.00 0.00 47 ASP A CA 11
ATOM 19736 C C . ASP A 1 68 ? 19.664 15.081 8.261 1.00 0.00 47 ASP A C 11
ATOM 19737 O O . ASP A 1 68 ? 18.816 14.692 9.065 1.00 0.00 47 ASP A O 11
ATOM 19746 N N . PHE A 1 69 ? 20.836 14.473 8.100 1.00 0.00 48 PHE A N 11
ATOM 19747 C CA . PHE A 1 69 ? 21.206 13.311 8.900 1.00 0.00 48 PHE A CA 11
ATOM 19748 C C . PHE A 1 69 ? 21.436 13.696 10.360 1.00 0.00 48 PHE A C 11
ATOM 19749 O O . PHE A 1 69 ? 20.974 13.009 11.271 1.00 0.00 48 PHE A O 11
ATOM 19766 N N . VAL A 1 70 ? 22.152 14.796 10.574 1.00 0.00 49 VAL A N 11
ATOM 19767 C CA . VAL A 1 70 ? 22.511 15.215 11.923 1.00 0.00 49 VAL A CA 11
ATOM 19768 C C . VAL A 1 70 ? 21.253 15.425 12.767 1.00 0.00 49 VAL A C 11
ATOM 19769 O O . VAL A 1 70 ? 21.139 14.875 13.862 1.00 0.00 49 VAL A O 11
ATOM 19782 N N . THR A 1 71 ? 20.296 16.184 12.243 1.00 0.00 50 THR A N 11
ATOM 19783 C CA . THR A 1 71 ? 19.088 16.499 13.002 1.00 0.00 50 THR A CA 11
ATOM 19784 C C . THR A 1 71 ? 18.384 15.225 13.462 1.00 0.00 50 THR A C 11
ATOM 19785 O O . THR A 1 71 ? 17.869 15.159 14.578 1.00 0.00 50 THR A O 11
ATOM 19796 N N . THR A 1 72 ? 18.366 14.212 12.602 1.00 0.00 51 THR A N 11
ATOM 19797 C CA . THR A 1 72 ? 17.712 12.953 12.936 1.00 0.00 51 THR A CA 11
ATOM 19798 C C . THR A 1 72 ? 18.398 12.271 14.118 1.00 0.00 51 THR A C 11
ATOM 19799 O O . THR A 1 72 ? 17.733 11.756 15.018 1.00 0.00 51 THR A O 11
ATOM 19810 N N . VAL A 1 73 ? 19.729 12.272 14.114 1.00 0.00 52 VAL A N 11
ATOM 19811 C CA . VAL A 1 73 ? 20.482 11.550 15.135 1.00 0.00 52 VAL A CA 11
ATOM 19812 C C . VAL A 1 73 ? 20.648 12.361 16.419 1.00 0.00 52 VAL A C 11
ATOM 19813 O O . VAL A 1 73 ? 20.669 11.788 17.509 1.00 0.00 52 VAL A O 11
ATOM 19826 N N . VAL A 1 74 ? 20.761 13.684 16.299 1.00 0.00 53 VAL A N 11
ATOM 19827 C CA . VAL A 1 74 ? 20.966 14.523 17.477 1.00 0.00 53 VAL A CA 11
ATOM 19828 C C . VAL A 1 74 ? 19.789 14.358 18.438 1.00 0.00 53 VAL A C 11
ATOM 19829 O O . VAL A 1 74 ? 19.979 13.984 19.595 1.00 0.00 53 VAL A O 11
ATOM 19842 N N . GLN A 1 75 ? 18.577 14.594 17.945 1.00 0.00 54 GLN A N 11
ATOM 19843 C CA . GLN A 1 75 ? 17.388 14.439 18.780 1.00 0.00 54 GLN A CA 11
ATOM 19844 C C . GLN A 1 75 ? 17.293 13.015 19.325 1.00 0.00 54 GLN A C 11
ATOM 19845 O O . GLN A 1 75 ? 16.882 12.809 20.468 1.00 0.00 54 GLN A O 11
ATOM 19859 N N . LEU A 1 76 ? 17.673 12.035 18.509 1.00 0.00 55 LEU A N 11
ATOM 19860 C CA . LEU A 1 76 ? 17.669 10.643 18.943 1.00 0.00 55 LEU A CA 11
ATOM 19861 C C . LEU A 1 76 ? 18.593 10.455 20.145 1.00 0.00 55 LEU A C 11
ATOM 19862 O O . LEU A 1 76 ? 18.261 9.743 21.092 1.00 0.00 55 LEU A O 11
ATOM 19878 N N . ALA A 1 77 ? 19.754 11.103 20.096 1.00 0.00 56 ALA A N 11
ATOM 19879 C CA . ALA A 1 77 ? 20.708 11.067 21.200 1.00 0.00 56 ALA A CA 11
ATOM 19880 C C . ALA A 1 77 ? 20.155 11.790 22.427 1.00 0.00 56 ALA A C 11
ATOM 19881 O O . ALA A 1 77 ? 20.360 11.352 23.560 1.00 0.00 56 ALA A O 11
ATOM 19888 N N . GLU A 1 78 ? 19.459 12.899 22.197 1.00 0.00 57 GLU A N 11
ATOM 19889 C CA . GLU A 1 78 ? 18.928 13.704 23.293 1.00 0.00 57 GLU A CA 11
ATOM 19890 C C . GLU A 1 78 ? 17.791 13.006 24.036 1.00 0.00 57 GLU A C 11
ATOM 19891 O O . GLU A 1 78 ? 17.679 13.131 25.255 1.00 0.00 57 GLU A O 11
ATOM 19903 N N . GLU A 1 79 ? 16.946 12.268 23.313 1.00 0.00 58 GLU A N 11
ATOM 19904 C CA . GLU A 1 79 ? 15.706 11.750 23.898 1.00 0.00 58 GLU A CA 11
ATOM 19905 C C . GLU A 1 79 ? 15.709 10.218 24.020 1.00 0.00 58 GLU A C 11
ATOM 19906 O O . GLU A 1 79 ? 16.080 9.687 25.066 1.00 0.00 58 GLU A O 11
ATOM 19918 N N . LEU A 1 80 ? 15.320 9.499 22.964 1.00 0.00 59 LEU A N 11
ATOM 19919 C CA . LEU A 1 80 ? 15.064 8.065 23.081 1.00 0.00 59 LEU A CA 11
ATOM 19920 C C . LEU A 1 80 ? 16.251 7.325 23.689 1.00 0.00 59 LEU A C 11
ATOM 19921 O O . LEU A 1 80 ? 16.072 6.463 24.549 1.00 0.00 59 LEU A O 11
ATOM 19937 N N . GLU A 1 81 ? 17.457 7.661 23.246 1.00 0.00 60 GLU A N 11
ATOM 19938 C CA . GLU A 1 81 ? 18.652 6.996 23.755 1.00 0.00 60 GLU A CA 11
ATOM 19939 C C . GLU A 1 81 ? 18.882 7.326 25.229 1.00 0.00 60 GLU A C 11
ATOM 19940 O O . GLU A 1 81 ? 19.312 6.469 26.002 1.00 0.00 60 GLU A O 11
ATOM 19952 N N . HIS A 1 82 ? 18.591 8.565 25.615 1.00 0.00 61 HIS A N 11
ATOM 19953 C CA . HIS A 1 82 ? 18.865 9.015 26.976 1.00 0.00 61 HIS A CA 11
ATOM 19954 C C . HIS A 1 82 ? 17.787 8.565 27.962 1.00 0.00 61 HIS A C 11
ATOM 19955 O O . HIS A 1 82 ? 18.100 7.990 29.005 1.00 0.00 61 HIS A O 11
ATOM 19969 N N . ARG A 1 83 ? 16.523 8.822 27.635 1.00 0.00 62 ARG A N 11
ATOM 19970 C CA . ARG A 1 83 ? 15.437 8.551 28.574 1.00 0.00 62 ARG A CA 11
ATOM 19971 C C . ARG A 1 83 ? 15.444 7.090 29.014 1.00 0.00 62 ARG A C 11
ATOM 19972 O O . ARG A 1 83 ? 15.327 6.793 30.203 1.00 0.00 62 ARG A O 11
ATOM 19993 N N . PH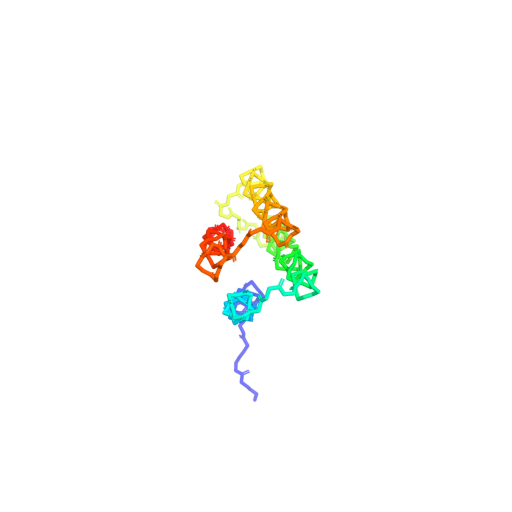E A 1 84 ? 15.585 6.179 28.057 1.00 0.00 63 PHE A N 11
ATOM 19994 C CA . PHE A 1 84 ? 15.681 4.757 28.379 1.00 0.00 63 PHE A CA 11
ATOM 19995 C C . PHE A 1 84 ? 16.936 4.438 29.199 1.00 0.00 63 PHE A C 11
ATOM 19996 O O . PHE A 1 84 ? 16.948 3.474 29.966 1.00 0.00 63 PHE A O 11
ATOM 20013 N N . GLY A 1 85 ? 17.987 5.236 29.037 1.00 0.00 64 GLY A N 11
ATOM 20014 C CA . GLY A 1 85 ? 19.246 4.988 29.739 1.00 0.00 64 GLY A CA 11
ATOM 20015 C C . GLY A 1 85 ? 20.296 4.278 28.871 1.00 0.00 64 GLY A C 11
ATOM 20016 O O . GLY A 1 85 ? 21.381 3.959 29.357 1.00 0.00 64 GLY A O 11
ATOM 20020 N N . ARG A 1 86 ? 19.986 4.025 27.599 1.00 0.00 65 ARG A N 11
ATOM 20021 C CA . ARG A 1 86 ? 20.935 3.380 26.698 1.00 0.00 65 ARG A CA 11
ATOM 20022 C C . ARG A 1 86 ? 22.217 4.199 26.575 1.00 0.00 65 ARG A C 11
ATOM 20023 O O . ARG A 1 86 ? 23.312 3.643 26.495 1.00 0.00 65 ARG A O 11
ATOM 20044 N N . ASN A 1 87 ? 22.079 5.523 26.557 1.00 0.00 66 ASN A N 11
ATOM 20045 C CA . ASN A 1 87 ? 23.230 6.404 26.393 1.00 0.00 66 ASN A CA 11
ATOM 20046 C C . ASN A 1 87 ? 23.594 7.075 27.714 1.00 0.00 66 ASN A C 11
ATOM 20047 O O . ASN A 1 87 ? 22.740 7.662 28.380 1.00 0.00 66 ASN A O 11
ATOM 20058 N N . ARG A 1 88 ? 24.866 6.978 28.090 1.00 0.00 67 ARG A N 11
ATOM 20059 C CA . ARG A 1 88 ? 25.350 7.609 29.322 1.00 0.00 67 ARG A CA 11
ATOM 20060 C C . ARG A 1 88 ? 26.187 8.868 29.054 1.00 0.00 67 ARG A C 11
ATOM 20061 O O . ARG A 1 88 ? 26.865 9.356 29.960 1.00 0.00 67 ARG A O 11
ATOM 20082 N N . ARG A 1 89 ? 26.143 9.401 27.832 1.00 0.00 68 ARG A N 11
ATOM 20083 C CA . ARG A 1 89 ? 26.891 10.609 27.506 1.00 0.00 68 ARG A CA 11
ATOM 20084 C C . ARG A 1 89 ? 26.071 11.852 27.838 1.00 0.00 68 ARG A C 11
ATOM 20085 O O . ARG A 1 89 ? 24.841 11.809 27.857 1.00 0.00 68 ARG A O 11
ATOM 20106 N N . GLY A 1 90 ? 26.762 12.955 28.104 1.00 0.00 69 GLY A N 11
ATOM 20107 C CA . GLY A 1 90 ? 26.096 14.183 28.521 1.00 0.00 69 GLY A CA 11
ATOM 20108 C C . GLY A 1 90 ? 25.460 14.908 27.340 1.00 0.00 69 GLY A C 11
ATOM 20109 O O . GLY A 1 90 ? 25.726 14.592 26.181 1.00 0.00 69 GLY A O 11
ATOM 20113 N N . ARG A 1 91 ? 24.614 15.884 27.656 1.00 0.00 70 ARG A N 11
ATOM 20114 C CA . ARG A 1 91 ? 23.933 16.673 26.636 1.00 0.00 70 ARG A CA 11
ATOM 20115 C C . ARG A 1 91 ? 24.955 17.358 25.732 1.00 0.00 70 ARG A C 11
ATOM 20116 O O . ARG A 1 91 ? 24.880 17.268 24.507 1.00 0.00 70 ARG A O 11
ATOM 20137 N N . THR A 1 92 ? 25.944 17.992 26.350 1.00 0.00 71 THR A N 11
ATOM 20138 C CA . THR A 1 92 ? 26.959 18.729 25.603 1.00 0.00 71 THR A CA 11
ATOM 20139 C C . THR A 1 92 ? 27.741 17.809 24.668 1.00 0.00 71 THR A C 11
ATOM 20140 O O . THR A 1 92 ? 28.113 18.209 23.565 1.00 0.00 71 THR A O 11
ATOM 20151 N N . GLU A 1 93 ? 27.991 16.581 25.111 1.00 0.00 72 GLU A N 11
ATOM 20152 C CA . GLU A 1 93 ? 28.794 15.648 24.326 1.00 0.00 72 GLU A CA 11
ATOM 20153 C C . GLU A 1 93 ? 28.163 15.371 22.962 1.00 0.00 72 GLU A C 11
ATOM 20154 O O . GLU A 1 93 ? 28.877 15.139 21.988 1.00 0.00 72 GLU A O 11
ATOM 20166 N N . ILE A 1 94 ? 26.833 15.400 22.880 1.00 0.00 73 ILE A N 11
ATOM 20167 C CA . ILE A 1 94 ? 26.151 15.243 21.595 1.00 0.00 73 ILE A CA 11
ATOM 20168 C C . ILE A 1 94 ? 26.629 16.348 20.634 1.00 0.00 73 ILE A C 11
ATOM 20169 O O . ILE A 1 94 ? 27.128 16.061 19.546 1.00 0.00 73 ILE A O 11
ATOM 20185 N N . TYR A 1 95 ? 26.473 17.600 21.049 1.00 0.00 74 TYR A N 11
ATOM 20186 C CA . TYR A 1 95 ? 26.771 18.729 20.171 1.00 0.00 74 TYR A CA 11
ATOM 20187 C C . TYR A 1 95 ? 28.255 18.812 19.829 1.00 0.00 74 TYR A C 11
ATOM 20188 O O . TYR A 1 95 ? 28.612 19.205 18.718 1.00 0.00 74 TYR A O 11
ATOM 20206 N N . LYS A 1 96 ? 29.118 18.447 20.774 1.00 0.00 75 LYS A N 11
ATOM 20207 C CA . LYS A 1 96 ? 30.558 18.533 20.540 1.00 0.00 75 LYS A CA 11
ATOM 20208 C C . LYS A 1 96 ? 30.953 17.696 19.327 1.00 0.00 75 LYS A C 11
ATOM 20209 O O . LYS A 1 96 ? 31.786 18.113 18.522 1.00 0.00 75 LYS A O 11
ATOM 20228 N N . ILE A 1 97 ? 30.354 16.516 19.198 1.00 0.00 76 ILE A N 11
ATOM 20229 C CA . ILE A 1 97 ? 30.619 15.664 18.042 1.00 0.00 76 ILE A CA 11
ATOM 20230 C C . ILE A 1 97 ? 30.222 16.384 16.753 1.00 0.00 76 ILE A C 11
ATOM 20231 O O . ILE A 1 97 ? 30.920 16.291 15.745 1.00 0.00 76 ILE A O 11
ATOM 20247 N N . VAL A 1 98 ? 29.105 17.111 16.793 1.00 0.00 77 VAL A N 11
ATOM 20248 C CA . VAL A 1 98 ? 28.625 17.823 15.613 1.00 0.00 77 VAL A CA 11
ATOM 20249 C C . VAL A 1 98 ? 29.696 18.791 15.115 1.00 0.00 77 VAL A C 11
ATOM 20250 O O . VAL A 1 98 ? 29.944 18.893 13.914 1.00 0.00 77 VAL A O 11
ATOM 20263 N N . LYS A 1 99 ? 30.324 19.502 16.047 1.00 0.00 78 LYS A N 11
ATOM 20264 C CA . LYS A 1 99 ? 31.418 20.400 15.693 1.00 0.00 78 LYS A CA 11
ATOM 20265 C C . LYS A 1 99 ? 32.561 19.621 15.049 1.00 0.00 78 LYS A C 11
ATOM 20266 O O . LYS A 1 99 ? 33.170 20.082 14.084 1.00 0.00 78 LYS A O 11
ATOM 20285 N N . GLU A 1 100 ? 32.850 18.438 15.588 1.00 0.00 79 GLU A N 11
ATOM 20286 C CA . GLU A 1 100 ? 33.911 17.602 15.039 1.00 0.00 79 GLU A CA 11
ATOM 20287 C C . GLU A 1 100 ? 33.562 17.151 13.625 1.00 0.00 79 GLU A C 11
ATOM 20288 O O . GLU A 1 100 ? 34.418 17.134 12.741 1.00 0.00 79 GLU A O 11
ATOM 20300 N N . VAL A 1 101 ? 32.300 16.793 13.415 1.00 0.00 80 VAL A N 11
ATOM 20301 C CA . VAL A 1 101 ? 31.852 16.350 12.100 1.00 0.00 80 VAL A CA 11
ATOM 20302 C C . VAL A 1 101 ? 31.953 17.504 11.104 1.00 0.00 80 VAL A C 11
ATOM 20303 O O . VAL A 1 101 ? 32.416 17.324 9.979 1.00 0.00 80 VAL A O 11
ATOM 20316 N N . ASP A 1 102 ? 31.526 18.688 11.530 1.00 0.00 81 ASP A N 11
ATOM 20317 C CA . ASP A 1 102 ? 31.536 19.850 10.651 1.00 0.00 81 ASP A CA 11
ATOM 20318 C C . ASP A 1 102 ? 32.948 20.151 10.159 1.00 0.00 81 ASP A C 11
ATOM 20319 O O . ASP A 1 102 ? 33.149 20.469 8.986 1.00 0.00 81 ASP A O 11
ATOM 20328 N N . ARG A 1 103 ? 33.924 20.051 11.057 1.00 0.00 82 ARG A N 11
ATOM 20329 C CA . ARG A 1 103 ? 35.303 20.363 10.703 1.00 0.00 82 ARG A CA 11
ATOM 20330 C C . ARG A 1 103 ? 35.794 19.450 9.583 1.00 0.00 82 ARG A C 11
ATOM 20331 O O . ARG A 1 103 ? 36.443 19.906 8.641 1.00 0.00 82 ARG A O 11
ATOM 20352 N N . LYS A 1 104 ? 35.480 18.162 9.690 1.00 0.00 83 LYS A N 11
ATOM 20353 C CA . LYS A 1 104 ? 35.888 17.206 8.666 1.00 0.00 83 LYS A CA 11
ATOM 20354 C C . LYS A 1 104 ? 35.272 17.570 7.319 1.00 0.00 83 LYS A C 11
ATOM 20355 O O . LYS A 1 104 ? 35.931 17.477 6.283 1.00 0.00 83 LYS A O 11
ATOM 20374 N N . LEU A 1 105 ? 34.008 17.981 7.337 1.00 0.00 84 LEU A N 11
ATOM 20375 C CA . LEU A 1 105 ? 33.338 18.396 6.109 1.00 0.00 84 LEU A CA 11
ATOM 20376 C C . LEU A 1 105 ? 33.996 19.649 5.540 1.00 0.00 84 LEU A C 11
ATOM 20377 O O . LEU A 1 105 ? 34.177 19.769 4.328 1.00 0.00 84 LEU A O 11
ATOM 20393 N N . LEU A 1 106 ? 34.347 20.583 6.420 1.00 0.00 85 LEU A N 11
ATOM 20394 C CA . LEU A 1 106 ? 35.035 21.795 5.995 1.00 0.00 85 LEU A CA 11
ATOM 20395 C C . LEU A 1 106 ? 36.416 21.450 5.450 1.00 0.00 85 LEU A C 11
ATOM 20396 O O . LEU A 1 106 ? 36.836 21.970 4.416 1.00 0.00 85 LEU A O 11
ATOM 20412 N N . ASP A 1 107 ? 37.117 20.571 6.159 1.00 0.00 86 ASP A N 11
ATOM 20413 C CA . ASP A 1 107 ? 38.424 20.105 5.709 1.00 0.00 86 ASP A CA 11
ATOM 20414 C C . ASP A 1 107 ? 38.305 19.348 4.389 1.00 0.00 86 ASP A C 11
ATOM 20415 O O . ASP A 1 107 ? 39.161 19.472 3.513 1.00 0.00 86 ASP A O 11
ATOM 20424 N N . LEU A 1 108 ? 37.242 18.558 4.253 1.00 0.00 87 LEU A N 11
ATOM 20425 C CA . LEU A 1 108 ? 37.013 17.804 3.026 1.00 0.00 87 LEU A CA 11
ATOM 20426 C C . LEU A 1 108 ? 36.955 18.742 1.823 1.00 0.00 87 LEU A C 11
ATOM 20427 O O . LEU A 1 108 ? 37.489 18.435 0.758 1.00 0.00 87 LEU A O 11
ATOM 20443 N N . THR A 1 109 ? 36.300 19.887 1.999 1.00 0.00 88 THR A N 11
ATOM 20444 C CA . THR A 1 109 ? 36.233 20.884 0.939 1.00 0.00 88 THR A CA 11
ATOM 20445 C C . THR A 1 109 ? 37.633 21.381 0.591 1.00 0.00 88 THR A C 11
ATOM 20446 O O . THR A 1 109 ? 37.976 21.533 -0.582 1.00 0.00 88 THR A O 11
ATOM 20457 N N . ASP A 1 110 ? 38.441 21.620 1.619 1.00 0.00 89 ASP A N 11
ATOM 20458 C CA . ASP A 1 110 ? 39.809 22.084 1.414 1.00 0.00 89 ASP A CA 11
ATOM 20459 C C . ASP A 1 110 ? 40.605 21.083 0.582 1.00 0.00 89 ASP A C 11
ATOM 20460 O O . ASP A 1 110 ? 41.417 21.472 -0.257 1.00 0.00 89 ASP A O 11
ATOM 20469 N N . ALA A 1 111 ? 40.374 19.794 0.820 1.00 0.00 90 ALA A N 11
ATOM 20470 C CA . ALA A 1 111 ? 41.079 18.757 0.078 1.00 0.00 90 ALA A CA 11
ATOM 20471 C C . ALA A 1 111 ? 40.765 18.863 -1.412 1.00 0.00 90 ALA A C 11
ATOM 20472 O O . ALA A 1 111 ? 41.653 18.732 -2.254 1.00 0.00 90 ALA A O 11
ATOM 20479 N N . VAL A 1 112 ? 39.496 19.101 -1.729 1.00 0.00 91 VAL A N 11
ATOM 20480 C CA . VAL A 1 112 ? 39.089 19.271 -3.120 1.00 0.00 91 VAL A CA 11
ATOM 20481 C C . VAL A 1 112 ? 39.724 20.537 -3.692 1.00 0.00 91 VAL A C 11
ATOM 20482 O O . VAL A 1 112 ? 40.226 20.538 -4.817 1.00 0.00 91 VAL A O 11
ATOM 20495 N N . LEU A 1 113 ? 39.695 21.612 -2.910 1.00 0.00 92 LEU A N 11
ATOM 20496 C CA . LEU A 1 113 ? 40.294 22.878 -3.328 1.00 0.00 92 LEU A CA 11
ATOM 20497 C C . LEU A 1 113 ? 41.816 22.779 -3.456 1.00 0.00 92 LEU A C 11
ATOM 20498 O O . LEU A 1 113 ? 42.420 23.501 -4.248 1.00 0.00 92 LEU A O 11
ATOM 20514 N N . ALA A 1 114 ? 42.438 21.889 -2.679 1.00 0.00 93 ALA A N 11
ATOM 20515 C CA . ALA A 1 114 ? 43.897 21.762 -2.666 1.00 0.00 93 ALA A CA 11
ATOM 20516 C C . ALA A 1 114 ? 44.471 21.666 -4.080 1.00 0.00 93 ALA A C 11
ATOM 20517 O O . ALA A 1 114 ? 43.845 21.104 -4.978 1.00 0.00 93 ALA A O 11
ATOM 20524 N N . LYS A 1 115 ? 45.662 22.226 -4.265 1.00 0.00 94 LYS A N 11
ATOM 20525 C CA . LYS A 1 115 ? 46.291 22.248 -5.581 1.00 0.00 94 LYS A CA 11
ATOM 20526 C C . LYS A 1 115 ? 46.440 20.832 -6.128 1.00 0.00 94 LYS A C 11
ATOM 20527 O O . LYS A 1 115 ? 45.997 20.531 -7.237 1.00 0.00 94 LYS A O 11
ATOM 20546 N N . GLU A 1 116 ? 47.066 19.968 -5.337 1.00 0.00 95 GLU A N 11
ATOM 20547 C CA . GLU A 1 116 ? 47.268 18.578 -5.738 1.00 0.00 95 GLU A CA 11
ATOM 20548 C C . GLU A 1 116 ? 45.981 17.754 -5.649 1.00 0.00 95 GLU A C 11
ATOM 20549 O O . GLU A 1 116 ? 45.846 16.749 -6.348 1.00 0.00 95 GLU A O 11
ATOM 20561 N N . LYS A 1 117 ? 45.058 18.147 -4.763 1.00 0.00 96 LYS A N 11
ATOM 20562 C CA . LYS A 1 117 ? 43.800 17.422 -4.545 1.00 0.00 96 LYS A CA 11
ATOM 20563 C C . LYS A 1 117 ? 43.998 15.904 -4.517 1.00 0.00 96 LYS A C 11
ATOM 20564 O O . LYS A 1 117 ? 43.240 15.141 -5.116 1.00 0.00 96 LYS A O 11
ATOM 20583 N N . LYS A 1 118 ? 45.005 15.482 -3.757 1.00 0.00 97 LYS A N 11
ATOM 20584 C CA . LYS A 1 118 ? 45.389 14.074 -3.684 1.00 0.00 97 LYS A CA 11
ATOM 20585 C C . LYS A 1 118 ? 44.188 13.200 -3.331 1.00 0.00 97 LYS A C 11
ATOM 20586 O O . LYS A 1 118 ? 43.422 13.514 -2.421 1.00 0.00 97 LYS A O 11
ATOM 20605 N N . GLY A 1 119 ? 44.035 12.102 -4.065 1.00 0.00 98 GLY A N 11
ATOM 20606 C CA . GLY A 1 119 ? 42.862 11.246 -3.925 1.00 0.00 98 GLY A CA 11
ATOM 20607 C C . GLY A 1 119 ? 42.721 10.674 -2.518 1.00 0.00 98 GLY A C 11
ATOM 20608 O O . GLY A 1 119 ? 41.618 10.648 -1.968 1.00 0.00 98 GLY A O 11
ATOM 20612 N N . GLU A 1 120 ? 43.827 10.221 -1.934 1.00 0.00 99 GLU A N 11
ATOM 20613 C CA . GLU A 1 120 ? 43.768 9.574 -0.626 1.00 0.00 99 GLU A CA 11
ATOM 20614 C C . GLU A 1 120 ? 43.227 10.524 0.440 1.00 0.00 99 GLU A C 11
ATOM 20615 O O . GLU A 1 120 ? 42.515 10.100 1.350 1.00 0.00 99 GLU A O 11
ATOM 20627 N N . ASP A 1 121 ? 43.564 11.807 0.329 1.00 0.00 100 ASP A N 11
ATOM 20628 C CA . ASP A 1 121 ? 43.088 12.793 1.292 1.00 0.00 100 ASP A CA 11
ATOM 20629 C C . ASP A 1 121 ? 41.562 12.814 1.338 1.00 0.00 100 ASP A C 11
ATOM 20630 O O . ASP A 1 121 ? 40.968 12.930 2.408 1.00 0.00 100 ASP A O 11
ATOM 20639 N N . ILE A 1 122 ? 40.932 12.696 0.173 1.00 0.00 101 ILE A N 11
ATOM 20640 C CA . ILE A 1 122 ? 39.474 12.712 0.101 1.00 0.00 101 ILE A CA 11
ATOM 20641 C C . ILE A 1 122 ? 38.888 11.568 0.927 1.00 0.00 101 ILE A C 11
ATOM 20642 O O . ILE A 1 122 ? 38.013 11.783 1.765 1.00 0.00 101 ILE A O 11
ATOM 20658 N N . LEU A 1 123 ? 39.380 10.356 0.690 1.00 0.00 102 LEU A N 11
ATOM 20659 C CA . LEU A 1 123 ? 38.828 9.174 1.346 1.00 0.00 102 LEU A CA 11
ATOM 20660 C C . LEU A 1 123 ? 39.071 9.200 2.852 1.00 0.00 102 LEU A C 11
ATOM 20661 O O . LEU A 1 123 ? 38.195 8.831 3.634 1.00 0.00 102 LEU A O 11
ATOM 20677 N N . ASN A 1 124 ? 40.260 9.637 3.257 1.00 0.00 103 ASN A N 11
ATOM 20678 C CA . ASN A 1 124 ? 40.630 9.605 4.668 1.00 0.00 103 ASN A CA 11
ATOM 20679 C C . ASN A 1 124 ? 39.683 10.453 5.511 1.00 0.00 103 ASN A C 11
ATOM 20680 O O . ASN A 1 124 ? 39.253 10.032 6.586 1.00 0.00 103 ASN A O 11
ATOM 20691 N N . MET A 1 125 ? 39.364 11.645 5.023 1.00 0.00 104 MET A N 11
ATOM 20692 C CA . MET A 1 125 ? 38.487 12.549 5.759 1.00 0.00 104 MET A CA 11
ATOM 20693 C C . MET A 1 125 ? 37.054 12.022 5.784 1.00 0.00 104 MET A C 11
ATOM 20694 O O . MET A 1 125 ? 36.361 12.135 6.795 1.00 0.00 104 MET A O 11
ATOM 20708 N N . VAL A 1 126 ? 36.614 11.445 4.669 1.00 0.00 105 VAL A N 11
ATOM 20709 C CA . VAL A 1 126 ? 35.263 10.898 4.582 1.00 0.00 105 VAL A CA 11
ATOM 20710 C C . VAL A 1 126 ? 35.087 9.749 5.579 1.00 0.00 105 VAL A C 11
ATOM 20711 O O . VAL A 1 126 ? 34.026 9.605 6.185 1.00 0.00 105 VAL A O 11
ATOM 20724 N N . ALA A 1 127 ? 36.126 8.935 5.744 1.00 0.00 106 ALA A N 11
ATOM 20725 C CA . ALA A 1 127 ? 36.056 7.803 6.663 1.00 0.00 106 ALA A CA 11
ATOM 20726 C C . ALA A 1 127 ? 35.687 8.265 8.071 1.00 0.00 106 ALA A C 11
ATOM 20727 O O . ALA A 1 127 ? 34.935 7.592 8.776 1.00 0.00 106 ALA A O 11
ATOM 20734 N N . GLU A 1 128 ? 36.217 9.417 8.477 1.00 0.00 107 GLU A N 11
ATOM 20735 C CA . GLU A 1 128 ? 35.902 9.970 9.790 1.00 0.00 107 GLU A CA 11
ATOM 20736 C C . GLU A 1 128 ? 34.415 10.301 9.904 1.00 0.00 107 GLU A C 11
ATOM 20737 O O . GLU A 1 128 ? 33.811 10.117 10.960 1.00 0.00 107 GLU A O 11
ATOM 20749 N N . ILE A 1 129 ? 33.823 10.780 8.812 1.00 0.00 108 ILE A N 11
ATOM 20750 C CA . ILE A 1 129 ? 32.411 11.148 8.819 1.00 0.00 108 ILE A CA 11
ATOM 20751 C C . ILE A 1 129 ? 31.551 9.957 9.237 1.00 0.00 108 ILE A C 11
ATOM 20752 O O . ILE A 1 129 ? 30.698 10.075 10.114 1.00 0.00 108 ILE A O 11
ATOM 20768 N N . LYS A 1 130 ? 31.792 8.808 8.616 1.00 0.00 109 LYS A N 11
ATOM 20769 C CA . LYS A 1 130 ? 31.013 7.612 8.916 1.00 0.00 109 LYS A CA 11
ATOM 20770 C C . LYS A 1 130 ? 31.178 7.202 10.378 1.00 0.00 109 LYS A C 11
ATOM 20771 O O . LYS A 1 130 ? 30.218 6.781 11.024 1.00 0.00 109 LYS A O 11
ATOM 20790 N N . ALA A 1 131 ? 32.395 7.326 10.893 1.00 0.00 110 ALA A N 11
ATOM 20791 C CA . ALA A 1 131 ? 32.677 6.936 12.270 1.00 0.00 110 ALA A CA 11
ATOM 20792 C C . ALA A 1 131 ? 31.992 7.873 13.260 1.00 0.00 110 ALA A C 11
ATOM 20793 O O . ALA A 1 131 ? 31.468 7.434 14.283 1.00 0.00 110 ALA A O 11
ATOM 20800 N N . LEU A 1 132 ? 32.015 9.168 12.962 1.00 0.00 111 LEU A N 11
ATOM 20801 C CA . LEU A 1 132 ? 31.426 10.158 13.857 1.00 0.00 111 LEU A CA 11
ATOM 20802 C C . LEU A 1 132 ? 29.902 10.067 13.870 1.00 0.00 111 LEU A C 11
ATOM 20803 O O . LEU A 1 132 ? 29.277 10.197 14.921 1.00 0.00 111 LEU A O 11
ATOM 20819 N N . LEU A 1 133 ? 29.308 9.845 12.700 1.00 0.00 112 LEU A N 11
ATOM 20820 C CA . LEU A 1 133 ? 27.853 9.810 12.594 1.00 0.00 112 LEU A CA 11
ATOM 20821 C C . LEU A 1 133 ? 27.261 8.617 13.340 1.00 0.00 112 LEU A C 11
ATOM 20822 O O . LEU A 1 133 ? 26.196 8.734 13.947 1.00 0.00 112 LEU A O 11
ATOM 20838 N N . ILE A 1 134 ? 27.928 7.469 13.273 1.00 0.00 113 ILE A N 11
ATOM 20839 C CA . ILE A 1 134 ? 27.444 6.282 13.973 1.00 0.00 113 ILE A CA 11
ATOM 20840 C C . ILE A 1 134 ? 27.644 6.402 15.487 1.00 0.00 113 ILE A C 11
ATOM 20841 O O . ILE A 1 134 ? 26.821 5.923 16.267 1.00 0.00 113 ILE A O 11
ATOM 20857 N N . ASN A 1 135 ? 28.736 7.042 15.895 1.00 0.00 114 ASN A N 11
ATOM 20858 C CA . ASN A 1 135 ? 29.063 7.160 17.313 1.00 0.00 114 ASN A CA 11
ATOM 20859 C C . ASN A 1 135 ? 28.067 8.046 18.058 1.00 0.00 114 ASN A C 11
ATOM 20860 O O . ASN A 1 135 ? 27.752 7.788 19.219 1.00 0.00 114 ASN A O 11
ATOM 20871 N N . ILE A 1 136 ? 27.571 9.087 17.394 1.00 0.00 115 ILE A N 11
ATOM 20872 C CA . ILE A 1 136 ? 26.721 10.068 18.066 1.00 0.00 115 ILE A CA 11
ATOM 20873 C C . ILE A 1 136 ? 25.488 9.422 18.704 1.00 0.00 115 ILE A C 11
ATOM 20874 O O . ILE A 1 136 ? 24.984 9.909 19.715 1.00 0.00 115 ILE A O 11
ATOM 20890 N N . TYR A 1 137 ? 24.994 8.336 18.109 1.00 0.00 116 TYR A N 11
ATOM 20891 C CA . TYR A 1 137 ? 23.833 7.627 18.656 1.00 0.00 116 TYR A CA 11
ATOM 20892 C C . TYR A 1 137 ? 24.164 6.176 19.021 1.00 0.00 116 TYR A C 11
ATOM 20893 O O . TYR A 1 137 ? 23.283 5.316 19.015 1.00 0.00 116 TYR A O 11
ATOM 20911 N N . LYS A 1 138 ? 25.425 5.905 19.356 1.00 0.00 117 LYS A N 11
ATOM 20912 C CA . LYS A 1 138 ? 25.836 4.554 19.719 1.00 0.00 117 LYS A CA 11
ATOM 20913 C C . LYS A 1 138 ? 27.181 4.577 20.436 1.00 0.00 117 LYS A C 11
ATOM 20914 O O . LYS A 1 138 ? 27.267 4.007 21.512 1.00 0.00 117 LYS A O 11
ATOM 20934 N N . GLU A 1 22 ? -3.923 -4.480 8.420 1.00 0.00 1 GLU A N 12
ATOM 20935 C CA . GLU A 1 22 ? -3.602 -3.058 8.418 1.00 0.00 1 GLU A CA 12
ATOM 20936 C C . GLU A 1 22 ? -2.155 -2.834 7.989 1.00 0.00 1 GLU A C 12
ATOM 20937 O O . GLU A 1 22 ? -1.374 -3.779 7.891 1.00 0.00 1 GLU A O 12
ATOM 20949 N N . ALA A 1 23 ? -1.809 -1.577 7.732 1.00 0.00 2 ALA A N 12
ATOM 20950 C CA . ALA A 1 23 ? -0.454 -1.239 7.310 1.00 0.00 2 ALA A CA 12
ATOM 20951 C C . ALA A 1 23 ? 0.552 -1.582 8.404 1.00 0.00 2 ALA A C 12
ATOM 20952 O O . ALA A 1 23 ? 0.262 -1.444 9.592 1.00 0.00 2 ALA A O 12
ATOM 20959 N N . ALA A 1 24 ? 1.733 -2.032 7.993 1.00 0.00 3 ALA A N 12
ATOM 20960 C CA . ALA A 1 24 ? 2.780 -2.385 8.945 1.00 0.00 3 ALA A CA 12
ATOM 20961 C C . ALA A 1 24 ? 3.233 -1.155 9.724 1.00 0.00 3 ALA A C 12
ATOM 20962 O O . ALA A 1 24 ? 3.205 -0.036 9.209 1.00 0.00 3 ALA A O 12
ATOM 20969 N N . ALA A 1 25 ? 3.650 -1.368 10.968 1.00 0.00 4 ALA A N 12
ATOM 20970 C CA . ALA A 1 25 ? 4.110 -0.269 11.811 1.00 0.00 4 ALA A CA 12
ATOM 20971 C C . ALA A 1 25 ? 5.346 -0.681 12.604 1.00 0.00 4 ALA A C 12
ATOM 20972 O O . ALA A 1 25 ? 5.559 -1.864 12.872 1.00 0.00 4 ALA A O 12
ATOM 20979 N N . ALA A 1 26 ? 6.160 0.302 12.974 1.00 0.00 5 ALA A N 12
ATOM 20980 C CA . ALA A 1 26 ? 7.376 0.029 13.731 1.00 0.00 5 ALA A CA 12
ATOM 20981 C C . ALA A 1 26 ? 7.663 1.161 14.712 1.00 0.00 5 ALA A C 12
ATOM 20982 O O . ALA A 1 26 ? 7.215 2.292 14.520 1.00 0.00 5 ALA A O 12
ATOM 20989 N N . ALA A 1 27 ? 8.412 0.850 15.765 1.00 0.00 6 ALA A N 12
ATOM 20990 C CA . ALA A 1 27 ? 8.753 1.849 16.771 1.00 0.00 6 ALA A CA 12
ATOM 20991 C C . ALA A 1 27 ? 9.565 2.981 16.149 1.00 0.00 6 ALA A C 12
ATOM 20992 O O . ALA A 1 27 ? 10.291 2.773 15.177 1.00 0.00 6 ALA A O 12
ATOM 20999 N N . ARG A 1 28 ? 9.439 4.177 16.716 1.00 0.00 7 ARG A N 12
ATOM 21000 C CA . ARG A 1 28 ? 10.160 5.336 16.199 1.00 0.00 7 ARG A CA 12
ATOM 21001 C C . ARG A 1 28 ? 11.662 5.071 16.153 1.00 0.00 7 ARG A C 12
ATOM 21002 O O . ARG A 1 28 ? 12.344 5.488 15.217 1.00 0.00 7 ARG A O 12
ATOM 21023 N N . ASP A 1 29 ? 12.174 4.383 17.169 1.00 0.00 8 ASP A N 12
ATOM 21024 C CA . ASP A 1 29 ? 13.595 4.056 17.213 1.00 0.00 8 ASP A CA 12
ATOM 21025 C C . ASP A 1 29 ? 13.973 3.122 16.065 1.00 0.00 8 ASP A C 12
ATOM 21026 O O . ASP A 1 29 ? 15.038 3.265 15.464 1.00 0.00 8 ASP A O 12
ATOM 21035 N N . GLU A 1 30 ? 13.097 2.168 15.766 1.00 0.00 9 GLU A N 12
ATOM 21036 C CA . GLU A 1 30 ? 13.354 1.222 14.686 1.00 0.00 9 GLU A CA 12
ATOM 21037 C C . GLU A 1 30 ? 13.333 1.922 13.331 1.00 0.00 9 GLU A C 12
ATOM 21038 O O . GLU A 1 30 ? 14.139 1.615 12.453 1.00 0.00 9 GLU A O 12
ATOM 21050 N N . SER A 1 31 ? 12.411 2.867 13.164 1.00 0.00 10 SER A N 12
ATOM 21051 C CA . SER A 1 31 ? 12.302 3.595 11.904 1.00 0.00 10 SER A CA 12
ATOM 21052 C C . SER A 1 31 ? 13.574 4.389 11.620 1.00 0.00 10 SER A C 12
ATOM 21053 O O . SER A 1 31 ? 14.021 4.469 10.475 1.00 0.00 10 SER A O 12
ATOM 21061 N N . ALA A 1 32 ? 14.152 4.976 12.664 1.00 0.00 11 ALA A N 12
ATOM 21062 C CA . ALA A 1 32 ? 15.392 5.731 12.517 1.00 0.00 11 ALA A CA 12
ATOM 21063 C C . ALA A 1 32 ? 16.563 4.804 12.196 1.00 0.00 11 ALA A C 12
ATOM 21064 O O . ALA A 1 32 ? 17.442 5.151 11.406 1.00 0.00 11 ALA A O 12
ATOM 21071 N N . TYR A 1 33 ? 16.569 3.624 12.812 1.00 0.00 12 TYR A N 12
ATOM 21072 C CA . TYR A 1 33 ? 17.621 2.642 12.571 1.00 0.00 12 TYR A CA 12
ATOM 21073 C C . TYR A 1 33 ? 17.699 2.302 11.086 1.00 0.00 12 TYR A C 12
ATOM 21074 O O . TYR A 1 33 ? 18.786 2.203 10.517 1.00 0.00 12 TYR A O 12
ATOM 21092 N N . LEU A 1 34 ? 16.536 2.125 10.466 1.00 0.00 13 LEU A N 12
ATOM 21093 C CA . LEU A 1 34 ? 16.476 1.829 9.039 1.00 0.00 13 LEU A CA 12
ATOM 21094 C C . LEU A 1 34 ? 16.962 3.017 8.213 1.00 0.00 13 LEU A C 12
ATOM 21095 O O . LEU A 1 34 ? 17.626 2.839 7.191 1.00 0.00 13 LEU A O 12
ATOM 21111 N N . LYS A 1 35 ? 16.632 4.229 8.654 1.00 0.00 14 LYS A N 12
ATOM 21112 C CA . LYS A 1 35 ? 17.007 5.428 7.913 1.00 0.00 14 LYS A CA 12
ATOM 21113 C C . LYS A 1 35 ? 18.522 5.540 7.781 1.00 0.00 14 LYS A C 12
ATOM 21114 O O . LYS A 1 35 ? 19.035 5.793 6.690 1.00 0.00 14 LYS A O 12
ATOM 21133 N N . LEU A 1 36 ? 19.235 5.352 8.889 1.00 0.00 15 LEU A N 12
ATOM 21134 C CA . LEU A 1 36 ? 20.692 5.418 8.856 1.00 0.00 15 LEU A CA 12
ATOM 21135 C C . LEU A 1 36 ? 21.269 4.259 8.049 1.00 0.00 15 LEU A C 12
ATOM 21136 O O . LEU A 1 36 ? 22.214 4.435 7.282 1.00 0.00 15 LEU A O 12
ATOM 21152 N N . GLN A 1 37 ? 20.686 3.077 8.216 1.00 0.00 16 GLN A N 12
ATOM 21153 C CA . GLN A 1 37 ? 21.267 1.870 7.643 1.00 0.00 16 GLN A CA 12
ATOM 21154 C C . GLN A 1 37 ? 21.378 2.011 6.126 1.00 0.00 16 GLN A C 12
ATOM 21155 O O . GLN A 1 37 ? 22.400 1.665 5.532 1.00 0.00 16 GLN A O 12
ATOM 21169 N N . GLU A 1 38 ? 20.318 2.520 5.506 1.00 0.00 17 GLU A N 12
ATOM 21170 C CA . GLU A 1 38 ? 20.321 2.725 4.062 1.00 0.00 17 GLU A CA 12
ATOM 21171 C C . GLU A 1 38 ? 21.241 3.883 3.681 1.00 0.00 17 GLU A C 12
ATOM 21172 O O . GLU A 1 38 ? 21.966 3.813 2.689 1.00 0.00 17 GLU A O 12
ATOM 21184 N N . GLN A 1 39 ? 21.208 4.947 4.480 1.00 0.00 18 GLN A N 12
ATOM 21185 C CA . GLN A 1 39 ? 21.963 6.155 4.167 1.00 0.00 18 GLN A CA 12
ATOM 21186 C C . GLN A 1 39 ? 23.470 5.917 4.210 1.00 0.00 18 GLN A C 12
ATOM 21187 O O . GLN A 1 39 ? 24.212 6.498 3.417 1.00 0.00 18 GLN A O 12
ATOM 21201 N N . MET A 1 40 ? 23.931 5.055 5.119 1.00 0.00 19 MET A N 12
ATOM 21202 C CA . MET A 1 40 ? 25.363 4.763 5.224 1.00 0.00 19 MET A CA 12
ATOM 21203 C C . MET A 1 40 ? 25.935 4.336 3.875 1.00 0.00 19 MET A C 12
ATOM 21204 O O . MET A 1 40 ? 27.033 4.745 3.497 1.00 0.00 19 MET A O 12
ATOM 21218 N N . ARG A 1 41 ? 25.179 3.520 3.153 1.00 0.00 20 ARG A N 12
ATOM 21219 C CA . ARG A 1 41 ? 25.574 3.131 1.805 1.00 0.00 20 ARG A CA 12
ATOM 21220 C C . ARG A 1 41 ? 25.676 4.362 0.905 1.00 0.00 20 ARG A C 12
ATOM 21221 O O . ARG A 1 41 ? 26.597 4.478 0.098 1.00 0.00 20 ARG A O 12
ATOM 21242 N N . LYS A 1 42 ? 24.721 5.276 1.054 1.00 0.00 21 LYS A N 12
ATOM 21243 C CA . LYS A 1 42 ? 24.665 6.465 0.213 1.00 0.00 21 LYS A CA 12
ATOM 21244 C C . LYS A 1 42 ? 25.905 7.339 0.390 1.00 0.00 21 LYS A C 12
ATOM 21245 O O . LYS A 1 42 ? 26.460 7.828 -0.594 1.00 0.00 21 LYS A O 12
ATOM 21264 N N . ILE A 1 43 ? 26.346 7.524 1.635 1.00 0.00 22 ILE A N 12
ATOM 21265 C CA . ILE A 1 43 ? 27.484 8.410 1.896 1.00 0.00 22 ILE A CA 12
ATOM 21266 C C . ILE A 1 43 ? 28.711 7.881 1.162 1.00 0.00 22 ILE A C 12
ATOM 21267 O O . ILE A 1 43 ? 29.401 8.622 0.461 1.00 0.00 22 ILE A O 12
ATOM 21283 N N . ASP A 1 44 ? 28.971 6.587 1.332 1.00 0.00 23 ASP A N 12
ATOM 21284 C CA . ASP A 1 44 ? 30.121 5.949 0.704 1.00 0.00 23 ASP A CA 12
ATOM 21285 C C . ASP A 1 44 ? 29.977 5.916 -0.814 1.00 0.00 23 ASP A C 12
ATOM 21286 O O . ASP A 1 44 ? 30.947 6.126 -1.542 1.00 0.00 23 ASP A O 12
ATOM 21295 N N . ALA A 1 45 ? 28.763 5.648 -1.286 1.00 0.00 24 ALA A N 12
ATOM 21296 C CA . ALA A 1 45 ? 28.525 5.540 -2.720 1.00 0.00 24 ALA A CA 12
ATOM 21297 C C . ALA A 1 45 ? 28.826 6.864 -3.414 1.00 0.00 24 ALA A C 12
ATOM 21298 O O . ALA A 1 45 ? 29.555 6.905 -4.405 1.00 0.00 24 ALA A O 12
ATOM 21305 N N . ASP A 1 46 ? 28.256 7.943 -2.890 1.00 0.00 25 ASP A N 12
ATOM 21306 C CA . ASP A 1 46 ? 28.520 9.272 -3.429 1.00 0.00 25 ASP A CA 12
ATOM 21307 C C . ASP A 1 46 ? 29.977 9.667 -3.203 1.00 0.00 25 ASP A C 12
ATOM 21308 O O . ASP A 1 46 ? 30.611 10.260 -4.075 1.00 0.00 25 ASP A O 12
ATOM 21317 N N . ALA A 1 47 ? 30.507 9.324 -2.031 1.00 0.00 26 ALA A N 12
ATOM 21318 C CA . ALA A 1 47 ? 31.880 9.675 -1.686 1.00 0.00 26 ALA A CA 12
ATOM 21319 C C . ALA A 1 47 ? 32.875 9.032 -2.649 1.00 0.00 26 ALA A C 12
ATOM 21320 O O . ALA A 1 47 ? 33.894 9.634 -2.990 1.00 0.00 26 ALA A O 12
ATOM 21327 N N . ALA A 1 48 ? 32.583 7.808 -3.084 1.00 0.00 27 ALA A N 12
ATOM 21328 C CA . ALA A 1 48 ? 33.469 7.110 -4.008 1.00 0.00 27 ALA A CA 12
ATOM 21329 C C . ALA A 1 48 ? 33.594 7.892 -5.310 1.00 0.00 27 ALA A C 12
ATOM 21330 O O . ALA A 1 48 ? 34.694 8.082 -5.830 1.00 0.00 27 ALA A O 12
ATOM 21337 N N . ALA A 1 49 ? 32.457 8.339 -5.835 1.00 0.00 28 ALA A N 12
ATOM 21338 C CA . ALA A 1 49 ? 32.450 9.146 -7.048 1.00 0.00 28 ALA A CA 12
ATOM 21339 C C . ALA A 1 49 ? 32.986 10.546 -6.774 1.00 0.00 28 ALA A C 12
ATOM 21340 O O . ALA A 1 49 ? 33.712 11.105 -7.593 1.00 0.00 28 ALA A O 12
ATOM 21347 N N . LEU A 1 50 ? 32.629 11.107 -5.621 1.00 0.00 29 LEU A N 12
ATOM 21348 C CA . LEU A 1 50 ? 33.079 12.450 -5.261 1.00 0.00 29 LEU A CA 12
ATOM 21349 C C . LEU A 1 50 ? 34.602 12.493 -5.147 1.00 0.00 29 LEU A C 12
ATOM 21350 O O . LEU A 1 50 ? 35.235 13.459 -5.570 1.00 0.00 29 LEU A O 12
ATOM 21366 N N . SER A 1 51 ? 35.188 11.439 -4.588 1.00 0.00 30 SER A N 12
ATOM 21367 C CA . SER A 1 51 ? 36.635 11.396 -4.406 1.00 0.00 30 SER A CA 12
ATOM 21368 C C . SER A 1 51 ? 37.361 11.428 -5.749 1.00 0.00 30 SER A C 12
ATOM 21369 O O . SER A 1 51 ? 38.410 12.059 -5.878 1.00 0.00 30 SER A O 12
ATOM 21377 N N . GLU A 1 52 ? 36.801 10.750 -6.748 1.00 0.00 31 GLU A N 12
ATOM 21378 C CA . GLU A 1 52 ? 37.423 10.704 -8.066 1.00 0.00 31 GLU A CA 12
ATOM 21379 C C . GLU A 1 52 ? 37.010 11.908 -8.909 1.00 0.00 31 GLU A C 12
ATOM 21380 O O . GLU A 1 52 ? 37.854 12.571 -9.511 1.00 0.00 31 GLU A O 12
ATOM 21392 N N . THR A 1 53 ? 35.709 12.186 -8.951 1.00 0.00 32 THR A N 12
ATOM 21393 C CA . THR A 1 53 ? 35.208 13.315 -9.729 1.00 0.00 32 THR A CA 12
ATOM 21394 C C . THR A 1 53 ? 35.717 14.630 -9.150 1.00 0.00 32 THR A C 12
ATOM 21395 O O . THR A 1 53 ? 36.187 15.498 -9.885 1.00 0.00 32 THR A O 12
ATOM 21406 N N . ARG A 1 54 ? 35.625 14.771 -7.830 1.00 0.00 33 ARG A N 12
ATOM 21407 C CA . ARG A 1 54 ? 36.170 15.948 -7.162 1.00 0.00 33 ARG A CA 12
ATOM 21408 C C . ARG A 1 54 ? 35.593 17.235 -7.756 1.00 0.00 33 ARG A C 12
ATOM 21409 O O . ARG A 1 54 ? 36.326 18.139 -8.157 1.00 0.00 33 ARG A O 12
ATOM 21430 N N . THR A 1 55 ? 34.264 17.313 -7.790 1.00 0.00 34 THR A N 12
ATOM 21431 C CA . THR A 1 55 ? 33.579 18.478 -8.351 1.00 0.00 34 THR A CA 12
ATOM 21432 C C . THR A 1 55 ? 32.786 19.207 -7.270 1.00 0.00 34 THR A C 12
ATOM 21433 O O . THR A 1 55 ? 32.180 18.581 -6.400 1.00 0.00 34 THR A O 12
ATOM 21444 N N . ILE A 1 56 ? 32.801 20.535 -7.331 1.00 0.00 35 ILE A N 12
ATOM 21445 C CA . ILE A 1 56 ? 32.135 21.348 -6.318 1.00 0.00 35 ILE A CA 12
ATOM 21446 C C . ILE A 1 56 ? 30.615 21.192 -6.367 1.00 0.00 35 ILE A C 12
ATOM 21447 O O . ILE A 1 56 ? 29.950 21.243 -5.332 1.00 0.00 35 ILE A O 12
ATOM 21463 N N . GLU A 1 57 ? 30.068 20.997 -7.565 1.00 0.00 36 GLU A N 12
ATOM 21464 C CA . GLU A 1 57 ? 28.618 20.951 -7.726 1.00 0.00 36 GLU A CA 12
ATOM 21465 C C . GLU A 1 57 ? 28.019 19.803 -6.924 1.00 0.00 36 GLU A C 12
ATOM 21466 O O . GLU A 1 57 ? 26.989 19.960 -6.269 1.00 0.00 36 GLU A O 12
ATOM 21478 N N . GLU A 1 58 ? 28.674 18.648 -6.980 1.00 0.00 37 GLU A N 12
ATOM 21479 C CA . GLU A 1 58 ? 28.210 17.476 -6.244 1.00 0.00 37 GLU A CA 12
ATOM 21480 C C . GLU A 1 58 ? 28.386 17.644 -4.734 1.00 0.00 37 GLU A C 12
ATOM 21481 O O . GLU A 1 58 ? 27.604 17.105 -3.952 1.00 0.00 37 GLU A O 12
ATOM 21493 N N . LEU A 1 59 ? 29.410 18.391 -4.324 1.00 0.00 38 LEU A N 12
ATOM 21494 C CA . LEU A 1 59 ? 29.711 18.556 -2.906 1.00 0.00 38 LEU A CA 12
ATOM 21495 C C . LEU A 1 59 ? 28.493 19.064 -2.136 1.00 0.00 38 LEU A C 12
ATOM 21496 O O . LEU A 1 59 ? 28.260 18.659 -0.997 1.00 0.00 38 LEU A O 12
ATOM 21512 N N . ASP A 1 60 ? 27.723 19.951 -2.757 1.00 0.00 39 ASP A N 12
ATOM 21513 C CA . ASP A 1 60 ? 26.559 20.530 -2.094 1.00 0.00 39 ASP A CA 12
ATOM 21514 C C . ASP A 1 60 ? 25.599 19.438 -1.630 1.00 0.00 39 ASP A C 12
ATOM 21515 O O . ASP A 1 60 ? 25.042 19.516 -0.535 1.00 0.00 39 ASP A O 12
ATOM 21524 N N . THR A 1 61 ? 25.408 18.421 -2.465 1.00 0.00 40 THR A N 12
ATOM 21525 C CA . THR A 1 61 ? 24.510 17.326 -2.120 1.00 0.00 40 THR A CA 12
ATOM 21526 C C . THR A 1 61 ? 25.034 16.547 -0.917 1.00 0.00 40 THR A C 12
ATOM 21527 O O . THR A 1 61 ? 24.270 16.174 -0.028 1.00 0.00 40 THR A O 12
ATOM 21538 N N . PHE A 1 62 ? 26.341 16.304 -0.896 1.00 0.00 41 PHE A N 12
ATOM 21539 C CA . PHE A 1 62 ? 26.945 15.533 0.185 1.00 0.00 41 PHE A CA 12
ATOM 21540 C C . PHE A 1 62 ? 26.744 16.222 1.530 1.00 0.00 41 PHE A C 12
ATOM 21541 O O . PHE A 1 62 ? 26.464 15.564 2.533 1.00 0.00 41 PHE A O 12
ATOM 21558 N N . LYS A 1 63 ? 26.889 17.544 1.551 1.00 0.00 42 LYS A N 12
ATOM 21559 C CA . LYS A 1 63 ? 26.709 18.297 2.789 1.00 0.00 42 LYS A CA 12
ATOM 21560 C C . LYS A 1 63 ? 25.321 18.049 3.373 1.00 0.00 42 LYS A C 12
ATOM 21561 O O . LYS A 1 63 ? 25.164 17.916 4.586 1.00 0.00 42 LYS A O 12
ATOM 21580 N N . LEU A 1 64 ? 24.318 17.992 2.502 1.00 0.00 43 LEU A N 12
ATOM 21581 C CA . LEU A 1 64 ? 22.954 17.714 2.939 1.00 0.00 43 LEU A CA 12
ATOM 21582 C C . LEU A 1 64 ? 22.848 16.305 3.519 1.00 0.00 43 LEU A C 12
ATOM 21583 O O . LEU A 1 64 ? 22.150 16.085 4.509 1.00 0.00 43 LEU A O 12
ATOM 21599 N N . ASP A 1 65 ? 23.543 15.354 2.900 1.00 0.00 44 ASP A N 12
ATOM 21600 C CA . ASP A 1 65 ? 23.517 13.974 3.369 1.00 0.00 44 ASP A CA 12
ATOM 21601 C C . ASP A 1 65 ? 24.068 13.873 4.788 1.00 0.00 44 ASP A C 12
ATOM 21602 O O . ASP A 1 65 ? 23.490 13.201 5.643 1.00 0.00 44 ASP A O 12
ATOM 21611 N N . VAL A 1 66 ? 25.191 14.539 5.031 1.00 0.00 45 VAL A N 12
ATOM 21612 C CA . VAL A 1 66 ? 25.784 14.547 6.365 1.00 0.00 45 VAL A CA 12
ATOM 21613 C C . VAL A 1 66 ? 24.852 15.255 7.347 1.00 0.00 45 VAL A C 12
ATOM 21614 O O . VAL A 1 66 ? 24.691 14.811 8.483 1.00 0.00 45 VAL A O 12
ATOM 21627 N N . ALA A 1 67 ? 24.241 16.352 6.907 1.00 0.00 46 ALA A N 12
ATOM 21628 C CA . ALA A 1 67 ? 23.303 17.078 7.756 1.00 0.00 46 ALA A CA 12
ATOM 21629 C C . ALA A 1 67 ? 22.150 16.163 8.154 1.00 0.00 46 ALA A C 12
ATOM 21630 O O . ALA A 1 67 ? 21.757 16.111 9.319 1.00 0.00 46 ALA A O 12
ATOM 21637 N N . ASP A 1 68 ? 21.617 15.438 7.176 1.00 0.00 47 ASP A N 12
ATOM 21638 C CA . ASP A 1 68 ? 20.557 14.474 7.443 1.00 0.00 47 ASP A CA 12
ATOM 21639 C C . ASP A 1 68 ? 21.079 13.323 8.299 1.00 0.00 47 ASP A C 12
ATOM 21640 O O . ASP A 1 68 ? 20.397 12.857 9.212 1.00 0.00 47 ASP A O 12
ATOM 21649 N N . PHE A 1 69 ? 22.290 12.867 7.994 1.00 0.00 48 PHE A N 12
ATOM 21650 C CA . PHE A 1 69 ? 22.895 11.770 8.740 1.00 0.00 48 PHE A CA 12
ATOM 21651 C C . PHE A 1 69 ? 23.107 12.153 10.202 1.00 0.00 48 PHE A C 12
ATOM 21652 O O . PHE A 1 69 ? 22.772 11.390 11.108 1.00 0.00 48 PHE A O 12
ATOM 21669 N N . VAL A 1 70 ? 23.669 13.336 10.427 1.00 0.00 49 VAL A N 12
ATOM 21670 C CA . VAL A 1 70 ? 23.970 13.782 11.782 1.00 0.00 49 VAL A CA 12
ATOM 21671 C C . VAL A 1 70 ? 22.676 14.049 12.550 1.00 0.00 49 VAL A C 12
ATOM 21672 O O . VAL A 1 70 ? 22.485 13.533 13.650 1.00 0.00 49 VAL A O 12
ATOM 21685 N N . THR A 1 71 ? 21.776 14.824 11.950 1.00 0.00 50 THR A N 12
ATOM 21686 C CA . THR A 1 71 ? 20.557 15.230 12.641 1.00 0.00 50 THR A CA 12
ATOM 21687 C C . THR A 1 71 ? 19.777 14.015 13.135 1.00 0.00 50 THR A C 12
ATOM 21688 O O . THR A 1 71 ? 19.303 13.996 14.270 1.00 0.00 50 THR A O 12
ATOM 21699 N N . THR A 1 72 ? 19.665 12.998 12.287 1.00 0.00 51 THR A N 12
ATOM 21700 C CA . THR A 1 72 ? 18.941 11.789 12.662 1.00 0.00 51 THR A CA 12
ATOM 21701 C C . THR A 1 72 ? 19.546 11.167 13.916 1.00 0.00 51 THR A C 12
ATOM 21702 O O . THR A 1 72 ? 18.824 10.698 14.797 1.00 0.00 51 THR A O 12
ATOM 21713 N N . VAL A 1 73 ? 20.874 11.167 13.992 1.00 0.00 52 VAL A N 12
ATOM 21714 C CA . VAL A 1 73 ? 21.563 10.600 15.145 1.00 0.00 52 VAL A CA 12
ATOM 21715 C C . VAL A 1 73 ? 21.225 11.401 16.403 1.00 0.00 52 VAL A C 12
ATOM 21716 O O . VAL A 1 73 ? 21.001 10.828 17.470 1.00 0.00 52 VAL A O 12
ATOM 21729 N N . VAL A 1 74 ? 21.189 12.725 16.272 1.00 0.00 53 VAL A N 12
ATOM 21730 C CA . VAL A 1 74 ? 20.982 13.590 17.430 1.00 0.00 53 VAL A CA 12
ATOM 21731 C C . VAL A 1 74 ? 19.664 13.250 18.126 1.00 0.00 53 VAL A C 12
ATOM 21732 O O . VAL A 1 74 ? 19.620 13.140 19.351 1.00 0.00 53 VAL A O 12
ATOM 21745 N N . GLN A 1 75 ? 18.600 13.085 17.346 1.00 0.00 54 GLN A N 12
ATOM 21746 C CA . GLN A 1 75 ? 17.298 12.760 17.922 1.00 0.00 54 GLN A CA 12
ATOM 21747 C C . GLN A 1 75 ? 17.362 11.449 18.698 1.00 0.00 54 GLN A C 12
ATOM 21748 O O . GLN A 1 75 ? 16.760 11.319 19.764 1.00 0.00 54 GLN A O 12
ATOM 21762 N N . LEU A 1 76 ? 18.092 10.477 18.160 1.00 0.00 55 LEU A N 12
ATOM 21763 C CA . LEU A 1 76 ? 18.233 9.187 18.823 1.00 0.00 55 LEU A CA 12
ATOM 21764 C C . LEU A 1 76 ? 19.037 9.322 20.114 1.00 0.00 55 LEU A C 12
ATOM 21765 O O . LEU A 1 76 ? 18.694 8.729 21.134 1.00 0.00 55 LEU A O 12
ATOM 21781 N N . ALA A 1 77 ? 20.102 10.116 20.066 1.00 0.00 56 ALA A N 12
ATOM 21782 C CA . ALA A 1 77 ? 21.007 10.232 21.204 1.00 0.00 56 ALA A CA 12
ATOM 21783 C C . ALA A 1 77 ? 20.400 11.066 22.329 1.00 0.00 56 ALA A C 12
ATOM 21784 O O . ALA A 1 77 ? 20.404 10.655 23.489 1.00 0.00 56 ALA A O 12
ATOM 21791 N N . GLU A 1 78 ? 19.880 12.238 21.980 1.00 0.00 57 GLU A N 12
ATOM 21792 C CA . GLU A 1 78 ? 19.408 13.184 22.985 1.00 0.00 57 GLU A CA 12
ATOM 21793 C C . GLU A 1 78 ? 18.161 12.688 23.713 1.00 0.00 57 GLU A C 12
ATOM 21794 O O . GLU A 1 78 ? 18.046 12.850 24.928 1.00 0.00 57 GLU A O 12
ATOM 21806 N N . GLU A 1 79 ? 17.225 12.085 22.981 1.00 0.00 58 GLU A N 12
ATOM 21807 C CA . GLU A 1 79 ? 15.929 11.725 23.562 1.00 0.00 58 GLU A CA 12
ATOM 21808 C C . GLU A 1 79 ? 15.719 10.210 23.629 1.00 0.00 58 GLU A C 12
ATOM 21809 O O . GLU A 1 79 ? 15.773 9.621 24.709 1.00 0.00 58 GLU A O 12
ATOM 21821 N N . LEU A 1 80 ? 15.478 9.582 22.480 1.00 0.00 59 LEU A N 12
ATOM 21822 C CA . LEU A 1 80 ? 15.072 8.179 22.450 1.00 0.00 59 LEU A CA 12
ATOM 21823 C C . LEU A 1 80 ? 16.025 7.290 23.243 1.00 0.00 59 LEU A C 12
ATOM 21824 O O . LEU A 1 80 ? 15.609 6.598 24.173 1.00 0.00 59 LEU A O 12
ATOM 21840 N N . GLU A 1 81 ? 17.300 7.304 22.872 1.00 0.00 60 GLU A N 12
ATOM 21841 C CA . GLU A 1 81 ? 18.286 6.454 23.532 1.00 0.00 60 GLU A CA 12
ATOM 21842 C C . GLU A 1 81 ? 18.550 6.908 24.965 1.00 0.00 60 GLU A C 12
ATOM 21843 O O . GLU A 1 81 ? 18.771 6.083 25.852 1.00 0.00 60 GLU A O 12
ATOM 21855 N N . HIS A 1 82 ? 18.529 8.217 25.189 1.00 0.00 61 HIS A N 12
ATOM 21856 C CA . HIS A 1 82 ? 18.851 8.759 26.504 1.00 0.00 61 HIS A CA 12
ATOM 21857 C C . HIS A 1 82 ? 17.891 8.229 27.565 1.00 0.00 61 HIS A C 12
ATOM 21858 O O . HIS A 1 82 ? 18.318 7.800 28.637 1.00 0.00 61 HIS A O 12
ATOM 21872 N N . ARG A 1 83 ? 16.596 8.259 27.263 1.00 0.00 62 ARG A N 12
ATOM 21873 C CA . ARG A 1 83 ? 15.593 7.794 28.214 1.00 0.00 62 ARG A CA 12
ATOM 21874 C C . ARG A 1 83 ? 15.743 6.299 28.478 1.00 0.00 62 ARG A C 12
ATOM 21875 O O . ARG A 1 83 ? 15.700 5.856 29.626 1.00 0.00 62 ARG A O 12
ATOM 21896 N N . PHE A 1 84 ? 15.920 5.522 27.414 1.00 0.00 63 PHE A N 12
ATOM 21897 C CA . PHE A 1 84 ? 16.127 4.083 27.559 1.00 0.00 63 PHE A CA 12
ATOM 21898 C C . PHE A 1 84 ? 17.411 3.776 28.328 1.00 0.00 63 PHE A C 12
ATOM 21899 O O . PHE A 1 84 ? 17.477 2.795 29.069 1.00 0.00 63 PHE A O 12
ATOM 21916 N N . GLY A 1 85 ? 18.429 4.617 28.155 1.00 0.00 64 GLY A N 12
ATOM 21917 C CA . GLY A 1 85 ? 19.724 4.384 28.796 1.00 0.00 64 GLY A CA 12
ATOM 21918 C C . GLY A 1 85 ? 20.766 3.768 27.851 1.00 0.00 64 GLY A C 12
ATOM 21919 O O . GLY A 1 85 ? 21.915 3.575 28.246 1.00 0.00 64 GLY A O 12
ATOM 21923 N N . ARG A 1 86 ? 20.380 3.453 26.613 1.00 0.00 65 ARG A N 12
ATOM 21924 C CA . ARG A 1 86 ? 21.315 2.890 25.644 1.00 0.00 65 ARG A CA 12
ATOM 21925 C C . ARG A 1 86 ? 22.485 3.843 25.409 1.00 0.00 65 ARG A C 12
ATOM 21926 O O . ARG A 1 86 ? 23.631 3.412 25.289 1.00 0.00 65 ARG A O 12
ATOM 21947 N N . ASN A 1 87 ? 22.189 5.139 25.347 1.00 0.00 66 ASN A N 12
ATOM 21948 C CA . ASN A 1 87 ? 23.225 6.150 25.154 1.00 0.00 66 ASN A CA 12
ATOM 21949 C C . ASN A 1 87 ? 23.433 6.946 26.439 1.00 0.00 66 ASN A C 12
ATOM 21950 O O . ASN A 1 87 ? 22.526 7.631 26.909 1.00 0.00 66 ASN A O 12
ATOM 21961 N N . ARG A 1 88 ? 24.634 6.852 26.998 1.00 0.00 67 ARG A N 12
ATOM 21962 C CA . ARG A 1 88 ? 24.942 7.547 28.247 1.00 0.00 67 ARG A CA 12
ATOM 21963 C C . ARG A 1 88 ? 25.609 8.914 28.032 1.00 0.00 67 ARG A C 12
ATOM 21964 O O . ARG A 1 88 ? 25.945 9.589 29.007 1.00 0.00 67 ARG A O 12
ATOM 21985 N N . ARG A 1 89 ? 25.802 9.332 26.780 1.00 0.00 68 ARG A N 12
ATOM 21986 C CA . ARG A 1 89 ? 26.414 10.627 26.499 1.00 0.00 68 ARG A CA 12
ATOM 21987 C C . ARG A 1 89 ? 25.517 11.761 26.988 1.00 0.00 68 ARG A C 12
ATOM 21988 O O . ARG A 1 89 ? 24.293 11.686 26.883 1.00 0.00 68 ARG A O 12
ATOM 22009 N N . GLY A 1 90 ? 26.136 12.809 27.521 1.00 0.00 69 GLY A N 12
ATOM 22010 C CA . GLY A 1 90 ? 25.394 13.988 27.948 1.00 0.00 69 GLY A CA 12
ATOM 22011 C C . GLY A 1 90 ? 25.159 14.921 26.765 1.00 0.00 69 GLY A C 12
ATOM 22012 O O . GLY A 1 90 ? 25.939 14.932 25.814 1.00 0.00 69 GLY A O 12
ATOM 22016 N N . ARG A 1 91 ? 24.101 15.722 26.837 1.00 0.00 70 ARG A N 12
ATOM 22017 C CA . ARG A 1 91 ? 23.747 16.601 25.725 1.00 0.00 70 ARG A CA 12
ATOM 22018 C C . ARG A 1 91 ? 24.918 17.498 25.334 1.00 0.00 70 ARG A C 12
ATOM 22019 O O . ARG A 1 91 ? 25.148 17.751 24.151 1.00 0.00 70 ARG A O 12
ATOM 22040 N N . THR A 1 92 ? 25.656 17.975 26.330 1.00 0.00 71 THR A N 12
ATOM 22041 C CA . THR A 1 92 ? 26.795 18.848 26.070 1.00 0.00 71 THR A CA 12
ATOM 22042 C C . THR A 1 92 ? 27.840 18.133 25.217 1.00 0.00 71 THR A C 12
ATOM 22043 O O . THR A 1 92 ? 28.392 18.713 24.282 1.00 0.00 71 THR A O 12
ATOM 22054 N N . GLU A 1 93 ? 28.104 16.873 25.544 1.00 0.00 72 GLU A N 12
ATOM 22055 C CA . GLU A 1 93 ? 29.116 16.105 24.828 1.00 0.00 72 GLU A CA 12
ATOM 22056 C C . GLU A 1 93 ? 28.679 15.817 23.394 1.00 0.00 72 GLU A C 12
ATOM 22057 O O . GLU A 1 93 ? 29.489 15.868 22.469 1.00 0.00 72 GLU A O 12
ATOM 22069 N N . ILE A 1 94 ? 27.396 15.513 23.214 1.00 0.00 73 ILE A N 12
ATOM 22070 C CA . ILE A 1 94 ? 26.878 15.204 21.886 1.00 0.00 73 ILE A CA 12
ATOM 22071 C C . ILE A 1 94 ? 27.038 16.407 20.960 1.00 0.00 73 ILE A C 12
ATOM 22072 O O . ILE A 1 94 ? 27.421 16.258 19.799 1.00 0.00 73 ILE A O 12
ATOM 22088 N N . TYR A 1 95 ? 26.755 17.598 21.479 1.00 0.00 74 TYR A N 12
ATOM 22089 C CA . TYR A 1 95 ? 26.853 18.811 20.672 1.00 0.00 74 TYR A CA 12
ATOM 22090 C C . TYR A 1 95 ? 28.276 19.010 20.156 1.00 0.00 74 TYR A C 12
ATOM 22091 O O . TYR A 1 95 ? 28.474 19.455 19.025 1.00 0.00 74 TYR A O 12
ATOM 22109 N N . LYS A 1 96 ? 29.262 18.683 20.985 1.00 0.00 75 LYS A N 12
ATOM 22110 C CA . LYS A 1 96 ? 30.656 18.819 20.584 1.00 0.00 75 LYS A CA 12
ATOM 22111 C C . LYS A 1 96 ? 30.938 17.971 19.346 1.00 0.00 75 LYS A C 12
ATOM 22112 O O . LYS A 1 96 ? 31.614 18.417 18.421 1.00 0.00 75 LYS A O 12
ATOM 22131 N N . ILE A 1 97 ? 30.403 16.754 19.332 1.00 0.00 76 ILE A N 12
ATOM 22132 C CA . ILE A 1 97 ? 30.617 15.846 18.209 1.00 0.00 76 ILE A CA 12
ATOM 22133 C C . ILE A 1 97 ? 29.998 16.408 16.929 1.00 0.00 76 ILE A C 12
ATOM 22134 O O . ILE A 1 97 ? 30.566 16.264 15.847 1.00 0.00 76 ILE A O 12
ATOM 22150 N N . VAL A 1 98 ? 28.835 17.043 17.054 1.00 0.00 77 VAL A N 12
ATOM 22151 C CA . VAL A 1 98 ? 28.151 17.591 15.888 1.00 0.00 77 VAL A CA 12
ATOM 22152 C C . VAL A 1 98 ? 29.044 18.620 15.197 1.00 0.00 77 VAL A C 12
ATOM 22153 O O . VAL A 1 98 ? 29.168 18.625 13.972 1.00 0.00 77 VAL A O 12
ATOM 22166 N N . LYS A 1 99 ? 29.666 19.489 15.988 1.00 0.00 78 LYS A N 12
ATOM 22167 C CA . LYS A 1 99 ? 30.552 20.506 15.435 1.00 0.00 78 LYS A CA 12
ATOM 22168 C C . LYS A 1 99 ? 31.735 19.865 14.715 1.00 0.00 78 LYS A C 12
ATOM 22169 O O . LYS A 1 99 ? 32.163 20.345 13.665 1.00 0.00 78 LYS A O 12
ATOM 22188 N N . GLU A 1 100 ? 32.260 18.779 15.280 1.00 0.00 79 GLU A N 12
ATOM 22189 C CA . GLU A 1 100 ? 33.401 18.100 14.680 1.00 0.00 79 GLU A CA 12
ATOM 22190 C C . GLU A 1 100 ? 33.032 17.508 13.324 1.00 0.00 79 GLU A C 12
ATOM 22191 O O . GLU A 1 100 ? 33.798 17.618 12.367 1.00 0.00 79 GLU A O 12
ATOM 22203 N N . VAL A 1 101 ? 31.847 16.910 13.234 1.00 0.00 80 VAL A N 12
ATOM 22204 C CA . VAL A 1 101 ? 31.417 16.287 11.985 1.00 0.00 80 VAL A CA 12
ATOM 22205 C C . VAL A 1 101 ? 31.357 17.349 10.889 1.00 0.00 80 VAL A C 12
ATOM 22206 O O . VAL A 1 101 ? 31.830 17.132 9.773 1.00 0.00 80 VAL A O 12
ATOM 22219 N N . ASP A 1 102 ? 30.767 18.493 11.217 1.00 0.00 81 ASP A N 12
ATOM 22220 C CA . ASP A 1 102 ? 30.726 19.612 10.282 1.00 0.00 81 ASP A CA 12
ATOM 22221 C C . ASP A 1 102 ? 32.138 20.091 9.954 1.00 0.00 81 ASP A C 12
ATOM 22222 O O . ASP A 1 102 ? 32.439 20.424 8.808 1.00 0.00 81 ASP A O 12
ATOM 22231 N N . ARG A 1 103 ? 33.003 20.121 10.965 1.00 0.00 82 ARG A N 12
ATOM 22232 C CA . ARG A 1 103 ? 34.365 20.612 10.783 1.00 0.00 82 ARG A CA 12
ATOM 22233 C C . ARG A 1 103 ? 35.103 19.798 9.726 1.00 0.00 82 ARG A C 12
ATOM 22234 O O . ARG A 1 103 ? 35.761 20.360 8.850 1.00 0.00 82 ARG A O 12
ATOM 22255 N N . LYS A 1 104 ? 34.996 18.474 9.811 1.00 0.00 83 LYS A N 12
ATOM 22256 C CA . LYS A 1 104 ? 35.658 17.607 8.843 1.00 0.00 83 LYS A CA 12
ATOM 22257 C C . LYS A 1 104 ? 35.110 17.850 7.442 1.00 0.00 83 LYS A C 12
ATOM 22258 O O . LYS A 1 104 ? 35.869 17.909 6.474 1.00 0.00 83 LYS A O 12
ATOM 22277 N N . LEU A 1 105 ? 33.793 17.994 7.339 1.00 0.00 84 LEU A N 12
ATOM 22278 C CA . LEU A 1 105 ? 33.174 18.279 6.049 1.00 0.00 84 LEU A CA 12
ATOM 22279 C C . LEU A 1 105 ? 33.604 19.660 5.553 1.00 0.00 84 LEU A C 12
ATOM 22280 O O . LEU A 1 105 ? 33.882 19.846 4.369 1.00 0.00 84 LEU A O 12
ATOM 22296 N N . LEU A 1 106 ? 33.660 20.627 6.468 1.00 0.00 85 LEU A N 12
ATOM 22297 C CA . LEU A 1 106 ? 34.101 21.972 6.121 1.00 0.00 85 LEU A CA 12
ATOM 22298 C C . LEU A 1 106 ? 35.543 21.942 5.624 1.00 0.00 85 LEU A C 12
ATOM 22299 O O . LEU A 1 106 ? 35.887 22.605 4.647 1.00 0.00 85 LEU A O 12
ATOM 22315 N N . ASP A 1 107 ? 36.384 21.169 6.307 1.00 0.00 86 ASP A N 12
ATOM 22316 C CA . ASP A 1 107 ? 37.768 21.005 5.877 1.00 0.00 86 ASP A CA 12
ATOM 22317 C C . ASP A 1 107 ? 37.829 20.354 4.499 1.00 0.00 86 ASP A C 12
ATOM 22318 O O . ASP A 1 107 ? 38.642 20.737 3.657 1.00 0.00 86 ASP A O 12
ATOM 22327 N N . LEU A 1 108 ? 36.961 19.372 4.272 1.00 0.00 87 LEU A N 12
ATOM 22328 C CA . LEU A 1 108 ? 36.901 18.706 2.976 1.00 0.00 87 LEU A CA 12
ATOM 22329 C C . LEU A 1 108 ? 36.605 19.726 1.879 1.00 0.00 87 LEU A C 12
ATOM 22330 O O . LEU A 1 108 ? 37.231 19.713 0.820 1.00 0.00 87 LEU A O 12
ATOM 22346 N N . THR A 1 109 ? 35.667 20.628 2.156 1.00 0.00 88 THR A N 12
ATOM 22347 C CA . THR A 1 109 ? 35.345 21.692 1.212 1.00 0.00 88 THR A CA 12
ATOM 22348 C C . THR A 1 109 ? 36.574 22.559 0.951 1.00 0.00 88 THR A C 12
ATOM 22349 O O . THR A 1 109 ? 36.843 22.946 -0.186 1.00 0.00 88 THR A O 12
ATOM 22360 N N . ASP A 1 110 ? 37.314 22.865 2.013 1.00 0.00 89 ASP A N 12
ATOM 22361 C CA . ASP A 1 110 ? 38.543 23.638 1.878 1.00 0.00 89 ASP A CA 12
ATOM 22362 C C . ASP A 1 110 ? 39.534 22.917 0.968 1.00 0.00 89 ASP A C 12
ATOM 22363 O O . ASP A 1 110 ? 40.203 23.541 0.147 1.00 0.00 89 ASP A O 12
ATOM 22372 N N . ALA A 1 111 ? 39.619 21.598 1.121 1.00 0.00 90 ALA A N 12
ATOM 22373 C CA . ALA A 1 111 ? 40.531 20.804 0.307 1.00 0.00 90 ALA A CA 12
ATOM 22374 C C . ALA A 1 111 ? 40.125 20.863 -1.162 1.00 0.00 90 ALA A C 12
ATOM 22375 O O . ALA A 1 111 ? 40.954 21.124 -2.034 1.00 0.00 90 ALA A O 12
ATOM 22382 N N . VAL A 1 112 ? 38.839 20.651 -1.431 1.00 0.00 91 VAL A N 12
ATOM 22383 C CA . VAL A 1 112 ? 38.337 20.701 -2.802 1.00 0.00 91 VAL A CA 12
ATOM 22384 C C . VAL A 1 112 ? 38.629 22.073 -3.409 1.00 0.00 91 VAL A C 12
ATOM 22385 O O . VAL A 1 112 ? 39.042 22.173 -4.564 1.00 0.00 91 VAL A O 12
ATOM 22398 N N . LEU A 1 113 ? 38.416 23.125 -2.624 1.00 0.00 92 LEU A N 12
ATOM 22399 C CA . LEU A 1 113 ? 38.760 24.473 -3.062 1.00 0.00 92 LEU A CA 12
ATOM 22400 C C . LEU A 1 113 ? 40.243 24.557 -3.418 1.00 0.00 92 LEU A C 12
ATOM 22401 O O . LEU A 1 113 ? 40.620 25.202 -4.396 1.00 0.00 92 LEU A O 12
ATOM 22417 N N . ALA A 1 114 ? 41.078 23.902 -2.615 1.00 0.00 93 ALA A N 12
ATOM 22418 C CA . ALA A 1 114 ? 42.516 23.858 -2.880 1.00 0.00 93 ALA A CA 12
ATOM 22419 C C . ALA A 1 114 ? 42.872 23.018 -4.116 1.00 0.00 93 ALA A C 12
ATOM 22420 O O . ALA A 1 114 ? 44.025 23.028 -4.547 1.00 0.00 93 ALA A O 12
ATOM 22427 N N . LYS A 1 115 ? 41.908 22.276 -4.668 1.00 0.00 94 LYS A N 12
ATOM 22428 C CA . LYS A 1 115 ? 42.145 21.466 -5.862 1.00 0.00 94 LYS A CA 12
ATOM 22429 C C . LYS A 1 115 ? 43.137 20.340 -5.561 1.00 0.00 94 LYS A C 12
ATOM 22430 O O . LYS A 1 115 ? 44.174 20.205 -6.215 1.00 0.00 94 LYS A O 12
ATOM 22449 N N . GLU A 1 116 ? 42.814 19.523 -4.559 1.00 0.00 95 GLU A N 12
ATOM 22450 C CA . GLU A 1 116 ? 43.671 18.395 -4.198 1.00 0.00 95 GLU A CA 12
ATOM 22451 C C . GLU A 1 116 ? 43.893 17.483 -5.400 1.00 0.00 95 GLU A C 12
ATOM 22452 O O . GLU A 1 116 ? 42.966 17.222 -6.165 1.00 0.00 95 GLU A O 12
ATOM 22464 N N . LYS A 1 117 ? 45.121 17.002 -5.561 1.00 0.00 96 LYS A N 12
ATOM 22465 C CA . LYS A 1 117 ? 45.436 16.090 -6.663 1.00 0.00 96 LYS A CA 12
ATOM 22466 C C . LYS A 1 117 ? 45.318 14.610 -6.270 1.00 0.00 96 LYS A C 12
ATOM 22467 O O . LYS A 1 117 ? 45.569 13.737 -7.101 1.00 0.00 96 LYS A O 12
ATOM 22486 N N . LYS A 1 118 ? 44.944 14.313 -5.022 1.00 0.00 97 LYS A N 12
ATOM 22487 C CA . LYS A 1 118 ? 44.794 12.928 -4.583 1.00 0.00 97 LYS A CA 12
ATOM 22488 C C . LYS A 1 118 ? 43.481 12.743 -3.828 1.00 0.00 97 LYS A C 12
ATOM 22489 O O . LYS A 1 118 ? 42.937 13.692 -3.266 1.00 0.00 97 LYS A O 12
ATOM 22508 N N . GLY A 1 119 ? 42.976 11.514 -3.827 1.00 0.00 98 GLY A N 12
ATOM 22509 C CA . GLY A 1 119 ? 41.706 11.219 -3.166 1.00 0.00 98 GLY A CA 12
ATOM 22510 C C . GLY A 1 119 ? 41.892 10.644 -1.760 1.00 0.00 98 GLY A C 12
ATOM 22511 O O . GLY A 1 119 ? 41.003 10.771 -0.919 1.00 0.00 98 GLY A O 12
ATOM 22515 N N . GLU A 1 120 ? 43.044 10.027 -1.495 1.00 0.00 99 GLU A N 12
ATOM 22516 C CA . GLU A 1 120 ? 43.271 9.377 -0.207 1.00 0.00 99 GLU A CA 12
ATOM 22517 C C . GLU A 1 120 ? 43.046 10.348 0.950 1.00 0.00 99 GLU A C 12
ATOM 22518 O O . GLU A 1 120 ? 42.534 9.957 1.999 1.00 0.00 99 GLU A O 12
ATOM 22530 N N . ASP A 1 121 ? 43.432 11.607 0.760 1.00 0.00 100 ASP A N 12
ATOM 22531 C CA . ASP A 1 121 ? 43.219 12.617 1.792 1.00 0.00 100 ASP A CA 12
ATOM 22532 C C . ASP A 1 121 ? 41.729 12.795 2.070 1.00 0.00 100 ASP A C 12
ATOM 22533 O O . ASP A 1 121 ? 41.313 12.922 3.222 1.00 0.00 100 ASP A O 12
ATOM 22542 N N . ILE A 1 122 ? 40.931 12.803 1.008 1.00 0.00 101 ILE A N 12
ATOM 22543 C CA . ILE A 1 122 ? 39.491 12.995 1.143 1.00 0.00 101 ILE A CA 12
ATOM 22544 C C . ILE A 1 122 ? 38.841 11.766 1.777 1.00 0.00 101 ILE A C 12
ATOM 22545 O O . ILE A 1 122 ? 37.984 11.888 2.654 1.00 0.00 101 ILE A O 12
ATOM 22561 N N . LEU A 1 123 ? 39.253 10.584 1.329 1.00 0.00 102 LEU A N 12
ATOM 22562 C CA . LEU A 1 123 ? 38.617 9.346 1.766 1.00 0.00 102 LEU A CA 12
ATOM 22563 C C . LEU A 1 123 ? 38.756 9.128 3.270 1.00 0.00 102 LEU A C 12
ATOM 22564 O O . LEU A 1 123 ? 37.790 8.725 3.923 1.00 0.00 102 LEU A O 12
ATOM 22580 N N . ASN A 1 124 ? 39.941 9.390 3.823 1.00 0.00 103 ASN A N 12
ATOM 22581 C CA . ASN A 1 124 ? 40.149 9.175 5.256 1.00 0.00 103 ASN A CA 12
ATOM 22582 C C . ASN A 1 124 ? 39.264 10.095 6.098 1.00 0.00 103 ASN A C 12
ATOM 22583 O O . ASN A 1 124 ? 38.854 9.722 7.197 1.00 0.00 103 ASN A O 12
ATOM 22594 N N . MET A 1 125 ? 38.968 11.288 5.589 1.00 0.00 104 MET A N 12
ATOM 22595 C CA . MET A 1 125 ? 38.056 12.195 6.278 1.00 0.00 104 MET A CA 12
ATOM 22596 C C . MET A 1 125 ? 36.645 11.607 6.327 1.00 0.00 104 MET A C 12
ATOM 22597 O O . MET A 1 125 ? 35.944 11.751 7.328 1.00 0.00 104 MET A O 12
ATOM 22611 N N . VAL A 1 126 ? 36.242 10.936 5.250 1.00 0.00 105 VAL A N 12
ATOM 22612 C CA . VAL A 1 126 ? 34.926 10.306 5.201 1.00 0.00 105 VAL A CA 12
ATOM 22613 C C . VAL A 1 126 ? 34.783 9.295 6.338 1.00 0.00 105 VAL A C 12
ATOM 22614 O O . VAL A 1 126 ? 33.722 9.193 6.955 1.00 0.00 105 VAL A O 12
ATOM 22627 N N . ALA A 1 127 ? 35.852 8.552 6.614 1.00 0.00 106 ALA A N 12
ATOM 22628 C CA . ALA A 1 127 ? 35.830 7.585 7.706 1.00 0.00 106 ALA A CA 12
ATOM 22629 C C . ALA A 1 127 ? 35.524 8.281 9.030 1.00 0.00 106 ALA A C 12
ATOM 22630 O O . ALA A 1 127 ? 34.781 7.755 9.859 1.00 0.00 106 ALA A O 12
ATOM 22637 N N . GLU A 1 128 ? 36.103 9.463 9.226 1.00 0.00 107 GLU A N 12
ATOM 22638 C CA . GLU A 1 128 ? 35.846 10.230 10.438 1.00 0.00 107 GLU A CA 12
ATOM 22639 C C . GLU A 1 128 ? 34.391 10.693 10.476 1.00 0.00 107 GLU A C 12
ATOM 22640 O O . GLU A 1 128 ? 33.744 10.647 11.522 1.00 0.00 107 GLU A O 12
ATOM 22652 N N . ILE A 1 129 ? 33.877 11.128 9.330 1.00 0.00 108 ILE A N 12
ATOM 22653 C CA . ILE A 1 129 ? 32.474 11.524 9.235 1.00 0.00 108 ILE A CA 12
ATOM 22654 C C . ILE A 1 129 ? 31.577 10.350 9.627 1.00 0.00 108 ILE A C 12
ATOM 22655 O O . ILE A 1 129 ? 30.581 10.526 10.327 1.00 0.00 108 ILE A O 12
ATOM 22671 N N . LYS A 1 130 ? 31.931 9.156 9.163 1.00 0.00 109 LYS A N 12
ATOM 22672 C CA . LYS A 1 130 ? 31.164 7.959 9.487 1.00 0.00 109 LYS A CA 12
ATOM 22673 C C . LYS A 1 130 ? 31.357 7.548 10.946 1.00 0.00 109 LYS A C 12
ATOM 22674 O O . LYS A 1 130 ? 30.389 7.306 11.664 1.00 0.00 109 LYS A O 12
ATOM 22693 N N . ALA A 1 131 ? 32.611 7.495 11.382 1.00 0.00 110 ALA A N 12
ATOM 22694 C CA . ALA A 1 131 ? 32.937 6.925 12.686 1.00 0.00 110 ALA A CA 12
ATOM 22695 C C . ALA A 1 131 ? 32.360 7.737 13.845 1.00 0.00 110 ALA A C 12
ATOM 22696 O O . ALA A 1 131 ? 31.876 7.166 14.823 1.00 0.00 110 ALA A O 12
ATOM 22703 N N . LEU A 1 132 ? 32.405 9.061 13.737 1.00 0.00 111 LEU A N 12
ATOM 22704 C CA . LEU A 1 132 ? 32.018 9.920 14.854 1.00 0.00 111 LEU A CA 12
ATOM 22705 C C . LEU A 1 132 ? 30.598 9.626 15.339 1.00 0.00 111 LEU A C 12
ATOM 22706 O O . LEU A 1 132 ? 30.364 9.507 16.541 1.00 0.00 111 LEU A O 12
ATOM 22722 N N . LEU A 1 133 ? 29.655 9.514 14.407 1.00 0.00 112 LEU A N 12
ATOM 22723 C CA . LEU A 1 133 ? 28.256 9.309 14.778 1.00 0.00 112 LEU A CA 12
ATOM 22724 C C . LEU A 1 133 ? 28.036 7.872 15.225 1.00 0.00 112 LEU A C 12
ATOM 22725 O O . LEU A 1 133 ? 27.456 7.621 16.282 1.00 0.00 112 LEU A O 12
ATOM 22741 N N . ILE A 1 134 ? 28.502 6.928 14.413 1.00 0.00 113 ILE A N 12
ATOM 22742 C CA . ILE A 1 134 ? 28.316 5.516 14.725 1.00 0.00 113 ILE A CA 12
ATOM 22743 C C . ILE A 1 134 ? 28.939 5.185 16.084 1.00 0.00 113 ILE A C 12
ATOM 22744 O O . ILE A 1 134 ? 28.376 4.412 16.860 1.00 0.00 113 ILE A O 12
ATOM 22760 N N . ASN A 1 135 ? 30.101 5.770 16.365 1.00 0.00 114 ASN A N 12
ATOM 22761 C CA . ASN A 1 135 ? 30.780 5.536 17.641 1.00 0.00 114 ASN A CA 12
ATOM 22762 C C . ASN A 1 135 ? 30.342 6.516 18.738 1.00 0.00 114 ASN A C 12
ATOM 22763 O O . ASN A 1 135 ? 31.008 6.627 19.768 1.00 0.00 114 ASN A O 12
ATOM 22774 N N . ILE A 1 136 ? 29.232 7.225 18.531 1.00 0.00 115 ILE A N 12
ATOM 22775 C CA . ILE A 1 136 ? 28.754 8.196 19.514 1.00 0.00 115 ILE A CA 12
ATOM 22776 C C . ILE A 1 136 ? 28.561 7.563 20.897 1.00 0.00 115 ILE A C 12
ATOM 22777 O O . ILE A 1 136 ? 28.710 8.239 21.916 1.00 0.00 115 ILE A O 12
ATOM 22793 N N . TYR A 1 137 ? 28.254 6.268 20.939 1.00 0.00 116 TYR A N 12
ATOM 22794 C CA . TYR A 1 137 ? 27.999 5.588 22.208 1.00 0.00 116 TYR A CA 12
ATOM 22795 C C . TYR A 1 137 ? 29.159 5.785 23.180 1.00 0.00 116 TYR A C 12
ATOM 22796 O O . TYR A 1 137 ? 30.289 6.045 22.770 1.00 0.00 116 TYR A O 12
ATOM 22814 N N . LYS A 1 138 ? 28.866 5.659 24.472 1.00 0.00 117 LYS A N 12
ATOM 22815 C CA . LYS A 1 138 ? 29.879 5.856 25.503 1.00 0.00 117 LYS A CA 12
ATOM 22816 C C . LYS A 1 138 ? 30.384 4.515 26.025 1.00 0.00 117 LYS A C 12
ATOM 22817 O O . LYS A 1 138 ? 31.590 4.323 26.041 1.00 0.00 117 LYS A O 12
ATOM 22837 N N . GLU A 1 22 ? 14.110 -0.108 3.902 1.00 0.00 1 GLU A N 13
ATOM 22838 C CA . GLU A 1 22 ? 13.968 -0.404 5.324 1.00 0.00 1 GLU A CA 13
ATOM 22839 C C . GLU A 1 22 ? 13.228 -1.722 5.521 1.00 0.00 1 GLU A C 13
ATOM 22840 O O . GLU A 1 22 ? 12.000 -1.774 5.441 1.00 0.00 1 GLU A O 13
ATOM 22852 N N . ALA A 1 23 ? 13.982 -2.786 5.775 1.00 0.00 2 ALA A N 13
ATOM 22853 C CA . ALA A 1 23 ? 13.380 -4.091 6.017 1.00 0.00 2 ALA A CA 13
ATOM 22854 C C . ALA A 1 23 ? 12.546 -4.056 7.294 1.00 0.00 2 ALA A C 13
ATOM 22855 O O . ALA A 1 23 ? 12.904 -3.380 8.259 1.00 0.00 2 ALA A O 13
ATOM 22862 N N . ALA A 1 24 ? 11.436 -4.784 7.293 1.00 0.00 3 ALA A N 13
ATOM 22863 C CA . ALA A 1 24 ? 10.558 -4.814 8.457 1.00 0.00 3 ALA A CA 13
ATOM 22864 C C . ALA A 1 24 ? 11.287 -5.392 9.665 1.00 0.00 3 ALA A C 13
ATOM 22865 O O . ALA A 1 24 ? 12.121 -6.287 9.528 1.00 0.00 3 ALA A O 13
ATOM 22872 N N . ALA A 1 25 ? 10.966 -4.875 10.847 1.00 0.00 4 ALA A N 13
ATOM 22873 C CA . ALA A 1 25 ? 11.585 -5.357 12.076 1.00 0.00 4 ALA A CA 13
ATOM 22874 C C . ALA A 1 25 ? 10.554 -5.435 13.197 1.00 0.00 4 ALA A C 13
ATOM 22875 O O . ALA A 1 25 ? 9.589 -4.671 13.219 1.00 0.00 4 ALA A O 13
ATOM 22882 N N . ALA A 1 26 ? 10.763 -6.366 14.122 1.00 0.00 5 ALA A N 13
ATOM 22883 C CA . ALA A 1 26 ? 9.826 -6.559 15.223 1.00 0.00 5 ALA A CA 13
ATOM 22884 C C . ALA A 1 26 ? 9.798 -5.342 16.143 1.00 0.00 5 ALA A C 13
ATOM 22885 O O . ALA A 1 26 ? 8.736 -4.936 16.615 1.00 0.00 5 ALA A O 13
ATOM 22892 N N . ALA A 1 27 ? 10.968 -4.761 16.396 1.00 0.00 6 ALA A N 13
ATOM 22893 C CA . ALA A 1 27 ? 11.066 -3.612 17.294 1.00 0.00 6 ALA A CA 13
ATOM 22894 C C . ALA A 1 27 ? 11.303 -2.326 16.509 1.00 0.00 6 ALA A C 13
ATOM 22895 O O . ALA A 1 27 ? 12.106 -2.295 15.575 1.00 0.00 6 ALA A O 13
ATOM 22902 N N . ARG A 1 28 ? 10.601 -1.265 16.897 1.00 0.00 7 ARG A N 13
ATOM 22903 C CA . ARG A 1 28 ? 10.735 0.020 16.219 1.00 0.00 7 ARG A CA 13
ATOM 22904 C C . ARG A 1 28 ? 12.147 0.578 16.360 1.00 0.00 7 ARG A C 13
ATOM 22905 O O . ARG A 1 28 ? 12.680 1.173 15.423 1.00 0.00 7 ARG A O 13
ATOM 22926 N N . ASP A 1 29 ? 12.752 0.385 17.530 1.00 0.00 8 ASP A N 13
ATOM 22927 C CA . ASP A 1 29 ? 14.081 0.931 17.781 1.00 0.00 8 ASP A CA 13
ATOM 22928 C C . ASP A 1 29 ? 15.090 0.378 16.779 1.00 0.00 8 ASP A C 13
ATOM 22929 O O . ASP A 1 29 ? 15.966 1.103 16.306 1.00 0.00 8 ASP A O 13
ATOM 22938 N N . GLU A 1 30 ? 14.966 -0.907 16.459 1.00 0.00 9 GLU A N 13
ATOM 22939 C CA . GLU A 1 30 ? 15.836 -1.515 15.458 1.00 0.00 9 GLU A CA 13
ATOM 22940 C C . GLU A 1 30 ? 15.532 -0.953 14.072 1.00 0.00 9 GLU A C 13
ATOM 22941 O O . GLU A 1 30 ? 16.442 -0.688 13.289 1.00 0.00 9 GLU A O 13
ATOM 22953 N N . SER A 1 31 ? 14.247 -0.766 13.780 1.00 0.00 10 SER A N 13
ATOM 22954 C CA . SER A 1 31 ? 13.837 -0.219 12.492 1.00 0.00 10 SER A CA 13
ATOM 22955 C C . SER A 1 31 ? 14.419 1.177 12.284 1.00 0.00 10 SER A C 13
ATOM 22956 O O . SER A 1 31 ? 14.831 1.528 11.178 1.00 0.00 10 SER A O 13
ATOM 22964 N N . ALA A 1 32 ? 14.449 1.971 13.349 1.00 0.00 11 ALA A N 13
ATOM 22965 C CA . ALA A 1 32 ? 14.995 3.321 13.267 1.00 0.00 11 ALA A CA 13
ATOM 22966 C C . ALA A 1 32 ? 16.478 3.280 12.910 1.00 0.00 11 ALA A C 13
ATOM 22967 O O . ALA A 1 32 ? 16.958 4.098 12.126 1.00 0.00 11 ALA A O 13
ATOM 22974 N N . TYR A 1 33 ? 17.200 2.326 13.490 1.00 0.00 12 TYR A N 13
ATOM 22975 C CA . TYR A 1 33 ? 18.622 2.181 13.205 1.00 0.00 12 TYR A CA 13
ATOM 22976 C C . TYR A 1 33 ? 18.852 1.913 11.722 1.00 0.00 12 TYR A C 13
ATOM 22977 O O . TYR A 1 33 ? 19.716 2.528 11.099 1.00 0.00 12 TYR A O 13
ATOM 22995 N N . LEU A 1 34 ? 18.056 1.010 11.157 1.00 0.00 13 LEU A N 13
ATOM 22996 C CA . LEU A 1 34 ? 18.213 0.640 9.754 1.00 0.00 13 LEU A CA 13
ATOM 22997 C C . LEU A 1 34 ? 18.046 1.855 8.845 1.00 0.00 13 LEU A C 13
ATOM 22998 O O . LEU A 1 34 ? 18.753 1.991 7.847 1.00 0.00 13 LEU A O 13
ATOM 23014 N N . LYS A 1 35 ? 17.109 2.733 9.191 1.00 0.00 14 LYS A N 13
ATOM 23015 C CA . LYS A 1 35 ? 16.888 3.941 8.403 1.00 0.00 14 LYS A CA 13
ATOM 23016 C C . LYS A 1 35 ? 18.156 4.787 8.358 1.00 0.00 14 LYS A C 13
ATOM 23017 O O . LYS A 1 35 ? 18.514 5.331 7.313 1.00 0.00 14 LYS A O 13
ATOM 23036 N N . LEU A 1 36 ? 18.831 4.896 9.498 1.00 0.00 15 LEU A N 13
ATOM 23037 C CA . LEU A 1 36 ? 20.070 5.662 9.565 1.00 0.00 15 LEU A CA 13
ATOM 23038 C C . LEU A 1 36 ? 21.158 5.004 8.720 1.00 0.00 15 LEU A C 13
ATOM 23039 O O . LEU A 1 36 ? 21.928 5.689 8.047 1.00 0.00 15 LEU A O 13
ATOM 23055 N N . GLN A 1 37 ? 21.217 3.675 8.759 1.00 0.00 16 GLN A N 13
ATOM 23056 C CA . GLN A 1 37 ? 22.229 2.949 7.998 1.00 0.00 16 GLN A CA 13
ATOM 23057 C C . GLN A 1 37 ? 22.094 3.235 6.507 1.00 0.00 16 GLN A C 13
ATOM 23058 O O . GLN A 1 37 ? 23.092 3.405 5.806 1.00 0.00 16 GLN A O 13
ATOM 23072 N N . GLU A 1 38 ? 20.856 3.288 6.028 1.00 0.00 17 GLU A N 13
ATOM 23073 C CA . GLU A 1 38 ? 20.604 3.593 4.624 1.00 0.00 17 GLU A CA 13
ATOM 23074 C C . GLU A 1 38 ? 21.033 5.020 4.285 1.00 0.00 17 GLU A C 13
ATOM 23075 O O . GLU A 1 38 ? 21.533 5.281 3.190 1.00 0.00 17 GLU A O 13
ATOM 23087 N N . GLN A 1 39 ? 20.836 5.942 5.225 1.00 0.00 18 GLN A N 13
ATOM 23088 C CA . GLN A 1 39 ? 21.155 7.343 4.981 1.00 0.00 18 GLN A CA 13
ATOM 23089 C C . GLN A 1 39 ? 22.639 7.522 4.676 1.00 0.00 18 GLN A C 13
ATOM 23090 O O . GLN A 1 39 ? 23.004 8.318 3.809 1.00 0.00 18 GLN A O 13
ATOM 23104 N N . MET A 1 40 ? 23.489 6.789 5.390 1.00 0.00 19 MET A N 13
ATOM 23105 C CA . MET A 1 40 ? 24.928 6.876 5.151 1.00 0.00 19 MET A CA 13
ATOM 23106 C C . MET A 1 40 ? 25.261 6.481 3.716 1.00 0.00 19 MET A C 13
ATOM 23107 O O . MET A 1 40 ? 26.150 7.066 3.099 1.00 0.00 19 MET A O 13
ATOM 23121 N N . ARG A 1 41 ? 24.545 5.491 3.181 1.00 0.00 20 ARG A N 13
ATOM 23122 C CA . ARG A 1 41 ? 24.745 5.078 1.795 1.00 0.00 20 ARG A CA 13
ATOM 23123 C C . ARG A 1 41 ? 24.590 6.267 0.848 1.00 0.00 20 ARG A C 13
ATOM 23124 O O . ARG A 1 41 ? 25.300 6.368 -0.149 1.00 0.00 20 ARG A O 13
ATOM 23145 N N . LYS A 1 42 ? 23.645 7.153 1.152 1.00 0.00 21 LYS A N 13
ATOM 23146 C CA . LYS A 1 42 ? 23.483 8.372 0.371 1.00 0.00 21 LYS A CA 13
ATOM 23147 C C . LYS A 1 42 ? 24.745 9.226 0.470 1.00 0.00 21 LYS A C 13
ATOM 23148 O O . LYS A 1 42 ? 25.223 9.766 -0.527 1.00 0.00 21 LYS A O 13
ATOM 23167 N N . ILE A 1 43 ? 25.276 9.342 1.685 1.00 0.00 22 ILE A N 13
ATOM 23168 C CA . ILE A 1 43 ? 26.507 10.095 1.910 1.00 0.00 22 ILE A CA 13
ATOM 23169 C C . ILE A 1 43 ? 27.663 9.438 1.159 1.00 0.00 22 ILE A C 13
ATOM 23170 O O . ILE A 1 43 ? 28.447 10.111 0.489 1.00 0.00 22 ILE A O 13
ATOM 23186 N N . ASP A 1 44 ? 27.759 8.118 1.281 1.00 0.00 23 ASP A N 13
ATOM 23187 C CA . ASP A 1 44 ? 28.817 7.365 0.617 1.00 0.00 23 ASP A CA 13
ATOM 23188 C C . ASP A 1 44 ? 28.669 7.431 -0.902 1.00 0.00 23 ASP A C 13
ATOM 23189 O O . ASP A 1 44 ? 29.654 7.578 -1.624 1.00 0.00 23 ASP A O 13
ATOM 23198 N N . ALA A 1 45 ? 27.433 7.319 -1.378 1.00 0.00 24 ALA A N 13
ATOM 23199 C CA . ALA A 1 45 ? 27.169 7.339 -2.813 1.00 0.00 24 ALA A CA 13
ATOM 23200 C C . ALA A 1 45 ? 27.540 8.695 -3.398 1.00 0.00 24 ALA A C 13
ATOM 23201 O O . ALA A 1 45 ? 28.214 8.772 -4.425 1.00 0.00 24 ALA A O 13
ATOM 23208 N N . ASP A 1 46 ? 27.096 9.760 -2.740 1.00 0.00 25 ASP A N 13
ATOM 23209 C CA . ASP A 1 46 ? 27.458 11.106 -3.168 1.00 0.00 25 ASP A CA 13
ATOM 23210 C C . ASP A 1 46 ? 28.972 11.288 -3.112 1.00 0.00 25 ASP A C 13
ATOM 23211 O O . ASP A 1 46 ? 29.569 11.881 -4.012 1.00 0.00 25 ASP A O 13
ATOM 23220 N N . ALA A 1 47 ? 29.590 10.765 -2.054 1.00 0.00 26 ALA A N 13
ATOM 23221 C CA . ALA A 1 47 ? 31.040 10.834 -1.916 1.00 0.00 26 ALA A CA 13
ATOM 23222 C C . ALA A 1 47 ? 31.715 10.056 -3.042 1.00 0.00 26 ALA A C 13
ATOM 23223 O O . ALA A 1 47 ? 32.701 10.511 -3.618 1.00 0.00 26 ALA A O 13
ATOM 23230 N N . ALA A 1 48 ? 31.174 8.885 -3.355 1.00 0.00 27 ALA A N 13
ATOM 23231 C CA . ALA A 1 48 ? 31.712 8.074 -4.442 1.00 0.00 27 ALA A CA 13
ATOM 23232 C C . ALA A 1 48 ? 31.561 8.792 -5.781 1.00 0.00 27 ALA A C 13
ATOM 23233 O O . ALA A 1 48 ? 32.446 8.725 -6.634 1.00 0.00 27 ALA A O 13
ATOM 23240 N N . ALA A 1 49 ? 30.435 9.477 -5.962 1.00 0.00 28 ALA A N 13
ATOM 23241 C CA . ALA A 1 49 ? 30.180 10.192 -7.205 1.00 0.00 28 ALA A CA 13
ATOM 23242 C C . ALA A 1 49 ? 31.151 11.357 -7.372 1.00 0.00 28 ALA A C 13
ATOM 23243 O O . ALA A 1 49 ? 31.725 11.542 -8.446 1.00 0.00 28 ALA A O 13
ATOM 23250 N N . LEU A 1 50 ? 31.333 12.140 -6.311 1.00 0.00 29 LEU A N 13
ATOM 23251 C CA . LEU A 1 50 ? 32.224 13.295 -6.381 1.00 0.00 29 LEU A CA 13
ATOM 23252 C C . LEU A 1 50 ? 33.692 12.887 -6.267 1.00 0.00 29 LEU A C 13
ATOM 23253 O O . LEU A 1 50 ? 34.556 13.546 -6.838 1.00 0.00 29 LEU A O 13
ATOM 23269 N N . SER A 1 51 ? 33.976 11.815 -5.533 1.00 0.00 30 SER A N 13
ATOM 23270 C CA . SER A 1 51 ? 35.356 11.372 -5.351 1.00 0.00 30 SER A CA 13
ATOM 23271 C C . SER A 1 51 ? 36.049 11.139 -6.692 1.00 0.00 30 SER A C 13
ATOM 23272 O O . SER A 1 51 ? 37.248 11.390 -6.825 1.00 0.00 30 SER A O 13
ATOM 23280 N N . GLU A 1 52 ? 35.303 10.656 -7.682 1.00 0.00 31 GLU A N 13
ATOM 23281 C CA . GLU A 1 52 ? 35.882 10.374 -8.990 1.00 0.00 31 GLU A CA 13
ATOM 23282 C C . GLU A 1 52 ? 36.375 11.654 -9.660 1.00 0.00 31 GLU A C 13
ATOM 23283 O O . GLU A 1 52 ? 37.438 11.666 -10.283 1.00 0.00 31 GLU A O 13
ATOM 23295 N N . THR A 1 53 ? 35.602 12.728 -9.531 1.00 0.00 32 THR A N 13
ATOM 23296 C CA . THR A 1 53 ? 35.951 13.996 -10.172 1.00 0.00 32 THR A CA 13
ATOM 23297 C C . THR A 1 53 ? 36.807 14.883 -9.266 1.00 0.00 32 THR A C 13
ATOM 23298 O O . THR A 1 53 ? 37.642 15.648 -9.748 1.00 0.00 32 THR A O 13
ATOM 23309 N N . ARG A 1 54 ? 36.602 14.778 -7.956 1.00 0.00 33 ARG A N 13
ATOM 23310 C CA . ARG A 1 54 ? 37.305 15.627 -7.002 1.00 0.00 33 ARG A CA 13
ATOM 23311 C C . ARG A 1 54 ? 37.053 17.103 -7.318 1.00 0.00 33 ARG A C 13
ATOM 23312 O O . ARG A 1 54 ? 37.963 17.840 -7.704 1.00 0.00 33 ARG A O 13
ATOM 23333 N N . THR A 1 55 ? 35.802 17.531 -7.158 1.00 0.00 34 THR A N 13
ATOM 23334 C CA . THR A 1 55 ? 35.428 18.913 -7.448 1.00 0.00 34 THR A CA 13
ATOM 23335 C C . THR A 1 55 ? 34.597 19.515 -6.316 1.00 0.00 34 THR A C 13
ATOM 23336 O O . THR A 1 55 ? 33.793 18.829 -5.684 1.00 0.00 34 THR A O 13
ATOM 23347 N N . ILE A 1 56 ? 34.805 20.805 -6.074 1.00 0.00 35 ILE A N 13
ATOM 23348 C CA . ILE A 1 56 ? 34.078 21.523 -5.028 1.00 0.00 35 ILE A CA 13
ATOM 23349 C C . ILE A 1 56 ? 32.642 21.889 -5.436 1.00 0.00 35 ILE A C 13
ATOM 23350 O O . ILE A 1 56 ? 31.821 22.210 -4.576 1.00 0.00 35 ILE A O 13
ATOM 23366 N N . GLU A 1 57 ? 32.337 21.854 -6.733 1.00 0.00 36 GLU A N 13
ATOM 23367 C CA . GLU A 1 57 ? 31.055 22.355 -7.220 1.00 0.00 36 GLU A CA 13
ATOM 23368 C C . GLU A 1 57 ? 29.881 21.667 -6.530 1.00 0.00 36 GLU A C 13
ATOM 23369 O O . GLU A 1 57 ? 28.888 22.314 -6.198 1.00 0.00 36 GLU A O 13
ATOM 23381 N N . GLU A 1 58 ? 29.988 20.359 -6.310 1.00 0.00 37 GLU A N 13
ATOM 23382 C CA . GLU A 1 58 ? 28.897 19.604 -5.687 1.00 0.00 37 GLU A CA 13
ATOM 23383 C C . GLU A 1 58 ? 29.178 19.240 -4.223 1.00 0.00 37 GLU A C 13
ATOM 23384 O O . GLU A 1 58 ? 28.509 18.369 -3.666 1.00 0.00 37 GLU A O 13
ATOM 23396 N N . LEU A 1 59 ? 30.160 19.890 -3.600 1.00 0.00 38 LEU A N 13
ATOM 23397 C CA . LEU A 1 59 ? 30.463 19.635 -2.195 1.00 0.00 38 LEU A CA 13
ATOM 23398 C C . LEU A 1 59 ? 29.281 20.013 -1.302 1.00 0.00 38 LEU A C 13
ATOM 23399 O O . LEU A 1 59 ? 29.007 19.342 -0.307 1.00 0.00 38 LEU A O 13
ATOM 23415 N N . ASP A 1 60 ? 28.591 21.093 -1.657 1.00 0.00 39 ASP A N 13
ATOM 23416 C CA . ASP A 1 60 ? 27.468 21.572 -0.860 1.00 0.00 39 ASP A CA 13
ATOM 23417 C C . ASP A 1 60 ? 26.410 20.485 -0.692 1.00 0.00 39 ASP A C 13
ATOM 23418 O O . ASP A 1 60 ? 25.823 20.343 0.381 1.00 0.00 39 ASP A O 13
ATOM 23427 N N . THR A 1 61 ? 26.175 19.715 -1.751 1.00 0.00 40 THR A N 13
ATOM 23428 C CA . THR A 1 61 ? 25.179 18.647 -1.694 1.00 0.00 40 THR A CA 13
ATOM 23429 C C . THR A 1 61 ? 25.569 17.600 -0.653 1.00 0.00 40 THR A C 13
ATOM 23430 O O . THR A 1 61 ? 24.707 17.055 0.038 1.00 0.00 40 THR A O 13
ATOM 23441 N N . PHE A 1 62 ? 26.865 17.316 -0.543 1.00 0.00 41 PHE A N 13
ATOM 23442 C CA . PHE A 1 62 ? 27.346 16.386 0.473 1.00 0.00 41 PHE A CA 13
ATOM 23443 C C . PHE A 1 62 ? 27.035 16.925 1.869 1.00 0.00 41 PHE A C 13
ATOM 23444 O O . PHE A 1 62 ? 26.363 16.264 2.661 1.00 0.00 41 PHE A O 13
ATOM 23461 N N . LYS A 1 63 ? 27.512 18.131 2.153 1.00 0.00 42 LYS A N 13
ATOM 23462 C CA . LYS A 1 63 ? 27.359 18.702 3.487 1.00 0.00 42 LYS A CA 13
ATOM 23463 C C . LYS A 1 63 ? 25.890 18.760 3.894 1.00 0.00 42 LYS A C 13
ATOM 23464 O O . LYS A 1 63 ? 25.556 18.532 5.058 1.00 0.00 42 LYS A O 13
ATOM 23483 N N . LEU A 1 64 ? 25.018 19.069 2.939 1.00 0.00 43 LEU A N 13
ATOM 23484 C CA . LEU A 1 64 ? 23.586 19.104 3.218 1.00 0.00 43 LEU A CA 13
ATOM 23485 C C . LEU A 1 64 ? 23.104 17.732 3.682 1.00 0.00 43 LEU A C 13
ATOM 23486 O O . LEU A 1 64 ? 22.303 17.627 4.611 1.00 0.00 43 LEU A O 13
ATOM 23502 N N . ASP A 1 65 ? 23.596 16.683 3.028 1.00 0.00 44 ASP A N 13
ATOM 23503 C CA . ASP A 1 65 ? 23.248 15.321 3.418 1.00 0.00 44 ASP A CA 13
ATOM 23504 C C . ASP A 1 65 ? 23.779 15.010 4.814 1.00 0.00 44 ASP A C 13
ATOM 23505 O O . ASP A 1 65 ? 23.098 14.374 5.618 1.00 0.00 44 ASP A O 13
ATOM 23514 N N . VAL A 1 66 ? 24.998 15.461 5.096 1.00 0.00 45 VAL A N 13
ATOM 23515 C CA . VAL A 1 66 ? 25.594 15.247 6.409 1.00 0.00 45 VAL A CA 13
ATOM 23516 C C . VAL A 1 66 ? 24.764 15.952 7.480 1.00 0.00 45 VAL A C 13
ATOM 23517 O O . VAL A 1 66 ? 24.535 15.403 8.557 1.00 0.00 45 VAL A O 13
ATOM 23530 N N . ALA A 1 67 ? 24.304 17.164 7.178 1.00 0.00 46 ALA A N 13
ATOM 23531 C CA . ALA A 1 67 ? 23.526 17.932 8.145 1.00 0.00 46 ALA A CA 13
ATOM 23532 C C . ALA A 1 67 ? 22.290 17.149 8.574 1.00 0.00 46 ALA A C 13
ATOM 23533 O O . ALA A 1 67 ? 21.955 17.104 9.757 1.00 0.00 46 ALA A O 13
ATOM 23540 N N . ASP A 1 68 ? 21.619 16.530 7.608 1.00 0.00 47 ASP A N 13
ATOM 23541 C CA . ASP A 1 68 ? 20.486 15.664 7.920 1.00 0.00 47 ASP A CA 13
ATOM 23542 C C . ASP A 1 68 ? 20.951 14.446 8.713 1.00 0.00 47 ASP A C 13
ATOM 23543 O O . ASP A 1 68 ? 20.296 14.027 9.668 1.00 0.00 47 ASP A O 13
ATOM 23552 N N . PHE A 1 69 ? 22.087 13.883 8.312 1.00 0.00 48 PHE A N 13
ATOM 23553 C CA . PHE A 1 69 ? 22.637 12.715 8.991 1.00 0.00 48 PHE A CA 13
ATOM 23554 C C . PHE A 1 69 ? 22.881 13.021 10.465 1.00 0.00 48 PHE A C 13
ATOM 23555 O O . PHE A 1 69 ? 22.541 12.219 11.335 1.00 0.00 48 PHE A O 13
ATOM 23572 N N . VAL A 1 70 ? 23.467 14.182 10.743 1.00 0.00 49 VAL A N 13
ATOM 23573 C CA . VAL A 1 70 ? 23.680 14.600 12.124 1.00 0.00 49 VAL A CA 13
ATOM 23574 C C . VAL A 1 70 ? 22.335 14.845 12.805 1.00 0.00 49 VAL A C 13
ATOM 23575 O O . VAL A 1 70 ? 22.116 14.413 13.937 1.00 0.00 49 VAL A O 13
ATOM 23588 N N . THR A 1 71 ? 21.433 15.528 12.105 1.00 0.00 50 THR A N 13
ATOM 23589 C CA . THR A 1 71 ? 20.127 15.846 12.670 1.00 0.00 50 THR A CA 13
ATOM 23590 C C . THR A 1 71 ? 19.398 14.575 13.093 1.00 0.00 50 THR A C 13
ATOM 23591 O O . THR A 1 71 ? 18.793 14.525 14.164 1.00 0.00 50 THR A O 13
ATOM 23602 N N . THR A 1 72 ? 19.460 13.550 12.249 1.00 0.00 51 THR A N 13
ATOM 23603 C CA . THR A 1 72 ? 18.807 12.283 12.560 1.00 0.00 51 THR A CA 13
ATOM 23604 C C . THR A 1 72 ? 19.409 11.671 13.821 1.00 0.00 51 THR A C 13
ATOM 23605 O O . THR A 1 72 ? 18.688 11.165 14.680 1.00 0.00 51 THR A O 13
ATOM 23616 N N . VAL A 1 73 ? 20.733 11.721 13.924 1.00 0.00 52 VAL A N 13
ATOM 23617 C CA . VAL A 1 73 ? 21.417 11.156 15.080 1.00 0.00 52 VAL A CA 13
ATOM 23618 C C . VAL A 1 73 ? 21.107 11.984 16.328 1.00 0.00 52 VAL A C 13
ATOM 23619 O O . VAL A 1 73 ? 20.807 11.434 17.387 1.00 0.00 52 VAL A O 13
ATOM 23632 N N . VAL A 1 74 ? 21.179 13.306 16.195 1.00 0.00 53 VAL A N 13
ATOM 23633 C CA . VAL A 1 74 ? 20.911 14.190 17.325 1.00 0.00 53 VAL A CA 13
ATOM 23634 C C . VAL A 1 74 ? 19.459 14.027 17.770 1.00 0.00 53 VAL A C 13
ATOM 23635 O O . VAL A 1 74 ? 19.175 13.920 18.963 1.00 0.00 53 VAL A O 13
ATOM 23648 N N . GLN A 1 75 ? 18.543 14.014 16.806 1.00 0.00 54 GLN A N 13
ATOM 23649 C CA . GLN A 1 75 ? 17.133 13.804 17.114 1.00 0.00 54 GLN A CA 13
ATOM 23650 C C . GLN A 1 75 ? 16.935 12.460 17.813 1.00 0.00 54 GLN A C 13
ATOM 23651 O O . GLN A 1 75 ? 16.153 12.349 18.757 1.00 0.00 54 GLN A O 13
ATOM 23665 N N . LEU A 1 76 ? 17.650 11.444 17.339 1.00 0.00 55 LEU A N 13
ATOM 23666 C CA . LEU A 1 76 ? 17.590 10.120 17.947 1.00 0.00 55 LEU A CA 13
ATOM 23667 C C . LEU A 1 76 ? 18.016 10.172 19.415 1.00 0.00 55 LEU A C 13
ATOM 23668 O O . LEU A 1 76 ? 17.457 9.468 20.256 1.00 0.00 55 LEU A O 13
ATOM 23684 N N . ALA A 1 77 ? 19.006 11.010 19.719 1.00 0.00 56 ALA A N 13
ATOM 23685 C CA . ALA A 1 77 ? 19.515 11.136 21.080 1.00 0.00 56 ALA A CA 13
ATOM 23686 C C . ALA A 1 77 ? 18.416 11.571 22.047 1.00 0.00 56 ALA A C 13
ATOM 23687 O O . ALA A 1 77 ? 18.296 11.034 23.147 1.00 0.00 56 ALA A O 13
ATOM 23694 N N . GLU A 1 78 ? 17.617 12.546 21.627 1.00 0.00 57 GLU A N 13
ATOM 23695 C CA . GLU A 1 78 ? 16.611 13.130 22.507 1.00 0.00 57 GLU A CA 13
ATOM 23696 C C . GLU A 1 78 ? 15.414 12.205 22.720 1.00 0.00 57 GLU A C 13
ATOM 23697 O O . GLU A 1 78 ? 14.893 12.109 23.832 1.00 0.00 57 GLU A O 13
ATOM 23709 N N . GLU A 1 79 ? 14.978 11.522 21.664 1.00 0.00 58 GLU A N 13
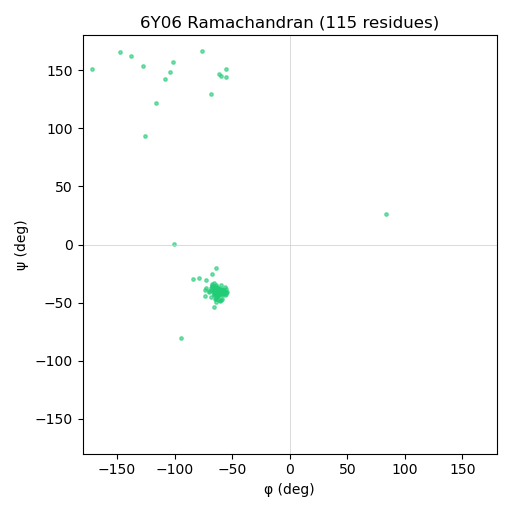ATOM 23710 C CA . GLU A 1 79 ? 13.707 10.803 21.717 1.00 0.00 58 GLU A CA 13
ATOM 23711 C C . GLU A 1 79 ? 13.861 9.355 22.210 1.00 0.00 58 GLU A C 13
ATOM 23712 O O . GLU A 1 79 ? 13.760 9.103 23.411 1.00 0.00 58 GLU A O 13
ATOM 23724 N N . LEU A 1 80 ? 14.108 8.405 21.307 1.00 0.00 59 LEU A N 13
ATOM 23725 C CA . LEU A 1 80 ? 14.036 6.987 21.652 1.00 0.00 59 LEU A CA 13
ATOM 23726 C C . LEU A 1 80 ? 15.113 6.580 22.653 1.00 0.00 59 LEU A C 13
ATOM 23727 O O . LEU A 1 80 ? 14.836 5.853 23.607 1.00 0.00 59 LEU A O 13
ATOM 23743 N N . GLU A 1 81 ? 16.334 7.057 22.442 1.00 0.00 60 GLU A N 13
ATOM 23744 C CA . GLU A 1 81 ? 17.461 6.619 23.260 1.00 0.00 60 GLU A CA 13
ATOM 23745 C C . GLU A 1 81 ? 17.304 7.050 24.716 1.00 0.00 60 GLU A C 13
ATOM 23746 O O . GLU A 1 81 ? 17.693 6.319 25.628 1.00 0.00 60 GLU A O 13
ATOM 23758 N N . HIS A 1 82 ? 16.737 8.232 24.931 1.00 0.00 61 HIS A N 13
ATOM 23759 C CA . HIS A 1 82 ? 16.609 8.768 26.282 1.00 0.00 61 HIS A CA 13
ATOM 23760 C C . HIS A 1 82 ? 15.756 7.857 27.163 1.00 0.00 61 HIS A C 13
ATOM 23761 O O . HIS A 1 82 ? 16.158 7.506 28.272 1.00 0.00 61 HIS A O 13
ATOM 23775 N N . ARG A 1 83 ? 14.582 7.476 26.667 1.00 0.00 62 ARG A N 13
ATOM 23776 C CA . ARG A 1 83 ? 13.686 6.619 27.438 1.00 0.00 62 ARG A CA 13
ATOM 23777 C C . ARG A 1 83 ? 14.327 5.261 27.705 1.00 0.00 62 ARG A C 13
ATOM 23778 O O . ARG A 1 83 ? 14.216 4.718 28.804 1.00 0.00 62 ARG A O 13
ATOM 23799 N N . PHE A 1 84 ? 14.997 4.718 26.695 1.00 0.00 63 PHE A N 13
ATOM 23800 C CA . PHE A 1 84 ? 15.693 3.444 26.852 1.00 0.00 63 PHE A CA 13
ATOM 23801 C C . PHE A 1 84 ? 16.778 3.525 27.926 1.00 0.00 63 PHE A C 13
ATOM 23802 O O . PHE A 1 84 ? 17.054 2.539 28.612 1.00 0.00 63 PHE A O 13
ATOM 23819 N N . GLY A 1 85 ? 17.395 4.696 28.073 1.00 0.00 64 GLY A N 13
ATOM 23820 C CA . GLY A 1 85 ? 18.475 4.868 29.044 1.00 0.00 64 GLY A CA 13
ATOM 23821 C C . GLY A 1 85 ? 19.872 4.768 28.412 1.00 0.00 64 GLY A C 13
ATOM 23822 O O . GLY A 1 85 ? 20.865 5.089 29.064 1.00 0.00 64 GLY A O 13
ATOM 23826 N N . ARG A 1 86 ? 19.959 4.323 27.157 1.00 0.00 65 ARG A N 13
ATOM 23827 C CA . ARG A 1 86 ? 21.246 4.208 26.481 1.00 0.00 65 ARG A CA 13
ATOM 23828 C C . ARG A 1 86 ? 21.957 5.558 26.409 1.00 0.00 65 ARG A C 13
ATOM 23829 O O . ARG A 1 86 ? 23.181 5.627 26.524 1.00 0.00 65 ARG A O 13
ATOM 23850 N N . ASN A 1 87 ? 21.189 6.627 26.219 1.00 0.00 66 ASN A N 13
ATOM 23851 C CA . ASN A 1 87 ? 21.769 7.961 26.094 1.00 0.00 66 ASN A CA 13
ATOM 23852 C C . ASN A 1 87 ? 21.681 8.724 27.412 1.00 0.00 66 ASN A C 13
ATOM 23853 O O . ASN A 1 87 ? 20.604 9.153 27.823 1.00 0.00 66 ASN A O 13
ATOM 23864 N N . ARG A 1 88 ? 22.825 8.884 28.069 1.00 0.00 67 ARG A N 13
ATOM 23865 C CA . ARG A 1 88 ? 22.901 9.681 29.297 1.00 0.00 67 ARG A CA 13
ATOM 23866 C C . ARG A 1 88 ? 23.602 11.033 29.084 1.00 0.00 67 ARG A C 13
ATOM 23867 O O . ARG A 1 88 ? 23.678 11.835 30.015 1.00 0.00 67 ARG A O 13
ATOM 23888 N N . ARG A 1 89 ? 24.113 11.295 27.879 1.00 0.00 68 ARG A N 13
ATOM 23889 C CA . ARG A 1 89 ? 24.786 12.558 27.597 1.00 0.00 68 ARG A CA 13
ATOM 23890 C C . ARG A 1 89 ? 23.786 13.709 27.616 1.00 0.00 68 ARG A C 13
ATOM 23891 O O . ARG A 1 89 ? 22.624 13.538 27.245 1.00 0.00 68 ARG A O 13
ATOM 23912 N N . GLY A 1 90 ? 24.239 14.879 28.053 1.00 0.00 69 GLY A N 13
ATOM 23913 C CA . GLY A 1 90 ? 23.380 16.057 28.071 1.00 0.00 69 GLY A CA 13
ATOM 23914 C C . GLY A 1 90 ? 23.364 16.730 26.704 1.00 0.00 69 GLY A C 13
ATOM 23915 O O . GLY A 1 90 ? 24.175 16.405 25.836 1.00 0.00 69 GLY A O 13
ATOM 23919 N N . ARG A 1 91 ? 22.447 17.673 26.519 1.00 0.00 70 ARG A N 13
ATOM 23920 C CA . ARG A 1 91 ? 22.333 18.367 25.241 1.00 0.00 70 ARG A CA 13
ATOM 23921 C C . ARG A 1 91 ? 23.641 19.068 24.886 1.00 0.00 70 ARG A C 13
ATOM 23922 O O . ARG A 1 91 ? 24.065 19.059 23.731 1.00 0.00 70 ARG A O 13
ATOM 23943 N N . THR A 1 92 ? 24.279 19.667 25.886 1.00 0.00 71 THR A N 13
ATOM 23944 C CA . THR A 1 92 ? 25.516 20.404 25.654 1.00 0.00 71 THR A CA 13
ATOM 23945 C C . THR A 1 92 ? 26.612 19.483 25.126 1.00 0.00 71 THR A C 13
ATOM 23946 O O . THR A 1 92 ? 27.354 19.848 24.215 1.00 0.00 71 THR A O 13
ATOM 23957 N N . GLU A 1 93 ? 26.709 18.289 25.701 1.00 0.00 72 GLU A N 13
ATOM 23958 C CA . GLU A 1 93 ? 27.741 17.341 25.296 1.00 0.00 72 GLU A CA 13
ATOM 23959 C C . GLU A 1 93 ? 27.532 16.893 23.852 1.00 0.00 72 GLU A C 13
ATOM 23960 O O . GLU A 1 93 ? 28.491 16.747 23.096 1.00 0.00 72 GLU A O 13
ATOM 23972 N N . ILE A 1 94 ? 26.275 16.680 23.474 1.00 0.00 73 ILE A N 13
ATOM 23973 C CA . ILE A 1 94 ? 25.960 16.278 22.106 1.00 0.00 73 ILE A CA 13
ATOM 23974 C C . ILE A 1 94 ? 26.311 17.396 21.122 1.00 0.00 73 ILE A C 13
ATOM 23975 O O . ILE A 1 94 ? 26.778 17.125 20.016 1.00 0.00 73 ILE A O 13
ATOM 23991 N N . TYR A 1 95 ? 26.093 18.648 21.522 1.00 0.00 74 TYR A N 13
ATOM 23992 C CA . TYR A 1 95 ? 26.330 19.776 20.624 1.00 0.00 74 TYR A CA 13
ATOM 23993 C C . TYR A 1 95 ? 27.811 19.941 20.293 1.00 0.00 74 TYR A C 13
ATOM 23994 O O . TYR A 1 95 ? 28.169 20.159 19.135 1.00 0.00 74 TYR A O 13
ATOM 24012 N N . LYS A 1 96 ? 28.668 19.832 21.304 1.00 0.00 75 LYS A N 13
ATOM 24013 C CA . LYS A 1 96 ? 30.089 20.104 21.111 1.00 0.00 75 LYS A CA 13
ATOM 24014 C C . LYS A 1 96 ? 30.690 19.171 20.064 1.00 0.00 75 LYS A C 13
ATOM 24015 O O . LYS A 1 96 ? 31.424 19.611 19.178 1.00 0.00 75 LYS A O 13
ATOM 24034 N N . ILE A 1 97 ? 30.376 17.884 20.166 1.00 0.00 76 ILE A N 13
ATOM 24035 C CA . ILE A 1 97 ? 30.911 16.904 19.226 1.00 0.00 76 ILE A CA 13
ATOM 24036 C C . ILE A 1 97 ? 30.469 17.230 17.799 1.00 0.00 76 ILE A C 13
ATOM 24037 O O . ILE A 1 97 ? 31.245 17.078 16.855 1.00 0.00 76 ILE A O 13
ATOM 24053 N N . VAL A 1 98 ? 29.227 17.683 17.645 1.00 0.00 77 VAL A N 13
ATOM 24054 C CA . VAL A 1 98 ? 28.714 18.044 16.327 1.00 0.00 77 VAL A CA 13
ATOM 24055 C C . VAL A 1 98 ? 29.589 19.138 15.714 1.00 0.00 77 VAL A C 13
ATOM 24056 O O . VAL A 1 98 ? 29.913 19.093 14.527 1.00 0.00 77 VAL A O 13
ATOM 24069 N N . LYS A 1 99 ? 29.966 20.119 16.529 1.00 0.00 78 LYS A N 13
ATOM 24070 C CA . LYS A 1 99 ? 30.835 21.193 16.063 1.00 0.00 78 LYS A CA 13
ATOM 24071 C C . LYS A 1 99 ? 32.148 20.620 15.539 1.00 0.00 78 LYS A C 13
ATOM 24072 O O . LYS A 1 99 ? 32.665 21.067 14.513 1.00 0.00 78 LYS A O 13
ATOM 24091 N N . GLU A 1 100 ? 32.686 19.630 16.245 1.00 0.00 79 GLU A N 13
ATOM 24092 C CA . GLU A 1 100 ? 33.926 18.989 15.821 1.00 0.00 79 GLU A CA 13
ATOM 24093 C C . GLU A 1 100 ? 33.736 18.265 14.492 1.00 0.00 79 GLU A C 13
ATOM 24094 O O . GLU A 1 100 ? 34.619 18.284 13.635 1.00 0.00 79 GLU A O 13
ATOM 24106 N N . VAL A 1 101 ? 32.580 17.627 14.323 1.00 0.00 80 VAL A N 13
ATOM 24107 C CA . VAL A 1 101 ? 32.284 16.920 13.083 1.00 0.00 80 VAL A CA 13
ATOM 24108 C C . VAL A 1 101 ? 32.239 17.912 11.918 1.00 0.00 80 VAL A C 13
ATOM 24109 O O . VAL A 1 101 ? 32.741 17.626 10.831 1.00 0.00 80 VAL A O 13
ATOM 24122 N N . ASP A 1 102 ? 31.635 19.074 12.151 1.00 0.00 81 ASP A N 13
ATOM 24123 C CA . ASP A 1 102 ? 31.540 20.093 11.110 1.00 0.00 81 ASP A CA 13
ATOM 24124 C C . ASP A 1 102 ? 32.926 20.469 10.599 1.00 0.00 81 ASP A C 13
ATOM 24125 O O . ASP A 1 102 ? 33.131 20.631 9.398 1.00 0.00 81 ASP A O 13
ATOM 24134 N N . ARG A 1 103 ? 33.877 20.597 11.520 1.00 0.00 82 ARG A N 13
ATOM 24135 C CA . ARG A 1 103 ? 35.247 20.923 11.143 1.00 0.00 82 ARG A CA 13
ATOM 24136 C C . ARG A 1 103 ? 35.816 19.852 10.218 1.00 0.00 82 ARG A C 13
ATOM 24137 O O . ARG A 1 103 ? 36.498 20.160 9.241 1.00 0.00 82 ARG A O 13
ATOM 24158 N N . LYS A 1 104 ? 35.533 18.591 10.534 1.00 0.00 83 LYS A N 13
ATOM 24159 C CA . LYS A 1 104 ? 36.019 17.486 9.714 1.00 0.00 83 LYS A CA 13
ATOM 24160 C C . LYS A 1 104 ? 35.488 17.609 8.290 1.00 0.00 83 LYS A C 13
ATOM 24161 O O . LYS A 1 104 ? 36.215 17.368 7.326 1.00 0.00 83 LYS A O 13
ATOM 24180 N N . LEU A 1 105 ? 34.219 17.984 8.161 1.00 0.00 84 LEU A N 13
ATOM 24181 C CA . LEU A 1 105 ? 33.638 18.217 6.843 1.00 0.00 84 LEU A CA 13
ATOM 24182 C C . LEU A 1 105 ? 34.380 19.350 6.133 1.00 0.00 84 LEU A C 13
ATOM 24183 O O . LEU A 1 105 ? 34.628 19.282 4.930 1.00 0.00 84 LEU A O 13
ATOM 24199 N N . LEU A 1 106 ? 34.731 20.392 6.886 1.00 0.00 85 LEU A N 13
ATOM 24200 C CA . LEU A 1 106 ? 35.516 21.494 6.340 1.00 0.00 85 LEU A CA 13
ATOM 24201 C C . LEU A 1 106 ? 36.916 21.027 5.950 1.00 0.00 85 LEU A C 13
ATOM 24202 O O . LEU A 1 106 ? 37.472 21.487 4.953 1.00 0.00 85 LEU A O 13
ATOM 24218 N N . ASP A 1 107 ? 37.492 20.121 6.740 1.00 0.00 86 ASP A N 13
ATOM 24219 C CA . ASP A 1 107 ? 38.814 19.586 6.425 1.00 0.00 86 ASP A CA 13
ATOM 24220 C C . ASP A 1 107 ? 38.814 18.947 5.038 1.00 0.00 86 ASP A C 13
ATOM 24221 O O . ASP A 1 107 ? 39.774 19.090 4.279 1.00 0.00 86 ASP A O 13
ATOM 24230 N N . LEU A 1 108 ? 37.734 18.242 4.712 1.00 0.00 87 LEU A N 13
ATOM 24231 C CA . LEU A 1 108 ? 37.575 17.684 3.374 1.00 0.00 87 LEU A CA 13
ATOM 24232 C C . LEU A 1 108 ? 37.533 18.804 2.337 1.00 0.00 87 LEU A C 13
ATOM 24233 O O . LEU A 1 108 ? 38.120 18.686 1.261 1.00 0.00 87 LEU A O 13
ATOM 24249 N N . THR A 1 109 ? 36.841 19.893 2.666 1.00 0.00 88 THR A N 13
ATOM 24250 C CA . THR A 1 109 ? 36.755 21.031 1.758 1.00 0.00 88 THR A CA 13
ATOM 24251 C C . THR A 1 109 ? 38.148 21.569 1.443 1.00 0.00 88 THR A C 13
ATOM 24252 O O . THR A 1 109 ? 38.438 21.935 0.305 1.00 0.00 88 THR A O 13
ATOM 24263 N N . ASP A 1 110 ? 39.004 21.621 2.459 1.00 0.00 89 ASP A N 13
ATOM 24264 C CA . ASP A 1 110 ? 40.377 22.072 2.263 1.00 0.00 89 ASP A CA 13
ATOM 24265 C C . ASP A 1 110 ? 41.092 21.185 1.247 1.00 0.00 89 ASP A C 13
ATOM 24266 O O . ASP A 1 110 ? 41.846 21.673 0.405 1.00 0.00 89 ASP A O 13
ATOM 24275 N N . ALA A 1 111 ? 40.852 19.879 1.334 1.00 0.00 90 ALA A N 13
ATOM 24276 C CA . ALA A 1 111 ? 41.458 18.936 0.401 1.00 0.00 90 ALA A CA 13
ATOM 24277 C C . ALA A 1 111 ? 40.894 19.135 -1.002 1.00 0.00 90 ALA A C 13
ATOM 24278 O O . ALA A 1 111 ? 41.637 19.150 -1.984 1.00 0.00 90 ALA A O 13
ATOM 24285 N N . VAL A 1 112 ? 39.576 19.288 -1.090 1.00 0.00 91 VAL A N 13
ATOM 24286 C CA . VAL A 1 112 ? 38.932 19.521 -2.378 1.00 0.00 91 VAL A CA 13
ATOM 24287 C C . VAL A 1 112 ? 39.417 20.848 -2.963 1.00 0.00 91 VAL A C 13
ATOM 24288 O O . VAL A 1 112 ? 39.712 20.938 -4.154 1.00 0.00 91 VAL A O 13
ATOM 24301 N N . LEU A 1 113 ? 39.497 21.871 -2.118 1.00 0.00 92 LEU A N 13
ATOM 24302 C CA . LEU A 1 113 ? 40.002 23.171 -2.550 1.00 0.00 92 LEU A CA 13
ATOM 24303 C C . LEU A 1 113 ? 41.429 23.043 -3.083 1.00 0.00 92 LEU A C 13
ATOM 24304 O O . LEU A 1 113 ? 41.794 23.689 -4.064 1.00 0.00 92 LEU A O 13
ATOM 24320 N N . ALA A 1 114 ? 42.232 22.209 -2.426 1.00 0.00 93 ALA A N 13
ATOM 24321 C CA . ALA A 1 114 ? 43.596 21.947 -2.883 1.00 0.00 93 ALA A CA 13
ATOM 24322 C C . ALA A 1 114 ? 43.635 21.250 -4.249 1.00 0.00 93 ALA A C 13
ATOM 24323 O O . ALA A 1 114 ? 44.676 21.250 -4.906 1.00 0.00 93 ALA A O 13
ATOM 24330 N N . LYS A 1 115 ? 42.526 20.631 -4.658 1.00 0.00 94 LYS A N 13
ATOM 24331 C CA . LYS A 1 115 ? 42.451 19.934 -5.941 1.00 0.00 94 LYS A CA 13
ATOM 24332 C C . LYS A 1 115 ? 43.376 18.719 -5.944 1.00 0.00 94 LYS A C 13
ATOM 24333 O O . LYS A 1 115 ? 44.152 18.505 -6.877 1.00 0.00 94 LYS A O 13
ATOM 24352 N N . GLU A 1 116 ? 43.281 17.915 -4.890 1.00 0.00 95 GLU A N 13
ATOM 24353 C CA . GLU A 1 116 ? 44.072 16.692 -4.803 1.00 0.00 95 GLU A CA 13
ATOM 24354 C C . GLU A 1 116 ? 43.729 15.778 -5.974 1.00 0.00 95 GLU A C 13
ATOM 24355 O O . GLU A 1 116 ? 42.574 15.697 -6.388 1.00 0.00 95 GLU A O 13
ATOM 24367 N N . LYS A 1 117 ? 44.739 15.105 -6.519 1.00 0.00 96 LYS A N 13
ATOM 24368 C CA . LYS A 1 117 ? 44.540 14.263 -7.699 1.00 0.00 96 LYS A CA 13
ATOM 24369 C C . LYS A 1 117 ? 44.470 12.774 -7.349 1.00 0.00 96 LYS A C 13
ATOM 24370 O O . LYS A 1 117 ? 44.807 11.926 -8.175 1.00 0.00 96 LYS A O 13
ATOM 24389 N N . LYS A 1 118 ? 44.037 12.455 -6.131 1.00 0.00 97 LYS A N 13
ATOM 24390 C CA . LYS A 1 118 ? 43.873 11.062 -5.717 1.00 0.00 97 LYS A CA 13
ATOM 24391 C C . LYS A 1 118 ? 42.471 10.846 -5.152 1.00 0.00 97 LYS A C 13
ATOM 24392 O O . LYS A 1 118 ? 41.945 11.695 -4.432 1.00 0.00 97 LYS A O 13
ATOM 24411 N N . GLY A 1 119 ? 41.870 9.707 -5.483 1.00 0.00 98 GLY A N 13
ATOM 24412 C CA . GLY A 1 119 ? 40.481 9.452 -5.116 1.00 0.00 98 GLY A CA 13
ATOM 24413 C C . GLY A 1 119 ? 40.362 8.693 -3.798 1.00 0.00 98 GLY A C 13
ATOM 24414 O O . GLY A 1 119 ? 39.535 9.036 -2.953 1.00 0.00 98 GLY A O 13
ATOM 24418 N N . GLU A 1 120 ? 41.188 7.665 -3.623 1.00 0.00 99 GLU A N 13
ATOM 24419 C CA . GLU A 1 120 ? 41.100 6.832 -2.428 1.00 0.00 99 GLU A CA 13
ATOM 24420 C C . GLU A 1 120 ? 41.268 7.669 -1.161 1.00 0.00 99 GLU A C 13
ATOM 24421 O O . GLU A 1 120 ? 40.614 7.410 -0.151 1.00 0.00 99 GLU A O 13
ATOM 24433 N N . ASP A 1 121 ? 42.142 8.670 -1.216 1.00 0.00 100 ASP A N 13
ATOM 24434 C CA . ASP A 1 121 ? 42.340 9.556 -0.073 1.00 0.00 100 ASP A CA 13
ATOM 24435 C C . ASP A 1 121 ? 41.045 10.275 0.292 1.00 0.00 100 ASP A C 13
ATOM 24436 O O . ASP A 1 121 ? 40.751 10.476 1.471 1.00 0.00 100 ASP A O 13
ATOM 24445 N N . ILE A 1 122 ? 40.270 10.661 -0.719 1.00 0.00 101 ILE A N 13
ATOM 24446 C CA . ILE A 1 122 ? 39.008 11.355 -0.482 1.00 0.00 101 ILE A CA 13
ATOM 24447 C C . ILE A 1 122 ? 38.099 10.505 0.401 1.00 0.00 101 ILE A C 13
ATOM 24448 O O . ILE A 1 122 ? 37.577 10.978 1.410 1.00 0.00 101 ILE A O 13
ATOM 24464 N N . LEU A 1 123 ? 37.930 9.244 0.019 1.00 0.00 102 LEU A N 13
ATOM 24465 C CA . LEU A 1 123 ? 37.084 8.327 0.776 1.00 0.00 102 LEU A CA 13
ATOM 24466 C C . LEU A 1 123 ? 37.666 8.050 2.160 1.00 0.00 102 LEU A C 13
ATOM 24467 O O . LEU A 1 123 ? 36.926 7.912 3.134 1.00 0.00 102 LEU A O 13
ATOM 24483 N N . ASN A 1 124 ? 38.993 7.972 2.247 1.00 0.00 103 ASN A N 13
ATOM 24484 C CA . ASN A 1 124 ? 39.647 7.674 3.518 1.00 0.00 103 ASN A CA 13
ATOM 24485 C C . ASN A 1 124 ? 39.239 8.681 4.588 1.00 0.00 103 ASN A C 13
ATOM 24486 O O . ASN A 1 124 ? 38.955 8.308 5.725 1.00 0.00 103 ASN A O 13
ATOM 24497 N N . MET A 1 125 ? 39.213 9.957 4.217 1.00 0.00 104 MET A N 13
ATOM 24498 C CA . MET A 1 125 ? 38.798 10.999 5.149 1.00 0.00 104 MET A CA 13
ATOM 24499 C C . MET A 1 125 ? 37.320 10.856 5.501 1.00 0.00 104 MET A C 13
ATOM 24500 O O . MET A 1 125 ? 36.930 11.043 6.652 1.00 0.00 104 MET A O 13
ATOM 24514 N N . VAL A 1 126 ? 36.506 10.506 4.508 1.00 0.00 105 VAL A N 13
ATOM 24515 C CA . VAL A 1 126 ? 35.069 10.361 4.721 1.00 0.00 105 VAL A CA 13
ATOM 24516 C C . VAL A 1 126 ? 34.794 9.321 5.808 1.00 0.00 105 VAL A C 13
ATOM 24517 O O . VAL A 1 126 ? 33.881 9.492 6.618 1.00 0.00 105 VAL A O 13
ATOM 24530 N N . ALA A 1 127 ? 35.578 8.247 5.827 1.00 0.00 106 ALA A N 13
ATOM 24531 C CA . ALA A 1 127 ? 35.395 7.200 6.824 1.00 0.00 106 ALA A CA 13
ATOM 24532 C C . ALA A 1 127 ? 35.505 7.775 8.234 1.00 0.00 106 ALA A C 13
ATOM 24533 O O . ALA A 1 127 ? 34.748 7.395 9.127 1.00 0.00 106 ALA A O 13
ATOM 24540 N N . GLU A 1 128 ? 36.449 8.691 8.430 1.00 0.00 107 GLU A N 13
ATOM 24541 C CA . GLU A 1 128 ? 36.608 9.338 9.729 1.00 0.00 107 GLU A CA 13
ATOM 24542 C C . GLU A 1 128 ? 35.398 10.213 10.052 1.00 0.00 107 GLU A C 13
ATOM 24543 O O . GLU A 1 128 ? 34.954 10.271 11.199 1.00 0.00 107 GLU A O 13
ATOM 24555 N N . ILE A 1 129 ? 34.868 10.891 9.036 1.00 0.00 108 ILE A N 13
ATOM 24556 C CA . ILE A 1 129 ? 33.699 11.744 9.218 1.00 0.00 108 ILE A CA 13
ATOM 24557 C C . ILE A 1 129 ? 32.536 10.925 9.776 1.00 0.00 108 ILE A C 13
ATOM 24558 O O . ILE A 1 129 ? 31.879 11.334 10.733 1.00 0.00 108 ILE A O 13
ATOM 24574 N N . LYS A 1 130 ? 32.290 9.768 9.171 1.00 0.00 109 LYS A N 13
ATOM 24575 C CA . LYS A 1 130 ? 31.224 8.884 9.632 1.00 0.00 109 LYS A CA 13
ATOM 24576 C C . LYS A 1 130 ? 31.523 8.338 11.026 1.00 0.00 109 LYS A C 13
ATOM 24577 O O . LYS A 1 130 ? 30.624 8.207 11.857 1.00 0.00 109 LYS A O 13
ATOM 24596 N N . ALA A 1 131 ? 32.789 8.020 11.277 1.00 0.00 110 ALA A N 13
ATOM 24597 C CA . ALA A 1 131 ? 33.181 7.406 12.542 1.00 0.00 110 ALA A CA 13
ATOM 24598 C C . ALA A 1 131 ? 32.909 8.336 13.720 1.00 0.00 110 ALA A C 13
ATOM 24599 O O . ALA A 1 131 ? 32.459 7.895 14.777 1.00 0.00 110 ALA A O 13
ATOM 24606 N N . LEU A 1 132 ? 33.218 9.615 13.550 1.00 0.00 111 LEU A N 13
ATOM 24607 C CA . LEU A 1 132 ? 32.984 10.594 14.608 1.00 0.00 111 LEU A CA 13
ATOM 24608 C C . LEU A 1 132 ? 31.497 10.915 14.752 1.00 0.00 111 LEU A C 13
ATOM 24609 O O . LEU A 1 132 ? 30.997 11.099 15.861 1.00 0.00 111 LEU A O 13
ATOM 24625 N N . LEU A 1 133 ? 30.800 10.980 13.622 1.00 0.00 112 LEU A N 13
ATOM 24626 C CA . LEU A 1 133 ? 29.409 11.426 13.601 1.00 0.00 112 LEU A CA 13
ATOM 24627 C C . LEU A 1 133 ? 28.490 10.484 14.378 1.00 0.00 112 LEU A C 13
ATOM 24628 O O . LEU A 1 133 ? 27.548 10.931 15.030 1.00 0.00 112 LEU A O 13
ATOM 24644 N N . ILE A 1 134 ? 28.740 9.181 14.285 1.00 0.00 113 ILE A N 13
ATOM 24645 C CA . ILE A 1 134 ? 27.902 8.206 14.983 1.00 0.00 113 ILE A CA 13
ATOM 24646 C C . ILE A 1 134 ? 28.084 8.266 16.504 1.00 0.00 113 ILE A C 13
ATOM 24647 O O . ILE A 1 134 ? 27.163 7.942 17.254 1.00 0.00 113 ILE A O 13
ATOM 24663 N N . ASN A 1 135 ? 29.266 8.680 16.959 1.00 0.00 114 ASN A N 13
ATOM 24664 C CA . ASN A 1 135 ? 29.579 8.660 18.389 1.00 0.00 114 ASN A CA 13
ATOM 24665 C C . ASN A 1 135 ? 29.217 9.962 19.115 1.00 0.00 114 ASN A C 13
ATOM 24666 O O . ASN A 1 135 ? 29.610 10.150 20.266 1.00 0.00 114 ASN A O 13
ATOM 24677 N N . ILE A 1 136 ? 28.474 10.858 18.464 1.00 0.00 115 ILE A N 13
ATOM 24678 C CA . ILE A 1 136 ? 28.107 12.132 19.082 1.00 0.00 115 ILE A CA 13
ATOM 24679 C C . ILE A 1 136 ? 27.402 11.901 20.420 1.00 0.00 115 ILE A C 13
ATOM 24680 O O . ILE A 1 136 ? 27.692 12.588 21.400 1.00 0.00 115 ILE A O 13
ATOM 24696 N N . TYR A 1 137 ? 26.481 10.941 20.463 1.00 0.00 116 TYR A N 13
ATOM 24697 C CA . TYR A 1 137 ? 25.708 10.695 21.682 1.00 0.00 116 TYR A CA 13
ATOM 24698 C C . TYR A 1 137 ? 26.296 9.572 22.547 1.00 0.00 116 TYR A C 13
ATOM 24699 O O . TYR A 1 137 ? 25.602 9.028 23.405 1.00 0.00 116 TYR A O 13
ATOM 24717 N N . LYS A 1 138 ? 27.564 9.220 22.330 1.00 0.00 117 LYS A N 13
ATOM 24718 C CA . LYS A 1 138 ? 28.207 8.175 23.123 1.00 0.00 117 LYS A CA 13
ATOM 24719 C C . LYS A 1 138 ? 29.213 8.784 24.095 1.00 0.00 117 LYS A C 13
ATOM 24720 O O . LYS A 1 138 ? 29.119 8.489 25.275 1.00 0.00 117 LYS A O 13
ATOM 24740 N N . GLU A 1 22 ? 10.572 -4.625 1.952 1.00 0.00 1 GLU A N 14
ATOM 24741 C CA . GLU A 1 22 ? 10.797 -5.895 2.633 1.00 0.00 1 GLU A CA 14
ATOM 24742 C C . GLU A 1 22 ? 10.275 -5.835 4.064 1.00 0.00 1 GLU A C 14
ATOM 24743 O O . GLU A 1 22 ? 9.758 -4.809 4.505 1.00 0.00 1 GLU A O 14
ATOM 24755 N N . ALA A 1 23 ? 10.415 -6.943 4.787 1.00 0.00 2 ALA A N 14
ATOM 24756 C CA . ALA A 1 23 ? 9.944 -7.011 6.165 1.00 0.00 2 ALA A CA 14
ATOM 24757 C C . ALA A 1 23 ? 10.704 -6.020 7.042 1.00 0.00 2 ALA A C 14
ATOM 24758 O O . ALA A 1 23 ? 11.896 -5.788 6.844 1.00 0.00 2 ALA A O 14
ATOM 24765 N N . ALA A 1 24 ? 10.004 -5.440 8.013 1.00 0.00 3 ALA A N 14
ATOM 24766 C CA . ALA A 1 24 ? 10.627 -4.488 8.924 1.00 0.00 3 ALA A CA 14
ATOM 24767 C C . ALA A 1 24 ? 10.016 -4.603 10.318 1.00 0.00 3 ALA A C 14
ATOM 24768 O O . ALA A 1 24 ? 8.863 -5.006 10.468 1.00 0.00 3 ALA A O 14
ATOM 24775 N N . ALA A 1 25 ? 10.798 -4.247 11.332 1.00 0.00 4 ALA A N 14
ATOM 24776 C CA . ALA A 1 25 ? 10.325 -4.318 12.709 1.00 0.00 4 ALA A CA 14
ATOM 24777 C C . ALA A 1 25 ? 9.269 -3.248 12.971 1.00 0.00 4 ALA A C 14
ATOM 24778 O O . ALA A 1 25 ? 9.392 -2.114 12.509 1.00 0.00 4 ALA A O 14
ATOM 24785 N N . ALA A 1 26 ? 8.230 -3.619 13.712 1.00 0.00 5 ALA A N 14
ATOM 24786 C CA . ALA A 1 26 ? 7.161 -2.680 14.039 1.00 0.00 5 ALA A CA 14
ATOM 24787 C C . ALA A 1 26 ? 7.661 -1.572 14.965 1.00 0.00 5 ALA A C 14
ATOM 24788 O O . ALA A 1 26 ? 7.246 -0.419 14.843 1.00 0.00 5 ALA A O 14
ATOM 24795 N N . ALA A 1 27 ? 8.555 -1.923 15.886 1.00 0.00 6 ALA A N 14
ATOM 24796 C CA . ALA A 1 27 ? 9.059 -0.953 16.853 1.00 0.00 6 ALA A CA 14
ATOM 24797 C C . ALA A 1 27 ? 9.778 0.191 16.146 1.00 0.00 6 ALA A C 14
ATOM 24798 O O . ALA A 1 27 ? 10.567 -0.030 15.227 1.00 0.00 6 ALA A O 14
ATOM 24805 N N . ARG A 1 28 ? 9.498 1.415 16.583 1.00 0.00 7 ARG A N 14
ATOM 24806 C CA . ARG A 1 28 ? 10.117 2.592 15.984 1.00 0.00 7 ARG A CA 14
ATOM 24807 C C . ARG A 1 28 ? 11.630 2.581 16.192 1.00 0.00 7 ARG A C 14
ATOM 24808 O O . ARG A 1 28 ? 12.389 2.959 15.299 1.00 0.00 7 ARG A O 14
ATOM 24829 N N . ASP A 1 29 ? 12.062 2.146 17.373 1.00 0.00 8 ASP A N 14
ATOM 24830 C CA . ASP A 1 29 ? 13.484 2.138 17.693 1.00 0.00 8 ASP A CA 14
ATOM 24831 C C . ASP A 1 29 ? 14.256 1.273 16.701 1.00 0.00 8 ASP A C 14
ATOM 24832 O O . ASP A 1 29 ? 15.305 1.677 16.201 1.00 0.00 8 ASP A O 14
ATOM 24841 N N . GLU A 1 30 ? 13.731 0.084 16.422 1.00 0.00 9 GLU A N 14
ATOM 24842 C CA . GLU A 1 30 ? 14.364 -0.804 15.455 1.00 0.00 9 GLU A CA 14
ATOM 24843 C C . GLU A 1 30 ? 14.178 -0.278 14.035 1.00 0.00 9 GLU A C 14
ATOM 24844 O O . GLU A 1 30 ? 15.095 -0.342 13.216 1.00 0.00 9 GLU A O 14
ATOM 24856 N N . SER A 1 31 ? 12.989 0.243 13.749 1.00 0.00 10 SER A N 14
ATOM 24857 C CA . SER A 1 31 ? 12.697 0.780 12.424 1.00 0.00 10 SER A CA 14
ATOM 24858 C C . SER A 1 31 ? 13.621 1.949 12.096 1.00 0.00 10 SER A C 14
ATOM 24859 O O . SER A 1 31 ? 14.093 2.081 10.967 1.00 0.00 10 SER A O 14
ATOM 24867 N N . ALA A 1 32 ? 13.879 2.793 13.091 1.00 0.00 11 ALA A N 14
ATOM 24868 C CA . ALA A 1 32 ? 14.736 3.958 12.887 1.00 0.00 11 ALA A CA 14
ATOM 24869 C C . ALA A 1 32 ? 16.159 3.531 12.544 1.00 0.00 11 ALA A C 14
ATOM 24870 O O . ALA A 1 32 ? 16.805 4.129 11.685 1.00 0.00 11 ALA A O 14
ATOM 24877 N N . TYR A 1 33 ? 16.641 2.490 13.216 1.00 0.00 12 TYR A N 14
ATOM 24878 C CA . TYR A 1 33 ? 17.997 2.006 12.984 1.00 0.00 12 TYR A CA 14
ATOM 24879 C C . TYR A 1 33 ? 18.183 1.587 11.530 1.00 0.00 12 TYR A C 14
ATOM 24880 O O . TYR A 1 33 ? 19.215 1.871 10.922 1.00 0.00 12 TYR A O 14
ATOM 24898 N N . LEU A 1 34 ? 17.182 0.909 10.977 1.00 0.00 13 LEU A N 14
ATOM 24899 C CA . LEU A 1 34 ? 17.268 0.437 9.600 1.00 0.00 13 LEU A CA 14
ATOM 24900 C C . LEU A 1 34 ? 17.426 1.608 8.634 1.00 0.00 13 LEU A C 14
ATOM 24901 O O . LEU A 1 34 ? 18.235 1.551 7.711 1.00 0.00 13 LEU A O 14
ATOM 24917 N N . LYS A 1 35 ? 16.660 2.671 8.861 1.00 0.00 14 LYS A N 14
ATOM 24918 C CA . LYS A 1 35 ? 16.718 3.836 7.984 1.00 0.00 14 LYS A CA 14
ATOM 24919 C C . LYS A 1 35 ? 18.106 4.467 8.017 1.00 0.00 14 LYS A C 14
ATOM 24920 O O . LYS A 1 35 ? 18.650 4.843 6.979 1.00 0.00 14 LYS A O 14
ATOM 24939 N N . LEU A 1 36 ? 18.678 4.574 9.212 1.00 0.00 15 LEU A N 14
ATOM 24940 C CA . LEU A 1 36 ? 20.006 5.159 9.359 1.00 0.00 15 LEU A CA 14
ATOM 24941 C C . LEU A 1 36 ? 21.055 4.317 8.636 1.00 0.00 15 LEU A C 14
ATOM 24942 O O . LEU A 1 36 ? 21.983 4.856 8.033 1.00 0.00 15 LEU A O 14
ATOM 24958 N N . GLN A 1 37 ? 20.908 2.998 8.703 1.00 0.00 16 GLN A N 14
ATOM 24959 C CA . GLN A 1 37 ? 21.845 2.103 8.032 1.00 0.00 16 GLN A CA 14
ATOM 24960 C C . GLN A 1 37 ? 21.802 2.316 6.522 1.00 0.00 16 GLN A C 14
ATOM 24961 O O . GLN A 1 37 ? 22.839 2.312 5.858 1.00 0.00 16 GLN A O 14
ATOM 24975 N N . GLU A 1 38 ? 20.600 2.506 5.984 1.00 0.00 17 GLU A N 14
ATOM 24976 C CA . GLU A 1 38 ? 20.448 2.753 4.553 1.00 0.00 17 GLU A CA 14
ATOM 24977 C C . GLU A 1 38 ? 21.144 4.047 4.145 1.00 0.00 17 GLU A C 14
ATOM 24978 O O . GLU A 1 38 ? 21.738 4.126 3.069 1.00 0.00 17 GLU A O 14
ATOM 24990 N N . GLN A 1 39 ? 21.068 5.061 5.004 1.00 0.00 18 GLN A N 14
ATOM 24991 C CA . GLN A 1 39 ? 21.718 6.334 4.716 1.00 0.00 18 GLN A CA 14
ATOM 24992 C C . GLN A 1 39 ? 23.226 6.146 4.577 1.00 0.00 18 GLN A C 14
ATOM 24993 O O . GLN A 1 39 ? 23.842 6.722 3.683 1.00 0.00 18 GLN A O 14
ATOM 25007 N N . MET A 1 40 ? 23.807 5.311 5.438 1.00 0.00 19 MET A N 14
ATOM 25008 C CA . MET A 1 40 ? 25.244 5.044 5.377 1.00 0.00 19 MET A CA 14
ATOM 25009 C C . MET A 1 40 ? 25.653 4.544 4.000 1.00 0.00 19 MET A C 14
ATOM 25010 O O . MET A 1 40 ? 26.694 4.939 3.475 1.00 0.00 19 MET A O 14
ATOM 25024 N N . ARG A 1 41 ? 24.836 3.671 3.425 1.00 0.00 20 ARG A N 14
ATOM 25025 C CA . ARG A 1 41 ? 25.132 3.138 2.100 1.00 0.00 20 ARG A CA 14
ATOM 25026 C C . ARG A 1 41 ? 25.264 4.273 1.081 1.00 0.00 20 ARG A C 14
ATOM 25027 O O . ARG A 1 41 ? 26.097 4.210 0.177 1.00 0.00 20 ARG A O 14
ATOM 25048 N N . LYS A 1 42 ? 24.447 5.313 1.238 1.00 0.00 21 LYS A N 14
ATOM 25049 C CA . LYS A 1 42 ? 24.485 6.452 0.329 1.00 0.00 21 LYS A CA 14
ATOM 25050 C C . LYS A 1 42 ? 25.754 7.281 0.524 1.00 0.00 21 LYS A C 14
ATOM 25051 O O . LYS A 1 42 ? 26.318 7.784 -0.449 1.00 0.00 21 LYS A O 14
ATOM 25070 N N . ILE A 1 43 ? 26.210 7.424 1.772 1.00 0.00 22 ILE A N 14
ATOM 25071 C CA . ILE A 1 43 ? 27.373 8.273 2.047 1.00 0.00 22 ILE A CA 14
ATOM 25072 C C . ILE A 1 43 ? 28.576 7.787 1.245 1.00 0.00 22 ILE A C 14
ATOM 25073 O O . ILE A 1 43 ? 29.307 8.582 0.655 1.00 0.00 22 ILE A O 14
ATOM 25089 N N . ASP A 1 44 ? 28.770 6.472 1.233 1.00 0.00 23 ASP A N 14
ATOM 25090 C CA . ASP A 1 44 ? 29.877 5.878 0.492 1.00 0.00 23 ASP A CA 14
ATOM 25091 C C . ASP A 1 44 ? 29.770 6.206 -0.995 1.00 0.00 23 ASP A C 14
ATOM 25092 O O . ASP A 1 44 ? 30.773 6.485 -1.649 1.00 0.00 23 ASP A O 14
ATOM 25101 N N . ALA A 1 45 ? 28.549 6.176 -1.521 1.00 0.00 24 ALA A N 14
ATOM 25102 C CA . ALA A 1 45 ? 28.332 6.489 -2.929 1.00 0.00 24 ALA A CA 14
ATOM 25103 C C . ALA A 1 45 ? 28.738 7.931 -3.220 1.00 0.00 24 ALA A C 14
ATOM 25104 O O . ALA A 1 45 ? 29.359 8.215 -4.243 1.00 0.00 24 ALA A O 14
ATOM 25111 N N . ASP A 1 46 ? 28.382 8.835 -2.314 1.00 0.00 25 ASP A N 14
ATOM 25112 C CA . ASP A 1 46 ? 28.758 10.237 -2.460 1.00 0.00 25 ASP A CA 14
ATOM 25113 C C . ASP A 1 46 ? 30.277 10.390 -2.470 1.00 0.00 25 ASP A C 14
ATOM 25114 O O . ASP A 1 46 ? 30.825 11.188 -3.232 1.00 0.00 25 ASP A O 14
ATOM 25123 N N . ALA A 1 47 ? 30.953 9.620 -1.622 1.00 0.00 26 ALA A N 14
ATOM 25124 C CA . ALA A 1 47 ? 32.407 9.683 -1.534 1.00 0.00 26 ALA A CA 14
ATOM 25125 C C . ALA A 1 47 ? 33.051 9.273 -2.855 1.00 0.00 26 ALA A C 14
ATOM 25126 O O . ALA A 1 47 ? 34.045 9.864 -3.279 1.00 0.00 26 ALA A O 14
ATOM 25133 N N . ALA A 1 48 ? 32.486 8.258 -3.500 1.00 0.00 27 ALA A N 14
ATOM 25134 C CA . ALA A 1 48 ? 33.019 7.788 -4.773 1.00 0.00 27 ALA A CA 14
ATOM 25135 C C . ALA A 1 48 ? 32.924 8.886 -5.828 1.00 0.00 27 ALA A C 14
ATOM 25136 O O . ALA A 1 48 ? 33.859 9.103 -6.598 1.00 0.00 27 ALA A O 14
ATOM 25143 N N . ALA A 1 49 ? 31.787 9.575 -5.855 1.00 0.00 28 ALA A N 14
ATOM 25144 C CA . ALA A 1 49 ? 31.594 10.668 -6.800 1.00 0.00 28 ALA A CA 14
ATOM 25145 C C . ALA A 1 49 ? 32.495 11.847 -6.449 1.00 0.00 28 ALA A C 14
ATOM 25146 O O . ALA A 1 49 ? 33.087 12.472 -7.328 1.00 0.00 28 ALA A O 14
ATOM 25153 N N . LEU A 1 50 ? 32.593 12.146 -5.157 1.00 0.00 29 LEU A N 14
ATOM 25154 C CA . LEU A 1 50 ? 33.421 13.258 -4.699 1.00 0.00 29 LEU A CA 14
ATOM 25155 C C . LEU A 1 50 ? 34.878 13.046 -5.099 1.00 0.00 29 LEU A C 14
ATOM 25156 O O . LEU A 1 50 ? 35.563 13.986 -5.501 1.00 0.00 29 LEU A O 14
ATOM 25172 N N . SER A 1 51 ? 35.348 11.808 -4.982 1.00 0.00 30 SER A N 14
ATOM 25173 C CA . SER A 1 51 ? 36.731 11.492 -5.324 1.00 0.00 30 SER A CA 14
ATOM 25174 C C . SER A 1 51 ? 37.005 11.720 -6.810 1.00 0.00 30 SER A C 14
ATOM 25175 O O . SER A 1 51 ? 38.104 12.127 -7.186 1.00 0.00 30 SER A O 14
ATOM 25183 N N . GLU A 1 52 ? 36.010 11.451 -7.652 1.00 0.00 31 GLU A N 14
ATOM 25184 C CA . GLU A 1 52 ? 36.180 11.610 -9.092 1.00 0.00 31 GLU A CA 14
ATOM 25185 C C . GLU A 1 52 ? 36.024 13.069 -9.510 1.00 0.00 31 GLU A C 14
ATOM 25186 O O . GLU A 1 52 ? 36.903 13.633 -10.161 1.00 0.00 31 GLU A O 14
ATOM 25198 N N . THR A 1 53 ? 34.903 13.679 -9.132 1.00 0.00 32 THR A N 14
ATOM 25199 C CA . THR A 1 53 ? 34.627 15.058 -9.523 1.00 0.00 32 THR A CA 14
ATOM 25200 C C . THR A 1 53 ? 35.486 16.037 -8.729 1.00 0.00 32 THR A C 14
ATOM 25201 O O . THR A 1 53 ? 36.058 16.971 -9.289 1.00 0.00 32 THR A O 14
ATOM 25212 N N . ARG A 1 54 ? 35.571 15.818 -7.418 1.00 0.00 33 ARG A N 14
ATOM 25213 C CA . ARG A 1 54 ? 36.343 16.697 -6.544 1.00 0.00 33 ARG A CA 14
ATOM 25214 C C . ARG A 1 54 ? 35.922 18.159 -6.721 1.00 0.00 33 ARG A C 14
ATOM 25215 O O . ARG A 1 54 ? 36.749 19.043 -6.951 1.00 0.00 33 ARG A O 14
ATOM 25236 N N . THR A 1 55 ? 34.619 18.408 -6.608 1.00 0.00 34 THR A N 14
ATOM 25237 C CA . THR A 1 55 ? 34.082 19.757 -6.765 1.00 0.00 34 THR A CA 14
ATOM 25238 C C . THR A 1 55 ? 33.172 20.121 -5.594 1.00 0.00 34 THR A C 14
ATOM 25239 O O . THR A 1 55 ? 32.563 19.250 -4.972 1.00 0.00 34 THR A O 14
ATOM 25250 N N . ILE A 1 56 ? 33.087 21.415 -5.304 1.00 0.00 35 ILE A N 14
ATOM 25251 C CA . ILE A 1 56 ? 32.284 21.893 -4.183 1.00 0.00 35 ILE A CA 14
ATOM 25252 C C . ILE A 1 56 ? 30.798 21.570 -4.363 1.00 0.00 35 ILE A C 14
ATOM 25253 O O . ILE A 1 56 ? 30.087 21.352 -3.381 1.00 0.00 35 ILE A O 14
ATOM 25269 N N . GLU A 1 57 ? 30.331 21.537 -5.609 1.00 0.00 36 GLU A N 14
ATOM 25270 C CA . GLU A 1 57 ? 28.915 21.293 -5.874 1.00 0.00 36 GLU A CA 14
ATOM 25271 C C . GLU A 1 57 ? 28.471 19.970 -5.259 1.00 0.00 36 GLU A C 14
ATOM 25272 O O . GLU A 1 57 ? 27.412 19.890 -4.638 1.00 0.00 36 GLU A O 14
ATOM 25284 N N . GLU A 1 58 ? 29.286 18.935 -5.434 1.00 0.00 37 GLU A N 14
ATOM 25285 C CA . GLU A 1 58 ? 28.983 17.631 -4.850 1.00 0.00 37 GLU A CA 14
ATOM 25286 C C . GLU A 1 58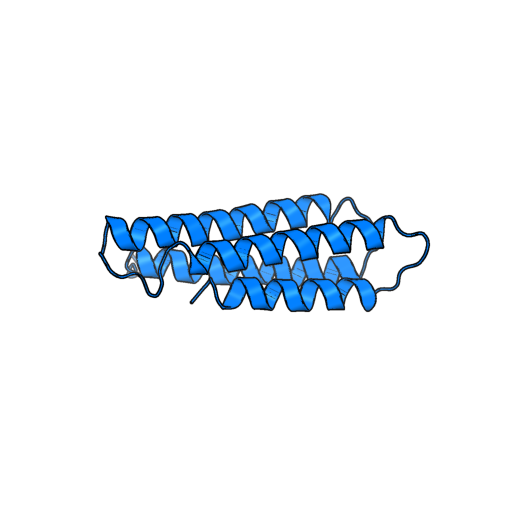 ? 29.143 17.663 -3.333 1.00 0.00 37 GLU A C 14
ATOM 25287 O O . GLU A 1 58 ? 28.354 17.062 -2.603 1.00 0.00 37 GLU A O 14
ATOM 25299 N N . LEU A 1 59 ? 30.174 18.360 -2.866 1.00 0.00 38 LEU A N 14
ATOM 25300 C CA . LEU A 1 59 ? 30.435 18.459 -1.434 1.00 0.00 38 LEU A CA 14
ATOM 25301 C C . LEU A 1 59 ? 29.271 19.134 -0.712 1.00 0.00 38 LEU A C 14
ATOM 25302 O O . LEU A 1 59 ? 28.904 18.736 0.394 1.00 0.00 38 LEU A O 14
ATOM 25318 N N . ASP A 1 60 ? 28.694 20.153 -1.341 1.00 0.00 39 ASP A N 14
ATOM 25319 C CA . ASP A 1 60 ? 27.601 20.895 -0.724 1.00 0.00 39 ASP A CA 14
ATOM 25320 C C . ASP A 1 60 ? 26.449 19.962 -0.365 1.00 0.00 39 ASP A C 14
ATOM 25321 O O . ASP A 1 60 ? 25.834 20.103 0.693 1.00 0.00 39 ASP A O 14
ATOM 25330 N N . THR A 1 61 ? 26.156 19.013 -1.247 1.00 0.00 40 THR A N 14
ATOM 25331 C CA . THR A 1 61 ? 25.090 18.049 -0.989 1.00 0.00 40 THR A CA 14
ATOM 25332 C C . THR A 1 61 ? 25.493 17.056 0.098 1.00 0.00 40 THR A C 14
ATOM 25333 O O . THR A 1 61 ? 24.663 16.641 0.906 1.00 0.00 40 THR A O 14
ATOM 25344 N N . PHE A 1 62 ? 26.769 16.676 0.118 1.00 0.00 41 PHE A N 14
ATOM 25345 C CA . PHE A 1 62 ? 27.252 15.712 1.097 1.00 0.00 41 PHE A CA 14
ATOM 25346 C C . PHE A 1 62 ? 27.034 16.223 2.517 1.00 0.00 41 PHE A C 14
ATOM 25347 O O . PHE A 1 62 ? 26.582 15.479 3.388 1.00 0.00 41 PHE A O 14
ATOM 25364 N N . LYS A 1 63 ? 27.353 17.494 2.747 1.00 0.00 42 LYS A N 14
ATOM 25365 C CA . LYS A 1 63 ? 27.190 18.077 4.074 1.00 0.00 42 LYS A CA 14
ATOM 25366 C C . LYS A 1 63 ? 25.729 18.025 4.508 1.00 0.00 42 LYS A C 14
ATOM 25367 O O . LYS A 1 63 ? 25.427 17.732 5.665 1.00 0.00 42 LYS A O 14
ATOM 25386 N N . LEU A 1 64 ? 24.826 18.312 3.576 1.00 0.00 43 LEU A N 14
ATOM 25387 C CA . LEU A 1 64 ? 23.398 18.277 3.879 1.00 0.00 43 LEU A CA 14
ATOM 25388 C C . LEU A 1 64 ? 22.952 16.857 4.209 1.00 0.00 43 LEU A C 14
ATOM 25389 O O . LEU A 1 64 ? 22.153 16.645 5.122 1.00 0.00 43 LEU A O 14
ATOM 25405 N N . ASP A 1 65 ? 23.469 15.886 3.464 1.00 0.00 44 ASP A N 14
ATOM 25406 C CA . ASP A 1 65 ? 23.120 14.491 3.701 1.00 0.00 44 ASP A CA 14
ATOM 25407 C C . ASP A 1 65 ? 23.553 14.059 5.096 1.00 0.00 44 ASP A C 14
ATOM 25408 O O . ASP A 1 65 ? 22.818 13.364 5.797 1.00 0.00 44 ASP A O 14
ATOM 25417 N N . VAL A 1 66 ? 24.753 14.473 5.489 1.00 0.00 45 VAL A N 14
ATOM 25418 C CA . VAL A 1 66 ? 25.256 14.162 6.821 1.00 0.00 45 VAL A CA 14
ATOM 25419 C C . VAL A 1 66 ? 24.447 14.916 7.878 1.00 0.00 45 VAL A C 14
ATOM 25420 O O . VAL A 1 66 ? 24.129 14.366 8.931 1.00 0.00 45 VAL A O 14
ATOM 25433 N N . ALA A 1 67 ? 24.117 16.174 7.591 1.00 0.00 46 ALA A N 14
ATOM 25434 C CA . ALA A 1 67 ? 23.365 16.987 8.541 1.00 0.00 46 ALA A CA 14
ATOM 25435 C C . ALA A 1 67 ? 22.038 16.317 8.880 1.00 0.00 46 ALA A C 14
ATOM 25436 O O . ALA A 1 67 ? 21.683 16.179 10.050 1.00 0.00 46 ALA A O 14
ATOM 25443 N N . ASP A 1 68 ? 21.312 15.896 7.851 1.00 0.00 47 ASP A N 14
ATOM 25444 C CA . ASP A 1 68 ? 20.075 15.152 8.060 1.00 0.00 47 ASP A CA 14
ATOM 25445 C C . ASP A 1 68 ? 20.353 13.844 8.799 1.00 0.00 47 ASP A C 14
ATOM 25446 O O . ASP A 1 68 ? 19.585 13.437 9.671 1.00 0.00 47 ASP A O 14
ATOM 25455 N N . PHE A 1 69 ? 21.456 13.191 8.443 1.00 0.00 48 PHE A N 14
ATOM 25456 C CA . PHE A 1 69 ? 21.827 11.923 9.059 1.00 0.00 48 PHE A CA 14
ATOM 25457 C C . PHE A 1 69 ? 22.064 12.081 10.559 1.00 0.00 48 PHE A C 14
ATOM 25458 O O . PHE A 1 69 ? 21.559 11.291 11.357 1.00 0.00 48 PHE A O 14
ATOM 25475 N N . VAL A 1 70 ? 22.829 13.101 10.939 1.00 0.00 49 VAL A N 14
ATOM 25476 C CA . VAL A 1 70 ? 23.175 13.292 12.345 1.00 0.00 49 VAL A CA 14
ATOM 25477 C C . VAL A 1 70 ? 21.991 13.825 13.149 1.00 0.00 49 VAL A C 14
ATOM 25478 O O . VAL A 1 70 ? 21.822 13.472 14.317 1.00 0.00 49 VAL A O 14
ATOM 25491 N N . THR A 1 71 ? 21.170 14.669 12.527 1.00 0.00 50 THR A N 14
ATOM 25492 C CA . THR A 1 71 ? 20.018 15.243 13.219 1.00 0.00 50 THR A CA 14
ATOM 25493 C C . THR A 1 71 ? 19.113 14.135 13.755 1.00 0.00 50 THR A C 14
ATOM 25494 O O . THR A 1 71 ? 18.689 14.172 14.908 1.00 0.00 50 THR A O 14
ATOM 25505 N N . THR A 1 72 ? 18.845 13.140 12.916 1.00 0.00 51 THR A N 14
ATOM 25506 C CA . THR A 1 72 ? 17.997 12.027 13.324 1.00 0.00 51 THR A CA 14
ATOM 25507 C C . THR A 1 72 ? 18.603 11.300 14.522 1.00 0.00 51 THR A C 14
ATOM 25508 O O . THR A 1 72 ? 17.892 10.911 15.448 1.00 0.00 51 THR A O 14
ATOM 25519 N N . VAL A 1 73 ? 19.921 11.120 14.501 1.00 0.00 52 VAL A N 14
ATOM 25520 C CA . VAL A 1 73 ? 20.598 10.396 15.572 1.00 0.00 52 VAL A CA 14
ATOM 25521 C C . VAL A 1 73 ? 20.528 11.179 16.884 1.00 0.00 52 VAL A C 14
ATOM 25522 O O . VAL A 1 73 ? 20.121 10.636 17.912 1.00 0.00 52 VAL A O 14
ATOM 25535 N N . VAL A 1 74 ? 20.921 12.450 16.848 1.00 0.00 53 VAL A N 14
ATOM 25536 C CA . VAL A 1 74 ? 20.911 13.271 18.056 1.00 0.00 53 VAL A CA 14
ATOM 25537 C C . VAL A 1 74 ? 19.485 13.479 18.563 1.00 0.00 53 VAL A C 14
ATOM 25538 O O . VAL A 1 74 ? 19.242 13.477 19.771 1.00 0.00 53 VAL A O 14
ATOM 25551 N N . GLN A 1 75 ? 18.545 13.656 17.639 1.00 0.00 54 GLN A N 14
ATOM 25552 C CA . GLN A 1 75 ? 17.136 13.734 18.014 1.00 0.00 54 GLN A CA 14
ATOM 25553 C C . GLN A 1 75 ? 16.701 12.462 18.737 1.00 0.00 54 GLN A C 14
ATOM 25554 O O . GLN A 1 75 ? 15.937 12.522 19.700 1.00 0.00 54 GLN A O 14
ATOM 25568 N N . LEU A 1 76 ? 17.193 11.315 18.276 1.00 0.00 55 LEU A N 14
ATOM 25569 C CA . LEU A 1 76 ? 16.877 10.045 18.923 1.00 0.00 55 LEU A CA 14
ATOM 25570 C C . LEU A 1 76 ? 17.417 10.020 20.350 1.00 0.00 55 LEU A C 14
ATOM 25571 O O . LEU A 1 76 ? 16.760 9.516 21.259 1.00 0.00 55 LEU A O 14
ATOM 25587 N N . ALA A 1 77 ? 18.615 10.567 20.541 1.00 0.00 56 ALA A N 14
ATOM 25588 C CA . ALA A 1 77 ? 19.225 10.599 21.866 1.00 0.00 56 ALA A CA 14
ATOM 25589 C C . ALA A 1 77 ? 18.366 11.411 22.829 1.00 0.00 56 ALA A C 14
ATOM 25590 O O . ALA A 1 77 ? 18.169 11.021 23.980 1.00 0.00 56 ALA A O 14
ATOM 25597 N N . GLU A 1 78 ? 17.851 12.538 22.351 1.00 0.00 57 GLU A N 14
ATOM 25598 C CA . GLU A 1 78 ? 16.984 13.375 23.173 1.00 0.00 57 GLU A CA 14
ATOM 25599 C C . GLU A 1 78 ? 15.688 12.644 23.516 1.00 0.00 57 GLU A C 14
ATOM 25600 O O . GLU A 1 78 ? 15.176 12.759 24.630 1.00 0.00 57 GLU A O 14
ATOM 25612 N N . GLU A 1 79 ? 15.161 11.891 22.553 1.00 0.00 58 GLU A N 14
ATOM 25613 C CA . GLU A 1 79 ? 13.914 11.162 22.753 1.00 0.00 58 GLU A CA 14
ATOM 25614 C C . GLU A 1 79 ? 14.048 10.139 23.878 1.00 0.00 58 GLU A C 14
ATOM 25615 O O . GLU A 1 79 ? 13.121 9.947 24.665 1.00 0.00 58 GLU A O 14
ATOM 25627 N N . LEU A 1 80 ? 15.203 9.485 23.948 1.00 0.00 59 LEU A N 14
ATOM 25628 C CA . LEU A 1 80 ? 15.428 8.464 24.965 1.00 0.00 59 LEU A CA 14
ATOM 25629 C C . LEU A 1 80 ? 15.342 9.058 26.369 1.00 0.00 59 LEU A C 14
ATOM 25630 O O . LEU A 1 80 ? 14.823 8.422 27.286 1.00 0.00 59 LEU A O 14
ATOM 25646 N N . GLU A 1 81 ? 15.853 10.275 26.534 1.00 0.00 60 GLU A N 14
ATOM 25647 C CA . GLU A 1 81 ? 15.832 10.926 27.838 1.00 0.00 60 GLU A CA 14
ATOM 25648 C C . GLU A 1 81 ? 14.400 11.173 28.302 1.00 0.00 60 GLU A C 14
ATOM 25649 O O . GLU A 1 81 ? 14.089 11.022 29.483 1.00 0.00 60 GLU A O 14
ATOM 25661 N N . HIS A 1 82 ? 13.531 11.555 27.370 1.00 0.00 61 HIS A N 14
ATOM 25662 C CA . HIS A 1 82 ? 12.135 11.807 27.707 1.00 0.00 61 HIS A CA 14
ATOM 25663 C C . HIS A 1 82 ? 11.458 10.529 28.192 1.00 0.00 61 HIS A C 14
ATOM 25664 O O . HIS A 1 82 ? 10.837 10.509 29.254 1.00 0.00 61 HIS A O 14
ATOM 25678 N N . ARG A 1 83 ? 11.584 9.465 27.406 1.00 0.00 62 ARG A N 14
ATOM 25679 C CA . ARG A 1 83 ? 10.954 8.196 27.750 1.00 0.00 62 ARG A CA 14
ATOM 25680 C C . ARG A 1 83 ? 11.634 7.544 28.951 1.00 0.00 62 ARG A C 14
ATOM 25681 O O . ARG A 1 83 ? 10.965 7.079 29.874 1.00 0.00 62 ARG A O 14
ATOM 25702 N N . PHE A 1 84 ? 12.963 7.512 28.936 1.00 0.00 63 PHE A N 14
ATOM 25703 C CA . PHE A 1 84 ? 13.712 6.867 30.011 1.00 0.00 63 PHE A CA 14
ATOM 25704 C C . PHE A 1 84 ? 14.072 7.859 31.115 1.00 0.00 63 PHE A C 14
ATOM 25705 O O . PHE A 1 84 ? 13.617 7.722 32.252 1.00 0.00 63 PHE A O 14
ATOM 25722 N N . GLY A 1 85 ? 14.887 8.855 30.779 1.00 0.00 64 GLY A N 14
ATOM 25723 C CA . GLY A 1 85 ? 15.307 9.845 31.766 1.00 0.00 64 GLY A CA 14
ATOM 25724 C C . GLY A 1 85 ? 16.755 10.275 31.550 1.00 0.00 64 GLY A C 14
ATOM 25725 O O . GLY A 1 85 ? 17.049 11.467 31.460 1.00 0.00 64 GLY A O 14
ATOM 25729 N N . ARG A 1 86 ? 17.661 9.301 31.471 1.00 0.00 65 ARG A N 14
ATOM 25730 C CA . ARG A 1 86 ? 19.084 9.592 31.308 1.00 0.00 65 ARG A CA 14
ATOM 25731 C C . ARG A 1 86 ? 19.654 8.882 30.086 1.00 0.00 65 ARG A C 14
ATOM 25732 O O . ARG A 1 86 ? 19.184 7.813 29.699 1.00 0.00 65 ARG A O 14
ATOM 25753 N N . ASN A 1 87 ? 20.676 9.487 29.484 1.00 0.00 66 ASN A N 14
ATOM 25754 C CA . ASN A 1 87 ? 21.357 8.889 28.339 1.00 0.00 66 ASN A CA 14
ATOM 25755 C C . ASN A 1 87 ? 22.815 8.595 28.681 1.00 0.00 66 ASN A C 14
ATOM 25756 O O . ASN A 1 87 ? 23.449 9.334 29.434 1.00 0.00 66 ASN A O 14
ATOM 25767 N N . ARG A 1 88 ? 23.336 7.507 28.124 1.00 0.00 67 ARG A N 14
ATOM 25768 C CA . ARG A 1 88 ? 24.746 7.174 28.293 1.00 0.00 67 ARG A CA 14
ATOM 25769 C C . ARG A 1 88 ? 25.655 8.334 27.879 1.00 0.00 67 ARG A C 14
ATOM 25770 O O . ARG A 1 88 ? 26.739 8.503 28.437 1.00 0.00 67 ARG A O 14
ATOM 25791 N N . ARG A 1 89 ? 25.217 9.132 26.905 1.00 0.00 68 ARG A N 14
ATOM 25792 C CA . ARG A 1 89 ? 25.929 10.357 26.542 1.00 0.00 68 ARG A CA 14
ATOM 25793 C C . ARG A 1 89 ? 24.996 11.556 26.683 1.00 0.00 68 ARG A C 14
ATOM 25794 O O . ARG A 1 89 ? 23.809 11.470 26.373 1.00 0.00 68 ARG A O 14
ATOM 25815 N N . GLY A 1 90 ? 25.542 12.674 27.155 1.00 0.00 69 GLY A N 14
ATOM 25816 C CA . GLY A 1 90 ? 24.735 13.866 27.389 1.00 0.00 69 GLY A CA 14
ATOM 25817 C C . GLY A 1 90 ? 24.528 14.654 26.101 1.00 0.00 69 GLY A C 14
ATOM 25818 O O . GLY A 1 90 ? 25.114 14.336 25.067 1.00 0.00 69 GLY A O 14
ATOM 25822 N N . ARG A 1 91 ? 23.696 15.688 26.174 1.00 0.00 70 ARG A N 14
ATOM 25823 C CA . ARG A 1 91 ? 23.397 16.498 24.999 1.00 0.00 70 ARG A CA 14
ATOM 25824 C C . ARG A 1 91 ? 24.671 17.112 24.429 1.00 0.00 70 ARG A C 14
ATOM 25825 O O . ARG A 1 91 ? 24.885 17.104 23.217 1.00 0.00 70 ARG A O 14
ATOM 25846 N N . THR A 1 92 ? 25.522 17.623 25.311 1.00 0.00 71 THR A N 14
ATOM 25847 C CA . THR A 1 92 ? 26.736 18.310 24.880 1.00 0.00 71 THR A CA 14
ATOM 25848 C C . THR A 1 92 ? 27.737 17.339 24.263 1.00 0.00 71 THR A C 14
ATOM 25849 O O . THR A 1 92 ? 28.429 17.680 23.302 1.00 0.00 71 THR A O 14
ATOM 25860 N N . GLU A 1 93 ? 27.814 16.131 24.813 1.00 0.00 72 GLU A N 14
ATOM 25861 C CA . GLU A 1 93 ? 28.776 15.148 24.332 1.00 0.00 72 GLU A CA 14
ATOM 25862 C C . GLU A 1 93 ? 28.465 14.734 22.897 1.00 0.00 72 GLU A C 14
ATOM 25863 O O . GLU A 1 93 ? 29.372 14.567 22.084 1.00 0.00 72 GLU A O 14
ATOM 25875 N N . ILE A 1 94 ? 27.182 14.575 22.590 1.00 0.00 73 ILE A N 14
ATOM 25876 C CA . ILE A 1 94 ? 26.775 14.159 21.250 1.00 0.00 73 ILE A CA 14
ATOM 25877 C C . ILE A 1 94 ? 27.082 15.255 20.230 1.00 0.00 73 ILE A C 14
ATOM 25878 O O . ILE A 1 94 ? 27.517 14.966 19.115 1.00 0.00 73 ILE A O 14
ATOM 25894 N N . TYR A 1 95 ? 26.853 16.507 20.612 1.00 0.00 74 TYR A N 14
ATOM 25895 C CA . TYR A 1 95 ? 27.061 17.622 19.693 1.00 0.00 74 TYR A CA 14
ATOM 25896 C C . TYR A 1 95 ? 28.528 17.744 19.284 1.00 0.00 74 TYR A C 14
ATOM 25897 O O . TYR A 1 95 ? 28.829 18.119 18.151 1.00 0.00 74 TYR A O 14
ATOM 25915 N N . LYS A 1 96 ? 29.440 17.426 20.201 1.00 0.00 75 LYS A N 14
ATOM 25916 C CA . LYS A 1 96 ? 30.863 17.604 19.936 1.00 0.00 75 LYS A CA 14
ATOM 25917 C C . LYS A 1 96 ? 31.283 16.838 18.684 1.00 0.00 75 LYS A C 14
ATOM 25918 O O . LYS A 1 96 ? 32.055 17.344 17.873 1.00 0.00 75 LYS A O 14
ATOM 25937 N N . ILE A 1 97 ? 30.771 15.622 18.529 1.00 0.00 76 ILE A N 14
ATOM 25938 C CA . ILE A 1 97 ? 31.084 14.828 17.342 1.00 0.00 76 ILE A CA 14
ATOM 25939 C C . ILE A 1 97 ? 30.507 15.504 16.092 1.00 0.00 76 ILE A C 14
ATOM 25940 O O . ILE A 1 97 ? 31.132 15.490 15.032 1.00 0.00 76 ILE A O 14
ATOM 25956 N N . VAL A 1 98 ? 29.327 16.108 16.218 1.00 0.00 77 VAL A N 14
ATOM 25957 C CA . VAL A 1 98 ? 28.670 16.727 15.071 1.00 0.00 77 VAL A CA 14
ATOM 25958 C C . VAL A 1 98 ? 29.551 17.824 14.475 1.00 0.00 77 VAL A C 14
ATOM 25959 O O . VAL A 1 98 ? 29.731 17.884 13.259 1.00 0.00 77 VAL A O 14
ATOM 25972 N N . LYS A 1 99 ? 30.100 18.688 15.328 1.00 0.00 78 LYS A N 14
ATOM 25973 C CA . LYS A 1 99 ? 30.923 19.792 14.845 1.00 0.00 78 LYS A CA 14
ATOM 25974 C C . LYS A 1 99 ? 32.310 19.318 14.408 1.00 0.00 78 LYS A C 14
ATOM 25975 O O . LYS A 1 99 ? 32.836 19.790 13.401 1.00 0.00 78 LYS A O 14
ATOM 25994 N N . GLU A 1 100 ? 32.898 18.387 15.157 1.00 0.00 79 GLU A N 14
ATOM 25995 C CA . GLU A 1 100 ? 34.212 17.859 14.794 1.00 0.00 79 GLU A CA 14
ATOM 25996 C C . GLU A 1 100 ? 34.172 17.192 13.420 1.00 0.00 79 GLU A C 14
ATOM 25997 O O . GLU A 1 100 ? 35.125 17.299 12.647 1.00 0.00 79 GLU A O 14
ATOM 26009 N N . VAL A 1 101 ? 33.074 16.507 13.118 1.00 0.00 80 VAL A N 14
ATOM 26010 C CA . VAL A 1 101 ? 32.899 15.918 11.794 1.00 0.00 80 VAL A CA 14
ATOM 26011 C C . VAL A 1 101 ? 32.814 17.029 10.744 1.00 0.00 80 VAL A C 14
ATOM 26012 O O . VAL A 1 101 ? 33.383 16.905 9.659 1.00 0.00 80 VAL A O 14
ATOM 26025 N N . ASP A 1 102 ? 32.105 18.109 11.068 1.00 0.00 81 ASP A N 14
ATOM 26026 C CA . ASP A 1 102 ? 31.986 19.231 10.143 1.00 0.00 81 ASP A CA 14
ATOM 26027 C C . ASP A 1 102 ? 33.366 19.775 9.786 1.00 0.00 81 ASP A C 14
ATOM 26028 O O . ASP A 1 102 ? 33.622 20.120 8.633 1.00 0.00 81 ASP A O 14
ATOM 26037 N N . ARG A 1 103 ? 34.258 19.841 10.772 1.00 0.00 82 ARG A N 14
ATOM 26038 C CA . ARG A 1 103 ? 35.624 20.292 10.519 1.00 0.00 82 ARG A CA 14
ATOM 26039 C C . ARG A 1 103 ? 36.286 19.410 9.466 1.00 0.00 82 ARG A C 14
ATOM 26040 O O . ARG A 1 103 ? 36.979 19.903 8.576 1.00 0.00 82 ARG A O 14
ATOM 26061 N N . LYS A 1 104 ? 36.066 18.103 9.571 1.00 0.00 83 LYS A N 14
ATOM 26062 C CA . LYS A 1 104 ? 36.574 17.176 8.568 1.00 0.00 83 LYS A CA 14
ATOM 26063 C C . LYS A 1 104 ? 35.960 17.492 7.207 1.00 0.00 83 LYS A C 14
ATOM 26064 O O . LYS A 1 104 ? 36.648 17.468 6.188 1.00 0.00 83 LYS A O 14
ATOM 26083 N N . LEU A 1 105 ? 34.663 17.785 7.195 1.00 0.00 84 LEU A N 14
ATOM 26084 C CA . LEU A 1 105 ? 33.991 18.168 5.958 1.00 0.00 84 LEU A CA 14
ATOM 26085 C C . LEU A 1 105 ? 34.560 19.483 5.423 1.00 0.00 84 LEU A C 14
ATOM 26086 O O . LEU A 1 105 ? 34.694 19.658 4.212 1.00 0.00 84 LEU A O 14
ATOM 26102 N N . LEU A 1 106 ? 34.885 20.408 6.323 1.00 0.00 85 LEU A N 14
ATOM 26103 C CA . LEU A 1 106 ? 35.525 21.656 5.919 1.00 0.00 85 LEU A CA 14
ATOM 26104 C C . LEU A 1 106 ? 36.892 21.382 5.297 1.00 0.00 85 LEU A C 14
ATOM 26105 O O . LEU A 1 106 ? 37.281 22.041 4.331 1.00 0.00 85 LEU A O 14
ATOM 26121 N N . ASP A 1 107 ? 37.620 20.416 5.850 1.00 0.00 86 ASP A N 14
ATOM 26122 C CA . ASP A 1 107 ? 38.905 20.028 5.279 1.00 0.00 86 ASP A CA 14
ATOM 26123 C C . ASP A 1 107 ? 38.724 19.567 3.834 1.00 0.00 86 ASP A C 14
ATOM 26124 O O . ASP A 1 107 ? 39.547 19.873 2.971 1.00 0.00 86 ASP A O 14
ATOM 26133 N N . LEU A 1 108 ? 37.647 18.828 3.576 1.00 0.00 87 LEU A N 14
ATOM 26134 C CA . LEU A 1 108 ? 37.322 18.435 2.209 1.00 0.00 87 LEU A CA 14
ATOM 26135 C C . LEU A 1 108 ? 37.095 19.677 1.353 1.00 0.00 87 LEU A C 14
ATOM 26136 O O . LEU A 1 108 ? 37.563 19.751 0.217 1.00 0.00 87 LEU A O 14
ATOM 26152 N N . THR A 1 109 ? 36.380 20.654 1.907 1.00 0.00 88 THR A N 14
ATOM 26153 C CA . THR A 1 109 ? 36.171 21.917 1.209 1.00 0.00 88 THR A CA 14
ATOM 26154 C C . THR A 1 109 ? 37.511 22.592 0.944 1.00 0.00 88 THR A C 14
ATOM 26155 O O . THR A 1 109 ? 37.757 23.099 -0.150 1.00 0.00 88 THR A O 14
ATOM 26166 N N . ASP A 1 110 ? 38.382 22.581 1.949 1.00 0.00 89 ASP A N 14
ATOM 26167 C CA . ASP A 1 110 ? 39.715 23.156 1.799 1.00 0.00 89 ASP A CA 14
ATOM 26168 C C . ASP A 1 110 ? 40.458 22.493 0.642 1.00 0.00 89 ASP A C 14
ATOM 26169 O O . ASP A 1 110 ? 41.170 23.158 -0.110 1.00 0.00 89 ASP A O 14
ATOM 26178 N N . ALA A 1 111 ? 40.294 21.181 0.505 1.00 0.00 90 ALA A N 14
ATOM 26179 C CA . ALA A 1 111 ? 40.893 20.460 -0.612 1.00 0.00 90 ALA A CA 14
ATOM 26180 C C . ALA A 1 111 ? 40.316 20.951 -1.938 1.00 0.00 90 ALA A C 14
ATOM 26181 O O . ALA A 1 111 ? 41.038 21.077 -2.928 1.00 0.00 90 ALA A O 14
ATOM 26188 N N . VAL A 1 112 ? 39.013 21.225 -1.954 1.00 0.00 91 VAL A N 14
ATOM 26189 C CA . VAL A 1 112 ? 38.366 21.727 -3.161 1.00 0.00 91 VAL A CA 14
ATOM 26190 C C . VAL A 1 112 ? 38.968 23.080 -3.536 1.00 0.00 91 VAL A C 14
ATOM 26191 O O . VAL A 1 112 ? 39.291 23.324 -4.698 1.00 0.00 91 VAL A O 14
ATOM 26204 N N . LEU A 1 113 ? 39.115 23.954 -2.544 1.00 0.00 92 LEU A N 14
ATOM 26205 C CA . LEU A 1 113 ? 39.776 25.236 -2.769 1.00 0.00 92 LEU A CA 14
ATOM 26206 C C . LEU A 1 113 ? 41.247 25.031 -3.135 1.00 0.00 92 LEU A C 14
ATOM 26207 O O . LEU A 1 113 ? 41.790 25.748 -3.976 1.00 0.00 92 LEU A O 14
ATOM 26223 N N . ALA A 1 114 ? 41.883 24.048 -2.501 1.00 0.00 93 ALA A N 14
ATOM 26224 C CA . ALA A 1 114 ? 43.272 23.707 -2.809 1.00 0.00 93 ALA A CA 14
ATOM 26225 C C . ALA A 1 114 ? 43.443 23.222 -4.253 1.00 0.00 93 ALA A C 14
ATOM 26226 O O . ALA A 1 114 ? 44.544 23.295 -4.798 1.00 0.00 93 ALA A O 14
ATOM 26233 N N . LYS A 1 115 ? 42.373 22.693 -4.852 1.00 0.00 94 LYS A N 14
ATOM 26234 C CA . LYS A 1 115 ? 42.419 22.202 -6.226 1.00 0.00 94 LYS A CA 14
ATOM 26235 C C . LYS A 1 115 ? 43.394 21.033 -6.348 1.00 0.00 94 LYS A C 14
ATOM 26236 O O . LYS A 1 115 ? 44.179 20.951 -7.294 1.00 0.00 94 LYS A O 14
ATOM 26255 N N . GLU A 1 116 ? 43.326 20.121 -5.383 1.00 0.00 95 GLU A N 14
ATOM 26256 C CA . GLU A 1 116 ? 44.180 18.939 -5.392 1.00 0.00 95 GLU A CA 14
ATOM 26257 C C . GLU A 1 116 ? 43.951 18.123 -6.661 1.00 0.00 95 GLU A C 14
ATOM 26258 O O . GLU A 1 116 ? 42.823 18.008 -7.139 1.00 0.00 95 GLU A O 14
ATOM 26270 N N . LYS A 1 117 ? 45.025 17.559 -7.203 1.00 0.00 96 LYS A N 14
ATOM 26271 C CA . LYS A 1 117 ? 44.923 16.763 -8.426 1.00 0.00 96 LYS A CA 14
ATOM 26272 C C . LYS A 1 117 ? 44.644 15.277 -8.160 1.00 0.00 96 LYS A C 14
ATOM 26273 O O . LYS A 1 117 ? 44.440 14.515 -9.107 1.00 0.00 96 LYS A O 14
ATOM 26292 N N . LYS A 1 118 ? 44.630 14.853 -6.895 1.00 0.00 97 LYS A N 14
ATOM 26293 C CA . LYS A 1 118 ? 44.386 13.449 -6.565 1.00 0.00 97 LYS A CA 14
ATOM 26294 C C . LYS A 1 118 ? 43.347 13.317 -5.452 1.00 0.00 97 LYS A C 14
ATOM 26295 O O . LYS A 1 118 ? 43.309 14.125 -4.525 1.00 0.00 97 LYS A O 14
ATOM 26314 N N . GLY A 1 119 ? 42.508 12.291 -5.558 1.00 0.00 98 GLY A N 14
ATOM 26315 C CA . GLY A 1 119 ? 41.456 12.070 -4.567 1.00 0.00 98 GLY A CA 14
ATOM 26316 C C . GLY A 1 119 ? 41.817 11.009 -3.519 1.00 0.00 98 GLY A C 14
ATOM 26317 O O . GLY A 1 119 ? 40.988 10.691 -2.664 1.00 0.00 98 GLY A O 14
ATOM 26321 N N . GLU A 1 120 ? 43.034 10.462 -3.569 1.00 0.00 99 GLU A N 14
ATOM 26322 C CA . GLU A 1 120 ? 43.441 9.445 -2.605 1.00 0.00 99 GLU A CA 14
ATOM 26323 C C . GLU A 1 120 ? 43.401 10.007 -1.187 1.00 0.00 99 GLU A C 14
ATOM 26324 O O . GLU A 1 120 ? 42.967 9.331 -0.256 1.00 0.00 99 GLU A O 14
ATOM 26336 N N . ASP A 1 121 ? 43.856 11.247 -1.030 1.00 0.00 100 ASP A N 14
ATOM 26337 C CA . ASP A 1 121 ? 43.791 11.910 0.267 1.00 0.00 100 ASP A CA 14
ATOM 26338 C C . ASP A 1 121 ? 42.338 12.095 0.701 1.00 0.00 100 ASP A C 14
ATOM 26339 O O . ASP A 1 121 ? 41.997 11.899 1.867 1.00 0.00 100 ASP A O 14
ATOM 26348 N N . ILE A 1 122 ? 41.490 12.472 -0.251 1.00 0.00 101 ILE A N 14
ATOM 26349 C CA . ILE A 1 122 ? 40.076 12.703 0.025 1.00 0.00 101 ILE A CA 14
ATOM 26350 C C . ILE A 1 122 ? 39.415 11.425 0.537 1.00 0.00 101 ILE A C 14
ATOM 26351 O O . ILE A 1 122 ? 38.605 11.463 1.462 1.00 0.00 101 ILE A O 14
ATOM 26367 N N . LEU A 1 123 ? 39.770 10.294 -0.064 1.00 0.00 102 LEU A N 14
ATOM 26368 C CA . LEU A 1 123 ? 39.116 9.031 0.254 1.00 0.00 102 LEU A CA 14
ATOM 26369 C C . LEU A 1 123 ? 39.252 8.681 1.735 1.00 0.00 102 LEU A C 14
ATOM 26370 O O . LEU A 1 123 ? 38.281 8.255 2.361 1.00 0.00 102 LEU A O 14
ATOM 26386 N N . ASN A 1 124 ? 40.447 8.864 2.293 1.00 0.00 103 ASN A N 14
ATOM 26387 C CA . ASN A 1 124 ? 40.673 8.523 3.697 1.00 0.00 103 ASN A CA 14
ATOM 26388 C C . ASN A 1 124 ? 39.992 9.521 4.634 1.00 0.00 103 ASN A C 14
ATOM 26389 O O . ASN A 1 124 ? 39.550 9.149 5.720 1.00 0.00 103 ASN A O 14
ATOM 26400 N N . MET A 1 125 ? 39.906 10.784 4.218 1.00 0.00 104 MET A N 14
ATOM 26401 C CA . MET A 1 125 ? 39.211 11.789 5.014 1.00 0.00 104 MET A CA 14
ATOM 26402 C C . MET A 1 125 ? 37.748 11.399 5.218 1.00 0.00 104 MET A C 14
ATOM 26403 O O . MET A 1 125 ? 37.183 11.622 6.289 1.00 0.00 104 MET A O 14
ATOM 26417 N N . VAL A 1 126 ? 37.136 10.817 4.190 1.00 0.00 105 VAL A N 14
ATOM 26418 C CA . VAL A 1 126 ? 35.768 10.321 4.312 1.00 0.00 105 VAL A CA 14
ATOM 26419 C C . VAL A 1 126 ? 35.694 9.246 5.400 1.00 0.00 105 VAL A C 14
ATOM 26420 O O . VAL A 1 126 ? 34.720 9.181 6.149 1.00 0.00 105 VAL A O 14
ATOM 26433 N N . ALA A 1 127 ? 36.721 8.403 5.482 1.00 0.00 106 ALA A N 14
ATOM 26434 C CA . ALA A 1 127 ? 36.767 7.368 6.510 1.00 0.00 106 ALA A CA 14
ATOM 26435 C C . ALA A 1 127 ? 36.638 7.982 7.903 1.00 0.00 106 ALA A C 14
ATOM 26436 O O . ALA A 1 127 ? 36.005 7.404 8.787 1.00 0.00 106 ALA A O 14
ATOM 26443 N N . GLU A 1 128 ? 37.244 9.152 8.099 1.00 0.00 107 GLU A N 14
ATOM 26444 C CA . GLU A 1 128 ? 37.127 9.854 9.371 1.00 0.00 107 GLU A CA 14
ATOM 26445 C C . GLU A 1 128 ? 35.673 10.239 9.641 1.00 0.00 107 GLU A C 14
ATOM 26446 O O . GLU A 1 128 ? 35.211 10.177 10.781 1.00 0.00 107 GLU A O 14
ATOM 26458 N N . ILE A 1 129 ? 34.951 10.637 8.593 1.00 0.00 108 ILE A N 14
ATOM 26459 C CA . ILE A 1 129 ? 33.536 10.964 8.738 1.00 0.00 108 ILE A CA 14
ATOM 26460 C C . ILE A 1 129 ? 32.779 9.743 9.249 1.00 0.00 108 ILE A C 14
ATOM 26461 O O . ILE A 1 129 ? 32.060 9.813 10.245 1.00 0.00 108 ILE A O 14
ATOM 26477 N N . LYS A 1 130 ? 32.963 8.621 8.562 1.00 0.00 109 LYS A N 14
ATOM 26478 C CA . LYS A 1 130 ? 32.310 7.377 8.950 1.00 0.00 109 LYS A CA 14
ATOM 26479 C C . LYS A 1 130 ? 32.775 6.918 10.330 1.00 0.00 109 LYS A C 14
ATOM 26480 O O . LYS A 1 130 ? 31.979 6.418 11.125 1.00 0.00 109 LYS A O 14
ATOM 26499 N N . ALA A 1 131 ? 34.060 7.102 10.616 1.00 0.00 110 ALA A N 14
ATOM 26500 C CA . ALA A 1 131 ? 34.622 6.631 11.876 1.00 0.00 110 ALA A CA 14
ATOM 26501 C C . ALA A 1 131 ? 33.883 7.247 13.059 1.00 0.00 110 ALA A C 14
ATOM 26502 O O . ALA A 1 131 ? 33.402 6.533 13.937 1.00 0.00 110 ALA A O 14
ATOM 26509 N N . LEU A 1 132 ? 33.796 8.573 13.073 1.00 0.00 111 LEU A N 14
ATOM 26510 C CA . LEU A 1 132 ? 33.097 9.275 14.146 1.00 0.00 111 LEU A CA 14
ATOM 26511 C C . LEU A 1 132 ? 31.587 9.046 14.074 1.00 0.00 111 LEU A C 14
ATOM 26512 O O . LEU A 1 132 ? 30.920 8.911 15.099 1.00 0.00 111 LEU A O 14
ATOM 26528 N N . LEU A 1 133 ? 31.061 8.998 12.855 1.00 0.00 112 LEU A N 14
ATOM 26529 C CA . LEU A 1 133 ? 29.617 8.963 12.641 1.00 0.00 112 LEU A CA 14
ATOM 26530 C C . LEU A 1 133 ? 28.985 7.670 13.162 1.00 0.00 112 LEU A C 14
ATOM 26531 O O . LEU A 1 133 ? 27.954 7.711 13.833 1.00 0.00 112 LEU A O 14
ATOM 26547 N N . ILE A 1 134 ? 29.594 6.527 12.853 1.00 0.00 113 ILE A N 14
ATOM 26548 C CA . ILE A 1 134 ? 29.055 5.242 13.302 1.00 0.00 113 ILE A CA 14
ATOM 26549 C C . ILE A 1 134 ? 29.172 5.094 14.820 1.00 0.00 113 ILE A C 14
ATOM 26550 O O . ILE A 1 134 ? 28.241 4.623 15.474 1.00 0.00 113 ILE A O 14
ATOM 26566 N N . ASN A 1 135 ? 30.312 5.491 15.379 1.00 0.00 114 ASN A N 14
ATOM 26567 C CA . ASN A 1 135 ? 30.535 5.350 16.819 1.00 0.00 114 ASN A CA 14
ATOM 26568 C C . ASN A 1 135 ? 30.313 6.663 17.572 1.00 0.00 114 ASN A C 14
ATOM 26569 O O . ASN A 1 135 ? 30.924 6.891 18.616 1.00 0.00 114 ASN A O 14
ATOM 26580 N N . ILE A 1 136 ? 29.447 7.524 17.045 1.00 0.00 115 ILE A N 14
ATOM 26581 C CA . ILE A 1 136 ? 29.172 8.806 17.686 1.00 0.00 115 ILE A CA 14
ATOM 26582 C C . ILE A 1 136 ? 28.647 8.627 19.115 1.00 0.00 115 ILE A C 14
ATOM 26583 O O . ILE A 1 136 ? 28.887 9.471 19.978 1.00 0.00 115 ILE A O 14
ATOM 26599 N N . TYR A 1 137 ? 27.925 7.534 19.359 1.00 0.00 116 TYR A N 14
ATOM 26600 C CA . TYR A 1 137 ? 27.326 7.293 20.671 1.00 0.00 116 TYR A CA 14
ATOM 26601 C C . TYR A 1 137 ? 28.052 6.186 21.436 1.00 0.00 116 TYR A C 14
ATOM 26602 O O . TYR A 1 137 ? 27.439 5.471 22.228 1.00 0.00 116 TYR A O 14
ATOM 26620 N N . LYS A 1 138 ? 29.356 6.039 21.203 1.00 0.00 117 LYS A N 14
ATOM 26621 C CA . LYS A 1 138 ? 30.151 5.050 21.929 1.00 0.00 117 LYS A CA 14
ATOM 26622 C C . LYS A 1 138 ? 31.283 5.730 22.690 1.00 0.00 117 LYS A C 14
ATOM 26623 O O . LYS A 1 138 ? 32.085 6.391 22.054 1.00 0.00 117 LYS A O 14
#

Sequence (117 aa):
EAAAAARDESAYLKLQEQMRKIDADAAALSETRTIEELDTFKLDVADFVTTVVQLAEELEHRFGRNRRGRTEIYKIVKEVDRKLLDLTDAVLAKEKKGEDILNMVAEIKALLINIYKEAAAAARDESAYLKLQEQMRKIDADAAALSETRTIEELDTFKLDVADFVTTVVQLAEELEHRFGRNRRGRTEIYKIVKEVDRKLLDLTDAVLAKEKKGEDILNMVAEIKALLINIYKEAAAAARDESAYLKLQEQMRKIDADAAALSETRTIEELDTFKLDVADFVTTVVQLAEELEHRFGRNRRGRTEIYKIVKEVDRKLLDLTDAVLAKEKKGEDILNMVAEIKALLINIYKEAAAAARDESAYLKLQEQMRKIDADAAALSETRTIEELDTFKLDVADFVTTVVQLAEELEHRFGRNRRGRTEIYKIVKEVDRKLLDLTDAVLAKEKKGEDILNMVAEIKALLINIYKEAAAAARDESAYLKLQEQMRKIDADAAALSETRTIEELDTFKLDVADFVTTVVQLAEELEHRFGRNRRGRTEIYKIVKEVDRKLLDLTDAVLAKEKKGEDILNMVAEIKALLINIYKEAAAAARDESAYLKLQEQMRKIDADAAALSETRTIEELDTFKLDVADFVTTVVQLAEELEHRFGRNRRGRTEIYKIVKEVDRKLLDLTDAVLAKEKKGEDILNMVAEIKALLINIYKEAAAAARDESAYLKLQEQMRKIDADAAALSETRTIEELDTFKLDVADFVTTVVQLAEELEHRFGRNRRGRTEIYKIVKEVDRKLLDLTDAVLAKEKKGEDILNMVAEIKALLINIYKEAAAAARDESAYLKLQEQMRKIDADAAALSETRTIEELDTFKLDVADFVTTVVQLAEELEHRFGRNRRGRTEIYKIVKEVDRKLLDLTDAVLAKEKKGEDILNMVAEIKALLINIYKEAAAAARDESAYLKLQEQMRKIDADAAALSETRTIEELDTFKLDVADFVTTVVQLAEELEHRFGRNRRGRTEIYKIVKEVDRKLLDLTDAVLAKEKKGEDILNMVAEIKALLINIYKEAAAAARDESAYLKLQEQMRKIDADAAALSETRTIEELDTFKLDVADFVTTVVQLAEELEHRFGRNRRGRTEIYKIVKEVDRKLLDLTDAVLAKEKKGEDILNMVAEIKALLINIYKEAAAAARDESAYLKLQEQMRKIDADAAALSETRTIEELDTFKLDVADFVTTVVQLAEELEHRFGRNRRGRTEIYKIVKEVDRKLLDLTDAVLAKEKKGEDILNMVAEIKALLINIYKEAAAAARDESAYLKLQEQMRKIDADAAALSETRTIEELDTFKLDVADFVTTVVQLAEELEHRFGRNRRGRTEIYKIVKEVDRKLLDLTDAVLAKEKKGEDILNMVAEIKALLINIYKEAAAAARDESAYLKLQEQMRKIDADAAALSETRTIEELDTFKLDVADFVTTVVQLAEELEHRFGRNRRGRTEIYKIVKEVDRKLLDLTDAVLAKEKKGEDILNMVAEIKALLINIYKEAAAAARDESAYLKLQEQMRKIDADAAALSETRTIEELDTFKLDVADFVTTVVQLAEELEHRFGRNRRGRTEIYKIVKEVDRKLLDLTDAVLAKEKKGEDILNMVAEIKALLINIYK

Solvent-accessible surface area: 7799 Å² total; per-residue (Å²): 222,91,109,102,53,53,164,50,94,44,24,70,101,136,4,110,119,69,30,184,119,5,47,59,31,1,62,34,3,31,147,45,92,55,61,128,83,0,88,74,1,63,119,38,3,43,81,4,15,79,50,8,37,101,40,9,66,38,36,68,110,173,118,48,186,44,170,63,37,61,106,99,7,97,133,22,22,131,70,1,77,152,52,9,107,46,0,15,80,30,11,109,43,190,154,75,109,14,123,59,3,72,99,47,0,56,69,0,49,60,28,0,64,56,12,26,112

Radius of gyration: 16.0 Å; Cα contacts (8 Å, |Δi|>4): 71; chains: 1; bounding box: 45×32×39 Å